Protein 3JUR (pdb70)

Nearest PDB structures (foldseek):
  3jur-assembly1_C  TM=1.002E+00  e=3.800E-78  Thermotoga maritima
  5olp-assembly2_B  TM=9.188E-01  e=2.746E-30  Bacteroides thetaiotaomicron VPI-5482
  7b8b-assembly2_B  TM=7.157E-01  e=5.891E-14  Arabidopsis thaliana
  4mxn-assembly2_B  TM=8.104E-01  e=5.221E-11  Parabacteroides merdae ATCC 43184
  4mxn-assembly3_C  TM=7.998E-01  e=1.432E-10  Parabacteroides merdae ATCC 43184

Organism: Thermotoga maritima (strain ATCC 43589 / DSM 3109 / JCM 10099 / NBRC 100826 / MSB8) (NCBI:txid243274)

InterPro domains:
  IPR000743 Glycoside hydrolase, family 28 [PF00295] (189-414)
  IPR011050 Pectin lyase fold/virulence factor [SSF51126] (21-408)
  IPR012334 Pectin lyase fold [G3DSA:2.160.20.10] (1-448)
  IPR051801 Glycosyl_Hydrolase_28_Enzymes [PTHR31339] (22-413)

Solvent-accessible surface area: 62334 Å² total; per-residue (Å²): 163,77,24,128,126,8,22,85,57,0,70,96,76,16,137,95,13,152,33,39,140,82,106,19,45,0,94,109,21,57,9,148,27,50,27,182,39,70,0,33,108,5,3,143,132,0,6,81,75,0,30,169,93,39,0,0,58,0,17,0,9,86,30,54,0,30,0,2,32,2,79,9,93,38,42,0,20,0,45,0,104,8,29,0,70,0,30,37,60,41,127,91,1,55,116,40,24,15,2,9,6,31,0,5,12,0,60,1,9,2,0,0,1,11,1,58,83,13,84,25,0,1,0,7,13,103,3,34,0,13,0,9,1,64,80,147,66,11,27,21,37,46,16,101,135,124,52,13,41,129,135,76,101,64,33,9,119,140,14,24,129,115,3,58,81,29,9,105,208,52,39,62,19,114,114,3,82,12,0,159,54,60,63,0,3,2,7,0,0,1,1,0,106,3,117,33,0,13,0,46,29,0,76,0,42,51,0,0,7,12,0,0,1,0,0,42,2,53,11,0,2,0,41,73,4,55,0,38,6,65,1,5,23,0,5,0,0,0,0,0,5,0,75,22,0,8,0,21,114,2,68,0,43,0,10,20,1,0,3,0,0,6,2,0,14,10,27,1,1,73,134,42,45,58,21,0,14,50,0,0,2,44,58,3,7,1,38,3,117,39,0,53,0,0,0,0,0,0,2,7,0,5,8,0,0,87,19,0,2,0,64,49,0,0,4,8,32,0,39,25,0,0,30,0,11,0,0,6,72,0,5,24,48,0,33,36,0,13,0,22,42,1,5,1,5,58,6,42,43,3,0,1,29,0,21,1,101,53,99,120,46,115,36,157,110,79,0,67,3,100,14,1,42,2,102,49,0,31,0,7,13,11,100,38,1,0,54,0,36,3,9,124,92,11,68,0,100,66,4,59,0,17,60,6,10,0,1,50,6,129,32,10,0,28,2,61,38,0,50,0,13,3,76,71,0,26,5,45,8,6,84,8,68,74,1,69,0,50,7,62,5,69,7,86,166,83,19,142,148,8,20,109,54,0,58,82,88,12,136,89,16,151,38,42,131,77,104,20,48,0,91,115,16,56,6,143,28,75,27,200,30,70,0,16,106,4,1,104,123,0,3,89,61,0,34,144,88,40,0,0,63,0,24,0,14,91,29,54,1,32,0,2,20,0,74,8,75,35,38,0,26,0,49,0,75,7,28,0,66,0,31,35,57,36,100,90,1,47,120,43,21,20,4,11,7,33,0,5,12,0,62,3,9,1,0,0,1,12,2,64,84,12,85,26,0,1,0,8,12,100,2,35,0,12,0,10,2,51,61,122,67,9,29,26,35,53,16,94,134,114,47,10,40,132,128,77,104,61,27,10,109,118,10,24,112,93,3,51,62,42,6,88,193,53,33,58,20,117,112,4,83,8,0,137,56,49,61,0,3,3,9,0,0,1,0,0,103,3,121,33,1,16,0,52,33,0,78,0,40,51,0,0,6,11,0,0,1,0,0,40,3,48,15,0,0,0,51,80,4,61,0,36,6,62,1,7,24,0,5,0,0,0,0,0,3,0,78,19,0,2,0,14,116,3,95,0,46,0,12,19,1,0,3,0,0,6,2,0,13,9,32,2,0,70,138,38,45,56,22,0,18,49,0,0,2,44,54,6,15,2,37,3,142,38,0,60,0,0,0,0,0,0,2,6,0,5,9,0,0,83,18,0,1,0,62,70,1,16,3,13,30,0,41,25,0,0,36,0,14,0,0,7,60,0,4,24,48,0,31,40,0,12,0,22,44,1,12,0,1,45,5,50,46,3,0,0,26,0,27,2,109,51,84,151,33,136,39,153,102,79,1,66,2,107,17,0,44,1,94,50,0,31,3,10,11,9,88,33,0,0,57,0,13,1,13,133,111,13,65,0,91,69,4,51,0,12,57,1,26,1,4,26,5,133,31,4,0,38,3,64,30,0,42,0,10,0,63,88,1,22,2,34,14,4,80,6,108,104,2,86,0,44,6,72,4,51,1,82,145,70,18,149,120,6,23,110,56,0,65,82,81,13,137,109,15,126,34,30,157,84,102,27,47,0,90,117,27,52,6,149,29,70,29,200,36,69,1,33,98,5,4,134,111,0,5,67,72,0,30,166,95,37,0,0,74,0,24,0,20,72,30,56,1,30,0,2,32,1,85,8,86,36,44,0,21,0,26,0,90,8,27,0,65,1,32,36,58,39,96,89,1,46,116,45,22,18,3,11,7,31,1,5,11,0,52,2,7,1,0,0,2,11,1,64,84,13,64,20,0,1,0,9,14,103,3,34,0,13,0,10,2,65,72,144,66,11,29,15,32,51,14,83,122,110,43,20,43,129,119,84,87,60,31,9,110,126,15,20,116,107,2,52,56,16,5,102,150,52,30,79,17,118,122,1,85,12,0,134,54,61,62,0,4,3,9,0,0,1,1,0,102,2,128,32,0,12,0,49,24,0,77,0,41,52,0,0,8,11,0,0,1,0,0,40,3,69,14,0,0,0,49,94,3,57,0,38,6,62,1,6,23,0,4,0,0,0,0,0,4,0,73,17,0,4,0,8,127,2,96,0,46,0,11,19,2,0,3,0,0,6,2,0,15,13,31,2,1,72,129,41,45,56,23,0,20,50,0,0,2,45,65,5,17,1,42,3,147,39,0,56,0,0,0,0,0,0,2,7,0,6,8,0,0,84,19,0,1,0,59,65,1,19,5,12,43,0,43,24,0,0,28,0,12,0,0,7,57,0,4,25,50,0,29,33,0,13,0,23,46,1,14,0,1,44,5,48,45,4,0,0,30,0,18,1,76,48,92,132,44,144,32,160,111,80,1,68,2,109,14,0,44,1,99,56,0,36,6,5,11,15,106,36,0,0,55,0,16,0,30,126,87,18,65,0,100,66,4,52,0,12,60,1,24,1,4,31,5,134,20,6,0,35,3,45,39,0,33,0,12,0,64,89,1,23,3,37,16,7,89,7,115,92,2,81,0,50,6,59,5,44,1,51,202,135,61,97,14,127,98,10,16,70,54,0,68,101,84,19,170,93,12,156,34,39,136,88,92,30,46,0,93,102,18,52,5,143,25,60,28,189,45,70,0,32,114,5,3,129,128,0,3,72,64,0,38,153,88,37,0,0,68,0,26,0,21,91,22,57,0,31,1,3,33,2,81,7,89,40,44,0,22,0,46,0,124,9,28,0,66,0,31,38,65,37,102,94,1,49,115,40,22,16,2,11,6,34,1,4,12,0,56,2,9,3,0,0,1,11,1,62,86,13,66,26,0,1,0,8,15,100,2,35,0,12,0,12,2,56,64,133,67,11,29,25,38,48,18,102,140,107,48,12,38,136,132,74,103,60,32,8,108,117,7,20,114,89,3,68,73,54,8,115,175,51,31,70,16,122,113,4,81,10,0,143,59,43,62,0,2,3,8,0,1,1,2,0,103,2,138,30,1,8,0,44,31,0,74,0,42,49,0,0,6,10,0,0,1,0,0,40,2,76,15,0,4,0,47,80,3,54,0,34,6,64,1,8,23,0,5,0,0,0,0,0,4,0,71,24,0,9,0,29,110,3,74,0,44,0,10,20,1,0,3,0,0,7,2,0,16,28,24,2,1,68,133,43,45,59,23,0,17,48,0,0,2,43,40,3,6,1,39,3,134,35,0,54,0,0,0,0,0,0,2,7,0,5,9,0,0,85,17,0,1,0,67,46,0,2,4,10,40,0,39,23,0,0,31,0,12,0,0,7,96,0,5,24,46,0,35,40,0,11,0,22,45,0,3,1,4,58,5,43,43,4,0,0,27,0,22,1,75,50,83,137,47,135,32,153,104,76,0,67,2,103,19,0,43,1,62,50,0,32,3,10,14,10,87,37,0,0,55,0,20,0,24,141,110,14,70,0,93,65,4,58,0,12,61,2,20,0,1,50,7,134,35,11,0,34,3,51,31,0,50,0,12,3,78,67,0,19,4,40,8,7,78,8,87,72,1,70,0,50,5,70,6,61,6,102

B-factor: mean 25.13, std 5.04, range [7.64, 72.35]

Secondary structure (DSSP, 8-state):
-HHHHHHHHHHHH--PPP--S-EEEGGGGT---EEEEE-HHHHHHHHHHHHHHT-EEEEE-SSEEEES-EE--TTEEEEESSEEEE---GGGG-S-EEEEETTEEEEES--SEEEES-EEEEEESS-EEE---BTTBBGGGG--GGGTPPTTS--SHHHHHHHHHHHHHT--GGG-B-STT--PPPPSEEEES-EEEEEES-EEES-SS-SEEEES-EEEEEES-EEEE-STT--SB--BS-EEEEEES-EEEESSEEEEEB---HHHHHHH---EEEEEEES-EEE-SS-SEEEEE-SS-TT-EEEEEEES-EEES-SEEEEEE--TTT-SEEEEEEEES-EEEEESSEEEEEES-GGG---S---EEEEEEEES-EEEE-SEEEEEE-BTTB-EEEEEEEEEEEES-SEEEEEEEEEEEEEEEEETTEEEEEEEEEEEEEE-/-HHHHHHHHHHHS--PPP--S-EEEGGGGT--SEEEEE-HHHHHHHHHHHHHTT-EEEEE-SSEEEES-EE--TTEEEEESSEEEE---GGGG-S-EEEEETTEEEEES--SEEEES-EEEEEESS-EEE---BTTBBGGGG--GGGT--TTS--SHHHHHHHHHHHHHT--GGG-B-STT---PPPSEEEES-EEEEEES-EEES-SS-SEEEES-EEEEEES-EEEE-STT--SB--BS-EEEEEES-EEEESSEEEEEB---HHHHHHH---EEEEEEES-EEE-SS-SEEEEE-SS-TT-EEEEEEES-EEES-SEEEEEE--TTT-SEEEEEEEES-EEES-SSEEEEEES-GGG---S---EEEEEEEES-EEE--SEEEEEE-BTTB-EEEEEEEEEEEES-SEEEEEEEEEEEEEEEEETTEEEEEEEEEEEEEE-/-HHHHHHHHHHHH--PPP--S-EEEGGGGT---EEEEE-HHHHHHHHHHHHHTT-EEEEE-SSEEEES-EE--TTEEEEESSEEEE---GGGG-S-EEEEETTEEEEES--SEEEES-EEEEEESS-EEE---BTTBBGGGG--GGGT--TTS--SHHHHHHHHHHHHTT--GGG-B-STT---PPPSEEEES-EEEEEES-EEES-SS-SEEEES-EEEEEES-EEEE-STT--SB--BS-EEEEEES-EEEESS-SEEEB---HHHHHHH---EEEEEEES-EEE-SS-S-SEEE-SS-TT-EEEEEEES-EEES-SEEEEEE--TTT-SEEEEEEEES-EEES-SSEEEEEES-GGG---S-PPEEEEEEEES-EEE--SEEEEEE-BTTB-EEEEEEEEEEEES-SEEEEEEEEEEEEEEEEETTEEEEEEEEEEEEEE-/---HHHHHHHHHHHT--PPP--S-EEEGGGGT--SEEEEE-HHHHHHHHHHHHHHT-EEEEE-SSEEEES-EE--TTEEEEESSEEEE---GGGG-S-EEEEETTEEEEES--SEEEES-EEEEEESS-EEE---BTTBBGGGG--GGGT--TT---THHHHHHHHHHHHHT--GGG-B-STT---PPPSEEEES-EEEEEES-EEES-SS-SEEEES-EEEEEES-EEEE-STT--SB--BS-EEEEEES-EEEESS-SEEEB-B-HHHHHHH---EEEEEEES-EEE-TT-S-SEEE-SSBTT-EEEEEEES-EEES-SEEEEEE--TTT-SEEEEEEEES-EEES-SSEEEEEES-GGG---S-PPEEEEEEEES-EEE--SEEEEEE-BTTB-EEEEEEEEEEEES-SEEEEEEEEEEEEEEEEETTEEEEEEEEEEEEEE-

Sequence (1778 aa):
ELAKKIEEEILNHVREPQIPDREVNLLDFGARGDGRTDCSESFKRAIEELSKQGGGRLIVPEGVFLTGPIHLKSNIELHVKGTIKFIPDPERYLPVVLTRFEGIELYNYSPLVYALDCENVAITGSGVLDGSADNEHWWPWKGKKDFGWKEGLPNQQEDVKKLKEMAERGTPVEERVFGKGHYLRPSFVQFYRCRNVLVEGVKIINSPMWCIHPVLSENVIIRNIEISSTGPNNDGIDPESCKYMLIEKCRFDTGDDSVVIKSGRDADGRRIGVPSEYILVRDNLVISQASHGGLVIGSEMSGGVRNVVARNNVYMNVERALRLKTNSRRGGYMENIFFIDNVAVNVSEEVIRINLRYDNEEGEYLPVVRSVFVKNLKATGGKYAVRIEGLENDYVKDILISDTIIEGAKISVLLEFGQLGMENVIMNGSRFEKLYYIEGKALLKELAKKIEEEILNHVREPQIPDREVNLLDFGARGDGRTDCSESFKRAIEELSKQGGGRLIVPEGVFLTGPIHLKSNIELHVKGTIKFIPDPERYLPVVLTRFEGIELYNYSPLVYALDCENVAITGSGVLDGSADNEHWWPWKGKKDFGWKEGLPNQQEDVKKLKEMAERGTPVEERVFGKGHYLRPSFVQFYRCRNVLVEGVKIINSPMWCIHPVLSENVIIRRNIEISSTGPNNDGIDPESCKYMLIEKCRFDTGDDSVVIKSGRDADGRRIGVPSEYILVRDNLVISQASHGGLVIGSEMSGGVRNVVARNNVYMNVERALRLKTNSRRGGYMENIFFIDNVAVNVSEEVIRINLRYDNEEGEYLPVVRSVFVKNLKATGGKYAVRIEGLENDYVKDILISDTIIEEGAKISVLLEFGQLGMENVIMNGSRFEKLYIEGKALLKELAKKIEEEILNHVREPQIPDREVNLLDFGARGDGRTDCSESFKRAIEELSKQGGGRLIVPEGVFLTGPIHLKSNIELHVKGTIKFIPDPERYLPVVLTRFEGIELYNYSPLVYALDCENVAITGSGVLDGSADNEHWWPWKGKKDFGWKEGLPNQQEDVKKLKEMAERGTPVEERVFGKGHYLRPSFVQFYRCRNVLVEGVKIINSPMWCIHPVLSENVIIRRNNIEISSTGPNNDGIDPESCKYMLIEKCRFDTGDDSVVIKSGRDADGRRIGVPSEYILVRDNLVISQASHGGLVIGSEMSGGVRNVVARNNVYMNVERALRLKTNSRRGGYMENIFFIDNVAVNVSEEVIRINLRYDNEEGEYLPVVRSVFVKNLKATGGKYAVRIEGLENDYVKDILISDTIIEGAKISVLLEFGQLGMENVIMNGSRFEKLYIEGKALLKMEELAKKIEEEILNHVREPQIPDREVNLLDFGARGDGRTDCSESFKRAIEELSKQGGGRLIVPEGVFLTGPIHLKSNIELHVKGTIKFIPDPERYLPVVLTRFEGIELYNYSPLVYALDCENVAITGSGVLDGSADNEHWWPWKGKKDFGWKEGLPNQQEDVKKLKEMAERGTPVEERVFGKGHYLRPSFVQFYRCRNVLVEGVKIINSPMWCIHPVLSENVIIRNIEISSTGPNNDGIDPESCKYMLIEKCRFDTGDDSVVIKSGRDADGRRIGVPSEYILVRDNLVISQASHGGLVIGSEMSGGVRNVVARNNVYMNVERALRLKTNSRRGGYMENIFFIDNVAVNVSEEVIRINLRYDNEEGEYLPVVRSVFVKNLKATGGKYAVRIEGLENDYVKDILISDTIIEGAKISVLLEFGQLGMENVIMNGSRFEKLYYIEGKALLK

Radius of gyration: 44.94 Å; Cα contacts (8 Å, |Δi|>4): 6103; chains: 4; bounding box: 118×100×112 Å

Foldseek 3Di:
DLLVVLLVVLVVFADAFDADPDEDELVVQVWDLAQPDESAVSLVVRQVVQVVVPGHEYEYAAHETEYAAHEHAARYEYAYAYEDAYDQDLVSQDDFDFADFQFFTATEGHANYEYAQYERYEYHYQYEYHDPAFLVGLQLQCVDVVGNPDPPDHHQVVLVVVRVVCLVVPPDRHVRHDRPPHRGFGEHHEYHLYENYEYANYEYENTSAAHAEYENYENYEYEHYEYDYQGPNHEAYEDELYESYEAAHYEYAYQEAHYEYAHGFFSNSLVVLRFYASYEAEHYEYAYLNYAEDYEYDQHGLSEYASYAHEHYEAENYQEHYYYEYEQRRAYEYAHAHAEHYEYENHEAEHHYAYHCVVVDHDHHAYYAEHHEAENYEYEEHCEDEEHEHDPVHERYHYEHENYEYAHHNWYYFYARYWYWYAQYYYNNDTDRIDTDGHGDTGD/DVLVVLLVVLVVFADAFDADADEDELVVQVWDLAQPDESAVSLVVRQVVQVVVPGHEYEYAAHETEYAAHEHAARYEYEYAYEDAYDQDLVSQDDWDWDAFQFATATEGHANYEYAQYENYEYHYQYEYHDQAFLVGLQLQCVDVVGNPDPPDHHQVVVVVVRVVCLVVVPDRHPHHARPPHRGDHEHHEYHLYENYEYENYEYENTSAEHAEYENYENYEYEHYEYDYQGPNHEAYEDELYDSYEYANYEDAYQEAHAEYAHGFFNNSQVVLRAAESYEAEHYEYAYLNYQEQYEYDQRGLSAYASYAYAHYEAENHQEHYEYHYEARRAYEYAHAHAEHYEHENHEAEHYYYDHCPPVDYDHRAYYAEHHEAYNYEYEEHCEDEEHAHDPVHAREHYEHEPYEYEHHNWYDWGARYWYWYDQYYYHPDTPNIDIDGHTDTGD/DQQVVLLVVLVVFFDAFDADPDEDELVVQVWDQALPDESAVSLVVRQVVQVVVPEHEYEDAAHETEYAAHEHAARYEDEYAHEDAYDQDLVSQDDWDFDAFQFFTATEGHARYEYEQYERYYYYYQYEYHDPAFLVGLQLQCVDVVTNPDPPDHHQVVVVVVRVVCLVVPPDRHVRHDRPPHRGWHEHHEYHLYENYEYENYEYENTSAAHAEYENYENYEYEHYEYDYQGPNHEAHEDELYESYEHEHYEYAYQEAHYEYAHGFFNNSVVVLRAYASYEAEHYEYAYLNYQEDYEYDQHGLSEYASYAHAHYEAHNYQEHYEYEYEARRAYEYAHAHHEHYEHENHEAEHYYYYHCPVVDHDHHAYAAEHHEAENYEYEDHCEDEEHEHDPVHAREHAEHEPYEYEHHNWYYWYARYWYWYDQYHYHPDTPNIDIDGHTDTGD/DDDVLVVLLVVLVVFADAFDADADEDELVVQVWDQAQPDESAVSLVVRQVVQVVVPGHEYDYAAHETEYAAHEHAARYEYEYAYEDAYDQDLVSQDDFDFDDAQFFTATEGHARYEYAQYENYEYHYQYEYHDPAFLVGLQLQCVDVVSNPDPPDHHQVVVVVVRVVCLVVVPDRHPRHDRPPHRGDHEHHEYHLYERYEYENYEYENTSAEHAEYENYENYEYEHYEYDYQGDNHEAHEDELYESYEYAHYEYAGNEAHHEYAHGFFSNSVVVLRAYESYEAEHYEYAYLNYQEQYEYDQHGLSAYASYAHAHYEAENHQEHYYYHYEARRAYEYAHAHAEQYEYENHEAEHYYADHCPVVDHDHHAYAAEHYEAENYEYEAHCEDEEHEHDPVHAREHYEYEPYEYAHHNWYYFDARYWYWYAQYHTNRDTDNIDTDGHGDTGD

Structure (mmCIF, N/CA/C/O backbone):
data_3JUR
#
_entry.id   3JUR
#
_cell.length_a   63.274
_cell.length_b   155.904
_cell.length_c   200.652
_cell.angle_alpha   90.00
_cell.angle_beta   90.00
_cell.angle_gamma   90.00
#
_symmetry.space_group_name_H-M   'P 21 21 21'
#
loop_
_entity.id
_entity.type
_entity.pdbx_description
1 polymer Exo-poly-alpha-D-galacturonosidase
2 water water
#
loop_
_atom_site.group_PDB
_atom_site.id
_atom_site.type_symbol
_atom_site.label_atom_id
_atom_site.label_alt_id
_atom_site.label_comp_id
_atom_site.label_asym_id
_atom_site.label_entity_id
_atom_site.label_seq_id
_atom_site.pdbx_PDB_ins_code
_atom_site.Cartn_x
_atom_site.Cartn_y
_atom_site.Cartn_z
_atom_site.occupancy
_atom_site.B_iso_or_equiv
_atom_site.auth_seq_id
_atom_site.auth_comp_id
_atom_site.auth_asym_id
_atom_site.auth_atom_id
_atom_site.pdbx_PDB_model_num
ATOM 1 N N . GLU A 1 5 ? 48.132 45.865 22.987 1.00 36.51 5 GLU A N 1
ATOM 2 C CA . GLU A 1 5 ? 47.769 46.651 24.203 1.00 36.54 5 GLU A CA 1
ATOM 3 C C . GLU A 1 5 ? 47.734 45.710 25.401 1.00 35.80 5 GLU A C 1
ATOM 4 O O . GLU A 1 5 ? 46.685 45.534 26.025 1.00 35.66 5 GLU A O 1
ATOM 10 N N . LEU A 1 6 ? 48.877 45.105 25.714 1.00 34.85 6 LEU A N 1
ATOM 11 C CA . LEU A 1 6 ? 48.927 44.056 26.733 1.00 34.11 6 LEU A CA 1
ATOM 12 C C . LEU A 1 6 ? 48.606 44.553 28.151 1.00 33.53 6 LEU A C 1
ATOM 13 O O . LEU A 1 6 ? 47.923 43.864 28.902 1.00 33.25 6 LEU A O 1
ATOM 18 N N . ALA A 1 7 ? 49.092 45.745 28.502 1.00 32.97 7 ALA A N 1
ATOM 19 C CA . ALA A 1 7 ? 48.772 46.372 29.794 1.00 32.45 7 ALA A CA 1
ATOM 20 C C . ALA A 1 7 ? 47.264 46.599 29.948 1.00 32.33 7 ALA A C 1
ATOM 21 O O . ALA A 1 7 ? 46.697 46.379 31.021 1.00 32.11 7 ALA A O 1
ATOM 23 N N . LYS A 1 8 ? 46.633 47.030 28.856 1.00 32.19 8 LYS A N 1
ATOM 24 C CA . LYS A 1 8 ? 45.197 47.284 28.800 1.00 32.07 8 LYS A CA 1
ATOM 25 C C . LYS A 1 8 ? 44.414 45.976 28.916 1.00 31.72 8 LYS A C 1
ATOM 26 O O . LYS A 1 8 ? 43.450 45.891 29.677 1.00 31.51 8 LYS A O 1
ATOM 32 N N . LYS A 1 9 ? 44.847 44.964 28.164 1.00 31.38 9 LYS A N 1
ATOM 33 C CA . LYS A 1 9 ? 44.267 43.622 28.212 1.00 31.15 9 LYS A CA 1
ATOM 34 C C . LYS A 1 9 ? 44.342 42.998 29.606 1.00 30.61 9 LYS A C 1
ATOM 35 O O . LYS A 1 9 ? 43.410 42.324 30.038 1.00 30.49 9 LYS A O 1
ATOM 41 N N . ILE A 1 10 ? 45.447 43.233 30.310 1.00 29.92 10 ILE A N 1
ATOM 42 C CA . ILE A 1 10 ? 45.619 42.691 31.653 1.00 29.23 10 ILE A CA 1
ATOM 43 C C . ILE A 1 10 ? 44.716 43.399 32.664 1.00 29.17 10 ILE A C 1
ATOM 44 O O . ILE A 1 10 ? 44.065 42.740 33.483 1.00 29.07 10 ILE A O 1
ATOM 49 N N . GLU A 1 11 ? 44.665 44.731 32.595 1.00 29.09 11 GLU A N 1
ATOM 50 C CA . GLU A 1 11 ? 43.789 45.516 33.472 1.00 29.14 11 GLU A CA 1
ATOM 51 C C . GLU A 1 11 ? 42.327 45.100 33.300 1.00 29.27 11 GLU A C 1
ATOM 52 O O . GLU A 1 11 ? 41.612 44.915 34.293 1.00 28.94 11 GLU A O 1
ATOM 58 N N . GLU A 1 12 ? 41.894 44.932 32.050 1.00 29.25 12 GLU A N 1
ATOM 59 C CA . GLU A 1 12 ? 40.528 44.505 31.768 1.00 29.54 12 GLU A CA 1
ATOM 60 C C . GLU A 1 12 ? 40.235 43.110 32.321 1.00 29.40 12 GLU A C 1
ATOM 61 O O . GLU A 1 12 ? 39.158 42.872 32.874 1.00 29.39 12 GLU A O 1
ATOM 67 N N . GLU A 1 13 ? 41.197 42.201 32.180 1.00 29.54 13 GLU A N 1
ATOM 68 C CA . GLU A 1 13 ? 41.071 40.839 32.707 1.00 29.84 13 GLU A CA 1
ATOM 69 C C . GLU A 1 13 ? 40.891 40.845 34.234 1.00 29.37 13 GLU A C 1
ATOM 70 O O . GLU A 1 13 ? 40.010 40.158 34.760 1.00 29.74 13 GLU A O 1
ATOM 76 N N . ILE A 1 14 ? 41.705 41.641 34.928 1.00 28.74 14 ILE A N 1
ATOM 77 C CA . ILE A 1 14 ? 41.613 41.787 36.382 1.00 28.13 14 ILE A CA 1
ATOM 78 C C . ILE A 1 14 ? 40.252 42.330 36.804 1.00 28.09 14 ILE A C 1
ATOM 79 O O . ILE A 1 14 ? 39.652 41.833 37.759 1.00 27.72 14 ILE A O 1
ATOM 84 N N . LEU A 1 15 ? 39.767 43.338 36.081 1.00 28.02 15 LEU A N 1
ATOM 85 C CA . LEU A 1 15 ? 38.499 43.980 36.411 1.00 28.34 15 LEU A CA 1
ATOM 86 C C . LEU A 1 15 ? 37.280 43.086 36.139 1.00 28.66 15 LEU A C 1
ATOM 87 O O . LEU A 1 15 ? 36.200 43.317 36.692 1.00 28.68 15 LEU A O 1
ATOM 92 N N . ASN A 1 16 ? 37.463 42.063 35.305 1.00 29.07 16 ASN A N 1
ATOM 93 C CA . ASN A 1 16 ? 36.416 41.063 35.051 1.00 29.55 16 ASN A CA 1
ATOM 94 C C . ASN A 1 16 ? 36.237 40.060 36.187 1.00 29.70 16 ASN A C 1
ATOM 95 O O . ASN A 1 16 ? 35.178 39.441 36.310 1.00 29.91 16 ASN A O 1
ATOM 100 N N . HIS A 1 17 ? 37.270 39.910 37.014 1.00 29.94 17 HIS A N 1
ATOM 101 C CA . HIS A 1 17 ? 37.290 38.897 38.072 1.00 30.40 17 HIS A CA 1
ATOM 102 C C . HIS A 1 17 ? 37.282 39.468 39.486 1.00 30.66 17 HIS A C 1
ATOM 103 O O . HIS A 1 17 ? 37.155 38.724 40.464 1.00 31.28 17 HIS A O 1
ATOM 110 N N . VAL A 1 18 ? 37.422 40.784 39.591 1.00 30.39 18 VAL A N 1
ATOM 111 C CA . VAL A 1 18 ? 37.422 41.458 40.875 1.00 30.16 18 VAL A CA 1
ATOM 112 C C . VAL A 1 18 ? 36.022 42.007 41.179 1.00 30.25 18 VAL A C 1
ATOM 113 O O . VAL A 1 18 ? 35.407 42.660 40.332 1.00 29.85 18 VAL A O 1
ATOM 117 N N . ARG A 1 19 ? 35.507 41.700 42.371 1.00 30.32 19 ARG A N 1
ATOM 118 C CA . ARG A 1 19 ? 34.244 42.291 42.842 1.00 30.79 19 ARG A CA 1
ATOM 119 C C . ARG A 1 19 ? 34.076 42.237 44.358 1.00 30.72 19 ARG A C 1
ATOM 120 O O . ARG A 1 19 ? 34.659 41.383 45.035 1.00 30.74 19 ARG A O 1
ATOM 128 N N . GLU A 1 20 ? 33.282 43.175 44.872 1.00 30.50 20 GLU A N 1
ATOM 129 C CA . GLU A 1 20 ? 33.003 43.303 46.303 1.00 30.54 20 GLU A CA 1
ATOM 130 C C . GLU A 1 20 ? 32.385 42.017 46.853 1.00 29.87 20 GLU A C 1
ATOM 131 O O . GLU A 1 20 ? 31.646 41.330 46.142 1.00 29.67 20 GLU A O 1
ATOM 137 N N . PRO A 1 21 ? 32.697 41.680 48.117 1.00 29.52 21 PRO A N 1
ATOM 138 C CA . PRO A 1 21 ? 32.065 40.511 48.710 1.00 29.44 21 PRO A CA 1
ATOM 139 C C . PRO A 1 21 ? 30.607 40.770 49.078 1.00 29.46 21 PRO A C 1
ATOM 140 O O . PRO A 1 21 ? 30.259 41.862 49.528 1.00 29.40 21 PRO A O 1
ATOM 144 N N . GLN A 1 22 ? 29.763 39.769 48.859 1.00 29.61 22 GLN A N 1
ATOM 145 C CA . GLN A 1 22 ? 28.411 39.774 49.388 1.00 29.80 22 GLN A CA 1
ATOM 146 C C . GLN A 1 22 ? 28.489 39.573 50.896 1.00 29.60 22 GLN A C 1
ATOM 147 O O . GLN A 1 22 ? 29.183 38.670 51.366 1.00 29.85 22 GLN A O 1
ATOM 153 N N . ILE A 1 23 ? 27.812 40.443 51.642 1.00 29.21 23 ILE A N 1
ATOM 154 C CA . ILE A 1 23 ? 27.702 40.329 53.099 1.00 28.78 23 ILE A CA 1
ATOM 155 C C . ILE A 1 23 ? 26.218 40.354 53.458 1.00 28.58 23 ILE A C 1
ATOM 156 O O . ILE A 1 23 ? 25.503 41.263 53.030 1.00 28.69 23 ILE A O 1
ATOM 161 N N . PRO A 1 24 ? 25.745 39.357 54.236 1.00 28.42 24 PRO A N 1
ATOM 162 C CA . PRO A 1 24 ? 24.341 39.334 54.671 1.00 28.37 24 PRO A CA 1
ATOM 163 C C . PRO A 1 24 ? 23.861 40.667 55.258 1.00 28.29 24 PRO A C 1
ATOM 164 O O . PRO A 1 24 ? 24.624 41.360 55.937 1.00 28.19 24 PRO A O 1
ATOM 168 N N . ASP A 1 25 ? 22.602 41.002 54.981 1.00 28.39 25 ASP A N 1
ATOM 169 C CA . ASP A 1 25 ? 21.974 42.255 55.408 1.00 28.38 25 ASP A CA 1
ATOM 170 C C . ASP A 1 25 ? 21.560 42.158 56.880 1.00 28.19 25 ASP A C 1
ATOM 171 O O . ASP A 1 25 ? 20.374 42.142 57.211 1.00 28.07 25 ASP A O 1
ATOM 176 N N . ARG A 1 26 ? 22.562 42.104 57.753 1.00 27.92 26 ARG A N 1
ATOM 177 C CA . ARG A 1 26 ? 22.380 41.833 59.174 1.00 27.71 26 ARG A CA 1
ATOM 178 C C . ARG A 1 26 ? 23.501 42.525 59.940 1.00 27.49 26 ARG A C 1
ATOM 179 O O . ARG A 1 26 ? 24.642 42.543 59.480 1.00 27.46 26 ARG A O 1
ATOM 187 N N . GLU A 1 27 ? 23.192 43.094 61.102 1.00 27.30 27 GLU A N 1
ATOM 188 C CA . GLU A 1 27 ? 24.234 43.752 61.896 1.00 27.23 27 GLU A CA 1
ATOM 189 C C . GLU A 1 27 ? 24.111 43.634 63.418 1.00 27.05 27 GLU A C 1
ATOM 190 O O . GLU A 1 27 ? 23.052 43.315 63.963 1.00 26.60 27 GLU A O 1
ATOM 196 N N . VAL A 1 28 ? 25.233 43.909 64.076 1.00 26.86 28 VAL A N 1
ATOM 197 C CA . VAL A 1 28 ? 25.399 43.761 65.509 1.00 26.52 28 VAL A CA 1
ATOM 198 C C . VAL A 1 28 ? 26.359 44.862 65.968 1.00 26.25 28 VAL A C 1
ATOM 199 O O . VAL A 1 28 ? 27.268 45.241 65.225 1.00 26.02 28 VAL A O 1
ATOM 203 N N . ASN A 1 29 ? 26.152 45.381 67.175 1.00 25.96 29 ASN A N 1
ATOM 204 C CA . ASN A 1 29 ? 27.056 46.379 67.745 1.00 25.83 29 ASN A CA 1
ATOM 205 C C . ASN A 1 29 ? 27.931 45.773 68.841 1.00 25.61 29 ASN A C 1
ATOM 206 O O . ASN A 1 29 ? 27.438 45.026 69.691 1.00 25.31 29 ASN A O 1
ATOM 211 N N . LEU A 1 30 ? 29.223 46.104 68.817 1.00 25.28 30 LEU A N 1
ATOM 212 C CA . LEU A 1 30 ? 30.188 45.604 69.809 1.00 25.30 30 LEU A CA 1
ATOM 213 C C . LEU A 1 30 ? 29.822 45.924 71.272 1.00 25.47 30 LEU A C 1
ATOM 214 O O . LEU A 1 30 ? 30.125 45.140 72.176 1.00 25.35 30 LEU A O 1
ATOM 219 N N . LEU A 1 31 ? 29.169 47.066 71.495 1.00 25.72 31 LEU A N 1
ATOM 220 C CA . LEU A 1 31 ? 28.696 47.443 72.831 1.00 26.18 31 LEU A CA 1
ATOM 221 C C . LEU A 1 31 ? 27.720 46.415 73.414 1.00 26.35 31 LEU A C 1
ATOM 222 O O . LEU A 1 31 ? 27.665 46.222 74.631 1.00 26.50 31 LEU A O 1
ATOM 227 N N . ASP A 1 32 ? 26.955 45.761 72.540 1.00 26.53 32 ASP A N 1
ATOM 228 C CA . ASP A 1 32 ? 25.972 44.748 72.949 1.00 26.71 32 ASP A CA 1
ATOM 229 C C . ASP A 1 32 ? 26.629 43.474 73.486 1.00 26.71 32 ASP A C 1
ATOM 230 O O . ASP A 1 32 ? 25.938 42.552 73.931 1.00 26.49 32 ASP A O 1
ATOM 235 N N . PHE A 1 33 ? 27.960 43.430 73.441 1.00 26.69 33 PHE A N 1
ATOM 236 C CA . PHE A 1 33 ? 28.717 42.261 73.881 1.00 26.84 33 PHE A CA 1
ATOM 237 C C . PHE A 1 33 ? 29.760 42.597 74.952 1.00 26.96 33 PHE A C 1
ATOM 238 O O . PHE A 1 33 ? 30.825 41.975 75.011 1.00 27.01 33 PHE A O 1
ATOM 246 N N . GLY A 1 34 ? 29.441 43.587 75.786 1.00 27.07 34 GLY A N 1
ATOM 247 C CA . GLY A 1 34 ? 30.251 43.939 76.956 1.00 27.18 34 GLY A CA 1
ATOM 248 C C . GLY A 1 34 ? 31.487 44.788 76.704 1.00 27.40 34 GLY A C 1
ATOM 249 O O . GLY A 1 34 ? 32.303 44.982 77.607 1.00 27.30 34 GLY A O 1
ATOM 250 N N . ALA A 1 35 ? 31.634 45.297 75.483 1.00 27.41 35 ALA A N 1
ATOM 251 C CA . ALA A 1 35 ? 32.775 46.136 75.137 1.00 27.58 35 ALA A CA 1
ATOM 252 C C . ALA A 1 35 ? 32.607 47.568 75.641 1.00 27.72 35 ALA A C 1
ATOM 253 O O . ALA A 1 35 ? 31.496 48.091 75.688 1.00 27.86 35 ALA A O 1
ATOM 255 N N . ARG A 1 36 ? 33.719 48.190 76.021 1.00 27.84 36 ARG A N 1
ATOM 256 C CA . ARG A 1 36 ? 33.736 49.606 76.377 1.00 28.01 36 ARG A CA 1
ATOM 257 C C . ARG A 1 36 ? 34.871 50.300 75.620 1.00 27.77 36 ARG A C 1
ATOM 258 O O . ARG A 1 36 ? 36.017 49.844 75.652 1.00 27.60 36 ARG A O 1
ATOM 266 N N . GLY A 1 37 ? 34.541 51.391 74.930 1.00 27.56 37 GLY A N 1
ATOM 267 C CA . GLY A 1 37 ? 35.527 52.167 74.175 1.00 27.46 37 GLY A CA 1
ATOM 268 C C . GLY A 1 37 ? 36.295 53.155 75.033 1.00 27.39 37 GLY A C 1
ATOM 269 O O . GLY A 1 37 ? 36.557 54.282 74.611 1.00 27.25 37 GLY A O 1
ATOM 270 N N . ASP A 1 38 ? 36.663 52.721 76.237 1.00 27.46 38 ASP A N 1
ATOM 271 C CA . ASP A 1 38 ? 37.354 53.572 77.203 1.00 27.57 38 ASP A CA 1
ATOM 272 C C . ASP A 1 38 ? 38.880 53.422 77.149 1.00 27.68 38 ASP A C 1
ATOM 273 O O . ASP A 1 38 ? 39.597 54.087 77.894 1.00 27.70 38 ASP A O 1
ATOM 278 N N . GLY A 1 39 ? 39.365 52.547 76.271 1.00 27.90 39 GLY A N 1
ATOM 279 C CA . GLY A 1 39 ? 40.805 52.311 76.115 1.00 28.08 39 GLY A CA 1
ATOM 280 C C . GLY A 1 39 ? 41.462 51.623 77.304 1.00 28.31 39 GLY A C 1
ATOM 281 O O . GLY A 1 39 ? 42.678 51.712 77.480 1.00 28.29 39 GLY A O 1
ATOM 282 N N . ARG A 1 40 ? 40.654 50.948 78.123 1.00 28.34 40 ARG A N 1
ATOM 283 C CA . ARG A 1 40 ? 41.147 50.158 79.255 1.00 28.58 40 ARG A CA 1
ATOM 284 C C . ARG A 1 40 ? 40.529 48.755 79.275 1.00 28.40 40 ARG A C 1
ATOM 285 O O . ARG A 1 40 ? 41.233 47.767 79.507 1.00 28.45 40 ARG A O 1
ATOM 293 N N . THR A 1 41 ? 39.218 48.681 79.033 1.00 28.07 41 THR A N 1
ATOM 294 C CA . THR A 1 41 ? 38.474 47.419 79.051 1.00 27.64 41 THR A CA 1
ATOM 295 C C . THR A 1 41 ? 38.973 46.449 77.980 1.00 27.26 41 THR A C 1
ATOM 296 O O . THR A 1 41 ? 39.098 46.819 76.813 1.00 27.32 41 THR A O 1
ATOM 300 N N . ASP A 1 42 ? 39.264 45.213 78.386 1.00 26.81 42 ASP A N 1
ATOM 301 C CA . ASP A 1 42 ? 39.628 44.155 77.440 1.00 26.44 42 ASP A CA 1
ATOM 302 C C . ASP A 1 42 ? 38.388 43.687 76.672 1.00 26.18 42 ASP A C 1
ATOM 303 O O . ASP A 1 42 ? 37.478 43.087 77.245 1.00 25.84 42 ASP A O 1
ATOM 308 N N . CYS A 1 43 ? 38.367 43.963 75.373 1.00 25.81 43 CYS A N 1
ATOM 309 C CA . CYS A 1 43 ? 37.224 43.618 74.530 1.00 25.68 43 CYS A CA 1
ATOM 310 C C . CYS A 1 43 ? 37.439 42.332 73.717 1.00 25.37 43 CYS A C 1
ATOM 311 O O . CYS A 1 43 ? 36.686 42.060 72.784 1.00 25.49 43 CYS A O 1
ATOM 314 N N . SER A 1 44 ? 38.453 41.542 74.077 1.00 25.14 44 SER A N 1
ATOM 315 C CA . SER A 1 44 ? 38.811 40.323 73.331 1.00 25.07 44 SER A CA 1
ATOM 316 C C . SER A 1 44 ? 37.630 39.374 73.136 1.00 25.08 44 SER A C 1
ATOM 317 O O . SER A 1 44 ? 37.391 38.892 72.026 1.00 24.89 44 SER A O 1
ATOM 320 N N . GLU A 1 45 ? 36.906 39.124 74.229 1.00 25.26 45 GLU A N 1
ATOM 321 C CA . GLU A 1 45 ? 35.722 38.262 74.245 1.00 25.44 45 GLU A CA 1
ATOM 322 C C . GLU A 1 45 ? 34.538 38.863 73.495 1.00 25.12 45 GLU A C 1
ATOM 323 O O . GLU A 1 45 ? 33.766 38.135 72.869 1.00 24.92 45 GLU A O 1
ATOM 329 N N . SER A 1 46 ? 34.399 40.186 73.575 1.00 24.88 46 SER A N 1
ATOM 330 C CA . SER A 1 46 ? 33.353 40.914 72.860 1.00 24.82 46 SER A CA 1
ATOM 331 C C . SER A 1 46 ? 33.402 40.640 71.353 1.00 24.85 46 SER A C 1
ATOM 332 O O . SER A 1 46 ? 32.380 40.309 70.753 1.00 24.95 46 SER A O 1
ATOM 335 N N . PHE A 1 47 ? 34.588 40.765 70.754 1.00 24.40 47 PHE A N 1
ATOM 336 C CA . PHE A 1 47 ? 34.771 40.444 69.334 1.00 24.62 47 PHE A CA 1
ATOM 337 C C . PHE A 1 47 ? 34.456 38.975 69.058 1.00 24.51 47 PHE A C 1
ATOM 338 O O . PHE A 1 47 ? 33.710 38.662 68.131 1.00 24.61 47 PHE A O 1
ATOM 346 N N . LYS A 1 48 ? 35.014 38.088 69.879 1.00 24.33 48 LYS A N 1
ATOM 347 C CA . LYS A 1 48 ? 34.801 36.647 69.737 1.00 24.55 48 LYS A CA 1
ATOM 348 C C . LYS A 1 48 ? 33.307 36.278 69.793 1.00 24.53 48 LYS A C 1
ATOM 349 O O . LYS A 1 48 ? 32.812 35.566 68.914 1.00 24.31 48 LYS A O 1
ATOM 355 N N . ARG A 1 49 ? 32.603 36.782 70.814 1.00 24.47 49 ARG A N 1
ATOM 356 C CA . ARG A 1 49 ? 31.160 36.564 70.980 1.00 24.80 49 ARG A CA 1
ATOM 357 C C . ARG A 1 49 ? 30.334 37.155 69.827 1.00 24.66 49 ARG A C 1
ATOM 358 O O . ARG A 1 49 ? 29.436 36.497 69.303 1.00 24.64 49 ARG A O 1
ATOM 366 N N . ALA A 1 50 ? 30.651 38.386 69.430 1.00 24.63 50 ALA A N 1
ATOM 367 C CA . ALA A 1 50 ? 29.904 39.084 68.376 1.00 24.81 50 ALA A CA 1
ATOM 368 C C . ALA A 1 50 ? 30.056 38.457 66.978 1.00 25.02 50 ALA A C 1
ATOM 369 O O . ALA A 1 50 ? 29.071 38.333 66.237 1.00 25.07 50 ALA A O 1
ATOM 371 N N . ILE A 1 51 ? 31.281 38.072 66.626 1.00 24.88 51 ILE A N 1
ATOM 372 C CA . ILE A 1 51 ? 31.539 37.369 65.370 1.00 25.33 51 ILE A CA 1
ATOM 373 C C . ILE A 1 51 ? 30.775 36.037 65.334 1.00 25.79 51 ILE A C 1
ATOM 374 O O . ILE A 1 51 ? 30.143 35.709 64.328 1.00 25.62 51 ILE A O 1
ATOM 379 N N . GLU A 1 52 ? 30.819 35.302 66.447 1.00 26.14 52 GLU A N 1
ATOM 380 C CA . GLU A 1 52 ? 30.144 34.002 66.573 1.00 26.91 52 GLU A CA 1
ATOM 381 C C . GLU A 1 52 ? 28.624 34.104 66.406 1.00 26.67 52 GLU A C 1
ATOM 382 O O . GLU A 1 52 ? 28.017 33.288 65.702 1.00 26.73 52 GLU A O 1
ATOM 388 N N . GLU A 1 53 ? 28.018 35.107 67.040 1.00 26.69 53 GLU A N 1
ATOM 389 C CA . GLU A 1 53 ? 26.579 35.348 66.900 1.00 26.72 53 GLU A CA 1
ATOM 390 C C . GLU A 1 53 ? 26.185 35.612 65.443 1.00 26.42 53 GLU A C 1
ATOM 391 O O . GLU A 1 53 ? 25.171 35.090 64.970 1.00 26.14 53 GLU A O 1
ATOM 397 N N . LEU A 1 54 ? 26.988 36.419 64.744 1.00 25.82 54 LEU A N 1
ATOM 398 C CA . LEU A 1 54 ? 26.754 36.707 63.329 1.00 25.58 54 LEU A CA 1
ATOM 399 C C . LEU A 1 54 ? 26.991 35.473 62.465 1.00 25.62 54 LEU A C 1
ATOM 400 O O . LEU A 1 54 ? 26.173 35.153 61.603 1.00 25.36 54 LEU A O 1
ATOM 405 N N . SER A 1 55 ? 28.110 34.791 62.711 1.00 25.78 55 SER A N 1
ATOM 406 C CA . SER A 1 55 ? 28.490 33.589 61.971 1.00 26.30 55 SER A CA 1
ATOM 407 C C . SER A 1 55 ? 27.391 32.527 61.987 1.00 26.40 55 SER A C 1
ATOM 408 O O . SER A 1 55 ? 27.026 32.002 60.936 1.00 26.45 55 SER A O 1
ATOM 411 N N . LYS A 1 56 ? 26.864 32.236 63.180 1.00 26.66 56 LYS A N 1
ATOM 412 C CA . LYS A 1 56 ? 25.804 31.235 63.378 1.00 26.96 56 LYS A CA 1
ATOM 413 C C . LYS A 1 56 ? 24.528 31.519 62.576 1.00 26.88 56 LYS A C 1
ATOM 414 O O . LYS A 1 56 ? 23.809 30.589 62.191 1.00 26.70 56 LYS A O 1
ATOM 420 N N . GLN A 1 57 ? 24.256 32.800 62.333 1.00 26.81 57 GLN A N 1
ATOM 421 C CA . GLN A 1 57 ? 23.083 33.223 61.565 1.00 26.76 57 GLN A CA 1
ATOM 422 C C . GLN A 1 57 ? 23.350 33.239 60.060 1.00 26.52 57 GLN A C 1
ATOM 423 O O . GLN A 1 57 ? 22.416 33.349 59.266 1.00 26.54 57 GLN A O 1
ATOM 429 N N . GLY A 1 58 ? 24.623 33.140 59.678 1.00 26.22 58 GLY A N 1
ATOM 430 C CA . GLY A 1 58 ? 25.018 33.140 58.272 1.00 25.86 58 GLY A CA 1
ATOM 431 C C . GLY A 1 58 ? 25.902 34.310 57.865 1.00 25.79 58 GLY A C 1
ATOM 432 O O . GLY A 1 58 ? 26.285 34.426 56.700 1.00 25.56 58 GLY A O 1
ATOM 433 N N . GLY A 1 59 ? 26.218 35.180 58.823 1.00 25.53 59 GLY A N 1
ATOM 434 C CA . GLY A 1 59 ? 27.094 36.322 58.581 1.00 25.48 59 GLY A CA 1
ATOM 435 C C . GLY A 1 59 ? 26.431 37.676 58.773 1.00 25.56 59 GLY A C 1
ATOM 436 O O . GLY A 1 59 ? 25.266 37.757 59.170 1.00 25.53 59 GLY A O 1
ATOM 437 N N . GLY A 1 60 ? 27.180 38.739 58.480 1.00 25.58 60 GLY A N 1
ATOM 438 C CA . GLY A 1 60 ? 26.697 40.109 58.643 1.00 25.61 60 GLY A CA 1
ATOM 439 C C . GLY A 1 60 ? 27.785 41.088 59.049 1.00 25.61 60 GLY A C 1
ATOM 440 O O . GLY A 1 60 ? 28.975 40.772 58.969 1.00 25.59 60 GLY A O 1
ATOM 441 N N . ARG A 1 61 ? 27.368 42.277 59.488 1.00 25.68 61 ARG A N 1
ATOM 442 C CA . ARG A 1 61 ? 28.288 43.355 59.867 1.00 25.99 61 ARG A CA 1
ATOM 443 C C . ARG A 1 61 ? 28.477 43.434 61.374 1.00 25.56 61 ARG A C 1
ATOM 444 O O . ARG A 1 61 ? 27.508 43.368 62.132 1.00 25.66 61 ARG A O 1
ATOM 452 N N . LEU A 1 62 ? 29.729 43.589 61.797 1.00 25.09 62 LEU A N 1
ATOM 453 C CA . LEU A 1 62 ? 30.045 43.923 63.179 1.00 24.71 62 LEU A CA 1
ATOM 454 C C . LEU A 1 62 ? 30.469 45.390 63.261 1.00 24.54 62 LEU A C 1
ATOM 455 O O . LEU A 1 62 ? 31.517 45.776 62.735 1.00 24.19 62 LEU A O 1
ATOM 460 N N . ILE A 1 63 ? 29.629 46.201 63.903 1.00 24.13 63 ILE A N 1
ATOM 461 C CA . ILE A 1 63 ? 29.897 47.623 64.069 1.00 23.90 63 ILE A CA 1
ATOM 462 C C . ILE A 1 63 ? 30.815 47.854 65.267 1.00 23.77 63 ILE A C 1
ATOM 463 O O . ILE A 1 63 ? 30.539 47.388 66.368 1.00 23.71 63 ILE A O 1
ATOM 468 N N . VAL A 1 64 ? 31.912 48.571 65.040 1.00 23.77 64 VAL A N 1
ATOM 469 C CA . VAL A 1 64 ? 32.751 49.054 66.131 1.00 23.65 64 VAL A CA 1
ATOM 470 C C . VAL A 1 64 ? 32.594 50.575 66.173 1.00 23.77 64 VAL A C 1
ATOM 471 O O . VAL A 1 64 ? 33.163 51.284 65.329 1.00 23.99 64 VAL A O 1
ATOM 475 N N . PRO A 1 65 ? 31.807 51.080 67.146 1.00 23.95 65 PRO A N 1
ATOM 476 C CA . PRO A 1 65 ? 31.474 52.503 67.212 1.00 23.99 65 PRO A CA 1
ATOM 477 C C . PRO A 1 65 ? 32.649 53.366 67.680 1.00 24.21 65 PRO A C 1
ATOM 478 O O . PRO A 1 65 ? 33.781 52.875 67.785 1.00 23.91 65 PRO A O 1
ATOM 482 N N . GLU A 1 66 ? 32.368 54.639 67.949 1.00 24.43 66 GLU A N 1
ATOM 483 C CA . GLU A 1 66 ? 33.375 55.602 68.398 1.00 24.96 66 GLU A CA 1
ATOM 484 C C . GLU A 1 66 ? 34.022 55.175 69.718 1.00 24.74 66 GLU A C 1
ATOM 485 O O . GLU A 1 66 ? 33.375 54.560 70.560 1.00 24.62 66 GLU A O 1
ATOM 491 N N . GLY A 1 67 ? 35.305 55.485 69.878 1.00 24.63 67 GLY A N 1
ATOM 492 C CA . GLY A 1 67 ? 36.039 55.108 71.086 1.00 24.22 67 GLY A CA 1
ATOM 493 C C . GLY A 1 67 ? 37.258 54.254 70.789 1.00 23.93 67 GLY A C 1
ATOM 494 O O . GLY A 1 67 ? 37.540 53.938 69.631 1.00 23.69 67 GLY A O 1
ATOM 495 N N . VAL A 1 68 ? 37.983 53.887 71.842 1.00 23.72 68 VAL A N 1
ATOM 496 C CA . VAL A 1 68 ? 39.173 53.047 71.714 1.00 23.55 68 VAL A CA 1
ATOM 497 C C . VAL A 1 68 ? 38.902 51.678 72.341 1.00 23.36 68 VAL A C 1
ATOM 498 O O . VAL A 1 68 ? 38.617 51.572 73.537 1.00 23.34 68 VAL A O 1
ATOM 502 N N . PHE A 1 69 ? 39.003 50.634 71.526 1.00 23.13 69 PHE A N 1
ATOM 503 C CA . PHE A 1 69 ? 38.662 49.286 71.962 1.00 23.02 69 PHE A CA 1
ATOM 504 C C . PHE A 1 69 ? 39.889 48.387 72.031 1.00 22.92 69 PHE A C 1
ATOM 505 O O . PHE A 1 69 ? 40.385 47.922 71.007 1.00 22.88 69 PHE A O 1
ATOM 513 N N . LEU A 1 70 ? 40.385 48.163 73.246 1.00 23.04 70 LEU A N 1
ATOM 514 C CA . LEU A 1 70 ? 41.526 47.268 73.463 1.00 23.16 70 LEU A CA 1
ATOM 515 C C . LEU A 1 70 ? 41.127 45.815 73.232 1.00 23.16 70 LEU A C 1
ATOM 516 O O . LEU A 1 70 ? 40.067 45.378 73.694 1.00 23.16 70 LEU A O 1
ATOM 521 N N . THR A 1 71 ? 41.982 45.070 72.534 1.00 23.04 71 THR A N 1
ATOM 522 C CA . THR A 1 71 ? 41.723 43.659 72.226 1.00 22.99 71 THR A CA 1
ATOM 523 C C . THR A 1 71 ? 43.003 42.882 71.894 1.00 23.14 71 THR A C 1
ATOM 524 O O . THR A 1 71 ? 44.006 43.463 71.467 1.00 23.12 71 THR A O 1
ATOM 528 N N . GLY A 1 72 ? 42.960 41.565 72.099 1.00 23.21 72 GLY A N 1
ATOM 529 C CA . GLY A 1 72 ? 43.949 40.658 71.506 1.00 23.19 72 GLY A CA 1
ATOM 530 C C . GLY A 1 72 ? 43.588 40.442 70.042 1.00 23.24 72 GLY A C 1
ATOM 531 O O . GLY A 1 72 ? 42.775 41.186 69.497 1.00 23.27 72 GLY A O 1
ATOM 532 N N . PRO A 1 73 ? 44.165 39.412 69.393 1.00 23.52 73 PRO A N 1
ATOM 533 C CA . PRO A 1 73 ? 43.910 39.236 67.958 1.00 23.74 73 PRO A CA 1
ATOM 534 C C . PRO A 1 73 ? 42.432 38.971 67.642 1.00 24.03 73 PRO A C 1
ATOM 535 O O . PRO A 1 73 ? 41.727 38.357 68.438 1.00 23.82 73 PRO A O 1
ATOM 539 N N . ILE A 1 74 ? 41.979 39.457 66.490 1.00 24.39 74 ILE A N 1
ATOM 540 C CA . ILE A 1 74 ? 40.620 39.217 66.027 1.00 24.46 74 ILE A CA 1
ATOM 541 C C . ILE A 1 74 ? 40.668 38.153 64.941 1.00 24.55 74 ILE A C 1
ATOM 542 O O . ILE A 1 74 ? 41.381 38.301 63.938 1.00 24.56 74 ILE A O 1
ATOM 547 N N . HIS A 1 75 ? 39.915 37.080 65.154 1.00 24.50 75 HIS A N 1
ATOM 548 C CA . HIS A 1 75 ? 39.842 35.985 64.196 1.00 24.60 75 HIS A CA 1
ATOM 549 C C . HIS A 1 75 ? 38.511 36.012 63.468 1.00 24.61 75 HIS A C 1
ATOM 550 O O . HIS A 1 75 ? 37.463 35.729 64.052 1.00 24.86 75 HIS A O 1
ATOM 557 N N . LEU A 1 76 ? 38.563 36.372 62.191 1.00 24.68 76 LEU A N 1
ATOM 558 C CA . LEU A 1 76 ? 37.359 36.517 61.374 1.00 24.50 76 LEU A CA 1
ATOM 559 C C . LEU A 1 76 ? 36.867 35.158 60.870 1.00 24.45 76 LEU A C 1
ATOM 560 O O . LEU A 1 76 ? 37.589 34.156 60.940 1.00 24.69 76 LEU A O 1
ATOM 565 N N . LYS A 1 77 ? 35.624 35.124 60.398 1.00 24.12 77 LYS A N 1
ATOM 566 C CA . LYS A 1 77 ? 35.033 33.926 59.808 1.00 23.71 77 LYS A CA 1
ATOM 567 C C . LYS A 1 77 ? 34.341 34.345 58.516 1.00 23.29 77 LYS A C 1
ATOM 568 O O . LYS A 1 77 ? 34.205 35.540 58.250 1.00 23.33 77 LYS A O 1
ATOM 574 N N . SER A 1 78 ? 33.916 33.381 57.705 1.00 22.97 78 SER A N 1
ATOM 575 C CA . SER A 1 78 ? 33.271 33.694 56.425 1.00 22.94 78 SER A CA 1
ATOM 576 C C . SER A 1 78 ? 32.022 34.570 56.584 1.00 22.95 78 SER A C 1
ATOM 577 O O . SER A 1 78 ? 31.279 34.428 57.559 1.00 23.26 78 SER A O 1
ATOM 580 N N . ASN A 1 79 ? 31.811 35.472 55.623 1.00 22.89 79 ASN A N 1
ATOM 581 C CA . ASN A 1 79 ? 30.610 36.328 55.543 1.00 22.71 79 ASN A CA 1
ATOM 582 C C . ASN A 1 79 ? 30.512 37.390 56.640 1.00 22.69 79 ASN A C 1
ATOM 583 O O . ASN A 1 79 ? 29.422 37.878 56.958 1.00 22.79 79 ASN A O 1
ATOM 588 N N . ILE A 1 80 ? 31.662 37.748 57.198 1.00 22.60 80 ILE A N 1
ATOM 589 C CA . ILE A 1 80 ? 31.750 38.740 58.261 1.00 22.85 80 ILE A CA 1
ATOM 590 C C . ILE A 1 80 ? 32.349 40.041 57.732 1.00 22.91 80 ILE A C 1
ATOM 591 O O . ILE A 1 80 ? 33.379 40.026 57.049 1.00 22.80 80 ILE A O 1
ATOM 596 N N . GLU A 1 81 ? 31.679 41.154 58.028 1.00 22.92 81 GLU A N 1
ATOM 597 C CA . GLU A 1 81 ? 32.239 42.482 57.807 1.00 22.72 81 GLU A CA 1
ATOM 598 C C . GLU A 1 81 ? 32.545 43.121 59.149 1.00 22.45 81 GLU A C 1
ATOM 599 O O . GLU A 1 81 ? 31.665 43.233 60.014 1.00 21.84 81 GLU A O 1
ATOM 605 N N . LEU A 1 82 ? 33.800 43.517 59.324 1.00 22.14 82 LEU A N 1
ATOM 606 C CA . LEU A 1 82 ? 34.204 44.303 60.473 1.00 22.32 82 LEU A CA 1
ATOM 607 C C . LEU A 1 82 ? 34.190 45.775 60.054 1.00 22.42 82 LEU A C 1
ATOM 608 O O . LEU A 1 82 ? 35.044 46.210 59.278 1.00 22.37 82 LEU A O 1
ATOM 613 N N . HIS A 1 83 ? 33.190 46.514 60.533 1.00 22.42 83 HIS A N 1
ATOM 614 C CA . HIS A 1 83 ? 33.022 47.935 60.211 1.00 22.75 83 HIS A CA 1
ATOM 615 C C . HIS A 1 83 ? 33.544 48.793 61.367 1.00 22.93 83 HIS A C 1
ATOM 616 O O . HIS A 1 83 ? 32.934 48.852 62.441 1.00 22.45 83 HIS A O 1
ATOM 623 N N . VAL A 1 84 ? 34.685 49.441 61.132 1.00 23.06 84 VAL A N 1
ATOM 624 C CA . VAL A 1 84 ? 35.425 50.154 62.175 1.00 23.50 84 VAL A CA 1
ATOM 625 C C . VAL A 1 84 ? 35.209 51.663 62.078 1.00 23.58 84 VAL A C 1
ATOM 626 O O . VAL A 1 84 ? 35.698 52.312 61.146 1.00 23.53 84 VAL A O 1
ATOM 630 N N . LYS A 1 85 ? 34.471 52.214 63.041 1.00 23.67 85 LYS A N 1
ATOM 631 C CA . LYS A 1 85 ? 34.284 53.664 63.134 1.00 23.75 85 LYS A CA 1
ATOM 632 C C . LYS A 1 85 ? 35.264 54.288 64.126 1.00 23.34 85 LYS A C 1
ATOM 633 O O . LYS A 1 85 ? 35.843 55.335 63.850 1.00 23.01 85 LYS A O 1
ATOM 639 N N . GLY A 1 86 ? 35.454 53.632 65.271 1.00 23.16 86 GLY A N 1
ATOM 640 C CA . GLY A 1 86 ? 36.402 54.092 66.285 1.00 22.93 86 GLY A CA 1
ATOM 641 C C . GLY A 1 86 ? 37.800 53.543 66.054 1.00 22.97 86 GLY A C 1
ATOM 642 O O . GLY A 1 86 ? 38.230 53.361 64.920 1.00 22.70 86 GLY A O 1
ATOM 643 N N . THR A 1 87 ? 38.515 53.281 67.140 1.00 22.94 87 THR A N 1
ATOM 644 C CA . THR A 1 87 ? 39.845 52.700 67.047 1.00 22.68 87 THR A CA 1
ATOM 645 C C . THR A 1 87 ? 39.849 51.323 67.693 1.00 22.55 87 THR A C 1
ATOM 646 O O . THR A 1 87 ? 39.345 51.151 68.807 1.00 22.16 87 THR A O 1
ATOM 650 N N . ILE A 1 88 ? 40.390 50.342 66.976 1.00 22.54 88 ILE A N 1
ATOM 651 C CA . ILE A 1 88 ? 40.717 49.051 67.577 1.00 22.25 88 ILE A CA 1
ATOM 652 C C . ILE A 1 88 ? 42.211 49.103 67.885 1.00 22.60 88 ILE A C 1
ATOM 653 O O . ILE A 1 88 ? 43.039 49.297 66.983 1.00 22.63 88 ILE A O 1
ATOM 658 N N . LYS A 1 89 ? 42.545 48.974 69.164 1.00 22.75 89 LYS A N 1
ATOM 659 C CA . LYS A 1 89 ? 43.930 49.074 69.614 1.00 22.89 89 LYS A CA 1
ATOM 660 C C . LYS A 1 89 ? 44.367 47.737 70.192 1.00 22.64 89 LYS A C 1
ATOM 661 O O . LYS A 1 89 ? 43.836 47.286 71.203 1.00 22.75 89 LYS A O 1
ATOM 667 N N . PHE A 1 90 ? 45.332 47.102 69.541 1.00 22.42 90 PHE A N 1
ATOM 668 C CA . PHE A 1 90 ? 45.731 45.752 69.910 1.00 22.42 90 PHE A CA 1
ATOM 669 C C . PHE A 1 90 ? 46.696 45.750 71.085 1.00 22.60 90 PHE A C 1
ATOM 670 O O . PHE A 1 90 ? 47.608 46.573 71.147 1.00 22.41 90 PHE A O 1
ATOM 678 N N . ILE A 1 91 ? 46.455 44.847 72.035 1.00 23.22 91 ILE A N 1
ATOM 679 C CA . ILE A 1 91 ? 47.285 44.738 73.243 1.00 23.73 91 ILE A CA 1
ATOM 680 C C . ILE A 1 91 ? 48.576 43.991 72.896 1.00 24.26 91 ILE A C 1
ATOM 681 O O . ILE A 1 91 ? 48.532 42.829 72.480 1.00 24.27 91 ILE A O 1
ATOM 686 N N . PRO A 1 92 ? 49.733 44.653 73.068 1.00 24.80 92 PRO A N 1
ATOM 687 C CA . PRO A 1 92 ? 50.992 44.081 72.579 1.00 25.30 92 PRO A CA 1
ATOM 688 C C . PRO A 1 92 ? 51.624 43.047 73.526 1.00 25.64 92 PRO A C 1
ATOM 689 O O . PRO A 1 92 ? 52.830 43.094 73.766 1.00 25.84 92 PRO A O 1
ATOM 693 N N . ASP A 1 93 ? 50.812 42.130 74.051 1.00 26.04 93 ASP A N 1
ATOM 694 C CA . ASP A 1 93 ? 51.304 40.995 74.844 1.00 26.39 93 ASP A CA 1
ATOM 695 C C . ASP A 1 93 ? 51.285 39.739 73.963 1.00 26.61 93 ASP A C 1
ATOM 696 O O . ASP A 1 93 ? 50.210 39.269 73.588 1.00 26.68 93 ASP A O 1
ATOM 701 N N . PRO A 1 94 ? 52.475 39.194 73.632 1.00 26.75 94 PRO A N 1
ATOM 702 C CA . PRO A 1 94 ? 52.609 38.054 72.714 1.00 26.73 94 PRO A CA 1
ATOM 703 C C . PRO A 1 94 ? 51.781 36.820 73.096 1.00 26.86 94 PRO A C 1
ATOM 704 O O . PRO A 1 94 ? 51.345 36.083 72.211 1.00 26.75 94 PRO A O 1
ATOM 708 N N . GLU A 1 95 ? 51.569 36.612 74.397 1.00 26.74 95 GLU A N 1
ATOM 709 C CA . GLU A 1 95 ? 50.789 35.484 74.918 1.00 27.00 95 GLU A CA 1
ATOM 710 C C . GLU A 1 95 ? 49.329 35.516 74.447 1.00 26.70 95 GLU A C 1
ATOM 711 O O . GLU A 1 95 ? 48.693 34.470 74.313 1.00 26.86 95 GLU A O 1
ATOM 717 N N . ARG A 1 96 ? 48.805 36.716 74.199 1.00 26.20 96 ARG A N 1
ATOM 718 C CA . ARG A 1 96 ? 47.435 36.878 73.702 1.00 25.67 96 ARG A CA 1
ATOM 719 C C . ARG A 1 96 ? 47.287 36.394 72.256 1.00 25.16 96 ARG A C 1
ATOM 720 O O . ARG A 1 96 ? 46.177 36.149 71.790 1.00 25.02 96 ARG A O 1
ATOM 728 N N . TYR A 1 97 ? 48.415 36.246 71.565 1.00 24.64 97 TYR A N 1
ATOM 729 C CA . TYR A 1 97 ? 48.439 35.833 70.163 1.00 24.28 97 TYR A CA 1
ATOM 730 C C . TYR A 1 97 ? 48.734 34.336 70.022 1.00 24.34 97 TYR A C 1
ATOM 731 O O . TYR A 1 97 ? 49.134 33.861 68.958 1.00 24.31 97 TYR A O 1
ATOM 740 N N . LEU A 1 98 ? 48.504 33.609 71.115 1.00 24.39 98 LEU A N 1
ATOM 741 C CA . LEU A 1 98 ? 48.599 32.150 71.155 1.00 24.57 98 LEU A CA 1
ATOM 742 C C . LEU A 1 98 ? 47.208 31.541 71.395 1.00 24.34 98 LEU A C 1
ATOM 743 O O . LEU A 1 98 ? 46.344 32.210 71.963 1.00 24.50 98 LEU A O 1
ATOM 748 N N . PRO A 1 99 ? 46.985 30.271 70.986 1.00 24.03 99 PRO A N 1
ATOM 749 C CA . PRO A 1 99 ? 47.920 29.322 70.357 1.00 23.70 99 PRO A CA 1
ATOM 750 C C . PRO A 1 99 ? 48.361 29.705 68.943 1.00 23.45 99 PRO A C 1
ATOM 751 O O . PRO A 1 99 ? 47.712 30.527 68.285 1.00 23.19 99 PRO A O 1
ATOM 755 N N . VAL A 1 100 ? 49.459 29.095 68.499 1.00 23.20 100 VAL A N 1
ATOM 756 C CA . VAL A 1 100 ? 50.027 29.328 67.169 1.00 23.09 100 VAL A CA 1
ATOM 757 C C . VAL A 1 100 ? 49.060 28.964 66.038 1.00 23.17 100 VAL A C 1
ATOM 758 O O . VAL A 1 100 ? 48.282 28.015 66.156 1.00 23.05 100 VAL A O 1
ATOM 762 N N . VAL A 1 101 ? 49.100 29.733 64.951 1.00 23.12 101 VAL A N 1
ATOM 763 C CA . VAL A 1 101 ? 48.251 29.474 63.789 1.00 23.15 101 VAL A CA 1
ATOM 764 C C . VAL A 1 101 ? 49.094 29.351 62.523 1.00 23.52 101 VAL A C 1
ATOM 765 O O . VAL A 1 101 ? 50.281 29.700 62.523 1.00 23.53 101 VAL A O 1
ATOM 769 N N . LEU A 1 102 ? 48.473 28.868 61.446 1.00 23.71 102 LEU A N 1
ATOM 770 C CA . LEU A 1 102 ? 49.114 28.824 60.131 1.00 23.81 102 LEU A CA 1
ATOM 771 C C . LEU A 1 102 ? 49.325 30.233 59.596 1.00 24.09 102 LEU A C 1
ATOM 772 O O . LEU A 1 102 ? 48.368 30.975 59.343 1.00 24.04 102 LEU A O 1
ATOM 777 N N . THR A 1 103 ? 50.591 30.598 59.437 1.00 24.19 103 THR A N 1
ATOM 778 C CA . THR A 1 103 ? 50.957 31.932 58.983 1.00 24.59 103 THR A CA 1
ATOM 779 C C . THR A 1 103 ? 52.269 31.849 58.185 1.00 24.82 103 THR A C 1
ATOM 780 O O . THR A 1 103 ? 52.735 30.744 57.865 1.00 24.83 103 THR A O 1
ATOM 784 N N . ARG A 1 104 ? 52.846 32.996 57.842 1.00 24.84 104 ARG A N 1
ATOM 785 C CA . ARG A 1 104 ? 54.117 33.012 57.120 1.00 25.15 104 ARG A CA 1
ATOM 786 C C . ARG A 1 104 ? 55.068 34.020 57.717 1.00 25.10 104 ARG A C 1
ATOM 787 O O . ARG A 1 104 ? 54.631 35.027 58.263 1.00 25.58 104 ARG A O 1
ATOM 795 N N . PHE A 1 105 ? 56.364 33.749 57.613 1.00 24.93 105 PHE A N 1
ATOM 796 C CA . PHE A 1 105 ? 57.368 34.747 57.949 1.00 24.87 105 PHE A CA 1
ATOM 797 C C . PHE A 1 105 ? 58.346 34.881 56.793 1.00 24.69 105 PHE A C 1
ATOM 798 O O . PHE A 1 105 ? 59.058 33.929 56.457 1.00 24.38 105 PHE A O 1
ATOM 806 N N . GLU A 1 106 ? 58.348 36.061 56.177 1.00 24.41 106 GLU A N 1
ATOM 807 C CA . GLU A 1 106 ? 59.242 36.378 55.052 1.00 24.30 106 GLU A CA 1
ATOM 808 C C . GLU A 1 106 ? 59.297 35.272 53.988 1.00 24.20 106 GLU A C 1
ATOM 809 O O . GLU A 1 106 ? 60.376 34.805 53.596 1.00 23.84 106 GLU A O 1
ATOM 815 N N . GLY A 1 107 ? 58.111 34.840 53.556 1.00 23.90 107 GLY A N 1
ATOM 816 C CA . GLY A 1 107 ? 57.984 33.877 52.469 1.00 23.73 107 GLY A CA 1
ATOM 817 C C . GLY A 1 107 ? 57.967 32.399 52.823 1.00 23.48 107 GLY A C 1
ATOM 818 O O . GLY A 1 107 ? 57.817 31.555 51.937 1.00 23.92 107 GLY A O 1
ATOM 819 N N . ILE A 1 108 ? 58.132 32.071 54.102 1.00 23.33 108 ILE A N 1
ATOM 820 C CA . ILE A 1 108 ? 58.147 30.668 54.536 1.00 22.93 108 ILE A CA 1
ATOM 821 C C . ILE A 1 108 ? 57.014 30.354 55.518 1.00 22.88 108 ILE A C 1
ATOM 822 O O . ILE A 1 108 ? 56.836 31.050 56.525 1.00 22.98 108 ILE A O 1
ATOM 827 N N . GLU A 1 109 ? 56.267 29.292 55.222 1.00 22.90 109 GLU A N 1
ATOM 828 C CA . GLU A 1 109 ? 55.132 28.856 56.045 1.00 22.53 109 GLU A CA 1
ATOM 829 C C . GLU A 1 109 ? 55.558 28.272 57.390 1.00 22.48 109 GLU A C 1
ATOM 830 O O . GLU A 1 109 ? 56.526 27.502 57.470 1.00 22.15 109 GLU A O 1
ATOM 836 N N . LEU A 1 110 ? 54.819 28.633 58.438 1.00 22.20 110 LEU A N 1
ATOM 837 C CA . LEU A 1 110 ? 55.105 28.160 59.792 1.00 22.05 110 LEU A CA 1
ATOM 838 C C . LEU A 1 110 ? 53.879 28.280 60.700 1.00 22.12 110 LEU A C 1
ATOM 839 O O . LEU A 1 110 ? 52.869 28.898 60.328 1.00 22.08 110 LEU A O 1
ATOM 844 N N . TYR A 1 111 ? 53.981 27.692 61.891 1.00 22.03 111 TYR A N 1
ATOM 845 C CA . TYR A 1 111 ? 53.017 27.935 62.954 1.00 22.34 111 TYR A CA 1
ATOM 846 C C . TYR A 1 111 ? 53.627 28.908 63.956 1.00 22.35 111 TYR A C 1
ATOM 847 O O . TYR A 1 111 ? 54.656 28.629 64.573 1.00 22.58 111 TYR A O 1
ATOM 856 N N . ASN A 1 112 ? 52.994 30.069 64.076 1.00 22.23 112 ASN A N 1
ATOM 857 C CA . ASN A 1 112 ? 53.533 31.179 64.848 1.00 22.32 112 ASN A CA 1
ATOM 858 C C . ASN A 1 112 ? 52.413 32.004 65.473 1.00 22.17 112 ASN A C 1
ATOM 859 O O . ASN A 1 112 ? 51.237 31.729 65.241 1.00 22.30 112 ASN A O 1
ATOM 864 N N . TYR A 1 113 ? 52.795 33.007 66.264 1.00 22.26 113 TYR A N 1
ATOM 865 C CA . TYR A 1 113 ? 51.875 34.013 66.802 1.00 22.23 113 TYR A CA 1
ATOM 866 C C . TYR A 1 113 ? 50.819 34.437 65.781 1.00 22.23 113 TYR A C 1
ATOM 867 O O . TYR A 1 113 ? 51.128 34.635 64.603 1.00 22.09 113 TYR A O 1
ATOM 876 N N . SER A 1 114 ? 49.580 34.578 66.246 1.00 22.24 114 SER A N 1
ATOM 877 C CA . SER A 1 114 ? 48.477 35.020 65.398 1.00 22.36 114 SER A CA 1
ATOM 878 C C . SER A 1 114 ? 48.670 36.460 64.893 1.00 22.65 114 SER A C 1
ATOM 879 O O . SER A 1 114 ? 49.118 37.328 65.648 1.00 22.64 114 SER A O 1
ATOM 882 N N . PRO A 1 115 ? 48.349 36.711 63.604 1.00 22.67 115 PRO A N 1
ATOM 883 C CA . PRO A 1 115 ? 48.197 38.082 63.116 1.00 22.75 115 PRO A CA 1
ATOM 884 C C . PRO A 1 115 ? 47.136 38.814 63.931 1.00 22.74 115 PRO A C 1
ATOM 885 O O . PRO A 1 115 ? 46.302 38.160 64.580 1.00 22.69 115 PRO A O 1
ATOM 889 N N . LEU A 1 116 ? 47.169 40.147 63.909 1.00 22.65 116 LEU A N 1
ATOM 890 C CA . LEU A 1 116 ? 46.270 40.939 64.751 1.00 22.64 116 LEU A CA 1
ATOM 891 C C . LEU A 1 116 ? 44.823 40.827 64.257 1.00 22.55 116 LEU A C 1
ATOM 892 O O . LEU A 1 116 ? 43.900 40.712 65.063 1.00 22.06 116 LEU A O 1
ATOM 897 N N . VAL A 1 117 ? 44.639 40.860 62.936 1.00 22.32 117 VAL A N 1
ATOM 898 C CA . VAL A 1 117 ? 43.365 40.480 62.312 1.00 22.19 117 VAL A CA 1
ATOM 899 C C . VAL A 1 117 ? 43.641 39.328 61.348 1.00 21.86 117 VAL A C 1
ATOM 900 O O . VAL A 1 117 ? 44.418 39.472 60.402 1.00 22.00 117 VAL A O 1
ATOM 904 N N . TYR A 1 118 ? 42.995 38.191 61.594 1.00 21.81 118 TYR A N 1
ATOM 905 C CA . TYR A 1 118 ? 43.344 36.925 60.930 1.00 21.72 118 TYR A CA 1
ATOM 906 C C . TYR A 1 118 ? 42.119 36.196 60.375 1.00 21.64 118 TYR A C 1
ATOM 907 O O . TYR A 1 118 ? 41.095 36.077 61.043 1.00 21.85 118 TYR A O 1
ATOM 916 N N . ALA A 1 119 ? 42.230 35.730 59.137 1.00 21.82 119 ALA A N 1
ATOM 917 C CA . ALA A 1 119 ? 41.207 34.877 58.539 1.00 21.90 119 ALA A CA 1
ATOM 918 C C . ALA A 1 119 ? 41.887 33.777 57.746 1.00 22.31 119 ALA A C 1
ATOM 919 O O . ALA A 1 119 ? 42.729 34.042 56.882 1.00 22.27 119 ALA A O 1
ATOM 921 N N . LEU A 1 120 ? 41.543 32.541 58.072 1.00 22.61 120 LEU A N 1
ATOM 922 C CA . LEU A 1 120 ? 42.076 31.383 57.374 1.00 23.11 120 LEU A CA 1
ATOM 923 C C . LEU A 1 120 ? 40.931 30.649 56.686 1.00 23.33 120 LEU A C 1
ATOM 924 O O . LEU A 1 120 ? 39.894 30.408 57.300 1.00 23.37 120 LEU A O 1
ATOM 929 N N . ASP A 1 121 ? 41.123 30.325 55.408 1.00 23.50 121 ASP A N 1
ATOM 930 C CA . ASP A 1 121 ? 40.149 29.559 54.617 1.00 23.90 121 ASP A CA 1
ATOM 931 C C . ASP A 1 121 ? 38.732 30.141 54.671 1.00 24.21 121 ASP A C 1
ATOM 932 O O . ASP A 1 121 ? 37.751 29.403 54.753 1.00 24.09 121 ASP A O 1
ATOM 937 N N . CYS A 1 122 ? 38.637 31.466 54.628 1.00 24.46 122 CYS A N 1
ATOM 938 C CA . CYS A 1 122 ? 37.351 32.146 54.693 1.00 25.03 122 CYS A CA 1
ATOM 939 C C . CYS A 1 122 ? 36.892 32.685 53.341 1.00 25.29 122 CYS A C 1
ATOM 940 O O . CYS A 1 122 ? 37.690 32.866 52.407 1.00 24.91 122 CYS A O 1
ATOM 943 N N . GLU A 1 123 ? 35.595 32.948 53.258 1.00 25.21 123 GLU A N 1
ATOM 944 C CA . GLU A 1 123 ? 34.982 33.457 52.049 1.00 25.54 123 GLU A CA 1
ATOM 945 C C . GLU A 1 123 ? 34.157 34.693 52.414 1.00 25.30 123 GLU A C 1
ATOM 946 O O . GLU A 1 123 ? 33.535 34.729 53.481 1.00 24.79 123 GLU A O 1
ATOM 952 N N . ASN A 1 124 ? 34.157 35.698 51.537 1.00 24.98 124 ASN A N 1
ATOM 953 C CA . ASN A 1 124 ? 33.317 36.897 51.708 1.00 25.14 124 ASN A CA 1
ATOM 954 C C . ASN A 1 124 ? 33.568 37.617 53.030 1.00 25.14 124 ASN A C 1
ATOM 955 O O . ASN A 1 124 ? 32.742 37.583 53.939 1.00 25.29 124 ASN A O 1
ATOM 960 N N . VAL A 1 125 ? 34.729 38.251 53.130 1.00 25.27 125 VAL A N 1
ATOM 961 C CA . VAL A 1 125 ? 35.157 38.904 54.359 1.00 25.16 125 VAL A CA 1
ATOM 962 C C . VAL A 1 125 ? 35.553 40.344 54.051 1.00 24.93 125 VAL A C 1
ATOM 963 O O . VAL A 1 125 ? 36.236 40.610 53.051 1.00 24.56 125 VAL A O 1
ATOM 967 N N . ALA A 1 126 ? 35.115 41.270 54.902 1.00 24.46 126 ALA A N 1
ATOM 968 C CA . ALA A 1 126 ? 35.415 42.687 54.709 1.00 24.12 126 ALA A CA 1
ATOM 969 C C . ALA A 1 126 ? 35.874 43.390 55.992 1.00 24.06 126 ALA A C 1
ATOM 970 O O . ALA A 1 126 ? 35.450 43.035 57.101 1.00 23.64 126 ALA A O 1
ATOM 972 N N . ILE A 1 127 ? 36.764 44.367 55.819 1.00 23.93 127 ILE A N 1
ATOM 973 C CA . ILE A 1 127 ? 37.103 45.348 56.850 1.00 23.93 127 ILE A CA 1
ATOM 974 C C . ILE A 1 127 ? 36.804 46.735 56.268 1.00 24.16 127 ILE A C 1
ATOM 975 O O . ILE A 1 127 ? 37.391 47.128 55.251 1.00 23.83 127 ILE A O 1
ATOM 980 N N . THR A 1 128 ? 35.886 47.462 56.906 1.00 24.21 128 THR A N 1
ATOM 981 C CA . THR A 1 128 ? 35.396 48.736 56.373 1.00 24.60 128 THR A CA 1
ATOM 982 C C . THR A 1 128 ? 35.337 49.819 57.450 1.00 24.93 128 THR A C 1
ATOM 983 O O . THR A 1 128 ? 35.651 49.566 58.618 1.00 24.99 128 THR A O 1
ATOM 987 N N . GLY A 1 129 ? 34.928 51.021 57.041 1.00 25.12 129 GLY A N 1
ATOM 988 C CA . GLY A 1 129 ? 34.726 52.146 57.954 1.00 25.41 129 GLY A CA 1
ATOM 989 C C . GLY A 1 129 ? 35.830 53.169 57.826 1.00 25.67 129 GLY A C 1
ATOM 990 O O . GLY A 1 129 ? 36.759 52.995 57.038 1.00 26.00 129 GLY A O 1
ATOM 991 N N . SER A 1 130 ? 35.745 54.238 58.604 1.00 25.79 130 SER A N 1
ATOM 992 C CA . SER A 1 130 ? 36.759 55.288 58.529 1.00 26.13 130 SER A CA 1
ATOM 993 C C . SER A 1 130 ? 37.569 55.390 59.818 1.00 25.87 130 SER A C 1
ATOM 994 O O . SER A 1 130 ? 38.179 56.425 60.101 1.00 26.14 130 SER A O 1
ATOM 997 N N . GLY A 1 131 ? 37.585 54.300 60.580 1.00 25.33 131 GLY A N 1
ATOM 998 C CA . GLY A 1 131 ? 38.304 54.246 61.844 1.00 24.97 131 GLY A CA 1
ATOM 999 C C . GLY A 1 131 ? 39.739 53.763 61.756 1.00 24.72 131 GLY A C 1
ATOM 1000 O O . GLY A 1 131 ? 40.322 53.680 60.671 1.00 24.95 131 GLY A O 1
ATOM 1001 N N . VAL A 1 132 ? 40.305 53.436 62.913 1.00 24.14 132 VAL A N 1
ATOM 1002 C CA . VAL A 1 132 ? 41.731 53.170 63.016 1.00 23.90 132 VAL A CA 1
ATOM 1003 C C . VAL A 1 132 ? 42.020 51.764 63.542 1.00 23.84 132 VAL A C 1
ATOM 1004 O O . VAL A 1 132 ? 41.350 51.284 64.459 1.00 23.77 132 VAL A O 1
ATOM 1008 N N . LEU A 1 133 ? 43.003 51.105 62.930 1.00 23.54 133 LEU A N 1
ATOM 1009 C CA . LEU A 1 133 ? 43.572 49.873 63.469 1.00 23.25 133 LEU A CA 1
ATOM 1010 C C . LEU A 1 133 ? 44.990 50.162 63.979 1.00 23.25 133 LEU A C 1
ATOM 1011 O O . LEU A 1 133 ? 45.889 50.501 63.203 1.00 23.28 133 LEU A O 1
ATOM 1016 N N . ASP A 1 134 ? 45.162 50.046 65.293 1.00 23.21 134 ASP A N 1
ATOM 1017 C CA . ASP A 1 134 ? 46.392 50.428 65.990 1.00 23.29 134 ASP A CA 1
ATOM 1018 C C . ASP A 1 134 ? 47.058 49.173 66.558 1.00 23.15 134 ASP A C 1
ATOM 1019 O O . ASP A 1 134 ? 46.540 48.548 67.476 1.00 23.17 134 ASP A O 1
ATOM 1024 N N . GLY A 1 135 ? 48.204 48.808 65.992 1.00 23.17 135 GLY A N 1
ATOM 1025 C CA . GLY A 1 135 ? 48.895 47.578 66.366 1.00 23.23 135 GLY A CA 1
ATOM 1026 C C . GLY A 1 135 ? 49.694 47.658 67.651 1.00 23.39 135 GLY A C 1
ATOM 1027 O O . GLY A 1 135 ? 50.126 46.627 68.176 1.00 23.38 135 GLY A O 1
ATOM 1028 N N . SER A 1 136 ? 49.899 48.882 68.142 1.00 23.39 136 SER A N 1
ATOM 1029 C CA . SER A 1 136 ? 50.656 49.164 69.375 1.00 23.67 136 SER A CA 1
ATOM 1030 C C . SER A 1 136 ? 52.124 48.723 69.372 1.00 23.99 136 SER A C 1
ATOM 1031 O O . SER A 1 136 ? 52.728 48.572 70.436 1.00 24.45 136 SER A O 1
ATOM 1034 N N . ALA A 1 137 ? 52.702 48.528 68.192 1.00 24.28 137 ALA A N 1
ATOM 1035 C CA . ALA A 1 137 ? 54.130 48.278 68.108 1.00 24.62 137 ALA A CA 1
ATOM 1036 C C . ALA A 1 137 ? 54.885 49.599 68.230 1.00 25.10 137 ALA A C 1
ATOM 1037 O O . ALA A 1 137 ? 54.464 50.607 67.667 1.00 24.93 137 ALA A O 1
ATOM 1039 N N . ASP A 1 138 ? 55.976 49.586 69.000 1.00 25.66 138 ASP A N 1
ATOM 1040 C CA . ASP A 1 138 ? 56.917 50.712 69.095 1.00 26.06 138 ASP A CA 1
ATOM 1041 C C . ASP A 1 138 ? 58.302 50.199 69.515 1.00 26.49 138 ASP A C 1
ATOM 1042 O O . ASP A 1 138 ? 58.546 48.988 69.489 1.00 26.53 138 ASP A O 1
ATOM 1047 N N . ASN A 1 139 ? 59.199 51.111 69.904 1.00 26.53 139 ASN A N 1
ATOM 1048 C CA . ASN A 1 139 ? 60.551 50.741 70.332 1.00 26.68 139 ASN A CA 1
ATOM 1049 C C . ASN A 1 139 ? 60.602 49.796 71.538 1.00 26.73 139 ASN A C 1
ATOM 1050 O O . ASN A 1 139 ? 61.670 49.286 71.883 1.00 26.69 139 ASN A O 1
ATOM 1055 N N . GLU A 1 140 ? 59.452 49.567 72.169 1.00 26.70 140 GLU A N 1
ATOM 1056 C CA . GLU A 1 140 ? 59.359 48.649 73.303 1.00 26.84 140 GLU A CA 1
ATOM 1057 C C . GLU A 1 140 ? 58.510 47.409 73.031 1.00 26.59 140 GLU A C 1
ATOM 1058 O O . GLU A 1 140 ? 58.581 46.437 73.789 1.00 26.75 140 GLU A O 1
ATOM 1064 N N . HIS A 1 141 ? 57.708 47.439 71.966 1.00 26.19 141 HIS A N 1
ATOM 1065 C CA . HIS A 1 141 ? 56.802 46.327 71.647 1.00 25.79 141 HIS A CA 1
ATOM 1066 C C . HIS A 1 141 ? 56.949 45.849 70.202 1.00 25.55 141 HIS A C 1
ATOM 1067 O O . HIS A 1 141 ? 56.828 46.641 69.258 1.00 25.52 141 HIS A O 1
ATOM 1074 N N . TRP A 1 142 ? 57.207 44.547 70.056 1.00 25.15 142 TRP A N 1
ATOM 1075 C CA . TRP A 1 142 ? 57.412 43.872 68.766 1.00 24.82 142 TRP A CA 1
ATOM 1076 C C . TRP A 1 142 ? 58.706 44.274 68.048 1.00 24.84 142 TRP A C 1
ATOM 1077 O O . TRP A 1 142 ? 59.536 43.419 67.742 1.00 24.86 142 TRP A O 1
ATOM 1088 N N . TRP A 1 143 ? 58.874 45.572 67.790 1.00 24.68 143 TRP A N 1
ATOM 1089 C CA . TRP A 1 143 ? 60.016 46.079 67.006 1.00 24.63 143 TRP A CA 1
ATOM 1090 C C . TRP A 1 143 ? 61.421 45.649 67.494 1.00 24.77 143 TRP A C 1
ATOM 1091 O O . TRP A 1 143 ? 62.292 45.387 66.656 1.00 24.55 143 TRP A O 1
ATOM 1102 N N . PRO A 1 144 ? 61.646 45.568 68.832 1.00 24.71 144 PRO A N 1
ATOM 1103 C CA . PRO A 1 144 ? 62.976 45.132 69.303 1.00 24.94 144 PRO A CA 1
ATOM 1104 C C . PRO A 1 144 ? 63.429 43.762 68.775 1.00 25.02 144 PRO A C 1
ATOM 1105 O O . PRO A 1 144 ? 64.633 43.506 68.696 1.00 25.06 144 PRO A O 1
ATOM 1109 N N . TRP A 1 145 ? 62.473 42.911 68.403 1.00 25.18 145 TRP A N 1
ATOM 1110 C CA . TRP A 1 145 ? 62.762 41.570 67.885 1.00 25.25 145 TRP A CA 1
ATOM 1111 C C . TRP A 1 145 ? 63.521 41.588 66.550 1.00 25.60 145 TRP A C 1
ATOM 1112 O O . TRP A 1 145 ? 64.102 40.578 66.153 1.00 25.67 145 TRP A O 1
ATOM 1123 N N . LYS A 1 146 ? 63.522 42.731 65.866 1.00 26.00 146 LYS A N 1
ATOM 1124 C CA . LYS A 1 146 ? 64.282 42.871 64.621 1.00 26.50 146 LYS A CA 1
ATOM 1125 C C . LYS A 1 146 ? 65.796 42.789 64.864 1.00 27.00 146 LYS A C 1
ATOM 1126 O O . LYS A 1 146 ? 66.522 42.187 64.073 1.00 27.15 146 LYS A O 1
ATOM 1132 N N . GLY A 1 147 ? 66.259 43.381 65.962 1.00 27.66 147 GLY A N 1
ATOM 1133 C CA . GLY A 1 147 ? 67.681 43.378 66.297 1.00 28.48 147 GLY A CA 1
ATOM 1134 C C . GLY A 1 147 ? 68.404 44.668 65.950 1.00 29.16 147 GLY A C 1
ATOM 1135 O O . GLY A 1 147 ? 69.629 44.741 66.045 1.00 29.25 147 GLY A O 1
ATOM 1136 N N . LYS A 1 148 ? 67.645 45.685 65.542 1.00 29.94 148 LYS A N 1
ATOM 1137 C CA . LYS A 1 148 ? 68.200 47.013 65.268 1.00 30.65 148 LYS A CA 1
ATOM 1138 C C . LYS A 1 148 ? 68.092 47.893 66.506 1.00 31.04 148 LYS A C 1
ATOM 1139 O O . LYS A 1 148 ? 67.023 47.985 67.115 1.00 31.06 148 LYS A O 1
ATOM 1145 N N . LYS A 1 149 ? 69.207 48.526 66.870 1.00 31.50 149 LYS A N 1
ATOM 1146 C CA . LYS A 1 149 ? 69.259 49.459 67.998 1.00 32.03 149 LYS A CA 1
ATOM 1147 C C . LYS A 1 149 ? 68.336 50.661 67.780 1.00 32.22 149 LYS A C 1
ATOM 1148 O O . LYS A 1 149 ? 67.739 51.176 68.728 1.00 32.23 149 LYS A O 1
ATOM 1154 N N . ASP A 1 150 ? 68.216 51.088 66.524 1.00 32.73 150 ASP A N 1
ATOM 1155 C CA . ASP A 1 150 ? 67.341 52.200 66.140 1.00 33.09 150 ASP A CA 1
ATOM 1156 C C . ASP A 1 150 ? 65.859 51.960 66.429 1.00 33.01 150 ASP A C 1
ATOM 1157 O O . ASP A 1 150 ? 65.083 52.912 66.512 1.00 33.19 150 ASP A O 1
ATOM 1162 N N . PHE A 1 151 ? 65.471 50.698 66.593 1.00 32.91 151 PHE A N 1
ATOM 1163 C CA . PHE A 1 151 ? 64.085 50.371 66.920 1.00 32.78 151 PHE A CA 1
ATOM 1164 C C . PHE A 1 151 ? 63.932 49.602 68.230 1.00 32.62 151 PHE A C 1
ATOM 1165 O O . PHE A 1 151 ? 62.991 48.815 68.397 1.00 32.64 151 PHE A O 1
ATOM 1173 N N . GLY A 1 152 ? 64.858 49.836 69.158 1.00 32.33 152 GLY A N 1
ATOM 1174 C CA . GLY A 1 152 ? 64.678 49.412 70.541 1.00 31.97 152 GLY A CA 1
ATOM 1175 C C . GLY A 1 152 ? 65.386 48.159 71.023 1.00 31.92 152 GLY A C 1
ATOM 1176 O O . GLY A 1 152 ? 65.258 47.797 72.195 1.00 31.82 152 GLY A O 1
ATOM 1177 N N . TRP A 1 153 ? 66.129 47.490 70.142 1.00 31.80 153 TRP A N 1
ATOM 1178 C CA . TRP A 1 153 ? 66.875 46.296 70.546 1.00 31.80 153 TRP A CA 1
ATOM 1179 C C . TRP A 1 153 ? 68.074 46.663 71.426 1.00 31.90 153 TRP A C 1
ATOM 1180 O O . TRP A 1 153 ? 68.857 47.552 71.086 1.00 31.72 153 TRP A O 1
ATOM 1191 N N . LYS A 1 154 ? 68.189 45.987 72.568 1.00 32.09 154 LYS A N 1
ATOM 1192 C CA . LYS A 1 154 ? 69.301 46.200 73.493 1.00 32.27 154 LYS A CA 1
ATOM 1193 C C . LYS A 1 154 ? 70.311 45.068 73.364 1.00 32.23 154 LYS A C 1
ATOM 1194 O O . LYS A 1 154 ? 69.929 43.908 73.193 1.00 32.18 154 LYS A O 1
ATOM 1200 N N . GLU A 1 155 ? 71.596 45.412 73.444 1.00 32.16 155 GLU A N 1
ATOM 1201 C CA . GLU A 1 155 ? 72.679 44.427 73.462 1.00 32.11 155 GLU A CA 1
ATOM 1202 C C . GLU A 1 155 ? 72.422 43.391 74.561 1.00 31.76 155 GLU A C 1
ATOM 1203 O O . GLU A 1 155 ? 72.146 43.753 75.706 1.00 31.69 155 GLU A O 1
ATOM 1209 N N . GLY A 1 156 ? 72.486 42.111 74.199 1.00 31.49 156 GLY A N 1
ATOM 1210 C CA . GLY A 1 156 ? 72.273 41.020 75.151 1.00 31.09 156 GLY A CA 1
ATOM 1211 C C . GLY A 1 156 ? 70.850 40.487 75.192 1.00 30.90 156 GLY A C 1
ATOM 1212 O O . GLY A 1 156 ? 70.597 39.418 75.753 1.00 30.77 156 GLY A O 1
ATOM 1213 N N . LEU A 1 157 ? 69.917 41.236 74.613 1.00 30.63 157 LEU A N 1
ATOM 1214 C CA . LEU A 1 157 ? 68.523 40.806 74.524 1.00 30.49 157 LEU A CA 1
ATOM 1215 C C . LEU A 1 157 ? 68.247 40.034 73.231 1.00 30.14 157 LEU A C 1
ATOM 1216 O O . LEU A 1 157 ? 68.969 40.198 72.246 1.00 30.20 157 LEU A O 1
ATOM 1221 N N . PRO A 1 158 ? 67.213 39.171 73.237 1.00 29.85 158 PRO A N 1
ATOM 1222 C CA . PRO A 1 158 ? 66.898 38.359 72.060 1.00 29.48 158 PRO A CA 1
ATOM 1223 C C . PRO A 1 158 ? 66.455 39.135 70.817 1.00 29.20 158 PRO A C 1
ATOM 1224 O O . PRO A 1 158 ? 65.948 40.261 70.913 1.00 29.14 158 PRO A O 1
ATOM 1228 N N . ASN A 1 159 ? 66.671 38.514 69.659 1.00 28.66 159 ASN A N 1
ATOM 1229 C CA . ASN A 1 159 ? 66.166 39.001 68.380 1.00 28.08 159 ASN A CA 1
ATOM 1230 C C . ASN A 1 159 ? 65.800 37.828 67.462 1.00 27.75 159 ASN A C 1
ATOM 1231 O O . ASN A 1 159 ? 66.026 36.669 67.815 1.00 27.57 159 ASN A O 1
ATOM 1236 N N . GLN A 1 160 ? 65.251 38.147 66.291 1.00 26.98 160 GLN A N 1
ATOM 1237 C CA . GLN A 1 160 ? 64.710 37.165 65.343 1.00 26.73 160 GLN A CA 1
ATOM 1238 C C . GLN A 1 160 ? 65.751 36.319 64.592 1.00 27.07 160 GLN A C 1
ATOM 1239 O O . GLN A 1 160 ? 65.387 35.326 63.954 1.00 26.72 160 GLN A O 1
ATOM 1245 N N . GLN A 1 161 ? 67.024 36.720 64.657 1.00 27.39 161 GLN A N 1
ATOM 1246 C CA . GLN A 1 161 ? 68.074 36.174 63.778 1.00 27.69 161 GLN A CA 1
ATOM 1247 C C . GLN A 1 161 ? 68.211 34.652 63.773 1.00 27.72 161 GLN A C 1
ATOM 1248 O O . GLN A 1 161 ? 68.282 34.040 62.704 1.00 27.76 161 GLN A O 1
ATOM 1254 N N . GLU A 1 162 ? 68.244 34.052 64.961 1.00 27.93 162 GLU A N 1
ATOM 1255 C CA . GLU A 1 162 ? 68.385 32.601 65.103 1.00 27.94 162 GLU A CA 1
ATOM 1256 C C . GLU A 1 162 ? 67.176 31.833 64.563 1.00 27.52 162 GLU A C 1
ATOM 1257 O O . GLU A 1 162 ? 67.337 30.853 63.831 1.00 27.32 162 GLU A O 1
ATOM 1263 N N . ASP A 1 163 ? 65.975 32.292 64.921 1.00 27.02 163 ASP A N 1
ATOM 1264 C CA . ASP A 1 163 ? 64.725 31.694 64.445 1.00 26.50 163 ASP A CA 1
ATOM 1265 C C . ASP A 1 163 ? 64.568 31.793 62.922 1.00 26.21 163 ASP A C 1
ATOM 1266 O O . ASP A 1 163 ? 64.010 30.893 62.295 1.00 26.02 163 ASP A O 1
ATOM 1271 N N . VAL A 1 164 ? 65.057 32.887 62.343 1.00 25.95 164 VAL A N 1
ATOM 1272 C CA . VAL A 1 164 ? 65.071 33.062 60.889 1.00 25.77 164 VAL A CA 1
ATOM 1273 C C . VAL A 1 164 ? 65.964 31.998 60.242 1.00 25.75 164 VAL A C 1
ATOM 1274 O O . VAL A 1 164 ? 65.520 31.286 59.340 1.00 25.46 164 VAL A O 1
ATOM 1278 N N . LYS A 1 165 ? 67.205 31.880 60.721 1.00 25.84 165 LYS A N 1
ATOM 1279 C CA . LYS A 1 165 ? 68.117 30.830 60.258 1.00 26.08 165 LYS A CA 1
ATOM 1280 C C . LYS A 1 165 ? 67.499 29.434 60.431 1.00 25.84 165 LYS A C 1
ATOM 1281 O O . LYS A 1 165 ? 67.568 28.604 59.523 1.00 25.66 165 LYS A O 1
ATOM 1287 N N . LYS A 1 166 ? 66.891 29.189 61.591 1.00 25.80 166 LYS A N 1
ATOM 1288 C CA . LYS A 1 166 ? 66.257 27.901 61.878 1.00 25.75 166 LYS A CA 1
ATOM 1289 C C . LYS A 1 166 ? 65.131 27.584 60.889 1.00 25.73 166 LYS A C 1
ATOM 1290 O O . LYS A 1 166 ? 65.079 26.480 60.344 1.00 25.65 166 LYS A O 1
ATOM 1296 N N . LEU A 1 167 ? 64.256 28.563 60.650 1.00 25.57 167 LEU A N 1
ATOM 1297 C CA . LEU A 1 167 ? 63.143 28.420 59.712 1.00 25.63 167 LEU A CA 1
ATOM 1298 C C . LEU A 1 167 ? 63.603 28.153 58.267 1.00 26.12 167 LEU A C 1
ATOM 1299 O O . LEU A 1 167 ? 62.979 27.350 57.566 1.00 25.95 167 LEU A O 1
ATOM 1304 N N . LYS A 1 168 ? 64.676 28.825 57.831 1.00 26.37 168 LYS A N 1
ATOM 1305 C CA . LYS A 1 168 ? 65.272 28.581 56.506 1.00 27.20 168 LYS A CA 1
ATOM 1306 C C . LYS A 1 168 ? 65.654 27.106 56.356 1.00 27.32 168 LYS A C 1
ATOM 1307 O O . LYS A 1 168 ? 65.322 26.476 55.352 1.00 27.39 168 LYS A O 1
ATOM 1313 N N . GLU A 1 169 ? 66.348 26.574 57.363 1.00 27.54 169 GLU A N 1
ATOM 1314 C CA . GLU A 1 169 ? 66.818 25.184 57.378 1.00 28.12 169 GLU A CA 1
ATOM 1315 C C . GLU A 1 169 ? 65.675 24.155 57.351 1.00 28.19 169 GLU A C 1
ATOM 1316 O O . GLU A 1 169 ? 65.769 23.135 56.665 1.00 28.11 169 GLU A O 1
ATOM 1322 N N . MET A 1 170 ? 64.610 24.428 58.103 1.00 28.39 170 MET A N 1
ATOM 1323 C CA . MET A 1 170 ? 63.420 23.574 58.119 1.00 28.98 170 MET A CA 1
ATOM 1324 C C . MET A 1 170 ? 62.767 23.498 56.743 1.00 29.23 170 MET A C 1
ATOM 1325 O O . MET A 1 170 ? 62.414 22.413 56.277 1.00 29.00 170 MET A O 1
ATOM 1330 N N . ALA A 1 171 ? 62.616 24.658 56.103 1.00 29.66 171 ALA A N 1
ATOM 1331 C CA . ALA A 1 171 ? 62.037 24.750 54.767 1.00 30.19 171 ALA A CA 1
ATOM 1332 C C . ALA A 1 171 ? 62.919 24.089 53.710 1.00 30.67 171 ALA A C 1
ATOM 1333 O O . ALA A 1 171 ? 62.411 23.513 52.745 1.00 30.87 171 ALA A O 1
ATOM 1335 N N . GLU A 1 172 ? 64.235 24.173 53.897 1.00 31.15 172 GLU A N 1
ATOM 1336 C CA . GLU A 1 172 ? 65.182 23.590 52.954 1.00 31.78 172 GLU A CA 1
ATOM 1337 C C . GLU A 1 172 ? 65.269 22.065 53.098 1.00 31.80 172 GLU A C 1
ATOM 1338 O O . GLU A 1 172 ? 65.288 21.354 52.096 1.00 31.87 172 GLU A O 1
ATOM 1344 N N . ARG A 1 173 ? 65.303 21.565 54.334 1.00 31.96 173 ARG A N 1
ATOM 1345 C CA . ARG A 1 173 ? 65.339 20.114 54.575 1.00 32.17 173 ARG A CA 1
ATOM 1346 C C . ARG A 1 173 ? 63.955 19.451 54.435 1.00 31.68 173 ARG A C 1
ATOM 1347 O O . ARG A 1 173 ? 63.834 18.229 54.525 1.00 31.75 173 ARG A O 1
ATOM 1355 N N . GLY A 1 174 ? 62.925 20.267 54.222 1.00 31.30 174 GLY A N 1
ATOM 1356 C CA . GLY A 1 174 ? 61.591 19.789 53.843 1.00 30.89 174 GLY A CA 1
ATOM 1357 C C . GLY A 1 174 ? 60.644 19.368 54.955 1.00 30.63 174 GLY A C 1
ATOM 1358 O O . GLY A 1 174 ? 59.643 18.688 54.691 1.00 30.72 174 GLY A O 1
ATOM 1359 N N . THR A 1 175 ? 60.942 19.764 56.193 1.00 30.17 175 THR A N 1
ATOM 1360 C CA . THR A 1 175 ? 60.125 19.351 57.339 1.00 29.73 175 THR A CA 1
ATOM 1361 C C . THR A 1 175 ? 58.713 19.935 57.208 1.00 29.37 175 THR A C 1
ATOM 1362 O O . THR A 1 175 ? 58.568 21.104 56.837 1.00 29.18 175 THR A O 1
ATOM 1366 N N . PRO A 1 176 ? 57.670 19.114 57.482 1.00 28.92 176 PRO A N 1
ATOM 1367 C CA . PRO A 1 176 ? 56.275 19.553 57.336 1.00 28.63 176 PRO A CA 1
ATOM 1368 C C . PRO A 1 176 ? 55.976 20.865 58.058 1.00 28.21 176 PRO A C 1
ATOM 1369 O O . PRO A 1 176 ? 56.580 21.156 59.092 1.00 28.05 176 PRO A O 1
ATOM 1373 N N . VAL A 1 177 ? 55.046 21.641 57.505 1.00 27.87 177 VAL A N 1
ATOM 1374 C CA . VAL A 1 177 ? 54.644 22.927 58.075 1.00 27.52 177 VAL A CA 1
ATOM 1375 C C . VAL A 1 177 ? 54.207 22.818 59.547 1.00 27.41 177 VAL A C 1
ATOM 1376 O O . VAL A 1 177 ? 54.558 23.675 60.362 1.00 27.27 177 VAL A O 1
ATOM 1380 N N . GLU A 1 178 ? 53.466 21.758 59.879 1.00 27.28 178 GLU A N 1
ATOM 1381 C CA . GLU A 1 178 ? 52.953 21.534 61.245 1.00 27.38 178 GLU A CA 1
ATOM 1382 C C . GLU A 1 178 ? 54.058 21.255 62.278 1.00 26.87 178 GLU A C 1
ATOM 1383 O O . GLU A 1 178 ? 53.845 21.421 63.480 1.00 26.82 178 GLU A O 1
ATOM 1389 N N . GLU A 1 179 ? 55.229 20.831 61.810 1.00 26.35 179 GLU A N 1
ATOM 1390 C CA . GLU A 1 179 ? 56.383 20.628 62.686 1.00 25.97 179 GLU A CA 1
ATOM 1391 C C . GLU A 1 179 ? 57.253 21.889 62.810 1.00 25.45 179 GLU A C 1
ATOM 1392 O O . GLU A 1 179 ? 58.262 21.887 63.520 1.00 25.51 179 GLU A O 1
ATOM 1398 N N . ARG A 1 180 ? 56.850 22.962 62.130 1.00 24.74 180 ARG A N 1
ATOM 1399 C CA . ARG A 1 180 ? 57.547 24.248 62.214 1.00 24.01 180 ARG A CA 1
ATOM 1400 C C . ARG A 1 180 ? 56.877 25.151 63.248 1.00 23.73 180 ARG A C 1
ATOM 1401 O O . ARG A 1 180 ? 56.245 26.150 62.900 1.00 23.57 180 ARG A O 1
ATOM 1409 N N . VAL A 1 181 ? 57.019 24.788 64.522 1.00 23.46 181 VAL A N 1
ATOM 1410 C CA . VAL A 1 181 ? 56.321 25.477 65.615 1.00 23.11 181 VAL A CA 1
ATOM 1411 C C . VAL A 1 181 ? 57.228 26.489 66.310 1.00 23.14 181 VAL A C 1
ATOM 1412 O O . VAL A 1 181 ? 58.261 26.132 66.872 1.00 23.08 181 VAL A O 1
ATOM 1416 N N . PHE A 1 182 ? 56.832 27.756 66.263 1.00 23.33 182 PHE A N 1
ATOM 1417 C CA . PHE A 1 182 ? 57.575 28.814 66.929 1.00 23.42 182 PHE A CA 1
ATOM 1418 C C . PHE A 1 182 ? 56.740 29.422 68.062 1.00 23.55 182 PHE A C 1
ATOM 1419 O O . PHE A 1 182 ? 56.491 28.757 69.061 1.00 23.44 182 PHE A O 1
ATOM 1427 N N . GLY A 1 183 ? 56.303 30.669 67.911 1.00 23.82 183 GLY A N 1
ATOM 1428 C CA . GLY A 1 183 ? 55.540 31.335 68.967 1.00 23.92 183 GLY A CA 1
ATOM 1429 C C . GLY A 1 183 ? 56.357 31.554 70.231 1.00 24.09 183 GLY A C 1
ATOM 1430 O O . GLY A 1 183 ? 57.430 32.163 70.188 1.00 23.88 183 GLY A O 1
ATOM 1431 N N . LYS A 1 184 ? 55.853 31.046 71.354 1.00 24.22 184 LYS A N 1
ATOM 1432 C CA . LYS A 1 184 ? 56.474 31.275 72.661 1.00 24.63 184 LYS A CA 1
ATOM 1433 C C . LYS A 1 184 ? 57.933 30.835 72.691 1.00 24.48 184 LYS A C 1
ATOM 1434 O O . LYS A 1 184 ? 58.275 29.765 72.186 1.00 24.57 184 LYS A O 1
ATOM 1440 N N . GLY A 1 185 ? 58.785 31.674 73.278 1.00 24.40 185 GLY A N 1
ATOM 1441 C CA . GLY A 1 185 ? 60.221 31.396 73.357 1.00 24.18 185 GLY A CA 1
ATOM 1442 C C . GLY A 1 185 ? 60.960 31.704 72.065 1.00 24.11 185 GLY A C 1
ATOM 1443 O O . GLY A 1 185 ? 62.178 31.536 71.982 1.00 24.02 185 GLY A O 1
ATOM 1444 N N . HIS A 1 186 ? 60.216 32.148 71.053 1.00 23.92 186 HIS A N 1
ATOM 1445 C CA . HIS A 1 186 ? 60.787 32.502 69.760 1.00 23.68 186 HIS A CA 1
ATOM 1446 C C . HIS A 1 186 ? 60.390 33.933 69.402 1.00 23.45 186 HIS A C 1
ATOM 1447 O O . HIS A 1 186 ? 59.472 34.494 70.003 1.00 23.49 186 HIS A O 1
ATOM 1454 N N . TYR A 1 187 ? 61.084 34.524 68.435 1.00 23.00 187 TYR A N 1
ATOM 1455 C CA . TYR A 1 187 ? 61.000 35.969 68.234 1.00 22.93 187 TYR A CA 1
ATOM 1456 C C . TYR A 1 187 ? 60.654 36.399 66.805 1.00 22.76 187 TYR A C 1
ATOM 1457 O O . TYR A 1 187 ? 61.260 37.327 66.251 1.00 22.78 187 TYR A O 1
ATOM 1466 N N . LEU A 1 188 ? 59.653 35.735 66.225 1.00 22.48 188 LEU A N 1
ATOM 1467 C CA . LEU A 1 188 ? 59.150 36.114 64.898 1.00 22.13 188 LEU A CA 1
ATOM 1468 C C . LEU A 1 188 ? 57.839 36.878 65.015 1.00 22.24 188 LEU A C 1
ATOM 1469 O O . LEU A 1 188 ? 56.835 36.341 65.491 1.00 22.15 188 LEU A O 1
ATOM 1474 N N . ARG A 1 189 ? 57.868 38.138 64.588 1.00 22.22 189 ARG A N 1
ATOM 1475 C CA . ARG A 1 189 ? 56.698 39.015 64.610 1.00 22.55 189 ARG A CA 1
ATOM 1476 C C . ARG A 1 189 ? 55.611 38.547 63.643 1.00 22.59 189 ARG A C 1
ATOM 1477 O O . ARG A 1 189 ? 55.921 38.044 62.567 1.00 22.50 189 ARG A O 1
ATOM 1485 N N . PRO A 1 190 ? 54.333 38.706 64.033 1.00 22.82 190 PRO A N 1
ATOM 1486 C CA . PRO A 1 190 ? 53.228 38.382 63.129 1.00 23.09 190 PRO A CA 1
ATOM 1487 C C . PRO A 1 190 ? 52.953 39.516 62.133 1.00 23.34 190 PRO A C 1
ATOM 1488 O O . PRO A 1 190 ? 53.416 40.633 62.338 1.00 23.55 190 PRO A O 1
ATOM 1492 N N . SER A 1 191 ? 52.196 39.223 61.078 1.00 23.37 191 SER A N 1
ATOM 1493 C CA . SER A 1 191 ? 51.636 40.258 60.220 1.00 23.57 191 SER A CA 1
ATOM 1494 C C . SER A 1 191 ? 50.490 40.966 60.959 1.00 23.75 191 SER A C 1
ATOM 1495 O O . SER A 1 191 ? 49.992 40.460 61.966 1.00 23.94 191 SER A O 1
ATOM 1498 N N . PHE A 1 192 ? 50.085 42.138 60.472 1.00 23.50 192 PHE A N 1
ATOM 1499 C CA . PHE A 1 192 ? 48.980 42.878 61.079 1.00 23.23 192 PHE A CA 1
ATOM 1500 C C . PHE A 1 192 ? 47.664 42.242 60.608 1.00 23.56 192 PHE A C 1
ATOM 1501 O O . PHE A 1 192 ? 47.021 41.496 61.349 1.00 23.45 192 PHE A O 1
ATOM 1509 N N . VAL A 1 193 ? 47.278 42.536 59.371 1.00 23.80 193 VAL A N 1
ATOM 1510 C CA . VAL A 1 193 ? 46.053 42.000 58.783 1.00 23.85 193 VAL A CA 1
ATOM 1511 C C . VAL A 1 193 ? 46.446 40.928 57.788 1.00 23.82 193 VAL A C 1
ATOM 1512 O O . VAL A 1 193 ? 47.149 41.210 56.813 1.00 24.07 193 VAL A O 1
ATOM 1516 N N . GLN A 1 194 ? 46.001 39.699 58.038 1.00 23.79 194 GLN A N 1
ATOM 1517 C CA . GLN A 1 194 ? 46.344 38.575 57.176 1.00 23.63 194 GLN A CA 1
ATOM 1518 C C . GLN A 1 194 ? 45.138 37.715 56.805 1.00 23.82 194 GLN A C 1
ATOM 1519 O O . GLN A 1 194 ? 44.449 37.171 57.673 1.00 23.80 194 GLN A O 1
ATOM 1525 N N . PHE A 1 195 ? 44.906 37.606 55.500 1.00 23.84 195 PHE A N 1
ATOM 1526 C CA . PHE A 1 195 ? 43.923 36.698 54.931 1.00 23.95 195 PHE A CA 1
ATOM 1527 C C . PHE A 1 195 ? 44.687 35.526 54.352 1.00 23.85 195 PHE A C 1
ATOM 1528 O O . PHE A 1 195 ? 45.476 35.681 53.417 1.00 24.01 195 PHE A O 1
ATOM 1536 N N . TYR A 1 196 ? 44.465 34.352 54.916 1.00 23.48 196 TYR A N 1
ATOM 1537 C CA . TYR A 1 196 ? 45.186 33.178 54.480 1.00 23.81 196 TYR A CA 1
ATOM 1538 C C . TYR A 1 196 ? 44.265 32.218 53.752 1.00 23.61 196 TYR A C 1
ATOM 1539 O O . TYR A 1 196 ? 43.303 31.724 54.331 1.00 24.05 196 TYR A O 1
ATOM 1548 N N . ARG A 1 197 ? 44.576 31.960 52.484 1.00 23.88 197 ARG A N 1
ATOM 1549 C CA . ARG A 1 197 ? 43.750 31.122 51.600 1.00 23.99 197 ARG A CA 1
ATOM 1550 C C . ARG A 1 197 ? 42.283 31.580 51.605 1.00 24.21 197 ARG A C 1
ATOM 1551 O O . ARG A 1 197 ? 41.359 30.774 51.765 1.00 24.19 197 ARG A O 1
ATOM 1559 N N . CYS A 1 198 ? 42.084 32.886 51.430 1.00 24.21 198 CYS A N 1
ATOM 1560 C CA . CYS A 1 198 ? 40.749 33.470 51.473 1.00 24.08 198 CYS A CA 1
ATOM 1561 C C . CYS A 1 198 ? 40.265 33.870 50.083 1.00 24.27 198 CYS A C 1
ATOM 1562 O O . CYS A 1 198 ? 41.047 33.930 49.131 1.00 23.81 198 CYS A O 1
ATOM 1565 N N . ARG A 1 199 ? 38.972 34.150 49.976 1.00 24.40 199 ARG A N 1
ATOM 1566 C CA . ARG A 1 199 ? 38.349 34.442 48.692 1.00 24.79 199 ARG A CA 1
ATOM 1567 C C . ARG A 1 199 ? 37.265 35.514 48.854 1.00 24.33 199 ARG A C 1
ATOM 1568 O O . ARG A 1 199 ? 36.439 35.433 49.769 1.00 23.69 199 ARG A O 1
ATOM 1576 N N . ASN A 1 200 ? 37.268 36.507 47.960 1.00 23.59 200 ASN A N 1
ATOM 1577 C CA . ASN A 1 200 ? 36.297 37.617 47.997 1.00 23.09 200 ASN A CA 1
ATOM 1578 C C . ASN A 1 200 ? 36.505 38.465 49.244 1.00 22.88 200 ASN A C 1
ATOM 1579 O O . ASN A 1 200 ? 35.714 38.418 50.199 1.00 22.28 200 ASN A O 1
ATOM 1584 N N . VAL A 1 201 ? 37.596 39.224 49.218 1.00 22.53 201 VAL A N 1
ATOM 1585 C CA . VAL A 1 201 ? 38.089 39.960 50.369 1.00 22.64 201 VAL A CA 1
ATOM 1586 C C . VAL A 1 201 ? 38.119 41.460 50.073 1.00 22.93 201 VAL A C 1
ATOM 1587 O O . VAL A 1 201 ? 38.615 41.887 49.021 1.00 22.53 201 VAL A O 1
ATOM 1591 N N . LEU A 1 202 ? 37.600 42.248 51.012 1.00 22.70 202 LEU A N 1
ATOM 1592 C CA . LEU A 1 202 ? 37.616 43.700 50.903 1.00 23.04 202 LEU A CA 1
ATOM 1593 C C . LEU A 1 202 ? 38.239 44.345 52.137 1.00 23.13 202 LEU A C 1
ATOM 1594 O O . LEU A 1 202 ? 37.850 44.034 53.269 1.00 23.06 202 LEU A O 1
ATOM 1599 N N . VAL A 1 203 ? 39.214 45.224 51.914 1.00 22.93 203 VAL A N 1
ATOM 1600 C CA . VAL A 1 203 ? 39.705 46.125 52.966 1.00 23.37 203 VAL A CA 1
ATOM 1601 C C . VAL A 1 203 ? 39.582 47.561 52.468 1.00 23.70 203 VAL A C 1
ATOM 1602 O O . VAL A 1 203 ? 40.195 47.931 51.464 1.00 23.85 203 VAL A O 1
ATOM 1606 N N . GLU A 1 204 ? 38.769 48.357 53.153 1.00 24.04 204 GLU A N 1
ATOM 1607 C CA . GLU A 1 204 ? 38.538 49.743 52.741 1.00 24.56 204 GLU A CA 1
ATOM 1608 C C . GLU A 1 204 ? 38.424 50.719 53.905 1.00 24.21 204 GLU A C 1
ATOM 1609 O O . GLU A 1 204 ? 38.065 50.333 55.021 1.00 24.31 204 GLU A O 1
ATOM 1615 N N . GLY A 1 205 ? 38.752 51.981 53.627 1.00 24.05 205 GLY A N 1
ATOM 1616 C CA . GLY A 1 205 ? 38.484 53.091 54.541 1.00 24.13 205 GLY A CA 1
ATOM 1617 C C . GLY A 1 205 ? 39.429 53.316 55.711 1.00 23.98 205 GLY A C 1
ATOM 1618 O O . GLY A 1 205 ? 39.726 54.466 56.049 1.00 23.97 205 GLY A O 1
ATOM 1619 N N . VAL A 1 206 ? 39.890 52.226 56.323 1.00 23.85 206 VAL A N 1
ATOM 1620 C CA . VAL A 1 206 ? 40.589 52.258 57.617 1.00 23.78 206 VAL A CA 1
ATOM 1621 C C . VAL A 1 206 ? 42.017 52.798 57.577 1.00 24.10 206 VAL A C 1
ATOM 1622 O O . VAL A 1 206 ? 42.704 52.702 56.561 1.00 24.52 206 VAL A O 1
ATOM 1626 N N . LYS A 1 207 ? 42.451 53.354 58.706 1.00 24.16 207 LYS A N 1
ATOM 1627 C CA . LYS A 1 207 ? 43.830 53.773 58.887 1.00 24.32 207 LYS A CA 1
ATOM 1628 C C . LYS A 1 207 ? 44.583 52.774 59.775 1.00 24.14 207 LYS A C 1
ATOM 1629 O O . LYS A 1 207 ? 44.099 52.371 60.841 1.00 24.15 207 LYS A O 1
ATOM 1635 N N . ILE A 1 208 ? 45.767 52.385 59.316 1.00 23.79 208 ILE A N 1
ATOM 1636 C CA . ILE A 1 208 ? 46.601 51.393 59.990 1.00 23.57 208 ILE A CA 1
ATOM 1637 C C . ILE A 1 208 ? 47.880 52.055 60.513 1.00 23.49 208 ILE A C 1
ATOM 1638 O O . ILE A 1 208 ? 48.630 52.663 59.744 1.00 23.47 208 ILE A O 1
ATOM 1643 N N . ILE A 1 209 ? 48.100 51.951 61.826 1.00 23.32 209 ILE A N 1
ATOM 1644 C CA . ILE A 1 209 ? 49.269 52.539 62.489 1.00 23.01 209 ILE A CA 1
ATOM 1645 C C . ILE A 1 209 ? 49.945 51.548 63.442 1.00 23.33 209 ILE A C 1
ATOM 1646 O O . ILE A 1 209 ? 49.342 50.544 63.838 1.00 23.41 209 ILE A O 1
ATOM 1651 N N . ASN A 1 210 ? 51.200 51.838 63.796 1.00 23.49 210 ASN A N 1
ATOM 1652 C CA . ASN A 1 210 ? 51.961 51.072 64.789 1.00 23.59 210 ASN A CA 1
ATOM 1653 C C . ASN A 1 210 ? 51.961 49.562 64.541 1.00 23.52 210 ASN A C 1
ATOM 1654 O O . ASN A 1 210 ? 51.642 48.774 65.435 1.00 23.99 210 ASN A O 1
ATOM 1659 N N . SER A 1 211 ? 52.324 49.169 63.328 1.00 23.52 211 SER A N 1
ATOM 1660 C CA . SER A 1 211 ? 52.287 47.769 62.920 1.00 23.35 211 SER A CA 1
ATOM 1661 C C . SER A 1 211 ? 53.504 46.991 63.417 1.00 23.46 211 SER A C 1
ATOM 1662 O O . SER A 1 211 ? 54.624 47.502 63.340 1.00 23.20 211 SER A O 1
ATOM 1665 N N . PRO A 1 212 ? 53.292 45.747 63.913 1.00 23.37 212 PRO A N 1
ATOM 1666 C CA . PRO A 1 212 ? 54.413 44.882 64.307 1.00 23.60 212 PRO A CA 1
ATOM 1667 C C . PRO A 1 212 ? 55.375 44.628 63.145 1.00 23.88 212 PRO A C 1
ATOM 1668 O O . PRO A 1 212 ? 56.595 44.676 63.335 1.00 24.28 212 PRO A O 1
ATOM 1672 N N . MET A 1 213 ? 54.818 44.373 61.960 1.00 23.73 213 MET A N 1
ATOM 1673 C CA . MET A 1 213 ? 55.590 44.080 60.762 1.00 24.02 213 MET A CA 1
ATOM 1674 C C . MET A 1 213 ? 54.763 44.426 59.511 1.00 24.09 213 MET A C 1
ATOM 1675 O O . MET A 1 213 ? 54.325 45.571 59.372 1.00 24.22 213 MET A O 1
ATOM 1680 N N . TRP A 1 214 ? 54.542 43.468 58.605 1.00 24.10 214 TRP A N 1
ATOM 1681 C CA . TRP A 1 214 ? 53.779 43.762 57.375 1.00 24.02 214 TRP A CA 1
ATOM 1682 C C . TRP A 1 214 ? 52.340 44.121 57.722 1.00 24.20 214 TRP A C 1
ATOM 1683 O O . TRP A 1 214 ? 51.722 43.464 58.560 1.00 24.22 214 TRP A O 1
ATOM 1694 N N . CYS A 1 215 ? 51.815 45.167 57.087 1.00 24.50 215 CYS A N 1
ATOM 1695 C CA . CYS A 1 215 ? 50.526 45.739 57.497 1.00 25.04 215 CYS A CA 1
ATOM 1696 C C . CYS A 1 215 ? 49.309 44.975 56.965 1.00 25.23 215 CYS A C 1
ATOM 1697 O O . CYS A 1 215 ? 48.480 44.495 57.752 1.00 25.36 215 CYS A O 1
ATOM 1700 N N . ILE A 1 216 ? 49.191 44.883 55.641 1.00 24.65 216 ILE A N 1
ATOM 1701 C CA . ILE A 1 216 ? 48.133 44.097 55.014 1.00 24.43 216 ILE A CA 1
ATOM 1702 C C . ILE A 1 216 ? 48.786 42.992 54.192 1.00 24.31 216 ILE A C 1
ATOM 1703 O O . ILE A 1 216 ? 49.564 43.260 53.274 1.00 24.33 216 ILE A O 1
ATOM 1708 N N . HIS A 1 217 ? 48.469 41.752 54.547 1.00 24.03 217 HIS A N 1
ATOM 1709 C CA . HIS A 1 217 ? 49.165 40.587 54.021 1.00 23.78 217 HIS A CA 1
ATOM 1710 C C . HIS A 1 217 ? 48.194 39.483 53.572 1.00 23.59 217 HIS A C 1
ATOM 1711 O O . HIS A 1 217 ? 47.993 38.491 54.287 1.00 23.79 217 HIS A O 1
ATOM 1718 N N . PRO A 1 218 ? 47.593 39.649 52.375 1.00 23.47 218 PRO A N 1
ATOM 1719 C CA . PRO A 1 218 ? 46.795 38.567 51.817 1.00 23.16 218 PRO A CA 1
ATOM 1720 C C . PRO A 1 218 ? 47.717 37.492 51.249 1.00 22.78 218 PRO A C 1
ATOM 1721 O O . PRO A 1 218 ? 48.698 37.808 50.565 1.00 22.47 218 PRO A O 1
ATOM 1725 N N . VAL A 1 219 ? 47.409 36.233 51.554 1.00 22.49 219 VAL A N 1
ATOM 1726 C CA . VAL A 1 219 ? 48.244 35.098 51.151 1.00 21.76 219 VAL A CA 1
ATOM 1727 C C . VAL A 1 219 ? 47.369 34.038 50.517 1.00 21.65 219 VAL A C 1
ATOM 1728 O O . VAL A 1 219 ? 46.343 33.652 51.095 1.00 21.38 219 VAL A O 1
ATOM 1732 N N . LEU A 1 220 ? 47.782 33.564 49.340 1.00 21.02 220 LEU A N 1
ATOM 1733 C CA . LEU A 1 220 ? 47.087 32.480 48.635 1.00 21.13 220 LEU A CA 1
ATOM 1734 C C . LEU A 1 220 ? 45.597 32.774 48.443 1.00 21.28 220 LEU A C 1
ATOM 1735 O O . LEU A 1 220 ? 44.751 31.878 48.517 1.00 20.96 220 LEU A O 1
ATOM 1740 N N . SER A 1 221 ? 45.296 34.043 48.177 1.00 21.60 221 SER A N 1
ATOM 1741 C CA . SER A 1 221 ? 43.927 34.526 48.125 1.00 21.67 221 SER A CA 1
ATOM 1742 C C . SER A 1 221 ? 43.544 35.020 46.738 1.00 22.12 221 SER A C 1
ATOM 1743 O O . SER A 1 221 ? 44.406 35.436 45.954 1.00 22.22 221 SER A O 1
ATOM 1746 N N . GLU A 1 222 ? 42.244 34.979 46.453 1.00 22.15 222 GLU A N 1
ATOM 1747 C CA . GLU A 1 222 ? 41.721 35.365 45.152 1.00 22.82 222 GLU A CA 1
ATOM 1748 C C . GLU A 1 222 ? 40.563 36.342 45.316 1.00 22.58 222 GLU A C 1
ATOM 1749 O O . GLU A 1 222 ? 39.763 36.224 46.260 1.00 22.22 222 GLU A O 1
ATOM 1755 N N . ASN A 1 223 ? 40.479 37.288 44.380 1.00 21.85 223 ASN A N 1
ATOM 1756 C CA . ASN A 1 223 ? 39.487 38.367 44.409 1.00 21.53 223 ASN A CA 1
ATOM 1757 C C . ASN A 1 223 ? 39.597 39.227 45.670 1.00 21.58 223 ASN A C 1
ATOM 1758 O O . ASN A 1 223 ? 38.755 39.162 46.573 1.00 21.28 223 ASN A O 1
ATOM 1763 N N . VAL A 1 224 ? 40.655 40.026 45.718 1.00 21.63 224 VAL A N 1
ATOM 1764 C CA . VAL A 1 224 ? 40.921 40.900 46.851 1.00 21.87 224 VAL A CA 1
ATOM 1765 C C . VAL A 1 224 ? 40.902 42.363 46.377 1.00 22.32 224 VAL A C 1
ATOM 1766 O O . VAL A 1 224 ? 41.554 42.714 45.390 1.00 22.16 224 VAL A O 1
ATOM 1770 N N . ILE A 1 225 ? 40.126 43.197 47.065 1.00 22.48 225 ILE A N 1
ATOM 1771 C CA . ILE A 1 225 ? 40.106 44.638 46.821 1.00 22.60 225 ILE A CA 1
ATOM 1772 C C . ILE A 1 225 ? 40.611 45.350 48.075 1.00 22.82 225 ILE A C 1
ATOM 1773 O O . ILE A 1 225 ? 40.078 45.141 49.169 1.00 22.18 225 ILE A O 1
ATOM 1778 N N . ILE A 1 226 ? 41.658 46.159 47.907 1.00 23.14 226 ILE A N 1
ATOM 1779 C CA . ILE A 1 226 ? 42.142 47.055 48.953 1.00 23.44 226 ILE A CA 1
ATOM 1780 C C . ILE A 1 226 ? 41.992 48.482 48.426 1.00 24.10 226 ILE A C 1
ATOM 1781 O O . ILE A 1 226 ? 42.647 48.849 47.443 1.00 23.77 226 ILE A O 1
ATOM 1786 N N . ARG A 1 227 ? 41.138 49.284 49.070 1.00 24.39 227 ARG A N 1
ATOM 1787 C CA . ARG A 1 227 ? 40.886 50.655 48.611 1.00 25.15 227 ARG A CA 1
ATOM 1788 C C . ARG A 1 227 ? 40.625 51.686 49.717 1.00 25.15 227 ARG A C 1
ATOM 1789 O O . ARG A 1 227 ? 40.060 51.367 50.761 1.00 25.04 227 ARG A O 1
ATOM 1797 N N . ASN A 1 228 ? 41.038 52.928 49.465 1.00 25.50 228 ASN A N 1
ATOM 1798 C CA . ASN A 1 228 ? 40.745 54.060 50.355 1.00 26.13 228 ASN A CA 1
ATOM 1799 C C . ASN A 1 228 ? 41.254 53.871 51.783 1.00 25.71 228 ASN A C 1
ATOM 1800 O O . ASN A 1 228 ? 40.646 54.346 52.735 1.00 25.38 228 ASN A O 1
ATOM 1805 N N . ILE A 1 229 ? 42.363 53.157 51.924 1.00 25.74 229 ILE A N 1
ATOM 1806 C CA . ILE A 1 229 ? 42.984 52.978 53.227 1.00 26.07 229 ILE A CA 1
ATOM 1807 C C . ILE A 1 229 ? 44.197 53.895 53.366 1.00 26.16 229 ILE A C 1
ATOM 1808 O O . ILE A 1 229 ? 44.728 54.396 52.376 1.00 26.11 229 ILE A O 1
ATOM 1813 N N . GLU A 1 230 ? 44.619 54.124 54.602 1.00 26.15 230 GLU A N 1
ATOM 1814 C CA . GLU A 1 230 ? 45.882 54.791 54.848 1.00 26.37 230 GLU A CA 1
ATOM 1815 C C . GLU A 1 230 ? 46.785 53.912 55.706 1.00 26.16 230 GLU A C 1
ATOM 1816 O O . GLU A 1 230 ? 46.372 53.405 56.756 1.00 26.21 230 GLU A O 1
ATOM 1822 N N . ILE A 1 231 ? 48.008 53.707 55.236 1.00 25.97 231 ILE A N 1
ATOM 1823 C CA . ILE A 1 231 ? 49.037 53.094 56.053 1.00 25.83 231 ILE A CA 1
ATOM 1824 C C . ILE A 1 231 ? 49.950 54.221 56.529 1.00 25.89 231 ILE A C 1
ATOM 1825 O O . ILE A 1 231 ? 50.404 55.053 55.735 1.00 25.63 231 ILE A O 1
ATOM 1830 N N . SER A 1 232 ? 50.202 54.246 57.831 1.00 25.65 232 SER A N 1
ATOM 1831 C CA . SER A 1 232 ? 51.114 55.198 58.428 1.00 25.81 232 SER A CA 1
ATOM 1832 C C . SER A 1 232 ? 51.848 54.491 59.563 1.00 25.80 232 SER A C 1
ATOM 1833 O O . SER A 1 232 ? 51.441 54.558 60.726 1.00 26.05 232 SER A O 1
ATOM 1836 N N . SER A 1 233 ? 52.909 53.778 59.197 1.00 25.82 233 SER A N 1
ATOM 1837 C CA . SER A 1 233 ? 53.705 52.987 60.128 1.00 25.83 233 SER A CA 1
ATOM 1838 C C . SER A 1 233 ? 55.107 52.864 59.552 1.00 25.84 233 SER A C 1
ATOM 1839 O O . SER A 1 233 ? 55.294 52.283 58.482 1.00 25.74 233 SER A O 1
ATOM 1842 N N . THR A 1 234 ? 56.086 53.421 60.261 1.00 25.87 234 THR A N 1
ATOM 1843 C CA . THR A 1 234 ? 57.444 53.551 59.734 1.00 25.90 234 THR A CA 1
ATOM 1844 C C . THR A 1 234 ? 58.492 52.704 60.481 1.00 26.02 234 THR A C 1
ATOM 1845 O O . THR A 1 234 ? 59.691 53.022 60.465 1.00 26.01 234 THR A O 1
ATOM 1849 N N . GLY A 1 235 ? 58.045 51.623 61.117 1.00 25.72 235 GLY A N 1
ATOM 1850 C CA . GLY A 1 235 ? 58.952 50.722 61.824 1.00 25.61 235 GLY A CA 1
ATOM 1851 C C . GLY A 1 235 ? 59.700 49.781 60.890 1.00 25.83 235 GLY A C 1
ATOM 1852 O O . GLY A 1 235 ? 59.547 49.870 59.666 1.00 25.66 235 GLY A O 1
ATOM 1853 N N . PRO A 1 236 ? 60.508 48.865 61.463 1.00 25.84 236 PRO A N 1
ATOM 1854 C CA . PRO A 1 236 ? 61.306 47.933 60.665 1.00 25.72 236 PRO A CA 1
ATOM 1855 C C . PRO A 1 236 ? 60.420 46.884 60.003 1.00 25.77 236 PRO A C 1
ATOM 1856 O O . PRO A 1 236 ? 59.561 46.292 60.669 1.00 25.16 236 PRO A O 1
ATOM 1860 N N . ASN A 1 237 ? 60.626 46.675 58.700 1.00 25.51 237 ASN A N 1
ATOM 1861 C CA . ASN A 1 237 ? 59.795 45.772 57.903 1.00 25.42 237 ASN A CA 1
ATOM 1862 C C . ASN A 1 237 ? 58.290 46.091 57.993 1.00 25.34 237 ASN A C 1
ATOM 1863 O O . ASN A 1 237 ? 57.453 45.182 57.952 1.00 24.84 237 ASN A O 1
ATOM 1868 N N . ASN A 1 238 ? 57.955 47.373 58.136 1.00 25.12 238 ASN A N 1
ATOM 1869 C CA . ASN A 1 238 ? 56.561 47.814 58.057 1.00 25.34 238 ASN A CA 1
ATOM 1870 C C . ASN A 1 238 ? 56.145 47.998 56.597 1.00 25.47 238 ASN A C 1
ATOM 1871 O O . ASN A 1 238 ? 55.896 49.125 56.152 1.00 25.90 238 ASN A O 1
ATOM 1876 N N . ASP A 1 239 ? 56.106 46.902 55.842 1.00 25.39 239 ASP A N 1
ATOM 1877 C CA . ASP A 1 239 ? 55.587 46.937 54.469 1.00 25.48 239 ASP A CA 1
ATOM 1878 C C . ASP A 1 239 ? 54.123 47.351 54.503 1.00 25.21 239 ASP A C 1
ATOM 1879 O O . ASP A 1 239 ? 53.422 47.068 55.475 1.00 24.80 239 ASP A O 1
ATOM 1884 N N . GLY A 1 240 ? 53.655 48.000 53.443 1.00 24.98 240 GLY A N 1
ATOM 1885 C CA . GLY A 1 240 ? 52.251 48.417 53.377 1.00 24.82 240 GLY A CA 1
ATOM 1886 C C . GLY A 1 240 ? 51.332 47.261 53.024 1.00 25.01 240 GLY A C 1
ATOM 1887 O O . GLY A 1 240 ? 50.607 46.739 53.885 1.00 25.02 240 GLY A O 1
ATOM 1888 N N . ILE A 1 241 ? 51.361 46.861 51.755 1.00 24.77 241 ILE A N 1
ATOM 1889 C CA . ILE A 1 241 ? 50.562 45.738 51.277 1.00 24.80 241 ILE A CA 1
ATOM 1890 C C . ILE A 1 241 ? 51.462 44.688 50.616 1.00 25.19 241 ILE A C 1
ATOM 1891 O O . ILE A 1 241 ? 52.278 45.006 49.737 1.00 25.04 241 ILE A O 1
ATOM 1896 N N . ASP A 1 242 ? 51.315 43.443 51.063 1.00 25.19 242 ASP A N 1
ATOM 1897 C CA . ASP A 1 242 ? 52.115 42.323 50.576 1.00 25.52 242 ASP A CA 1
ATOM 1898 C C . ASP A 1 242 ? 51.235 41.234 49.954 1.00 25.34 242 ASP A C 1
ATOM 1899 O O . ASP A 1 242 ? 50.853 40.294 50.644 1.00 25.53 242 ASP A O 1
ATOM 1904 N N . PRO A 1 243 ? 50.889 41.362 48.657 1.00 25.46 243 PRO A N 1
ATOM 1905 C CA . PRO A 1 243 ? 50.179 40.259 47.996 1.00 25.31 243 PRO A CA 1
ATOM 1906 C C . PRO A 1 243 ? 51.117 39.073 47.757 1.00 25.02 243 PRO A C 1
ATOM 1907 O O . PRO A 1 243 ? 52.061 39.163 46.954 1.00 25.47 243 PRO A O 1
ATOM 1911 N N . GLU A 1 244 ? 50.867 37.972 48.455 1.00 24.32 244 GLU A N 1
ATOM 1912 C CA . GLU A 1 244 ? 51.755 36.817 48.376 1.00 23.79 244 GLU A CA 1
ATOM 1913 C C . GLU A 1 244 ? 51.024 35.601 47.826 1.00 23.58 244 GLU A C 1
ATOM 1914 O O . GLU A 1 244 ? 50.103 35.080 48.464 1.00 22.97 244 GLU A O 1
ATOM 1920 N N . SER A 1 245 ? 51.443 35.166 46.636 1.00 23.20 245 SER A N 1
ATOM 1921 C CA . SER A 1 245 ? 50.744 34.130 45.873 1.00 23.39 245 SER A CA 1
ATOM 1922 C C . SER A 1 245 ? 49.242 34.415 45.736 1.00 23.47 245 SER A C 1
ATOM 1923 O O . SER A 1 245 ? 48.420 33.530 45.936 1.00 23.19 245 SER A O 1
ATOM 1926 N N . CYS A 1 246 ? 48.902 35.652 45.386 1.00 23.79 246 CYS A N 1
ATOM 1927 C CA . CYS A 1 246 ? 47.517 36.055 45.189 1.00 23.76 246 CYS A CA 1
ATOM 1928 C C . CYS A 1 246 ? 47.182 36.198 43.710 1.00 23.86 246 CYS A C 1
ATOM 1929 O O . CYS A 1 246 ? 48.060 36.414 42.874 1.00 23.47 246 CYS A O 1
ATOM 1932 N N . LYS A 1 247 ? 45.901 36.075 43.396 1.00 23.85 247 LYS A N 1
ATOM 1933 C CA . LYS A 1 247 ? 45.433 36.194 42.026 1.00 24.42 247 LYS A CA 1
ATOM 1934 C C . LYS A 1 247 ? 44.159 37.030 42.007 1.00 24.25 247 LYS A C 1
ATOM 1935 O O . LYS A 1 247 ? 43.258 36.819 42.833 1.00 24.01 247 LYS A O 1
ATOM 1941 N N . TYR A 1 248 ? 44.085 37.952 41.050 1.00 23.80 248 TYR A N 1
ATOM 1942 C CA . TYR A 1 248 ? 42.956 38.879 40.898 1.00 23.98 248 TYR A CA 1
ATOM 1943 C C . TYR A 1 248 ? 42.835 39.786 42.122 1.00 23.70 248 TYR A C 1
ATOM 1944 O O . TYR A 1 248 ? 42.087 39.499 43.059 1.00 24.04 248 TYR A O 1
ATOM 1953 N N . MET A 1 249 ? 43.611 40.862 42.114 1.00 23.32 249 MET A N 1
ATOM 1954 C CA . MET A 1 249 ? 43.639 41.804 43.218 1.00 23.42 249 MET A CA 1
ATOM 1955 C C . MET A 1 249 ? 43.676 43.236 42.701 1.00 23.10 249 MET A C 1
ATOM 1956 O O . MET A 1 249 ? 44.323 43.533 41.703 1.00 23.00 249 MET A O 1
ATOM 1961 N N . LEU A 1 250 ? 42.966 44.115 43.394 1.00 22.94 250 LEU A N 1
ATOM 1962 C CA . LEU A 1 250 ? 42.956 45.521 43.062 1.00 22.90 250 LEU A CA 1
ATOM 1963 C C . LEU A 1 250 ? 43.356 46.334 44.288 1.00 22.90 250 LEU A C 1
ATOM 1964 O O . LEU A 1 250 ? 42.759 46.190 45.369 1.00 22.45 250 LEU A O 1
ATOM 1969 N N . ILE A 1 251 ? 44.375 47.171 44.099 1.00 22.34 251 ILE A N 1
ATOM 1970 C CA . ILE A 1 251 ? 44.821 48.131 45.103 1.00 22.81 251 ILE A CA 1
ATOM 1971 C C . ILE A 1 251 ? 44.693 49.539 44.511 1.00 23.19 251 ILE A C 1
ATOM 1972 O O . ILE A 1 251 ? 45.453 49.919 43.618 1.00 23.31 251 ILE A O 1
ATOM 1977 N N . GLU A 1 252 ? 43.719 50.299 45.003 1.00 23.27 252 GLU A N 1
ATOM 1978 C CA . GLU A 1 252 ? 43.437 51.626 44.464 1.00 23.83 252 GLU A CA 1
ATOM 1979 C C . GLU A 1 252 ? 43.104 52.668 45.534 1.00 23.91 252 GLU A C 1
ATOM 1980 O O . GLU A 1 252 ? 42.580 52.332 46.600 1.00 24.02 252 GLU A O 1
ATOM 1986 N N . LYS A 1 253 ? 43.413 53.930 45.233 1.00 24.23 253 LYS A N 1
ATOM 1987 C CA . LYS A 1 253 ? 43.028 55.094 46.064 1.00 24.76 253 LYS A CA 1
ATOM 1988 C C . LYS A 1 253 ? 43.581 55.060 47.494 1.00 24.56 253 LYS A C 1
ATOM 1989 O O . LYS A 1 253 ? 43.037 55.700 48.397 1.00 24.32 253 LYS A O 1
ATOM 1995 N N . CYS A 1 254 ? 44.673 54.328 47.689 1.00 24.84 254 CYS A N 1
ATOM 1996 C CA . CYS A 1 254 ? 45.280 54.195 49.009 1.00 25.44 254 CYS A CA 1
ATOM 1997 C C . CYS A 1 254 ? 46.378 55.224 49.246 1.00 25.75 254 CYS A C 1
ATOM 1998 O O . CYS A 1 254 ? 46.963 55.761 48.294 1.00 25.65 254 CYS A O 1
ATOM 2001 N N . ARG A 1 255 ? 46.643 55.502 50.519 1.00 25.95 255 ARG A N 1
ATOM 2002 C CA . ARG A 1 255 ? 47.711 56.421 50.906 1.00 26.39 255 ARG A CA 1
ATOM 2003 C C . ARG A 1 255 ? 48.735 55.662 51.739 1.00 26.06 255 ARG A C 1
ATOM 2004 O O . ARG A 1 255 ? 48.365 54.908 52.635 1.00 26.11 255 ARG A O 1
ATOM 2012 N N . PHE A 1 256 ? 50.020 55.852 51.445 1.00 25.72 256 PHE A N 1
ATOM 2013 C CA . PHE A 1 256 ? 51.066 55.110 52.148 1.00 25.41 256 PHE A CA 1
ATOM 2014 C C . PHE A 1 256 ? 52.136 55.992 52.788 1.00 25.30 256 PHE A C 1
ATOM 2015 O O . PHE A 1 256 ? 52.581 56.981 52.200 1.00 25.22 256 PHE A O 1
ATOM 2023 N N . ASP A 1 257 ? 52.525 55.614 54.002 1.00 25.07 257 ASP A N 1
ATOM 2024 C CA . ASP A 1 257 ? 53.803 56.000 54.602 1.00 25.18 257 ASP A CA 1
ATOM 2025 C C . ASP A 1 257 ? 54.282 54.766 55.347 1.00 25.16 257 ASP A C 1
ATOM 2026 O O . ASP A 1 257 ? 53.689 54.364 56.363 1.00 24.90 257 ASP A O 1
ATOM 2031 N N . THR A 1 258 ? 55.326 54.138 54.806 1.00 24.91 258 THR A N 1
ATOM 2032 C CA . THR A 1 258 ? 55.767 52.829 55.258 1.00 24.64 258 THR A CA 1
ATOM 2033 C C . THR A 1 258 ? 57.249 52.838 55.622 1.00 24.79 258 THR A C 1
ATOM 2034 O O . THR A 1 258 ? 58.015 53.657 55.121 1.00 24.47 258 THR A O 1
ATOM 2038 N N . GLY A 1 259 ? 57.641 51.924 56.504 1.00 25.03 259 GLY A N 1
ATOM 2039 C CA . GLY A 1 259 ? 59.032 51.800 56.924 1.00 25.33 259 GLY A CA 1
ATOM 2040 C C . GLY A 1 259 ? 59.863 50.904 56.024 1.00 25.77 259 GLY A C 1
ATOM 2041 O O . GLY A 1 259 ? 61.094 50.864 56.140 1.00 25.78 259 GLY A O 1
ATOM 2042 N N . ASP A 1 260 ? 59.188 50.181 55.134 1.00 25.91 260 ASP A N 1
ATOM 2043 C CA . ASP A 1 260 ? 59.859 49.357 54.142 1.00 26.35 260 ASP A CA 1
ATOM 2044 C C . ASP A 1 260 ? 59.126 49.522 52.813 1.00 26.27 260 ASP A C 1
ATOM 2045 O O . ASP A 1 260 ? 58.621 50.610 52.530 1.00 26.81 260 ASP A O 1
ATOM 2050 N N . ASP A 1 261 ? 59.057 48.467 52.006 1.00 26.11 261 ASP A N 1
ATOM 2051 C CA . ASP A 1 261 ? 58.367 48.524 50.713 1.00 25.82 261 ASP A CA 1
ATOM 2052 C C . ASP A 1 261 ? 56.889 48.861 50.894 1.00 25.60 261 ASP A C 1
ATOM 2053 O O . ASP A 1 261 ? 56.224 48.285 51.755 1.00 25.52 261 ASP A O 1
ATOM 2058 N N . SER A 1 262 ? 56.378 49.791 50.086 1.00 25.35 262 SER A N 1
ATOM 2059 C CA . SER A 1 262 ? 54.980 50.252 50.212 1.00 25.58 262 SER A CA 1
ATOM 2060 C C . SER A 1 262 ? 53.968 49.221 49.705 1.00 25.37 262 SER A C 1
ATOM 2061 O O . SER A 1 262 ? 53.104 48.761 50.463 1.00 25.30 262 SER A O 1
ATOM 2064 N N . VAL A 1 263 ? 54.064 48.886 48.420 1.00 25.27 263 VAL A N 1
ATOM 2065 C CA . VAL A 1 263 ? 53.321 47.773 47.827 1.00 25.01 263 VAL A CA 1
ATOM 2066 C C . VAL A 1 263 ? 54.369 46.790 47.277 1.00 25.52 263 VAL A C 1
ATOM 2067 O O . VAL A 1 263 ? 55.198 47.167 46.434 1.00 25.55 263 VAL A O 1
ATOM 2071 N N . VAL A 1 264 ? 54.336 45.552 47.769 1.00 25.42 264 VAL A N 1
ATOM 2072 C CA . VAL A 1 264 ? 55.328 44.527 47.431 1.00 25.74 264 VAL A CA 1
ATOM 2073 C C . VAL A 1 264 ? 54.639 43.242 47.014 1.00 25.68 264 VAL A C 1
ATOM 2074 O O . VAL A 1 264 ? 53.897 42.652 47.807 1.00 25.66 264 VAL A O 1
ATOM 2078 N N . ILE A 1 265 ? 54.938 42.768 45.810 1.00 25.31 265 ILE A N 1
ATOM 2079 C CA . ILE A 1 265 ? 54.320 41.547 45.310 1.00 25.02 265 ILE A CA 1
ATOM 2080 C C . ILE A 1 265 ? 55.264 40.352 45.441 1.00 24.91 265 ILE A C 1
ATOM 2081 O O . ILE A 1 265 ? 56.398 40.376 44.945 1.00 25.00 265 ILE A O 1
ATOM 2086 N N . LYS A 1 266 ? 54.785 39.332 46.159 1.00 24.40 266 LYS A N 1
ATOM 2087 C CA . LYS A 1 266 ? 55.589 38.181 46.562 1.00 24.19 266 LYS A CA 1
ATOM 2088 C C . LYS A 1 266 ? 54.884 36.854 46.252 1.00 23.93 266 LYS A C 1
ATOM 2089 O O . LYS A 1 266 ? 53.725 36.845 45.843 1.00 24.02 266 LYS A O 1
ATOM 2095 N N . SER A 1 267 ? 55.597 35.743 46.448 1.00 23.90 267 SER A N 1
ATOM 2096 C CA . SER A 1 267 ? 55.064 34.399 46.222 1.00 23.69 267 SER A CA 1
ATOM 2097 C C . SER A 1 267 ? 55.927 33.302 46.862 1.00 24.10 267 SER A C 1
ATOM 2098 O O . SER A 1 267 ? 56.196 32.272 46.241 1.00 23.78 267 SER A O 1
ATOM 2101 N N . GLY A 1 268 ? 56.349 33.524 48.107 1.00 24.37 268 GLY A N 1
ATOM 2102 C CA . GLY A 1 268 ? 57.163 32.548 48.842 1.00 24.31 268 GLY A CA 1
ATOM 2103 C C . GLY A 1 268 ? 58.661 32.637 48.583 1.00 24.52 268 GLY A C 1
ATOM 2104 O O . GLY A 1 268 ? 59.097 33.164 47.560 1.00 24.23 268 GLY A O 1
ATOM 2105 N N . ARG A 1 269 ? 59.442 32.099 49.518 1.00 24.72 269 ARG A N 1
ATOM 2106 C CA . ARG A 1 269 ? 60.909 32.177 49.494 1.00 24.73 269 ARG A CA 1
ATOM 2107 C C . ARG A 1 269 ? 61.536 30.797 49.309 1.00 24.68 269 ARG A C 1
ATOM 2108 O O . ARG A 1 269 ? 61.161 29.848 49.999 1.00 24.46 269 ARG A O 1
ATOM 2116 N N . ASP A 1 270 ? 62.486 30.710 48.372 1.00 24.73 270 ASP A N 1
ATOM 2117 C CA . ASP A 1 270 ? 63.322 29.518 48.141 1.00 24.96 270 ASP A CA 1
ATOM 2118 C C . ASP A 1 270 ? 62.546 28.191 48.021 1.00 24.81 270 ASP A C 1
ATOM 2119 O O . ASP A 1 270 ? 61.542 28.131 47.307 1.00 24.76 270 ASP A O 1
ATOM 2124 N N . ALA A 1 271 ? 63.015 27.143 48.702 1.00 24.74 271 ALA A N 1
ATOM 2125 C CA . ALA A 1 271 ? 62.393 25.811 48.629 1.00 24.62 271 ALA A CA 1
ATOM 2126 C C . ALA A 1 271 ? 60.905 25.798 48.988 1.00 24.50 271 ALA A C 1
ATOM 2127 O O . ALA A 1 271 ? 60.127 25.100 48.349 1.00 24.42 271 ALA A O 1
ATOM 2129 N N . ASP A 1 272 ? 60.518 26.563 50.007 1.00 24.57 272 ASP A N 1
ATOM 2130 C CA . ASP A 1 272 ? 59.119 26.604 50.445 1.00 24.73 272 ASP A CA 1
ATOM 2131 C C . ASP A 1 272 ? 58.228 27.211 49.366 1.00 24.75 272 ASP A C 1
ATOM 2132 O O . ASP A 1 272 ? 57.159 26.674 49.071 1.00 24.40 272 ASP A O 1
ATOM 2137 N N . GLY A 1 273 ? 58.687 28.320 48.781 1.00 24.62 273 GLY A N 1
ATOM 2138 C CA . GLY A 1 273 ? 58.005 28.966 47.656 1.00 24.94 273 GLY A CA 1
ATOM 2139 C C . GLY A 1 273 ? 57.890 28.094 46.411 1.00 25.15 273 GLY A C 1
ATOM 2140 O O . GLY A 1 273 ? 56.829 28.056 45.779 1.00 25.14 273 GLY A O 1
ATOM 2141 N N . ARG A 1 274 ? 58.978 27.398 46.062 1.00 25.10 274 ARG A N 1
ATOM 2142 C CA . ARG A 1 274 ? 58.981 26.440 44.944 1.00 24.95 274 ARG A CA 1
ATOM 2143 C C . ARG A 1 274 ? 58.089 25.233 45.221 1.00 24.90 274 ARG A C 1
ATOM 2144 O O . ARG A 1 274 ? 57.407 24.739 44.319 1.00 24.62 274 ARG A O 1
ATOM 2152 N N . ARG A 1 275 ? 58.084 24.770 46.470 1.00 25.03 275 ARG A N 1
ATOM 2153 C CA . ARG A 1 275 ? 57.227 23.660 46.872 1.00 25.09 275 ARG A CA 1
ATOM 2154 C C . ARG A 1 275 ? 55.762 24.003 46.573 1.00 24.93 275 ARG A C 1
ATOM 2155 O O . ARG A 1 275 ? 55.062 23.231 45.918 1.00 24.74 275 ARG A O 1
ATOM 2163 N N . ILE A 1 276 ? 55.321 25.172 47.030 1.00 24.43 276 ILE A N 1
ATOM 2164 C CA . ILE A 1 276 ? 53.941 25.606 46.831 1.00 24.57 276 ILE A CA 1
ATOM 2165 C C . ILE A 1 276 ? 53.697 25.985 45.364 1.00 24.32 276 ILE A C 1
ATOM 2166 O O . ILE A 1 276 ? 52.646 25.665 44.801 1.00 24.58 276 ILE A O 1
ATOM 2171 N N . GLY A 1 277 ? 54.675 26.654 44.755 1.00 23.91 277 GLY A N 1
ATOM 2172 C CA . GLY A 1 277 ? 54.632 26.982 43.334 1.00 23.55 277 GLY A CA 1
ATOM 2173 C C . GLY A 1 277 ? 53.372 27.678 42.844 1.00 23.25 277 GLY A C 1
ATOM 2174 O O . GLY A 1 277 ? 52.832 27.317 41.803 1.00 23.79 277 GLY A O 1
ATOM 2175 N N . VAL A 1 278 ? 52.897 28.669 43.589 1.00 22.64 278 VAL A N 1
ATOM 2176 C CA . VAL A 1 278 ? 51.754 29.475 43.159 1.00 22.05 278 VAL A CA 1
ATOM 2177 C C . VAL A 1 278 ? 52.235 30.912 42.960 1.00 22.04 278 VAL A C 1
ATOM 2178 O O . VAL A 1 278 ? 52.776 31.515 43.889 1.00 21.74 278 VAL A O 1
ATOM 2182 N N . PRO A 1 279 ? 52.060 31.460 41.745 1.00 22.08 279 PRO A N 1
ATOM 2183 C CA . PRO A 1 279 ? 52.513 32.829 41.535 1.00 22.53 279 PRO A CA 1
ATOM 2184 C C . PRO A 1 279 ? 51.516 33.850 42.068 1.00 22.70 279 PRO A C 1
ATOM 2185 O O . PRO A 1 279 ? 50.336 33.532 42.237 1.00 22.96 279 PRO A O 1
ATOM 2189 N N . SER A 1 280 ? 51.999 35.057 42.351 1.00 23.24 280 SER A N 1
ATOM 2190 C CA . SER A 1 280 ? 51.132 36.233 42.371 1.00 23.50 280 SER A CA 1
ATOM 2191 C C . SER A 1 280 ? 50.976 36.698 40.929 1.00 23.89 280 SER A C 1
ATOM 2192 O O . SER A 1 280 ? 51.971 36.849 40.197 1.00 23.79 280 SER A O 1
ATOM 2195 N N . GLU A 1 281 ? 49.729 36.880 40.506 1.00 23.81 281 GLU A N 1
ATOM 2196 C CA . GLU A 1 281 ? 49.437 37.280 39.127 1.00 24.20 281 GLU A CA 1
ATOM 2197 C C . GLU A 1 281 ? 48.105 38.013 39.014 1.00 23.90 281 GLU A C 1
ATOM 2198 O O . GLU A 1 281 ? 47.208 37.813 39.836 1.00 23.40 281 GLU A O 1
ATOM 2204 N N . TYR A 1 282 ? 47.986 38.842 37.977 1.00 23.64 282 TYR A N 1
ATOM 2205 C CA . TYR A 1 282 ? 46.796 39.661 37.744 1.00 23.53 282 TYR A CA 1
ATOM 2206 C C . TYR A 1 282 ? 46.512 40.560 38.952 1.00 23.29 282 TYR A C 1
ATOM 2207 O O . TYR A 1 282 ? 45.471 40.452 39.618 1.00 23.18 282 TYR A O 1
ATOM 2216 N N . ILE A 1 283 ? 47.481 41.424 39.235 1.00 22.87 283 ILE A N 1
ATOM 2217 C CA . ILE A 1 283 ? 47.400 42.396 40.312 1.00 22.71 283 ILE A CA 1
ATOM 2218 C C . ILE A 1 283 ? 47.375 43.794 39.681 1.00 22.51 283 ILE A C 1
ATOM 2219 O O . ILE A 1 283 ? 48.271 44.148 38.891 1.00 22.61 283 ILE A O 1
ATOM 2224 N N . LEU A 1 284 ? 46.345 44.571 40.011 1.00 21.58 284 LEU A N 1
ATOM 2225 C CA . LEU A 1 284 ? 46.193 45.935 39.491 1.00 21.12 284 LEU A CA 1
ATOM 2226 C C . LEU A 1 284 ? 46.374 46.966 40.611 1.00 21.14 284 LEU A C 1
ATOM 2227 O O . LEU A 1 284 ? 45.705 46.902 41.652 1.00 20.97 284 LEU A O 1
ATOM 2232 N N . VAL A 1 285 ? 47.301 47.896 40.398 1.00 20.55 285 VAL A N 1
ATOM 2233 C CA . VAL A 1 285 ? 47.682 48.869 41.411 1.00 20.15 285 VAL A CA 1
ATOM 2234 C C . VAL A 1 285 ? 47.553 50.236 40.761 1.00 20.55 285 VAL A C 1
ATOM 2235 O O . VAL A 1 285 ? 48.352 50.589 39.884 1.00 20.04 285 VAL A O 1
ATOM 2239 N N . ARG A 1 286 ? 46.538 50.998 41.170 1.00 20.50 286 ARG A N 1
ATOM 2240 C CA . ARG A 1 286 ? 46.208 52.242 40.453 1.00 21.09 286 ARG A CA 1
ATOM 2241 C C . ARG A 1 286 ? 45.698 53.357 41.342 1.00 21.46 286 ARG A C 1
ATOM 2242 O O . ARG A 1 286 ? 45.038 53.104 42.356 1.00 21.43 286 ARG A O 1
ATOM 2250 N N . ASP A 1 287 ? 46.023 54.591 40.953 1.00 22.18 287 ASP A N 1
ATOM 2251 C CA . ASP A 1 287 ? 45.512 55.807 41.609 1.00 23.01 287 ASP A CA 1
ATOM 2252 C C . ASP A 1 287 ? 45.877 55.882 43.090 1.00 22.86 287 ASP A C 1
ATOM 2253 O O . ASP A 1 287 ? 45.089 56.367 43.901 1.00 23.27 287 ASP A O 1
ATOM 2258 N N . ASN A 1 288 ? 47.065 55.392 43.433 1.00 22.98 288 ASN A N 1
ATOM 2259 C CA . ASN A 1 288 ? 47.557 55.439 44.803 1.00 23.31 288 ASN A CA 1
ATOM 2260 C C . ASN A 1 288 ? 48.542 56.578 45.028 1.00 23.34 288 ASN A C 1
ATOM 2261 O O . ASN A 1 288 ? 49.175 57.058 44.079 1.00 23.47 288 ASN A O 1
ATOM 2266 N N . LEU A 1 289 ? 48.674 56.984 46.289 1.00 22.91 289 LEU A N 1
ATOM 2267 C CA . LEU A 1 289 ? 49.603 58.029 46.700 1.00 22.72 289 LEU A CA 1
ATOM 2268 C C . LEU A 1 289 ? 50.563 57.532 47.783 1.00 23.04 289 LEU A C 1
ATOM 2269 O O . LEU A 1 289 ? 50.143 57.053 48.829 1.00 22.90 289 LEU A O 1
ATOM 2274 N N . VAL A 1 290 ? 51.856 57.655 47.521 1.00 23.34 290 VAL A N 1
ATOM 2275 C CA . VAL A 1 290 ? 52.871 57.377 48.523 1.00 23.35 290 VAL A CA 1
ATOM 2276 C C . VAL A 1 290 ? 53.608 58.689 48.781 1.00 23.63 290 VAL A C 1
ATOM 2277 O O . VAL A 1 290 ? 54.210 59.246 47.868 1.00 23.77 290 VAL A O 1
ATOM 2281 N N . ILE A 1 291 ? 53.520 59.194 50.007 1.00 23.66 291 ILE A N 1
ATOM 2282 C CA . ILE A 1 291 ? 54.360 60.309 50.452 1.00 24.03 291 ILE A CA 1
ATOM 2283 C C . ILE A 1 291 ? 55.118 59.755 51.642 1.00 24.27 291 ILE A C 1
ATOM 2284 O O . ILE A 1 291 ? 54.566 59.661 52.743 1.00 24.15 291 ILE A O 1
ATOM 2289 N N . SER A 1 292 ? 56.367 59.359 51.413 1.00 24.35 292 SER A N 1
ATOM 2290 C CA . SER A 1 292 ? 57.080 58.549 52.391 1.00 24.76 292 SER A CA 1
ATOM 2291 C C . SER A 1 292 ? 58.581 58.536 52.176 1.00 24.92 292 SER A C 1
ATOM 2292 O O . SER A 1 292 ? 59.082 57.806 51.310 1.00 24.68 292 SER A O 1
ATOM 2295 N N . GLN A 1 293 ? 59.284 59.329 52.982 1.00 24.64 293 GLN A N 1
ATOM 2296 C CA . GLN A 1 293 ? 60.738 59.345 53.001 1.00 25.06 293 GLN A CA 1
ATOM 2297 C C . GLN A 1 293 ? 61.329 57.990 53.401 1.00 24.49 293 GLN A C 1
ATOM 2298 O O . GLN A 1 293 ? 62.343 57.556 52.841 1.00 24.50 293 GLN A O 1
ATOM 2304 N N . ALA A 1 294 ? 60.678 57.323 54.351 1.00 24.02 294 ALA A N 1
ATOM 2305 C CA . ALA A 1 294 ? 61.140 56.039 54.873 1.00 23.72 294 ALA A CA 1
ATOM 2306 C C . ALA A 1 294 ? 60.886 54.862 53.929 1.00 23.76 294 ALA A C 1
ATOM 2307 O O . ALA A 1 294 ? 61.525 53.817 54.067 1.00 23.81 294 ALA A O 1
ATOM 2309 N N . SER A 1 295 ? 59.956 55.021 52.985 1.00 23.53 295 SER A N 1
ATOM 2310 C CA . SER A 1 295 ? 59.598 53.930 52.068 1.00 23.65 295 SER A CA 1
ATOM 2311 C C . SER A 1 295 ? 60.800 53.461 51.253 1.00 23.65 295 SER A C 1
ATOM 2312 O O . SER A 1 295 ? 61.549 54.284 50.728 1.00 23.46 295 SER A O 1
ATOM 2315 N N . HIS A 1 296 ? 60.978 52.141 51.161 1.00 23.61 296 HIS A N 1
ATOM 2316 C CA . HIS A 1 296 ? 62.076 51.541 50.390 1.00 23.52 296 HIS A CA 1
ATOM 2317 C C . HIS A 1 296 ? 61.749 51.373 48.904 1.00 23.19 296 HIS A C 1
ATOM 2318 O O . HIS A 1 296 ? 62.632 51.077 48.083 1.00 23.13 296 HIS A O 1
ATOM 2325 N N . GLY A 1 297 ? 60.484 51.574 48.561 1.00 23.16 297 GLY A N 1
ATOM 2326 C CA . GLY A 1 297 ? 60.029 51.383 47.188 1.00 23.07 297 GLY A CA 1
ATOM 2327 C C . GLY A 1 297 ? 58.534 51.546 47.030 1.00 23.04 297 GLY A C 1
ATOM 2328 O O . GLY A 1 297 ? 57.759 51.070 47.857 1.00 23.40 297 GLY A O 1
ATOM 2329 N N . GLY A 1 298 ? 58.137 52.209 45.952 1.00 23.07 298 GLY A N 1
ATOM 2330 C CA . GLY A 1 298 ? 56.732 52.455 45.648 1.00 23.49 298 GLY A CA 1
ATOM 2331 C C . GLY A 1 298 ? 55.974 51.213 45.208 1.00 23.76 298 GLY A C 1
ATOM 2332 O O . GLY A 1 298 ? 54.997 50.811 45.854 1.00 23.47 298 GLY A O 1
ATOM 2333 N N . LEU A 1 299 ? 56.399 50.643 44.084 1.00 23.75 299 LEU A N 1
ATOM 2334 C CA . LEU A 1 299 ? 55.943 49.338 43.659 1.00 24.46 299 LEU A CA 1
ATOM 2335 C C . LEU A 1 299 ? 57.142 48.412 43.605 1.00 24.83 299 LEU A C 1
ATOM 2336 O O . LEU A 1 299 ? 58.097 48.655 42.856 1.00 24.92 299 LEU A O 1
ATOM 2341 N N . VAL A 1 300 ? 57.088 47.345 44.395 1.00 25.03 300 VAL A N 1
ATOM 2342 C CA . VAL A 1 300 ? 58.216 46.433 44.522 1.00 24.88 300 VAL A CA 1
ATOM 2343 C C . VAL A 1 300 ? 57.806 45.002 44.188 1.00 24.62 300 VAL A C 1
ATOM 2344 O O . VAL A 1 300 ? 56.682 44.590 44.486 1.00 24.59 300 VAL A O 1
ATOM 2348 N N . ILE A 1 301 ? 58.713 44.257 43.557 1.00 23.93 301 ILE A N 1
ATOM 2349 C CA . ILE A 1 301 ? 58.515 42.825 43.349 1.00 24.23 301 ILE A CA 1
ATOM 2350 C C . ILE A 1 301 ? 59.669 42.073 44.012 1.00 24.15 301 ILE A C 1
ATOM 2351 O O . ILE A 1 301 ? 60.835 42.388 43.769 1.00 23.75 301 ILE A O 1
ATOM 2356 N N . GLY A 1 302 ? 59.333 41.096 44.857 1.00 23.98 302 GLY A N 1
ATOM 2357 C CA . GLY A 1 302 ? 60.334 40.275 45.543 1.00 23.53 302 GLY A CA 1
ATOM 2358 C C . GLY A 1 302 ? 60.602 40.764 46.958 1.00 23.50 302 GLY A C 1
ATOM 2359 O O . GLY A 1 302 ? 59.861 41.604 47.466 1.00 23.41 302 GLY A O 1
ATOM 2360 N N . SER A 1 303 ? 61.654 40.256 47.607 1.00 23.20 303 SER A N 1
ATOM 2361 C CA . SER A 1 303 ? 62.564 39.251 47.037 1.00 22.89 303 SER A CA 1
ATOM 2362 C C . SER A 1 303 ? 62.004 37.831 47.061 1.00 22.75 303 SER A C 1
ATOM 2363 O O . SER A 1 303 ? 62.487 36.961 46.335 1.00 22.98 303 SER A O 1
ATOM 2366 N N . GLU A 1 304 ? 61.006 37.599 47.912 1.00 22.73 304 GLU A N 1
ATOM 2367 C CA . GLU A 1 304 ? 60.336 36.308 47.991 1.00 22.62 304 GLU A CA 1
ATOM 2368 C C . GLU A 1 304 ? 59.417 36.165 46.783 1.00 22.42 304 GLU A C 1
ATOM 2369 O O . GLU A 1 304 ? 58.231 36.454 46.859 1.00 22.25 304 GLU A O 1
ATOM 2375 N N . MET A 1 305 ? 59.970 35.710 45.666 1.00 22.26 305 MET A N 1
ATOM 2376 C CA . MET A 1 305 ? 59.193 35.576 44.437 1.00 22.08 305 MET A CA 1
ATOM 2377 C C . MET A 1 305 ? 59.352 34.183 43.812 1.00 22.12 305 MET A C 1
ATOM 2378 O O . MET A 1 305 ? 59.123 33.991 42.615 1.00 21.67 305 MET A O 1
ATOM 2383 N N . SER A 1 306 ? 59.706 33.210 44.654 1.00 22.36 306 SER A N 1
ATOM 2384 C CA . SER A 1 306 ? 60.067 31.863 44.205 1.00 22.45 306 SER A CA 1
ATOM 2385 C C . SER A 1 306 ? 58.929 31.096 43.527 1.00 22.51 306 SER A C 1
ATOM 2386 O O . SER A 1 306 ? 59.178 30.158 42.769 1.00 22.56 306 SER A O 1
ATOM 2389 N N . GLY A 1 307 ? 57.690 31.500 43.789 1.00 22.11 307 GLY A N 1
ATOM 2390 C CA . GLY A 1 307 ? 56.536 30.909 43.107 1.00 22.46 307 GLY A CA 1
ATOM 2391 C C . GLY A 1 307 ? 56.210 31.617 41.801 1.00 22.63 307 GLY A C 1
ATOM 2392 O O . GLY A 1 307 ? 55.331 31.181 41.050 1.00 22.82 307 GLY A O 1
ATOM 2393 N N . GLY A 1 308 ? 56.926 32.708 41.532 1.00 22.33 308 GLY A N 1
ATOM 2394 C CA . GLY A 1 308 ? 56.712 33.512 40.333 1.00 22.28 308 GLY A CA 1
ATOM 2395 C C . GLY A 1 308 ? 55.831 34.720 40.580 1.00 22.27 308 GLY A C 1
ATOM 2396 O O . GLY A 1 308 ? 54.974 34.711 41.464 1.00 22.25 308 GLY A O 1
ATOM 2397 N N . VAL A 1 309 ? 56.067 35.776 39.809 1.00 22.66 309 VAL A N 1
ATOM 2398 C CA . VAL A 1 309 ? 55.183 36.939 39.764 1.00 22.42 309 VAL A CA 1
ATOM 2399 C C . VAL A 1 309 ? 55.036 37.376 38.312 1.00 22.97 309 VAL A C 1
ATOM 2400 O O . VAL A 1 309 ? 56.037 37.600 37.619 1.00 23.34 309 VAL A O 1
ATOM 2404 N N . ARG A 1 310 ? 53.798 37.508 37.847 1.00 23.01 310 ARG A N 1
ATOM 2405 C CA . ARG A 1 310 ? 53.555 37.904 36.448 1.00 23.36 310 ARG A CA 1
ATOM 2406 C C . ARG A 1 310 ? 52.240 38.663 36.284 1.00 23.06 310 ARG A C 1
ATOM 2407 O O . ARG A 1 310 ? 51.350 38.568 37.138 1.00 23.43 310 ARG A O 1
ATOM 2415 N N . ASN A 1 311 ? 52.128 39.408 35.187 1.00 22.41 311 ASN A N 1
ATOM 2416 C CA . ASN A 1 311 ? 50.905 40.146 34.847 1.00 22.56 311 ASN A CA 1
ATOM 2417 C C . ASN A 1 311 ? 50.447 41.130 35.925 1.00 22.63 311 ASN A C 1
ATOM 2418 O O . ASN A 1 311 ? 49.318 41.074 36.417 1.00 22.58 311 ASN A O 1
ATOM 2423 N N . VAL A 1 312 ? 51.359 42.031 36.275 1.00 22.67 312 VAL A N 1
ATOM 2424 C CA . VAL A 1 312 ? 51.127 43.072 37.257 1.00 22.51 312 VAL A CA 1
ATOM 2425 C C . VAL A 1 312 ? 51.098 44.424 36.541 1.00 22.67 312 VAL A C 1
ATOM 2426 O O . VAL A 1 312 ? 52.042 44.772 35.828 1.00 22.90 312 VAL A O 1
ATOM 2430 N N . VAL A 1 313 ? 50.023 45.183 36.736 1.00 22.84 313 VAL A N 1
ATOM 2431 C CA . VAL A 1 313 ? 49.917 46.524 36.161 1.00 23.04 313 VAL A CA 1
ATOM 2432 C C . VAL A 1 313 ? 49.841 47.558 37.276 1.00 23.18 313 VAL A C 1
ATOM 2433 O O . VAL A 1 313 ? 48.907 47.547 38.093 1.00 23.16 313 VAL A O 1
ATOM 2437 N N . ALA A 1 314 ? 50.834 48.440 37.310 1.00 23.00 314 ALA A N 1
ATOM 2438 C CA . ALA A 1 314 ? 50.816 49.581 38.215 1.00 23.34 314 ALA A CA 1
ATOM 2439 C C . ALA A 1 314 ? 50.672 50.858 37.387 1.00 23.50 314 ALA A C 1
ATOM 2440 O O . ALA A 1 314 ? 51.574 51.226 36.632 1.00 23.58 314 ALA A O 1
ATOM 2442 N N . ARG A 1 315 ? 49.521 51.514 37.528 1.00 23.50 315 ARG A N 1
ATOM 2443 C CA . ARG A 1 315 ? 49.133 52.620 36.659 1.00 23.61 315 ARG A CA 1
ATOM 2444 C C . ARG A 1 315 ? 48.644 53.833 37.444 1.00 23.66 315 ARG A C 1
ATOM 2445 O O . ARG A 1 315 ? 47.880 53.706 38.412 1.00 22.86 315 ARG A O 1
ATOM 2453 N N . ASN A 1 316 ? 49.091 55.007 37.005 1.00 23.45 316 ASN A N 1
ATOM 2454 C CA . ASN A 1 316 ? 48.608 56.290 37.507 1.00 23.93 316 ASN A CA 1
ATOM 2455 C C . ASN A 1 316 ? 48.776 56.473 39.018 1.00 23.37 316 ASN A C 1
ATOM 2456 O O . ASN A 1 316 ? 47.895 56.979 39.701 1.00 23.03 316 ASN A O 1
ATOM 2461 N N . ASN A 1 317 ? 49.921 56.030 39.526 1.00 22.99 317 ASN A N 1
ATOM 2462 C CA . ASN A 1 317 ? 50.268 56.212 40.925 1.00 22.62 317 ASN A CA 1
ATOM 2463 C C . ASN A 1 317 ? 51.208 57.405 41.098 1.00 22.27 317 ASN A C 1
ATOM 2464 O O . ASN A 1 317 ? 51.901 57.809 40.156 1.00 22.02 317 ASN A O 1
ATOM 2469 N N . VAL A 1 318 ? 51.225 57.960 42.303 1.00 21.76 318 VAL A N 1
ATOM 2470 C CA . VAL A 1 318 ? 52.120 59.062 42.634 1.00 21.42 318 VAL A CA 1
ATOM 2471 C C . VAL A 1 318 ? 53.004 58.669 43.817 1.00 21.92 318 VAL A C 1
ATOM 2472 O O . VAL A 1 318 ? 52.506 58.279 44.879 1.00 22.12 318 VAL A O 1
ATOM 2476 N N . TYR A 1 319 ? 54.313 58.786 43.623 1.00 22.02 319 TYR A N 1
ATOM 2477 C CA . TYR A 1 319 ? 55.302 58.430 44.634 1.00 22.40 319 TYR A CA 1
ATOM 2478 C C . TYR A 1 319 ? 56.124 59.657 44.974 1.00 22.73 319 TYR A C 1
ATOM 2479 O O . TYR A 1 319 ? 56.738 60.254 44.090 1.00 22.91 319 TYR A O 1
ATOM 2488 N N . MET A 1 320 ? 56.125 60.032 46.250 1.00 22.69 320 MET A N 1
ATOM 2489 C CA . MET A 1 320 ? 56.847 61.214 46.706 1.00 23.49 320 MET A CA 1
ATOM 2490 C C . MET A 1 320 ? 57.811 60.891 47.835 1.00 23.23 320 MET A C 1
ATOM 2491 O O . MET A 1 320 ? 57.418 60.288 48.838 1.00 23.87 320 MET A O 1
ATOM 2496 N N . ASN A 1 321 ? 59.064 61.310 47.663 1.00 22.75 321 ASN A N 1
ATOM 2497 C CA . ASN A 1 321 ? 60.112 61.217 48.697 1.00 22.40 321 ASN A CA 1
ATOM 2498 C C . ASN A 1 321 ? 60.685 59.799 48.891 1.00 22.12 321 ASN A C 1
ATOM 2499 O O . ASN A 1 321 ? 61.626 59.612 49.665 1.00 22.19 321 ASN A O 1
ATOM 2504 N N . VAL A 1 322 ? 60.135 58.820 48.175 1.00 21.48 322 VAL A N 1
ATOM 2505 C CA . VAL A 1 322 ? 60.526 57.410 48.330 1.00 21.63 322 VAL A CA 1
ATOM 2506 C C . VAL A 1 322 ? 61.978 57.127 47.932 1.00 21.73 322 VAL A C 1
ATOM 2507 O O . VAL A 1 322 ? 62.588 57.899 47.188 1.00 21.21 322 VAL A O 1
ATOM 2511 N N . GLU A 1 323 ? 62.512 56.012 48.431 1.00 21.95 323 GLU A N 1
ATOM 2512 C CA . GLU A 1 323 ? 63.866 55.561 48.067 1.00 22.19 323 GLU A CA 1
ATOM 2513 C C . GLU A 1 323 ? 63.935 55.147 46.614 1.00 22.21 323 GLU A C 1
ATOM 2514 O O . GLU A 1 323 ? 64.914 55.442 45.928 1.00 21.89 323 GLU A O 1
ATOM 2520 N N . ARG A 1 324 ? 62.888 54.458 46.160 1.00 22.27 324 ARG A N 1
ATOM 2521 C CA . ARG A 1 324 ? 62.823 53.900 44.810 1.00 22.09 324 ARG A CA 1
ATOM 2522 C C . ARG A 1 324 ? 61.372 53.934 44.325 1.00 22.39 324 ARG A C 1
ATOM 2523 O O . ARG A 1 324 ? 60.452 53.765 45.130 1.00 22.63 324 ARG A O 1
ATOM 2531 N N . ALA A 1 325 ? 61.154 54.158 43.027 1.00 22.24 325 ALA A N 1
ATOM 2532 C CA . ALA A 1 325 ? 59.785 54.115 42.486 1.00 22.22 325 ALA A CA 1
ATOM 2533 C C . ALA A 1 325 ? 59.391 52.691 42.093 1.00 22.40 325 ALA A C 1
ATOM 2534 O O . ALA A 1 325 ? 58.357 52.176 42.528 1.00 23.04 325 ALA A O 1
ATOM 2536 N N . LEU A 1 326 ? 60.225 52.056 41.282 1.00 22.42 326 LEU A N 1
ATOM 2537 C CA . LEU A 1 326 ? 60.004 50.683 40.863 1.00 22.51 326 LEU A CA 1
ATOM 2538 C C . LEU A 1 326 ? 61.214 49.840 41.254 1.00 22.79 326 LEU A C 1
ATOM 2539 O O . LEU A 1 326 ? 62.362 50.193 40.948 1.00 22.89 326 LEU A O 1
ATOM 2544 N N . ARG A 1 327 ? 60.961 48.720 41.919 1.00 22.87 327 ARG A N 1
ATOM 2545 C CA . ARG A 1 327 ? 62.050 47.891 42.409 1.00 23.51 327 ARG A CA 1
ATOM 2546 C C . ARG A 1 327 ? 61.768 46.390 42.227 1.00 23.52 327 ARG A C 1
ATOM 2547 O O . ARG A 1 327 ? 60.739 45.884 42.683 1.00 23.38 327 ARG A O 1
ATOM 2555 N N . LEU A 1 328 ? 62.669 45.694 41.539 1.00 22.80 328 LEU A N 1
ATOM 2556 C CA . LEU A 1 328 ? 62.586 44.236 41.431 1.00 23.04 328 LEU A CA 1
ATOM 2557 C C . LEU A 1 328 ? 63.821 43.635 42.081 1.00 22.77 328 LEU A C 1
ATOM 2558 O O . LEU A 1 328 ? 64.937 44.067 41.818 1.00 22.70 328 LEU A O 1
ATOM 2563 N N . LYS A 1 329 ? 63.619 42.657 42.953 1.00 22.83 329 LYS A N 1
ATOM 2564 C CA . LYS A 1 329 ? 64.736 42.085 43.700 1.00 23.12 329 LYS A CA 1
ATOM 2565 C C . LYS A 1 329 ? 64.612 40.580 43.844 1.00 23.11 329 LYS A C 1
ATOM 2566 O O . LYS A 1 329 ? 63.514 40.050 44.062 1.00 23.04 329 LYS A O 1
ATOM 2572 N N . THR A 1 330 ? 65.755 39.908 43.706 1.00 22.82 330 THR A N 1
ATOM 2573 C CA . THR A 1 330 ? 65.840 38.455 43.727 1.00 22.45 330 THR A CA 1
ATOM 2574 C C . THR A 1 330 ? 67.311 38.033 43.790 1.00 22.85 330 THR A C 1
ATOM 2575 O O . THR A 1 330 ? 68.217 38.888 43.772 1.00 22.58 330 THR A O 1
ATOM 2579 N N . ASN A 1 331 ? 67.547 36.723 43.880 1.00 22.78 331 ASN A N 1
ATOM 2580 C CA . ASN A 1 331 ? 68.897 36.165 43.823 1.00 22.88 331 ASN A CA 1
ATOM 2581 C C . ASN A 1 331 ? 68.881 34.705 43.348 1.00 23.06 331 ASN A C 1
ATOM 2582 O O . ASN A 1 331 ? 67.808 34.136 43.126 1.00 23.00 331 ASN A O 1
ATOM 2587 N N . SER A 1 332 ? 70.061 34.102 43.201 1.00 23.31 332 SER A N 1
ATOM 2588 C CA . SER A 1 332 ? 70.170 32.743 42.655 1.00 23.28 332 SER A CA 1
ATOM 2589 C C . SER A 1 332 ? 69.812 31.625 43.654 1.00 23.48 332 SER A C 1
ATOM 2590 O O . SER A 1 332 ? 70.002 30.444 43.359 1.00 23.32 332 SER A O 1
ATOM 2593 N N . ARG A 1 333 ? 69.298 32.002 44.825 1.00 23.52 333 ARG A N 1
ATOM 2594 C CA . ARG A 1 333 ? 68.682 31.048 45.757 1.00 23.92 333 ARG A CA 1
ATOM 2595 C C . ARG A 1 333 ? 67.200 30.846 45.432 1.00 23.32 333 ARG A C 1
ATOM 2596 O O . ARG A 1 333 ? 66.636 29.773 45.677 1.00 23.47 333 ARG A O 1
ATOM 2604 N N . ARG A 1 334 ? 66.589 31.887 44.872 1.00 22.61 334 ARG A N 1
ATOM 2605 C CA . ARG A 1 334 ? 65.136 31.985 44.726 1.00 22.17 334 ARG A CA 1
ATOM 2606 C C . ARG A 1 334 ? 64.506 31.110 43.645 1.00 22.26 334 ARG A C 1
ATOM 2607 O O . ARG A 1 334 ? 63.427 30.545 43.856 1.00 22.28 334 ARG A O 1
ATOM 2615 N N . GLY A 1 335 ? 65.152 31.021 42.483 1.00 21.85 335 GLY A N 1
ATOM 2616 C CA . GLY A 1 335 ? 64.505 30.424 41.315 1.00 21.70 335 GLY A CA 1
ATOM 2617 C C . GLY A 1 335 ? 63.317 31.281 40.911 1.00 21.93 335 GLY A C 1
ATOM 2618 O O . GLY A 1 335 ? 63.334 32.507 41.092 1.00 21.67 335 GLY A O 1
ATOM 2619 N N . GLY A 1 336 ? 62.286 30.642 40.370 1.00 21.81 336 GLY A N 1
ATOM 2620 C CA . GLY A 1 336 ? 61.065 31.345 40.005 1.00 22.10 336 GLY A CA 1
ATOM 2621 C C . GLY A 1 336 ? 61.281 32.384 38.925 1.00 22.44 336 GLY A C 1
ATOM 2622 O O . GLY A 1 336 ? 62.228 32.285 38.138 1.00 22.83 336 GLY A O 1
ATOM 2623 N N . TYR A 1 337 ? 60.408 33.387 38.898 1.00 22.51 337 TYR A N 1
ATOM 2624 C CA . TYR A 1 337 ? 60.403 34.379 37.829 1.00 22.40 337 TYR A CA 1
ATOM 2625 C C . TYR A 1 337 ? 59.683 35.674 38.192 1.00 22.58 337 TYR A C 1
ATOM 2626 O O . TYR A 1 337 ? 58.835 35.709 39.093 1.00 21.96 337 TYR A O 1
ATOM 2635 N N . MET A 1 338 ? 60.042 36.733 37.471 1.00 22.59 338 MET A N 1
ATOM 2636 C CA . MET A 1 338 ? 59.331 38.004 37.498 1.00 23.30 338 MET A CA 1
ATOM 2637 C C . MET A 1 338 ? 59.252 38.464 36.050 1.00 23.89 338 MET A C 1
ATOM 2638 O O . MET A 1 338 ? 60.288 38.704 35.409 1.00 24.27 338 MET A O 1
ATOM 2643 N N . GLU A 1 339 ? 58.035 38.558 35.527 1.00 23.99 339 GLU A N 1
ATOM 2644 C CA . GLU A 1 339 ? 57.837 38.921 34.129 1.00 24.74 339 GLU A CA 1
ATOM 2645 C C . GLU A 1 339 ? 56.481 39.578 33.889 1.00 24.59 339 GLU A C 1
ATOM 2646 O O . GLU A 1 339 ? 55.550 39.390 34.670 1.00 24.47 339 GLU A O 1
ATOM 2652 N N . ASN A 1 340 ? 56.372 40.315 32.784 1.00 24.51 340 ASN A N 1
ATOM 2653 C CA . ASN A 1 340 ? 55.146 41.039 32.436 1.00 24.93 340 ASN A CA 1
ATOM 2654 C C . ASN A 1 340 ? 54.690 41.953 33.556 1.00 24.68 340 ASN A C 1
ATOM 2655 O O . ASN A 1 340 ? 53.553 41.869 34.042 1.00 24.42 340 ASN A O 1
ATOM 2660 N N . ILE A 1 341 ? 55.626 42.794 33.975 1.00 24.30 341 ILE A N 1
ATOM 2661 C CA . ILE A 1 341 ? 55.404 43.804 34.968 1.00 24.16 341 ILE A CA 1
ATOM 2662 C C . ILE A 1 341 ? 55.308 45.132 34.224 1.00 24.28 341 ILE A C 1
ATOM 2663 O O . ILE A 1 341 ? 56.214 45.496 33.456 1.00 24.22 341 ILE A O 1
ATOM 2668 N N . PHE A 1 342 ? 54.203 45.839 34.440 1.00 24.24 342 PHE A N 1
ATOM 2669 C CA . PHE A 1 342 ? 53.911 47.078 33.724 1.00 24.09 342 PHE A CA 1
ATOM 2670 C C . PHE A 1 342 ? 53.830 48.248 34.702 1.00 24.37 342 PHE A C 1
ATOM 2671 O O . PHE A 1 342 ? 53.056 48.207 35.666 1.00 24.36 342 PHE A O 1
ATOM 2679 N N . PHE A 1 343 ? 54.633 49.282 34.448 1.00 23.88 343 PHE A N 1
ATOM 2680 C CA . PHE A 1 343 ? 54.700 50.462 35.302 1.00 23.54 343 PHE A CA 1
ATOM 2681 C C . PHE A 1 343 ? 54.408 51.685 34.426 1.00 23.70 343 PHE A C 1
ATOM 2682 O O . PHE A 1 343 ? 55.319 52.246 33.808 1.00 23.43 343 PHE A O 1
ATOM 2690 N N . ILE A 1 344 ? 53.128 52.067 34.368 1.00 23.61 344 ILE A N 1
ATOM 2691 C CA . ILE A 1 344 ? 52.588 53.009 33.375 1.00 23.92 344 ILE A CA 1
ATOM 2692 C C . ILE A 1 344 ? 51.944 54.254 34.003 1.00 23.64 344 ILE A C 1
ATOM 2693 O O . ILE A 1 344 ? 51.214 54.139 34.984 1.00 22.93 344 ILE A O 1
ATOM 2698 N N . ASP A 1 345 ? 52.208 55.424 33.406 1.00 23.55 345 ASP A N 1
ATOM 2699 C CA . ASP A 1 345 ? 51.604 56.711 33.790 1.00 23.74 345 ASP A CA 1
ATOM 2700 C C . ASP A 1 345 ? 51.814 57.061 35.259 1.00 23.06 345 ASP A C 1
ATOM 2701 O O . ASP A 1 345 ? 50.931 57.619 35.901 1.00 22.89 345 ASP A O 1
ATOM 2706 N N . ASN A 1 346 ? 52.987 56.721 35.781 1.00 22.49 346 ASN A N 1
ATOM 2707 C CA . ASN A 1 346 ? 53.319 57.025 37.158 1.00 22.02 346 ASN A CA 1
ATOM 2708 C C . ASN A 1 346 ? 54.171 58.287 37.268 1.00 21.66 346 ASN A C 1
ATOM 2709 O O . ASN A 1 346 ? 54.804 58.711 36.302 1.00 21.62 346 ASN A O 1
ATOM 2714 N N . VAL A 1 347 ? 54.140 58.898 38.446 1.00 21.27 347 VAL A N 1
ATOM 2715 C CA . VAL A 1 347 ? 54.919 60.080 38.738 1.00 20.93 347 VAL A CA 1
ATOM 2716 C C . VAL A 1 347 ? 55.680 59.811 40.029 1.00 21.34 347 VAL A C 1
ATOM 2717 O O . VAL A 1 347 ? 55.099 59.352 41.024 1.00 20.97 347 VAL A O 1
ATOM 2721 N N . ALA A 1 348 ? 56.975 60.104 40.009 1.00 21.03 348 ALA A N 1
ATOM 2722 C CA . ALA A 1 348 ? 57.803 59.945 41.186 1.00 21.53 348 ALA A CA 1
ATOM 2723 C C . ALA A 1 348 ? 58.563 61.232 41.422 1.00 21.66 348 ALA A C 1
ATOM 2724 O O . ALA A 1 348 ? 59.318 61.686 40.556 1.00 22.21 348 ALA A O 1
ATOM 2726 N N . VAL A 1 349 ? 58.373 61.839 42.586 1.00 21.28 349 VAL A N 1
ATOM 2727 C CA . VAL A 1 349 ? 59.069 63.094 42.849 1.00 21.62 349 VAL A CA 1
ATOM 2728 C C . VAL A 1 349 ? 59.939 63.032 44.106 1.00 21.61 349 VAL A C 1
ATOM 2729 O O . VAL A 1 349 ? 59.525 62.502 45.138 1.00 21.85 349 VAL A O 1
ATOM 2733 N N . ASN A 1 350 ? 61.157 63.555 43.978 1.00 21.50 350 ASN A N 1
ATOM 2734 C CA . ASN A 1 350 ? 62.163 63.550 45.043 1.00 21.46 350 ASN A CA 1
ATOM 2735 C C . ASN A 1 350 ? 62.581 62.141 45.454 1.00 21.06 350 ASN A C 1
ATOM 2736 O O . ASN A 1 350 ? 62.678 61.834 46.641 1.00 21.15 350 ASN A O 1
ATOM 2741 N N . VAL A 1 351 ? 62.819 61.289 44.459 1.00 20.93 351 VAL A N 1
ATOM 2742 C CA . VAL A 1 351 ? 63.355 59.947 44.686 1.00 20.77 351 VAL A CA 1
ATOM 2743 C C . VAL A 1 351 ? 64.754 60.055 45.307 1.00 20.73 351 VAL A C 1
ATOM 2744 O O . VAL A 1 351 ? 65.588 60.852 44.839 1.00 19.91 351 VAL A O 1
ATOM 2748 N N . SER A 1 352 ? 65.013 59.272 46.359 1.00 20.62 352 SER A N 1
ATOM 2749 C CA . SER A 1 352 ? 66.297 59.401 47.068 1.00 21.20 352 SER A CA 1
ATOM 2750 C C . SER A 1 352 ? 67.398 58.433 46.599 1.00 21.21 352 SER A C 1
ATOM 2751 O O . SER A 1 352 ? 68.572 58.791 46.634 1.00 20.98 352 SER A O 1
ATOM 2754 N N . GLU A 1 353 ? 67.036 57.225 46.165 1.00 21.06 353 GLU A N 1
ATOM 2755 C CA . GLU A 1 353 ? 68.063 56.233 45.764 1.00 21.50 353 GLU A CA 1
ATOM 2756 C C . GLU A 1 353 ? 68.047 55.959 44.257 1.00 21.53 353 GLU A C 1
ATOM 2757 O O . GLU A 1 353 ? 68.823 56.552 43.509 1.00 21.95 353 GLU A O 1
ATOM 2763 N N . GLU A 1 354 ? 67.172 55.064 43.815 1.00 21.79 354 GLU A N 1
ATOM 2764 C CA . GLU A 1 354 ? 67.083 54.713 42.399 1.00 21.82 354 GLU A CA 1
ATOM 2765 C C . GLU A 1 354 ? 65.632 54.812 41.967 1.00 21.86 354 GLU A C 1
ATOM 2766 O O . GLU A 1 354 ? 64.763 54.249 42.620 1.00 21.73 354 GLU A O 1
ATOM 2772 N N . VAL A 1 355 ? 65.367 55.500 40.862 1.00 21.32 355 VAL A N 1
ATOM 2773 C CA . VAL A 1 355 ? 64.005 55.593 40.357 1.00 21.41 355 VAL A CA 1
ATOM 2774 C C . VAL A 1 355 ? 63.502 54.203 39.944 1.00 21.87 355 VAL A C 1
ATOM 2775 O O . VAL A 1 355 ? 62.410 53.780 40.337 1.00 21.62 355 VAL A O 1
ATOM 2779 N N . ILE A 1 356 ? 64.333 53.491 39.183 1.00 22.57 356 ILE A N 1
ATOM 2780 C CA . ILE A 1 356 ? 64.038 52.152 38.696 1.00 22.87 356 ILE A CA 1
ATOM 2781 C C . ILE A 1 356 ? 65.204 51.246 39.086 1.00 23.05 356 ILE A C 1
ATOM 2782 O O . ILE A 1 356 ? 66.350 51.503 38.706 1.00 22.94 356 ILE A O 1
ATOM 2787 N N . ARG A 1 357 ? 64.912 50.195 39.850 1.00 23.31 357 ARG A N 1
ATOM 2788 C CA . ARG A 1 357 ? 65.950 49.294 40.355 1.00 23.47 357 ARG A CA 1
ATOM 2789 C C . ARG A 1 357 ? 65.608 47.847 40.040 1.00 23.54 357 ARG A C 1
ATOM 2790 O O . ARG A 1 357 ? 64.511 47.383 40.355 1.00 23.68 357 ARG A O 1
ATOM 2798 N N . ILE A 1 358 ? 66.543 47.147 39.403 1.00 23.44 358 ILE A N 1
ATOM 2799 C CA . ILE A 1 358 ? 66.429 45.708 39.197 1.00 23.66 358 ILE A CA 1
ATOM 2800 C C . ILE A 1 358 ? 67.733 45.053 39.640 1.00 24.06 358 ILE A C 1
ATOM 2801 O O . ILE A 1 358 ? 68.817 45.368 39.126 1.00 23.84 358 ILE A O 1
ATOM 2806 N N . ASN A 1 359 ? 67.624 44.165 40.620 1.00 24.26 359 ASN A N 1
ATOM 2807 C CA . ASN A 1 359 ? 68.794 43.560 41.246 1.00 24.55 359 ASN A CA 1
ATOM 2808 C C . ASN A 1 359 ? 68.616 42.050 41.435 1.00 24.70 359 ASN A C 1
ATOM 2809 O O . ASN A 1 359 ? 67.636 41.601 42.036 1.00 24.51 359 ASN A O 1
ATOM 2814 N N . LEU A 1 360 ? 69.557 41.274 40.895 1.00 24.66 360 LEU A N 1
ATOM 2815 C CA . LEU A 1 360 ? 69.549 39.821 41.024 1.00 24.46 360 LEU A CA 1
ATOM 2816 C C . LEU A 1 360 ? 70.627 39.334 42.007 1.00 25.01 360 LEU A C 1
ATOM 2817 O O . LEU A 1 360 ? 71.006 38.155 42.003 1.00 24.91 360 LEU A O 1
ATOM 2822 N N . ARG A 1 361 ? 71.107 40.249 42.851 1.00 25.66 361 ARG A N 1
ATOM 2823 C CA . ARG A 1 361 ? 72.046 39.917 43.929 1.00 26.63 361 ARG A CA 1
ATOM 2824 C C . ARG A 1 361 ? 71.530 40.302 45.322 1.00 27.39 361 ARG A C 1
ATOM 2825 O O . ARG A 1 361 ? 72.313 40.701 46.190 1.00 27.29 361 ARG A O 1
ATOM 2833 N N . TYR A 1 362 ? 70.223 40.174 45.542 1.00 28.21 362 TYR A N 1
ATOM 2834 C CA . TYR A 1 362 ? 69.631 40.523 46.835 1.00 29.05 362 TYR A CA 1
ATOM 2835 C C . TYR A 1 362 ? 70.326 39.795 47.992 1.00 29.47 362 TYR A C 1
ATOM 2836 O O . TYR A 1 362 ? 70.544 38.588 47.919 1.00 29.40 362 TYR A O 1
ATOM 2845 N N . ASP A 1 363 ? 70.689 40.548 49.035 1.00 30.50 363 ASP A N 1
ATOM 2846 C CA . ASP A 1 363 ? 71.409 40.037 50.229 1.00 31.36 363 ASP A CA 1
ATOM 2847 C C . ASP A 1 363 ? 72.770 39.400 49.949 1.00 31.61 363 ASP A C 1
ATOM 2848 O O . ASP A 1 363 ? 73.392 38.827 50.857 1.00 31.73 363 ASP A O 1
ATOM 2853 N N . ASN A 1 364 ? 73.227 39.507 48.701 1.00 32.07 364 ASN A N 1
ATOM 2854 C CA . ASN A 1 364 ? 74.477 38.890 48.240 1.00 32.41 364 ASN A CA 1
ATOM 2855 C C . ASN A 1 364 ? 74.591 37.396 48.523 1.00 32.44 364 ASN A C 1
ATOM 2856 O O . ASN A 1 364 ? 75.691 36.866 48.701 1.00 32.77 364 ASN A O 1
ATOM 2861 N N . GLU A 1 365 ? 73.447 36.721 48.551 1.00 32.16 365 GLU A N 1
ATOM 2862 C CA . GLU A 1 365 ? 73.421 35.283 48.771 1.00 32.12 365 GLU A CA 1
ATOM 2863 C C . GLU A 1 365 ? 73.130 34.549 47.468 1.00 31.68 365 GLU A C 1
ATOM 2864 O O . GLU A 1 365 ? 72.317 34.995 46.660 1.00 31.82 365 GLU A O 1
ATOM 2870 N N . GLU A 1 366 ? 73.816 33.429 47.272 1.00 31.25 366 GLU A N 1
ATOM 2871 C CA . GLU A 1 366 ? 73.783 32.714 46.003 1.00 30.88 366 GLU A CA 1
ATOM 2872 C C . GLU A 1 366 ? 73.369 31.256 46.168 1.00 30.32 366 GLU A C 1
ATOM 2873 O O . GLU A 1 366 ? 73.329 30.733 47.280 1.00 30.34 366 GLU A O 1
ATOM 2879 N N . GLY A 1 367 ? 73.057 30.614 45.046 1.00 29.70 367 GLY A N 1
ATOM 2880 C CA . GLY A 1 367 ? 72.607 29.234 45.037 1.00 28.88 367 GLY A CA 1
ATOM 2881 C C . GLY A 1 367 ? 72.432 28.718 43.627 1.00 28.27 367 GLY A C 1
ATOM 2882 O O . GLY A 1 367 ? 72.970 29.285 42.675 1.00 28.05 367 GLY A O 1
ATOM 2883 N N . GLU A 1 368 ? 71.636 27.663 43.498 1.00 27.92 368 GLU A N 1
ATOM 2884 C CA . GLU A 1 368 ? 71.525 26.910 42.254 1.00 27.80 368 GLU A CA 1
ATOM 2885 C C . GLU A 1 368 ? 70.195 27.101 41.511 1.00 26.90 368 GLU A C 1
ATOM 2886 O O . GLU A 1 368 ? 69.822 26.284 40.670 1.00 26.99 368 GLU A O 1
ATOM 2892 N N . TYR A 1 369 ? 69.483 28.177 41.819 1.00 26.00 369 TYR A N 1
ATOM 2893 C CA . TYR A 1 369 ? 68.184 28.420 41.204 1.00 25.35 369 TYR A CA 1
ATOM 2894 C C . TYR A 1 369 ? 68.134 29.816 40.584 1.00 24.69 369 TYR A C 1
ATOM 2895 O O . TYR A 1 369 ? 67.671 30.771 41.206 1.00 24.31 369 TYR A O 1
ATOM 2904 N N . LEU A 1 370 ? 68.644 29.913 39.358 1.00 24.01 370 LEU A N 1
ATOM 2905 C CA . LEU A 1 370 ? 68.711 31.173 38.611 1.00 23.39 370 LEU A CA 1
ATOM 2906 C C . LEU A 1 370 ? 67.312 31.706 38.293 1.00 23.13 370 LEU A C 1
ATOM 2907 O O . LEU A 1 370 ? 66.503 30.998 37.701 1.00 23.22 370 LEU A O 1
ATOM 2912 N N . PRO A 1 371 ? 67.017 32.946 38.717 1.00 22.79 371 PRO A N 1
ATOM 2913 C CA . PRO A 1 371 ? 65.683 33.511 38.523 1.00 22.64 371 PRO A CA 1
ATOM 2914 C C . PRO A 1 371 ? 65.474 34.063 37.116 1.00 22.41 371 PRO A C 1
ATOM 2915 O O . PRO A 1 371 ? 66.360 34.718 36.569 1.00 22.40 371 PRO A O 1
ATOM 2919 N N . VAL A 1 372 ? 64.305 33.813 36.542 1.00 22.39 372 VAL A N 1
ATOM 2920 C CA . VAL A 1 372 ? 63.970 34.409 35.251 1.00 22.16 372 VAL A CA 1
ATOM 2921 C C . VAL A 1 372 ? 63.423 35.826 35.483 1.00 22.27 372 VAL A C 1
ATOM 2922 O O . VAL A 1 372 ? 62.383 36.005 36.127 1.00 21.76 372 VAL A O 1
ATOM 2926 N N . VAL A 1 373 ? 64.147 36.834 34.993 1.00 22.18 373 VAL A N 1
ATOM 2927 C CA . VAL A 1 373 ? 63.697 38.226 35.123 1.00 22.34 373 VAL A CA 1
ATOM 2928 C C . VAL A 1 373 ? 63.697 38.899 33.759 1.00 23.06 373 VAL A C 1
ATOM 2929 O O . VAL A 1 373 ? 64.762 39.168 33.180 1.00 22.73 373 VAL A O 1
ATOM 2933 N N . ARG A 1 374 ? 62.493 39.163 33.252 1.00 23.40 374 ARG A N 1
ATOM 2934 C CA . ARG A 1 374 ? 62.317 39.656 31.886 1.00 23.95 374 ARG A CA 1
ATOM 2935 C C . ARG A 1 374 ? 61.011 40.431 31.721 1.00 23.73 374 ARG A C 1
ATOM 2936 O O . ARG A 1 374 ? 60.120 40.362 32.578 1.00 23.66 374 ARG A O 1
ATOM 2944 N N . SER A 1 375 ? 60.913 41.162 30.609 1.00 23.48 375 SER A N 1
ATOM 2945 C CA . SER A 1 375 ? 59.661 41.764 30.156 1.00 23.47 375 SER A CA 1
ATOM 2946 C C . SER A 1 375 ? 59.080 42.700 31.211 1.00 23.39 375 SER A C 1
ATOM 2947 O O . SER A 1 375 ? 58.006 42.454 31.766 1.00 23.54 375 SER A O 1
ATOM 2950 N N . VAL A 1 376 ? 59.831 43.759 31.502 1.00 23.12 376 VAL A N 1
ATOM 2951 C CA . VAL A 1 376 ? 59.419 44.784 32.440 1.00 22.83 376 VAL A CA 1
ATOM 2952 C C . VAL A 1 376 ? 59.289 46.070 31.631 1.00 22.69 376 VAL A C 1
ATOM 2953 O O . VAL A 1 376 ? 60.219 46.466 30.919 1.00 22.28 376 VAL A O 1
ATOM 2957 N N . PHE A 1 377 ? 58.123 46.701 31.732 1.00 22.21 377 PHE A N 1
ATOM 2958 C CA . PHE A 1 377 ? 57.760 47.804 30.854 1.00 22.08 377 PHE A CA 1
ATOM 2959 C C . PHE A 1 377 ? 57.432 49.075 31.637 1.00 22.00 377 PHE A C 1
ATOM 2960 O O . PHE A 1 377 ? 56.537 49.083 32.486 1.00 21.11 377 PHE A O 1
ATOM 2968 N N . VAL A 1 378 ? 58.180 50.140 31.351 1.00 21.81 378 VAL A N 1
ATOM 2969 C CA . VAL A 1 378 ? 57.935 51.441 31.955 1.00 22.10 378 VAL A CA 1
ATOM 2970 C C . VAL A 1 378 ? 57.549 52.390 30.823 1.00 22.23 378 VAL A C 1
ATOM 2971 O O . VAL A 1 378 ? 58.287 52.536 29.849 1.00 22.19 378 VAL A O 1
ATOM 2975 N N . LYS A 1 379 ? 56.376 52.996 30.938 1.00 22.12 379 LYS A N 1
ATOM 2976 C CA . LYS A 1 379 ? 55.899 53.942 29.938 1.00 22.25 379 LYS A CA 1
ATOM 2977 C C . LYS A 1 379 ? 55.310 55.174 30.602 1.00 22.16 379 LYS A C 1
ATOM 2978 O O . LYS A 1 379 ? 54.577 55.062 31.590 1.00 22.28 379 LYS A O 1
ATOM 2984 N N . ASN A 1 380 ? 55.640 56.344 30.058 1.00 22.16 380 ASN A N 1
ATOM 2985 C CA . ASN A 1 380 ? 55.081 57.619 30.526 1.00 22.39 380 ASN A CA 1
ATOM 2986 C C . ASN A 1 380 ? 55.320 57.845 32.028 1.00 21.78 380 ASN A C 1
ATOM 2987 O O . ASN A 1 380 ? 54.417 58.219 32.767 1.00 21.65 380 ASN A O 1
ATOM 2992 N N . LEU A 1 381 ? 56.549 57.580 32.460 1.00 21.27 381 LEU A N 1
ATOM 2993 C CA . LEU A 1 381 ? 56.992 57.899 33.811 1.00 20.91 381 LEU A CA 1
ATOM 2994 C C . LEU A 1 381 ? 57.597 59.307 33.816 1.00 21.00 381 LEU A C 1
ATOM 2995 O O . LEU A 1 381 ? 58.341 59.674 32.899 1.00 20.52 381 LEU A O 1
ATOM 3000 N N . LYS A 1 382 ? 57.251 60.091 34.834 1.00 21.31 382 LYS A N 1
ATOM 3001 C CA . LYS A 1 382 ? 57.882 61.391 35.070 1.00 21.90 382 LYS A CA 1
ATOM 3002 C C . LYS A 1 382 ? 58.484 61.330 36.455 1.00 21.62 382 LYS A C 1
ATOM 3003 O O . LYS A 1 382 ? 57.760 61.119 37.432 1.00 21.88 382 LYS A O 1
ATOM 3009 N N . ALA A 1 383 ? 59.797 61.505 36.549 1.00 21.02 383 ALA A N 1
ATOM 3010 C CA . ALA A 1 383 ? 60.476 61.359 37.831 1.00 20.97 383 ALA A CA 1
ATOM 3011 C C . ALA A 1 383 ? 61.526 62.415 38.069 1.00 21.10 383 ALA A C 1
ATOM 3012 O O . ALA A 1 383 ? 62.136 62.947 37.137 1.00 21.12 383 ALA A O 1
ATOM 3014 N N . THR A 1 384 ? 61.735 62.681 39.348 1.00 20.87 384 THR A N 1
ATOM 3015 C CA . THR A 1 384 ? 62.628 63.694 39.821 1.00 21.34 384 THR A CA 1
ATOM 3016 C C . THR A 1 384 ? 63.481 63.080 40.950 1.00 21.45 384 THR A C 1
ATOM 3017 O O . THR A 1 384 ? 62.953 62.369 41.816 1.00 21.33 384 THR A O 1
ATOM 3021 N N . GLY A 1 385 ? 64.794 63.312 40.897 1.00 20.95 385 GLY A N 1
ATOM 3022 C CA . GLY A 1 385 ? 65.713 62.902 41.962 1.00 21.26 385 GLY A CA 1
ATOM 3023 C C . GLY A 1 385 ? 66.326 61.520 41.780 1.00 21.53 385 GLY A C 1
ATOM 3024 O O . GLY A 1 385 ? 65.956 60.778 40.875 1.00 21.24 385 GLY A O 1
ATOM 3025 N N . GLY A 1 386 ? 67.278 61.186 42.647 1.00 21.71 386 GLY A N 1
ATOM 3026 C CA . GLY A 1 386 ? 67.875 59.863 42.655 1.00 21.41 386 GLY A CA 1
ATOM 3027 C C . GLY A 1 386 ? 69.384 59.889 42.561 1.00 21.56 386 GLY A C 1
ATOM 3028 O O . GLY A 1 386 ? 69.971 60.789 41.965 1.00 22.07 386 GLY A O 1
ATOM 3029 N N . LYS A 1 387 ? 70.012 58.893 43.170 1.00 21.30 387 LYS A N 1
ATOM 3030 C CA . LYS A 1 387 ? 71.412 58.624 42.938 1.00 21.35 387 LYS A CA 1
ATOM 3031 C C . LYS A 1 387 ? 71.555 57.922 41.590 1.00 21.47 387 LYS A C 1
ATOM 3032 O O . LYS A 1 387 ? 72.538 58.138 40.882 1.00 21.28 387 LYS A O 1
ATOM 3038 N N . TYR A 1 388 ? 70.565 57.095 41.247 1.00 21.25 388 TYR A N 1
ATOM 3039 C CA . TYR A 1 388 ? 70.471 56.479 39.924 1.00 21.55 388 TYR A CA 1
ATOM 3040 C C . TYR A 1 388 ? 69.092 56.722 39.329 1.00 21.41 388 TYR A C 1
ATOM 3041 O O . TYR A 1 388 ? 68.083 56.641 40.028 1.00 21.47 388 TYR A O 1
ATOM 3050 N N . ALA A 1 389 ? 69.046 57.014 38.035 1.00 20.88 389 ALA A N 1
ATOM 3051 C CA . ALA A 1 389 ? 67.780 56.996 37.307 1.00 20.75 389 ALA A CA 1
ATOM 3052 C C . ALA A 1 389 ? 67.379 55.544 37.045 1.00 20.70 389 ALA A C 1
ATOM 3053 O O . ALA A 1 389 ? 66.280 55.111 37.387 1.00 21.01 389 ALA A O 1
ATOM 3055 N N . VAL A 1 390 ? 68.295 54.790 36.442 1.00 20.84 390 VAL A N 1
ATOM 3056 C CA . VAL A 1 390 ? 68.058 53.392 36.106 1.00 20.60 390 VAL A CA 1
ATOM 3057 C C . VAL A 1 390 ? 69.258 52.558 36.555 1.00 20.35 390 VAL A C 1
ATOM 3058 O O . VAL A 1 390 ? 70.396 52.817 36.149 1.00 19.56 390 VAL A O 1
ATOM 3062 N N . ARG A 1 391 ? 68.990 51.561 37.394 1.00 20.33 391 ARG A N 1
ATOM 3063 C CA . ARG A 1 391 ? 70.038 50.679 37.904 1.00 20.41 391 ARG A CA 1
ATOM 3064 C C . ARG A 1 391 ? 69.576 49.235 37.783 1.00 20.63 391 ARG A C 1
ATOM 3065 O O . ARG A 1 391 ? 68.660 48.800 38.490 1.00 19.81 391 ARG A O 1
ATOM 3073 N N . ILE A 1 392 ? 70.218 48.516 36.859 1.00 21.10 392 ILE A N 1
ATOM 3074 C CA . ILE A 1 392 ? 69.828 47.159 36.481 1.00 21.81 392 ILE A CA 1
ATOM 3075 C C . ILE A 1 392 ? 71.038 46.223 36.538 1.00 22.14 392 ILE A C 1
ATOM 3076 O O . ILE A 1 392 ? 72.020 46.417 35.821 1.00 21.99 392 ILE A O 1
ATOM 3081 N N . GLU A 1 393 ? 70.956 45.216 37.405 1.00 22.40 393 GLU A N 1
ATOM 3082 C CA . GLU A 1 393 ? 72.065 44.293 37.642 1.00 22.78 393 GLU A CA 1
ATOM 3083 C C . GLU A 1 393 ? 71.632 42.836 37.644 1.00 22.33 393 GLU A C 1
ATOM 3084 O O . GLU A 1 393 ? 70.979 42.360 38.580 1.00 22.02 393 GLU A O 1
ATOM 3090 N N . GLY A 1 394 ? 71.989 42.150 36.565 1.00 21.88 394 GLY A N 1
ATOM 3091 C CA . GLY A 1 394 ? 71.780 40.719 36.440 1.00 21.38 394 GLY A CA 1
ATOM 3092 C C . GLY A 1 394 ? 73.017 39.954 36.872 1.00 21.39 394 GLY A C 1
ATOM 3093 O O . GLY A 1 394 ? 73.814 40.438 37.682 1.00 21.12 394 GLY A O 1
ATOM 3094 N N . LEU A 1 395 ? 73.155 38.746 36.336 1.00 21.28 395 LEU A N 1
ATOM 3095 C CA . LEU A 1 395 ? 74.265 37.865 36.643 1.00 21.34 395 LEU A CA 1
ATOM 3096 C C . LEU A 1 395 ? 74.882 37.402 35.327 1.00 21.52 395 LEU A C 1
ATOM 3097 O O . LEU A 1 395 ? 74.211 37.398 34.298 1.00 21.30 395 LEU A O 1
ATOM 3102 N N . GLU A 1 396 ? 76.157 37.019 35.370 1.00 22.17 396 GLU A N 1
ATOM 3103 C CA . GLU A 1 396 ? 76.902 36.586 34.187 1.00 23.04 396 GLU A CA 1
ATOM 3104 C C . GLU A 1 396 ? 76.170 35.488 33.406 1.00 22.92 396 GLU A C 1
ATOM 3105 O O . GLU A 1 396 ? 76.135 35.509 32.174 1.00 22.71 396 GLU A O 1
ATOM 3111 N N . ASN A 1 397 ? 75.595 34.531 34.129 1.00 22.50 397 ASN A N 1
ATOM 3112 C CA . ASN A 1 397 ? 74.862 33.431 33.506 1.00 22.43 397 ASN A CA 1
ATOM 3113 C C . ASN A 1 397 ? 73.342 33.641 33.541 1.00 22.21 397 ASN A C 1
ATOM 3114 O O . ASN A 1 397 ? 72.581 32.710 33.295 1.00 22.34 397 ASN A O 1
ATOM 3119 N N . ASP A 1 398 ? 72.907 34.864 33.837 1.00 21.98 398 ASP A N 1
ATOM 3120 C CA . ASP A 1 398 ? 71.481 35.164 33.955 1.00 21.90 398 ASP A CA 1
ATOM 3121 C C . ASP A 1 398 ? 71.180 36.653 33.749 1.00 21.75 398 ASP A C 1
ATOM 3122 O O . ASP A 1 398 ? 70.978 37.412 34.709 1.00 21.33 398 ASP A O 1
ATOM 3127 N N . TYR A 1 399 ? 71.143 37.055 32.484 1.00 21.50 399 TYR A N 1
ATOM 3128 C CA . TYR A 1 399 ? 70.838 38.435 32.107 1.00 21.66 399 TYR A CA 1
ATOM 3129 C C . TYR A 1 399 ? 69.403 38.849 32.448 1.00 21.73 399 TYR A C 1
ATOM 3130 O O . TYR A 1 399 ? 68.469 38.052 32.326 1.00 21.30 399 TYR A O 1
ATOM 3139 N N . VAL A 1 400 ? 69.244 40.107 32.863 1.00 21.66 400 VAL A N 1
ATOM 3140 C CA . VAL A 1 400 ? 67.946 40.759 32.901 1.00 21.80 400 VAL A CA 1
ATOM 3141 C C . VAL A 1 400 ? 67.558 40.994 31.434 1.00 22.30 400 VAL A C 1
ATOM 3142 O O . VAL A 1 400 ? 68.330 41.579 30.653 1.00 22.39 400 VAL A O 1
ATOM 3146 N N . LYS A 1 401 ? 66.390 40.497 31.042 1.00 22.02 401 LYS A N 1
ATOM 3147 C CA . LYS A 1 401 ? 66.003 40.509 29.629 1.00 22.46 401 LYS A CA 1
ATOM 3148 C C . LYS A 1 401 ? 64.787 41.395 29.358 1.00 22.42 401 LYS A C 1
ATOM 3149 O O . LYS A 1 401 ? 63.931 41.573 30.230 1.00 21.96 401 LYS A O 1
ATOM 3155 N N . ASP A 1 402 ? 64.736 41.970 28.157 1.00 22.93 402 ASP A N 1
ATOM 3156 C CA . ASP A 1 402 ? 63.515 42.609 27.633 1.00 23.62 402 ASP A CA 1
ATOM 3157 C C . ASP A 1 402 ? 62.945 43.698 28.560 1.00 23.24 402 ASP A C 1
ATOM 3158 O O . ASP A 1 402 ? 61.772 43.665 28.933 1.00 23.49 402 ASP A O 1
ATOM 3163 N N . ILE A 1 403 ? 63.797 44.644 28.948 1.00 22.65 403 ILE A N 1
ATOM 3164 C CA . ILE A 1 403 ? 63.390 45.801 29.744 1.00 21.89 403 ILE A CA 1
ATOM 3165 C C . ILE A 1 403 ? 63.199 46.950 28.772 1.00 21.84 403 ILE A C 1
ATOM 3166 O O . ILE A 1 403 ? 64.108 47.271 28.004 1.00 21.38 403 ILE A O 1
ATOM 3171 N N . LEU A 1 404 ? 62.016 47.555 28.787 1.00 21.19 404 LEU A N 1
ATOM 3172 C CA . LEU A 1 404 ? 61.741 48.662 27.883 1.00 21.10 404 LEU A CA 1
ATOM 3173 C C . LEU A 1 404 ? 61.198 49.841 28.665 1.00 21.14 404 LEU A C 1
ATOM 3174 O O . LEU A 1 404 ? 60.244 49.709 29.438 1.00 20.51 404 LEU A O 1
ATOM 3179 N N . ILE A 1 405 ? 61.839 50.988 28.467 1.00 20.58 405 ILE A N 1
ATOM 3180 C CA . ILE A 1 405 ? 61.416 52.237 29.080 1.00 20.52 405 ILE A CA 1
ATOM 3181 C C . ILE A 1 405 ? 61.115 53.207 27.950 1.00 20.83 405 ILE A C 1
ATOM 3182 O O . ILE A 1 405 ? 61.985 53.481 27.118 1.00 20.39 405 ILE A O 1
ATOM 3187 N N . SER A 1 406 ? 59.892 53.730 27.908 1.00 20.67 406 SER A N 1
ATOM 3188 C CA . SER A 1 406 ? 59.513 54.619 26.816 1.00 21.00 406 SER A CA 1
ATOM 3189 C C . SER A 1 406 ? 58.689 55.820 27.277 1.00 20.86 406 SER A C 1
ATOM 3190 O O . SER A 1 406 ? 58.045 55.776 28.327 1.00 20.75 406 SER A O 1
ATOM 3193 N N . ASP A 1 407 ? 58.725 56.885 26.479 1.00 20.82 407 ASP A N 1
ATOM 3194 C CA . ASP A 1 407 ? 57.942 58.101 26.718 1.00 21.14 407 ASP A CA 1
ATOM 3195 C C . ASP A 1 407 ? 58.113 58.596 28.152 1.00 20.83 407 ASP A C 1
ATOM 3196 O O . ASP A 1 407 ? 57.147 58.959 28.818 1.00 20.96 407 ASP A O 1
ATOM 3201 N N . THR A 1 408 ? 59.359 58.609 28.608 1.00 20.96 408 THR A N 1
ATOM 3202 C CA . THR A 1 408 ? 59.683 58.782 30.019 1.00 20.61 408 THR A CA 1
ATOM 3203 C C . THR A 1 408 ? 60.706 59.920 30.186 1.00 20.90 408 THR A C 1
ATOM 3204 O O . THR A 1 408 ? 61.615 60.102 29.351 1.00 20.79 408 THR A O 1
ATOM 3208 N N . ILE A 1 409 ? 60.536 60.704 31.245 1.00 20.69 409 ILE A N 1
ATOM 3209 C CA . ILE A 1 409 ? 61.482 61.766 31.567 1.00 21.13 409 ILE A CA 1
ATOM 3210 C C . ILE A 1 409 ? 61.930 61.634 33.020 1.00 21.03 409 ILE A C 1
ATOM 3211 O O . ILE A 1 409 ? 61.104 61.495 33.935 1.00 19.96 409 ILE A O 1
ATOM 3216 N N . ILE A 1 410 ? 63.248 61.635 33.210 1.00 21.04 410 ILE A N 1
ATOM 3217 C CA . ILE A 1 410 ? 63.834 61.564 34.544 1.00 21.34 410 ILE A CA 1
ATOM 3218 C C . ILE A 1 410 ? 64.873 62.672 34.667 1.00 21.96 410 ILE A C 1
ATOM 3219 O O . ILE A 1 410 ? 65.821 62.736 33.880 1.00 22.25 410 ILE A O 1
ATOM 3224 N N . GLU A 1 411 ? 64.682 63.545 35.652 1.00 22.09 411 GLU A N 1
ATOM 3225 C CA . GLU A 1 411 ? 65.547 64.698 35.845 1.00 22.80 411 GLU A CA 1
ATOM 3226 C C . GLU A 1 411 ? 66.131 64.723 37.253 1.00 22.92 411 GLU A C 1
ATOM 3227 O O . GLU A 1 411 ? 65.501 64.262 38.206 1.00 22.82 411 GLU A O 1
ATOM 3233 N N . GLY A 1 412 ? 67.331 65.282 37.378 1.00 23.41 412 GLY A N 1
ATOM 3234 C CA . GLY A 1 412 ? 67.972 65.462 38.679 1.00 23.92 412 GLY A CA 1
ATOM 3235 C C . GLY A 1 412 ? 68.481 64.187 39.327 1.00 24.18 412 GLY A C 1
ATOM 3236 O O . GLY A 1 412 ? 68.635 64.136 40.544 1.00 24.66 412 GLY A O 1
ATOM 3237 N N . ALA A 1 413 ? 68.736 63.153 38.529 1.00 24.39 413 ALA A N 1
ATOM 3238 C CA . ALA A 1 413 ? 69.391 61.943 39.032 1.00 24.90 413 ALA A CA 1
ATOM 3239 C C . ALA A 1 413 ? 70.883 62.076 38.784 1.00 25.50 413 ALA A C 1
ATOM 3240 O O . ALA A 1 413 ? 71.275 62.611 37.764 1.00 26.12 413 ALA A O 1
ATOM 3242 N N . LYS A 1 414 ? 71.717 61.597 39.705 1.00 25.91 414 LYS A N 1
ATOM 3243 C CA . LYS A 1 414 ? 73.167 61.741 39.549 1.00 25.90 414 LYS A CA 1
ATOM 3244 C C . LYS A 1 414 ? 73.689 60.861 38.402 1.00 25.40 414 LYS A C 1
ATOM 3245 O O . LYS A 1 414 ? 74.332 61.356 37.472 1.00 25.50 414 LYS A O 1
ATOM 3251 N N . ILE A 1 415 ? 73.395 59.567 38.466 1.00 24.23 415 ILE A N 1
ATOM 3252 C CA . ILE A 1 415 ? 73.767 58.639 37.416 1.00 23.64 415 ILE A CA 1
ATOM 3253 C C . ILE A 1 415 ? 72.509 58.304 36.609 1.00 23.08 415 ILE A C 1
ATOM 3254 O O . ILE A 1 415 ? 71.442 58.085 37.180 1.00 22.50 415 ILE A O 1
ATOM 3259 N N . SER A 1 416 ? 72.637 58.304 35.285 1.00 21.86 416 SER A N 1
ATOM 3260 C CA . SER A 1 416 ? 71.505 57.997 34.408 1.00 21.44 416 SER A CA 1
ATOM 3261 C C . SER A 1 416 ? 71.271 56.498 34.291 1.00 20.61 416 SER A C 1
ATOM 3262 O O . SER A 1 416 ? 70.192 56.017 34.590 1.00 20.67 416 SER A O 1
ATOM 3265 N N . VAL A 1 417 ? 72.286 55.770 33.843 1.00 20.27 417 VAL A N 1
ATOM 3266 C CA . VAL A 1 417 ? 72.173 54.330 33.676 1.00 20.24 417 VAL A CA 1
ATOM 3267 C C . VAL A 1 417 ? 73.371 53.604 34.297 1.00 20.35 417 VAL A C 1
ATOM 3268 O O . VAL A 1 417 ? 74.529 53.908 33.982 1.00 19.69 417 VAL A O 1
ATOM 3272 N N . LEU A 1 418 ? 73.080 52.665 35.196 1.00 20.60 418 LEU A N 1
ATOM 3273 C CA . LEU A 1 418 ? 74.035 51.620 35.570 1.00 20.85 418 LEU A CA 1
ATOM 3274 C C . LEU A 1 418 ? 73.436 50.298 35.109 1.00 20.87 418 LEU A C 1
ATOM 3275 O O . LEU A 1 418 ? 72.347 49.906 35.547 1.00 21.05 418 LEU A O 1
ATOM 3280 N N . LEU A 1 419 ? 74.140 49.626 34.200 1.00 20.61 419 LEU A N 1
ATOM 3281 C CA . LEU A 1 419 ? 73.691 48.346 33.669 1.00 20.21 419 LEU A CA 1
ATOM 3282 C C . LEU A 1 419 ? 74.816 47.309 33.761 1.00 20.32 419 LEU A C 1
ATOM 3283 O O . LEU A 1 419 ? 75.960 47.585 33.384 1.00 19.55 419 LEU A O 1
ATOM 3288 N N . GLU A 1 420 ? 74.479 46.129 34.276 1.00 20.27 420 GLU A N 1
ATOM 3289 C CA . GLU A 1 420 ? 75.414 45.005 34.359 1.00 21.12 420 GLU A CA 1
ATOM 3290 C C . GLU A 1 420 ? 74.662 43.720 34.053 1.00 20.50 420 GLU A C 1
ATOM 3291 O O . GLU A 1 420 ? 73.721 43.379 34.767 1.00 20.86 420 GLU A O 1
ATOM 3297 N N . PHE A 1 421 ? 75.070 43.021 32.995 1.00 20.43 421 PHE A N 1
ATOM 3298 C CA . PHE A 1 421 ? 74.454 41.748 32.584 1.00 20.16 421 PHE A CA 1
ATOM 3299 C C . PHE A 1 421 ? 72.959 41.930 32.341 1.00 20.58 421 PHE A C 1
ATOM 3300 O O . PHE A 1 421 ? 72.122 41.323 33.014 1.00 20.55 421 PHE A O 1
ATOM 3308 N N . GLY A 1 422 ? 72.634 42.803 31.395 1.00 20.48 422 GLY A N 1
ATOM 3309 C CA . GLY A 1 422 ? 71.248 43.114 31.095 1.00 20.93 422 GLY A CA 1
ATOM 3310 C C . GLY A 1 422 ? 71.018 43.638 29.691 1.00 21.21 422 GLY A C 1
ATOM 3311 O O . GLY A 1 422 ? 71.955 44.045 29.001 1.00 20.78 422 GLY A O 1
ATOM 3312 N N . GLN A 1 423 ? 69.750 43.624 29.296 1.00 21.59 423 GLN A N 1
ATOM 3313 C CA . GLN A 1 423 ? 69.295 44.056 27.993 1.00 21.98 423 GLN A CA 1
ATOM 3314 C C . GLN A 1 423 ? 68.283 45.170 28.208 1.00 21.79 423 GLN A C 1
ATOM 3315 O O . GLN A 1 423 ? 67.173 44.930 28.686 1.00 22.11 423 GLN A O 1
ATOM 3321 N N . LEU A 1 424 ? 68.676 46.392 27.869 1.00 21.57 424 LEU A N 1
ATOM 3322 C CA . LEU A 1 424 ? 67.855 47.565 28.147 1.00 21.47 424 LEU A CA 1
ATOM 3323 C C . LEU A 1 424 ? 67.509 48.267 26.848 1.00 21.24 424 LEU A C 1
ATOM 3324 O O . LEU A 1 424 ? 68.398 48.581 26.054 1.00 20.83 424 LEU A O 1
ATOM 3329 N N . GLY A 1 425 ? 66.220 48.504 26.638 1.00 20.70 425 GLY A N 1
ATOM 3330 C CA . GLY A 1 425 ? 65.764 49.329 25.526 1.00 21.10 425 GLY A CA 1
ATOM 3331 C C . GLY A 1 425 ? 65.085 50.596 26.023 1.00 21.39 425 GLY A C 1
ATOM 3332 O O . GLY A 1 425 ? 64.323 50.574 27.010 1.00 21.14 425 GLY A O 1
ATOM 3333 N N . MET A 1 426 ? 65.368 51.713 25.364 1.00 21.25 426 MET A N 1
ATOM 3334 C CA . MET A 1 426 ? 64.665 52.953 25.676 1.00 21.94 426 MET A CA 1
ATOM 3335 C C . MET A 1 426 ? 64.198 53.629 24.396 1.00 22.05 426 MET A C 1
ATOM 3336 O O . MET A 1 426 ? 64.929 53.669 23.400 1.00 22.00 426 MET A O 1
ATOM 3341 N N . GLU A 1 427 ? 62.971 54.136 24.416 1.00 21.91 427 GLU A N 1
ATOM 3342 C CA . GLU A 1 427 ? 62.415 54.830 23.261 1.00 22.73 427 GLU A CA 1
ATOM 3343 C C . GLU A 1 427 ? 61.760 56.128 23.694 1.00 22.16 427 GLU A C 1
ATOM 3344 O O . GLU A 1 427 ? 60.949 56.130 24.614 1.00 21.73 427 GLU A O 1
ATOM 3350 N N . ASN A 1 428 ? 62.141 57.223 23.038 1.00 22.02 428 ASN A N 1
ATOM 3351 C CA . ASN A 1 428 ? 61.614 58.558 23.335 1.00 22.73 428 ASN A CA 1
ATOM 3352 C C . ASN A 1 428 ? 61.771 58.918 24.817 1.00 22.72 428 ASN A C 1
ATOM 3353 O O . ASN A 1 428 ? 60.789 59.089 25.537 1.00 22.78 428 ASN A O 1
ATOM 3358 N N . VAL A 1 429 ? 63.016 59.003 25.274 1.00 22.74 429 VAL A N 1
ATOM 3359 C CA . VAL A 1 429 ? 63.276 59.265 26.692 1.00 22.60 429 VAL A CA 1
ATOM 3360 C C . VAL A 1 429 ? 64.162 60.487 26.883 1.00 22.83 429 VAL A C 1
ATOM 3361 O O . VAL A 1 429 ? 64.953 60.848 26.001 1.00 23.41 429 VAL A O 1
ATOM 3365 N N . ILE A 1 430 ? 64.009 61.134 28.030 1.00 22.47 430 ILE A N 1
ATOM 3366 C CA . ILE A 1 430 ? 64.867 62.242 28.412 1.00 22.51 430 ILE A CA 1
ATOM 3367 C C . ILE A 1 430 ? 65.464 61.930 29.787 1.00 22.98 430 ILE A C 1
ATOM 3368 O O . ILE A 1 430 ? 64.740 61.642 30.737 1.00 22.58 430 ILE A O 1
ATOM 3373 N N . MET A 1 431 ? 66.790 61.952 29.867 1.00 23.43 431 MET A N 1
ATOM 3374 C CA . MET A 1 431 ? 67.490 61.728 31.126 1.00 24.45 431 MET A CA 1
ATOM 3375 C C . MET A 1 431 ? 68.464 62.852 31.411 1.00 24.21 431 MET A C 1
ATOM 3376 O O . MET A 1 431 ? 69.433 63.046 30.667 1.00 24.15 431 MET A O 1
ATOM 3381 N N . ASN A 1 432 ? 68.192 63.593 32.485 1.00 24.18 432 ASN A N 1
ATOM 3382 C CA . ASN A 1 432 ? 68.977 64.766 32.872 1.00 24.82 432 ASN A CA 1
ATOM 3383 C C . ASN A 1 432 ? 69.264 65.698 31.701 1.00 24.76 432 ASN A C 1
ATOM 3384 O O . ASN A 1 432 ? 70.410 66.089 31.488 1.00 25.18 432 ASN A O 1
ATOM 3389 N N . GLY A 1 433 ? 68.233 66.018 30.923 1.00 24.65 433 GLY A N 1
ATOM 3390 C CA . GLY A 1 433 ? 68.390 66.899 29.769 1.00 25.20 433 GLY A CA 1
ATOM 3391 C C . GLY A 1 433 ? 69.088 66.328 28.542 1.00 25.27 433 GLY A C 1
ATOM 3392 O O . GLY A 1 433 ? 69.411 67.073 27.618 1.00 25.75 433 GLY A O 1
ATOM 3393 N N . SER A 1 434 ? 69.341 65.020 28.531 1.00 25.15 434 SER A N 1
ATOM 3394 C CA . SER A 1 434 ? 69.782 64.329 27.320 1.00 25.28 434 SER A CA 1
ATOM 3395 C C . SER A 1 434 ? 68.612 63.578 26.723 1.00 25.22 434 SER A C 1
ATOM 3396 O O . SER A 1 434 ? 67.924 62.825 27.427 1.00 25.15 434 SER A O 1
ATOM 3399 N N . ARG A 1 435 ? 68.395 63.786 25.429 1.00 25.01 435 ARG A N 1
ATOM 3400 C CA . ARG A 1 435 ? 67.273 63.183 24.726 1.00 25.24 435 ARG A CA 1
ATOM 3401 C C . ARG A 1 435 ? 67.754 61.996 23.912 1.00 24.66 435 ARG A C 1
ATOM 3402 O O . ARG A 1 435 ? 68.762 62.089 23.208 1.00 24.35 435 ARG A O 1
ATOM 3410 N N . PHE A 1 436 ? 67.039 60.881 24.027 1.00 24.16 436 PHE A N 1
ATOM 3411 C CA . PHE A 1 436 ? 67.309 59.702 23.219 1.00 23.90 436 PHE A CA 1
ATOM 3412 C C . PHE A 1 436 ? 66.033 59.279 22.518 1.00 23.83 436 PHE A C 1
ATOM 3413 O O . PHE A 1 436 ? 65.038 58.959 23.179 1.00 23.04 436 PHE A O 1
ATOM 3421 N N . GLU A 1 437 ? 66.051 59.300 21.188 1.00 23.20 437 GLU A N 1
ATOM 3422 C CA . GLU A 1 437 ? 64.985 58.659 20.421 1.00 23.73 437 GLU A CA 1
ATOM 3423 C C . GLU A 1 437 ? 65.038 57.144 20.642 1.00 23.45 437 GLU A C 1
ATOM 3424 O O . GLU A 1 437 ? 64.012 56.508 20.845 1.00 23.58 437 GLU A O 1
ATOM 3430 N N . LYS A 1 438 ? 66.247 56.585 20.599 1.00 23.38 438 LYS A N 1
ATOM 3431 C CA . LYS A 1 438 ? 66.488 55.169 20.866 1.00 23.32 438 LYS A CA 1
ATOM 3432 C C . LYS A 1 438 ? 67.759 55.064 21.675 1.00 22.96 438 LYS A C 1
ATOM 3433 O O . LYS A 1 438 ? 68.754 55.721 21.358 1.00 22.31 438 LYS A O 1
ATOM 3439 N N . LEU A 1 439 ? 67.707 54.262 22.731 1.00 22.40 439 LEU A N 1
ATOM 3440 C CA . LEU A 1 439 ? 68.893 53.843 23.461 1.00 22.76 439 LEU A CA 1
ATOM 3441 C C . LEU A 1 439 ? 68.725 52.362 23.771 1.00 22.55 439 LEU A C 1
ATOM 3442 O O . LEU A 1 439 ? 67.898 51.984 24.611 1.00 23.34 439 LEU A O 1
ATOM 3447 N N . TYR A 1 440 ? 69.465 51.531 23.048 1.00 21.91 440 TYR A N 1
ATOM 3448 C CA A TYR A 1 440 ? 69.470 50.089 23.289 0.50 21.58 440 TYR A CA 1
ATOM 3449 C CA B TYR A 1 440 ? 69.468 50.099 23.286 0.50 21.64 440 TYR A CA 1
ATOM 3450 C C . TYR A 1 440 ? 70.860 49.646 23.714 1.00 21.44 440 TYR A C 1
ATOM 3451 O O . TYR A 1 440 ? 71.851 49.962 23.052 1.00 20.61 440 TYR A O 1
ATOM 3468 N N . ILE A 1 441 ? 70.930 48.928 24.833 1.00 21.22 441 ILE A N 1
ATOM 3469 C CA . ILE A 1 441 ? 72.199 48.393 25.307 1.00 21.31 441 ILE A CA 1
ATOM 3470 C C . ILE A 1 441 ? 72.055 46.952 25.782 1.00 21.46 441 ILE A C 1
ATOM 3471 O O . ILE A 1 441 ? 71.125 46.619 26.523 1.00 21.96 441 ILE A O 1
ATOM 3476 N N . GLU A 1 442 ? 72.988 46.104 25.362 1.00 21.38 442 GLU A N 1
ATOM 3477 C CA . GLU A 1 442 ? 73.093 44.759 25.912 1.00 21.59 442 GLU A CA 1
ATOM 3478 C C . GLU A 1 442 ? 74.510 44.520 26.420 1.00 21.07 442 GLU A C 1
ATOM 3479 O O . GLU A 1 442 ? 75.472 44.613 25.659 1.00 20.13 442 GLU A O 1
ATOM 3485 N N . GLY A 1 443 ? 74.627 44.204 27.706 1.00 20.49 443 GLY A N 1
ATOM 3486 C CA . GLY A 1 443 ? 75.926 43.878 28.298 1.00 20.59 443 GLY A CA 1
ATOM 3487 C C . GLY A 1 443 ? 76.137 44.667 29.568 1.00 20.78 443 GLY A C 1
ATOM 3488 O O . GLY A 1 443 ? 75.385 44.494 30.535 1.00 20.41 443 GLY A O 1
ATOM 3489 N N . LYS A 1 444 ? 77.149 45.542 29.552 1.00 21.07 444 LYS A N 1
ATOM 3490 C CA . LYS A 1 444 ? 77.460 46.433 30.676 1.00 21.47 444 LYS A CA 1
ATOM 3491 C C . LYS A 1 444 ? 77.487 47.897 30.222 1.00 21.65 444 LYS A C 1
ATOM 3492 O O . LYS A 1 444 ? 77.942 48.204 29.105 1.00 21.82 444 LYS A O 1
ATOM 3498 N N . ALA A 1 445 ? 77.040 48.795 31.096 1.00 21.17 445 ALA A N 1
ATOM 3499 C CA . ALA A 1 445 ? 77.087 50.237 30.831 1.00 21.43 445 ALA A CA 1
ATOM 3500 C C . ALA A 1 445 ? 77.058 51.089 32.103 1.00 21.45 445 ALA A C 1
ATOM 3501 O O . ALA A 1 445 ? 76.436 50.724 33.112 1.00 20.82 445 ALA A O 1
ATOM 3503 N N . LEU A 1 446 ? 77.739 52.224 32.030 1.00 21.44 446 LEU A N 1
ATOM 3504 C CA . LEU A 1 446 ? 77.638 53.265 33.031 1.00 22.12 446 LEU A CA 1
ATOM 3505 C C . LEU A 1 446 ? 77.526 54.606 32.310 1.00 22.72 446 LEU A C 1
ATOM 3506 O O . LEU A 1 446 ? 78.456 54.998 31.594 1.00 23.36 446 LEU A O 1
ATOM 3511 N N . LEU A 1 447 ? 76.380 55.275 32.468 1.00 23.13 447 LEU A N 1
ATOM 3512 C CA . LEU A 1 447 ? 76.119 56.576 31.829 1.00 23.98 447 LEU A CA 1
ATOM 3513 C C . LEU A 1 447 ? 75.812 57.678 32.840 1.00 24.42 447 LEU A C 1
ATOM 3514 O O . LEU A 1 447 ? 74.867 57.569 33.642 1.00 23.87 447 LEU A O 1
ATOM 3519 N N . LYS A 1 448 ? 76.611 58.739 32.765 1.00 24.90 448 LYS A N 1
ATOM 3520 C CA . LYS A 1 448 ? 76.454 59.935 33.584 1.00 25.81 448 LYS A CA 1
ATOM 3521 C C . LYS A 1 448 ? 76.351 61.152 32.655 1.00 26.01 448 LYS A C 1
ATOM 3522 O O . LYS A 1 448 ? 77.090 61.274 31.668 1.00 26.00 448 LYS A O 1
ATOM 3529 N N . GLU B 1 5 ? 100.235 62.659 29.097 1.00 36.99 5 GLU B N 1
ATOM 3530 C CA . GLU B 1 5 ? 99.999 63.253 27.746 1.00 36.55 5 GLU B CA 1
ATOM 3531 C C . GLU B 1 5 ? 100.753 62.452 26.680 1.00 35.70 5 GLU B C 1
ATOM 3532 O O . GLU B 1 5 ? 101.773 62.901 26.135 1.00 35.79 5 GLU B O 1
ATOM 3538 N N . LEU B 1 6 ? 100.232 61.259 26.393 1.00 34.34 6 LEU B N 1
ATOM 3539 C CA . LEU B 1 6 ? 100.915 60.276 25.559 1.00 32.97 6 LEU B CA 1
ATOM 3540 C C . LEU B 1 6 ? 101.035 60.714 24.103 1.00 32.09 6 LEU B C 1
ATOM 3541 O O . LEU B 1 6 ? 102.067 60.484 23.472 1.00 31.34 6 LEU B O 1
ATOM 3546 N N . ALA B 1 7 ? 99.980 61.343 23.588 1.00 31.07 7 ALA B N 1
ATOM 3547 C CA . ALA B 1 7 ? 99.980 61.880 22.231 1.00 30.45 7 ALA B CA 1
ATOM 3548 C C . ALA B 1 7 ? 101.137 62.879 22.007 1.00 29.98 7 ALA B C 1
ATOM 3549 O O . ALA B 1 7 ? 101.868 62.765 21.023 1.00 29.52 7 ALA B O 1
ATOM 3551 N N . LYS B 1 8 ? 101.309 63.823 22.931 1.00 29.51 8 LYS B N 1
ATOM 3552 C CA . LYS B 1 8 ? 102.423 64.784 22.881 1.00 29.57 8 LYS B CA 1
ATOM 3553 C C . LYS B 1 8 ? 103.781 64.088 22.931 1.00 28.83 8 LYS B C 1
ATOM 3554 O O . LYS B 1 8 ? 104.709 64.465 22.222 1.00 28.33 8 LYS B O 1
ATOM 3560 N N . LYS B 1 9 ? 103.877 63.077 23.786 1.00 28.44 9 LYS B N 1
ATOM 3561 C CA . LYS B 1 9 ? 105.097 62.311 23.982 1.00 28.49 9 LYS B CA 1
ATOM 3562 C C . LYS B 1 9 ? 105.497 61.596 22.690 1.00 28.10 9 LYS B C 1
ATOM 3563 O O . LYS B 1 9 ? 106.663 61.629 22.280 1.00 28.16 9 LYS B O 1
ATOM 3569 N N . ILE B 1 10 ? 104.522 60.956 22.046 1.00 27.26 10 ILE B N 1
ATOM 3570 C CA . ILE B 1 10 ? 104.756 60.323 20.756 1.00 26.83 10 ILE B CA 1
ATOM 3571 C C . ILE B 1 10 ? 105.185 61.345 19.687 1.00 26.66 10 ILE B C 1
ATOM 3572 O O . ILE B 1 10 ? 106.153 61.108 18.965 1.00 26.32 10 ILE B O 1
ATOM 3577 N N . GLU B 1 11 ? 104.472 62.470 19.598 1.00 26.65 11 GLU B N 1
ATOM 3578 C CA . GLU B 1 11 ? 104.803 63.514 18.626 1.00 27.61 11 GLU B CA 1
ATOM 3579 C C . GLU B 1 11 ? 106.235 64.032 18.831 1.00 27.88 11 GLU B C 1
ATOM 3580 O O . GLU B 1 11 ? 106.993 64.184 17.864 1.00 27.87 11 GLU B O 1
ATOM 3586 N N . GLU B 1 12 ? 106.604 64.266 20.088 1.00 27.97 12 GLU B N 1
ATOM 3587 C CA . GLU B 1 12 ? 107.950 64.713 20.429 1.00 29.03 12 GLU B CA 1
ATOM 3588 C C . GLU B 1 12 ? 109.004 63.728 19.915 1.00 28.71 12 GLU B C 1
ATOM 3589 O O . GLU B 1 12 ? 109.975 64.128 19.261 1.00 28.03 12 GLU B O 1
ATOM 3595 N N . GLU B 1 13 ? 108.784 62.448 20.207 1.00 28.66 13 GLU B N 1
ATOM 3596 C CA . GLU B 1 13 ? 109.652 61.355 19.761 1.00 28.89 13 GLU B CA 1
ATOM 3597 C C . GLU B 1 13 ? 109.823 61.306 18.227 1.00 28.31 13 GLU B C 1
ATOM 3598 O O . GLU B 1 13 ? 110.945 61.185 17.741 1.00 28.52 13 GLU B O 1
ATOM 3604 N N . ILE B 1 14 ? 108.720 61.413 17.479 1.00 27.81 14 ILE B N 1
ATOM 3605 C CA . ILE B 1 14 ? 108.766 61.453 16.004 1.00 26.97 14 ILE B CA 1
ATOM 3606 C C . ILE B 1 14 ? 109.587 62.637 15.489 1.00 27.19 14 ILE B C 1
ATOM 3607 O O . ILE B 1 14 ? 110.423 62.479 14.592 1.00 26.83 14 ILE B O 1
ATOM 3612 N N . LEU B 1 15 ? 109.343 63.815 16.059 1.00 27.54 15 LEU B N 1
ATOM 3613 C CA . LEU B 1 15 ? 110.067 65.026 15.672 1.00 28.36 15 LEU B CA 1
ATOM 3614 C C . LEU B 1 15 ? 111.566 64.955 15.989 1.00 28.99 15 LEU B C 1
ATOM 3615 O O . LEU B 1 15 ? 112.362 65.640 15.350 1.00 29.62 15 LEU B O 1
ATOM 3620 N N . ASN B 1 16 ? 111.944 64.117 16.954 1.00 29.43 16 ASN B N 1
ATOM 3621 C CA . ASN B 1 16 ? 113.349 63.907 17.305 1.00 30.07 16 ASN B CA 1
ATOM 3622 C C . ASN B 1 16 ? 114.136 63.107 16.260 1.00 30.40 16 ASN B C 1
ATOM 3623 O O . ASN B 1 16 ? 115.364 63.191 16.202 1.00 30.58 16 ASN B O 1
ATOM 3628 N N . HIS B 1 17 ? 113.422 62.330 15.449 1.00 30.72 17 HIS B N 1
ATOM 3629 C CA . HIS B 1 17 ? 114.040 61.386 14.517 1.00 31.27 17 HIS B CA 1
ATOM 3630 C C . HIS B 1 17 ? 113.678 61.646 13.062 1.00 31.29 17 HIS B C 1
ATOM 3631 O O . HIS B 1 17 ? 113.969 60.822 12.189 1.00 32.46 17 HIS B O 1
ATOM 3638 N N . VAL B 1 18 ? 113.019 62.769 12.804 1.00 30.81 18 VAL B N 1
ATOM 3639 C CA . VAL B 1 18 ? 112.678 63.173 11.442 1.00 30.33 18 VAL B CA 1
ATOM 3640 C C . VAL B 1 18 ? 113.542 64.380 11.048 1.00 30.21 18 VAL B C 1
ATOM 3641 O O . VAL B 1 18 ? 113.499 65.421 11.709 1.00 29.74 18 VAL B O 1
ATOM 3645 N N . ARG B 1 19 ? 114.357 64.196 10.005 1.00 30.07 19 ARG B N 1
ATOM 3646 C CA . ARG B 1 19 ? 115.235 65.239 9.459 1.00 30.31 19 ARG B CA 1
ATOM 3647 C C . ARG B 1 19 ? 115.237 65.188 7.931 1.00 29.74 19 ARG B C 1
ATOM 3648 O O . ARG B 1 19 ? 115.210 64.110 7.342 1.00 29.43 19 ARG B O 1
ATOM 3656 N N . GLU B 1 20 ? 115.299 66.360 7.303 1.00 29.47 20 GLU B N 1
ATOM 3657 C CA . GLU B 1 20 ? 115.453 66.478 5.849 1.00 29.27 20 GLU B CA 1
ATOM 3658 C C . GLU B 1 20 ? 116.757 65.812 5.390 1.00 28.30 20 GLU B C 1
ATOM 3659 O O . GLU B 1 20 ? 117.754 65.823 6.121 1.00 28.30 20 GLU B O 1
ATOM 3665 N N . PRO B 1 21 ? 116.753 65.216 4.188 1.00 27.49 21 PRO B N 1
ATOM 3666 C CA . PRO B 1 21 ? 117.969 64.581 3.684 1.00 26.87 21 PRO B CA 1
ATOM 3667 C C . PRO B 1 21 ? 119.047 65.594 3.281 1.00 26.37 21 PRO B C 1
ATOM 3668 O O . PRO B 1 21 ? 118.728 66.648 2.727 1.00 25.93 21 PRO B O 1
ATOM 3672 N N . GLN B 1 22 ? 120.304 65.259 3.567 1.00 25.80 22 GLN B N 1
ATOM 3673 C CA . GLN B 1 22 ? 121.458 65.971 3.007 1.00 26.10 22 GLN B CA 1
ATOM 3674 C C . GLN B 1 22 ? 121.599 65.606 1.531 1.00 25.18 22 GLN B C 1
ATOM 3675 O O . GLN B 1 22 ? 121.688 64.427 1.180 1.00 25.52 22 GLN B O 1
ATOM 3681 N N . ILE B 1 23 ? 121.594 66.614 0.673 1.00 24.06 23 ILE B N 1
ATOM 3682 C CA . ILE B 1 23 ? 121.770 66.417 -0.761 1.00 23.27 23 ILE B CA 1
ATOM 3683 C C . ILE B 1 23 ? 123.003 67.229 -1.172 1.00 22.89 23 ILE B C 1
ATOM 3684 O O . ILE B 1 23 ? 123.087 68.414 -0.848 1.00 22.78 23 ILE B O 1
ATOM 3689 N N . PRO B 1 24 ? 123.974 66.596 -1.866 1.00 22.67 24 PRO B N 1
ATOM 3690 C CA . PRO B 1 24 ? 125.189 67.333 -2.242 1.00 22.36 24 PRO B CA 1
ATOM 3691 C C . PRO B 1 24 ? 124.879 68.614 -3.017 1.00 22.28 24 PRO B C 1
ATOM 3692 O O . PRO B 1 24 ? 123.889 68.670 -3.772 1.00 21.61 24 PRO B O 1
ATOM 3696 N N . ASP B 1 25 ? 125.718 69.630 -2.819 1.00 22.22 25 ASP B N 1
ATOM 3697 C CA . ASP B 1 25 ? 125.562 70.911 -3.501 1.00 22.49 25 ASP B CA 1
ATOM 3698 C C . ASP B 1 25 ? 126.118 70.839 -4.921 1.00 22.91 25 ASP B C 1
ATOM 3699 O O . ASP B 1 25 ? 127.272 71.190 -5.182 1.00 22.78 25 ASP B O 1
ATOM 3704 N N . ARG B 1 26 ? 125.259 70.394 -5.827 1.00 23.29 26 ARG B N 1
ATOM 3705 C CA . ARG B 1 26 ? 125.608 70.125 -7.204 1.00 24.12 26 ARG B CA 1
ATOM 3706 C C . ARG B 1 26 ? 124.288 70.076 -7.954 1.00 24.11 26 ARG B C 1
ATOM 3707 O O . ARG B 1 26 ? 123.305 69.538 -7.452 1.00 23.25 26 ARG B O 1
ATOM 3715 N N . GLU B 1 27 ? 124.250 70.666 -9.140 1.00 24.14 27 GLU B N 1
ATOM 3716 C CA . GLU B 1 27 ? 123.021 70.627 -9.916 1.00 24.73 27 GLU B CA 1
ATOM 3717 C C . GLU B 1 27 ? 123.247 70.371 -11.394 1.00 24.79 27 GLU B C 1
ATOM 3718 O O . GLU B 1 27 ? 124.302 70.674 -11.946 1.00 24.30 27 GLU B O 1
ATOM 3724 N N . VAL B 1 28 ? 122.211 69.830 -12.017 1.00 24.76 28 VAL B N 1
ATOM 3725 C CA . VAL B 1 28 ? 122.212 69.524 -13.426 1.00 24.72 28 VAL B CA 1
ATOM 3726 C C . VAL B 1 28 ? 120.824 69.889 -13.959 1.00 24.41 28 VAL B C 1
ATOM 3727 O O . VAL B 1 28 ? 119.840 69.871 -13.208 1.00 24.53 28 VAL B O 1
ATOM 3731 N N . ASN B 1 29 ? 120.754 70.281 -15.227 1.00 23.90 29 ASN B N 1
ATOM 3732 C CA . ASN B 1 29 ? 119.481 70.630 -15.862 1.00 23.72 29 ASN B CA 1
ATOM 3733 C C . ASN B 1 29 ? 119.090 69.595 -16.912 1.00 23.34 29 ASN B C 1
ATOM 3734 O O . ASN B 1 29 ? 119.900 69.227 -17.749 1.00 23.30 29 ASN B O 1
ATOM 3739 N N . LEU B 1 30 ? 117.840 69.143 -16.866 1.00 23.25 30 LEU B N 1
ATOM 3740 C CA . LEU B 1 30 ? 117.369 68.070 -17.746 1.00 22.86 30 LEU B CA 1
ATOM 3741 C C . LEU B 1 30 ? 117.499 68.410 -19.240 1.00 22.60 30 LEU B C 1
ATOM 3742 O O . LEU B 1 30 ? 117.754 67.525 -20.056 1.00 22.17 30 LEU B O 1
ATOM 3747 N N . LEU B 1 31 ? 117.326 69.689 -19.584 1.00 22.78 31 LEU B N 1
ATOM 3748 C CA . LEU B 1 31 ? 117.445 70.153 -20.975 1.00 22.99 31 LEU B CA 1
ATOM 3749 C C . LEU B 1 31 ? 118.817 69.861 -21.582 1.00 23.29 31 LEU B C 1
ATOM 3750 O O . LEU B 1 31 ? 118.951 69.787 -22.803 1.00 23.42 31 LEU B O 1
ATOM 3755 N N . ASP B 1 32 ? 119.831 69.684 -20.733 1.00 23.44 32 ASP B N 1
ATOM 3756 C CA . ASP B 1 32 ? 121.195 69.432 -21.209 1.00 23.66 32 ASP B CA 1
ATOM 3757 C C . ASP B 1 32 ? 121.466 67.947 -21.439 1.00 23.46 32 ASP B C 1
ATOM 3758 O O . ASP B 1 32 ? 122.611 67.541 -21.650 1.00 23.35 32 ASP B O 1
ATOM 3763 N N . PHE B 1 33 ? 120.403 67.145 -21.397 1.00 23.57 33 PHE B N 1
ATOM 3764 C CA . PHE B 1 33 ? 120.492 65.700 -21.633 1.00 23.40 33 PHE B CA 1
ATOM 3765 C C . PHE B 1 33 ? 119.498 65.241 -22.717 1.00 23.13 33 PHE B C 1
ATOM 3766 O O . PHE B 1 33 ? 119.095 64.077 -22.756 1.00 23.05 33 PHE B O 1
ATOM 3774 N N . GLY B 1 34 ? 119.115 66.165 -23.598 1.00 22.92 34 GLY B N 1
ATOM 3775 C CA . GLY B 1 34 ? 118.270 65.839 -24.753 1.00 22.55 34 GLY B CA 1
ATOM 3776 C C . GLY B 1 34 ? 116.764 65.938 -24.550 1.00 22.36 34 GLY B C 1
ATOM 3777 O O . GLY B 1 34 ? 115.996 65.571 -25.443 1.00 22.45 34 GLY B O 1
ATOM 3778 N N . ALA B 1 35 ? 116.337 66.435 -23.388 1.00 22.07 35 ALA B N 1
ATOM 3779 C CA . ALA B 1 35 ? 114.913 66.586 -23.080 1.00 21.82 35 ALA B CA 1
ATOM 3780 C C . ALA B 1 35 ? 114.302 67.828 -23.726 1.00 21.83 35 ALA B C 1
ATOM 3781 O O . ALA B 1 35 ? 114.982 68.840 -23.926 1.00 21.78 35 ALA B O 1
ATOM 3783 N N . ARG B 1 36 ? 113.019 67.742 -24.063 1.00 21.67 36 ARG B N 1
ATOM 3784 C CA . ARG B 1 36 ? 112.263 68.922 -24.465 1.00 21.61 36 ARG B CA 1
ATOM 3785 C C . ARG B 1 36 ? 110.983 68.977 -23.673 1.00 21.47 36 ARG B C 1
ATOM 3786 O O . ARG B 1 36 ? 110.345 67.944 -23.441 1.00 21.55 36 ARG B O 1
ATOM 3794 N N . GLY B 1 37 ? 110.606 70.184 -23.265 1.00 21.19 37 GLY B N 1
ATOM 3795 C CA . GLY B 1 37 ? 109.349 70.401 -22.568 1.00 21.55 37 GLY B CA 1
ATOM 3796 C C . GLY B 1 37 ? 108.171 70.666 -23.490 1.00 21.72 37 GLY B C 1
ATOM 3797 O O . GLY B 1 37 ? 107.240 71.382 -23.112 1.00 21.74 37 GLY B O 1
ATOM 3798 N N . ASP B 1 38 ? 108.192 70.070 -24.681 1.00 21.73 38 ASP B N 1
ATOM 3799 C CA . ASP B 1 38 ? 107.146 70.300 -25.691 1.00 22.22 38 ASP B CA 1
ATOM 3800 C C . ASP B 1 38 ? 105.972 69.315 -25.600 1.00 22.68 38 ASP B C 1
ATOM 3801 O O . ASP B 1 38 ? 105.056 69.354 -26.431 1.00 23.00 38 ASP B O 1
ATOM 3806 N N . GLY B 1 39 ? 106.007 68.435 -24.598 1.00 23.26 39 GLY B N 1
ATOM 3807 C CA . GLY B 1 39 ? 104.968 67.423 -24.398 1.00 23.75 39 GLY B CA 1
ATOM 3808 C C . GLY B 1 39 ? 104.882 66.406 -25.527 1.00 24.26 39 GLY B C 1
ATOM 3809 O O . GLY B 1 39 ? 103.844 65.771 -25.716 1.00 24.60 39 GLY B O 1
ATOM 3810 N N . ARG B 1 40 ? 105.975 66.261 -26.273 1.00 24.04 40 ARG B N 1
ATOM 3811 C CA . ARG B 1 40 ? 106.046 65.358 -27.427 1.00 24.41 40 ARG B CA 1
ATOM 3812 C C . ARG B 1 40 ? 107.289 64.472 -27.374 1.00 23.65 40 ARG B C 1
ATOM 3813 O O . ARG B 1 40 ? 107.212 63.277 -27.627 1.00 23.72 40 ARG B O 1
ATOM 3821 N N . THR B 1 41 ? 108.433 65.083 -27.077 1.00 23.25 41 THR B N 1
ATOM 3822 C CA . THR B 1 41 ? 109.719 64.385 -27.043 1.00 22.68 41 THR B CA 1
ATOM 3823 C C . THR B 1 41 ? 109.765 63.390 -25.891 1.00 22.32 41 THR B C 1
ATOM 3824 O O . THR B 1 41 ? 109.387 63.714 -24.758 1.00 21.49 41 THR B O 1
ATOM 3828 N N . ASP B 1 42 ? 110.221 62.173 -26.188 1.00 22.09 42 ASP B N 1
ATOM 3829 C CA . ASP B 1 42 ? 110.393 61.156 -25.152 1.00 22.29 42 ASP B CA 1
ATOM 3830 C C . ASP B 1 42 ? 111.657 61.488 -24.358 1.00 22.01 42 ASP B C 1
ATOM 3831 O O . ASP B 1 42 ? 112.766 61.488 -24.905 1.00 21.84 42 ASP B O 1
ATOM 3836 N N . CYS B 1 43 ? 111.474 61.763 -23.071 1.00 21.91 43 CYS B N 1
ATOM 3837 C CA . CYS B 1 43 ? 112.563 62.176 -22.186 1.00 22.00 43 CYS B CA 1
ATOM 3838 C C . CYS B 1 43 ? 113.104 61.046 -21.278 1.00 22.16 43 CYS B C 1
ATOM 3839 O O . CYS B 1 43 ? 113.946 61.305 -20.406 1.00 21.74 43 CYS B O 1
ATOM 3842 N N . SER B 1 44 ? 112.640 59.806 -21.482 1.00 22.21 44 SER B N 1
ATOM 3843 C CA . SER B 1 44 ? 113.044 58.666 -20.619 1.00 22.55 44 SER B CA 1
ATOM 3844 C C . SER B 1 44 ? 114.555 58.573 -20.439 1.00 23.01 44 SER B C 1
ATOM 3845 O O . SER B 1 44 ? 115.053 58.446 -19.308 1.00 23.06 44 SER B O 1
ATOM 3848 N N . GLU B 1 45 ? 115.272 58.608 -21.564 1.00 23.27 45 GLU B N 1
ATOM 3849 C CA . GLU B 1 45 ? 116.733 58.508 -21.567 1.00 24.13 45 GLU B CA 1
ATOM 3850 C C . GLU B 1 45 ? 117.398 59.724 -20.934 1.00 23.68 45 GLU B C 1
ATOM 3851 O O . GLU B 1 45 ? 118.435 59.587 -20.289 1.00 23.38 45 GLU B O 1
ATOM 3857 N N . SER B 1 46 ? 116.795 60.898 -21.119 1.00 23.50 46 SER B N 1
ATOM 3858 C CA . SER B 1 46 ? 117.268 62.130 -20.485 1.00 23.90 46 SER B CA 1
ATOM 3859 C C . SER B 1 46 ? 117.348 61.996 -18.967 1.00 23.60 46 SER B C 1
ATOM 3860 O O . SER B 1 46 ? 118.367 62.341 -18.369 1.00 23.39 46 SER B O 1
ATOM 3863 N N . PHE B 1 47 ? 116.266 61.505 -18.353 1.00 23.57 47 PHE B N 1
ATOM 3864 C CA . PHE B 1 47 ? 116.229 61.293 -16.905 1.00 23.33 47 PHE B CA 1
ATOM 3865 C C . PHE B 1 47 ? 117.317 60.333 -16.463 1.00 23.79 47 PHE B C 1
ATOM 3866 O O . PHE B 1 47 ? 118.045 60.618 -15.509 1.00 23.63 47 PHE B O 1
ATOM 3874 N N . LYS B 1 48 ? 117.426 59.212 -17.179 1.00 24.03 48 LYS B N 1
ATOM 3875 C CA . LYS B 1 48 ? 118.441 58.192 -16.931 1.00 24.80 48 LYS B CA 1
ATOM 3876 C C . LYS B 1 48 ? 119.859 58.775 -16.926 1.00 24.70 48 LYS B C 1
ATOM 3877 O O . LYS B 1 48 ? 120.630 58.523 -16.001 1.00 24.82 48 LYS B O 1
ATOM 3883 N N . ARG B 1 49 ? 120.199 59.536 -17.966 1.00 24.51 49 ARG B N 1
ATOM 3884 C CA . ARG B 1 49 ? 121.545 60.106 -18.099 1.00 24.94 49 ARG B CA 1
ATOM 3885 C C . ARG B 1 49 ? 121.851 61.190 -17.062 1.00 24.38 49 ARG B C 1
ATOM 3886 O O . ARG B 1 49 ? 122.953 61.225 -16.509 1.00 24.48 49 ARG B O 1
ATOM 3894 N N . ALA B 1 50 ? 120.883 62.069 -16.811 1.00 23.71 50 ALA B N 1
ATOM 3895 C CA . ALA B 1 50 ? 121.031 63.131 -15.813 1.00 23.77 50 ALA B CA 1
ATOM 3896 C C . ALA B 1 50 ? 121.301 62.555 -14.418 1.00 23.62 50 ALA B C 1
ATOM 3897 O O . ALA B 1 50 ? 122.205 63.007 -13.712 1.00 22.78 50 ALA B O 1
ATOM 3899 N N . ILE B 1 51 ? 120.509 61.554 -14.046 1.00 23.68 51 ILE B N 1
ATOM 3900 C CA . ILE B 1 51 ? 120.639 60.864 -12.767 1.00 24.30 51 ILE B CA 1
ATOM 3901 C C . ILE B 1 51 ? 121.975 60.117 -12.660 1.00 24.97 51 ILE B C 1
ATOM 3902 O O . ILE B 1 51 ? 122.624 60.150 -11.614 1.00 24.41 51 ILE B O 1
ATOM 3907 N N . GLU B 1 52 ? 122.394 59.471 -13.749 1.00 26.03 52 GLU B N 1
ATOM 3908 C CA . GLU B 1 52 ? 123.718 58.837 -13.798 1.00 27.18 52 GLU B CA 1
ATOM 3909 C C . GLU B 1 52 ? 124.861 59.840 -13.632 1.00 26.99 52 GLU B C 1
ATOM 3910 O O . GLU B 1 52 ? 125.794 59.585 -12.869 1.00 26.88 52 GLU B O 1
ATOM 3916 N N . GLU B 1 53 ? 124.785 60.971 -14.335 1.00 27.03 53 GLU B N 1
ATOM 3917 C CA . GLU B 1 53 ? 125.827 61.997 -14.247 1.00 27.29 53 GLU B CA 1
ATOM 3918 C C . GLU B 1 53 ? 125.945 62.536 -12.819 1.00 26.81 53 GLU B C 1
ATOM 3919 O O . GLU B 1 53 ? 127.050 62.658 -12.293 1.00 26.63 53 GLU B O 1
ATOM 3925 N N . LEU B 1 54 ? 124.803 62.851 -12.202 1.00 26.14 54 LEU B N 1
ATOM 3926 C CA . LEU B 1 54 ? 124.773 63.275 -10.809 1.00 25.59 54 LEU B CA 1
ATOM 3927 C C . LEU B 1 54 ? 125.312 62.185 -9.874 1.00 25.63 54 LEU B C 1
ATOM 3928 O O . LEU B 1 54 ? 126.157 62.462 -9.015 1.00 24.94 54 LEU B O 1
ATOM 3933 N N . SER B 1 55 ? 124.824 60.954 -10.056 1.00 25.64 55 SER B N 1
ATOM 3934 C CA . SER B 1 55 ? 125.177 59.824 -9.187 1.00 26.22 55 SER B CA 1
ATOM 3935 C C . SER B 1 55 ? 126.675 59.492 -9.237 1.00 26.37 55 SER B C 1
ATOM 3936 O O . SER B 1 55 ? 127.297 59.234 -8.200 1.00 26.43 55 SER B O 1
ATOM 3939 N N . LYS B 1 56 ? 127.234 59.531 -10.445 1.00 26.28 56 LYS B N 1
ATOM 3940 C CA . LYS B 1 56 ? 128.670 59.378 -10.715 1.00 26.82 56 LYS B CA 1
ATOM 3941 C C . LYS B 1 56 ? 129.543 60.273 -9.817 1.00 26.47 56 LYS B C 1
ATOM 3942 O O . LYS B 1 56 ? 130.618 59.869 -9.374 1.00 26.39 56 LYS B O 1
ATOM 3948 N N . GLN B 1 57 ? 129.062 61.485 -9.549 1.00 26.19 57 GLN B N 1
ATOM 3949 C CA . GLN B 1 57 ? 129.803 62.470 -8.768 1.00 25.81 57 GLN B CA 1
ATOM 3950 C C . GLN B 1 57 ? 129.486 62.394 -7.278 1.00 25.10 57 GLN B C 1
ATOM 3951 O O . GLN B 1 57 ? 130.099 63.093 -6.480 1.00 24.89 57 GLN B O 1
ATOM 3957 N N . GLY B 1 58 ? 128.533 61.542 -6.910 1.00 24.45 58 GLY B N 1
ATOM 3958 C CA . GLY B 1 58 ? 128.127 61.391 -5.512 1.00 23.70 58 GLY B CA 1
ATOM 3959 C C . GLY B 1 58 ? 126.759 61.965 -5.202 1.00 23.21 58 GLY B C 1
ATOM 3960 O O . GLY B 1 58 ? 126.318 61.942 -4.050 1.00 23.50 58 GLY B O 1
ATOM 3961 N N . GLY B 1 59 ? 126.085 62.488 -6.223 1.00 22.61 59 GLY B N 1
ATOM 3962 C CA . GLY B 1 59 ? 124.716 62.982 -6.068 1.00 22.02 59 GLY B CA 1
ATOM 3963 C C . GLY B 1 59 ? 124.527 64.456 -6.357 1.00 21.54 59 GLY B C 1
ATOM 3964 O O . GLY B 1 59 ? 125.475 65.148 -6.716 1.00 21.38 59 GLY B O 1
ATOM 3965 N N . GLY B 1 60 ? 123.293 64.935 -6.193 1.00 21.28 60 GLY B N 1
ATOM 3966 C CA . GLY B 1 60 ? 122.971 66.342 -6.424 1.00 20.90 60 GLY B CA 1
ATOM 3967 C C . GLY B 1 60 ? 121.528 66.561 -6.844 1.00 21.07 60 GLY B C 1
ATOM 3968 O O . GLY B 1 60 ? 120.670 65.689 -6.652 1.00 21.21 60 GLY B O 1
ATOM 3969 N N . ARG B 1 61 ? 121.275 67.729 -7.424 1.00 20.74 61 ARG B N 1
ATOM 3970 C CA . ARG B 1 61 ? 119.936 68.173 -7.779 1.00 20.83 61 ARG B CA 1
ATOM 3971 C C . ARG B 1 61 ? 119.706 68.107 -9.285 1.00 20.89 61 ARG B C 1
ATOM 3972 O O . ARG B 1 61 ? 120.505 68.631 -10.074 1.00 20.72 61 ARG B O 1
ATOM 3980 N N . LEU B 1 62 ? 118.613 67.466 -9.683 1.00 20.77 62 LEU B N 1
ATOM 3981 C CA . LEU B 1 62 ? 118.206 67.451 -11.088 1.00 21.11 62 LEU B CA 1
ATOM 3982 C C . LEU B 1 62 ? 117.054 68.423 -11.306 1.00 21.24 62 LEU B C 1
ATOM 3983 O O . LEU B 1 62 ? 115.952 68.220 -10.784 1.00 21.11 62 LEU B O 1
ATOM 3988 N N . ILE B 1 63 ? 117.316 69.475 -12.079 1.00 21.28 63 ILE B N 1
ATOM 3989 C CA . ILE B 1 63 ? 116.314 70.501 -12.341 1.00 22.07 63 ILE B CA 1
ATOM 3990 C C . ILE B 1 63 ? 115.452 70.122 -13.535 1.00 22.17 63 ILE B C 1
ATOM 3991 O O . ILE B 1 63 ? 115.957 69.891 -14.637 1.00 21.98 63 ILE B O 1
ATOM 3996 N N . VAL B 1 64 ? 114.147 70.075 -13.310 1.00 22.11 64 VAL B N 1
ATOM 3997 C CA . VAL B 1 64 ? 113.197 69.913 -14.396 1.00 22.66 64 VAL B CA 1
ATOM 3998 C C . VAL B 1 64 ? 112.498 71.260 -14.570 1.00 22.92 64 VAL B C 1
ATOM 3999 O O . VAL B 1 64 ? 111.632 71.605 -13.772 1.00 22.97 64 VAL B O 1
ATOM 4003 N N . PRO B 1 65 ? 112.901 72.041 -15.595 1.00 23.23 65 PRO B N 1
ATOM 4004 C CA . PRO B 1 65 ? 112.392 73.412 -15.732 1.00 23.53 65 PRO B CA 1
ATOM 4005 C C . PRO B 1 65 ? 110.947 73.443 -16.220 1.00 23.92 65 PRO B C 1
ATOM 4006 O O . PRO B 1 65 ? 110.323 72.392 -16.388 1.00 23.51 65 PRO B O 1
ATOM 4010 N N . GLU B 1 66 ? 110.409 74.642 -16.421 1.00 24.92 66 GLU B N 1
ATOM 4011 C CA . GLU B 1 66 ? 109.033 74.789 -16.906 1.00 25.92 66 GLU B CA 1
ATOM 4012 C C . GLU B 1 66 ? 108.844 74.068 -18.244 1.00 25.31 66 GLU B C 1
ATOM 4013 O O . GLU B 1 66 ? 109.762 73.992 -19.060 1.00 24.69 66 GLU B O 1
ATOM 4019 N N . GLY B 1 67 ? 107.653 73.521 -18.441 1.00 24.86 67 GLY B N 1
ATOM 4020 C CA . GLY B 1 67 ? 107.351 72.751 -19.642 1.00 24.46 67 GLY B CA 1
ATOM 4021 C C . GLY B 1 67 ? 106.698 71.428 -19.280 1.00 23.85 67 GLY B C 1
ATOM 4022 O O . GLY B 1 67 ? 106.430 71.162 -18.111 1.00 23.58 67 GLY B O 1
ATOM 4023 N N . VAL B 1 68 ? 106.444 70.610 -20.297 1.00 23.41 68 VAL B N 1
ATOM 4024 C CA . VAL B 1 68 ? 105.823 69.296 -20.129 1.00 22.89 68 VAL B CA 1
ATOM 4025 C C . VAL B 1 68 ? 106.774 68.238 -20.688 1.00 22.45 68 VAL B C 1
ATOM 4026 O O . VAL B 1 68 ? 107.084 68.229 -21.884 1.00 21.98 68 VAL B O 1
ATOM 4030 N N . PHE B 1 69 ? 107.247 67.359 -19.807 1.00 22.08 69 PHE B N 1
ATOM 4031 C CA . PHE B 1 69 ? 108.259 66.376 -20.170 1.00 21.81 69 PHE B CA 1
ATOM 4032 C C . PHE B 1 69 ? 107.694 64.959 -20.137 1.00 21.91 69 PHE B C 1
ATOM 4033 O O . PHE B 1 69 ? 107.409 64.421 -19.058 1.00 21.60 69 PHE B O 1
ATOM 4041 N N . LEU B 1 70 ? 107.517 64.371 -21.325 1.00 21.50 70 LEU B N 1
ATOM 4042 C CA . LEU B 1 70 ? 107.023 63.000 -21.453 1.00 21.18 70 LEU B CA 1
ATOM 4043 C C . LEU B 1 70 ? 108.106 62.001 -21.101 1.00 21.00 70 LEU B C 1
ATOM 4044 O O . LEU B 1 70 ? 109.242 62.125 -21.564 1.00 20.80 70 LEU B O 1
ATOM 4049 N N . THR B 1 71 ? 107.748 60.988 -20.314 1.00 20.67 71 THR B N 1
ATOM 4050 C CA . THR B 1 71 ? 108.718 59.967 -19.916 1.00 20.85 71 THR B CA 1
ATOM 4051 C C . THR B 1 71 ? 108.064 58.663 -19.460 1.00 21.09 71 THR B C 1
ATOM 4052 O O . THR B 1 71 ? 106.911 58.646 -18.993 1.00 20.54 71 THR B O 1
ATOM 4056 N N . GLY B 1 72 ? 108.823 57.575 -19.588 1.00 21.12 72 GLY B N 1
ATOM 4057 C CA . GLY B 1 72 ? 108.516 56.341 -18.880 1.00 21.53 72 GLY B CA 1
ATOM 4058 C C . GLY B 1 72 ? 108.926 56.531 -17.427 1.00 21.84 72 GLY B C 1
ATOM 4059 O O . GLY B 1 72 ? 109.158 57.663 -16.992 1.00 21.71 72 GLY B O 1
ATOM 4060 N N . PRO B 1 73 ? 109.051 55.426 -16.671 1.00 21.87 73 PRO B N 1
ATOM 4061 C CA . PRO B 1 73 ? 109.341 55.536 -15.248 1.00 21.66 73 PRO B CA 1
ATOM 4062 C C . PRO B 1 73 ? 110.707 56.162 -14.970 1.00 21.21 73 PRO B C 1
ATOM 4063 O O . PRO B 1 73 ? 111.627 56.054 -15.789 1.00 21.09 73 PRO B O 1
ATOM 4067 N N . ILE B 1 74 ? 110.806 56.828 -13.827 1.00 20.66 74 ILE B N 1
ATOM 4068 C CA . ILE B 1 74 ? 112.048 57.440 -13.363 1.00 20.64 74 ILE B CA 1
ATOM 4069 C C . ILE B 1 74 ? 112.588 56.603 -12.218 1.00 20.65 74 ILE B C 1
ATOM 4070 O O . ILE B 1 74 ? 111.885 56.337 -11.239 1.00 20.93 74 ILE B O 1
ATOM 4075 N N . HIS B 1 75 ? 113.832 56.165 -12.358 1.00 21.18 75 HIS B N 1
ATOM 4076 C CA . HIS B 1 75 ? 114.504 55.398 -11.315 1.00 21.65 75 HIS B CA 1
ATOM 4077 C C . HIS B 1 75 ? 115.549 56.255 -10.599 1.00 21.76 75 HIS B C 1
ATOM 4078 O O . HIS B 1 75 ? 116.597 56.588 -11.154 1.00 21.50 75 HIS B O 1
ATOM 4085 N N . LEU B 1 76 ? 115.224 56.622 -9.367 1.00 22.21 76 LEU B N 1
ATOM 4086 C CA . LEU B 1 76 ? 116.076 57.472 -8.544 1.00 22.30 76 LEU B CA 1
ATOM 4087 C C . LEU B 1 76 ? 117.209 56.678 -7.906 1.00 22.27 76 LEU B C 1
ATOM 4088 O O . LEU B 1 76 ? 117.196 55.447 -7.902 1.00 22.31 76 LEU B O 1
ATOM 4093 N N . LYS B 1 77 ? 118.199 57.396 -7.386 1.00 22.19 77 LYS B N 1
ATOM 4094 C CA . LYS B 1 77 ? 119.345 56.787 -6.727 1.00 22.24 77 LYS B CA 1
ATOM 4095 C C . LYS B 1 77 ? 119.655 57.563 -5.453 1.00 21.71 77 LYS B C 1
ATOM 4096 O O . LYS B 1 77 ? 119.101 58.644 -5.229 1.00 21.91 77 LYS B O 1
ATOM 4102 N N . SER B 1 78 ? 120.515 57.013 -4.604 1.00 20.70 78 SER B N 1
ATOM 4103 C CA . SER B 1 78 ? 120.883 57.697 -3.374 1.00 19.89 78 SER B CA 1
ATOM 4104 C C . SER B 1 78 ? 121.450 59.093 -3.658 1.00 19.98 78 SER B C 1
ATOM 4105 O O . SER B 1 78 ? 122.151 59.290 -4.654 1.00 19.33 78 SER B O 1
ATOM 4108 N N . ASN B 1 79 ? 121.125 60.057 -2.792 1.00 19.73 79 ASN B N 1
ATOM 4109 C CA . ASN B 1 79 ? 121.728 61.398 -2.846 1.00 19.99 79 ASN B CA 1
ATOM 4110 C C . ASN B 1 79 ? 121.267 62.260 -4.026 1.00 20.07 79 ASN B C 1
ATOM 4111 O O . ASN B 1 79 ? 121.950 63.204 -4.427 1.00 19.85 79 ASN B O 1
ATOM 4116 N N . ILE B 1 80 ? 120.095 61.921 -4.560 1.00 20.63 80 ILE B N 1
ATOM 4117 C CA . ILE B 1 80 ? 119.472 62.638 -5.668 1.00 20.80 80 ILE B CA 1
ATOM 4118 C C . ILE B 1 80 ? 118.252 63.400 -5.162 1.00 20.93 80 ILE B C 1
ATOM 4119 O O . ILE B 1 80 ? 117.392 62.839 -4.477 1.00 21.02 80 ILE B O 1
ATOM 4124 N N . GLU B 1 81 ? 118.201 64.682 -5.502 1.00 21.35 81 GLU B N 1
ATOM 4125 C CA . GLU B 1 81 ? 116.988 65.470 -5.414 1.00 21.43 81 GLU B CA 1
ATOM 4126 C C . GLU B 1 81 ? 116.435 65.722 -6.819 1.00 21.71 81 GLU B C 1
ATOM 4127 O O . GLU B 1 81 ? 117.113 66.321 -7.678 1.00 21.59 81 GLU B O 1
ATOM 4133 N N . LEU B 1 82 ? 115.217 65.245 -7.053 1.00 21.58 82 LEU B N 1
ATOM 4134 C CA . LEU B 1 82 ? 114.459 65.601 -8.253 1.00 22.04 82 LEU B CA 1
ATOM 4135 C C . LEU B 1 82 ? 113.683 66.907 -8.004 1.00 21.90 82 LEU B C 1
ATOM 4136 O O . LEU B 1 82 ? 112.690 66.914 -7.261 1.00 21.49 82 LEU B O 1
ATOM 4141 N N . HIS B 1 83 ? 114.145 68.007 -8.600 1.00 21.77 83 HIS B N 1
ATOM 4142 C CA . HIS B 1 83 ? 113.496 69.313 -8.413 1.00 21.94 83 HIS B CA 1
ATOM 4143 C C . HIS B 1 83 ? 112.598 69.669 -9.600 1.00 22.20 83 HIS B C 1
ATOM 4144 O O . HIS B 1 83 ? 113.076 70.020 -10.687 1.00 21.83 83 HIS B O 1
ATOM 4151 N N . VAL B 1 84 ? 111.292 69.601 -9.370 1.00 22.23 84 VAL B N 1
ATOM 4152 C CA . VAL B 1 84 ? 110.311 69.685 -10.442 1.00 22.44 84 VAL B CA 1
ATOM 4153 C C . VAL B 1 84 ? 109.610 71.047 -10.491 1.00 22.83 84 VAL B C 1
ATOM 4154 O O . VAL B 1 84 ? 108.806 71.381 -9.609 1.00 22.57 84 VAL B O 1
ATOM 4158 N N . LYS B 1 85 ? 109.921 71.819 -11.533 1.00 22.75 85 LYS B N 1
ATOM 4159 C CA . LYS B 1 85 ? 109.274 73.101 -11.770 1.00 23.45 85 LYS B CA 1
ATOM 4160 C C . LYS B 1 85 ? 108.146 72.968 -12.794 1.00 23.38 85 LYS B C 1
ATOM 4161 O O . LYS B 1 85 ? 107.080 73.557 -12.629 1.00 23.16 85 LYS B O 1
ATOM 4167 N N . GLY B 1 86 ? 108.388 72.193 -13.851 1.00 23.47 86 GLY B N 1
ATOM 4168 C CA . GLY B 1 86 ? 107.372 71.961 -14.874 1.00 23.41 86 GLY B CA 1
ATOM 4169 C C . GLY B 1 86 ? 106.492 70.767 -14.563 1.00 23.52 86 GLY B C 1
ATOM 4170 O O . GLY B 1 86 ? 106.324 70.383 -13.398 1.00 23.48 86 GLY B O 1
ATOM 4171 N N . THR B 1 87 ? 105.926 70.179 -15.615 1.00 23.21 87 THR B N 1
ATOM 4172 C CA . THR B 1 87 ? 105.132 68.963 -15.489 1.00 22.91 87 THR B CA 1
ATOM 4173 C C . THR B 1 87 ? 105.947 67.781 -16.013 1.00 22.92 87 THR B C 1
ATOM 4174 O O . THR B 1 87 ? 106.483 67.830 -17.125 1.00 22.89 87 THR B O 1
ATOM 4178 N N . ILE B 1 88 ? 106.073 66.741 -15.190 1.00 22.58 88 ILE B N 1
ATOM 4179 C CA . ILE B 1 88 ? 106.561 65.457 -15.666 1.00 22.39 88 ILE B CA 1
ATOM 4180 C C . ILE B 1 88 ? 105.318 64.614 -15.949 1.00 22.51 88 ILE B C 1
ATOM 4181 O O . ILE B 1 88 ? 104.526 64.328 -15.038 1.00 22.14 88 ILE B O 1
ATOM 4186 N N . LYS B 1 89 ? 105.128 64.271 -17.219 1.00 22.33 89 LYS B N 1
ATOM 4187 C CA . LYS B 1 89 ? 103.964 63.507 -17.656 1.00 22.53 89 LYS B CA 1
ATOM 4188 C C . LYS B 1 89 ? 104.393 62.106 -18.097 1.00 22.65 89 LYS B C 1
ATOM 4189 O O . LYS B 1 89 ? 105.166 61.944 -19.048 1.00 21.89 89 LYS B O 1
ATOM 4195 N N . PHE B 1 90 ? 103.891 61.100 -17.392 1.00 22.76 90 PHE B N 1
ATOM 4196 C CA . PHE B 1 90 ? 104.284 59.717 -17.656 1.00 23.36 90 PHE B CA 1
ATOM 4197 C C . PHE B 1 90 ? 103.488 59.124 -18.816 1.00 23.38 90 PHE B C 1
ATOM 4198 O O . PHE B 1 90 ? 102.282 59.326 -18.912 1.00 23.64 90 PHE B O 1
ATOM 4206 N N . ILE B 1 91 ? 104.193 58.439 -19.711 1.00 23.66 91 ILE B N 1
ATOM 4207 C CA . ILE B 1 91 ? 103.583 57.809 -20.876 1.00 24.17 91 ILE B CA 1
ATOM 4208 C C . ILE B 1 91 ? 102.892 56.529 -20.410 1.00 24.68 91 ILE B C 1
ATOM 4209 O O . ILE B 1 91 ? 103.551 55.650 -19.863 1.00 25.13 91 ILE B O 1
ATOM 4214 N N . PRO B 1 92 ? 101.559 56.433 -20.604 1.00 24.92 92 PRO B N 1
ATOM 4215 C CA . PRO B 1 92 ? 100.788 55.312 -20.050 1.00 25.31 92 PRO B CA 1
ATOM 4216 C C . PRO B 1 92 ? 100.831 54.041 -20.898 1.00 25.67 92 PRO B C 1
ATOM 4217 O O . PRO B 1 92 ? 99.794 53.438 -21.168 1.00 25.85 92 PRO B O 1
ATOM 4221 N N . ASP B 1 93 ? 102.030 53.647 -21.316 1.00 26.10 93 ASP B N 1
ATOM 4222 C CA . ASP B 1 93 ? 102.241 52.408 -22.057 1.00 26.19 93 ASP B CA 1
ATOM 4223 C C . ASP B 1 93 ? 102.930 51.433 -21.105 1.00 25.47 93 ASP B C 1
ATOM 4224 O O . ASP B 1 93 ? 104.076 51.659 -20.721 1.00 24.95 93 ASP B O 1
ATOM 4229 N N . PRO B 1 94 ? 102.227 50.353 -20.715 1.00 25.10 94 PRO B N 1
ATOM 4230 C CA . PRO B 1 94 ? 102.763 49.413 -19.727 1.00 24.95 94 PRO B CA 1
ATOM 4231 C C . PRO B 1 94 ? 104.129 48.811 -20.080 1.00 24.96 94 PRO B C 1
ATOM 4232 O O . PRO B 1 94 ? 104.903 48.514 -19.170 1.00 24.67 94 PRO B O 1
ATOM 4236 N N . GLU B 1 95 ? 104.430 48.661 -21.374 1.00 24.66 95 GLU B N 1
ATOM 4237 C CA . GLU B 1 95 ? 105.730 48.121 -21.815 1.00 25.10 95 GLU B CA 1
ATOM 4238 C C . GLU B 1 95 ? 106.928 48.951 -21.332 1.00 24.43 95 GLU B C 1
ATOM 4239 O O . GLU B 1 95 ? 108.020 48.416 -21.136 1.00 24.07 95 GLU B O 1
ATOM 4245 N N . ARG B 1 96 ? 106.716 50.252 -21.146 1.00 23.31 96 ARG B N 1
ATOM 4246 C CA . ARG B 1 96 ? 107.776 51.145 -20.690 1.00 23.23 96 ARG B CA 1
ATOM 4247 C C . ARG B 1 96 ? 108.158 50.921 -19.229 1.00 22.67 96 ARG B C 1
ATOM 4248 O O . ARG B 1 96 ? 109.211 51.384 -18.792 1.00 22.39 96 ARG B O 1
ATOM 4256 N N . TYR B 1 97 ? 107.299 50.215 -18.491 1.00 21.94 97 TYR B N 1
ATOM 4257 C CA . TYR B 1 97 ? 107.464 50.019 -17.051 1.00 21.76 97 TYR B CA 1
ATOM 4258 C C . TYR B 1 97 ? 108.052 48.633 -16.749 1.00 21.50 97 TYR B C 1
ATOM 4259 O O . TYR B 1 97 ? 107.934 48.116 -15.643 1.00 20.77 97 TYR B O 1
ATOM 4268 N N . LEU B 1 98 ? 108.694 48.058 -17.764 1.00 21.65 98 LEU B N 1
ATOM 4269 C CA . LEU B 1 98 ? 109.400 46.791 -17.658 1.00 21.85 98 LEU B CA 1
ATOM 4270 C C . LEU B 1 98 ? 110.888 47.034 -17.943 1.00 22.26 98 LEU B C 1
ATOM 4271 O O . LEU B 1 98 ? 111.231 48.016 -18.607 1.00 22.76 98 LEU B O 1
ATOM 4276 N N . PRO B 1 99 ? 111.789 46.152 -17.456 1.00 22.07 99 PRO B N 1
ATOM 4277 C CA . PRO B 1 99 ? 111.613 44.898 -16.705 1.00 21.62 99 PRO B CA 1
ATOM 4278 C C . PRO B 1 99 ? 110.912 45.077 -15.362 1.00 21.52 99 PRO B C 1
ATOM 4279 O O . PRO B 1 99 ? 110.886 46.189 -14.814 1.00 21.80 99 PRO B O 1
ATOM 4283 N N . VAL B 1 100 ? 110.346 43.990 -14.842 1.00 20.89 100 VAL B N 1
ATOM 4284 C CA . VAL B 1 100 ? 109.694 44.014 -13.526 1.00 21.04 100 VAL B CA 1
ATOM 4285 C C . VAL B 1 100 ? 110.701 44.415 -12.452 1.00 20.95 100 VAL B C 1
ATOM 4286 O O . VAL B 1 100 ? 111.909 44.223 -12.619 1.00 21.97 100 VAL B O 1
ATOM 4290 N N . VAL B 1 101 ? 110.197 44.997 -11.373 1.00 21.05 101 VAL B N 1
ATOM 4291 C CA . VAL B 1 101 ? 111.001 45.370 -10.208 1.00 20.73 101 VAL B CA 1
ATOM 4292 C C . VAL B 1 101 ? 110.298 44.861 -8.960 1.00 20.96 101 VAL B C 1
ATOM 4293 O O . VAL B 1 101 ? 109.097 44.548 -8.995 1.00 20.27 101 VAL B O 1
ATOM 4297 N N . LEU B 1 102 ? 111.055 44.780 -7.868 1.00 20.87 102 LEU B N 1
ATOM 4298 C CA . LEU B 1 102 ? 110.512 44.435 -6.575 1.00 20.99 102 LEU B CA 1
ATOM 4299 C C . LEU B 1 102 ? 109.572 45.535 -6.131 1.00 21.29 102 LEU B C 1
ATOM 4300 O O . LEU B 1 102 ? 109.935 46.715 -6.073 1.00 20.96 102 LEU B O 1
ATOM 4305 N N . THR B 1 103 ? 108.352 45.142 -5.797 1.00 21.12 103 THR B N 1
ATOM 4306 C CA . THR B 1 103 ? 107.378 46.121 -5.412 1.00 21.13 103 THR B CA 1
ATOM 4307 C C . THR B 1 103 ? 106.303 45.430 -4.589 1.00 21.68 103 THR B C 1
ATOM 4308 O O . THR B 1 103 ? 106.551 44.363 -4.042 1.00 21.63 103 THR B O 1
ATOM 4312 N N . ARG B 1 104 ? 105.128 46.038 -4.474 1.00 22.34 104 ARG B N 1
ATOM 4313 C CA . ARG B 1 104 ? 104.073 45.483 -3.642 1.00 22.93 104 ARG B CA 1
ATOM 4314 C C . ARG B 1 104 ? 102.737 45.794 -4.305 1.00 22.90 104 ARG B C 1
ATOM 4315 O O . ARG B 1 104 ? 102.592 46.847 -4.928 1.00 23.62 104 ARG B O 1
ATOM 4323 N N . PHE B 1 105 ? 101.772 44.879 -4.210 1.00 22.45 105 PHE B N 1
ATOM 4324 C CA . PHE B 1 105 ? 100.401 45.178 -4.631 1.00 21.51 105 PHE B CA 1
ATOM 4325 C C . PHE B 1 105 ? 99.427 44.869 -3.496 1.00 21.39 105 PHE B C 1
ATOM 4326 O O . PHE B 1 105 ? 99.301 43.714 -3.068 1.00 20.73 105 PHE B O 1
ATOM 4334 N N . GLU B 1 106 ? 98.744 45.913 -3.020 1.00 21.34 106 GLU B N 1
ATOM 4335 C CA . GLU B 1 106 ? 97.824 45.815 -1.874 1.00 21.27 106 GLU B CA 1
ATOM 4336 C C . GLU B 1 106 ? 98.369 44.901 -0.760 1.00 20.83 106 GLU B C 1
ATOM 4337 O O . GLU B 1 106 ? 97.717 43.929 -0.363 1.00 20.72 106 GLU B O 1
ATOM 4343 N N . GLY B 1 107 ? 99.582 45.199 -0.287 1.00 20.18 107 GLY B N 1
ATOM 4344 C CA . GLY B 1 107 ? 100.145 44.513 0.889 1.00 19.34 107 GLY B CA 1
ATOM 4345 C C . GLY B 1 107 ? 100.974 43.257 0.662 1.00 18.81 107 GLY B C 1
ATOM 4346 O O . GLY B 1 107 ? 101.491 42.671 1.615 1.00 18.32 107 GLY B O 1
ATOM 4347 N N . ILE B 1 108 ? 101.099 42.823 -0.590 1.00 18.42 108 ILE B N 1
ATOM 4348 C CA . ILE B 1 108 ? 101.856 41.598 -0.895 1.00 18.31 108 ILE B CA 1
ATOM 4349 C C . ILE B 1 108 ? 102.990 41.897 -1.866 1.00 18.67 108 ILE B C 1
ATOM 4350 O O . ILE B 1 108 ? 102.775 42.525 -2.910 1.00 18.52 108 ILE B O 1
ATOM 4355 N N . GLU B 1 109 ? 104.189 41.439 -1.512 1.00 18.94 109 GLU B N 1
ATOM 4356 C CA . GLU B 1 109 ? 105.384 41.630 -2.321 1.00 19.10 109 GLU B CA 1
ATOM 4357 C C . GLU B 1 109 ? 105.361 40.793 -3.607 1.00 19.01 109 GLU B C 1
ATOM 4358 O O . GLU B 1 109 ? 104.865 39.662 -3.630 1.00 18.85 109 GLU B O 1
ATOM 4364 N N . LEU B 1 110 ? 105.902 41.363 -4.675 1.00 18.84 110 LEU B N 1
ATOM 4365 C CA . LEU B 1 110 ? 105.913 40.695 -5.977 1.00 18.67 110 LEU B CA 1
ATOM 4366 C C . LEU B 1 110 ? 106.873 41.420 -6.880 1.00 18.39 110 LEU B C 1
ATOM 4367 O O . LEU B 1 110 ? 107.340 42.494 -6.542 1.00 18.20 110 LEU B O 1
ATOM 4372 N N . TYR B 1 111 ? 107.181 40.809 -8.021 1.00 18.54 111 TYR B N 1
ATOM 4373 C CA . TYR B 1 111 ? 107.827 41.513 -9.109 1.00 18.19 111 TYR B CA 1
ATOM 4374 C C . TYR B 1 111 ? 106.748 41.940 -10.092 1.00 18.02 111 TYR B C 1
ATOM 4375 O O . TYR B 1 111 ? 105.928 41.127 -10.498 1.00 17.95 111 TYR B O 1
ATOM 4384 N N . ASN B 1 112 ? 106.731 43.224 -10.442 1.00 18.06 112 ASN B N 1
ATOM 4385 C CA . ASN B 1 112 ? 105.664 43.779 -11.279 1.00 18.19 112 ASN B CA 1
ATOM 4386 C C . ASN B 1 112 ? 106.149 45.037 -11.981 1.00 18.38 112 ASN B C 1
ATOM 4387 O O . ASN B 1 112 ? 107.274 45.495 -11.737 1.00 18.01 112 ASN B O 1
ATOM 4392 N N . TYR B 1 113 ? 105.289 45.590 -12.841 1.00 18.18 113 TYR B N 1
ATOM 4393 C CA . TYR B 1 113 ? 105.486 46.915 -13.433 1.00 18.23 113 TYR B CA 1
ATOM 4394 C C . TYR B 1 113 ? 106.135 47.905 -12.466 1.00 18.54 113 TYR B C 1
ATOM 4395 O O . TYR B 1 113 ? 105.744 47.994 -11.297 1.00 17.96 113 TYR B O 1
ATOM 4404 N N . SER B 1 114 ? 107.136 48.639 -12.961 1.00 18.29 114 SER B N 1
ATOM 4405 C CA . SER B 1 114 ? 107.771 49.702 -12.184 1.00 18.57 114 SER B CA 1
ATOM 4406 C C . SER B 1 114 ? 106.777 50.797 -11.769 1.00 18.98 114 SER B C 1
ATOM 4407 O O . SER B 1 114 ? 105.944 51.223 -12.578 1.00 18.53 114 SER B O 1
ATOM 4410 N N . PRO B 1 115 ? 106.859 51.255 -10.502 1.00 19.21 115 PRO B N 1
ATOM 4411 C CA . PRO B 1 115 ? 106.237 52.530 -10.141 1.00 19.31 115 PRO B CA 1
ATOM 4412 C C . PRO B 1 115 ? 106.760 53.646 -11.056 1.00 19.72 115 PRO B C 1
ATOM 4413 O O . PRO B 1 115 ? 107.842 53.490 -11.658 1.00 18.98 115 PRO B O 1
ATOM 4417 N N . LEU B 1 116 ? 105.997 54.738 -11.182 1.00 20.11 116 LEU B N 1
ATOM 4418 C CA . LEU B 1 116 ? 106.349 55.813 -12.127 1.00 20.47 116 LEU B CA 1
ATOM 4419 C C . LEU B 1 116 ? 107.612 56.532 -11.660 1.00 20.40 116 LEU B C 1
ATOM 4420 O O . LEU B 1 116 ? 108.447 56.929 -12.475 1.00 20.77 116 LEU B O 1
ATOM 4425 N N . VAL B 1 117 ? 107.742 56.674 -10.344 1.00 20.34 117 VAL B N 1
ATOM 4426 C CA . VAL B 1 117 ? 108.979 57.147 -9.695 1.00 20.43 117 VAL B CA 1
ATOM 4427 C C . VAL B 1 117 ? 109.324 56.143 -8.609 1.00 20.58 117 VAL B C 1
ATOM 4428 O O . VAL B 1 117 ? 108.559 55.965 -7.652 1.00 20.96 117 VAL B O 1
ATOM 4432 N N . TYR B 1 118 ? 110.475 55.489 -8.765 1.00 20.88 118 TYR B N 1
ATOM 4433 C CA . TYR B 1 118 ? 110.838 54.324 -7.960 1.00 20.88 118 TYR B CA 1
ATOM 4434 C C . TYR B 1 118 ? 112.227 54.462 -7.368 1.00 21.09 118 TYR B C 1
ATOM 4435 O O . TYR B 1 118 ? 113.170 54.864 -8.050 1.00 21.62 118 TYR B O 1
ATOM 4444 N N . ALA B 1 119 ? 112.356 54.103 -6.098 1.00 21.13 119 ALA B N 1
ATOM 4445 C CA . ALA B 1 119 ? 113.666 54.049 -5.462 1.00 22.20 119 ALA B CA 1
ATOM 4446 C C . ALA B 1 119 ? 113.727 52.836 -4.550 1.00 22.41 119 ALA B C 1
ATOM 4447 O O . ALA B 1 119 ? 112.863 52.657 -3.690 1.00 22.77 119 ALA B O 1
ATOM 4449 N N . LEU B 1 120 ? 114.737 52.000 -4.759 1.00 22.71 120 LEU B N 1
ATOM 4450 C CA . LEU B 1 120 ? 114.936 50.799 -3.960 1.00 22.95 120 LEU B CA 1
ATOM 4451 C C . LEU B 1 120 ? 116.265 50.897 -3.234 1.00 23.19 120 LEU B C 1
ATOM 4452 O O . LEU B 1 120 ? 117.289 51.202 -3.852 1.00 23.52 120 LEU B O 1
ATOM 4457 N N . ASP B 1 121 ? 116.247 50.628 -1.931 1.00 23.18 121 ASP B N 1
ATOM 4458 C CA . ASP B 1 121 ? 117.472 50.597 -1.114 1.00 23.58 121 ASP B CA 1
ATOM 4459 C C . ASP B 1 121 ? 118.320 51.868 -1.237 1.00 23.53 121 ASP B C 1
ATOM 4460 O O . ASP B 1 121 ? 119.547 51.809 -1.245 1.00 23.73 121 ASP B O 1
ATOM 4465 N N . CYS B 1 122 ? 117.657 53.015 -1.331 1.00 23.68 122 CYS B N 1
ATOM 4466 C CA . CYS B 1 122 ? 118.348 54.294 -1.461 1.00 24.27 122 CYS B CA 1
ATOM 4467 C C . CYS B 1 122 ? 118.350 55.084 -0.155 1.00 23.84 122 CYS B C 1
ATOM 4468 O O . CYS B 1 122 ? 117.488 54.900 0.703 1.00 23.70 122 CYS B O 1
ATOM 4471 N N . GLU B 1 123 ? 119.330 55.959 0.003 1.00 23.59 123 GLU B N 1
ATOM 4472 C CA . GLU B 1 123 ? 119.303 56.901 1.116 1.00 23.87 123 GLU B CA 1
ATOM 4473 C C . GLU B 1 123 ? 119.452 58.334 0.603 1.00 23.36 123 GLU B C 1
ATOM 4474 O O . GLU B 1 123 ? 120.135 58.567 -0.398 1.00 23.04 123 GLU B O 1
ATOM 4480 N N . ASN B 1 124 ? 118.808 59.277 1.292 1.00 22.91 124 ASN B N 1
ATOM 4481 C CA . ASN B 1 124 ? 118.921 60.710 0.992 1.00 23.07 124 ASN B CA 1
ATOM 4482 C C . ASN B 1 124 ? 118.352 61.028 -0.370 1.00 23.37 124 ASN B C 1
ATOM 4483 O O . ASN B 1 124 ? 119.083 61.321 -1.313 1.00 23.46 124 ASN B O 1
ATOM 4488 N N . VAL B 1 125 ? 117.035 60.935 -0.468 1.00 23.57 125 VAL B N 1
ATOM 4489 C CA . VAL B 1 125 ? 116.348 61.113 -1.733 1.00 24.24 125 VAL B CA 1
ATOM 4490 C C . VAL B 1 125 ? 115.245 62.147 -1.548 1.00 23.93 125 VAL B C 1
ATOM 4491 O O . VAL B 1 125 ? 114.526 62.119 -0.551 1.00 24.04 125 VAL B O 1
ATOM 4495 N N . ALA B 1 126 ? 115.134 63.071 -2.496 1.00 23.76 126 ALA B N 1
ATOM 4496 C CA . ALA B 1 126 ? 114.115 64.111 -2.420 1.00 23.72 126 ALA B CA 1
ATOM 4497 C C . ALA B 1 126 ? 113.383 64.331 -3.746 1.00 23.92 126 ALA B C 1
ATOM 4498 O O . ALA B 1 126 ? 113.980 64.236 -4.832 1.00 23.70 126 ALA B O 1
ATOM 4500 N N . ILE B 1 127 ? 112.087 64.610 -3.638 1.00 23.42 127 ILE B N 1
ATOM 4501 C CA . ILE B 1 127 ? 111.306 65.169 -4.736 1.00 23.59 127 ILE B CA 1
ATOM 4502 C C . ILE B 1 127 ? 110.792 66.532 -4.264 1.00 23.83 127 ILE B C 1
ATOM 4503 O O . ILE B 1 127 ? 110.071 66.610 -3.270 1.00 23.72 127 ILE B O 1
ATOM 4508 N N . THR B 1 128 ? 111.199 67.598 -4.946 1.00 23.84 128 THR B N 1
ATOM 4509 C CA . THR B 1 128 ? 110.843 68.955 -4.535 1.00 24.39 128 THR B CA 1
ATOM 4510 C C . THR B 1 128 ? 110.348 69.785 -5.713 1.00 24.45 128 THR B C 1
ATOM 4511 O O . THR B 1 128 ? 110.379 69.334 -6.853 1.00 24.24 128 THR B O 1
ATOM 4515 N N . GLY B 1 129 ? 109.896 71.004 -5.420 1.00 24.75 129 GLY B N 1
ATOM 4516 C CA . GLY B 1 129 ? 109.513 71.972 -6.445 1.00 24.65 129 GLY B CA 1
ATOM 4517 C C . GLY B 1 129 ? 108.031 72.254 -6.420 1.00 24.82 129 GLY B C 1
ATOM 4518 O O . GLY B 1 129 ? 107.282 71.625 -5.673 1.00 25.30 129 GLY B O 1
ATOM 4519 N N . SER B 1 130 ? 107.599 73.194 -7.243 1.00 24.45 130 SER B N 1
ATOM 4520 C CA . SER B 1 130 ? 106.196 73.562 -7.291 1.00 24.69 130 SER B CA 1
ATOM 4521 C C . SER B 1 130 ? 105.499 72.982 -8.527 1.00 24.35 130 SER B C 1
ATOM 4522 O O . SER B 1 130 ? 104.391 73.400 -8.872 1.00 24.63 130 SER B O 1
ATOM 4525 N N . GLY B 1 131 ? 106.144 72.020 -9.184 1.00 23.73 131 GLY B N 1
ATOM 4526 C CA . GLY B 1 131 ? 105.630 71.457 -10.429 1.00 23.03 131 GLY B CA 1
ATOM 4527 C C . GLY B 1 131 ? 104.584 70.371 -10.259 1.00 22.66 131 GLY B C 1
ATOM 4528 O O . GLY B 1 131 ? 104.015 70.209 -9.182 1.00 22.27 131 GLY B O 1
ATOM 4529 N N . VAL B 1 132 ? 104.350 69.619 -11.339 1.00 22.47 132 VAL B N 1
ATOM 4530 C CA . VAL B 1 132 ? 103.289 68.610 -11.403 1.00 21.75 132 VAL B CA 1
ATOM 4531 C C . VAL B 1 132 ? 103.821 67.232 -11.820 1.00 21.55 132 VAL B C 1
ATOM 4532 O O . VAL B 1 132 ? 104.644 67.114 -12.738 1.00 21.25 132 VAL B O 1
ATOM 4536 N N . LEU B 1 133 ? 103.372 66.196 -11.118 1.00 20.89 133 LEU B N 1
ATOM 4537 C CA . LEU B 1 133 ? 103.570 64.816 -11.568 1.00 20.62 133 LEU B CA 1
ATOM 4538 C C . LEU B 1 133 ? 102.244 64.286 -12.119 1.00 20.28 133 LEU B C 1
ATOM 4539 O O . LEU B 1 133 ? 101.240 64.207 -11.402 1.00 19.51 133 LEU B O 1
ATOM 4544 N N . ASP B 1 134 ? 102.242 63.954 -13.404 1.00 19.90 134 ASP B N 1
ATOM 4545 C CA . ASP B 1 134 ? 101.010 63.577 -14.093 1.00 20.17 134 ASP B CA 1
ATOM 4546 C C . ASP B 1 134 ? 101.139 62.138 -14.572 1.00 20.32 134 ASP B C 1
ATOM 4547 O O . ASP B 1 134 ? 101.886 61.849 -15.517 1.00 20.00 134 ASP B O 1
ATOM 4552 N N . GLY B 1 135 ? 100.411 61.241 -13.909 1.00 20.28 135 GLY B N 1
ATOM 4553 C CA . GLY B 1 135 ? 100.520 59.810 -14.182 1.00 21.20 135 GLY B CA 1
ATOM 4554 C C . GLY B 1 135 ? 99.834 59.331 -15.450 1.00 21.71 135 GLY B C 1
ATOM 4555 O O . GLY B 1 135 ? 100.020 58.184 -15.856 1.00 21.77 135 GLY B O 1
ATOM 4556 N N . SER B 1 136 ? 99.047 60.218 -16.064 1.00 22.03 136 SER B N 1
ATOM 4557 C CA . SER B 1 136 ? 98.276 59.960 -17.295 1.00 22.58 136 SER B CA 1
ATOM 4558 C C . SER B 1 136 ? 97.243 58.834 -17.220 1.00 22.95 136 SER B C 1
ATOM 4559 O O . SER B 1 136 ? 96.812 58.315 -18.246 1.00 23.33 136 SER B O 1
ATOM 4562 N N . ALA B 1 137 ? 96.832 58.467 -16.013 1.00 23.36 137 ALA B N 1
ATOM 4563 C CA . ALA B 1 137 ? 95.784 57.472 -15.854 1.00 23.30 137 ALA B CA 1
ATOM 4564 C C . ALA B 1 137 ? 94.434 58.123 -16.103 1.00 23.77 137 ALA B C 1
ATOM 4565 O O . ALA B 1 137 ? 94.207 59.269 -15.688 1.00 23.08 137 ALA B O 1
ATOM 4567 N N . ASP B 1 138 ? 93.564 57.393 -16.804 1.00 24.17 138 ASP B N 1
ATOM 4568 C CA . ASP B 1 138 ? 92.180 57.806 -17.076 1.00 25.36 138 ASP B CA 1
ATOM 4569 C C . ASP B 1 138 ? 91.324 56.570 -17.418 1.00 25.62 138 ASP B C 1
ATOM 4570 O O . ASP B 1 138 ? 91.744 55.439 -17.166 1.00 25.82 138 ASP B O 1
ATOM 4575 N N . ASN B 1 139 ? 90.151 56.784 -18.010 1.00 25.90 139 ASN B N 1
ATOM 4576 C CA . ASN B 1 139 ? 89.227 55.684 -18.324 1.00 26.33 139 ASN B CA 1
ATOM 4577 C C . ASN B 1 139 ? 89.676 54.728 -19.430 1.00 26.11 139 ASN B C 1
ATOM 4578 O O . ASN B 1 139 ? 89.046 53.689 -19.653 1.00 25.96 139 ASN B O 1
ATOM 4583 N N . GLU B 1 140 ? 90.754 55.086 -20.120 1.00 26.18 140 GLU B N 1
ATOM 4584 C CA . GLU B 1 140 ? 91.350 54.230 -21.144 1.00 26.65 140 GLU B CA 1
ATOM 4585 C C . GLU B 1 140 ? 92.807 53.849 -20.847 1.00 25.97 140 GLU B C 1
ATOM 4586 O O . GLU B 1 140 ? 93.442 53.160 -21.644 1.00 26.32 140 GLU B O 1
ATOM 4592 N N . HIS B 1 141 ? 93.327 54.291 -19.702 1.00 25.05 141 HIS B N 1
ATOM 4593 C CA . HIS B 1 141 ? 94.709 54.005 -19.308 1.00 24.55 141 HIS B CA 1
ATOM 4594 C C . HIS B 1 141 ? 94.833 53.680 -17.828 1.00 23.84 141 HIS B C 1
ATOM 4595 O O . HIS B 1 141 ? 94.492 54.498 -16.979 1.00 23.97 141 HIS B O 1
ATOM 4602 N N . TRP B 1 142 ? 95.330 52.474 -17.546 1.00 23.37 142 TRP B N 1
ATOM 4603 C CA . TRP B 1 142 ? 95.515 51.923 -16.191 1.00 22.64 142 TRP B CA 1
ATOM 4604 C C . TRP B 1 142 ? 94.201 51.586 -15.481 1.00 22.78 142 TRP B C 1
ATOM 4605 O O . TRP B 1 142 ? 93.976 50.429 -15.095 1.00 22.86 142 TRP B O 1
ATOM 4616 N N . TRP B 1 143 ? 93.327 52.582 -15.329 1.00 22.28 143 TRP B N 1
ATOM 4617 C CA . TRP B 1 143 ? 92.081 52.423 -14.562 1.00 22.31 143 TRP B CA 1
ATOM 4618 C C . TRP B 1 143 ? 91.118 51.294 -14.987 1.00 22.17 143 TRP B C 1
ATOM 4619 O O . TRP B 1 143 ? 90.429 50.735 -14.121 1.00 21.97 143 TRP B O 1
ATOM 4630 N N . PRO B 1 144 ? 91.051 50.958 -16.300 1.00 22.07 144 PRO B N 1
ATOM 4631 C CA . PRO B 1 144 ? 90.193 49.827 -16.680 1.00 22.49 144 PRO B CA 1
ATOM 4632 C C . PRO B 1 144 ? 90.555 48.506 -15.993 1.00 22.78 144 PRO B C 1
ATOM 4633 O O . PRO B 1 144 ? 89.689 47.636 -15.855 1.00 22.96 144 PRO B O 1
ATOM 4637 N N . TRP B 1 145 ? 91.813 48.364 -15.567 1.00 22.74 145 TRP B N 1
ATOM 4638 C CA . TRP B 1 145 ? 92.309 47.112 -14.981 1.00 23.12 145 TRP B CA 1
ATOM 4639 C C . TRP B 1 145 ? 91.638 46.759 -13.655 1.00 23.29 145 TRP B C 1
ATOM 4640 O O . TRP B 1 145 ? 91.618 45.590 -13.258 1.00 22.76 145 TRP B O 1
ATOM 4651 N N . LYS B 1 146 ? 91.090 47.765 -12.974 1.00 23.55 146 LYS B N 1
ATOM 4652 C CA . LYS B 1 146 ? 90.336 47.523 -11.755 1.00 23.79 146 LYS B CA 1
ATOM 4653 C C . LYS B 1 146 ? 89.139 46.576 -12.007 1.00 24.80 146 LYS B C 1
ATOM 4654 O O . LYS B 1 146 ? 88.865 45.687 -11.201 1.00 25.01 146 LYS B O 1
ATOM 4660 N N . GLY B 1 147 ? 88.461 46.745 -13.138 1.00 25.37 147 GLY B N 1
ATOM 4661 C CA . GLY B 1 147 ? 87.284 45.942 -13.453 1.00 26.52 147 GLY B CA 1
ATOM 4662 C C . GLY B 1 147 ? 85.957 46.637 -13.181 1.00 27.28 147 GLY B C 1
ATOM 4663 O O . GLY B 1 147 ? 84.912 45.988 -13.150 1.00 27.07 147 GLY B O 1
ATOM 4664 N N . LYS B 1 148 ? 85.996 47.954 -12.982 1.00 28.24 148 LYS B N 1
ATOM 4665 C CA . LYS B 1 148 ? 84.783 48.746 -12.744 1.00 29.06 148 LYS B CA 1
ATOM 4666 C C . LYS B 1 148 ? 84.369 49.519 -14.001 1.00 29.35 148 LYS B C 1
ATOM 4667 O O . LYS B 1 148 ? 85.192 50.209 -14.618 1.00 29.12 148 LYS B O 1
ATOM 4673 N N . LYS B 1 149 ? 83.098 49.386 -14.384 1.00 29.89 149 LYS B N 1
ATOM 4674 C CA . LYS B 1 149 ? 82.570 50.036 -15.594 1.00 30.47 149 LYS B CA 1
ATOM 4675 C C . LYS B 1 149 ? 82.668 51.563 -15.517 1.00 30.66 149 LYS B C 1
ATOM 4676 O O . LYS B 1 149 ? 82.923 52.227 -16.526 1.00 30.49 149 LYS B O 1
ATOM 4682 N N . ASP B 1 150 ? 82.469 52.089 -14.306 1.00 30.90 150 ASP B N 1
ATOM 4683 C CA . ASP B 1 150 ? 82.621 53.509 -13.971 1.00 31.31 150 ASP B CA 1
ATOM 4684 C C . ASP B 1 150 ? 83.956 54.089 -14.415 1.00 30.74 150 ASP B C 1
ATOM 4685 O O . ASP B 1 150 ? 84.042 55.268 -14.748 1.00 31.03 150 ASP B O 1
ATOM 4690 N N . PHE B 1 151 ? 84.999 53.265 -14.389 1.00 30.14 151 PHE B N 1
ATOM 4691 C CA . PHE B 1 151 ? 86.343 53.727 -14.721 1.00 29.52 151 PHE B CA 1
ATOM 4692 C C . PHE B 1 151 ? 86.903 53.078 -15.985 1.00 29.15 151 PHE B C 1
ATOM 4693 O O . PHE B 1 151 ? 88.111 52.942 -16.144 1.00 28.72 151 PHE B O 1
ATOM 4701 N N . GLY B 1 152 ? 86.004 52.681 -16.881 1.00 28.75 152 GLY B N 1
ATOM 4702 C CA . GLY B 1 152 ? 86.392 52.309 -18.236 1.00 28.48 152 GLY B CA 1
ATOM 4703 C C . GLY B 1 152 ? 86.578 50.845 -18.573 1.00 28.24 152 GLY B C 1
ATOM 4704 O O . GLY B 1 152 ? 86.950 50.525 -19.702 1.00 28.06 152 GLY B O 1
ATOM 4705 N N . TRP B 1 153 ? 86.327 49.950 -17.621 1.00 28.39 153 TRP B N 1
ATOM 4706 C CA . TRP B 1 153 ? 86.379 48.515 -17.913 1.00 28.80 153 TRP B CA 1
ATOM 4707 C C . TRP B 1 153 ? 85.194 48.109 -18.790 1.00 29.02 153 TRP B C 1
ATOM 4708 O O . TRP B 1 153 ? 84.061 48.526 -18.539 1.00 28.54 153 TRP B O 1
ATOM 4719 N N . LYS B 1 154 ? 85.484 47.307 -19.815 1.00 29.89 154 LYS B N 1
ATOM 4720 C CA . LYS B 1 154 ? 84.495 46.799 -20.768 1.00 30.96 154 LYS B CA 1
ATOM 4721 C C . LYS B 1 154 ? 84.309 45.297 -20.606 1.00 31.35 154 LYS B C 1
ATOM 4722 O O . LYS B 1 154 ? 85.254 44.583 -20.254 1.00 31.54 154 LYS B O 1
ATOM 4728 N N . GLU B 1 155 ? 83.096 44.822 -20.882 1.00 31.75 155 GLU B N 1
ATOM 4729 C CA . GLU B 1 155 ? 82.772 43.396 -20.817 1.00 32.19 155 GLU B CA 1
ATOM 4730 C C . GLU B 1 155 ? 83.693 42.565 -21.707 1.00 31.99 155 GLU B C 1
ATOM 47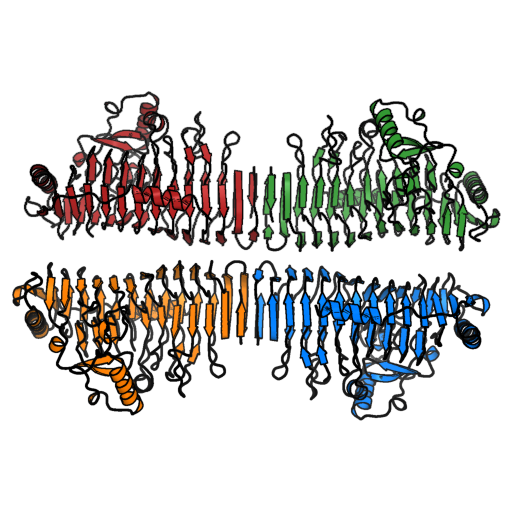31 O O . GLU B 1 155 ? 83.966 42.935 -22.854 1.00 32.06 155 GLU B O 1
ATOM 4737 N N . GLY B 1 156 ? 84.184 41.452 -21.161 1.00 31.85 156 GLY B N 1
ATOM 4738 C CA . GLY B 1 156 ? 85.051 40.532 -21.900 1.00 31.38 156 GLY B CA 1
ATOM 4739 C C . GLY B 1 156 ? 86.514 40.940 -21.936 1.00 31.29 156 GLY B C 1
ATOM 4740 O O . GLY B 1 156 ? 87.362 40.198 -22.446 1.00 31.61 156 GLY B O 1
ATOM 4741 N N . LEU B 1 157 ? 86.817 42.122 -21.407 1.00 30.46 157 LEU B N 1
ATOM 4742 C CA . LEU B 1 157 ? 88.195 42.593 -21.352 1.00 29.88 157 LEU B CA 1
ATOM 4743 C C . LEU B 1 157 ? 88.820 42.234 -19.997 1.00 29.17 157 LEU B C 1
ATOM 4744 O O . LEU B 1 157 ? 88.110 42.103 -18.990 1.00 28.86 157 LEU B O 1
ATOM 4749 N N . PRO B 1 158 ? 90.144 42.032 -19.976 1.00 28.54 158 PRO B N 1
ATOM 4750 C CA . PRO B 1 158 ? 90.798 41.566 -18.757 1.00 28.09 158 PRO B CA 1
ATOM 4751 C C . PRO B 1 158 ? 90.805 42.601 -17.638 1.00 27.31 158 PRO B C 1
ATOM 4752 O O . PRO B 1 158 ? 90.669 43.797 -17.892 1.00 27.18 158 PRO B O 1
ATOM 4756 N N . ASN B 1 159 ? 90.939 42.121 -16.408 1.00 26.46 159 ASN B N 1
ATOM 4757 C CA . ASN B 1 159 ? 91.148 42.978 -15.252 1.00 25.82 159 ASN B CA 1
ATOM 4758 C C . ASN B 1 159 ? 92.018 42.280 -14.211 1.00 25.14 159 ASN B C 1
ATOM 4759 O O . ASN B 1 159 ? 92.461 41.150 -14.427 1.00 24.77 159 ASN B O 1
ATOM 4764 N N . GLN B 1 160 ? 92.231 42.956 -13.084 1.00 24.65 160 GLN B N 1
ATOM 4765 C CA . GLN B 1 160 ? 93.133 42.513 -12.024 1.00 24.36 160 GLN B CA 1
ATOM 4766 C C . GLN B 1 160 ? 92.659 41.297 -11.207 1.00 24.41 160 GLN B C 1
ATOM 4767 O O . GLN B 1 160 ? 93.462 40.691 -10.488 1.00 24.12 160 GLN B O 1
ATOM 4773 N N . GLN B 1 161 ? 91.371 40.959 -11.293 1.00 24.26 161 GLN B N 1
ATOM 4774 C CA . GLN B 1 161 ? 90.762 39.976 -10.374 1.00 24.71 161 GLN B CA 1
ATOM 4775 C C . GLN B 1 161 ? 91.507 38.642 -10.272 1.00 24.33 161 GLN B C 1
ATOM 4776 O O . GLN B 1 161 ? 91.834 38.207 -9.166 1.00 24.14 161 GLN B O 1
ATOM 4782 N N . GLU B 1 162 ? 91.776 38.006 -11.413 1.00 23.97 162 GLU B N 1
ATOM 4783 C CA . GLU B 1 162 ? 92.473 36.713 -11.421 1.00 24.35 162 GLU B CA 1
ATOM 4784 C C . GLU B 1 162 ? 93.896 36.780 -10.880 1.00 23.68 162 GLU B C 1
ATOM 4785 O O . GLU B 1 162 ? 94.316 35.899 -10.130 1.00 23.20 162 GLU B O 1
ATOM 4791 N N . ASP B 1 163 ? 94.617 37.840 -11.237 1.00 23.40 163 ASP B N 1
ATOM 4792 C CA . ASP B 1 163 ? 95.976 38.055 -10.744 1.00 23.32 163 ASP B CA 1
ATOM 4793 C C . ASP B 1 163 ? 96.031 38.315 -9.238 1.00 23.04 163 ASP B C 1
ATOM 4794 O O . ASP B 1 163 ? 96.947 37.840 -8.560 1.00 23.17 163 ASP B O 1
ATOM 4799 N N . VAL B 1 164 ? 95.051 39.060 -8.721 1.00 23.04 164 VAL B N 1
ATOM 4800 C CA . VAL B 1 164 ? 94.928 39.309 -7.280 1.00 22.77 164 VAL B CA 1
ATOM 4801 C C . VAL B 1 164 ? 94.747 37.991 -6.528 1.00 22.94 164 VAL B C 1
ATOM 4802 O O . VAL B 1 164 ? 95.448 37.729 -5.552 1.00 22.84 164 VAL B O 1
ATOM 4806 N N . LYS B 1 165 ? 93.817 37.167 -7.010 1.00 22.89 165 LYS B N 1
ATOM 4807 C CA . LYS B 1 165 ? 93.547 35.833 -6.471 1.00 23.38 165 LYS B CA 1
ATOM 4808 C C . LYS B 1 165 ? 94.813 34.975 -6.442 1.00 23.51 165 LYS B C 1
ATOM 4809 O O . LYS B 1 165 ? 95.132 34.345 -5.429 1.00 23.30 165 LYS B O 1
ATOM 4815 N N . LYS B 1 166 ? 95.528 34.970 -7.566 1.00 23.65 166 LYS B N 1
ATOM 4816 C CA . LYS B 1 166 ? 96.735 34.168 -7.732 1.00 24.37 166 LYS B CA 1
ATOM 4817 C C . LYS B 1 166 ? 97.859 34.679 -6.814 1.00 24.08 166 LYS B C 1
ATOM 4818 O O . LYS B 1 166 ? 98.569 33.877 -6.188 1.00 24.07 166 LYS B O 1
ATOM 4824 N N . LEU B 1 167 ? 98.000 36.001 -6.724 1.00 23.81 167 LEU B N 1
ATOM 4825 C CA . LEU B 1 167 ? 98.960 36.626 -5.804 1.00 23.94 167 LEU B CA 1
ATOM 4826 C C . LEU B 1 167 ? 98.690 36.234 -4.339 1.00 24.12 167 LEU B C 1
ATOM 4827 O O . LEU B 1 167 ? 99.609 35.874 -3.610 1.00 24.26 167 LEU B O 1
ATOM 4832 N N . LYS B 1 168 ? 97.432 36.306 -3.921 1.00 24.62 168 LYS B N 1
ATOM 4833 C CA . LYS B 1 168 ? 97.035 35.887 -2.571 1.00 25.05 168 LYS B CA 1
ATOM 4834 C C . LYS B 1 168 ? 97.406 34.433 -2.274 1.00 24.99 168 LYS B C 1
ATOM 4835 O O . LYS B 1 168 ? 97.983 34.146 -1.225 1.00 24.16 168 LYS B O 1
ATOM 4841 N N . GLU B 1 169 ? 97.077 33.534 -3.208 1.00 25.28 169 GLU B N 1
ATOM 4842 C CA . GLU B 1 169 ? 97.372 32.102 -3.087 1.00 26.27 169 GLU B CA 1
ATOM 4843 C C . GLU B 1 169 ? 98.867 31.833 -2.981 1.00 26.30 169 GLU B C 1
ATOM 4844 O O . GLU B 1 169 ? 99.285 31.008 -2.170 1.00 26.05 169 GLU B O 1
ATOM 4850 N N . MET B 1 170 ? 99.656 32.531 -3.802 1.00 26.75 170 MET B N 1
ATOM 4851 C CA . MET B 1 170 ? 101.125 32.478 -3.744 1.00 27.34 170 MET B CA 1
ATOM 4852 C C . MET B 1 170 ? 101.648 32.835 -2.352 1.00 27.15 170 MET B C 1
ATOM 4853 O O . MET B 1 170 ? 102.475 32.119 -1.789 1.00 27.12 170 MET B O 1
ATOM 4858 N N . ALA B 1 171 ? 101.158 33.944 -1.812 1.00 27.33 171 ALA B N 1
ATOM 4859 C CA . ALA B 1 171 ? 101.537 34.377 -0.472 1.00 27.95 171 ALA B CA 1
ATOM 4860 C C . ALA B 1 171 ? 101.087 33.408 0.630 1.00 28.56 171 ALA B C 1
ATOM 4861 O O . ALA B 1 171 ? 101.869 33.123 1.537 1.00 28.55 171 ALA B O 1
ATOM 4863 N N . GLU B 1 172 ? 99.851 32.899 0.543 1.00 29.03 172 GLU B N 1
ATOM 4864 C CA . GLU B 1 172 ? 99.343 31.894 1.493 1.00 30.15 172 GLU B CA 1
ATOM 4865 C C . GLU B 1 172 ? 100.272 30.688 1.546 1.00 30.07 172 GLU B C 1
ATOM 4866 O O . GLU B 1 172 ? 100.621 30.217 2.624 1.00 30.19 172 GLU B O 1
ATOM 4872 N N . ARG B 1 173 ? 100.662 30.205 0.366 1.00 30.34 173 ARG B N 1
ATOM 4873 C CA . ARG B 1 173 ? 101.524 29.037 0.207 1.00 30.57 173 ARG B CA 1
ATOM 4874 C C . ARG B 1 173 ? 102.974 29.250 0.653 1.00 29.98 173 ARG B C 1
ATOM 4875 O O . ARG B 1 173 ? 103.725 28.290 0.787 1.00 30.03 173 ARG B O 1
ATOM 4883 N N . GLY B 1 174 ? 103.370 30.501 0.864 1.00 29.42 174 GLY B N 1
ATOM 4884 C CA . GLY B 1 174 ? 104.767 30.814 1.165 1.00 28.62 174 GLY B CA 1
ATOM 4885 C C . GLY B 1 174 ? 105.676 30.746 -0.051 1.00 27.93 174 GLY B C 1
ATOM 4886 O O . GLY B 1 174 ? 106.876 30.521 0.087 1.00 27.93 174 GLY B O 1
ATOM 4887 N N . THR B 1 175 ? 105.100 30.924 -1.242 1.00 27.41 175 THR B N 1
ATOM 4888 C CA . THR B 1 175 ? 105.873 31.068 -2.481 1.00 26.80 175 THR B CA 1
ATOM 4889 C C . THR B 1 175 ? 106.858 32.236 -2.340 1.00 25.68 175 THR B C 1
ATOM 4890 O O . THR B 1 175 ? 106.441 33.362 -2.087 1.00 25.86 175 THR B O 1
ATOM 4894 N N . PRO B 1 176 ? 108.168 31.964 -2.492 1.00 24.92 176 PRO B N 1
ATOM 4895 C CA . PRO B 1 176 ? 109.177 33.022 -2.411 1.00 24.06 176 PRO B CA 1
ATOM 4896 C C . PRO B 1 176 ? 108.816 34.224 -3.288 1.00 23.51 176 PRO B C 1
ATOM 4897 O O . PRO B 1 176 ? 108.294 34.051 -4.396 1.00 23.31 176 PRO B O 1
ATOM 4901 N N . VAL B 1 177 ? 109.081 35.429 -2.788 1.00 22.67 177 VAL B N 1
ATOM 4902 C CA . VAL B 1 177 ? 108.789 36.657 -3.524 1.00 22.25 177 VAL B CA 1
ATOM 4903 C C . VAL B 1 177 ? 109.420 36.629 -4.920 1.00 21.92 177 VAL B C 1
ATOM 4904 O O . VAL B 1 177 ? 108.806 37.072 -5.890 1.00 21.34 177 VAL B O 1
ATOM 4908 N N . GLU B 1 178 ? 110.631 36.083 -5.015 1.00 21.70 178 GLU B N 1
ATOM 4909 C CA . GLU B 1 178 ? 111.378 36.093 -6.278 1.00 22.00 178 GLU B CA 1
ATOM 4910 C C . GLU B 1 178 ? 110.783 35.149 -7.326 1.00 21.72 178 GLU B C 1
ATOM 4911 O O . GLU B 1 178 ? 111.160 35.192 -8.494 1.00 21.71 178 GLU B O 1
ATOM 4917 N N . GLU B 1 179 ? 109.850 34.306 -6.894 1.00 21.42 179 GLU B N 1
ATOM 4918 C CA . GLU B 1 179 ? 109.085 33.465 -7.807 1.00 21.31 179 GLU B CA 1
ATOM 4919 C C . GLU B 1 179 ? 107.689 34.046 -8.150 1.00 21.00 179 GLU B C 1
ATOM 4920 O O . GLU B 1 179 ? 106.895 33.387 -8.817 1.00 21.79 179 GLU B O 1
ATOM 4926 N N . ARG B 1 180 ? 107.406 35.269 -7.702 1.00 20.20 180 ARG B N 1
ATOM 4927 C CA . ARG B 1 180 ? 106.117 35.941 -7.969 1.00 19.52 180 ARG B CA 1
ATOM 4928 C C . ARG B 1 180 ? 106.253 37.019 -9.048 1.00 18.88 180 ARG B C 1
ATOM 4929 O O . ARG B 1 180 ? 106.209 38.214 -8.760 1.00 19.08 180 ARG B O 1
ATOM 4937 N N . VAL B 1 181 ? 106.390 36.594 -10.296 1.00 18.32 181 VAL B N 1
ATOM 4938 C CA . VAL B 1 181 ? 106.675 37.519 -11.385 1.00 18.22 181 VAL B CA 1
ATOM 4939 C C . VAL B 1 181 ? 105.404 37.790 -12.181 1.00 18.31 181 VAL B C 1
ATOM 4940 O O . VAL B 1 181 ? 104.808 36.872 -12.748 1.00 18.25 181 VAL B O 1
ATOM 4944 N N . PHE B 1 182 ? 104.978 39.048 -12.199 1.00 18.31 182 PHE B N 1
ATOM 4945 C CA . PHE B 1 182 ? 103.786 39.426 -12.946 1.00 18.73 182 PHE B CA 1
ATOM 4946 C C . PHE B 1 182 ? 104.190 40.258 -14.159 1.00 18.84 182 PHE B C 1
ATOM 4947 O O . PHE B 1 182 ? 104.815 39.724 -15.080 1.00 18.27 182 PHE B O 1
ATOM 4955 N N . GLY B 1 183 ? 103.884 41.550 -14.159 1.00 18.66 183 GLY B N 1
ATOM 4956 C CA . GLY B 1 183 ? 104.270 42.403 -15.282 1.00 19.07 183 GLY B CA 1
ATOM 4957 C C . GLY B 1 183 ? 103.426 42.080 -16.510 1.00 19.23 183 GLY B C 1
ATOM 4958 O O . GLY B 1 183 ? 102.202 41.980 -16.421 1.00 18.91 183 GLY B O 1
ATOM 4959 N N . LYS B 1 184 ? 104.102 41.890 -17.639 1.00 19.50 184 LYS B N 1
ATOM 4960 C CA . LYS B 1 184 ? 103.481 41.656 -18.933 1.00 20.10 184 LYS B CA 1
ATOM 4961 C C . LYS B 1 184 ? 102.537 40.448 -18.937 1.00 20.09 184 LYS B C 1
ATOM 4962 O O . LYS B 1 184 ? 102.897 39.360 -18.472 1.00 19.82 184 LYS B O 1
ATOM 4968 N N . GLY B 1 185 ? 101.338 40.645 -19.484 1.00 19.89 185 GLY B N 1
ATOM 4969 C CA . GLY B 1 185 ? 100.326 39.596 -19.514 1.00 19.50 185 GLY B CA 1
ATOM 4970 C C . GLY B 1 185 ? 99.518 39.547 -18.226 1.00 19.57 185 GLY B C 1
ATOM 4971 O O . GLY B 1 185 ? 98.648 38.685 -18.062 1.00 19.43 185 GLY B O 1
ATOM 4972 N N . HIS B 1 186 ? 99.797 40.480 -17.318 1.00 19.11 186 HIS B N 1
ATOM 4973 C CA . HIS B 1 186 ? 99.092 40.552 -16.038 1.00 19.57 186 HIS B CA 1
ATOM 4974 C C . HIS B 1 186 ? 98.582 41.969 -15.759 1.00 19.68 186 HIS B C 1
ATOM 4975 O O . HIS B 1 186 ? 99.105 42.945 -16.302 1.00 19.89 186 HIS B O 1
ATOM 4982 N N . TYR B 1 187 ? 97.568 42.088 -14.907 1.00 20.02 187 TYR B N 1
ATOM 4983 C CA . TYR B 1 187 ? 96.803 43.342 -14.826 1.00 20.25 187 TYR B CA 1
ATOM 4984 C C . TYR B 1 187 ? 96.864 44.047 -13.472 1.00 20.49 187 TYR B C 1
ATOM 4985 O O . TYR B 1 187 ? 95.887 44.641 -13.010 1.00 20.93 187 TYR B O 1
ATOM 4994 N N . LEU B 1 188 ? 98.046 44.017 -12.862 1.00 20.82 188 LEU B N 1
ATOM 4995 C CA . LEU B 1 188 ? 98.282 44.718 -11.599 1.00 20.89 188 LEU B CA 1
ATOM 4996 C C . LEU B 1 188 ? 98.950 46.075 -11.824 1.00 21.06 188 LEU B C 1
ATOM 4997 O O . LEU B 1 188 ? 100.078 46.153 -12.305 1.00 20.88 188 LEU B O 1
ATOM 5002 N N . ARG B 1 189 ? 98.224 47.142 -11.492 1.00 21.19 189 ARG B N 1
ATOM 5003 C CA . ARG B 1 189 ? 98.707 48.509 -11.665 1.00 21.35 189 ARG B CA 1
ATOM 5004 C C . ARG B 1 189 ? 99.851 48.786 -10.699 1.00 21.38 189 ARG B C 1
ATOM 5005 O O . ARG B 1 189 ? 99.879 48.208 -9.616 1.00 21.40 189 ARG B O 1
ATOM 5013 N N . PRO B 1 190 ? 100.796 49.668 -11.087 1.00 21.29 190 PRO B N 1
ATOM 5014 C CA . PRO B 1 190 ? 101.872 50.071 -10.184 1.00 21.06 190 PRO B CA 1
ATOM 5015 C C . PRO B 1 190 ? 101.456 51.236 -9.293 1.00 21.17 190 PRO B C 1
ATOM 5016 O O . PRO B 1 190 ? 100.473 51.921 -9.590 1.00 21.01 190 PRO B O 1
ATOM 5020 N N . SER B 1 191 ? 102.212 51.459 -8.220 1.00 20.86 191 SER B N 1
ATOM 5021 C CA . SER B 1 191 ? 102.115 52.704 -7.467 1.00 21.05 191 SER B CA 1
ATOM 5022 C C . SER B 1 191 ? 102.727 53.852 -8.276 1.00 20.79 191 SER B C 1
ATOM 5023 O O . SER B 1 191 ? 103.448 53.621 -9.250 1.00 20.16 191 SER B O 1
ATOM 5026 N N . PHE B 1 192 ? 102.422 55.084 -7.872 1.00 20.22 192 PHE B N 1
ATOM 5027 C CA . PHE B 1 192 ? 102.922 56.255 -8.555 1.00 19.90 192 PHE B CA 1
ATOM 5028 C C . PHE B 1 192 ? 104.349 56.518 -8.036 1.00 19.86 192 PHE B C 1
ATOM 5029 O O . PHE B 1 192 ? 105.341 56.165 -8.690 1.00 20.01 192 PHE B O 1
ATOM 5037 N N . VAL B 1 193 ? 104.448 57.115 -6.858 1.00 19.56 193 VAL B N 1
ATOM 5038 C CA . VAL B 1 193 ? 105.735 57.367 -6.221 1.00 19.86 193 VAL B CA 1
ATOM 5039 C C . VAL B 1 193 ? 105.990 56.301 -5.158 1.00 20.37 193 VAL B C 1
ATOM 5040 O O . VAL B 1 193 ? 105.238 56.175 -4.190 1.00 20.19 193 VAL B O 1
ATOM 5044 N N . GLN B 1 194 ? 107.051 55.524 -5.338 1.00 21.07 194 GLN B N 1
ATOM 5045 C CA . GLN B 1 194 ? 107.368 54.488 -4.368 1.00 21.67 194 GLN B CA 1
ATOM 5046 C C . GLN B 1 194 ? 108.828 54.517 -3.934 1.00 21.67 194 GLN B C 1
ATOM 5047 O O . GLN B 1 194 ? 109.750 54.447 -4.757 1.00 21.49 194 GLN B O 1
ATOM 5053 N N . PHE B 1 195 ? 109.022 54.643 -2.629 1.00 21.98 195 PHE B N 1
ATOM 5054 C CA . PHE B 1 195 ? 110.320 54.454 -2.009 1.00 22.58 195 PHE B CA 1
ATOM 5055 C C . PHE B 1 195 ? 110.322 53.107 -1.296 1.00 22.73 195 PHE B C 1
ATOM 5056 O O . PHE B 1 195 ? 109.547 52.891 -0.360 1.00 23.00 195 PHE B O 1
ATOM 5064 N N . TYR B 1 196 ? 111.183 52.199 -1.748 1.00 22.91 196 TYR B N 1
ATOM 5065 C CA . TYR B 1 196 ? 111.200 50.822 -1.236 1.00 22.79 196 TYR B CA 1
ATOM 5066 C C . TYR B 1 196 ? 112.460 50.532 -0.413 1.00 23.06 196 TYR B C 1
ATOM 5067 O O . TYR B 1 196 ? 113.573 50.484 -0.954 1.00 23.28 196 TYR B O 1
ATOM 5076 N N . ARG B 1 197 ? 112.280 50.333 0.892 1.00 22.53 197 ARG B N 1
ATOM 5077 C CA . ARG B 1 197 ? 113.403 50.148 1.819 1.00 22.83 197 ARG B CA 1
ATOM 5078 C C . ARG B 1 197 ? 114.401 51.325 1.756 1.00 23.06 197 ARG B C 1
ATOM 5079 O O . ARG B 1 197 ? 115.614 51.130 1.686 1.00 22.92 197 ARG B O 1
ATOM 5087 N N . CYS B 1 198 ? 113.865 52.545 1.777 1.00 23.39 198 CYS B N 1
ATOM 5088 C CA . CYS B 1 198 ? 114.679 53.762 1.711 1.00 23.51 198 CYS B CA 1
ATOM 5089 C C . CYS B 1 198 ? 114.800 54.437 3.072 1.00 23.66 198 CYS B C 1
ATOM 5090 O O . CYS B 1 198 ? 114.018 54.167 3.979 1.00 23.75 198 CYS B O 1
ATOM 5093 N N . ARG B 1 199 ? 115.786 55.317 3.200 1.00 23.54 199 ARG B N 1
ATOM 5094 C CA . ARG B 1 199 ? 116.022 56.063 4.428 1.00 24.16 199 ARG B CA 1
ATOM 5095 C C . ARG B 1 199 ? 116.325 57.532 4.100 1.00 23.57 199 ARG B C 1
ATOM 5096 O O . ARG B 1 199 ? 117.102 57.815 3.183 1.00 22.97 199 ARG B O 1
ATOM 5104 N N . ASN B 1 200 ? 115.726 58.453 4.858 1.00 22.66 200 ASN B N 1
ATOM 5105 C CA . ASN B 1 200 ? 115.912 59.899 4.663 1.00 22.36 200 ASN B CA 1
ATOM 5106 C C . ASN B 1 200 ? 115.302 60.365 3.338 1.00 22.48 200 ASN B C 1
ATOM 5107 O O . ASN B 1 200 ? 116.010 60.650 2.361 1.00 22.52 200 ASN B O 1
ATOM 5112 N N . VAL B 1 201 ? 113.975 60.424 3.324 1.00 22.00 201 VAL B N 1
ATOM 5113 C CA . VAL B 1 201 ? 113.206 60.731 2.126 1.00 22.01 201 VAL B CA 1
ATOM 5114 C C . VAL B 1 201 ? 112.367 61.996 2.333 1.00 21.87 201 VAL B C 1
ATOM 5115 O O . VAL B 1 201 ? 111.720 62.155 3.373 1.00 22.07 201 VAL B O 1
ATOM 5119 N N . LEU B 1 202 ? 112.405 62.892 1.345 1.00 21.30 202 LEU B N 1
ATOM 5120 C CA . LEU B 1 202 ? 111.571 64.087 1.325 1.00 21.02 202 LEU B CA 1
ATOM 5121 C C . LEU B 1 202 ? 110.738 64.162 0.041 1.00 21.19 202 LEU B C 1
ATOM 5122 O O . LEU B 1 202 ? 111.270 64.016 -1.066 1.00 21.03 202 LEU B O 1
ATOM 5127 N N . VAL B 1 203 ? 109.431 64.361 0.190 1.00 21.01 203 VAL B N 1
ATOM 5128 C CA . VAL B 1 203 ? 108.585 64.761 -0.937 1.00 21.01 203 VAL B CA 1
ATOM 5129 C C . VAL B 1 203 ? 107.897 66.072 -0.564 1.00 21.85 203 VAL B C 1
ATOM 5130 O O . VAL B 1 203 ? 107.171 66.147 0.439 1.00 21.88 203 VAL B O 1
ATOM 5134 N N . GLU B 1 204 ? 108.139 67.118 -1.346 1.00 22.26 204 GLU B N 1
ATOM 5135 C CA . GLU B 1 204 ? 107.513 68.406 -1.047 1.00 22.67 204 GLU B CA 1
ATOM 5136 C C . GLU B 1 204 ? 107.111 69.179 -2.295 1.00 22.44 204 GLU B C 1
ATOM 5137 O O . GLU B 1 204 ? 107.670 68.957 -3.375 1.00 22.16 204 GLU B O 1
ATOM 5143 N N . GLY B 1 205 ? 106.116 70.055 -2.126 1.00 22.31 205 GLY B N 1
ATOM 5144 C CA . GLY B 1 205 ? 105.775 71.101 -3.094 1.00 22.37 205 GLY B CA 1
ATOM 5145 C C . GLY B 1 205 ? 104.913 70.670 -4.275 1.00 22.53 205 GLY B C 1
ATOM 5146 O O . GLY B 1 205 ? 104.085 71.445 -4.758 1.00 23.06 205 GLY B O 1
ATOM 5147 N N . VAL B 1 206 ? 105.109 69.447 -4.751 1.00 22.05 206 VAL B N 1
ATOM 5148 C CA . VAL B 1 206 ? 104.532 69.027 -6.034 1.00 22.28 206 VAL B CA 1
ATOM 5149 C C . VAL B 1 206 ? 103.047 68.693 -5.991 1.00 22.32 206 VAL B C 1
ATOM 5150 O O . VAL B 1 206 ? 102.507 68.345 -4.941 1.00 22.31 206 VAL B O 1
ATOM 5154 N N . LYS B 1 207 ? 102.404 68.796 -7.155 1.00 22.34 207 LYS B N 1
ATOM 5155 C CA . LYS B 1 207 ? 101.025 68.347 -7.333 1.00 22.29 207 LYS B CA 1
ATOM 5156 C C . LYS B 1 207 ? 101.015 66.999 -8.062 1.00 22.05 207 LYS B C 1
ATOM 5157 O O . LYS B 1 207 ? 101.745 66.801 -9.039 1.00 22.09 207 LYS B O 1
ATOM 5163 N N . ILE B 1 208 ? 100.203 66.071 -7.569 1.00 21.63 208 ILE B N 1
ATOM 5164 C CA . ILE B 1 208 ? 100.075 64.762 -8.181 1.00 21.46 208 ILE B CA 1
ATOM 5165 C C . ILE B 1 208 ? 98.666 64.562 -8.745 1.00 20.96 208 ILE B C 1
ATOM 5166 O O . ILE B 1 208 ? 97.677 64.670 -8.018 1.00 20.94 208 ILE B O 1
ATOM 5171 N N . ILE B 1 209 ? 98.592 64.269 -10.041 1.00 20.51 209 ILE B N 1
ATOM 5172 C CA . ILE B 1 209 ? 97.312 64.087 -10.745 1.00 20.43 209 ILE B CA 1
ATOM 5173 C C . ILE B 1 209 ? 97.301 62.813 -11.602 1.00 20.40 209 ILE B C 1
ATOM 5174 O O . ILE B 1 209 ? 98.359 62.299 -11.971 1.00 20.13 209 ILE B O 1
ATOM 5179 N N . ASN B 1 210 ? 96.108 62.313 -11.925 1.00 20.51 210 ASN B N 1
ATOM 5180 C CA . ASN B 1 210 ? 95.967 61.200 -12.886 1.00 20.61 210 ASN B CA 1
ATOM 5181 C C . ASN B 1 210 ? 96.809 59.964 -12.503 1.00 20.50 210 ASN B C 1
ATOM 5182 O O . ASN B 1 210 ? 97.575 59.434 -13.327 1.00 20.59 210 ASN B O 1
ATOM 5187 N N . SER B 1 211 ? 96.677 59.540 -11.248 1.00 20.42 211 SER B N 1
ATOM 5188 C CA . SER B 1 211 ? 97.450 58.420 -10.702 1.00 20.88 211 SER B CA 1
ATOM 5189 C C . SER B 1 211 ? 96.840 57.079 -11.109 1.00 21.36 211 SER B C 1
ATOM 5190 O O . SER B 1 211 ? 95.613 56.929 -11.062 1.00 21.43 211 SER B O 1
ATOM 5193 N N . PRO B 1 212 ? 97.690 56.110 -11.509 1.00 21.74 212 PRO B N 1
ATOM 5194 C CA . PRO B 1 212 ? 97.218 54.770 -11.865 1.00 22.03 212 PRO B CA 1
ATOM 5195 C C . PRO B 1 212 ? 96.547 54.073 -10.690 1.00 22.30 212 PRO B C 1
ATOM 5196 O O . PRO B 1 212 ? 95.562 53.371 -10.885 1.00 22.44 212 PRO B O 1
ATOM 5200 N N . MET B 1 213 ? 97.078 54.291 -9.487 1.00 23.02 213 MET B N 1
ATOM 5201 C CA . MET B 1 213 ? 96.595 53.652 -8.257 1.00 23.44 213 MET B CA 1
ATOM 5202 C C . MET B 1 213 ? 97.051 54.465 -7.019 1.00 23.53 213 MET B C 1
ATOM 5203 O O . MET B 1 213 ? 96.707 55.649 -6.907 1.00 23.19 213 MET B O 1
ATOM 5208 N N . TRP B 1 214 ? 97.828 53.868 -6.108 1.00 23.12 214 TRP B N 1
ATOM 5209 C CA . TRP B 1 214 ? 98.263 54.603 -4.905 1.00 23.51 214 TRP B CA 1
ATOM 5210 C C . TRP B 1 214 ? 99.240 55.704 -5.291 1.00 23.89 214 TRP B C 1
ATOM 5211 O O . TRP B 1 214 ? 100.135 55.470 -6.099 1.00 23.71 214 TRP B O 1
ATOM 5222 N N . CYS B 1 215 ? 99.071 56.894 -4.717 1.00 23.92 215 CYS B N 1
ATOM 5223 C CA . CYS B 1 215 ? 99.872 58.044 -5.137 1.00 24.23 215 CYS B CA 1
ATOM 5224 C C . CYS B 1 215 ? 101.277 58.077 -4.531 1.00 23.96 215 CYS B C 1
ATOM 5225 O O . CYS B 1 215 ? 102.264 58.055 -5.273 1.00 24.15 215 CYS B O 1
ATOM 5228 N N . ILE B 1 216 ? 101.381 58.146 -3.204 1.00 23.48 216 ILE B N 1
ATOM 5229 C CA . ILE B 1 216 ? 102.704 58.159 -2.542 1.00 23.40 216 ILE B CA 1
ATOM 5230 C C . ILE B 1 216 ? 102.811 56.979 -1.597 1.00 23.23 216 ILE B C 1
ATOM 5231 O O . ILE B 1 216 ? 102.040 56.862 -0.639 1.00 23.05 216 ILE B O 1
ATOM 5236 N N . HIS B 1 217 ? 103.778 56.108 -1.866 1.00 22.76 217 HIS B N 1
ATOM 5237 C CA . HIS B 1 217 ? 103.793 54.794 -1.257 1.00 22.37 217 HIS B CA 1
ATOM 5238 C C . HIS B 1 217 ? 105.191 54.462 -0.741 1.00 22.59 217 HIS B C 1
ATOM 5239 O O . HIS B 1 217 ? 105.943 53.742 -1.407 1.00 22.81 217 HIS B O 1
ATOM 5246 N N . PRO B 1 218 ? 105.570 55.035 0.423 1.00 22.38 218 PRO B N 1
ATOM 5247 C CA . PRO B 1 218 ? 106.828 54.607 1.032 1.00 22.16 218 PRO B CA 1
ATOM 5248 C C . PRO B 1 218 ? 106.655 53.253 1.708 1.00 21.74 218 PRO B C 1
ATOM 5249 O O . PRO B 1 218 ? 105.664 53.030 2.406 1.00 22.12 218 PRO B O 1
ATOM 5253 N N . VAL B 1 219 ? 107.595 52.345 1.476 1.00 21.86 219 VAL B N 1
ATOM 5254 C CA . VAL B 1 219 ? 107.510 50.982 2.014 1.00 21.57 219 VAL B CA 1
ATOM 5255 C C . VAL B 1 219 ? 108.788 50.625 2.761 1.00 21.69 219 VAL B C 1
ATOM 5256 O O . VAL B 1 219 ? 109.881 50.786 2.220 1.00 21.49 219 VAL B O 1
ATOM 5260 N N . LEU B 1 220 ? 108.647 50.117 3.988 1.00 21.29 220 LEU B N 1
ATOM 5261 C CA . LEU B 1 220 ? 109.797 49.658 4.790 1.00 21.58 220 LEU B CA 1
ATOM 5262 C C . LEU B 1 220 ? 110.886 50.738 4.879 1.00 21.58 220 LEU B C 1
ATOM 5263 O O . LEU B 1 220 ? 112.086 50.461 4.817 1.00 21.69 220 LEU B O 1
ATOM 5268 N N . SER B 1 221 ? 110.436 51.975 5.020 1.00 21.78 221 SER B N 1
ATOM 5269 C CA . SER B 1 221 ? 111.312 53.129 4.953 1.00 22.52 221 SER B CA 1
ATOM 5270 C C . SER B 1 221 ? 111.331 53.857 6.274 1.00 22.51 221 SER B C 1
ATOM 5271 O O . SER B 1 221 ? 110.445 53.688 7.118 1.00 22.79 221 SER B O 1
ATOM 5274 N N . GLU B 1 222 ? 112.348 54.681 6.449 1.00 22.78 222 GLU B N 1
ATOM 5275 C CA . GLU B 1 222 ? 112.552 55.348 7.718 1.00 22.79 222 GLU B CA 1
ATOM 5276 C C . GLU B 1 222 ? 112.994 56.779 7.493 1.00 22.18 222 GLU B C 1
ATOM 5277 O O . GLU B 1 222 ? 113.789 57.054 6.587 1.00 21.23 222 GLU B O 1
ATOM 5283 N N . ASN B 1 223 ? 112.480 57.680 8.335 1.00 21.74 223 ASN B N 1
ATOM 5284 C CA . ASN B 1 223 ? 112.767 59.120 8.244 1.00 21.54 223 ASN B CA 1
ATOM 5285 C C . ASN B 1 223 ? 112.270 59.681 6.911 1.00 21.27 223 ASN B C 1
ATOM 5286 O O . ASN B 1 223 ? 113.055 60.000 6.014 1.00 21.62 223 ASN B O 1
ATOM 5291 N N . VAL B 1 224 ? 110.951 59.787 6.810 1.00 20.72 224 VAL B N 1
ATOM 5292 C CA . VAL B 1 224 ? 110.268 60.233 5.600 1.00 20.62 224 VAL B CA 1
ATOM 5293 C C . VAL B 1 224 ? 109.460 61.485 5.937 1.00 21.03 224 VAL B C 1
ATOM 5294 O O . VAL B 1 224 ? 108.702 61.508 6.916 1.00 21.00 224 VAL B O 1
ATOM 5298 N N . ILE B 1 225 ? 109.642 62.537 5.144 1.00 21.20 225 ILE B N 1
ATOM 5299 C CA . ILE B 1 225 ? 108.836 63.750 5.286 1.00 21.03 225 ILE B CA 1
ATOM 5300 C C . ILE B 1 225 ? 108.046 63.991 4.003 1.00 21.38 225 ILE B C 1
ATOM 5301 O O . ILE B 1 225 ? 108.629 64.139 2.929 1.00 21.79 225 ILE B O 1
ATOM 5306 N N . ILE B 1 226 ? 106.723 64.010 4.111 1.00 21.69 226 ILE B N 1
ATOM 5307 C CA . ILE B 1 226 ? 105.877 64.447 3.004 1.00 22.32 226 ILE B CA 1
ATOM 5308 C C . ILE B 1 226 ? 105.276 65.769 3.454 1.00 22.70 226 ILE B C 1
ATOM 5309 O O . ILE B 1 226 ? 104.568 65.819 4.459 1.00 22.88 226 ILE B O 1
ATOM 5314 N N . ARG B 1 227 ? 105.553 66.832 2.708 1.00 22.75 227 ARG B N 1
ATOM 5315 C CA A ARG B 1 227 ? 105.234 68.186 3.144 0.50 22.98 227 ARG B CA 1
ATOM 5316 C CA B ARG B 1 227 ? 105.145 68.163 3.138 0.50 22.86 227 ARG B CA 1
ATOM 5317 C C . ARG B 1 227 ? 104.772 69.085 1.989 1.00 23.03 227 ARG B C 1
ATOM 5318 O O . ARG B 1 227 ? 105.417 69.118 0.950 1.00 22.74 227 ARG B O 1
ATOM 5333 N N . ASN B 1 228 ? 103.686 69.827 2.189 1.00 23.54 228 ASN B N 1
ATOM 5334 C CA . ASN B 1 228 ? 103.267 70.849 1.233 1.00 24.59 228 ASN B CA 1
ATOM 5335 C C . ASN B 1 228 ? 103.001 70.316 -0.179 1.00 24.28 228 ASN B C 1
ATOM 5336 O O . ASN B 1 228 ? 103.290 71.002 -1.153 1.00 24.32 228 ASN B O 1
ATOM 5341 N N . ILE B 1 229 ? 102.473 69.100 -0.298 1.00 24.29 229 ILE B N 1
ATOM 5342 C CA . ILE B 1 229 ? 102.109 68.587 -1.618 1.00 24.60 229 ILE B CA 1
ATOM 5343 C C . ILE B 1 229 ? 100.602 68.678 -1.809 1.00 24.76 229 ILE B C 1
ATOM 5344 O O . ILE B 1 229 ? 99.850 68.881 -0.848 1.00 24.99 229 ILE B O 1
ATOM 5349 N N . GLU B 1 230 ? 100.161 68.549 -3.053 1.00 24.91 230 GLU B N 1
ATOM 5350 C CA . GLU B 1 230 ? 98.739 68.411 -3.324 1.00 25.07 230 GLU B CA 1
ATOM 5351 C C . GLU B 1 230 ? 98.481 67.117 -4.086 1.00 25.00 230 GLU B C 1
ATOM 5352 O O . GLU B 1 230 ? 99.125 66.854 -5.107 1.00 25.12 230 GLU B O 1
ATOM 5358 N N . ILE B 1 231 ? 97.552 66.311 -3.578 1.00 24.94 231 ILE B N 1
ATOM 5359 C CA . ILE B 1 231 ? 97.047 65.144 -4.298 1.00 24.69 231 ILE B CA 1
ATOM 5360 C C . ILE B 1 231 ? 95.694 65.496 -4.887 1.00 24.76 231 ILE B C 1
ATOM 5361 O O . ILE B 1 231 ? 94.802 65.963 -4.170 1.00 25.02 231 ILE B O 1
ATOM 5366 N N . SER B 1 232 ? 95.543 65.295 -6.194 1.00 24.26 232 SER B N 1
ATOM 5367 C CA . SER B 1 232 ? 94.260 65.533 -6.852 1.00 23.95 232 SER B CA 1
ATOM 5368 C C . SER B 1 232 ? 94.012 64.458 -7.908 1.00 23.59 232 SER B C 1
ATOM 5369 O O . SER B 1 232 ? 94.316 64.634 -9.090 1.00 23.32 232 SER B O 1
ATOM 5372 N N . SER B 1 233 ? 93.483 63.327 -7.452 1.00 23.29 233 SER B N 1
ATOM 5373 C CA . SER B 1 233 ? 93.271 62.167 -8.310 1.00 23.19 233 SER B CA 1
ATOM 5374 C C . SER B 1 233 ? 92.197 61.314 -7.677 1.00 22.91 233 SER B C 1
ATOM 5375 O O . SER B 1 233 ? 92.373 60.821 -6.566 1.00 22.08 233 SER B O 1
ATOM 5378 N N . THR B 1 234 ? 91.082 61.157 -8.390 1.00 23.35 234 THR B N 1
ATOM 5379 C CA . THR B 1 234 ? 89.880 60.522 -7.846 1.00 23.67 234 THR B CA 1
ATOM 5380 C C . THR B 1 234 ? 89.464 59.228 -8.565 1.00 23.74 234 THR B C 1
ATOM 5381 O O . THR B 1 234 ? 88.287 58.883 -8.589 1.00 24.09 234 THR B O 1
ATOM 5385 N N . GLY B 1 235 ? 90.433 58.504 -9.125 1.00 23.67 235 GLY B N 1
ATOM 5386 C CA . GLY B 1 235 ? 90.156 57.232 -9.793 1.00 23.59 235 GLY B CA 1
ATOM 5387 C C . GLY B 1 235 ? 90.132 56.063 -8.820 1.00 23.37 235 GLY B C 1
ATOM 5388 O O . GLY B 1 235 ? 90.220 56.266 -7.608 1.00 23.55 235 GLY B O 1
ATOM 5389 N N . PRO B 1 236 ? 90.041 54.826 -9.340 1.00 23.21 236 PRO B N 1
ATOM 5390 C CA . PRO B 1 236 ? 89.872 53.667 -8.454 1.00 22.89 236 PRO B CA 1
ATOM 5391 C C . PRO B 1 236 ? 91.144 53.352 -7.684 1.00 22.45 236 PRO B C 1
ATOM 5392 O O . PRO B 1 236 ? 92.215 53.227 -8.280 1.00 22.56 236 PRO B O 1
ATOM 5396 N N . ASN B 1 237 ? 91.013 53.219 -6.368 1.00 22.24 237 ASN B N 1
ATOM 5397 C CA . ASN B 1 237 ? 92.148 53.000 -5.466 1.00 22.26 237 ASN B CA 1
ATOM 5398 C C . ASN B 1 237 ? 93.201 54.107 -5.563 1.00 22.56 237 ASN B C 1
ATOM 5399 O O . ASN B 1 237 ? 94.393 53.856 -5.342 1.00 23.07 237 ASN B O 1
ATOM 5404 N N . ASN B 1 238 ? 92.771 55.326 -5.895 1.00 22.17 238 ASN B N 1
ATOM 5405 C CA . ASN B 1 238 ? 93.664 56.473 -5.829 1.00 22.49 238 ASN B CA 1
ATOM 5406 C C . ASN B 1 238 ? 93.842 56.927 -4.384 1.00 23.14 238 ASN B C 1
ATOM 5407 O O . ASN B 1 238 ? 93.385 58.009 -3.998 1.00 23.06 238 ASN B O 1
ATOM 5412 N N . ASP B 1 239 ? 94.484 56.075 -3.586 1.00 23.32 239 ASP B N 1
ATOM 5413 C CA . ASP B 1 239 ? 94.932 56.438 -2.244 1.00 23.66 239 ASP B CA 1
ATOM 5414 C C . ASP B 1 239 ? 95.925 57.609 -2.329 1.00 23.57 239 ASP B C 1
ATOM 5415 O O . ASP B 1 239 ? 96.695 57.705 -3.290 1.00 23.35 239 ASP B O 1
ATOM 5420 N N . GLY B 1 240 ? 95.920 58.469 -1.316 1.00 23.05 240 GLY B N 1
ATOM 5421 C CA . GLY B 1 240 ? 96.815 59.614 -1.263 1.00 23.33 240 GLY B CA 1
ATOM 5422 C C . GLY B 1 240 ? 98.218 59.234 -0.840 1.00 23.56 240 GLY B C 1
ATOM 5423 O O . GLY B 1 240 ? 99.140 59.219 -1.664 1.00 23.58 240 GLY B O 1
ATOM 5424 N N . ILE B 1 241 ? 98.374 58.930 0.444 1.00 23.62 241 ILE B N 1
ATOM 5425 C CA . ILE B 1 241 ? 99.649 58.502 1.015 1.00 23.50 241 ILE B CA 1
ATOM 5426 C C . ILE B 1 241 ? 99.439 57.213 1.804 1.00 23.94 241 ILE B C 1
ATOM 5427 O O . ILE B 1 241 ? 98.532 57.137 2.666 1.00 23.37 241 ILE B O 1
ATOM 5432 N N . ASP B 1 242 ? 100.274 56.211 1.494 1.00 23.61 242 ASP B N 1
ATOM 5433 C CA . ASP B 1 242 ? 100.208 54.887 2.102 1.00 23.72 242 ASP B CA 1
ATOM 5434 C C . ASP B 1 242 ? 101.516 54.503 2.808 1.00 23.54 242 ASP B C 1
ATOM 5435 O O . ASP B 1 242 ? 102.290 53.700 2.272 1.00 23.69 242 ASP B O 1
ATOM 5440 N N . PRO B 1 243 ? 101.766 55.055 4.010 1.00 23.70 243 PRO B N 1
ATOM 5441 C CA . PRO B 1 243 ? 102.936 54.583 4.754 1.00 23.32 243 PRO B CA 1
ATOM 5442 C C . PRO B 1 243 ? 102.789 53.098 5.067 1.00 23.23 243 PRO B C 1
ATOM 5443 O O . PRO B 1 243 ? 101.897 52.703 5.826 1.00 23.56 243 PRO B O 1
ATOM 5447 N N . GLU B 1 244 ? 103.641 52.275 4.465 1.00 23.00 244 GLU B N 1
ATOM 5448 C CA . GLU B 1 244 ? 103.550 50.839 4.659 1.00 22.70 244 GLU B CA 1
ATOM 5449 C C . GLU B 1 244 ? 104.804 50.272 5.302 1.00 22.83 244 GLU B C 1
ATOM 5450 O O . GLU B 1 244 ? 105.873 50.245 4.686 1.00 22.58 244 GLU B O 1
ATOM 5456 N N . SER B 1 245 ? 104.650 49.800 6.534 1.00 22.34 245 SER B N 1
ATOM 5457 C CA . SER B 1 245 ? 105.764 49.322 7.345 1.00 23.41 245 SER B CA 1
ATOM 5458 C C . SER B 1 245 ? 106.864 50.382 7.479 1.00 23.54 245 SER B C 1
ATOM 5459 O O . SER B 1 245 ? 108.054 50.061 7.441 1.00 24.65 245 SER B O 1
ATOM 5462 N N . CYS B 1 246 ? 106.457 51.641 7.632 1.00 23.54 246 CYS B N 1
ATOM 5463 C CA . CYS B 1 246 ? 107.404 52.743 7.856 1.00 23.73 246 CYS B CA 1
ATOM 5464 C C . CYS B 1 246 ? 107.532 53.144 9.326 1.00 23.54 246 CYS B C 1
ATOM 5465 O O . CYS B 1 246 ? 106.594 52.982 10.129 1.00 22.68 246 CYS B O 1
ATOM 5468 N N . LYS B 1 247 ? 108.706 53.680 9.653 1.00 23.64 247 LYS B N 1
ATOM 5469 C CA . LYS B 1 247 ? 109.040 54.156 10.988 1.00 24.02 247 LYS B CA 1
ATOM 5470 C C . LYS B 1 247 ? 109.556 55.604 10.879 1.00 24.00 247 LYS B C 1
ATOM 5471 O O . LYS B 1 247 ? 110.428 55.897 10.051 1.00 23.58 247 LYS B O 1
ATOM 5477 N N . TYR B 1 248 ? 109.029 56.493 11.720 1.00 23.94 248 TYR B N 1
ATOM 5478 C CA . TYR B 1 248 ? 109.434 57.910 11.745 1.00 23.90 248 TYR B CA 1
ATOM 5479 C C . TYR B 1 248 ? 109.094 58.640 10.450 1.00 23.71 248 TYR B C 1
ATOM 5480 O O . TYR B 1 248 ? 109.914 58.787 9.536 1.00 23.27 248 TYR B O 1
ATOM 5489 N N . MET B 1 249 ? 107.857 59.095 10.385 1.00 23.52 249 MET B N 1
ATOM 5490 C CA . MET B 1 249 ? 107.360 59.758 9.199 1.00 23.69 249 MET B CA 1
ATOM 5491 C C . MET B 1 249 ? 106.526 60.964 9.609 1.00 23.44 249 MET B C 1
ATOM 5492 O O . MET B 1 249 ? 105.785 60.901 10.585 1.00 23.19 249 MET B O 1
ATOM 5497 N N . LEU B 1 250 ? 106.680 62.051 8.852 1.00 23.17 250 LEU B N 1
ATOM 5498 C CA . LEU B 1 250 ? 105.907 63.272 9.019 1.00 22.60 250 LEU B CA 1
ATOM 5499 C C . LEU B 1 250 ? 105.149 63.606 7.723 1.00 22.84 250 LEU B C 1
ATOM 5500 O O . LEU B 1 250 ? 105.753 63.713 6.650 1.00 22.95 250 LEU B O 1
ATOM 5505 N N . ILE B 1 251 ? 103.830 63.744 7.839 1.00 22.53 251 ILE B N 1
ATOM 5506 C CA . ILE B 1 251 ? 102.970 64.234 6.765 1.00 22.96 251 ILE B CA 1
ATOM 5507 C C . ILE B 1 251 ? 102.299 65.512 7.265 1.00 23.21 251 ILE B C 1
ATOM 5508 O O . ILE B 1 251 ? 101.548 65.482 8.247 1.00 23.46 251 ILE B O 1
ATOM 5513 N N . GLU B 1 252 ? 102.580 66.633 6.610 1.00 23.36 252 GLU B N 1
ATOM 5514 C CA . GLU B 1 252 ? 102.064 67.922 7.077 1.00 23.38 252 GLU B CA 1
ATOM 5515 C C . GLU B 1 252 ? 101.855 68.929 5.949 1.00 23.60 252 GLU B C 1
ATOM 5516 O O . GLU B 1 252 ? 102.588 68.928 4.953 1.00 23.19 252 GLU B O 1
ATOM 5522 N N . LYS B 1 253 ? 100.851 69.789 6.121 1.00 23.57 253 LYS B N 1
ATOM 5523 C CA . LYS B 1 253 ? 100.607 70.917 5.209 1.00 24.24 253 LYS B CA 1
ATOM 5524 C C . LYS B 1 253 ? 100.282 70.479 3.790 1.00 23.88 253 LYS B C 1
ATOM 5525 O O . LYS B 1 253 ? 100.598 71.172 2.820 1.00 24.13 253 LYS B O 1
ATOM 5531 N N . CYS B 1 254 ? 99.642 69.324 3.686 1.00 23.69 254 CYS B N 1
ATOM 5532 C CA . CYS B 1 254 ? 99.283 68.743 2.409 1.00 24.02 254 CYS B CA 1
ATOM 5533 C C . CYS B 1 254 ? 97.797 68.951 2.121 1.00 24.13 254 CYS B C 1
ATOM 5534 O O . CYS B 1 254 ? 96.999 69.133 3.043 1.00 24.09 254 CYS B O 1
ATOM 55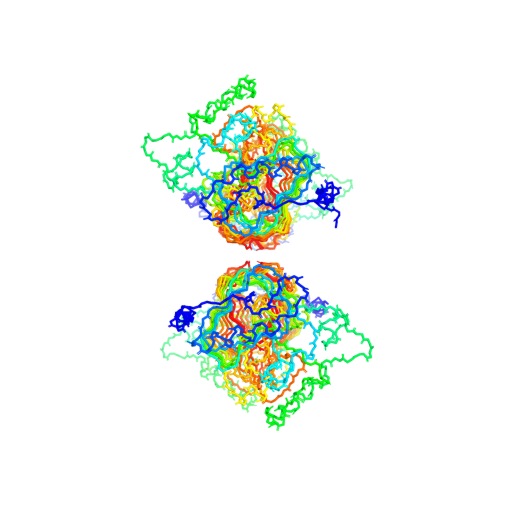37 N N . ARG B 1 255 ? 97.449 68.930 0.836 1.00 24.39 255 ARG B N 1
ATOM 5538 C CA . ARG B 1 255 ? 96.070 69.055 0.379 1.00 25.08 255 ARG B CA 1
ATOM 5539 C C . ARG B 1 255 ? 95.657 67.797 -0.387 1.00 24.60 255 ARG B C 1
ATOM 5540 O O . ARG B 1 255 ? 96.381 67.334 -1.268 1.00 25.00 255 ARG B O 1
ATOM 5548 N N . PHE B 1 256 ? 94.497 67.249 -0.047 1.00 23.98 256 PHE B N 1
ATOM 5549 C CA . PHE B 1 256 ? 94.067 65.961 -0.570 1.00 24.07 256 PHE B CA 1
ATOM 5550 C C . PHE B 1 256 ? 92.705 66.023 -1.239 1.00 24.09 256 PHE B C 1
ATOM 5551 O O . PHE B 1 256 ? 91.737 66.520 -0.660 1.00 24.37 256 PHE B O 1
ATOM 5559 N N . ASP B 1 257 ? 92.641 65.514 -2.462 1.00 24.34 257 ASP B N 1
ATOM 5560 C CA . ASP B 1 257 ? 91.387 65.086 -3.061 1.00 24.55 257 ASP B CA 1
ATOM 5561 C C . ASP B 1 257 ? 91.672 63.703 -3.644 1.00 24.88 257 ASP B C 1
ATOM 5562 O O . ASP B 1 257 ? 92.427 63.575 -4.607 1.00 24.34 257 ASP B O 1
ATOM 5567 N N . THR B 1 258 ? 91.096 62.667 -3.030 1.00 25.09 258 THR B N 1
ATOM 5568 C CA . THR B 1 258 ? 91.470 61.284 -3.355 1.00 25.65 258 THR B CA 1
ATOM 5569 C C . THR B 1 258 ? 90.264 60.425 -3.713 1.00 25.73 258 THR B C 1
ATOM 5570 O O . THR B 1 258 ? 89.175 60.651 -3.203 1.00 26.29 258 THR B O 1
ATOM 5574 N N . GLY B 1 259 ? 90.478 59.433 -4.577 1.00 25.97 259 GLY B N 1
ATOM 5575 C CA . GLY B 1 259 ? 89.422 58.501 -4.988 1.00 26.26 259 GLY B CA 1
ATOM 5576 C C . GLY B 1 259 ? 89.223 57.322 -4.052 1.00 26.53 259 GLY B C 1
ATOM 5577 O O . GLY B 1 259 ? 88.292 56.530 -4.233 1.00 27.02 259 GLY B O 1
ATOM 5578 N N . ASP B 1 260 ? 90.099 57.201 -3.056 1.00 26.41 260 ASP B N 1
ATOM 5579 C CA . ASP B 1 260 ? 89.968 56.200 -2.006 1.00 26.29 260 ASP B CA 1
ATOM 5580 C C . ASP B 1 260 ? 90.413 56.832 -0.676 1.00 25.99 260 ASP B C 1
ATOM 5581 O O . ASP B 1 260 ? 90.192 58.034 -0.472 1.00 25.81 260 ASP B O 1
ATOM 5586 N N . ASP B 1 261 ? 91.016 56.050 0.224 1.00 25.08 261 ASP B N 1
ATOM 5587 C CA . ASP B 1 261 ? 91.549 56.588 1.481 1.00 25.26 261 ASP B CA 1
ATOM 5588 C C . ASP B 1 261 ? 92.592 57.685 1.223 1.00 24.91 261 ASP B C 1
ATOM 5589 O O . ASP B 1 261 ? 93.423 57.562 0.316 1.00 24.64 261 ASP B O 1
ATOM 5594 N N . SER B 1 262 ? 92.536 58.750 2.022 1.00 24.19 262 SER B N 1
ATOM 5595 C CA . SER B 1 262 ? 93.425 59.896 1.866 1.00 23.56 262 SER B CA 1
ATOM 5596 C C . SER B 1 262 ? 94.815 59.625 2.434 1.00 23.50 262 SER B C 1
ATOM 5597 O O . SER B 1 262 ? 95.797 59.520 1.685 1.00 22.80 262 SER B O 1
ATOM 5600 N N . VAL B 1 263 ? 94.899 59.507 3.756 1.00 22.94 263 VAL B N 1
ATOM 5601 C CA . VAL B 1 263 ? 96.114 59.040 4.403 1.00 22.89 263 VAL B CA 1
ATOM 5602 C C . VAL B 1 263 ? 95.798 57.701 5.039 1.00 23.07 263 VAL B C 1
ATOM 5603 O O . VAL B 1 263 ? 94.887 57.597 5.865 1.00 23.13 263 VAL B O 1
ATOM 5607 N N . VAL B 1 264 ? 96.543 56.672 4.656 1.00 23.35 264 VAL B N 1
ATOM 5608 C CA . VAL B 1 264 ? 96.235 55.330 5.119 1.00 23.71 264 VAL B CA 1
ATOM 5609 C C . VAL B 1 264 ? 97.478 54.530 5.475 1.00 23.94 264 VAL B C 1
ATOM 5610 O O . VAL B 1 264 ? 98.360 54.303 4.637 1.00 24.76 264 VAL B O 1
ATOM 5614 N N . ILE B 1 265 ? 97.506 54.084 6.727 1.00 23.52 265 ILE B N 1
ATOM 5615 C CA . ILE B 1 265 ? 98.654 53.408 7.319 1.00 23.24 265 ILE B CA 1
ATOM 5616 C C . ILE B 1 265 ? 98.524 51.881 7.264 1.00 23.14 265 ILE B C 1
ATOM 5617 O O . ILE B 1 265 ? 97.520 51.302 7.718 1.00 23.06 265 ILE B O 1
ATOM 5622 N N . LYS B 1 266 ? 99.556 51.256 6.692 1.00 22.19 266 LYS B N 1
ATOM 5623 C CA . LYS B 1 266 ? 99.583 49.842 6.356 1.00 21.78 266 LYS B CA 1
ATOM 5624 C C . LYS B 1 266 ? 100.875 49.165 6.808 1.00 21.29 266 LYS B C 1
ATOM 5625 O O . LYS B 1 266 ? 101.803 49.829 7.265 1.00 21.31 266 LYS B O 1
ATOM 5631 N N . SER B 1 267 ? 100.923 47.841 6.688 1.00 20.73 267 SER B N 1
ATOM 5632 C CA . SER B 1 267 ? 102.109 47.068 7.055 1.00 20.58 267 SER B CA 1
ATOM 5633 C C . SER B 1 267 ? 102.057 45.627 6.524 1.00 20.31 267 SER B C 1
ATOM 5634 O O . SER B 1 267 ? 102.424 44.690 7.220 1.00 20.22 267 SER B O 1
ATOM 5637 N N . GLY B 1 268 ? 101.614 45.464 5.282 1.00 20.47 268 GLY B N 1
ATOM 5638 C CA . GLY B 1 268 ? 101.550 44.140 4.663 1.00 20.36 268 GLY B CA 1
ATOM 5639 C C . GLY B 1 268 ? 100.233 43.433 4.936 1.00 20.67 268 GLY B C 1
ATOM 5640 O O . GLY B 1 268 ? 99.503 43.786 5.858 1.00 20.34 268 GLY B O 1
ATOM 5641 N N . ARG B 1 269 ? 99.936 42.434 4.113 1.00 20.93 269 ARG B N 1
ATOM 5642 C CA . ARG B 1 269 ? 98.666 41.733 4.143 1.00 21.14 269 ARG B CA 1
ATOM 5643 C C . ARG B 1 269 ? 98.865 40.265 4.462 1.00 21.09 269 ARG B C 1
ATOM 5644 O O . ARG B 1 269 ? 99.680 39.590 3.830 1.00 21.34 269 ARG B O 1
ATOM 5652 N N . ASP B 1 270 ? 98.106 39.778 5.437 1.00 21.62 270 ASP B N 1
ATOM 5653 C CA . ASP B 1 270 ? 97.957 38.335 5.704 1.00 22.43 270 ASP B CA 1
ATOM 5654 C C . ASP B 1 270 ? 99.311 37.657 5.967 1.00 22.32 270 ASP B C 1
ATOM 5655 O O . ASP B 1 270 ? 100.114 38.202 6.723 1.00 22.83 270 ASP B O 1
ATOM 5660 N N . ALA B 1 271 ? 99.565 36.501 5.350 1.00 22.20 271 ALA B N 1
ATOM 5661 C CA . ALA B 1 271 ? 100.810 35.742 5.586 1.00 22.46 271 ALA B CA 1
ATOM 5662 C C . ALA B 1 271 ? 102.089 36.479 5.177 1.00 22.51 271 ALA B C 1
ATOM 5663 O O . ALA B 1 271 ? 103.103 36.392 5.875 1.00 22.21 271 ALA B O 1
ATOM 5665 N N . ASP B 1 272 ? 102.038 37.194 4.051 1.00 23.01 272 ASP B N 1
ATOM 5666 C CA . ASP B 1 272 ? 103.166 38.025 3.600 1.00 23.18 272 ASP B CA 1
ATOM 5667 C C . ASP B 1 272 ? 103.495 39.086 4.655 1.00 23.17 272 ASP B C 1
ATOM 5668 O O . ASP B 1 272 ? 104.652 39.243 5.036 1.00 23.55 272 ASP B O 1
ATOM 5673 N N . GLY B 1 273 ? 102.464 39.790 5.127 1.00 23.35 273 GLY B N 1
ATOM 5674 C CA . GLY B 1 273 ? 102.601 40.807 6.170 1.00 23.40 273 GLY B CA 1
ATOM 5675 C C . GLY B 1 273 ? 103.152 40.275 7.473 1.00 23.69 273 GLY B C 1
ATOM 5676 O O . GLY B 1 273 ? 103.977 40.935 8.116 1.00 23.75 273 GLY B O 1
ATOM 5677 N N . ARG B 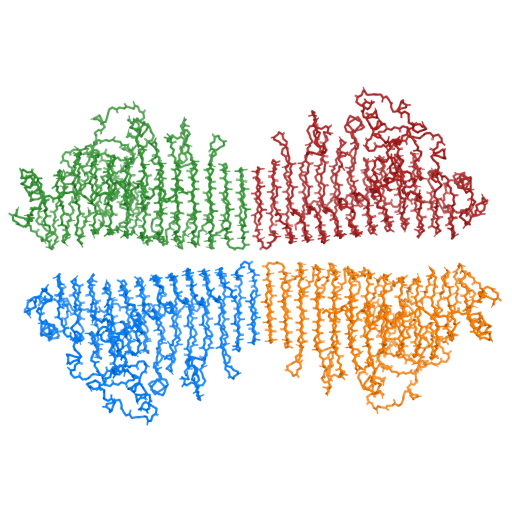1 274 ? 102.696 39.086 7.865 1.00 23.78 274 ARG B N 1
ATOM 5678 C CA . ARG B 1 274 ? 103.196 38.434 9.077 1.00 24.20 274 ARG B CA 1
ATOM 5679 C C . ARG B 1 274 ? 104.631 37.930 8.900 1.00 24.25 274 ARG B C 1
ATOM 5680 O O . ARG B 1 274 ? 105.430 38.002 9.837 1.00 24.16 274 ARG B O 1
ATOM 5688 N N . ARG B 1 275 ? 104.952 37.417 7.710 1.00 24.59 275 ARG B N 1
ATOM 5689 C CA . ARG B 1 275 ? 106.320 36.973 7.388 1.00 24.92 275 ARG B CA 1
ATOM 5690 C C . ARG B 1 275 ? 107.332 38.109 7.584 1.00 25.01 275 ARG B C 1
ATOM 5691 O O . ARG B 1 275 ? 108.326 37.958 8.291 1.00 25.05 275 ARG B O 1
ATOM 5699 N N . ILE B 1 276 ? 107.058 39.249 6.964 1.00 25.25 276 ILE B N 1
ATOM 5700 C CA . ILE B 1 276 ? 107.908 40.429 7.111 1.00 25.28 276 ILE B CA 1
ATOM 5701 C C . ILE B 1 276 ? 107.870 40.960 8.554 1.00 25.15 276 ILE B C 1
ATOM 5702 O O . ILE B 1 276 ? 108.912 41.288 9.123 1.00 25.34 276 ILE B O 1
ATOM 5707 N N . GLY B 1 277 ? 106.680 41.006 9.148 1.00 24.64 277 GLY B N 1
ATOM 5708 C CA . GLY B 1 277 ? 106.526 41.395 10.554 1.00 24.34 277 GLY B CA 1
ATOM 5709 C C . GLY B 1 277 ? 107.143 42.734 10.953 1.00 24.14 277 GLY B C 1
ATOM 5710 O O . GLY B 1 277 ? 107.784 42.832 11.991 1.00 24.31 277 GLY B O 1
ATOM 5711 N N . VAL B 1 278 ? 106.955 43.761 10.129 1.00 23.55 278 VAL B N 1
ATOM 5712 C CA . VAL B 1 278 ? 107.457 45.097 10.438 1.00 23.10 278 VAL B CA 1
ATOM 5713 C C . VAL B 1 278 ? 106.260 46.040 10.533 1.00 22.94 278 VAL B C 1
ATOM 5714 O O . VAL B 1 278 ? 105.538 46.215 9.548 1.00 22.91 278 VAL B O 1
ATOM 5718 N N . PRO B 1 279 ? 106.031 46.638 11.719 1.00 22.69 279 PRO B N 1
ATOM 5719 C CA . PRO B 1 279 ? 104.882 47.532 11.818 1.00 22.75 279 PRO B CA 1
ATOM 5720 C C . PRO B 1 279 ? 105.142 48.876 11.162 1.00 23.03 279 PRO B C 1
ATOM 5721 O O . PRO B 1 279 ? 106.290 49.217 10.870 1.00 23.14 279 PRO B O 1
ATOM 5725 N N . SER B 1 280 ? 104.062 49.601 10.889 1.00 23.05 280 SER B N 1
ATOM 5726 C CA . SER B 1 280 ? 104.135 51.028 10.683 1.00 22.75 280 SER B CA 1
ATOM 5727 C C . SER B 1 280 ? 103.995 51.620 12.062 1.00 22.89 280 SER B C 1
ATOM 5728 O O . SER B 1 280 ? 103.116 51.211 12.835 1.00 22.38 280 SER B O 1
ATOM 5731 N N . GLU B 1 281 ? 104.878 52.555 12.391 1.00 22.84 281 GLU B N 1
ATOM 5732 C CA . GLU B 1 281 ? 104.914 53.120 13.736 1.00 23.23 281 GLU B CA 1
ATOM 5733 C C . GLU B 1 281 ? 105.599 54.481 13.743 1.00 22.94 281 GLU B C 1
ATOM 5734 O O . GLU B 1 281 ? 106.482 54.746 12.924 1.00 22.13 281 GLU B O 1
ATOM 5740 N N . TYR B 1 282 ? 105.185 55.325 14.689 1.00 22.84 282 TYR B N 1
ATOM 5741 C CA . TYR B 1 282 ? 105.715 56.676 14.847 1.00 23.19 282 TYR B CA 1
ATOM 5742 C C . TYR B 1 282 ? 105.503 57.493 13.589 1.00 23.03 282 TYR B C 1
ATOM 5743 O O . TYR B 1 282 ? 106.456 57.914 12.913 1.00 22.86 282 TYR B O 1
ATOM 5752 N N . ILE B 1 283 ? 104.226 57.691 13.285 1.00 22.61 283 ILE B N 1
ATOM 5753 C CA . ILE B 1 283 ? 103.801 58.479 12.150 1.00 22.60 283 ILE B CA 1
ATOM 5754 C C . ILE B 1 283 ? 103.030 59.686 12.675 1.00 21.78 283 ILE B C 1
ATOM 5755 O O . ILE B 1 283 ? 102.104 59.540 13.483 1.00 21.05 283 ILE B O 1
ATOM 5760 N N . LEU B 1 284 ? 103.413 60.866 12.195 1.00 21.32 284 LEU B N 1
ATOM 5761 C CA . LEU B 1 284 ? 102.784 62.115 12.600 1.00 21.45 284 LEU B CA 1
ATOM 5762 C C . LEU B 1 284 ? 102.099 62.752 11.391 1.00 21.84 284 LEU B C 1
ATOM 5763 O O . LEU B 1 284 ? 102.739 63.040 10.374 1.00 21.96 284 LEU B O 1
ATOM 5768 N N . VAL B 1 285 ? 100.788 62.937 11.510 1.00 21.96 285 VAL B N 1
ATOM 5769 C CA . VAL B 1 285 ? 99.961 63.490 10.441 1.00 21.91 285 VAL B CA 1
ATOM 5770 C C . VAL B 1 285 ? 99.348 64.786 10.989 1.00 21.82 285 VAL B C 1
ATOM 5771 O O . VAL B 1 285 ? 98.513 64.744 11.887 1.00 22.56 285 VAL B O 1
ATOM 5775 N N . ARG B 1 286 ? 99.787 65.937 10.483 1.00 21.49 286 ARG B N 1
ATOM 5776 C CA . ARG B 1 286 ? 99.375 67.216 11.084 1.00 21.42 286 ARG B CA 1
ATOM 5777 C C . ARG B 1 286 ? 99.216 68.350 10.085 1.00 21.56 286 ARG B C 1
ATOM 5778 O O . ARG B 1 286 ? 99.963 68.447 9.099 1.00 21.36 286 ARG B O 1
ATOM 5786 N N . ASP B 1 287 ? 98.237 69.208 10.357 1.00 21.58 287 ASP B N 1
ATOM 5787 C CA . ASP B 1 287 ? 98.067 70.473 9.629 1.00 22.01 287 ASP B CA 1
ATOM 5788 C C . ASP B 1 287 ? 97.724 70.227 8.162 1.00 21.62 287 ASP B C 1
ATOM 5789 O O . ASP B 1 287 ? 98.094 71.013 7.287 1.00 21.60 287 ASP B O 1
ATOM 5794 N N . ASN B 1 288 ? 97.009 69.132 7.906 1.00 21.52 288 ASN B N 1
ATOM 5795 C CA . ASN B 1 288 ? 96.590 68.781 6.555 1.00 21.71 288 ASN B CA 1
ATOM 5796 C C . ASN B 1 288 ? 95.156 69.210 6.250 1.00 21.79 288 ASN B C 1
ATOM 5797 O O . ASN B 1 288 ? 94.338 69.400 7.160 1.00 21.44 288 ASN B O 1
ATOM 5802 N N . LEU B 1 289 ? 94.862 69.349 4.960 1.00 21.48 289 LEU B N 1
ATOM 5803 C CA . LEU B 1 289 ? 93.534 69.729 4.501 1.00 21.65 289 LEU B CA 1
ATOM 5804 C C . LEU B 1 289 ? 93.026 68.710 3.481 1.00 21.48 289 LEU B C 1
ATOM 5805 O O . LEU B 1 289 ? 93.629 68.521 2.430 1.00 21.60 289 LEU B O 1
ATOM 5810 N N . VAL B 1 290 ? 91.938 68.027 3.817 1.00 21.91 290 VAL B N 1
ATOM 5811 C CA . VAL B 1 290 ? 91.274 67.116 2.879 1.00 22.35 290 VAL B CA 1
ATOM 5812 C C . VAL B 1 290 ? 89.939 67.736 2.474 1.00 22.99 290 VAL B C 1
ATOM 5813 O O . VAL B 1 290 ? 89.023 67.826 3.289 1.00 23.67 290 VAL B O 1
ATOM 5817 N N . ILE B 1 291 ? 89.848 68.196 1.229 1.00 23.43 291 ILE B N 1
ATOM 5818 C CA . ILE B 1 291 ? 88.564 68.619 0.661 1.00 24.17 291 ILE B CA 1
ATOM 5819 C C . ILE B 1 291 ? 88.237 67.639 -0.467 1.00 24.46 291 ILE B C 1
ATOM 5820 O O . ILE B 1 291 ? 88.814 67.700 -1.563 1.00 23.79 291 ILE B O 1
ATOM 5825 N N . SER B 1 292 ? 87.337 66.706 -0.171 1.00 24.39 292 SER B N 1
ATOM 5826 C CA . SER B 1 292 ? 87.186 65.525 -1.014 1.00 25.03 292 SER B CA 1
ATOM 5827 C C . SER B 1 292 ? 85.917 64.730 -0.739 1.00 25.35 292 SER B C 1
ATOM 5828 O O . SER B 1 292 ? 85.867 63.939 0.202 1.00 25.49 292 SER B O 1
ATOM 5831 N N . GLN B 1 293 ? 84.916 64.921 -1.594 1.00 25.61 293 GLN B N 1
ATOM 5832 C CA . GLN B 1 293 ? 83.680 64.141 -1.563 1.00 25.92 293 GLN B CA 1
ATOM 5833 C C . GLN B 1 293 ? 83.941 62.661 -1.904 1.00 25.37 293 GLN B C 1
ATOM 5834 O O . GLN B 1 293 ? 83.264 61.759 -1.395 1.00 24.90 293 GLN B O 1
ATOM 5840 N N . ALA B 1 294 ? 84.926 62.428 -2.770 1.00 24.61 294 ALA B N 1
ATOM 5841 C CA . ALA B 1 294 ? 85.305 61.082 -3.180 1.00 24.70 294 ALA B CA 1
ATOM 5842 C C . ALA B 1 294 ? 86.046 60.284 -2.099 1.00 24.57 294 ALA B C 1
ATOM 5843 O O . ALA B 1 294 ? 85.995 59.057 -2.108 1.00 25.07 294 ALA B O 1
ATOM 5845 N N . SER B 1 295 ? 86.729 60.972 -1.181 1.00 24.34 295 SER B N 1
ATOM 5846 C CA . SER B 1 295 ? 87.581 60.312 -0.176 1.00 24.25 295 SER B CA 1
ATOM 5847 C C . SER B 1 295 ? 86.834 59.322 0.698 1.00 24.25 295 SER B C 1
ATOM 5848 O O . SER B 1 295 ? 85.823 59.670 1.295 1.00 23.88 295 SER B O 1
ATOM 5851 N N . HIS B 1 296 ? 87.363 58.101 0.780 1.00 24.36 296 HIS B N 1
ATOM 5852 C CA . HIS B 1 296 ? 86.800 57.025 1.607 1.00 24.50 296 HIS B CA 1
ATOM 5853 C C . HIS B 1 296 ? 87.149 57.187 3.079 1.00 24.46 296 HIS B C 1
ATOM 5854 O O . HIS B 1 296 ? 86.574 56.515 3.939 1.00 24.79 296 HIS B O 1
ATOM 5861 N N . GLY B 1 297 ? 88.107 58.061 3.373 1.00 24.31 297 GLY B N 1
ATOM 5862 C CA . GLY B 1 297 ? 88.539 58.259 4.745 1.00 24.09 297 GLY B CA 1
ATOM 5863 C C . GLY B 1 297 ? 89.683 59.238 4.874 1.00 24.35 297 GLY B C 1
ATOM 5864 O O . GLY B 1 297 ? 90.655 59.191 4.103 1.00 24.54 297 GLY B O 1
ATOM 5865 N N . GLY B 1 298 ? 89.562 60.117 5.866 1.00 24.05 298 GLY B N 1
ATOM 5866 C CA . GLY B 1 298 ? 90.579 61.105 6.183 1.00 24.08 298 GLY B CA 1
ATOM 5867 C C . GLY B 1 298 ? 91.877 60.503 6.688 1.00 24.25 298 GLY B C 1
ATOM 5868 O O . GLY B 1 298 ? 92.935 60.670 6.056 1.00 24.43 298 GLY B O 1
ATOM 5869 N N . LEU B 1 299 ? 91.810 59.846 7.839 1.00 23.96 299 LEU B N 1
ATOM 5870 C CA . LEU B 1 299 ? 92.906 58.992 8.311 1.00 24.14 299 LEU B CA 1
ATOM 5871 C C . LEU B 1 299 ? 92.384 57.569 8.419 1.00 23.86 299 LEU B C 1
ATOM 5872 O O . LEU B 1 299 ? 91.368 57.320 9.073 1.00 23.39 299 LEU B O 1
ATOM 5877 N N . VAL B 1 300 ? 93.080 56.643 7.771 1.00 23.50 300 VAL B N 1
ATOM 5878 C CA . VAL B 1 300 ? 92.660 55.248 7.750 1.00 23.31 300 VAL B CA 1
ATOM 5879 C C . VAL B 1 300 ? 93.813 54.377 8.242 1.00 23.44 300 VAL B C 1
ATOM 5880 O O . VAL B 1 300 ? 94.974 54.718 8.038 1.00 23.73 300 VAL B O 1
ATOM 5884 N N . ILE B 1 301 ? 93.484 53.307 8.961 1.00 23.38 301 ILE B N 1
ATOM 5885 C CA . ILE B 1 301 ? 94.450 52.264 9.317 1.00 22.73 301 ILE B CA 1
ATOM 5886 C C . ILE B 1 301 ? 93.941 50.951 8.722 1.00 23.18 301 ILE B C 1
ATOM 5887 O O . ILE B 1 301 ? 92.770 50.592 8.902 1.00 22.97 301 ILE B O 1
ATOM 5892 N N . GLY B 1 302 ? 94.806 50.253 7.990 1.00 23.12 302 GLY B N 1
ATOM 5893 C CA . GLY B 1 302 ? 94.429 48.988 7.365 1.00 23.33 302 GLY B CA 1
ATOM 5894 C C . GLY B 1 302 ? 93.948 49.139 5.932 1.00 23.09 302 GLY B C 1
ATOM 5895 O O . GLY B 1 302 ? 94.078 50.207 5.349 1.00 23.69 302 GLY B O 1
ATOM 5896 N N . SER B 1 303 ? 93.414 48.074 5.343 1.00 22.74 303 SER B N 1
ATOM 5897 C CA . SER B 1 303 ? 93.222 46.771 6.000 1.00 22.35 303 SER B CA 1
ATOM 5898 C C . SER B 1 303 ? 94.471 45.890 6.045 1.00 22.34 303 SER B C 1
ATOM 5899 O O . SER B 1 303 ? 94.501 44.877 6.758 1.00 22.50 303 SER B O 1
ATOM 5902 N N . GLU B 1 304 ? 95.476 46.247 5.250 1.00 21.84 304 GLU B N 1
ATOM 5903 C CA . GLU B 1 304 ? 96.755 45.545 5.261 1.00 22.00 304 GLU B CA 1
ATOM 5904 C C . GLU B 1 304 ? 97.572 46.030 6.466 1.00 21.60 304 GLU B C 1
ATOM 5905 O O . GLU B 1 304 ? 98.424 46.900 6.347 1.00 21.81 304 GLU B O 1
ATOM 5911 N N . MET B 1 305 ? 97.292 45.484 7.639 1.00 21.44 305 MET B N 1
ATOM 5912 C CA . MET B 1 305 ? 97.978 45.920 8.854 1.00 21.35 305 MET B CA 1
ATOM 5913 C C . MET B 1 305 ? 98.571 44.718 9.565 1.00 21.49 305 MET B C 1
ATOM 5914 O O . MET B 1 305 ? 98.735 44.701 10.793 1.00 21.57 305 MET B O 1
ATOM 5919 N N . SER B 1 306 ? 98.908 43.703 8.777 1.00 21.46 306 SER B N 1
ATOM 5920 C CA . SER B 1 306 ? 99.300 42.416 9.332 1.00 21.30 306 SER B CA 1
ATOM 5921 C C . SER B 1 306 ? 100.675 42.446 10.010 1.00 21.28 306 SER B C 1
ATOM 5922 O O . SER B 1 306 ? 100.988 41.574 10.814 1.00 21.12 306 SER B O 1
ATOM 5925 N N . GLY B 1 307 ? 101.484 43.455 9.692 1.00 21.30 307 GLY B N 1
ATOM 5926 C CA . GLY B 1 307 ? 102.739 43.684 10.409 1.00 21.32 307 GLY B CA 1
ATOM 5927 C C . GLY B 1 307 ? 102.541 44.480 11.698 1.00 21.88 307 GLY B C 1
ATOM 5928 O O . GLY B 1 307 ? 103.483 44.665 12.467 1.00 21.35 307 GLY B O 1
ATOM 5929 N N . GLY B 1 308 ? 101.311 44.941 11.940 1.00 21.95 308 GLY B N 1
ATOM 5930 C CA . GLY B 1 308 ? 101.039 45.861 13.040 1.00 22.19 308 GLY B CA 1
ATOM 5931 C C . GLY B 1 308 ? 101.092 47.333 12.657 1.00 22.31 308 GLY B C 1
ATOM 5932 O O . GLY B 1 308 ? 101.825 47.737 11.742 1.00 22.47 308 GLY B O 1
ATOM 5933 N N . VAL B 1 309 ? 100.266 48.130 13.332 1.00 22.34 309 VAL B N 1
ATOM 5934 C CA . VAL B 1 309 ? 100.309 49.584 13.234 1.00 22.28 309 VAL B CA 1
ATOM 5935 C C . VAL B 1 309 ? 100.164 50.137 14.649 1.00 22.69 309 VAL B C 1
ATOM 5936 O O . VAL B 1 309 ? 99.208 49.783 15.359 1.00 22.86 309 VAL B O 1
ATOM 5940 N N . ARG B 1 310 ? 101.105 50.982 15.073 1.00 22.49 310 ARG B N 1
ATOM 5941 C CA . ARG B 1 310 ? 101.075 51.547 16.430 1.00 23.40 310 ARG B CA 1
ATOM 5942 C C . ARG B 1 310 ? 101.690 52.945 16.487 1.00 23.09 310 ARG B C 1
ATOM 5943 O O . ARG B 1 310 ? 102.496 53.308 15.628 1.00 23.24 310 ARG B O 1
ATOM 5951 N N . ASN B 1 311 ? 101.301 53.724 17.498 1.00 22.59 311 ASN B N 1
ATOM 5952 C CA . ASN B 1 311 ? 101.909 55.039 17.776 1.00 22.16 311 ASN B CA 1
ATOM 5953 C C . ASN B 1 311 ? 101.775 56.013 16.620 1.00 22.10 311 ASN B C 1
ATOM 5954 O O . ASN B 1 311 ? 102.763 56.454 16.028 1.00 21.82 311 ASN B O 1
ATOM 5959 N N . VAL B 1 312 ? 100.528 56.328 16.302 1.00 21.91 312 VAL B N 1
ATOM 5960 C CA . VAL B 1 312 ? 100.202 57.182 15.171 1.00 22.38 312 VAL B CA 1
ATOM 5961 C C . VAL B 1 312 ? 99.435 58.355 15.766 1.00 22.70 312 VAL B C 1
ATOM 5962 O O . VAL B 1 312 ? 98.505 58.161 16.551 1.00 23.11 312 VAL B O 1
ATOM 5966 N N . VAL B 1 313 ? 99.849 59.566 15.419 1.00 22.77 313 VAL B N 1
ATOM 5967 C CA . VAL B 1 313 ? 99.198 60.758 15.911 1.00 22.83 313 VAL B CA 1
ATOM 5968 C C . VAL B 1 313 ? 98.725 61.582 14.715 1.00 23.28 313 VAL B C 1
ATOM 5969 O O . VAL B 1 313 ? 99.526 62.011 13.876 1.00 23.32 313 VAL B O 1
ATOM 5973 N N . ALA B 1 314 ? 97.415 61.780 14.623 1.00 23.16 314 ALA B N 1
ATOM 5974 C CA . ALA B 1 314 ? 96.881 62.722 13.657 1.00 22.94 314 ALA B CA 1
ATOM 5975 C C . ALA B 1 314 ? 96.279 63.912 14.406 1.00 22.96 314 ALA B C 1
ATOM 5976 O O . ALA B 1 314 ? 95.308 63.765 15.164 1.00 22.84 314 ALA B O 1
ATOM 5978 N N . ARG B 1 315 ? 96.891 65.080 14.210 1.00 22.74 315 ARG B N 1
ATOM 5979 C CA . ARG B 1 315 ? 96.556 66.284 14.970 1.00 23.02 315 ARG B CA 1
ATOM 5980 C C . ARG B 1 315 ? 96.333 67.494 14.063 1.00 23.11 315 ARG B C 1
ATOM 5981 O O . ARG B 1 315 ? 97.074 67.704 13.099 1.00 22.50 315 ARG B O 1
ATOM 5989 N N . ASN B 1 316 ? 95.311 68.288 14.387 1.00 23.14 316 ASN B N 1
ATOM 5990 C CA . ASN B 1 316 ? 95.063 69.565 13.704 1.00 23.41 316 ASN B CA 1
ATOM 5991 C C . ASN B 1 316 ? 94.896 69.470 12.185 1.00 22.36 316 ASN B C 1
ATOM 5992 O O . ASN B 1 316 ? 95.406 70.300 11.440 1.00 21.42 316 ASN B O 1
ATOM 5997 N N . ASN B 1 317 ? 94.196 68.430 11.748 1.00 21.91 317 ASN B N 1
ATOM 5998 C CA . ASN B 1 317 ? 93.836 68.271 10.350 1.00 21.97 317 ASN B CA 1
ATOM 5999 C C . ASN B 1 317 ? 92.391 68.700 10.150 1.00 21.99 317 ASN B C 1
ATOM 6000 O O . ASN B 1 317 ? 91.584 68.645 11.087 1.00 21.94 317 ASN B O 1
ATOM 6005 N N . VAL B 1 318 ? 92.080 69.151 8.942 1.00 22.04 318 VAL B N 1
ATOM 6006 C CA . VAL B 1 318 ? 90.711 69.503 8.555 1.00 22.27 318 VAL B CA 1
ATOM 6007 C C . VAL B 1 318 ? 90.253 68.585 7.416 1.00 22.63 318 VAL B C 1
ATOM 6008 O O . VAL B 1 318 ? 90.958 68.427 6.405 1.00 22.22 318 VAL B O 1
ATOM 6012 N N . TYR B 1 319 ? 89.078 67.983 7.600 1.00 22.40 319 TYR B N 1
ATOM 6013 C CA . TYR B 1 319 ? 88.470 67.096 6.620 1.00 22.79 319 TYR B CA 1
ATOM 6014 C C . TYR B 1 319 ? 87.099 67.629 6.211 1.00 23.46 319 TYR B C 1
ATOM 6015 O O . TYR B 1 319 ? 86.260 67.921 7.072 1.00 23.56 319 TYR B O 1
ATOM 6024 N N . MET B 1 320 ? 86.878 67.771 4.904 1.00 23.51 320 MET B N 1
ATOM 6025 C CA . MET B 1 320 ? 85.623 68.310 4.388 1.00 23.83 320 MET B CA 1
ATOM 6026 C C . MET B 1 320 ? 85.017 67.405 3.333 1.00 23.63 320 MET B C 1
ATOM 6027 O O . MET B 1 320 ? 85.679 67.046 2.356 1.00 23.55 320 MET B O 1
ATOM 6032 N N . ASN B 1 321 ? 83.749 67.054 3.527 1.00 23.55 321 ASN B N 1
ATOM 6033 C CA . ASN B 1 321 ? 82.963 66.321 2.515 1.00 23.22 321 ASN B CA 1
ATOM 6034 C C . ASN B 1 321 ? 83.304 64.843 2.379 1.00 22.88 321 ASN B C 1
ATOM 6035 O O . ASN B 1 321 ? 82.665 64.134 1.595 1.00 23.15 321 ASN B O 1
ATOM 6040 N N . VAL B 1 322 ? 84.290 64.393 3.157 1.00 22.27 322 VAL B N 1
ATOM 6041 C CA . VAL B 1 322 ? 84.804 63.018 3.135 1.00 22.69 322 VAL B CA 1
ATOM 6042 C C . VAL B 1 322 ? 83.742 62.010 3.582 1.00 22.81 322 VAL B C 1
ATOM 6043 O O . VAL B 1 322 ? 82.800 62.380 4.290 1.00 23.15 322 VAL B O 1
ATOM 6047 N N . GLU B 1 323 ? 83.898 60.746 3.187 1.00 22.51 323 GLU B N 1
ATOM 6048 C CA . GLU B 1 323 ? 82.993 59.685 3.654 1.00 23.03 323 GLU B CA 1
ATOM 6049 C C . GLU B 1 323 ? 83.162 59.412 5.154 1.00 22.86 323 GLU B C 1
ATOM 6050 O O . GLU B 1 323 ? 82.172 59.243 5.872 1.00 23.09 323 GLU B O 1
ATOM 6056 N N . ARG B 1 324 ? 84.415 59.389 5.613 1.00 22.52 324 ARG B N 1
ATOM 6057 C CA . ARG B 1 324 ? 84.756 59.112 7.019 1.00 22.35 324 ARG B CA 1
ATOM 6058 C C . ARG B 1 324 ? 85.904 59.996 7.474 1.00 22.51 324 ARG B C 1
ATOM 6059 O O . ARG B 1 324 ? 86.773 60.327 6.674 1.00 22.69 324 ARG B O 1
ATOM 6067 N N . ALA B 1 325 ? 85.921 60.379 8.750 1.00 22.40 325 ALA B N 1
ATOM 6068 C CA . ALA B 1 325 ? 87.080 61.096 9.297 1.00 22.90 325 ALA B CA 1
ATOM 6069 C C . ALA B 1 325 ? 88.178 60.098 9.702 1.00 23.29 325 ALA B C 1
ATOM 6070 O O . ALA B 1 325 ? 89.323 60.180 9.232 1.00 23.55 325 ALA B O 1
ATOM 6072 N N . LEU B 1 326 ? 87.813 59.132 10.540 1.00 23.34 326 LEU B N 1
ATOM 6073 C CA . LEU B 1 326 ? 88.755 58.117 11.000 1.00 23.37 326 LEU B CA 1
ATOM 6074 C C . LEU B 1 326 ? 88.173 56.727 10.771 1.00 23.49 326 LEU B C 1
ATOM 6075 O O . LEU B 1 326 ? 87.028 56.453 11.156 1.00 22.77 326 LEU B O 1
ATOM 6080 N N . ARG B 1 327 ? 88.968 55.859 10.155 1.00 23.24 327 ARG B N 1
ATOM 6081 C CA . ARG B 1 327 ? 88.527 54.503 9.866 1.00 24.26 327 ARG B CA 1
ATOM 6082 C C . ARG B 1 327 ? 89.603 53.453 10.131 1.00 23.97 327 ARG B C 1
ATOM 6083 O O . ARG B 1 327 ? 90.760 53.616 9.723 1.00 24.43 327 ARG B O 1
ATOM 6091 N N . LEU B 1 328 ? 89.210 52.379 10.815 1.00 23.82 328 LEU B N 1
ATOM 6092 C CA . LEU B 1 328 ? 90.076 51.226 11.037 1.00 23.43 328 LEU B CA 1
ATOM 6093 C C . LEU B 1 328 ? 89.454 49.995 10.395 1.00 23.28 328 LEU B C 1
ATOM 6094 O O . LEU B 1 328 ? 88.274 49.684 10.644 1.00 22.50 328 LEU B O 1
ATOM 6099 N N . LYS B 1 329 ? 90.263 49.310 9.577 1.00 22.78 329 LYS B N 1
ATOM 6100 C CA . LYS B 1 329 ? 89.842 48.197 8.721 1.00 23.14 329 LYS B CA 1
ATOM 6101 C C . LYS B 1 329 ? 90.692 46.968 8.999 1.00 22.37 329 LYS B C 1
ATOM 6102 O O . LYS B 1 329 ? 91.915 47.050 8.924 1.00 22.40 329 LYS B O 1
ATOM 6108 N N . THR B 1 330 ? 90.055 45.833 9.278 1.00 21.19 330 THR B N 1
ATOM 6109 C CA . THR B 1 330 ? 90.769 44.568 9.409 1.00 20.48 330 THR B CA 1
ATOM 6110 C C . THR B 1 330 ? 89.802 43.383 9.332 1.00 20.11 330 THR B C 1
ATOM 6111 O O . THR B 1 330 ? 88.590 43.579 9.203 1.00 20.01 330 THR B O 1
ATOM 6115 N N . ASN B 1 331 ? 90.346 42.168 9.394 1.00 19.31 331 ASN B N 1
ATOM 6116 C CA . ASN B 1 331 ? 89.563 40.943 9.528 1.00 19.41 331 ASN B CA 1
ATOM 6117 C C . ASN B 1 331 ? 90.426 39.832 10.155 1.00 19.66 331 ASN B C 1
ATOM 6118 O O . ASN B 1 331 ? 91.612 40.065 10.488 1.00 19.31 331 ASN B O 1
ATOM 6123 N N . SER B 1 332 ? 89.837 38.644 10.328 1.00 19.04 332 SER B N 1
ATOM 6124 C CA . SER B 1 332 ? 90.516 37.522 10.973 1.00 19.60 332 SER B CA 1
ATOM 6125 C C . SER B 1 332 ? 91.450 36.732 10.045 1.00 19.65 332 SER B C 1
ATOM 6126 O O . SER B 1 332 ? 92.028 35.721 10.455 1.00 19.09 332 SER B O 1
ATOM 6129 N N . ARG B 1 333 ? 91.596 37.198 8.808 1.00 20.06 333 ARG B N 1
ATOM 6130 C CA . ARG B 1 333 ? 92.658 36.708 7.925 1.00 21.52 333 ARG B CA 1
ATOM 6131 C C . ARG B 1 333 ? 93.965 37.445 8.188 1.00 21.04 333 ARG B C 1
ATOM 6132 O O . ARG B 1 333 ? 95.039 36.890 7.960 1.00 20.92 333 ARG B O 1
ATOM 6140 N N . ARG B 1 334 ? 93.857 38.680 8.692 1.00 20.54 334 ARG B N 1
ATOM 6141 C CA . ARG B 1 334 ? 95.008 39.592 8.822 1.00 20.37 334 ARG B CA 1
ATOM 6142 C C . ARG B 1 334 ? 95.971 39.302 9.967 1.00 20.12 334 ARG B C 1
ATOM 6143 O O . ARG B 1 334 ? 97.175 39.447 9.800 1.00 19.99 334 ARG B O 1
ATOM 6151 N N . GLY B 1 335 ? 95.444 38.928 11.131 1.00 20.09 335 GLY B N 1
ATOM 6152 C CA . GLY B 1 335 ? 96.253 38.924 12.356 1.00 20.21 335 GLY B CA 1
ATOM 6153 C C . GLY B 1 335 ? 96.823 40.315 12.594 1.00 20.56 335 GLY B C 1
ATOM 6154 O O . GLY B 1 335 ? 96.241 41.310 12.161 1.00 20.60 335 GLY B O 1
ATOM 6155 N N . GLY B 1 336 ? 97.965 40.397 13.270 1.00 20.72 336 GLY B N 1
ATOM 6156 C CA . GLY B 1 336 ? 98.581 41.691 13.544 1.00 21.29 336 GLY B CA 1
ATOM 6157 C C . GLY B 1 336 ? 97.820 42.497 14.578 1.00 21.89 336 GLY B C 1
ATOM 6158 O O . GLY B 1 336 ? 97.078 41.941 15.387 1.00 22.50 336 GLY B O 1
ATOM 6159 N N . TYR B 1 337 ? 97.997 43.816 14.552 1.00 22.36 337 TYR B N 1
ATOM 6160 C CA . TYR B 1 337 ? 97.387 44.686 15.552 1.00 22.41 337 TYR B CA 1
ATOM 6161 C C . TYR B 1 337 ? 97.269 46.122 15.064 1.00 22.45 337 TYR B C 1
ATOM 6162 O O . TYR B 1 337 ? 98.019 46.552 14.175 1.00 22.39 337 TYR B O 1
ATOM 6171 N N . MET B 1 338 ? 96.318 46.843 15.658 1.00 22.21 338 MET B N 1
ATOM 6172 C CA . MET B 1 338 ? 96.208 48.297 15.538 1.00 23.03 338 MET B CA 1
ATOM 6173 C C . MET B 1 338 ? 96.005 48.842 16.940 1.00 23.07 338 MET B C 1
ATOM 6174 O O . MET B 1 338 ? 95.038 48.485 17.607 1.00 23.78 338 MET B O 1
ATOM 6179 N N . GLU B 1 339 ? 96.933 49.671 17.409 1.00 23.32 339 GLU B N 1
ATOM 6180 C CA . GLU B 1 339 ? 96.866 50.204 18.777 1.00 23.34 339 GLU B CA 1
ATOM 6181 C C . GLU B 1 339 ? 97.593 51.543 18.925 1.00 22.93 339 GLU B C 1
ATOM 6182 O O . GLU B 1 339 ? 98.443 51.894 18.101 1.00 22.16 339 GLU B O 1
ATOM 6188 N N . ASN B 1 340 ? 97.247 52.281 19.979 1.00 22.55 340 ASN B N 1
ATOM 6189 C CA . ASN B 1 340 ? 97.820 53.607 20.232 1.00 22.51 340 ASN B CA 1
ATOM 6190 C C . ASN B 1 340 ? 97.702 54.520 19.015 1.00 22.42 340 ASN B C 1
ATOM 6191 O O . ASN B 1 340 ? 98.698 55.020 18.470 1.00 22.58 340 ASN B O 1
ATOM 6196 N N . ILE B 1 341 ? 96.458 54.691 18.585 1.00 22.08 341 ILE B N 1
ATOM 6197 C CA . ILE B 1 341 ? 96.107 55.592 17.500 1.00 22.23 341 ILE B CA 1
ATOM 6198 C C . ILE B 1 341 ? 95.466 56.825 18.144 1.00 21.94 341 ILE B C 1
ATOM 6199 O O . ILE B 1 341 ? 94.496 56.708 18.900 1.00 21.25 341 ILE B O 1
ATOM 6204 N N . PHE B 1 342 ? 96.022 57.994 17.846 1.00 21.87 342 PHE B N 1
ATOM 6205 C CA . PHE B 1 342 ? 95.592 59.242 18.475 1.00 22.09 342 PHE B CA 1
ATOM 6206 C C . PHE B 1 342 ? 95.074 60.201 17.412 1.00 22.27 342 PHE B C 1
ATOM 6207 O O . PHE B 1 342 ? 95.803 60.571 16.480 1.00 22.88 342 PHE B O 1
ATOM 6215 N N . PHE B 1 343 ? 93.814 60.596 17.561 1.00 21.97 343 PHE B N 1
ATOM 6216 C CA . PHE B 1 343 ? 93.119 61.443 16.593 1.00 21.87 343 PHE B CA 1
ATOM 6217 C C . PHE B 1 343 ? 92.643 62.676 17.360 1.00 21.84 343 PHE B C 1
ATOM 6218 O O . PHE B 1 343 ? 91.567 62.676 17.961 1.00 21.54 343 PHE B O 1
ATOM 6226 N N . ILE B 1 344 ? 93.469 63.717 17.329 1.00 22.12 344 ILE B N 1
ATOM 6227 C CA . ILE B 1 344 ? 93.416 64.834 18.285 1.00 22.62 344 ILE B CA 1
ATOM 6228 C C . ILE B 1 344 ? 93.255 66.183 17.583 1.00 22.40 344 ILE B C 1
ATOM 6229 O O . ILE B 1 344 ? 93.920 66.446 16.578 1.00 22.06 344 ILE B O 1
ATOM 6234 N N . ASP B 1 345 ? 92.401 67.050 18.133 1.00 22.20 345 ASP B N 1
ATOM 6235 C CA . ASP B 1 345 ? 92.242 68.434 17.642 1.00 22.28 345 ASP B CA 1
ATOM 6236 C C . ASP B 1 345 ? 91.923 68.497 16.141 1.00 21.79 345 ASP B C 1
ATOM 6237 O O . ASP B 1 345 ? 92.399 69.383 15.435 1.00 21.48 345 ASP B O 1
ATOM 6242 N N . ASN B 1 346 ? 91.121 67.555 15.660 1.00 21.51 346 ASN B N 1
ATOM 6243 C CA . ASN B 1 346 ? 90.720 67.559 14.271 1.00 21.30 346 ASN B CA 1
ATOM 6244 C C . ASN B 1 346 ? 89.343 68.170 14.049 1.00 21.33 346 ASN B C 1
ATOM 6245 O O . ASN B 1 346 ? 88.551 68.322 14.989 1.00 21.25 346 ASN B O 1
ATOM 6250 N N . VAL B 1 347 ? 89.078 68.537 12.798 1.00 20.87 347 VAL B N 1
ATOM 6251 C CA . VAL B 1 347 ? 87.786 69.067 12.395 1.00 20.45 347 VAL B CA 1
ATOM 6252 C C . VAL B 1 347 ? 87.341 68.284 11.164 1.00 20.45 347 VAL B C 1
ATOM 6253 O O . VAL B 1 347 ? 88.098 68.153 10.202 1.00 20.47 347 VAL B O 1
ATOM 6257 N N . ALA B 1 348 ? 86.128 67.747 11.199 1.00 20.27 348 ALA B N 1
ATOM 6258 C CA . ALA B 1 348 ? 85.604 66.981 10.067 1.00 20.89 348 ALA B CA 1
ATOM 6259 C C . ALA B 1 348 ? 84.168 67.369 9.758 1.00 20.97 348 ALA B C 1
ATOM 6260 O O . ALA B 1 348 ? 83.258 67.061 10.522 1.00 21.81 348 ALA B O 1
ATOM 6262 N N . VAL B 1 349 ? 83.964 68.054 8.638 1.00 21.18 349 VAL B N 1
ATOM 6263 C CA . VAL B 1 349 ? 82.661 68.660 8.359 1.00 21.18 349 VAL B CA 1
ATOM 6264 C C . VAL B 1 349 ? 82.004 68.099 7.090 1.00 21.04 349 VAL B C 1
ATOM 6265 O O . VAL B 1 349 ? 82.683 67.755 6.121 1.00 20.75 349 VAL B O 1
ATOM 6269 N N . ASN B 1 350 ? 80.678 67.996 7.124 1.00 20.95 350 ASN B N 1
ATOM 6270 C CA . ASN B 1 350 ? 79.897 67.457 6.008 1.00 21.51 350 ASN B CA 1
ATOM 6271 C C . ASN B 1 350 ? 80.356 66.031 5.637 1.00 21.22 350 ASN B C 1
ATOM 6272 O O . ASN B 1 350 ? 80.525 65.682 4.468 1.00 21.08 350 ASN B O 1
ATOM 6277 N N . VAL B 1 351 ? 80.553 65.226 6.675 1.00 20.78 351 VAL B N 1
ATOM 6278 C CA . VAL B 1 351 ? 80.926 63.820 6.558 1.00 20.59 351 VAL B CA 1
ATOM 6279 C C . VAL B 1 351 ? 79.707 63.032 6.062 1.00 20.80 351 VAL B C 1
ATOM 6280 O O . VAL B 1 351 ? 78.601 63.225 6.565 1.00 20.23 351 VAL B O 1
ATOM 6284 N N . SER B 1 352 ? 79.903 62.144 5.087 1.00 21.00 352 SER B N 1
ATOM 6285 C CA . SER B 1 352 ? 78.754 61.501 4.433 1.00 21.58 352 SER B CA 1
ATOM 6286 C C . SER B 1 352 ? 78.366 60.124 4.983 1.00 21.70 352 SER B C 1
ATOM 6287 O O . SER B 1 352 ? 77.191 59.767 4.944 1.00 22.39 352 SER B O 1
ATOM 6290 N N . GLU B 1 353 ? 79.324 59.358 5.490 1.00 21.91 353 GLU B N 1
ATOM 6291 C CA . GLU B 1 353 ? 79.022 58.007 5.985 1.00 22.08 353 GLU B CA 1
ATOM 6292 C C . GLU B 1 353 ? 79.167 57.893 7.507 1.00 22.14 353 GLU B C 1
ATOM 6293 O O . GLU B 1 353 ? 78.180 58.020 8.241 1.00 22.28 353 GLU B O 1
ATOM 6299 N N . GLU B 1 354 ? 80.387 57.659 7.982 1.00 21.63 354 GLU B N 1
ATOM 6300 C CA . GLU B 1 354 ? 80.638 57.563 9.419 1.00 21.84 354 GLU B CA 1
ATOM 6301 C C . GLU B 1 354 ? 81.757 58.518 9.795 1.00 21.84 354 GLU B C 1
ATOM 6302 O O . GLU B 1 354 ? 82.779 58.572 9.111 1.00 21.55 354 GLU B O 1
ATOM 6308 N N . VAL B 1 355 ? 81.578 59.262 10.881 1.00 21.14 355 VAL B N 1
ATOM 6309 C CA . VAL B 1 355 ? 82.662 60.123 11.346 1.00 21.14 355 VAL B CA 1
ATOM 6310 C C . VAL B 1 355 ? 83.811 59.246 11.853 1.00 21.26 355 VAL B C 1
ATOM 6311 O O . VAL B 1 355 ? 84.963 59.410 11.434 1.00 21.17 355 VAL B O 1
ATOM 6315 N N . ILE B 1 356 ? 83.471 58.293 12.720 1.00 21.00 356 ILE B N 1
ATOM 6316 C CA . ILE B 1 356 ? 84.424 57.320 13.234 1.00 20.58 356 ILE B CA 1
ATOM 6317 C C . ILE B 1 356 ? 83.929 55.905 12.931 1.00 20.92 356 ILE B C 1
ATOM 6318 O O . ILE B 1 356 ? 82.822 55.532 13.333 1.00 20.29 356 ILE B O 1
ATOM 6323 N N . ARG B 1 357 ? 84.768 55.126 12.241 1.00 21.00 357 ARG B N 1
ATOM 6324 C CA . ARG B 1 357 ? 84.427 53.754 11.860 1.00 21.71 357 ARG B CA 1
ATOM 6325 C C . ARG B 1 357 ? 85.511 52.749 12.239 1.00 21.66 357 ARG B C 1
ATOM 6326 O O . ARG B 1 357 ? 86.692 52.953 11.963 1.00 21.28 357 ARG B O 1
ATOM 6334 N N . ILE B 1 358 ? 85.090 51.666 12.886 1.00 21.51 358 ILE B N 1
ATOM 6335 C CA . ILE B 1 358 ? 85.951 50.526 13.141 1.00 21.61 358 ILE B CA 1
ATOM 6336 C C . ILE B 1 358 ? 85.146 49.271 12.821 1.00 22.49 358 ILE B C 1
ATOM 6337 O O . ILE B 1 358 ? 83.999 49.125 13.279 1.00 21.61 358 ILE B O 1
ATOM 6342 N N . ASN B 1 359 ? 85.742 48.382 12.023 1.00 22.78 359 ASN B N 1
ATOM 6343 C CA . ASN B 1 359 ? 85.078 47.156 11.586 1.00 23.46 359 ASN B CA 1
ATOM 6344 C C . ASN B 1 359 ? 86.093 46.033 11.373 1.00 23.24 359 ASN B C 1
ATOM 6345 O O . ASN B 1 359 ? 87.135 46.238 10.744 1.00 23.14 359 ASN B O 1
ATOM 6350 N N . LEU B 1 360 ? 85.754 44.848 11.871 1.00 22.51 360 LEU B N 1
ATOM 6351 C CA . LEU B 1 360 ? 86.658 43.703 11.871 1.00 22.32 360 LEU B CA 1
ATOM 6352 C C . LEU B 1 360 ? 86.244 42.598 10.896 1.00 22.08 360 LEU B C 1
ATOM 6353 O O . LEU B 1 360 ? 86.705 41.457 11.017 1.00 21.74 360 LEU B O 1
ATOM 6358 N N . ARG B 1 361 ? 85.395 42.938 9.924 1.00 22.04 361 ARG B N 1
ATOM 6359 C CA . ARG B 1 361 ? 84.992 41.975 8.884 1.00 22.30 361 ARG B CA 1
ATOM 6360 C C . ARG B 1 361 ? 85.270 42.476 7.471 1.00 22.81 361 ARG B C 1
ATOM 6361 O O . ARG B 1 361 ? 84.512 42.186 6.529 1.00 22.35 361 ARG B O 1
ATOM 6369 N N . TYR B 1 362 ? 86.354 43.227 7.323 1.00 23.05 362 TYR B N 1
ATOM 6370 C CA . TYR B 1 362 ? 86.716 43.791 6.032 1.00 23.66 362 TYR B CA 1
ATOM 6371 C C . TYR B 1 362 ? 86.721 42.774 4.890 1.00 23.80 362 TYR B C 1
ATOM 6372 O O . TYR B 1 362 ? 87.314 41.691 5.000 1.00 23.39 362 TYR B O 1
ATOM 6381 N N . ASP B 1 363 ? 86.048 43.154 3.803 1.00 24.42 363 ASP B N 1
ATOM 6382 C CA . ASP B 1 363 ? 85.926 42.368 2.565 1.00 25.66 363 ASP B CA 1
ATOM 6383 C C . ASP B 1 363 ? 85.278 41.008 2.712 1.00 25.73 363 ASP B C 1
ATOM 6384 O O . ASP B 1 363 ? 85.490 40.141 1.863 1.00 25.97 363 ASP B O 1
ATOM 6389 N N . ASN B 1 364 ? 84.498 40.809 3.774 1.00 26.06 364 ASN B N 1
ATOM 6390 C CA . ASN B 1 364 ? 83.766 39.562 3.945 1.00 26.58 364 ASN B CA 1
ATOM 6391 C C . ASN B 1 364 ? 84.742 38.370 3.947 1.00 26.70 364 ASN B C 1
ATOM 6392 O O . ASN B 1 364 ? 84.455 37.303 3.394 1.00 26.67 364 ASN B O 1
ATOM 6397 N N . GLU B 1 365 ? 85.911 38.582 4.550 1.00 26.75 365 GLU B N 1
ATOM 6398 C CA . GLU B 1 365 ? 86.959 37.571 4.645 1.00 27.42 365 GLU B CA 1
ATOM 6399 C C . GLU B 1 365 ? 87.150 37.141 6.084 1.00 27.31 365 GLU B C 1
ATOM 6400 O O . GLU B 1 365 ? 86.966 37.943 7.003 1.00 27.44 365 GLU B O 1
ATOM 6406 N N . GLU B 1 366 ? 87.541 35.879 6.265 1.00 26.92 366 GLU B N 1
ATOM 6407 C CA . GLU B 1 366 ? 87.768 35.293 7.587 1.00 26.92 366 GLU B CA 1
ATOM 6408 C C . GLU B 1 366 ? 88.991 34.402 7.562 1.00 26.06 366 GLU B C 1
ATOM 6409 O O . GLU B 1 366 ? 89.375 33.910 6.508 1.00 26.09 366 GLU B O 1
ATOM 6415 N N . GLY B 1 367 ? 89.582 34.185 8.732 1.00 25.28 367 GLY B N 1
ATOM 6416 C CA . GLY B 1 367 ? 90.725 33.291 8.870 1.00 25.26 367 GLY B CA 1
ATOM 6417 C C . GLY B 1 367 ? 90.915 32.896 10.317 1.00 25.00 367 GLY B C 1
ATOM 6418 O O . GLY B 1 367 ? 89.993 33.000 11.118 1.00 24.61 367 GLY B O 1
ATOM 6419 N N . GLU B 1 368 ? 92.123 32.462 10.654 1.00 25.10 368 GLU B N 1
ATOM 6420 C CA . GLU B 1 368 ? 92.443 32.050 12.027 1.00 25.10 368 GLU B CA 1
ATOM 6421 C C . GLU B 1 368 ? 93.497 32.954 12.686 1.00 24.43 368 GLU B C 1
ATOM 6422 O O . GLU B 1 368 ? 94.285 32.511 13.535 1.00 24.38 368 GLU B O 1
ATOM 6428 N N . TYR B 1 369 ? 93.496 34.222 12.292 1.00 23.22 369 TYR B N 1
ATOM 6429 C CA . TYR B 1 369 ? 94.420 35.206 12.849 1.00 22.54 369 TYR B CA 1
ATOM 6430 C C . TYR B 1 369 ? 93.622 36.428 13.313 1.00 21.66 369 TYR B C 1
ATOM 6431 O O . TYR B 1 369 ? 93.469 37.417 12.597 1.00 21.23 369 TYR B O 1
ATOM 6440 N N . LEU B 1 370 ? 93.079 36.316 14.518 1.00 21.16 370 LEU B N 1
ATOM 6441 C CA . LEU B 1 370 ? 92.281 37.381 15.103 1.00 20.58 370 LEU B CA 1
ATOM 6442 C C . LEU B 1 370 ? 93.161 38.602 15.360 1.00 20.61 370 LEU B C 1
ATOM 6443 O O . LEU B 1 370 ? 94.213 38.488 15.982 1.00 20.28 370 LEU B O 1
ATOM 6448 N N . PRO B 1 371 ? 92.746 39.766 14.843 1.00 20.65 371 PRO B N 1
ATOM 6449 C CA . PRO B 1 371 ? 93.540 40.979 15.027 1.00 21.06 371 PRO B CA 1
ATOM 6450 C C . PRO B 1 371 ? 93.305 41.644 16.387 1.00 21.32 371 PRO B C 1
ATOM 6451 O O . PRO B 1 371 ? 92.201 41.580 16.937 1.00 21.31 371 PRO B O 1
ATOM 6455 N N . VAL B 1 372 ? 94.350 42.256 16.932 1.00 21.86 372 VAL B N 1
ATOM 6456 C CA . VAL B 1 372 ? 94.221 43.009 18.166 1.00 22.18 372 VAL B CA 1
ATOM 6457 C C . VAL B 1 372 ? 93.906 44.449 17.773 1.00 22.32 372 VAL B C 1
ATOM 6458 O O . VAL B 1 372 ? 94.720 45.101 17.112 1.00 22.65 372 VAL B O 1
ATOM 6462 N N . VAL B 1 373 ? 92.711 44.924 18.138 1.00 21.99 373 VAL B N 1
ATOM 6463 C CA . VAL B 1 373 ? 92.325 46.316 17.898 1.00 21.98 373 VAL B CA 1
ATOM 6464 C C . VAL B 1 373 ? 91.947 46.963 19.221 1.00 22.01 373 VAL B C 1
ATOM 6465 O O . VAL B 1 373 ? 90.920 46.631 19.813 1.00 21.60 373 VAL B O 1
ATOM 6469 N N . ARG B 1 374 ? 92.783 47.890 19.680 1.00 22.06 374 ARG B N 1
ATOM 6470 C CA . ARG B 1 374 ? 92.590 48.511 20.991 1.00 21.89 374 ARG B CA 1
ATOM 6471 C C . ARG B 1 374 ? 93.264 49.877 21.086 1.00 21.75 374 ARG B C 1
ATOM 6472 O O . ARG B 1 374 ? 94.131 50.212 20.270 1.00 21.20 374 ARG B O 1
ATOM 6480 N N . SER B 1 375 ? 92.858 50.656 22.087 1.00 21.22 375 SER B N 1
ATOM 6481 C CA . SER B 1 375 ? 93.540 51.906 22.448 1.00 21.70 375 SER B CA 1
ATOM 6482 C C . SER B 1 375 ? 93.546 52.927 21.319 1.00 21.66 375 SER B C 1
ATOM 6483 O O . SER B 1 375 ? 94.603 53.310 20.801 1.00 21.25 375 SER B O 1
ATOM 6486 N N . VAL B 1 376 ? 92.343 53.325 20.924 1.00 21.65 376 VAL B N 1
ATOM 6487 C CA . VAL B 1 376 ? 92.163 54.358 19.918 1.00 21.77 376 VAL B CA 1
ATOM 6488 C C . VAL B 1 376 ? 91.565 55.525 20.669 1.00 21.77 376 VAL B C 1
ATOM 6489 O O . VAL B 1 376 ? 90.589 55.346 21.412 1.00 21.74 376 VAL B O 1
ATOM 6493 N N . PHE B 1 377 ? 92.175 56.699 20.508 1.00 21.38 377 PHE B N 1
ATOM 6494 C CA . PHE B 1 377 ? 91.814 57.878 21.284 1.00 21.83 377 PHE B CA 1
ATOM 6495 C C . PHE B 1 377 ? 91.412 59.062 20.396 1.00 22.23 377 PHE B C 1
ATOM 6496 O O . PHE B 1 377 ? 92.218 59.585 19.619 1.00 22.67 377 PHE B O 1
ATOM 6504 N N . VAL B 1 378 ? 90.149 59.454 20.506 1.00 22.21 378 VAL B N 1
ATOM 6505 C CA . VAL B 1 378 ? 89.639 60.628 19.821 1.00 22.66 378 VAL B CA 1
ATOM 6506 C C . VAL B 1 378 ? 89.432 61.722 20.863 1.00 22.50 378 VAL B C 1
ATOM 6507 O O . VAL B 1 378 ? 88.663 61.549 21.810 1.00 22.59 378 VAL B O 1
ATOM 6511 N N . LYS B 1 379 ? 90.128 62.840 20.686 1.00 22.24 379 LYS B N 1
ATOM 6512 C CA . LYS B 1 379 ? 90.066 63.947 21.630 1.00 22.32 379 LYS B CA 1
ATOM 6513 C C . LYS B 1 379 ? 89.981 65.288 20.912 1.00 21.95 379 LYS B C 1
ATOM 6514 O O . LYS B 1 379 ? 90.774 65.572 20.002 1.00 21.55 379 LYS B O 1
ATOM 6520 N N . ASN B 1 380 ? 89.022 66.109 21.334 1.00 21.42 380 ASN B N 1
ATOM 6521 C CA . ASN B 1 380 ? 88.826 67.453 20.785 1.00 21.29 380 ASN B CA 1
ATOM 6522 C C . ASN B 1 380 ? 88.541 67.419 19.276 1.00 20.94 380 ASN B C 1
ATOM 6523 O O . ASN B 1 380 ? 89.135 68.150 18.480 1.00 20.85 380 ASN B O 1
ATOM 6528 N N . LEU B 1 381 ? 87.641 66.518 18.897 1.00 20.24 381 LEU B N 1
ATOM 6529 C CA . LEU B 1 381 ? 87.098 66.491 17.556 1.00 19.78 381 LEU B CA 1
ATOM 6530 C C . LEU B 1 381 ? 85.853 67.380 17.511 1.00 20.18 381 LEU B C 1
ATOM 6531 O O . LEU B 1 381 ? 84.982 67.300 18.395 1.00 20.15 381 LEU B O 1
ATOM 6536 N N . LYS B 1 382 ? 85.793 68.254 16.515 1.00 20.04 382 LYS B N 1
ATOM 6537 C CA . LYS B 1 382 ? 84.540 68.913 16.161 1.00 20.64 382 LYS B CA 1
ATOM 6538 C C . LYS B 1 382 ? 84.148 68.345 14.805 1.00 20.54 382 LYS B C 1
ATOM 6539 O O . LYS B 1 382 ? 84.945 68.386 13.857 1.00 20.31 382 LYS B O 1
ATOM 6545 N N . ALA B 1 383 ? 82.936 67.812 14.700 1.00 20.33 383 ALA B N 1
ATOM 6546 C CA . ALA B 1 383 ? 82.503 67.199 13.446 1.00 20.53 383 ALA B CA 1
ATOM 6547 C C . ALA B 1 383 ? 81.020 67.416 13.155 1.00 21.09 383 ALA B C 1
ATOM 6548 O O . ALA B 1 383 ? 80.228 67.614 14.074 1.00 21.06 383 ALA B O 1
ATOM 6550 N N . THR B 1 384 ? 80.658 67.411 11.870 1.00 21.70 384 THR B N 1
ATOM 6551 C CA . THR B 1 384 ? 79.255 67.507 11.451 1.00 22.32 384 THR B CA 1
ATOM 6552 C C . THR B 1 384 ? 78.907 66.485 10.373 1.00 22.78 384 THR B C 1
ATOM 6553 O O . THR B 1 384 ? 79.748 66.142 9.535 1.00 22.95 384 THR B O 1
ATOM 6557 N N . GLY B 1 385 ? 77.654 66.027 10.393 1.00 22.95 385 GLY B N 1
ATOM 6558 C CA . GLY B 1 385 ? 77.115 65.158 9.356 1.00 23.23 385 GLY B CA 1
ATOM 6559 C C . GLY B 1 385 ? 77.409 63.692 9.582 1.00 23.59 385 GLY B C 1
ATOM 6560 O O . GLY B 1 385 ? 78.153 63.321 10.493 1.00 23.89 385 GLY B O 1
ATOM 6561 N N . GLY B 1 386 ? 76.820 62.855 8.739 1.00 23.57 386 GLY B N 1
ATOM 6562 C CA . GLY B 1 386 ? 77.085 61.427 8.775 1.00 23.06 386 GLY B CA 1
ATOM 6563 C C . GLY B 1 386 ? 75.817 60.631 8.959 1.00 22.79 386 GLY B C 1
ATOM 6564 O O . GLY B 1 386 ? 74.821 61.133 9.500 1.00 22.42 386 GLY B O 1
ATOM 6565 N N . LYS B 1 387 ? 75.850 59.392 8.484 1.00 22.39 387 LYS B N 1
ATOM 6566 C CA . LYS B 1 387 ? 74.798 58.439 8.788 1.00 22.26 387 LYS B CA 1
ATOM 6567 C C . LYS B 1 387 ? 75.057 57.920 10.209 1.00 21.93 387 LYS B C 1
ATOM 6568 O O . LYS B 1 387 ? 74.119 57.612 10.938 1.00 21.37 387 LYS B O 1
ATOM 6574 N N . TYR B 1 388 ? 76.339 57.835 10.579 1.00 21.53 388 TYR B N 1
ATOM 6575 C CA . TYR B 1 388 ? 76.770 57.479 11.930 1.00 21.64 388 TYR B CA 1
ATOM 6576 C C . TYR B 1 388 ? 77.762 58.502 12.471 1.00 21.45 388 TYR B C 1
ATOM 6577 O O . TYR B 1 388 ? 78.645 58.959 11.742 1.00 21.75 388 TYR B O 1
ATOM 6586 N N . ALA B 1 389 ? 77.637 58.850 13.750 1.00 20.89 389 ALA B N 1
ATOM 6587 C CA . ALA B 1 389 ? 78.735 59.544 14.428 1.00 20.87 389 ALA B CA 1
ATOM 6588 C C . ALA B 1 389 ? 79.857 58.551 14.749 1.00 20.77 389 ALA B C 1
ATOM 6589 O O . ALA B 1 389 ? 81.023 58.734 14.343 1.00 20.17 389 ALA B O 1
ATOM 6591 N N . VAL B 1 390 ? 79.482 57.480 15.444 1.00 20.68 390 VAL B N 1
ATOM 6592 C CA . VAL B 1 390 ? 80.420 56.467 15.925 1.00 20.66 390 VAL B CA 1
ATOM 6593 C C . VAL B 1 390 ? 79.874 55.091 15.552 1.00 20.91 390 VAL B C 1
ATOM 6594 O O . VAL B 1 390 ? 78.751 54.732 15.946 1.00 21.12 390 VAL B O 1
ATOM 6598 N N . ARG B 1 391 ? 80.653 54.332 14.779 1.00 20.51 391 ARG B N 1
ATOM 6599 C CA . ARG B 1 391 ? 80.240 53.002 14.358 1.00 20.79 391 ARG B CA 1
ATOM 6600 C C . ARG B 1 391 ? 81.372 51.981 14.556 1.00 20.41 391 ARG B C 1
ATOM 6601 O O . ARG B 1 391 ? 82.368 51.977 13.828 1.00 20.31 391 ARG B O 1
ATOM 6609 N N . ILE B 1 392 ? 81.213 51.125 15.555 1.00 20.06 392 ILE B N 1
ATOM 6610 C CA . ILE B 1 392 ? 82.300 50.253 15.997 1.00 19.87 392 ILE B CA 1
ATOM 6611 C C . ILE B 1 392 ? 81.792 48.815 16.089 1.00 20.45 392 ILE B C 1
ATOM 6612 O O . ILE B 1 392 ? 80.914 48.495 16.913 1.00 20.39 392 ILE B O 1
ATOM 6617 N N . GLU B 1 393 ? 82.319 47.958 15.217 1.00 20.32 393 GLU B N 1
ATOM 6618 C CA . GLU B 1 393 ? 81.936 46.551 15.209 1.00 20.61 393 GLU B CA 1
ATOM 6619 C C . GLU B 1 393 ? 83.162 45.654 15.368 1.00 20.05 393 GLU B C 1
ATOM 6620 O O . GLU B 1 393 ? 84.103 45.742 14.585 1.00 19.98 393 GLU B O 1
ATOM 6626 N N . GLY B 1 394 ? 83.140 44.792 16.380 1.00 19.67 394 GLY B N 1
ATOM 6627 C CA . GLY B 1 394 ? 84.181 43.780 16.563 1.00 19.21 394 GLY B CA 1
ATOM 6628 C C . GLY B 1 394 ? 83.645 42.407 16.201 1.00 19.40 394 GLY B C 1
ATOM 6629 O O . GLY B 1 394 ? 82.734 42.284 15.365 1.00 19.55 394 GLY B O 1
ATOM 6630 N N . LEU B 1 395 ? 84.211 41.376 16.824 1.00 18.65 395 LEU B N 1
ATOM 6631 C CA . LEU B 1 395 ? 83.742 40.015 16.657 1.00 18.63 395 LEU B CA 1
ATOM 6632 C C . LEU B 1 395 ? 83.373 39.493 18.028 1.00 18.93 395 LEU B C 1
ATOM 6633 O O . LEU B 1 395 ? 83.916 39.956 19.035 1.00 18.84 395 LEU B O 1
ATOM 6638 N N . GLU B 1 396 ? 82.441 38.548 18.067 1.00 19.04 396 GLU B N 1
ATOM 6639 C CA . GLU B 1 396 ? 82.029 37.895 19.318 1.00 19.56 396 GLU B CA 1
ATOM 6640 C C . GLU B 1 396 ? 83.229 37.305 20.076 1.00 19.21 396 GLU B C 1
ATOM 6641 O O . GLU B 1 396 ? 83.264 37.343 21.303 1.00 18.91 396 GLU B O 1
ATOM 6647 N N . ASN B 1 397 ? 84.194 36.762 19.332 1.00 18.87 397 ASN B N 1
ATOM 6648 C CA . ASN B 1 397 ? 85.431 36.221 19.904 1.00 19.09 397 ASN B CA 1
ATOM 6649 C C . ASN B 1 397 ? 86.638 37.175 19.802 1.00 19.23 397 ASN B C 1
ATOM 6650 O O . ASN B 1 397 ? 87.786 36.748 19.968 1.00 20.09 397 ASN B O 1
ATOM 6655 N N . ASP B 1 398 ? 86.381 38.457 19.529 1.00 19.14 398 ASP B N 1
ATOM 6656 C CA . ASP B 1 398 ? 87.441 39.478 19.384 1.00 19.01 398 ASP B CA 1
ATOM 6657 C C . ASP B 1 398 ? 86.837 40.888 19.416 1.00 18.80 398 ASP B C 1
ATOM 6658 O O . ASP B 1 398 ? 86.625 41.524 18.368 1.00 18.14 398 ASP B O 1
ATOM 6663 N N . TYR B 1 399 ? 86.565 41.369 20.627 1.00 18.78 399 TYR B N 1
ATOM 6664 C CA . TYR B 1 399 ? 85.998 42.704 20.825 1.00 19.52 399 TYR B CA 1
ATOM 6665 C C . TYR B 1 399 ? 86.997 43.777 20.424 1.00 19.66 399 TYR B C 1
ATOM 6666 O O . TYR B 1 399 ? 88.198 43.575 20.575 1.00 20.40 399 TYR B O 1
ATOM 6675 N N . VAL B 1 400 ? 86.498 44.900 19.901 1.00 19.92 400 VAL B N 1
ATOM 6676 C CA . VAL B 1 400 ? 87.286 46.133 19.810 1.00 20.16 400 VAL B CA 1
ATOM 6677 C C . VAL B 1 400 ? 87.391 46.662 21.243 1.00 20.92 400 VAL B C 1
ATOM 6678 O O . VAL B 1 400 ? 86.390 46.733 21.949 1.00 20.88 400 VAL B O 1
ATOM 6682 N N . LYS B 1 401 ? 88.603 46.991 21.687 1.00 21.63 401 LYS B N 1
ATOM 6683 C CA . LYS B 1 401 ? 88.836 47.294 23.109 1.00 21.90 401 LYS B CA 1
ATOM 6684 C C . LYS B 1 401 ? 89.384 48.696 23.338 1.00 21.92 401 LYS B C 1
ATOM 6685 O O . LYS B 1 401 ? 90.122 49.222 22.498 1.00 21.00 401 LYS B O 1
ATOM 6691 N N . ASP B 1 402 ? 89.040 49.280 24.490 1.00 22.27 402 ASP B N 1
ATOM 6692 C CA . ASP B 1 402 ? 89.672 50.526 24.964 1.00 23.06 402 ASP B CA 1
ATOM 6693 C C . ASP B 1 402 ? 89.629 51.633 23.900 1.00 22.77 402 ASP B C 1
ATOM 6694 O O . ASP B 1 402 ? 90.663 52.164 23.469 1.00 22.33 402 ASP B O 1
ATOM 6699 N N . ILE B 1 403 ? 88.414 51.953 23.464 1.00 22.20 403 ILE B N 1
ATOM 6700 C CA . ILE B 1 403 ? 88.185 53.090 22.584 1.00 21.81 403 ILE B CA 1
ATOM 6701 C C . ILE B 1 403 ? 87.671 54.235 23.455 1.00 21.44 403 ILE B C 1
ATOM 6702 O O . ILE B 1 403 ? 86.720 54.058 24.212 1.00 21.13 403 ILE B O 1
ATOM 6707 N N . LEU B 1 404 ? 88.315 55.396 23.361 1.00 21.05 404 LEU B N 1
ATOM 6708 C CA . LEU B 1 404 ? 87.932 56.554 24.168 1.00 20.31 404 LEU B CA 1
ATOM 6709 C C . LEU B 1 404 ? 87.753 57.784 23.294 1.00 20.33 404 LEU B C 1
ATOM 6710 O O . LEU B 1 404 ? 88.661 58.171 22.536 1.00 20.33 404 LEU B O 1
ATOM 6715 N N . ILE B 1 405 ? 86.574 58.388 23.414 1.00 19.83 405 ILE B N 1
ATOM 6716 C CA . ILE B 1 405 ? 86.239 59.627 22.729 1.00 19.56 405 ILE B CA 1
ATOM 6717 C C . ILE B 1 405 ? 86.002 60.674 23.803 1.00 19.33 405 ILE B C 1
ATOM 6718 O O . ILE B 1 405 ? 85.219 60.450 24.713 1.00 19.17 405 ILE B O 1
ATOM 6723 N N . SER B 1 406 ? 86.686 61.807 23.706 1.00 19.36 406 SER B N 1
ATOM 6724 C CA . SER B 1 406 ? 86.594 62.836 24.740 1.00 19.42 406 SER B CA 1
ATOM 6725 C C . SER B 1 406 ? 86.640 64.264 24.204 1.00 19.36 406 SER B C 1
ATOM 6726 O O . SER B 1 406 ? 87.288 64.547 23.182 1.00 18.30 406 SER B O 1
ATOM 6729 N N . ASP B 1 407 ? 85.945 65.158 24.912 1.00 19.36 407 ASP B N 1
ATOM 6730 C CA . ASP B 1 407 ? 85.942 66.597 24.605 1.00 20.23 407 ASP B CA 1
ATOM 6731 C C . ASP B 1 407 ? 85.548 66.843 23.151 1.00 19.96 407 ASP B C 1
ATOM 6732 O O . ASP B 1 407 ? 86.188 67.617 22.444 1.00 20.37 407 ASP B O 1
ATOM 6737 N N . THR B 1 408 ? 84.484 66.170 22.719 1.00 19.98 408 THR B N 1
ATOM 6738 C CA . THR B 1 408 ? 84.156 66.047 21.299 1.00 19.68 408 THR B CA 1
ATOM 6739 C C . THR B 1 408 ? 82.714 66.463 21.058 1.00 19.86 408 THR B C 1
ATOM 6740 O O . THR B 1 408 ? 81.834 66.186 21.879 1.00 19.58 408 THR B O 1
ATOM 6744 N N . ILE B 1 409 ? 82.483 67.150 19.940 1.00 19.69 409 ILE B N 1
ATOM 6745 C CA . ILE B 1 409 ? 81.139 67.574 19.551 1.00 20.07 409 ILE B CA 1
ATOM 6746 C C . ILE B 1 409 ? 80.858 67.111 18.119 1.00 20.30 409 ILE B C 1
ATOM 6747 O O . ILE B 1 409 ? 81.564 67.500 17.184 1.00 20.33 409 ILE B O 1
ATOM 6752 N N . ILE B 1 410 ? 79.826 66.282 17.961 1.00 20.52 410 ILE B N 1
ATOM 6753 C CA . ILE B 1 410 ? 79.386 65.798 16.649 1.00 20.41 410 ILE B CA 1
ATOM 6754 C C . ILE B 1 410 ? 77.918 66.158 16.410 1.00 20.55 410 ILE B C 1
ATOM 6755 O O . ILE B 1 410 ? 77.020 65.692 17.123 1.00 21.34 410 ILE B O 1
ATOM 6760 N N . GLU B 1 411 ? 77.690 66.988 15.399 1.00 20.36 411 GLU B N 1
ATOM 6761 C CA A GLU B 1 411 ? 76.358 67.494 15.107 0.70 20.60 411 GLU B CA 1
ATOM 6762 C CA B GLU B 1 411 ? 76.362 67.523 15.102 0.30 20.19 411 GLU B CA 1
ATOM 6763 C C . GLU B 1 411 ? 75.838 66.986 13.778 1.00 20.61 411 GLU B C 1
ATOM 6764 O O . GLU B 1 411 ? 76.597 66.877 12.805 1.00 20.93 411 GLU B O 1
ATOM 6775 N N . GLY B 1 412 ? 74.546 66.671 13.744 1.00 20.42 412 GLY B N 1
ATOM 6776 C CA . GLY B 1 412 ? 73.865 66.285 12.509 1.00 21.15 412 GLY B CA 1
ATOM 6777 C C . GLY B 1 412 ? 74.039 64.864 11.999 1.00 21.62 412 GLY B C 1
ATOM 6778 O O . GLY B 1 412 ? 73.585 64.554 10.900 1.00 21.85 412 GLY B O 1
ATOM 6779 N N . ALA B 1 413 ? 74.683 63.995 12.774 1.00 21.68 413 ALA B N 1
ATOM 6780 C CA . ALA B 1 413 ? 74.748 62.583 12.396 1.00 22.12 413 ALA B CA 1
ATOM 6781 C C . ALA B 1 413 ? 73.435 61.907 12.788 1.00 22.39 413 ALA B C 1
ATOM 6782 O O . ALA B 1 413 ? 72.886 62.204 13.851 1.00 22.25 413 ALA B O 1
ATOM 6784 N N . LYS B 1 414 ? 72.926 61.025 11.927 1.00 22.63 414 LYS B N 1
ATOM 6785 C CA . LYS B 1 414 ? 71.621 60.409 12.163 1.00 23.90 414 LYS B CA 1
ATOM 6786 C C . LYS B 1 414 ? 71.656 59.434 13.346 1.00 23.54 414 LYS B C 1
ATOM 6787 O O . LYS B 1 414 ? 70.814 59.510 14.235 1.00 23.82 414 LYS B O 1
ATOM 6793 N N . ILE B 1 415 ? 72.644 58.544 13.370 1.00 22.97 415 ILE B N 1
ATOM 6794 C CA . ILE B 1 415 ? 72.823 57.626 14.498 1.00 22.55 415 ILE B CA 1
ATOM 6795 C C . ILE B 1 415 ? 74.053 58.050 15.298 1.00 21.72 415 ILE B C 1
ATOM 6796 O O . ILE B 1 415 ? 75.117 58.242 14.731 1.00 21.84 415 ILE B O 1
ATOM 6801 N N . SER B 1 416 ? 73.912 58.195 16.611 1.00 20.83 416 SER B N 1
ATOM 6802 C CA . SER B 1 416 ? 75.048 58.645 17.434 1.00 20.32 416 SER B CA 1
ATOM 6803 C C . SER B 1 416 ? 76.080 57.555 17.656 1.00 19.90 416 SER B C 1
ATOM 6804 O O . SER B 1 416 ? 77.280 57.757 17.414 1.00 20.11 416 SER B O 1
ATOM 6807 N N . VAL B 1 417 ? 75.612 56.402 18.116 1.00 19.65 417 VAL B N 1
ATOM 6808 C CA . VAL B 1 417 ? 76.488 55.269 18.383 1.00 19.39 417 VAL B CA 1
ATOM 6809 C C . VAL B 1 417 ? 75.852 53.984 17.884 1.00 19.41 417 VAL B C 1
ATOM 6810 O O . VAL B 1 417 ? 74.709 53.683 18.212 1.00 19.32 417 VAL B O 1
ATOM 6814 N N . LEU B 1 418 ? 76.597 53.249 17.061 1.00 19.83 418 LEU B N 1
ATOM 6815 C CA . LEU B 1 418 ? 76.339 51.835 16.854 1.00 20.07 418 LEU B CA 1
ATOM 6816 C C . LEU B 1 418 ? 77.560 51.076 17.355 1.00 20.31 418 LEU B C 1
ATOM 6817 O O . LEU B 1 418 ? 78.671 51.241 16.833 1.00 20.36 418 LEU B O 1
ATOM 6822 N N . LEU B 1 419 ? 77.351 50.250 18.376 1.00 20.12 419 LEU B N 1
ATOM 6823 C CA . LEU B 1 419 ? 78.428 49.439 18.93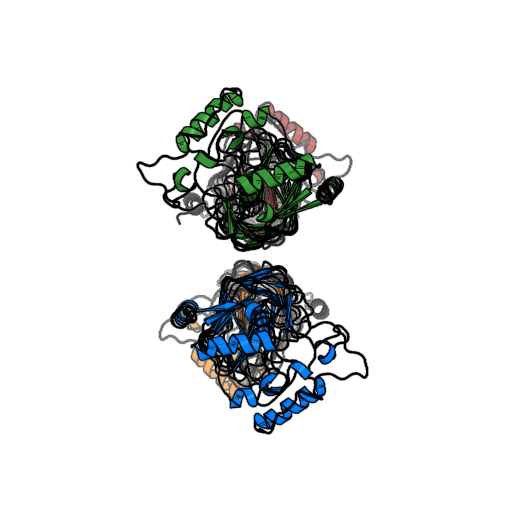6 1.00 20.00 419 LEU B CA 1
ATOM 6824 C C . LEU B 1 419 ? 78.058 47.960 18.876 1.00 19.90 419 LEU B C 1
ATOM 6825 O O . LEU B 1 419 ? 76.983 47.570 19.316 1.00 19.31 419 LEU B O 1
ATOM 6830 N N . GLU B 1 420 ? 78.954 47.142 18.334 1.00 20.54 420 GLU B N 1
ATOM 6831 C CA . GLU B 1 420 ? 78.707 45.705 18.236 1.00 21.77 420 GLU B CA 1
ATOM 6832 C C . GLU B 1 420 ? 79.980 44.938 18.587 1.00 21.36 420 GLU B C 1
ATOM 6833 O O . GLU B 1 420 ? 80.924 44.923 17.807 1.00 21.32 420 GLU B O 1
ATOM 6839 N N . PHE B 1 421 ? 79.990 44.311 19.765 1.00 21.19 421 PHE B N 1
ATOM 6840 C CA . PHE B 1 421 ? 81.140 43.550 20.281 1.00 21.26 421 PHE B CA 1
ATOM 6841 C C . PHE B 1 421 ? 82.359 44.451 20.445 1.00 21.68 421 PHE B C 1
ATOM 6842 O O . PHE B 1 421 ? 83.385 44.250 19.798 1.00 21.82 421 PHE B O 1
ATOM 6850 N N . GLY B 1 422 ? 82.226 45.459 21.302 1.00 22.04 422 GLY B N 1
ATOM 6851 C CA . GLY B 1 422 ? 83.297 46.414 21.554 1.00 21.84 422 GLY B CA 1
ATOM 6852 C C . GLY B 1 422 ? 83.164 47.099 22.902 1.00 22.14 422 GLY B C 1
ATOM 6853 O O . GLY B 1 422 ? 82.139 46.968 23.576 1.00 21.57 422 GLY B O 1
ATOM 6854 N N . GLN B 1 423 ? 84.219 47.814 23.291 1.00 22.42 423 GLN B N 1
ATOM 6855 C CA . GLN B 1 423 ? 84.245 48.621 24.517 1.00 23.04 423 GLN B CA 1
ATOM 6856 C C . GLN B 1 423 ? 84.397 50.084 24.119 1.00 22.93 423 GLN B C 1
ATOM 6857 O O . GLN B 1 423 ? 85.378 50.447 23.448 1.00 22.45 423 GLN B O 1
ATOM 6863 N N . LEU B 1 424 ? 83.450 50.915 24.540 1.00 22.42 424 LEU B N 1
ATOM 6864 C CA . LEU B 1 424 ? 83.498 52.335 24.235 1.00 22.23 424 LEU B CA 1
ATOM 6865 C C . LEU B 1 424 ? 83.388 53.190 25.494 1.00 22.20 424 LEU B C 1
ATOM 6866 O O . LEU B 1 424 ? 82.494 52.986 26.322 1.00 22.10 424 LEU B O 1
ATOM 6871 N N . GLY B 1 425 ? 84.312 54.142 25.626 1.00 22.01 425 GLY B N 1
ATOM 6872 C CA . GLY B 1 425 ? 84.241 55.182 26.650 1.00 21.76 425 GLY B CA 1
ATOM 6873 C C . GLY B 1 425 ? 84.071 56.541 25.998 1.00 22.14 425 GLY B C 1
ATOM 6874 O O . GLY B 1 425 ? 84.707 56.824 24.982 1.00 22.12 425 GLY B O 1
ATOM 6875 N N . MET B 1 426 ? 83.193 57.373 26.557 1.00 22.08 426 MET B N 1
ATOM 6876 C CA . MET B 1 426 ? 83.058 58.769 26.121 1.00 22.55 426 MET B CA 1
ATOM 6877 C C . MET B 1 426 ? 83.033 59.661 27.344 1.00 22.72 426 MET B C 1
ATOM 6878 O O . MET B 1 426 ? 82.314 59.376 28.308 1.00 22.63 426 MET B O 1
ATOM 6883 N N . GLU B 1 427 ? 83.843 60.720 27.311 1.00 22.44 427 GLU B N 1
ATOM 6884 C CA . GLU B 1 427 ? 83.900 61.703 28.397 1.00 22.89 427 GLU B CA 1
ATOM 6885 C C . GLU B 1 427 ? 83.798 63.107 27.820 1.00 22.40 427 GLU B C 1
ATOM 6886 O O . GLU B 1 427 ? 84.589 63.484 26.945 1.00 22.15 427 GLU B O 1
ATOM 6892 N N . ASN B 1 428 ? 82.817 63.863 28.301 1.00 21.96 428 ASN B N 1
ATOM 6893 C CA . ASN B 1 428 ? 82.522 65.208 27.793 1.00 22.05 428 ASN B CA 1
ATOM 6894 C C . ASN B 1 428 ? 82.263 65.233 26.273 1.00 21.17 428 ASN B C 1
ATOM 6895 O O . ASN B 1 428 ? 82.948 65.916 25.504 1.00 20.33 428 ASN B O 1
ATOM 6900 N N . VAL B 1 429 ? 81.267 64.466 25.846 1.00 20.92 429 VAL B N 1
ATOM 6901 C CA . VAL B 1 429 ? 80.930 64.384 24.426 1.00 20.47 429 VAL B CA 1
ATOM 6902 C C . VAL B 1 429 ? 79.498 64.857 24.197 1.00 20.56 429 VAL B C 1
ATOM 6903 O O . VAL B 1 429 ? 78.603 64.529 24.964 1.00 20.31 429 VAL B O 1
ATOM 6907 N N . ILE B 1 430 ? 79.292 65.636 23.141 1.00 20.96 430 ILE B N 1
ATOM 6908 C CA . ILE B 1 430 ? 77.950 66.075 22.749 1.00 21.33 430 ILE B CA 1
ATOM 6909 C C . ILE B 1 430 ? 77.595 65.563 21.348 1.00 21.74 430 ILE B C 1
ATOM 6910 O O . ILE B 1 430 ? 78.377 65.714 20.394 1.00 21.22 430 ILE B O 1
ATOM 6915 N N . MET B 1 431 ? 76.423 64.943 21.241 1.00 22.26 431 MET B N 1
ATOM 6916 C CA . MET B 1 431 ? 75.894 64.493 19.958 1.00 23.44 431 MET B CA 1
ATOM 6917 C C . MET B 1 431 ? 74.430 64.884 19.813 1.00 23.65 431 MET B C 1
ATOM 6918 O O . MET B 1 431 ? 73.549 64.295 20.449 1.00 23.49 431 MET B O 1
ATOM 6923 N N . ASN B 1 432 ? 74.177 65.895 18.985 1.00 24.29 432 ASN B N 1
ATOM 6924 C CA . ASN B 1 432 ? 72.833 66.456 18.845 1.00 24.93 432 ASN B CA 1
ATOM 6925 C C . ASN B 1 432 ? 72.213 66.747 20.222 1.00 24.77 432 ASN B C 1
ATOM 6926 O O . ASN B 1 432 ? 72.795 67.501 20.994 1.00 24.97 432 ASN B O 1
ATOM 6931 N N . GLY B 1 433 ? 71.073 66.135 20.543 1.00 24.66 433 GLY B N 1
ATOM 6932 C CA . GLY B 1 433 ? 70.410 66.347 21.840 1.00 24.73 433 GLY B CA 1
ATOM 6933 C C . GLY B 1 433 ? 70.843 65.454 23.004 1.00 24.81 433 GLY B C 1
ATOM 6934 O O . GLY B 1 433 ? 70.237 65.495 24.087 1.00 24.62 433 GLY B O 1
ATOM 6935 N N . SER B 1 434 ? 71.880 64.647 22.778 1.00 24.40 434 SER B N 1
ATOM 6936 C CA . SER B 1 434 ? 72.470 63.776 23.795 1.00 24.45 434 SER B CA 1
ATOM 6937 C C . SER B 1 434 ? 73.795 64.376 24.281 1.00 24.35 434 SER B C 1
ATOM 6938 O O . SER B 1 434 ? 74.621 64.805 23.468 1.00 23.93 434 SER B O 1
ATOM 6941 N N . ARG B 1 435 ? 73.995 64.389 25.599 1.00 24.25 435 ARG B N 1
ATOM 6942 C CA . ARG B 1 435 ? 75.256 64.841 26.204 1.00 24.32 435 ARG B CA 1
ATOM 6943 C C . ARG B 1 435 ? 75.776 63.784 27.177 1.00 23.86 435 ARG B C 1
ATOM 6944 O O . ARG B 1 435 ? 75.041 63.304 28.055 1.00 23.27 435 ARG B O 1
ATOM 6952 N N . PHE B 1 436 ? 77.047 63.438 27.019 1.00 23.25 436 PHE B N 1
ATOM 6953 C CA . PHE B 1 436 ? 77.656 62.389 27.817 1.00 23.32 436 PHE B CA 1
ATOM 6954 C C . PHE B 1 436 ? 78.795 62.978 28.637 1.00 22.98 436 PHE B C 1
ATOM 6955 O O . PHE B 1 436 ? 79.879 63.241 28.103 1.00 22.87 436 PHE B O 1
ATOM 6963 N N . GLU B 1 437 ? 78.539 63.212 29.923 1.00 22.38 437 GLU B N 1
ATOM 6964 C CA . GLU B 1 437 ? 79.609 63.583 30.846 1.00 22.57 437 GLU B CA 1
ATOM 6965 C C . GLU B 1 437 ? 80.573 62.405 30.965 1.00 22.52 437 GLU B C 1
ATOM 6966 O O . GLU B 1 437 ? 81.792 62.571 30.829 1.00 22.39 437 GLU B O 1
ATOM 6972 N N . LYS B 1 438 ? 80.013 61.219 31.204 1.00 22.09 438 LYS B N 1
ATOM 6973 C CA . LYS B 1 438 ? 80.793 59.998 31.246 1.00 22.61 438 LYS B CA 1
ATOM 6974 C C . LYS B 1 438 ? 79.948 58.791 30.855 1.00 22.50 438 LYS B C 1
ATOM 6975 O O . LYS B 1 438 ? 78.974 58.451 31.533 1.00 22.79 438 LYS B O 1
ATOM 6981 N N . LEU B 1 439 ? 80.319 58.174 29.740 1.00 22.30 439 LEU B N 1
ATOM 6982 C CA . LEU B 1 439 ? 79.671 56.966 29.237 1.00 22.49 439 LEU B CA 1
ATOM 6983 C C . LEU B 1 439 ? 80.712 55.859 29.108 1.00 22.39 439 LEU B C 1
ATOM 6984 O O . LEU B 1 439 ? 81.823 56.090 28.629 1.00 21.82 439 LEU B O 1
ATOM 6989 N N . TYR B 1 440 ? 80.337 54.662 29.541 1.00 21.95 440 TYR B N 1
ATOM 6990 C CA . TYR B 1 440 ? 81.105 53.471 29.258 1.00 22.19 440 TYR B CA 1
ATOM 6991 C C . TYR B 1 440 ? 80.146 52.364 28.844 1.00 21.71 440 TYR B C 1
ATOM 6992 O O . TYR B 1 440 ? 79.180 52.087 29.555 1.00 21.76 440 TYR B O 1
ATOM 7001 N N . ILE B 1 441 ? 80.403 51.742 27.696 1.00 21.04 441 ILE B N 1
ATOM 7002 C CA . ILE B 1 441 ? 79.615 50.584 27.256 1.00 20.51 441 ILE B CA 1
ATOM 7003 C C . ILE B 1 441 ? 80.536 49.445 26.786 1.00 20.63 441 ILE B C 1
ATOM 7004 O O . ILE B 1 441 ? 81.526 49.675 26.076 1.00 19.49 441 ILE B O 1
ATOM 7009 N N . GLU B 1 442 ? 80.201 48.228 27.206 1.00 20.72 442 GLU B N 1
ATOM 7010 C CA . GLU B 1 442 ? 80.817 47.016 26.679 1.00 21.40 442 GLU B CA 1
ATOM 7011 C C . GLU B 1 442 ? 79.713 46.053 26.256 1.00 21.09 442 GLU B C 1
ATOM 7012 O O . GLU B 1 442 ? 78.850 45.685 27.060 1.00 20.80 442 GLU B O 1
ATOM 7018 N N . GLY B 1 443 ? 79.739 45.650 24.993 1.00 20.95 443 GLY B N 1
ATOM 7019 C CA . GLY B 1 443 ? 78.707 44.769 24.465 1.00 20.94 443 GLY B CA 1
ATOM 7020 C C . GLY B 1 443 ? 78.150 45.284 23.155 1.00 21.24 443 GLY B C 1
ATOM 7021 O O . GLY B 1 443 ? 78.890 45.485 22.194 1.00 20.95 443 GLY B O 1
ATOM 7022 N N . LYS B 1 444 ? 76.833 45.462 23.119 1.00 21.27 444 LYS B N 1
ATOM 7023 C CA . LYS B 1 444 ? 76.138 45.979 21.945 1.00 21.60 444 LYS B CA 1
ATOM 7024 C C . LYS B 1 444 ? 75.351 47.204 22.362 1.00 21.33 444 LYS B C 1
ATOM 7025 O O . LYS B 1 444 ? 74.763 47.238 23.456 1.00 21.55 444 LYS B O 1
ATOM 7031 N N . ALA B 1 445 ? 75.318 48.195 21.485 1.00 20.62 445 ALA B N 1
ATOM 7032 C CA . ALA B 1 445 ? 74.564 49.408 21.754 1.00 20.45 445 ALA B CA 1
ATOM 7033 C C . ALA B 1 445 ? 74.115 50.094 20.478 1.00 20.11 445 ALA B C 1
ATOM 7034 O O . ALA B 1 445 ? 74.825 50.101 19.469 1.00 19.67 445 ALA B O 1
ATOM 7036 N N . LEU B 1 446 ? 72.926 50.669 20.548 1.00 19.78 446 LEU B N 1
ATOM 7037 C CA . LEU B 1 446 ? 72.460 51.602 19.548 1.00 20.44 446 LEU B CA 1
ATOM 7038 C C . LEU B 1 446 ? 71.907 52.850 20.243 1.00 20.73 446 LEU B C 1
ATOM 7039 O O . LEU B 1 446 ? 70.978 52.760 21.053 1.00 20.31 446 LEU B O 1
ATOM 7044 N N . LEU B 1 447 ? 72.487 54.004 19.918 1.00 21.23 447 LEU B N 1
ATOM 7045 C CA . LEU B 1 447 ? 72.076 55.286 20.473 1.00 22.05 447 LEU B CA 1
ATOM 7046 C C . LEU B 1 447 ? 71.711 56.232 19.335 1.00 22.67 447 LEU B C 1
ATOM 7047 O O . LEU B 1 447 ? 72.527 56.489 18.438 1.00 22.42 447 LEU B O 1
ATOM 7052 N N . LYS B 1 448 ? 70.496 56.771 19.397 1.00 23.25 448 LYS B N 1
ATOM 7053 C CA . LYS B 1 448 ? 69.922 57.563 18.311 1.00 24.32 448 LYS B CA 1
ATOM 7054 C C . LYS B 1 448 ? 69.125 58.745 18.876 1.00 24.68 448 LYS B C 1
ATOM 7055 O O . LYS B 1 448 ? 69.310 59.907 18.501 1.00 25.45 448 LYS B O 1
ATOM 7062 N N . GLU C 1 5 ? 64.688 88.028 52.752 1.00 38.49 5 GLU C N 1
ATOM 7063 C CA . GLU C 1 5 ? 63.680 87.733 51.690 1.00 38.45 5 GLU C CA 1
ATOM 7064 C C . GLU C 1 5 ? 62.252 87.770 52.233 1.00 37.71 5 GLU C C 1
ATOM 7065 O O . GLU C 1 5 ? 61.992 87.431 53.392 1.00 37.64 5 GLU C O 1
ATOM 7071 N N . LEU C 1 6 ? 61.338 88.167 51.359 1.00 36.77 6 LEU C N 1
ATOM 7072 C CA . LEU C 1 6 ? 59.999 88.580 51.743 1.00 35.96 6 LEU C CA 1
ATOM 7073 C C . LEU C 1 6 ? 59.119 87.447 52.282 1.00 35.03 6 LEU C C 1
ATOM 7074 O O . LEU C 1 6 ? 58.362 87.658 53.226 1.00 34.69 6 LEU C O 1
ATOM 7079 N N . ALA C 1 7 ? 59.242 86.252 51.703 1.00 34.11 7 ALA C N 1
ATOM 7080 C CA . ALA C 1 7 ? 58.353 85.125 52.032 1.00 33.41 7 ALA C CA 1
ATOM 7081 C C . ALA C 1 7 ? 58.411 84.693 53.495 1.00 32.91 7 ALA C C 1
ATOM 7082 O O . ALA C 1 7 ? 57.380 84.388 54.089 1.00 32.88 7 ALA C O 1
ATOM 7084 N N . LYS C 1 8 ? 59.615 84.664 54.061 1.00 32.51 8 LYS C N 1
ATOM 7085 C CA . LYS C 1 8 ? 59.810 84.317 55.466 1.00 31.93 8 LYS C CA 1
ATOM 7086 C C . LYS C 1 8 ? 59.317 85.425 56.381 1.00 31.25 8 LYS C C 1
ATOM 7087 O O . LYS C 1 8 ? 58.706 85.152 57.413 1.00 30.91 8 LYS C O 1
ATOM 7093 N N . LYS C 1 9 ? 59.582 86.669 55.992 1.00 30.44 9 LYS C N 1
ATOM 7094 C CA . LYS C 1 9 ? 59.104 87.840 56.720 1.00 30.03 9 LYS C CA 1
ATOM 7095 C C . LYS C 1 9 ? 57.578 87.865 56.812 1.00 29.36 9 LYS C C 1
ATOM 7096 O O . LYS C 1 9 ? 57.025 88.095 57.886 1.00 28.91 9 LYS C O 1
ATOM 7102 N N . ILE C 1 10 ? 56.908 87.612 55.686 1.00 28.63 10 ILE C N 1
ATOM 7103 C CA . ILE C 1 10 ? 55.446 87.590 55.639 1.00 28.14 10 ILE C CA 1
ATOM 7104 C C . ILE C 1 10 ? 54.880 86.470 56.524 1.00 27.95 10 ILE C C 1
ATOM 7105 O O . ILE C 1 10 ? 53.982 86.714 57.332 1.00 27.68 10 ILE C O 1
ATOM 7110 N N . GLU C 1 11 ? 55.423 85.259 56.383 1.00 27.86 11 GLU C N 1
ATOM 7111 C CA . GLU C 1 11 ? 55.027 84.135 57.226 1.00 28.20 11 GLU C CA 1
ATOM 7112 C C . GLU C 1 11 ? 55.168 84.468 58.721 1.00 28.25 11 GLU C C 1
ATOM 7113 O O . GLU C 1 11 ? 54.236 84.229 59.500 1.00 28.02 11 GLU C O 1
ATOM 7119 N N . GLU C 1 12 ? 56.315 85.038 59.101 1.00 28.01 12 GLU C N 1
ATOM 7120 C CA . GLU C 1 12 ? 56.579 85.454 60.482 1.00 28.46 12 GLU C CA 1
ATOM 7121 C C . GLU C 1 12 ? 55.552 86.483 60.962 1.00 28.26 12 GLU C C 1
ATOM 7122 O O . GLU C 1 12 ? 55.037 86.382 62.079 1.00 28.04 12 GLU C O 1
ATOM 7128 N N . GLU C 1 13 ? 55.262 87.465 60.111 1.00 28.04 13 GLU C N 1
ATOM 7129 C CA . GLU C 1 13 ? 54.239 88.463 60.401 1.00 28.30 13 GLU C CA 1
ATOM 7130 C C . GLU C 1 13 ? 52.854 87.819 60.642 1.00 27.89 13 GLU C C 1
ATOM 7131 O O . GLU C 1 13 ? 52.183 88.131 61.639 1.00 27.69 13 GLU C O 1
ATOM 7137 N N . ILE C 1 14 ? 52.448 86.911 59.748 1.00 27.40 14 ILE C N 1
ATOM 7138 C CA . ILE C 1 14 ? 51.165 86.194 59.872 1.00 26.94 14 ILE C CA 1
ATOM 7139 C C . ILE C 1 14 ? 51.084 85.421 61.187 1.00 27.11 14 ILE C C 1
ATOM 7140 O O . ILE C 1 14 ? 50.078 85.498 61.901 1.00 26.94 14 ILE C O 1
ATOM 7145 N N . LEU C 1 15 ? 52.156 84.698 61.506 1.00 27.25 15 LEU C N 1
ATOM 7146 C CA . LEU C 1 15 ? 52.206 83.867 62.706 1.00 27.48 15 LEU C CA 1
ATOM 7147 C C . LEU C 1 15 ? 52.206 84.664 64.013 1.00 27.58 15 LEU C C 1
ATOM 7148 O O . LEU C 1 15 ? 51.832 84.143 65.065 1.00 27.59 15 LEU C O 1
ATOM 7153 N N . ASN C 1 16 ? 52.609 85.930 63.934 1.00 27.71 16 ASN C N 1
ATOM 7154 C CA . ASN C 1 16 ? 52.575 86.830 65.087 1.00 27.90 16 ASN C CA 1
ATOM 7155 C C . ASN C 1 16 ? 51.187 87.376 65.427 1.00 27.78 16 ASN C C 1
ATOM 7156 O O . ASN C 1 16 ? 50.985 87.909 66.512 1.00 27.96 16 ASN C O 1
ATOM 7161 N N . HIS C 1 17 ? 50.245 87.241 64.498 1.00 27.66 17 HIS C N 1
ATOM 7162 C CA . HIS C 1 17 ? 48.911 87.822 64.650 1.00 27.56 17 HIS C CA 1
ATOM 7163 C C . HIS C 1 17 ? 47.792 86.792 64.636 1.00 27.12 17 HIS C C 1
ATOM 7164 O O . HIS C 1 17 ? 46.656 87.104 64.989 1.00 27.38 17 HIS C O 1
ATOM 7171 N N . VAL C 1 18 ? 48.123 85.571 64.234 1.00 26.31 18 VAL C N 1
ATOM 7172 C CA . VAL C 1 18 ? 47.175 84.472 64.208 1.00 26.00 18 VAL C CA 1
ATOM 7173 C C . VAL C 1 18 ? 47.143 83.790 65.587 1.00 25.77 18 VAL C C 1
ATOM 7174 O O . VAL C 1 18 ? 48.186 83.385 66.113 1.00 25.47 18 VAL C O 1
ATOM 7178 N N . ARG C 1 19 ? 45.945 83.698 66.172 1.00 25.38 19 ARG C N 1
ATOM 7179 C CA . ARG C 1 19 ? 45.762 83.175 67.531 1.00 25.54 19 ARG C CA 1
ATOM 7180 C C . ARG C 1 19 ? 44.424 82.460 67.667 1.00 25.63 19 ARG C C 1
ATOM 7181 O O . ARG C 1 19 ? 43.403 82.970 67.202 1.00 25.73 19 ARG C O 1
ATOM 7189 N N . GLU C 1 20 ? 44.431 81.295 68.316 1.00 26.02 20 GLU C N 1
ATOM 7190 C CA . GLU C 1 20 ? 43.200 80.552 68.618 1.00 26.59 20 GLU C CA 1
ATOM 7191 C C . GLU C 1 20 ? 42.192 81.396 69.396 1.00 26.00 20 GLU C C 1
ATOM 7192 O O . GLU C 1 20 ? 42.586 82.171 70.269 1.00 25.93 20 GLU C O 1
ATOM 7198 N N . PRO C 1 21 ? 40.889 81.247 69.085 1.00 25.56 21 PRO C N 1
ATOM 7199 C CA . PRO C 1 21 ? 39.859 81.990 69.812 1.00 25.36 21 PRO C CA 1
ATOM 7200 C C . PRO C 1 21 ? 39.714 81.526 71.260 1.00 25.16 21 PRO C C 1
ATOM 7201 O O . PRO C 1 21 ? 39.825 80.332 71.546 1.00 25.13 21 PRO C O 1
ATOM 7205 N N . GLN C 1 22 ? 39.479 82.476 72.159 1.00 24.89 22 GLN C N 1
ATOM 7206 C CA . GLN C 1 22 ? 39.175 82.162 73.543 1.00 24.78 22 GLN C CA 1
ATOM 7207 C C . GLN C 1 22 ? 37.727 81.705 73.639 1.00 24.73 22 GLN C C 1
ATOM 7208 O O . GLN C 1 22 ? 36.814 82.404 73.194 1.00 24.87 22 GLN C O 1
ATOM 7214 N N . ILE C 1 23 ? 37.532 80.519 74.205 1.00 24.52 23 ILE C N 1
ATOM 7215 C CA . ILE C 1 23 ? 36.202 79.954 74.396 1.00 24.31 23 ILE C CA 1
ATOM 7216 C C . ILE C 1 23 ? 36.007 79.657 75.882 1.00 24.56 23 ILE C C 1
ATOM 7217 O O . ILE C 1 23 ? 36.790 78.898 76.464 1.00 24.39 23 ILE C O 1
ATOM 7222 N N . PRO C 1 24 ? 34.974 80.264 76.506 1.00 24.77 24 PRO C N 1
ATOM 7223 C CA . PRO C 1 24 ? 34.718 80.038 77.924 1.00 25.19 24 PRO C CA 1
ATOM 7224 C C . PRO C 1 24 ? 34.686 78.556 78.279 1.00 25.68 24 PRO C C 1
ATOM 7225 O O . PRO C 1 24 ? 34.242 77.732 77.473 1.00 25.23 24 PRO C O 1
ATOM 7229 N N . ASP C 1 25 ? 35.178 78.241 79.479 1.00 26.22 25 ASP C N 1
ATOM 7230 C CA . ASP C 1 25 ? 35.241 76.873 79.993 1.00 26.85 25 ASP C CA 1
ATOM 7231 C C . ASP C 1 25 ? 33.855 76.418 80.462 1.00 26.93 25 ASP C C 1
ATOM 7232 O O . ASP C 1 25 ? 33.597 76.288 81.657 1.00 26.78 25 ASP C O 1
ATOM 7237 N N . ARG C 1 26 ? 32.971 76.177 79.498 1.00 27.04 26 ARG C N 1
ATOM 7238 C CA . ARG C 1 26 ? 31.567 75.889 79.769 1.00 27.33 26 ARG C CA 1
ATOM 7239 C C . ARG C 1 26 ? 30.998 75.108 78.587 1.00 27.29 26 ARG C C 1
ATOM 7240 O O . ARG C 1 26 ? 31.108 75.547 77.437 1.00 27.30 26 ARG C O 1
ATOM 7248 N N . GLU C 1 27 ? 30.404 73.950 78.864 1.00 27.11 27 GLU C N 1
ATOM 7249 C CA . GLU C 1 27 ? 29.876 73.115 77.788 1.00 26.97 27 GLU C CA 1
ATOM 7250 C C . GLU C 1 27 ? 28.452 72.634 77.998 1.00 26.61 27 GLU C C 1
ATOM 7251 O O . GLU C 1 27 ? 27.967 72.510 79.123 1.00 26.49 27 GLU C O 1
ATOM 7257 N N . VAL C 1 28 ? 27.804 72.352 76.878 1.00 26.32 28 VAL C N 1
ATOM 7258 C CA . VAL C 1 28 ? 26.405 71.992 76.840 1.00 25.90 28 VAL C CA 1
ATOM 7259 C C . VAL C 1 28 ? 26.200 70.972 75.721 1.00 25.76 28 VAL C C 1
ATOM 7260 O O . VAL C 1 28 ? 26.805 71.086 74.651 1.00 25.47 28 VAL C O 1
ATOM 7264 N N . ASN C 1 29 ? 25.368 69.970 75.992 1.00 25.40 29 ASN C N 1
ATOM 7265 C CA . ASN C 1 29 ? 25.071 68.905 75.039 1.00 25.37 29 ASN C CA 1
ATOM 7266 C C . ASN C 1 29 ? 23.732 69.137 74.337 1.00 25.33 29 ASN C C 1
ATOM 7267 O O . ASN C 1 29 ? 22.718 69.376 74.995 1.00 25.28 29 ASN C O 1
ATOM 7272 N N . LEU C 1 30 ? 23.740 69.055 73.005 1.00 25.40 30 LEU C N 1
ATOM 7273 C CA . LEU C 1 30 ? 22.551 69.310 72.179 1.00 25.23 30 LEU C CA 1
ATOM 7274 C C . LEU C 1 30 ? 21.335 68.426 72.503 1.00 25.37 30 LEU C C 1
ATOM 7275 O O . LEU C 1 30 ? 20.193 68.859 72.330 1.00 25.37 30 LEU C O 1
ATOM 7280 N N . LEU C 1 31 ? 21.578 67.201 72.968 1.00 25.38 31 LEU C N 1
ATOM 7281 C CA . LEU C 1 31 ? 20.494 66.280 73.343 1.00 25.61 31 LEU C CA 1
ATOM 7282 C C . LEU C 1 31 ? 19.607 66.811 74.473 1.00 25.82 31 LEU C C 1
ATOM 7283 O O . LEU C 1 31 ? 18.409 66.501 74.529 1.00 25.95 31 LEU C O 1
ATOM 7288 N N . ASP C 1 32 ? 20.197 67.608 75.364 1.00 26.08 32 ASP C N 1
ATOM 7289 C CA . ASP C 1 32 ? 19.477 68.197 76.501 1.00 26.31 32 ASP C CA 1
ATOM 7290 C C . ASP C 1 32 ? 18.461 69.257 76.063 1.00 26.27 32 ASP C C 1
ATOM 7291 O O . ASP C 1 32 ? 17.663 69.731 76.871 1.00 26.30 32 ASP C O 1
ATOM 7296 N N . PHE C 1 33 ? 18.490 69.607 74.778 1.00 26.15 33 PHE C N 1
ATOM 7297 C CA . PHE C 1 33 ? 17.574 70.588 74.207 1.00 26.10 33 PHE C CA 1
ATOM 7298 C C . PHE C 1 33 ? 16.535 69.948 73.278 1.00 26.29 33 PHE C C 1
ATOM 7299 O O . PHE C 1 33 ? 15.942 70.621 72.436 1.00 26.49 33 PHE C O 1
ATOM 7307 N N . GLY C 1 34 ? 16.318 68.646 73.444 1.00 26.39 34 GLY C N 1
ATOM 7308 C CA . GLY C 1 34 ? 15.281 67.927 72.699 1.00 26.48 34 GLY C CA 1
ATOM 7309 C C . GLY C 1 34 ? 15.683 67.445 71.316 1.00 26.48 34 GLY C C 1
ATOM 7310 O O . GLY C 1 34 ? 14.850 66.926 70.574 1.00 26.72 34 GLY C O 1
ATOM 7311 N N . ALA C 1 35 ? 16.956 67.609 70.964 1.00 26.40 35 ALA C N 1
ATOM 7312 C CA . ALA C 1 35 ? 17.460 67.158 69.665 1.00 26.25 35 ALA C CA 1
ATOM 7313 C C . ALA C 1 35 ? 17.583 65.639 69.618 1.00 26.08 35 ALA C C 1
ATOM 7314 O O . ALA C 1 35 ? 17.890 65.005 70.630 1.00 26.22 35 ALA C O 1
ATOM 7316 N N . ARG C 1 36 ? 17.333 65.063 68.445 1.00 25.71 36 ARG C N 1
ATOM 7317 C CA . ARG C 1 36 ? 17.526 63.629 68.226 1.00 25.67 36 ARG C CA 1
ATOM 7318 C C . ARG C 1 36 ? 18.386 63.394 66.984 1.00 25.28 36 ARG C C 1
ATOM 7319 O O . ARG C 1 36 ? 18.165 64.011 65.940 1.00 25.21 36 ARG C O 1
ATOM 7327 N N . GLY C 1 37 ? 19.366 62.504 67.106 1.00 24.80 37 GLY C N 1
ATOM 7328 C CA . GLY C 1 37 ? 20.275 62.212 66.007 1.00 24.82 37 GLY C CA 1
ATOM 7329 C C . GLY C 1 37 ? 19.766 61.125 65.083 1.00 24.63 37 GLY C C 1
ATOM 7330 O O . GLY C 1 37 ? 20.547 60.321 64.585 1.00 24.27 37 GLY C O 1
ATOM 7331 N N . ASP C 1 38 ? 18.456 61.126 64.841 1.00 24.76 38 ASP C N 1
ATOM 7332 C CA . ASP C 1 38 ? 17.781 60.075 64.073 1.00 25.11 38 ASP C CA 1
ATOM 7333 C C . ASP C 1 38 ? 17.654 60.381 62.567 1.00 25.29 38 ASP C C 1
ATOM 7334 O O . ASP C 1 38 ? 16.953 59.672 61.841 1.00 25.35 38 ASP C O 1
ATOM 7339 N N . GLY C 1 39 ? 18.321 61.440 62.113 1.00 25.48 39 GLY C N 1
ATOM 7340 C CA . GLY C 1 39 ? 18.211 61.907 60.727 1.00 25.76 39 GLY C CA 1
ATOM 7341 C C . GLY C 1 39 ? 16.788 62.226 60.299 1.00 25.97 39 GLY C C 1
ATOM 7342 O O . GLY C 1 39 ? 16.479 62.192 59.107 1.00 25.65 39 GLY C O 1
ATOM 7343 N N . ARG C 1 40 ? 15.935 62.547 61.277 1.00 26.31 40 ARG C N 1
ATOM 7344 C CA . ARG C 1 40 ? 14.492 62.701 61.077 1.00 26.92 40 ARG C CA 1
ATOM 7345 C C . ARG C 1 40 ? 13.915 63.929 61.782 1.00 26.69 40 ARG C C 1
ATOM 7346 O O . ARG C 1 40 ? 13.193 64.718 61.172 1.00 26.81 40 ARG C O 1
ATOM 7354 N N . THR C 1 41 ? 14.214 64.059 63.074 1.00 26.44 41 THR C N 1
ATOM 7355 C CA . THR C 1 41 ? 13.745 65.176 63.898 1.00 26.00 41 THR C CA 1
ATOM 7356 C C . THR C 1 41 ? 14.363 66.493 63.444 1.00 25.76 41 THR C C 1
ATOM 7357 O O . THR C 1 41 ? 15.564 66.568 63.199 1.00 25.71 41 THR C O 1
ATOM 7361 N N . ASP C 1 42 ? 13.536 67.528 63.330 1.00 25.55 42 ASP C N 1
ATOM 7362 C CA . ASP C 1 42 ? 14.027 68.876 63.065 1.00 25.04 42 ASP C CA 1
ATOM 7363 C C . ASP C 1 42 ? 14.669 69.437 64.331 1.00 24.91 42 ASP C C 1
ATOM 7364 O O . ASP C 1 42 ? 13.985 69.673 65.331 1.00 24.86 42 ASP C O 1
ATOM 7369 N N . CYS C 1 43 ? 15.984 69.636 64.285 1.00 24.67 43 CYS C N 1
ATOM 7370 C CA . CYS C 1 43 ? 16.740 70.115 65.442 1.00 24.55 43 CYS C CA 1
ATOM 7371 C C . CYS C 1 43 ? 17.001 71.617 65.415 1.00 24.52 43 CYS C C 1
ATOM 7372 O O . CYS C 1 43 ? 17.820 72.108 66.197 1.00 24.40 43 CYS C O 1
ATOM 7375 N N . SER C 1 44 ? 16.319 72.340 64.522 1.00 24.66 44 SER C N 1
ATOM 7376 C CA . SER C 1 44 ? 16.548 73.783 64.349 1.00 24.98 44 SER C CA 1
ATOM 7377 C C . SER C 1 44 ? 16.450 74.537 65.669 1.00 25.14 44 SER C C 1
ATOM 7378 O O . SER C 1 44 ? 17.347 75.317 66.012 1.00 25.30 44 SER C O 1
ATOM 7381 N N . GLU C 1 45 ? 15.358 74.292 66.396 1.00 25.33 45 GLU C N 1
ATOM 7382 C CA . GLU C 1 45 ? 15.090 74.943 67.679 1.00 25.61 45 GLU C CA 1
ATOM 7383 C C . GLU C 1 45 ? 16.071 74.570 68.786 1.00 25.39 45 GLU C C 1
ATOM 7384 O O . GLU C 1 45 ? 16.369 75.393 69.652 1.00 25.40 45 GLU C O 1
ATOM 7390 N N . SER C 1 46 ? 16.558 73.331 68.756 1.00 25.17 46 SER C N 1
ATOM 7391 C CA . SER C 1 46 ? 17.582 72.869 69.694 1.00 25.00 46 SER C CA 1
ATOM 7392 C C . SER C 1 46 ? 18.852 73.711 69.618 1.00 24.64 46 SER C C 1
ATOM 7393 O O . SER C 1 46 ? 19.349 74.169 70.649 1.00 24.17 46 SER C O 1
ATOM 7396 N N . PHE C 1 47 ? 19.365 73.906 68.399 1.00 24.40 47 PHE C N 1
ATOM 7397 C CA . PHE C 1 47 ? 20.532 74.755 68.159 1.00 24.34 47 PHE C CA 1
ATOM 7398 C C . PHE C 1 47 ? 20.302 76.190 68.619 1.00 24.68 47 PHE C C 1
ATOM 7399 O O . PHE C 1 47 ? 21.141 76.758 69.317 1.00 24.39 47 PHE C O 1
ATOM 7407 N N . LYS C 1 48 ? 19.164 76.762 68.229 1.00 25.44 48 LYS C N 1
ATOM 7408 C CA . LYS C 1 48 ? 18.784 78.116 68.641 1.00 26.48 48 LYS C CA 1
ATOM 7409 C C . LYS C 1 48 ? 18.776 78.269 70.172 1.00 26.52 48 LYS C C 1
ATOM 7410 O O . LYS C 1 48 ? 19.354 79.223 70.697 1.00 26.47 48 LYS C O 1
ATOM 7416 N N . ARG C 1 49 ? 18.146 77.323 70.876 1.00 26.63 49 ARG C N 1
ATOM 7417 C CA . ARG C 1 49 ? 18.046 77.359 72.345 1.00 26.67 49 ARG C CA 1
ATOM 7418 C C . ARG C 1 49 ? 19.394 77.169 73.056 1.00 26.48 49 ARG C C 1
ATOM 7419 O O . ARG C 1 49 ? 19.687 77.860 74.038 1.00 26.24 49 ARG C O 1
ATOM 7427 N N . ALA C 1 50 ? 20.198 76.227 72.564 1.00 26.19 50 ALA C N 1
ATOM 7428 C CA . ALA C 1 50 ? 21.502 75.929 73.164 1.00 26.23 50 ALA C CA 1
ATOM 7429 C C . ALA C 1 50 ? 22.496 77.081 73.013 1.00 26.09 50 ALA C C 1
ATOM 7430 O O . ALA C 1 50 ? 23.239 77.391 73.943 1.00 25.83 50 ALA C O 1
ATOM 7432 N N . ILE C 1 51 ? 22.495 77.709 71.839 1.00 26.31 51 ILE C N 1
ATOM 7433 C CA . ILE C 1 51 ? 23.374 78.842 71.551 1.00 26.43 51 ILE C CA 1
ATOM 7434 C C . ILE C 1 51 ? 22.991 80.067 72.389 1.00 26.88 51 ILE C C 1
ATOM 7435 O O . ILE C 1 51 ? 23.862 80.717 72.980 1.00 26.56 51 ILE C O 1
ATOM 7440 N N . GLU C 1 52 ? 21.691 80.359 72.448 1.00 27.37 52 GLU C N 1
ATOM 7441 C CA . GLU C 1 52 ? 21.174 81.483 73.231 1.00 28.00 52 GLU C CA 1
ATOM 7442 C C . GLU C 1 52 ? 21.465 81.328 74.725 1.00 28.02 52 GLU C C 1
ATOM 7443 O O . GLU C 1 52 ? 21.820 82.304 75.393 1.00 28.26 52 GLU C O 1
ATOM 7449 N N . GLU C 1 53 ? 21.340 80.105 75.239 1.00 27.85 53 GLU C N 1
ATOM 7450 C CA . GLU C 1 53 ? 21.660 79.836 76.641 1.00 27.82 53 GLU C CA 1
ATOM 7451 C C . GLU C 1 53 ? 23.146 80.031 76.959 1.00 27.57 53 GLU C C 1
ATOM 7452 O O . GLU C 1 53 ? 23.496 80.566 78.017 1.00 27.35 53 GLU C O 1
ATOM 7458 N N . LEU C 1 54 ? 24.008 79.576 76.051 1.00 27.50 54 LEU C N 1
ATOM 7459 C CA . LEU C 1 54 ? 25.454 79.727 76.212 1.00 27.42 54 LEU C CA 1
ATOM 7460 C C . LEU C 1 54 ? 25.893 81.194 76.206 1.00 27.40 54 LEU C C 1
ATOM 7461 O O . LEU C 1 54 ? 26.688 81.606 77.050 1.00 27.31 54 LEU C O 1
ATOM 7466 N N . SER C 1 55 ? 25.359 81.976 75.271 1.00 27.55 55 SER C N 1
ATOM 7467 C CA . SER C 1 55 ? 25.771 83.376 75.107 1.00 27.99 55 SER C CA 1
ATOM 7468 C C . SER C 1 55 ? 25.229 84.321 76.184 1.00 27.89 55 SER C C 1
ATOM 7469 O O . SER C 1 55 ? 25.796 85.393 76.407 1.00 27.79 55 SER C O 1
ATOM 7472 N N . LYS C 1 56 ? 24.140 83.923 76.844 1.00 27.87 56 LYS C N 1
ATOM 7473 C CA . LYS C 1 56 ? 23.625 84.657 78.004 1.00 28.08 56 LYS C CA 1
ATOM 7474 C C . LYS C 1 56 ? 24.565 84.512 79.196 1.00 27.99 56 LYS C C 1
ATOM 7475 O O . LYS C 1 56 ? 24.668 85.418 80.022 1.00 28.09 56 LYS C O 1
ATOM 7481 N N . GLN C 1 57 ? 25.247 83.370 79.272 1.00 27.96 57 GLN C N 1
ATOM 7482 C CA . GLN C 1 57 ? 26.245 83.116 80.311 1.00 27.87 57 GLN C CA 1
ATOM 7483 C C . GLN C 1 57 ? 27.642 83.596 79.899 1.00 27.66 57 GLN C C 1
ATOM 7484 O O . GLN C 1 57 ? 28.584 83.508 80.683 1.00 27.95 57 GLN C O 1
ATOM 7490 N N . GLY C 1 58 ? 27.775 84.097 78.673 1.00 27.28 58 GLY C N 1
ATOM 7491 C CA . GLY C 1 58 ? 29.053 84.638 78.200 1.00 26.79 58 GLY C CA 1
ATOM 7492 C C . GLY C 1 58 ? 29.714 83.822 77.099 1.00 26.57 58 GLY C C 1
ATOM 7493 O O . GLY C 1 58 ? 30.823 84.137 76.667 1.00 26.53 58 GLY C O 1
ATOM 7494 N N . GLY C 1 59 ? 29.031 82.773 76.645 1.00 26.30 59 GLY C N 1
ATOM 7495 C CA . GLY C 1 59 ? 29.545 81.900 75.587 1.00 25.99 59 GLY C CA 1
ATOM 7496 C C . GLY C 1 59 ? 29.883 80.501 76.070 1.00 25.73 59 GLY C C 1
ATOM 7497 O O . GLY C 1 59 ? 29.593 80.142 77.211 1.00 25.46 59 GLY C O 1
ATOM 7498 N N . GLY C 1 60 ? 30.487 79.704 75.193 1.00 25.46 60 GLY C N 1
ATOM 7499 C CA . GLY C 1 60 ? 30.891 78.346 75.546 1.00 25.36 60 GLY C CA 1
ATOM 7500 C C . GLY C 1 60 ? 30.872 77.343 74.403 1.00 25.22 60 GLY C C 1
ATOM 7501 O O . GLY C 1 60 ? 30.785 77.707 73.234 1.00 25.05 60 GLY C O 1
ATOM 7502 N N . ARG C 1 61 ? 30.939 76.067 74.770 1.00 25.30 61 ARG C N 1
ATOM 7503 C CA . ARG C 1 61 ? 31.086 74.959 73.839 1.00 25.02 61 ARG C CA 1
ATOM 7504 C C . ARG C 1 61 ? 29.786 74.155 73.737 1.00 24.73 61 ARG C C 1
ATOM 7505 O O . ARG C 1 61 ? 29.286 73.630 74.744 1.00 24.64 61 ARG C O 1
ATOM 7513 N N . LEU C 1 62 ? 29.237 74.072 72.528 1.00 24.10 62 LEU C N 1
ATOM 7514 C CA . LEU C 1 62 ? 28.056 73.243 72.267 1.00 23.48 62 LEU C CA 1
ATOM 7515 C C . LEU C 1 62 ? 28.485 71.919 71.645 1.00 23.26 62 LEU C C 1
ATOM 7516 O O . LEU C 1 62 ? 29.066 71.900 70.554 1.00 23.26 62 LEU C O 1
ATOM 7521 N N . ILE C 1 63 ? 28.205 70.817 72.338 1.00 22.89 63 ILE C N 1
ATOM 7522 C CA . ILE C 1 63 ? 28.567 69.491 71.835 1.00 22.89 63 ILE C CA 1
ATOM 7523 C C . ILE C 1 63 ? 27.436 68.857 71.023 1.00 22.87 63 ILE C C 1
ATOM 7524 O O . ILE C 1 63 ? 26.327 68.655 71.533 1.00 22.79 63 ILE C O 1
ATOM 7529 N N . VAL C 1 64 ? 27.738 68.551 69.761 1.00 22.67 64 VAL C N 1
ATOM 7530 C CA . VAL C 1 64 ? 26.841 67.799 68.888 1.00 22.43 64 VAL C CA 1
ATOM 7531 C C . VAL C 1 64 ? 27.358 66.360 68.850 1.00 22.56 64 VAL C C 1
ATOM 7532 O O . VAL C 1 64 ? 28.344 66.080 68.169 1.00 22.65 64 VAL C O 1
ATOM 7536 N N . PRO C 1 65 ? 26.699 65.444 69.589 1.00 22.62 65 PRO C N 1
ATOM 7537 C CA . PRO C 1 65 ? 27.214 64.081 69.741 1.00 23.03 65 PRO C CA 1
ATOM 7538 C C . PRO C 1 65 ? 27.059 63.232 68.476 1.00 23.57 65 PRO C C 1
ATOM 7539 O O . PRO C 1 65 ? 26.597 63.728 67.448 1.00 23.63 65 PRO C O 1
ATOM 7543 N N . GLU C 1 66 ? 27.446 61.963 68.564 1.00 24.41 66 GLU C N 1
ATOM 7544 C CA . GLU C 1 66 ? 27.301 61.016 67.456 1.00 25.42 66 GLU C CA 1
ATOM 7545 C C . GLU C 1 66 ? 25.841 60.907 67.003 1.00 25.17 66 GLU C C 1
ATOM 7546 O O . GLU C 1 66 ? 24.919 60.954 67.825 1.00 25.07 66 GLU C O 1
ATOM 7552 N N . GLY C 1 67 ? 25.642 60.779 65.695 1.00 24.87 67 GLY C N 1
ATOM 7553 C CA . GLY C 1 67 ? 24.299 60.726 65.111 1.00 24.38 67 GLY C CA 1
ATOM 7554 C C . GLY C 1 67 ? 24.161 61.703 63.958 1.00 23.83 67 GLY C C 1
ATOM 7555 O O . GLY C 1 67 ? 25.111 62.412 63.632 1.00 23.85 67 GLY C O 1
ATOM 7556 N N . VAL C 1 68 ? 22.976 61.736 63.348 1.00 23.40 68 VAL C N 1
ATOM 7557 C CA . VAL C 1 68 ? 22.672 62.646 62.242 1.00 22.93 68 VAL C CA 1
ATOM 7558 C C . VAL C 1 68 ? 21.593 63.635 62.691 1.00 22.68 68 VAL C C 1
ATOM 7559 O O . VAL C 1 68 ? 20.451 63.240 62.938 1.00 22.81 68 VAL C O 1
ATOM 7563 N N . PHE C 1 69 ? 21.950 64.914 62.783 1.00 22.23 69 PHE C N 1
ATOM 7564 C CA . PHE C 1 69 ? 21.033 65.938 63.288 1.00 22.19 69 PHE C CA 1
ATOM 7565 C C . PHE C 1 69 ? 20.583 66.886 62.172 1.00 22.29 69 PHE C C 1
ATOM 7566 O O . PHE C 1 69 ? 21.383 67.671 61.647 1.00 22.61 69 PHE C O 1
ATOM 7574 N N . LEU C 1 70 ? 19.306 66.798 61.808 1.00 22.36 70 LEU C N 1
ATOM 7575 C CA . LEU C 1 70 ? 18.722 67.653 60.772 1.00 22.43 70 LEU C CA 1
ATOM 7576 C C . LEU C 1 70 ? 18.440 69.040 61.321 1.00 22.48 70 LEU C C 1
ATOM 7577 O O . LEU C 1 70 ? 17.891 69.176 62.413 1.00 22.49 70 LEU C O 1
ATOM 7582 N N . THR C 1 71 ? 18.793 70.068 60.553 1.00 22.31 71 THR C N 1
ATOM 7583 C CA . THR C 1 71 ? 18.550 71.444 60.973 1.00 22.03 71 THR C CA 1
ATOM 7584 C C . THR C 1 71 ? 18.467 72.395 59.786 1.00 21.92 71 THR C C 1
ATOM 7585 O O . THR C 1 71 ? 18.999 72.116 58.713 1.00 21.61 71 THR C O 1
ATOM 7589 N N . GLY C 1 72 ? 17.776 73.512 59.988 1.00 21.71 72 GLY C N 1
ATOM 7590 C CA . GLY C 1 72 ? 17.924 74.662 59.107 1.00 21.48 72 GLY C CA 1
ATOM 7591 C C . GLY C 1 72 ? 19.240 75.352 59.437 1.00 21.22 72 GLY C C 1
ATOM 7592 O O . GLY C 1 72 ? 20.089 74.768 60.106 1.00 20.85 72 GLY C O 1
ATOM 7593 N N . PRO C 1 73 ? 19.411 76.610 58.991 1.00 21.30 73 PRO C N 1
ATOM 7594 C CA . PRO C 1 73 ? 20.651 77.349 59.228 1.00 21.37 73 PRO C CA 1
ATOM 7595 C C . PRO C 1 73 ? 20.979 77.514 60.719 1.00 21.39 73 PRO C C 1
ATOM 7596 O O . PRO C 1 73 ? 20.074 77.622 61.557 1.00 21.05 73 PRO C O 1
ATOM 7600 N N . ILE C 1 74 ? 22.271 77.511 61.036 1.00 21.38 74 ILE C N 1
ATOM 7601 C CA . ILE C 1 74 ? 22.738 77.745 62.396 1.00 21.48 74 ILE C CA 1
ATOM 7602 C C . ILE C 1 74 ? 23.345 79.147 62.462 1.00 21.81 74 ILE C C 1
ATOM 7603 O O . ILE C 1 74 ? 24.276 79.473 61.710 1.00 21.49 74 ILE C O 1
ATOM 7608 N N . HIS C 1 75 ? 22.800 79.975 63.349 1.00 21.74 75 HIS C N 1
ATOM 7609 C CA . HIS C 1 75 ? 23.314 81.320 63.555 1.00 22.05 75 HIS C CA 1
ATOM 7610 C C . HIS C 1 75 ? 24.124 81.374 64.837 1.00 22.10 75 HIS C C 1
ATOM 7611 O O . HIS C 1 75 ? 23.587 81.206 65.941 1.00 21.74 75 HIS C O 1
ATOM 7618 N N . LEU C 1 76 ? 25.430 81.574 64.671 1.00 22.08 76 LEU C N 1
ATOM 7619 C CA . LEU C 1 76 ? 26.358 81.592 65.791 1.00 22.56 76 LEU C CA 1
ATOM 7620 C C . LEU C 1 76 ? 26.384 82.981 66.415 1.00 22.94 76 LEU C C 1
ATOM 7621 O O . LEU C 1 76 ? 25.916 83.957 65.814 1.00 23.27 76 LEU C O 1
ATOM 7626 N N . LYS C 1 77 ? 26.900 83.054 67.637 1.00 22.67 77 LYS C N 1
ATOM 7627 C CA . LYS C 1 77 ? 27.082 84.320 68.332 1.00 22.48 77 LYS C CA 1
ATOM 7628 C C . LYS C 1 77 ? 28.510 84.320 68.852 1.00 22.18 77 LYS C C 1
ATOM 7629 O O . LYS C 1 77 ? 29.190 83.295 68.770 1.00 22.20 77 LYS C O 1
ATOM 7635 N N . SER C 1 78 ? 28.976 85.464 69.351 1.00 21.81 78 SER C N 1
ATOM 7636 C CA . SER C 1 78 ? 30.324 85.567 69.908 1.00 21.44 78 SER C CA 1
ATOM 7637 C C . SER C 1 78 ? 30.566 84.580 71.049 1.00 21.62 78 SER C C 1
ATOM 7638 O O . SER C 1 78 ? 29.655 84.283 71.832 1.00 21.42 78 SER C O 1
ATOM 7641 N N . ASN C 1 79 ? 31.806 84.096 71.141 1.00 21.61 79 ASN C N 1
ATOM 7642 C CA . ASN C 1 79 ? 32.255 83.223 72.243 1.00 21.69 79 ASN C CA 1
ATOM 7643 C C . ASN C 1 79 ? 31.625 81.833 72.211 1.00 21.69 79 ASN C C 1
ATOM 7644 O O . ASN C 1 79 ? 31.497 81.174 73.243 1.00 22.18 79 ASN C O 1
ATOM 7649 N N . ILE C 1 80 ? 31.253 81.384 71.017 1.00 21.54 80 ILE C N 1
ATOM 7650 C CA . ILE C 1 80 ? 30.590 80.087 70.853 1.00 21.30 80 ILE C CA 1
ATOM 7651 C C . ILE C 1 80 ? 31.467 79.138 70.035 1.00 21.21 80 ILE C C 1
ATOM 7652 O O . ILE C 1 80 ? 31.960 79.497 68.956 1.00 20.77 80 ILE C O 1
ATOM 7657 N N . GLU C 1 81 ? 31.678 77.941 70.581 1.00 21.04 81 GLU C N 1
ATOM 7658 C CA . GLU C 1 81 ? 32.298 76.853 69.839 1.00 20.93 81 GLU C CA 1
ATOM 7659 C C . GLU C 1 81 ? 31.278 75.763 69.532 1.00 20.80 81 GLU C C 1
ATOM 7660 O O . GLU C 1 81 ? 30.663 75.193 70.443 1.00 20.74 81 GLU C O 1
ATOM 7666 N N . LEU C 1 82 ? 31.117 75.482 68.245 1.00 20.29 82 LEU C N 1
ATOM 7667 C CA . LEU C 1 82 ? 30.287 74.383 67.777 1.00 20.40 82 LEU C CA 1
ATOM 7668 C C . LEU C 1 82 ? 31.180 73.158 67.609 1.00 20.55 82 LEU C C 1
ATOM 7669 O O . LEU C 1 82 ? 32.012 73.107 66.694 1.00 20.57 82 LEU C O 1
ATOM 7674 N N . HIS C 1 83 ? 31.025 72.189 68.511 1.00 20.51 83 HIS C N 1
ATOM 7675 C CA . HIS C 1 83 ? 31.878 71.001 68.540 1.00 20.53 83 HIS C CA 1
ATOM 7676 C C . HIS C 1 83 ? 31.149 69.780 67.977 1.00 20.82 83 HIS C C 1
ATOM 7677 O O . HIS C 1 83 ? 30.279 69.206 68.632 1.00 20.68 83 HIS C O 1
ATOM 7684 N N . VAL C 1 84 ? 31.526 69.392 66.758 1.00 20.82 84 VAL C N 1
ATOM 7685 C CA . VAL C 1 84 ? 30.774 68.410 65.984 1.00 21.11 84 VAL C CA 1
ATOM 7686 C C . VAL C 1 84 ? 31.416 67.016 66.032 1.00 21.32 84 VAL C C 1
ATOM 7687 O O . VAL C 1 84 ? 32.513 66.799 65.509 1.00 21.51 84 VAL C O 1
ATOM 7691 N N . LYS C 1 85 ? 30.720 66.078 66.663 1.00 21.58 85 LYS C N 1
ATOM 7692 C CA . LYS C 1 85 ? 31.162 64.687 66.725 1.00 22.20 85 LYS C CA 1
ATOM 7693 C C . LYS C 1 85 ? 30.446 63.866 65.656 1.00 21.81 85 LYS C C 1
ATOM 7694 O O . LYS C 1 85 ? 31.072 63.089 64.941 1.00 21.73 85 LYS C O 1
ATOM 7700 N N . GLY C 1 86 ? 29.134 64.056 65.551 1.00 21.81 86 GLY C N 1
ATOM 7701 C CA . GLY C 1 86 ? 28.319 63.351 64.563 1.00 21.36 86 GLY C CA 1
ATOM 7702 C C . GLY C 1 86 ? 28.176 64.157 63.292 1.00 21.19 86 GLY C C 1
ATOM 7703 O O . GLY C 1 86 ? 29.120 64.817 62.855 1.00 21.18 86 GLY C O 1
ATOM 7704 N N . THR C 1 87 ? 26.988 64.104 62.702 1.00 20.79 87 THR C N 1
ATOM 7705 C CA . THR C 1 87 ? 26.709 64.818 61.467 1.00 20.49 87 THR C CA 1
ATOM 7706 C C . THR C 1 87 ? 25.633 65.875 61.679 1.00 20.68 87 THR C C 1
ATOM 7707 O O . THR C 1 87 ? 24.583 65.593 62.270 1.00 20.73 87 THR C O 1
ATOM 7711 N N . ILE C 1 88 ? 25.911 67.091 61.215 1.00 20.39 88 ILE C N 1
ATOM 7712 C CA . ILE C 1 88 ? 24.885 68.107 61.089 1.00 20.46 88 ILE C CA 1
ATOM 7713 C C . ILE C 1 88 ? 24.470 68.117 59.623 1.00 20.88 88 ILE C C 1
ATOM 7714 O O . ILE C 1 88 ? 25.281 68.383 58.733 1.00 20.88 88 ILE C O 1
ATOM 7719 N N . LYS C 1 89 ? 23.217 67.764 59.379 1.00 21.32 89 LYS C N 1
ATOM 7720 C CA . LYS C 1 89 ? 22.703 67.667 58.025 1.00 22.01 89 LYS C CA 1
ATOM 7721 C C . LYS C 1 89 ? 21.662 68.748 57.846 1.00 22.06 89 LYS C C 1
ATOM 7722 O O . LYS C 1 89 ? 20.657 68.767 58.540 1.00 22.22 89 LYS C O 1
ATOM 7728 N N . PHE C 1 90 ? 21.925 69.659 56.922 1.00 22.37 90 PHE C N 1
ATOM 7729 C CA . PHE C 1 90 ? 21.063 70.812 56.724 1.00 22.71 90 PHE C CA 1
ATOM 7730 C C . PHE C 1 90 ? 19.888 70.451 55.839 1.00 23.06 90 PHE C C 1
ATOM 7731 O O . PHE C 1 90 ? 20.008 69.588 54.976 1.00 23.17 90 PHE C O 1
ATOM 7739 N N . ILE C 1 91 ? 18.740 71.070 56.104 1.00 23.69 91 ILE C N 1
ATOM 7740 C CA . ILE C 1 91 ? 17.515 70.778 55.358 1.00 24.09 91 ILE C CA 1
ATOM 7741 C C . ILE C 1 91 ? 17.421 71.725 54.164 1.00 24.56 91 ILE C C 1
ATOM 7742 O O . ILE C 1 91 ? 17.263 72.935 54.341 1.00 24.39 91 ILE C O 1
ATOM 7747 N N . PRO C 1 92 ? 17.524 71.171 52.939 1.00 25.02 92 PRO C N 1
ATOM 7748 C CA . PRO C 1 92 ? 17.605 71.964 51.710 1.00 25.40 92 PRO C CA 1
ATOM 7749 C C . PRO C 1 92 ? 16.252 72.544 51.267 1.00 25.90 92 PRO C C 1
ATOM 7750 O O . PRO C 1 92 ? 15.789 72.297 50.150 1.00 26.20 92 PRO C O 1
ATOM 7754 N N . ASP C 1 93 ? 15.634 73.311 52.158 1.00 26.44 93 ASP C N 1
ATOM 7755 C CA . ASP C 1 93 ? 14.375 73.988 51.889 1.00 26.88 93 ASP C CA 1
ATOM 7756 C C . ASP C 1 93 ? 14.620 75.489 52.032 1.00 26.91 93 ASP C C 1
ATOM 7757 O O . ASP C 1 93 ? 14.727 75.987 53.151 1.00 27.33 93 ASP C O 1
ATOM 7762 N N . PRO C 1 94 ? 14.689 76.213 50.896 1.00 26.73 94 PRO C N 1
ATOM 7763 C CA . PRO C 1 94 ? 15.054 77.637 50.870 1.00 26.45 94 PRO C CA 1
ATOM 7764 C C . PRO C 1 94 ? 14.308 78.513 51.885 1.00 26.20 94 PRO C C 1
ATOM 7765 O O . PRO C 1 94 ? 14.902 79.445 52.422 1.00 25.94 94 PRO C O 1
ATOM 7769 N N . GLU C 1 95 ? 13.040 78.203 52.161 1.00 25.85 95 GLU C N 1
ATOM 7770 C CA . GLU C 1 95 ? 12.237 78.977 53.123 1.00 25.87 95 GLU C CA 1
ATOM 7771 C C . GLU C 1 95 ? 12.853 78.992 54.529 1.00 25.38 95 GLU C C 1
ATOM 7772 O O . GLU C 1 95 ? 12.747 79.986 55.248 1.00 25.26 95 GLU C O 1
ATOM 7778 N N . ARG C 1 96 ? 13.510 77.896 54.903 1.00 24.85 96 ARG C N 1
ATOM 7779 C CA . ARG C 1 96 ? 14.197 77.797 56.192 1.00 24.50 96 ARG C CA 1
ATOM 7780 C C . ARG C 1 96 ? 15.382 78.752 56.342 1.00 24.14 96 ARG C C 1
ATOM 7781 O O . ARG C 1 96 ? 15.822 78.999 57.457 1.00 24.52 96 ARG C O 1
ATOM 7789 N N . TYR C 1 97 ? 15.878 79.296 55.229 1.00 23.64 97 TYR C N 1
ATOM 7790 C CA . TYR C 1 97 ? 17.051 80.195 55.232 1.00 23.08 97 TYR C CA 1
ATOM 7791 C C . TYR C 1 97 ? 16.649 81.671 55.131 1.00 23.02 97 TYR C C 1
ATOM 7792 O O . TYR C 1 97 ? 17.454 82.551 54.788 1.00 23.21 97 TYR C O 1
ATOM 7801 N N . LEU C 1 98 ? 15.387 81.912 55.465 1.00 22.85 98 LEU C N 1
ATOM 7802 C CA . LEU C 1 98 ? 14.809 83.242 55.564 1.00 22.62 98 LEU C CA 1
ATOM 7803 C C . LEU C 1 98 ? 14.493 83.553 57.030 1.00 22.50 98 LEU C C 1
ATOM 7804 O O . LEU C 1 98 ? 14.285 82.622 57.818 1.00 22.48 98 LEU C O 1
ATOM 7809 N N . PRO C 1 99 ? 14.421 84.854 57.402 1.00 22.33 99 PRO C N 1
ATOM 7810 C CA . PRO C 1 99 ? 14.528 86.053 56.545 1.00 22.01 99 PRO C CA 1
ATOM 7811 C C . PRO C 1 99 ? 15.933 86.295 55.977 1.00 21.65 99 PRO C C 1
ATOM 7812 O O . PRO C 1 99 ? 16.909 85.723 56.468 1.00 20.89 99 PRO C O 1
ATOM 7816 N N . VAL C 1 100 ? 16.014 87.137 54.947 1.00 21.52 100 VAL C N 1
ATOM 7817 C CA . VAL C 1 100 ? 17.288 87.476 54.305 1.00 21.73 100 VAL C CA 1
ATOM 7818 C C . VAL C 1 100 ? 18.291 88.068 55.305 1.00 21.71 100 VAL C C 1
ATOM 7819 O O . VAL C 1 100 ? 17.898 88.768 56.237 1.00 22.28 100 VAL C O 1
ATOM 7823 N N . VAL C 1 101 ? 19.571 87.765 55.115 1.00 21.41 101 VAL C N 1
ATOM 7824 C CA . VAL C 1 101 ? 20.649 88.331 55.933 1.00 21.25 101 VAL C CA 1
ATOM 7825 C C . VAL C 1 101 ? 21.674 89.042 55.046 1.00 21.34 101 VAL C C 1
ATOM 7826 O O . VAL C 1 101 ? 21.703 88.823 53.829 1.00 20.76 101 VAL C O 1
ATOM 7830 N N . LEU C 1 102 ? 22.495 89.899 55.661 1.00 21.25 102 LEU C N 1
ATOM 7831 C CA . LEU C 1 102 ? 23.629 90.513 54.975 1.00 21.41 102 LEU C CA 1
ATOM 7832 C C . LEU C 1 102 ? 24.614 89.426 54.574 1.00 21.58 102 LEU C C 1
ATOM 7833 O O . LEU C 1 102 ? 25.118 88.670 55.421 1.00 21.69 102 LEU C O 1
ATOM 7838 N N . THR C 1 103 ? 24.874 89.332 53.275 1.00 21.35 103 THR C N 1
ATOM 7839 C CA . THR C 1 103 ? 25.771 88.311 52.773 1.00 21.09 103 THR C CA 1
ATOM 7840 C C . THR C 1 103 ? 26.448 88.803 51.485 1.00 21.16 103 THR C C 1
ATOM 7841 O O . THR C 1 103 ? 26.485 90.003 51.229 1.00 20.57 103 THR C O 1
ATOM 7845 N N . ARG C 1 104 ? 27.008 87.891 50.699 1.00 21.73 104 ARG C N 1
ATOM 7846 C CA . ARG C 1 104 ? 27.773 88.269 49.511 1.00 22.20 104 ARG C CA 1
ATOM 7847 C C . ARG C 1 104 ? 27.612 87.168 48.469 1.00 22.36 104 ARG C C 1
ATOM 7848 O O . ARG C 1 104 ? 27.613 85.998 48.822 1.00 22.83 104 ARG C O 1
ATOM 7856 N N . PHE C 1 105 ? 27.438 87.534 47.200 1.00 22.21 105 PHE C N 1
ATOM 7857 C CA . PHE C 1 105 ? 27.386 86.539 46.115 1.00 21.79 105 PHE C CA 1
ATOM 7858 C C . PHE C 1 105 ? 28.381 86.915 45.025 1.00 21.73 105 PHE C C 1
ATOM 7859 O O . PHE C 1 105 ? 28.236 87.961 44.387 1.00 21.06 105 PHE C O 1
ATOM 7867 N N . GLU C 1 106 ? 29.397 86.068 44.834 1.00 21.49 106 GLU C N 1
ATOM 7868 C CA . GLU C 1 106 ? 30.461 86.301 43.835 1.00 21.79 106 GLU C CA 1
ATOM 7869 C C . GLU C 1 106 ? 30.999 87.731 43.896 1.00 22.02 106 GLU C C 1
ATOM 7870 O O . GLU C 1 106 ? 31.076 88.437 42.883 1.00 21.98 106 GLU C O 1
ATOM 7876 N N . GLY C 1 107 ? 31.346 88.150 45.116 1.00 21.95 107 GLY C N 1
ATOM 7877 C CA . GLY C 1 107 ? 32.036 89.414 45.355 1.00 21.58 107 GLY C CA 1
ATOM 7878 C C . GLY C 1 107 ? 31.191 90.667 45.496 1.00 21.55 107 GLY C C 1
ATOM 7879 O O . GLY C 1 107 ? 31.735 91.771 45.614 1.00 21.95 107 GLY C O 1
ATOM 7880 N N . ILE C 1 108 ? 29.869 90.518 45.456 1.00 21.40 108 ILE C N 1
ATOM 7881 C CA . ILE C 1 108 ? 28.963 91.663 45.599 1.00 21.21 108 ILE C CA 1
ATOM 7882 C C . ILE C 1 108 ? 28.058 91.473 46.812 1.00 20.82 108 ILE C C 1
ATOM 7883 O O . ILE C 1 108 ? 27.444 90.422 46.968 1.00 20.68 108 ILE C O 1
ATOM 7888 N N . GLU C 1 109 ? 27.990 92.494 47.665 1.00 20.64 109 GLU C N 1
ATOM 7889 C CA . GLU C 1 109 ? 27.148 92.465 48.862 1.00 20.38 109 GLU C CA 1
ATOM 7890 C C . GLU C 1 109 ? 25.682 92.570 48.498 1.00 19.82 109 GLU C C 1
ATOM 7891 O O . GLU C 1 109 ? 25.322 93.256 47.548 1.00 19.61 109 GLU C O 1
ATOM 7897 N N . LEU C 1 110 ? 24.849 91.875 49.267 1.00 19.71 110 LEU C N 1
ATOM 7898 C CA . LEU C 1 110 ? 23.403 91.844 49.062 1.00 19.32 110 LEU C CA 1
ATOM 7899 C C . LEU C 1 110 ? 22.720 91.289 50.310 1.00 19.59 110 LEU C C 1
ATOM 7900 O O . LEU C 1 110 ? 23.395 90.838 51.248 1.00 19.64 110 LEU C O 1
ATOM 7905 N N . TYR C 1 111 ? 21.388 91.322 50.308 1.00 19.31 111 TYR C N 1
ATOM 7906 C CA . TYR C 1 111 ? 20.578 90.578 51.278 1.00 19.49 111 TYR C CA 1
ATOM 7907 C C . TYR C 1 111 ? 19.949 89.362 50.600 1.00 19.15 111 TYR C C 1
ATOM 7908 O O . TYR C 1 111 ? 19.235 89.488 49.597 1.00 18.75 111 TYR C O 1
ATOM 7917 N N . ASN C 1 112 ? 20.223 88.186 51.156 1.00 19.06 112 ASN C N 1
ATOM 7918 C CA . ASN C 1 112 ? 19.852 86.925 50.519 1.00 19.53 112 ASN C CA 1
ATOM 7919 C C . ASN C 1 112 ? 19.704 85.839 51.566 1.00 19.83 112 ASN C C 1
ATOM 7920 O O . ASN C 1 112 ? 19.946 86.085 52.750 1.00 20.04 112 ASN C O 1
ATOM 7925 N N . TYR C 1 113 ? 19.288 84.647 51.131 1.00 20.16 113 TYR C N 1
ATOM 7926 C CA . TYR C 1 113 ? 19.279 83.445 51.973 1.00 19.98 113 TYR C CA 1
ATOM 7927 C C . TYR C 1 113 ? 20.481 83.352 52.898 1.00 19.80 113 TYR C C 1
ATOM 7928 O O . TYR C 1 113 ? 21.613 83.582 52.483 1.00 19.71 113 TYR C O 1
ATOM 7937 N N . SER C 1 114 ? 20.215 83.020 54.156 1.00 20.05 114 SER C N 1
ATOM 7938 C CA . SER C 1 114 ? 21.262 82.762 55.138 1.00 19.99 114 SER C CA 1
ATOM 7939 C C . SER C 1 114 ? 22.219 81.667 54.685 1.00 20.46 114 SER C C 1
ATOM 7940 O O . SER C 1 114 ? 21.779 80.631 54.169 1.00 20.44 114 SER C O 1
ATOM 7943 N N . PRO C 1 115 ? 23.532 81.878 54.894 1.00 20.55 115 PRO C N 1
ATOM 7944 C CA . PRO C 1 115 ? 24.436 80.742 54.832 1.00 20.67 115 PRO C CA 1
ATOM 7945 C C . PRO C 1 115 ? 24.006 79.688 55.851 1.00 20.68 115 PRO C C 1
ATOM 7946 O O . PRO C 1 115 ? 23.259 80.004 56.775 1.00 20.42 115 PRO C O 1
ATOM 7950 N N . LEU C 1 116 ? 24.444 78.446 55.656 1.00 20.74 116 LEU C N 1
ATOM 7951 C CA . LEU C 1 116 ? 24.006 77.330 56.493 1.00 20.69 116 LEU C CA 1
ATOM 7952 C C . LEU C 1 116 ? 24.605 77.410 57.896 1.00 20.50 116 LEU C C 1
ATOM 7953 O O . LEU C 1 116 ? 23.986 76.974 58.859 1.00 19.96 116 LEU C O 1
ATOM 7958 N N . VAL C 1 117 ? 25.818 77.957 57.996 1.00 20.80 117 VAL C N 1
ATOM 7959 C CA . VAL C 1 117 ? 26.399 78.331 59.295 1.00 21.07 117 VAL C CA 1
ATOM 7960 C C . VAL C 1 117 ? 26.860 79.777 59.169 1.00 21.38 117 VAL C C 1
ATOM 7961 O O . VAL C 1 117 ? 27.770 80.089 58.388 1.00 21.45 117 VAL C O 1
ATOM 7965 N N . TYR C 1 118 ? 26.221 80.652 59.936 1.00 20.99 118 TYR C N 1
ATOM 7966 C CA . TYR C 1 118 ? 26.349 82.087 59.735 1.00 20.95 118 TYR C CA 1
ATOM 7967 C C . TYR C 1 118 ? 26.692 82.801 61.031 1.00 20.92 118 TYR C C 1
ATOM 7968 O O . TYR C 1 118 ? 26.072 82.557 62.075 1.00 20.55 118 TYR C O 1
ATOM 7977 N N . ALA C 1 119 ? 27.691 83.678 60.951 1.00 20.94 119 ALA C N 1
ATOM 7978 C CA . ALA C 1 119 ? 28.063 84.539 62.070 1.00 20.93 119 ALA C CA 1
ATOM 7979 C C . ALA C 1 119 ? 28.349 85.939 61.544 1.00 21.01 119 ALA C C 1
ATOM 7980 O O . ALA C 1 119 ? 29.196 86.112 60.666 1.00 20.75 119 ALA C O 1
ATOM 7982 N N . LEU C 1 120 ? 27.634 86.928 62.075 1.00 20.75 120 LEU C N 1
ATOM 7983 C CA . LEU C 1 120 ? 27.803 88.320 61.661 1.00 20.83 120 LEU C CA 1
ATOM 7984 C C . LEU C 1 120 ? 28.284 89.192 62.820 1.00 21.22 120 LEU C C 1
ATOM 7985 O O . LEU C 1 120 ? 27.679 89.187 63.894 1.00 20.80 120 LEU C O 1
ATOM 7990 N N . ASP C 1 121 ? 29.369 89.939 62.591 1.00 21.88 121 ASP C N 1
ATOM 7991 C CA . ASP C 1 121 ? 29.923 90.871 63.589 1.00 22.88 121 ASP C CA 1
ATOM 7992 C C . ASP C 1 121 ? 30.186 90.190 64.932 1.00 23.15 121 ASP C C 1
ATOM 7993 O O . ASP C 1 121 ? 29.888 90.744 65.992 1.00 23.24 121 ASP C O 1
ATOM 7998 N N . CYS C 1 122 ? 30.720 88.973 64.866 1.00 23.52 122 CYS C N 1
ATOM 7999 C CA . CYS C 1 122 ? 31.009 88.171 66.045 1.00 24.08 122 CYS C CA 1
ATOM 8000 C C . CYS C 1 122 ? 32.516 88.113 66.330 1.00 24.30 122 CYS C C 1
ATOM 8001 O O . CYS C 1 122 ? 33.347 88.372 65.459 1.00 24.73 122 CYS C O 1
ATOM 8004 N N . GLU C 1 123 ? 32.856 87.747 67.554 1.00 24.18 123 GLU C N 1
ATOM 8005 C CA . GLU C 1 123 ? 34.242 87.629 67.971 1.00 24.53 123 GLU C CA 1
ATOM 8006 C C . GLU C 1 123 ? 34.372 86.268 68.656 1.00 24.10 123 GLU C C 1
ATOM 8007 O O . GLU C 1 123 ? 33.434 85.827 69.325 1.00 23.72 123 GLU C O 1
ATOM 8013 N N . ASN C 1 124 ? 35.514 85.601 68.478 1.00 23.58 124 ASN C N 1
ATOM 8014 C CA . ASN C 1 124 ? 35.819 84.338 69.174 1.00 23.05 124 ASN C CA 1
ATOM 8015 C C . ASN C 1 124 ? 34.800 83.238 68.877 1.00 23.04 124 ASN C C 1
ATOM 8016 O O . ASN C 1 124 ? 34.014 82.849 69.746 1.00 23.06 124 ASN C O 1
ATOM 8021 N N . VAL C 1 125 ? 34.815 82.752 67.641 1.00 23.03 125 VAL C N 1
ATOM 8022 C CA . VAL C 1 125 ? 33.854 81.752 67.180 1.00 22.88 125 VAL C CA 1
ATOM 8023 C C . VAL C 1 125 ? 34.598 80.553 66.591 1.00 22.44 125 VAL C C 1
ATOM 8024 O O . VAL C 1 125 ? 35.537 80.716 65.801 1.00 21.92 125 VAL C O 1
ATOM 8028 N N . ALA C 1 126 ? 34.173 79.353 66.984 1.00 21.74 126 ALA C N 1
ATOM 8029 C CA . ALA C 1 126 ? 34.855 78.134 66.577 1.00 21.31 126 ALA C CA 1
ATOM 8030 C C . ALA C 1 126 ? 33.909 77.035 66.091 1.00 21.07 126 ALA C C 1
ATOM 8031 O O . ALA C 1 126 ? 32.803 76.861 66.612 1.00 20.99 126 ALA C O 1
ATOM 8033 N N . ILE C 1 127 ? 34.356 76.313 65.071 1.00 20.95 127 ILE C N 1
ATOM 8034 C CA . ILE C 1 127 ? 33.749 75.043 64.672 1.00 20.75 127 ILE C CA 1
ATOM 8035 C C . ILE C 1 127 ? 34.867 74.023 64.766 1.00 20.63 127 ILE C C 1
ATOM 8036 O O . ILE C 1 127 ? 35.922 74.212 64.159 1.00 21.05 127 ILE C O 1
ATOM 8041 N N . THR C 1 128 ? 34.651 72.971 65.548 1.00 20.46 128 THR C N 1
ATOM 8042 C CA . THR C 1 128 ? 35.685 71.981 65.839 1.00 20.60 128 THR C CA 1
ATOM 8043 C C . THR C 1 128 ? 35.076 70.580 65.816 1.00 20.91 128 THR C C 1
ATOM 8044 O O . THR C 1 128 ? 33.876 70.433 65.600 1.00 21.26 128 THR C O 1
ATOM 8048 N N . GLY C 1 129 ? 35.905 69.564 66.052 1.00 21.22 129 GLY C N 1
ATOM 8049 C CA . GLY C 1 129 ? 35.452 68.170 66.119 1.00 21.73 129 GLY C CA 1
ATOM 8050 C C . GLY C 1 129 ? 35.800 67.416 64.848 1.00 21.97 129 GLY C C 1
ATOM 8051 O O . GLY C 1 129 ? 36.204 68.022 63.863 1.00 21.97 129 GLY C O 1
ATOM 8052 N N . SER C 1 130 ? 35.646 66.096 64.858 1.00 21.98 130 SER C N 1
ATOM 8053 C CA . SER C 1 130 ? 35.955 65.303 63.669 1.00 22.34 130 SER C CA 1
ATOM 8054 C C . SER C 1 130 ? 34.699 64.722 63.022 1.00 22.23 130 SER C C 1
ATOM 8055 O O . SER C 1 130 ? 34.744 63.655 62.410 1.00 22.84 130 SER C O 1
ATOM 8058 N N . GLY C 1 131 ? 33.588 65.440 63.152 1.00 21.62 131 GLY C N 1
ATOM 8059 C CA . GLY C 1 131 ? 32.325 65.045 62.540 1.00 21.11 131 GLY C CA 1
ATOM 8060 C C . GLY C 1 131 ? 32.083 65.693 61.184 1.00 20.56 131 GLY C C 1
ATOM 8061 O O . GLY C 1 131 ? 33.018 66.187 60.545 1.00 20.16 131 GLY C O 1
ATOM 8062 N N . VAL C 1 132 ? 30.823 65.694 60.748 1.00 19.96 132 VAL C N 1
ATOM 8063 C CA . VAL C 1 132 ? 30.491 66.086 59.374 1.00 19.65 132 VAL C CA 1
ATOM 8064 C C . VAL C 1 132 ? 29.484 67.237 59.314 1.00 19.65 132 VAL C C 1
ATOM 8065 O O . VAL C 1 132 ? 28.556 67.303 60.118 1.00 19.49 132 VAL C O 1
ATOM 8069 N N . LEU C 1 133 ? 29.707 68.162 58.382 1.00 19.47 133 LEU C N 1
ATOM 8070 C CA . LEU C 1 133 ? 28.702 69.153 58.017 1.00 19.25 133 LEU C CA 1
ATOM 8071 C C . LEU C 1 133 ? 28.207 68.844 56.606 1.00 19.25 133 LEU C C 1
ATOM 8072 O O . LEU C 1 133 ? 28.957 68.938 55.624 1.00 19.18 133 LEU C O 1
ATOM 8077 N N . ASP C 1 134 ? 26.936 68.481 56.518 1.00 19.25 134 ASP C N 1
ATOM 8078 C CA . ASP C 1 134 ? 26.353 67.995 55.280 1.00 19.46 134 ASP C CA 1
ATOM 8079 C C . ASP C 1 134 ? 25.328 68.998 54.774 1.00 19.49 134 ASP C C 1
ATOM 8080 O O . ASP C 1 134 ? 24.269 69.177 55.382 1.00 19.36 134 ASP C O 1
ATOM 8085 N N . GLY C 1 135 ? 25.648 69.658 53.664 1.00 19.27 135 GLY C N 1
ATOM 8086 C CA . GLY C 1 135 ? 24.799 70.732 53.151 1.00 19.97 135 GLY C CA 1
ATOM 8087 C C . GLY C 1 135 ? 23.540 70.260 52.442 1.00 20.30 135 GLY C C 1
ATOM 8088 O O . GLY C 1 135 ? 22.620 71.052 52.216 1.00 20.33 135 GLY C O 1
ATOM 8089 N N . SER C 1 136 ? 23.513 68.974 52.089 1.00 20.72 136 SER C N 1
ATOM 8090 C CA . SER C 1 136 ? 22.369 68.327 51.422 1.00 21.56 136 SER C CA 1
ATOM 8091 C C . SER C 1 136 ? 22.106 68.837 50.010 1.00 22.04 136 SER C C 1
ATOM 8092 O O . SER C 1 136 ? 21.014 68.639 49.465 1.00 22.64 136 SER C O 1
ATOM 8095 N N . ALA C 1 137 ? 23.100 69.486 49.415 1.00 22.60 137 ALA C N 1
ATOM 8096 C CA . ALA C 1 137 ? 22.993 69.904 48.033 1.00 23.00 137 ALA C CA 1
ATOM 8097 C C . ALA C 1 137 ? 23.212 68.704 47.124 1.00 23.59 137 ALA C C 1
ATOM 8098 O O . ALA C 1 137 ? 24.084 67.868 47.383 1.00 23.12 137 ALA C O 1
ATOM 8100 N N . ASP C 1 138 ? 22.384 68.605 46.085 1.00 24.25 138 ASP C N 1
ATOM 8101 C CA . ASP C 1 138 ? 22.561 67.609 45.018 1.00 25.33 138 ASP C CA 1
ATOM 8102 C C . ASP C 1 138 ? 21.844 68.066 43.741 1.00 25.97 138 ASP C C 1
ATOM 8103 O O . ASP C 1 138 ? 21.431 69.229 43.638 1.00 26.45 138 ASP C O 1
ATOM 8108 N N . ASN C 1 139 ? 21.690 67.161 42.779 1.00 26.37 139 ASN C N 1
ATOM 8109 C CA . ASN C 1 139 ? 21.028 67.490 41.518 1.00 26.77 139 ASN C CA 1
ATOM 8110 C C . ASN C 1 139 ? 19.561 67.911 41.655 1.00 26.44 139 ASN C C 1
ATOM 8111 O O . ASN C 1 139 ? 18.946 68.364 40.690 1.00 26.52 139 ASN C O 1
ATOM 8116 N N . GLU C 1 140 ? 19.016 67.771 42.860 1.00 26.34 140 GLU C N 1
ATOM 8117 C CA . GLU C 1 140 ? 17.637 68.164 43.143 1.00 26.20 140 GLU C CA 1
ATOM 8118 C C . GLU C 1 140 ? 17.524 69.301 44.177 1.00 25.79 140 GLU C C 1
ATOM 8119 O O . GLU C 1 140 ? 16.428 69.803 44.445 1.00 25.90 140 GLU C O 1
ATOM 8125 N N . HIS C 1 141 ? 18.658 69.716 44.742 1.00 25.07 141 HIS C N 1
ATOM 8126 C CA . HIS C 1 141 ? 18.665 70.726 45.795 1.00 24.57 141 HIS C CA 1
ATOM 8127 C C . HIS C 1 141 ? 19.838 71.702 45.682 1.00 24.15 141 HIS C C 1
ATOM 8128 O O . HIS C 1 141 ? 21.003 71.301 45.736 1.00 24.23 141 HIS C O 1
ATOM 8135 N N . TRP C 1 142 ? 19.504 72.986 45.537 1.00 23.87 142 TRP C N 1
ATOM 8136 C CA . TRP C 1 142 ? 20.462 74.096 45.395 1.00 23.20 142 TRP C CA 1
ATOM 8137 C C . TRP C 1 142 ? 21.166 74.133 44.034 1.00 22.97 142 TRP C C 1
ATOM 8138 O O . TRP C 1 142 ? 21.108 75.149 43.340 1.00 23.06 142 TRP C O 1
ATOM 8149 N N . TRP C 1 143 ? 21.807 73.026 43.649 1.00 22.30 143 TRP C N 1
ATOM 8150 C CA . TRP C 1 143 ? 22.637 72.979 42.439 1.00 21.93 143 TRP C CA 1
ATOM 8151 C C . TRP C 1 143 ? 21.924 73.288 41.104 1.00 21.88 143 TRP C C 1
ATOM 8152 O O . TRP C 1 143 ? 22.553 73.854 40.204 1.00 22.09 143 TRP C O 1
ATOM 8163 N N . PRO C 1 144 ? 20.633 72.908 40.956 1.00 21.69 144 PRO C N 1
ATOM 8164 C CA . PRO C 1 144 ? 19.965 73.274 39.692 1.00 21.73 144 PRO C CA 1
ATOM 8165 C C . PRO C 1 144 ? 19.951 74.784 39.409 1.00 21.79 144 PRO C C 1
ATOM 8166 O O . PRO C 1 144 ? 19.846 75.190 38.249 1.00 21.89 144 PRO C O 1
ATOM 8170 N N . TRP C 1 145 ? 20.074 75.598 40.461 1.00 21.75 145 TRP C N 1
ATOM 8171 C CA . TRP C 1 145 ? 20.022 77.058 40.336 1.00 21.70 145 TRP C CA 1
ATOM 8172 C C . TRP C 1 145 ? 21.159 77.628 39.489 1.00 21.70 145 TRP C C 1
ATOM 8173 O O . TRP C 1 145 ? 21.018 78.707 38.914 1.00 21.47 145 TRP C O 1
ATOM 8184 N N . LYS C 1 146 ? 22.271 76.896 39.404 1.00 21.61 146 LYS C N 1
ATOM 8185 C CA . LYS C 1 146 ? 23.379 77.275 38.534 1.00 22.04 146 LYS C CA 1
ATOM 8186 C C . LYS C 1 146 ? 22.949 77.384 37.068 1.00 22.52 146 LYS C C 1
ATOM 8187 O O . LYS C 1 146 ? 23.445 78.236 36.340 1.00 22.57 146 LYS C O 1
ATOM 8193 N N . GLY C 1 147 ? 22.019 76.530 36.646 1.00 23.03 147 GLY C N 1
ATOM 8194 C CA . GLY C 1 147 ? 21.576 76.514 35.256 1.00 23.98 147 GLY C CA 1
ATOM 8195 C C . GLY C 1 147 ? 22.372 75.566 34.374 1.00 24.62 147 GLY C C 1
ATOM 8196 O O . GLY C 1 147 ? 22.252 75.615 33.153 1.00 24.79 147 GLY C O 1
ATOM 8197 N N . LYS C 1 148 ? 23.185 74.710 34.989 1.00 25.29 148 LYS C N 1
ATOM 8198 C CA . LYS C 1 148 ? 23.915 73.666 34.267 1.00 26.43 148 LYS C CA 1
ATOM 8199 C C . LYS C 1 148 ? 23.158 72.336 34.332 1.00 26.84 148 LYS C C 1
ATOM 8200 O O . LYS C 1 148 ? 22.753 71.889 35.410 1.00 26.72 148 LYS C O 1
ATOM 8206 N N . LYS C 1 149 ? 22.949 71.717 33.172 1.00 27.65 149 LYS C N 1
ATOM 8207 C CA . LYS C 1 149 ? 22.244 70.428 33.107 1.00 28.54 149 LYS C CA 1
ATOM 8208 C C . LYS C 1 149 ? 23.038 69.291 33.763 1.00 28.93 149 LYS C C 1
ATOM 8209 O O . LYS C 1 149 ? 22.454 68.363 34.328 1.00 29.26 149 LYS C O 1
ATOM 8215 N N . ASP C 1 150 ? 24.363 69.388 33.694 1.00 29.52 150 ASP C N 1
ATOM 8216 C CA . ASP C 1 150 ? 25.278 68.533 34.458 1.00 30.01 150 ASP C CA 1
ATOM 8217 C C . ASP C 1 150 ? 24.832 68.367 35.910 1.00 29.64 150 ASP C C 1
ATOM 8218 O O . ASP C 1 150 ? 25.085 67.330 36.530 1.00 29.44 150 ASP C O 1
ATOM 8223 N N . PHE C 1 151 ? 24.169 69.394 36.442 1.00 29.13 151 PHE C N 1
ATOM 8224 C CA . PHE C 1 151 ? 23.822 69.431 37.857 1.00 28.62 151 PHE C CA 1
ATOM 8225 C C . PHE C 1 151 ? 22.331 69.626 38.137 1.00 28.10 151 PHE C C 1
ATOM 8226 O O . PHE C 1 151 ? 21.952 70.194 39.161 1.00 28.23 151 PHE C O 1
ATOM 8234 N N . GLY C 1 152 ? 21.491 69.144 37.226 1.00 27.47 152 GLY C N 1
ATOM 8235 C CA . GLY C 1 152 ? 20.062 69.062 37.486 1.00 26.83 152 GLY C CA 1
ATOM 8236 C C . GLY C 1 152 ? 19.196 70.208 37.012 1.00 26.44 152 GLY C C 1
ATOM 8237 O O . GLY C 1 152 ? 17.994 70.216 37.291 1.00 26.24 152 GLY C O 1
ATOM 8238 N N . TRP C 1 153 ? 19.777 71.179 36.306 1.00 25.95 153 TRP C N 1
ATOM 8239 C CA . TRP C 1 153 ? 18.938 72.186 35.658 1.00 25.82 153 TRP C CA 1
ATOM 8240 C C . TRP C 1 153 ? 18.278 71.606 34.412 1.00 26.23 153 TRP C C 1
ATOM 8241 O O . TRP C 1 153 ? 18.872 70.787 33.700 1.00 25.99 153 TRP C O 1
ATOM 8252 N N . LYS C 1 154 ? 17.046 72.047 34.168 1.00 26.57 154 LYS C N 1
ATOM 8253 C CA . LYS C 1 154 ? 16.285 71.692 32.976 1.00 27.38 154 LYS C CA 1
ATOM 8254 C C . LYS C 1 154 ? 15.530 72.921 32.475 1.00 27.38 154 LYS C C 1
ATOM 8255 O O . LYS C 1 154 ? 15.221 73.826 33.261 1.00 27.22 154 LYS C O 1
ATOM 8261 N N . GLU C 1 155 ? 15.225 72.941 31.176 1.00 27.52 155 GLU C N 1
ATOM 8262 C CA . GLU C 1 155 ? 14.357 73.966 30.583 1.00 27.61 155 GLU C CA 1
ATOM 8263 C C . GLU C 1 155 ? 13.055 74.007 31.361 1.00 27.33 155 GLU C C 1
ATOM 8264 O O . GLU C 1 155 ? 12.517 72.961 31.724 1.00 27.49 155 GLU C O 1
ATOM 8270 N N . GLY C 1 156 ? 12.549 75.209 31.621 1.00 27.22 156 GLY C N 1
ATOM 8271 C CA . GLY C 1 156 ? 11.287 75.372 32.347 1.00 26.93 156 GLY C CA 1
ATOM 8272 C C . GLY C 1 156 ? 11.484 75.549 33.841 1.00 26.83 156 GLY C C 1
ATOM 8273 O O . GLY C 1 156 ? 10.529 75.817 34.577 1.00 26.90 156 GLY C O 1
ATOM 8274 N N . LEU C 1 157 ? 12.725 75.378 34.288 1.00 26.50 157 LEU C N 1
ATOM 8275 C CA . LEU C 1 157 ? 13.087 75.626 35.675 1.00 26.28 157 LEU C CA 1
ATOM 8276 C C . LEU C 1 157 ? 13.912 76.907 35.775 1.00 25.84 157 LEU C C 1
ATOM 8277 O O . LEU C 1 157 ? 14.661 77.238 34.854 1.00 25.55 157 LEU C O 1
ATOM 8282 N N . PRO C 1 158 ? 13.759 77.644 36.888 1.00 25.69 158 PRO C N 1
ATOM 8283 C CA . PRO C 1 158 ? 14.535 78.863 37.118 1.00 25.30 158 PRO C CA 1
ATOM 8284 C C . PRO C 1 158 ? 16.012 78.611 37.388 1.00 24.90 158 PRO C C 1
ATOM 8285 O O . PRO C 1 158 ? 16.392 77.539 37.858 1.00 24.89 158 PRO C O 1
ATOM 8289 N N . ASN C 1 159 ? 16.828 79.608 37.068 1.00 24.34 159 ASN C N 1
ATOM 8290 C CA . ASN C 1 159 ? 18.240 79.619 37.418 1.00 23.90 159 ASN C CA 1
ATOM 8291 C C . ASN C 1 159 ? 18.701 81.027 37.791 1.00 23.51 159 ASN C C 1
ATOM 8292 O O . ASN C 1 159 ? 17.926 81.990 37.708 1.00 22.96 159 ASN C O 1
ATOM 8297 N N . GLN C 1 160 ? 19.971 81.129 38.168 1.00 23.24 160 GLN C N 1
ATOM 8298 C CA . GLN C 1 160 ? 20.557 82.335 38.761 1.00 23.10 160 GLN C CA 1
ATOM 8299 C C . GLN C 1 160 ? 20.855 83.468 37.778 1.00 23.32 160 GLN C C 1
ATOM 8300 O O . GLN C 1 160 ? 21.124 84.593 38.207 1.00 23.49 160 GLN C O 1
ATOM 8306 N N . GLN C 1 161 ? 20.819 83.178 36.478 1.00 23.31 161 GLN C N 1
ATOM 8307 C CA . GLN C 1 161 ? 21.346 84.101 35.460 1.00 23.53 161 GLN C CA 1
ATOM 8308 C C . GLN C 1 161 ? 20.780 85.527 35.529 1.00 23.32 161 GLN C C 1
ATOM 8309 O O . GLN C 1 161 ? 21.543 86.495 35.556 1.00 22.99 161 GLN C O 1
ATOM 8315 N N . GLU C 1 162 ? 19.459 85.661 35.568 1.00 23.36 162 GLU C N 1
ATOM 8316 C CA . GLU C 1 162 ? 18.855 86.997 35.627 1.00 23.96 162 GLU C CA 1
ATOM 8317 C C . GLU C 1 162 ? 19.190 87.746 36.923 1.00 23.61 162 GLU C C 1
ATOM 8318 O O . GLU C 1 162 ? 19.431 88.951 36.895 1.00 23.66 162 GLU C O 1
ATOM 8324 N N . ASP C 1 163 ? 19.233 87.024 38.039 1.00 23.34 163 ASP C N 1
ATOM 8325 C CA . ASP C 1 163 ? 19.561 87.616 39.334 1.00 23.23 163 ASP C CA 1
ATOM 8326 C C . ASP C 1 163 ? 21.010 88.107 39.409 1.00 23.12 163 ASP C C 1
ATOM 8327 O O . ASP C 1 163 ? 21.278 89.151 40.012 1.00 23.21 163 ASP C O 1
ATOM 8332 N N . VAL C 1 164 ? 21.927 87.357 38.790 1.00 22.63 164 VAL C N 1
ATOM 8333 C CA . VAL C 1 164 ? 23.342 87.728 38.698 1.00 22.23 164 VAL C CA 1
ATOM 8334 C C . VAL C 1 164 ? 23.513 89.020 37.885 1.00 22.02 164 VAL C C 1
ATOM 8335 O O . VAL C 1 164 ? 24.309 89.886 38.244 1.00 21.49 164 VAL C O 1
ATOM 8339 N N . LYS C 1 165 ? 22.746 89.143 36.805 1.00 21.82 165 LYS C N 1
ATOM 8340 C CA . LYS C 1 165 ? 22.759 90.330 35.963 1.00 22.04 165 LYS C CA 1
ATOM 8341 C C . LYS C 1 165 ? 22.228 91.560 36.718 1.00 21.91 165 LYS C C 1
ATOM 8342 O O . LYS C 1 165 ? 22.831 92.638 36.664 1.00 21.91 165 LYS C O 1
ATOM 8348 N N . LYS C 1 166 ? 21.112 91.386 37.424 1.00 21.45 166 LYS C N 1
ATOM 8349 C CA . LYS C 1 166 ? 20.518 92.455 38.228 1.00 21.46 166 LYS C CA 1
ATOM 8350 C C . LYS C 1 166 ? 21.474 92.910 39.341 1.00 21.38 166 LYS C C 1
ATOM 8351 O O . LYS C 1 166 ? 21.671 94.113 39.544 1.00 21.01 166 LYS C O 1
ATOM 8357 N N . LEU C 1 167 ? 22.067 91.944 40.041 1.00 21.31 167 LEU C N 1
ATOM 8358 C CA . LEU C 1 167 ? 23.015 92.228 41.127 1.00 21.83 167 LEU C CA 1
ATOM 8359 C C . LEU C 1 167 ? 24.231 93.041 40.671 1.00 22.05 167 LEU C C 1
ATOM 8360 O O . LEU C 1 167 ? 24.616 94.004 41.333 1.00 21.87 167 LEU C O 1
ATOM 8365 N N . LYS C 1 168 ? 24.825 92.647 39.545 1.00 22.65 168 LYS C N 1
ATOM 8366 C CA . LYS C 1 168 ? 25.951 93.378 38.958 1.00 23.31 168 LYS C CA 1
ATOM 8367 C C . LYS C 1 168 ? 25.531 94.805 38.573 1.00 23.75 168 LYS C C 1
ATOM 8368 O O . LYS C 1 168 ? 26.276 95.763 38.808 1.00 23.85 168 LYS C O 1
ATOM 8374 N N . GLU C 1 169 ? 24.334 94.937 38.002 1.00 24.06 169 GLU C N 1
ATOM 8375 C CA . GLU C 1 169 ? 23.764 96.244 37.660 1.00 24.75 169 GLU C CA 1
ATOM 8376 C C . GLU C 1 169 ? 23.559 97.154 38.880 1.00 24.83 169 GLU C C 1
ATOM 8377 O O . GLU C 1 169 ? 23.957 98.318 38.859 1.00 24.56 169 GLU C O 1
ATOM 8383 N N . MET C 1 170 ? 22.952 96.616 39.937 1.00 25.26 170 MET C N 1
ATOM 8384 C CA . MET C 1 170 ? 22.711 97.376 41.167 1.00 25.71 170 MET C CA 1
ATOM 8385 C C . MET C 1 170 ? 24.011 97.914 41.761 1.00 25.91 170 MET C C 1
ATOM 8386 O O . MET C 1 170 ? 24.075 99.082 42.162 1.00 25.46 170 MET C O 1
ATOM 8391 N N . ALA C 1 171 ? 25.037 97.060 41.797 1.00 25.87 171 ALA C N 1
ATOM 8392 C CA . ALA C 1 171 ? 26.357 97.435 42.302 1.00 26.58 171 ALA C CA 1
ATOM 8393 C C . ALA C 1 171 ? 27.088 98.423 41.384 1.00 27.03 171 ALA C C 1
ATOM 8394 O O . ALA C 1 171 ? 27.798 99.299 41.879 1.00 27.14 171 ALA C O 1
ATOM 8396 N N . GLU C 1 172 ? 26.914 98.269 40.064 1.00 27.35 172 GLU C N 1
ATOM 8397 C CA . GLU C 1 172 ? 27.399 99.228 39.058 1.00 27.98 172 GLU C CA 1
ATOM 8398 C C . GLU C 1 172 ? 26.842 100.622 39.307 1.00 27.81 172 GLU C C 1
ATOM 8399 O O . GLU C 1 172 ? 27.571 101.606 39.226 1.00 27.90 172 GLU C O 1
ATOM 8405 N N . ARG C 1 173 ? 25.539 100.686 39.581 1.00 27.73 173 ARG C N 1
ATOM 8406 C CA . ARG C 1 173 ? 24.835 101.940 39.829 1.00 27.66 173 ARG C CA 1
ATOM 8407 C C . ARG C 1 173 ? 25.016 102.438 41.267 1.00 27.15 173 ARG C C 1
ATOM 8408 O O . ARG C 1 173 ? 24.521 103.510 41.632 1.00 27.09 173 ARG C O 1
ATOM 8416 N N . GLY C 1 174 ? 25.726 101.649 42.072 1.00 26.67 174 GLY C N 1
ATOM 8417 C CA . GLY C 1 174 ? 26.087 102.013 43.438 1.00 26.01 174 GLY C CA 1
ATOM 8418 C C . GLY C 1 174 ? 24.906 102.185 44.369 1.00 25.62 174 GLY C C 1
ATOM 8419 O O . GLY C 1 174 ? 24.903 103.090 45.208 1.00 25.53 174 GLY C O 1
ATOM 8420 N N . THR C 1 175 ? 23.904 101.320 44.215 1.00 25.08 175 THR C N 1
ATOM 8421 C CA . THR C 1 175 ? 22.710 101.346 45.057 1.00 24.55 175 THR C CA 1
ATOM 8422 C C . THR C 1 175 ? 23.080 100.867 46.458 1.00 24.26 175 THR C C 1
ATOM 8423 O O . THR C 1 175 ? 23.996 100.053 46.605 1.00 24.12 175 THR C O 1
ATOM 8427 N N . PRO C 1 176 ? 22.368 101.356 47.496 1.00 24.06 176 PRO C N 1
ATOM 8428 C CA . PRO C 1 176 ? 22.702 100.882 48.839 1.00 23.88 176 PRO C CA 1
ATOM 8429 C C . PRO C 1 176 ? 22.470 99.376 48.958 1.00 23.75 176 PRO C C 1
ATOM 8430 O O . PRO C 1 176 ? 21.564 98.847 48.304 1.00 23.66 176 PRO C O 1
ATOM 8434 N N . VAL C 1 177 ? 23.293 98.704 49.766 1.00 23.52 177 VAL C N 1
ATOM 8435 C CA . VAL C 1 177 ? 23.184 97.255 50.003 1.00 23.41 177 VAL C CA 1
ATOM 8436 C C . VAL C 1 177 ? 21.772 96.836 50.446 1.00 23.53 177 VAL C C 1
ATOM 8437 O O . VAL C 1 177 ? 21.242 95.832 49.957 1.00 22.98 177 VAL C O 1
ATOM 8441 N N . GLU C 1 178 ? 21.166 97.626 51.342 1.00 23.68 178 GLU C N 1
ATOM 8442 C CA . GLU C 1 178 ? 19.840 97.338 51.906 1.00 24.13 178 GLU C CA 1
ATOM 8443 C C . GLU C 1 178 ? 18.771 97.277 50.818 1.00 23.81 178 GLU C C 1
ATOM 8444 O O . GLU C 1 178 ? 17.704 96.689 51.011 1.00 23.63 178 GLU C O 1
ATOM 8450 N N . GLU C 1 179 ? 19.072 97.893 49.679 1.00 23.43 179 GLU C N 1
ATOM 8451 C CA . GLU C 1 179 ? 18.169 97.921 48.536 1.00 23.71 179 GLU C CA 1
ATOM 8452 C C . GLU C 1 179 ? 18.305 96.662 47.659 1.00 22.87 179 GLU C C 1
ATOM 8453 O O . GLU C 1 179 ? 17.491 96.424 46.774 1.00 22.97 179 GLU C O 1
ATOM 8459 N N . ARG C 1 180 ? 19.323 95.851 47.921 1.00 22.25 180 ARG C N 1
ATOM 8460 C CA . ARG C 1 180 ? 19.587 94.666 47.104 1.00 21.35 180 ARG C CA 1
ATOM 8461 C C . ARG C 1 180 ?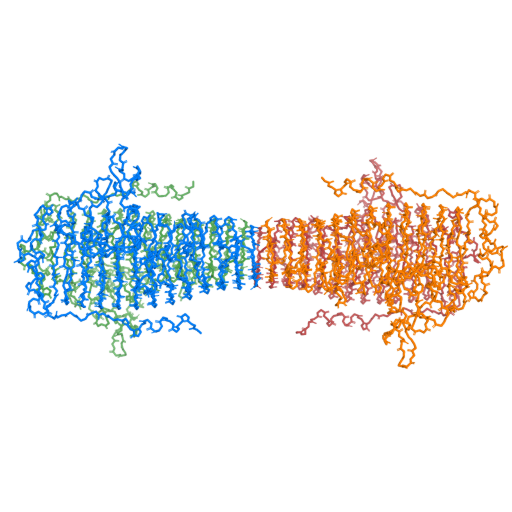 18.996 93.418 47.764 1.00 21.20 180 ARG C C 1
ATOM 8462 O O . ARG C 1 180 ? 19.723 92.581 48.299 1.00 20.73 180 ARG C O 1
ATOM 8470 N N . VAL C 1 181 ? 17.673 93.303 47.727 1.00 21.14 181 VAL C N 1
ATOM 8471 C CA . VAL C 1 181 ? 16.976 92.236 48.450 1.00 21.31 181 VAL C CA 1
ATOM 8472 C C . VAL C 1 181 ? 16.598 91.106 47.501 1.00 21.24 181 VAL C C 1
ATOM 8473 O O . VAL C 1 181 ? 15.800 91.300 46.580 1.00 21.26 181 VAL C O 1
ATOM 8477 N N . PHE C 1 182 ? 17.165 89.928 47.741 1.00 20.90 182 PHE C N 1
ATOM 8478 C CA . PHE C 1 182 ? 16.807 88.740 46.968 1.00 20.72 182 PHE C CA 1
ATOM 8479 C C . PHE C 1 182 ? 15.960 87.774 47.786 1.00 20.53 182 PHE C C 1
ATOM 8480 O O . PHE C 1 182 ? 14.790 88.056 48.022 1.00 20.50 182 PHE C O 1
ATOM 8488 N N . GLY C 1 183 ? 16.531 86.654 48.221 1.00 20.66 183 GLY C N 1
ATOM 8489 C CA . GLY C 1 183 ? 15.766 85.652 48.963 1.00 20.83 183 GLY C CA 1
ATOM 8490 C C . GLY C 1 183 ? 14.688 85.010 48.102 1.00 21.04 183 GLY C C 1
ATOM 8491 O O . GLY C 1 183 ? 14.966 84.583 46.977 1.00 20.69 183 GLY C O 1
ATOM 8492 N N . LYS C 1 184 ? 13.465 84.950 48.631 1.00 21.17 184 LYS C N 1
ATOM 8493 C CA . LYS C 1 184 ? 12.333 84.302 47.959 1.00 21.65 184 LYS C CA 1
ATOM 8494 C C . LYS C 1 184 ? 12.071 84.874 46.569 1.00 21.57 184 LYS C C 1
ATOM 8495 O O . LYS C 1 184 ? 12.107 86.089 46.373 1.00 21.54 184 LYS C O 1
ATOM 8501 N N . GLY C 1 185 ? 11.812 83.988 45.609 1.00 21.44 185 GLY C N 1
ATOM 8502 C CA . GLY C 1 185 ? 11.521 84.395 44.233 1.00 21.22 185 GLY C CA 1
ATOM 8503 C C . GLY C 1 185 ? 12.789 84.692 43.456 1.00 21.22 185 GLY C C 1
ATOM 8504 O O . GLY C 1 185 ? 12.733 85.128 42.302 1.00 21.41 185 GLY C O 1
ATOM 8505 N N . HIS C 1 186 ? 13.933 84.455 44.098 1.00 20.74 186 HIS C N 1
ATOM 8506 C CA . HIS C 1 186 ? 15.241 84.621 43.469 1.00 20.47 186 HIS C CA 1
ATOM 8507 C C . HIS C 1 186 ? 16.113 83.374 43.672 1.00 20.16 186 HIS C C 1
ATOM 8508 O O . HIS C 1 186 ? 15.827 82.548 44.539 1.00 19.83 186 HIS C O 1
ATOM 8515 N N . TYR C 1 187 ? 17.155 83.237 42.854 1.00 20.11 187 TYR C N 1
ATOM 8516 C CA . TYR C 1 187 ? 17.882 81.961 42.733 1.00 20.44 187 TYR C CA 1
ATOM 8517 C C . TYR C 1 187 ? 19.396 82.079 42.905 1.00 20.49 187 TYR C C 1
ATOM 8518 O O . TYR C 1 187 ? 20.184 81.509 42.148 1.00 20.47 187 TYR C O 1
ATOM 8527 N N . LEU C 1 188 ? 19.784 82.819 43.940 1.00 20.70 188 LEU C N 1
ATOM 8528 C CA . LEU C 1 188 ? 21.174 82.964 44.317 1.00 20.39 188 LEU C CA 1
ATOM 8529 C C . LEU C 1 188 ? 21.432 82.085 45.535 1.00 20.66 188 LEU C C 1
ATOM 8530 O O . LEU C 1 188 ? 20.856 82.308 46.604 1.00 20.69 188 LEU C O 1
ATOM 8535 N N . ARG C 1 189 ? 22.264 81.064 45.354 1.00 20.70 189 ARG C N 1
ATOM 8536 C CA . ARG C 1 189 ? 22.602 80.130 46.423 1.00 21.35 189 ARG C CA 1
ATOM 8537 C C . ARG C 1 189 ? 23.388 80.830 47.546 1.00 22.01 189 ARG C C 1
ATOM 8538 O O . ARG C 1 189 ? 24.113 81.799 47.290 1.00 21.76 189 ARG C O 1
ATOM 8546 N N . PRO C 1 190 ? 23.236 80.348 48.794 1.00 22.31 190 PRO C N 1
ATOM 8547 C CA . PRO C 1 190 ? 24.057 80.874 49.873 1.00 22.66 190 PRO C CA 1
ATOM 8548 C C . PRO C 1 190 ? 25.395 80.139 49.996 1.00 22.64 190 PRO C C 1
ATOM 8549 O O . PRO C 1 190 ? 25.565 79.042 49.442 1.00 22.44 190 PRO C O 1
ATOM 8553 N N . SER C 1 191 ? 26.328 80.749 50.718 1.00 22.59 191 SER C N 1
ATOM 8554 C CA . SER C 1 191 ? 27.547 80.065 51.152 1.00 22.62 191 SER C CA 1
ATOM 8555 C C . SER C 1 191 ? 27.199 79.037 52.225 1.00 22.48 191 SER C C 1
ATOM 8556 O O . SER C 1 191 ? 26.124 79.086 52.815 1.00 22.66 191 SER C O 1
ATOM 8559 N N . PHE C 1 192 ? 28.100 78.094 52.463 1.00 22.57 192 PHE C N 1
ATOM 8560 C CA . PHE C 1 192 ? 27.892 77.075 53.478 1.00 22.65 192 PHE C CA 1
ATOM 8561 C C . PHE C 1 192 ? 28.251 77.675 54.847 1.00 22.94 192 PHE C C 1
ATOM 8562 O O . PHE C 1 192 ? 27.374 78.003 55.635 1.00 22.87 192 PHE C O 1
ATOM 8570 N N . VAL C 1 193 ? 29.548 77.814 55.108 1.00 23.04 193 VAL C N 1
ATOM 8571 C CA . VAL C 1 193 ? 30.045 78.349 56.366 1.00 23.15 193 VAL C CA 1
ATOM 8572 C C . VAL C 1 193 ? 30.547 79.765 56.082 1.00 23.28 193 VAL C C 1
ATOM 8573 O O . VAL C 1 193 ? 31.505 79.939 55.326 1.00 23.44 193 VAL C O 1
ATOM 8577 N N . GLN C 1 194 ? 29.899 80.768 56.670 1.00 22.86 194 GLN C N 1
ATOM 8578 C CA . GLN C 1 194 ? 30.290 82.157 56.430 1.00 22.81 194 GLN C CA 1
ATOM 8579 C C . GLN C 1 194 ? 30.442 82.961 57.717 1.00 22.98 194 GLN C C 1
ATOM 8580 O O . GLN C 1 194 ? 29.507 83.041 58.519 1.00 22.58 194 GLN C O 1
ATOM 8586 N N . PHE C 1 195 ? 31.627 83.547 57.896 1.00 22.81 195 PHE C N 1
ATOM 8587 C CA . PHE C 1 195 ? 31.900 84.515 58.958 1.00 22.89 195 PHE C CA 1
ATOM 8588 C C . PHE C 1 195 ? 31.999 85.897 58.329 1.00 22.94 195 PHE C C 1
ATOM 8589 O O . PHE C 1 195 ? 32.907 86.162 57.536 1.00 22.88 195 PHE C O 1
ATOM 8597 N N . TYR C 1 196 ? 31.056 86.766 58.682 1.00 22.71 196 TYR C N 1
ATOM 8598 C CA . TYR C 1 196 ? 30.950 88.090 58.081 1.00 22.64 196 TYR C CA 1
ATOM 8599 C C . TYR C 1 196 ? 31.371 89.164 59.072 1.00 22.61 196 TYR C C 1
ATOM 8600 O O . TYR C 1 196 ? 30.704 89.354 60.093 1.00 22.47 196 TYR C O 1
ATOM 8609 N N . ARG C 1 197 ? 32.466 89.862 58.757 1.00 22.42 197 ARG C N 1
ATOM 8610 C CA . ARG C 1 197 ? 33.080 90.861 59.659 1.00 22.53 197 ARG C CA 1
ATOM 8611 C C . ARG C 1 197 ? 33.286 90.295 61.081 1.00 22.28 197 ARG C C 1
ATOM 8612 O O . ARG C 1 197 ? 32.837 90.877 62.064 1.00 21.59 197 ARG C O 1
ATOM 8620 N N . CYS C 1 198 ? 33.953 89.146 61.166 1.00 22.19 198 CYS C N 1
ATOM 8621 C CA . CYS C 1 198 ? 34.269 88.521 62.445 1.00 22.09 198 CYS C CA 1
ATOM 8622 C C . CYS C 1 198 ? 35.765 88.632 62.788 1.00 22.09 198 CYS C C 1
ATOM 8623 O O . CYS C 1 198 ? 36.595 88.899 61.925 1.00 22.06 198 CYS C O 1
ATOM 8626 N N . ARG C 1 199 ? 36.089 88.433 64.062 1.00 22.23 199 ARG C N 1
ATOM 8627 C CA . ARG C 1 199 ? 37.466 88.431 64.544 1.00 22.43 199 ARG C CA 1
ATOM 8628 C C . ARG C 1 199 ? 37.683 87.180 65.387 1.00 21.97 199 ARG C C 1
ATOM 8629 O O . ARG C 1 199 ? 36.799 86.801 66.166 1.00 21.78 199 ARG C O 1
ATOM 8637 N N . ASN C 1 200 ? 38.865 86.573 65.272 1.00 20.99 200 ASN C N 1
ATOM 8638 C CA . ASN C 1 200 ? 39.235 85.381 66.055 1.00 20.76 200 ASN C CA 1
ATOM 8639 C C . ASN C 1 200 ? 38.323 84.186 65.753 1.00 20.85 200 ASN C C 1
ATOM 8640 O O . ASN C 1 200 ? 37.436 83.834 66.540 1.00 20.58 200 ASN C O 1
ATOM 8645 N N . VAL C 1 201 ? 38.570 83.571 64.602 1.00 20.61 201 VAL C N 1
ATOM 8646 C CA . VAL C 1 201 ? 37.744 82.497 64.065 1.00 20.65 201 VAL C CA 1
ATOM 8647 C C . VAL C 1 201 ? 38.593 81.239 63.926 1.00 20.48 201 VAL C C 1
ATOM 8648 O O . VAL C 1 201 ? 39.754 81.299 63.477 1.00 19.80 201 VAL C O 1
ATOM 8652 N N . LEU C 1 202 ? 38.010 80.106 64.303 1.00 20.14 202 LEU C N 1
ATOM 8653 C CA . LEU C 1 202 ? 38.646 78.810 64.121 1.00 20.11 202 LEU C CA 1
ATOM 8654 C C . LEU C 1 202 ? 37.710 77.814 63.447 1.00 20.09 202 LEU C C 1
ATOM 8655 O O . LEU C 1 202 ? 36.577 77.599 63.900 1.00 19.86 202 LEU C O 1
ATOM 8660 N N . VAL C 1 203 ? 38.188 77.207 62.364 1.00 19.94 203 VAL C N 1
ATOM 8661 C CA . VAL C 1 203 ? 37.514 76.044 61.802 1.00 20.29 203 VAL C CA 1
ATOM 8662 C C . VAL C 1 203 ? 38.508 74.882 61.737 1.00 20.63 203 VAL C C 1
ATOM 8663 O O . VAL C 1 203 ? 39.560 74.987 61.094 1.00 20.39 203 VAL C O 1
ATOM 8667 N N . GLU C 1 204 ? 38.192 73.797 62.446 1.00 20.62 204 GLU C N 1
ATOM 8668 C CA . GLU C 1 204 ? 39.092 72.648 62.505 1.00 21.02 204 GLU C CA 1
ATOM 8669 C C . GLU C 1 204 ? 38.382 71.302 62.564 1.00 21.03 204 GLU C C 1
ATOM 8670 O O . GLU C 1 204 ? 37.230 71.199 63.012 1.00 21.21 204 GLU C O 1
ATOM 8676 N N . GLY C 1 205 ? 39.087 70.275 62.100 1.00 20.91 205 GLY C N 1
ATOM 8677 C CA . GLY C 1 205 ? 38.659 68.897 62.279 1.00 20.43 205 GLY C CA 1
ATOM 8678 C C . GLY C 1 205 ? 37.590 68.382 61.332 1.00 20.71 205 GLY C C 1
ATOM 8679 O O . GLY C 1 205 ? 37.686 67.240 60.869 1.00 20.69 205 GLY C O 1
ATOM 8680 N N . VAL C 1 206 ? 36.573 69.205 61.059 1.00 20.34 206 VAL C N 1
ATOM 8681 C CA . VAL C 1 206 ? 35.336 68.744 60.396 1.00 20.92 206 VAL C CA 1
ATOM 8682 C C . VAL C 1 206 ? 35.479 68.410 58.904 1.00 21.09 206 VAL C C 1
ATOM 8683 O O . VAL C 1 206 ? 36.307 68.993 58.204 1.00 20.77 206 VAL C O 1
ATOM 8687 N N . LYS C 1 207 ? 34.646 67.478 58.439 1.00 21.38 207 LYS C N 1
ATOM 8688 C CA . LYS C 1 207 ? 34.507 67.182 57.015 1.00 21.61 207 LYS C CA 1
ATOM 8689 C C . LYS C 1 207 ? 33.275 67.905 56.467 1.00 21.74 207 LYS C C 1
ATOM 8690 O O . LYS C 1 207 ? 32.199 67.826 57.052 1.00 21.86 207 LYS C O 1
ATOM 8696 N N . ILE C 1 208 ? 33.434 68.606 55.346 1.00 22.15 208 ILE C N 1
ATOM 8697 C CA . ILE C 1 208 ? 32.319 69.317 54.695 1.00 22.36 208 ILE C CA 1
ATOM 8698 C C . ILE C 1 208 ? 31.926 68.657 53.363 1.00 22.44 208 ILE C C 1
ATOM 8699 O O . ILE C 1 208 ? 32.771 68.453 52.481 1.00 22.43 208 ILE C O 1
ATOM 8704 N N . ILE C 1 209 ? 30.644 68.317 53.230 1.00 22.16 209 ILE C N 1
ATOM 8705 C CA . ILE C 1 209 ? 30.137 67.621 52.034 1.00 21.90 209 ILE C CA 1
ATOM 8706 C C . ILE C 1 209 ? 28.842 68.248 51.502 1.00 21.86 209 ILE C C 1
ATOM 8707 O O . ILE C 1 209 ? 28.142 68.958 52.233 1.00 21.60 209 ILE C O 1
ATOM 8712 N N . ASN C 1 210 ? 28.528 67.974 50.231 1.00 21.86 210 ASN C N 1
ATOM 8713 C CA . ASN C 1 210 ? 27.246 68.377 49.626 1.00 21.89 210 ASN C CA 1
ATOM 8714 C C . ASN C 1 210 ? 26.939 69.864 49.851 1.00 21.98 210 ASN C C 1
ATOM 8715 O O . ASN C 1 210 ? 25.869 70.231 50.344 1.00 21.54 210 ASN C O 1
ATOM 8720 N N . SER C 1 211 ? 27.896 70.712 49.491 1.00 22.08 211 SER C N 1
ATOM 8721 C CA . SER C 1 211 ? 27.775 72.144 49.721 1.00 22.14 211 SER C CA 1
ATOM 8722 C C . SER C 1 211 ? 26.944 72.802 48.623 1.00 22.24 211 SER C C 1
ATOM 8723 O O . SER C 1 211 ? 27.077 72.444 47.459 1.00 22.27 211 SER C O 1
ATOM 8726 N N . PRO C 1 212 ? 26.078 73.766 48.991 1.00 22.57 212 PRO C N 1
ATOM 8727 C CA . PRO C 1 212 ? 25.287 74.502 47.996 1.00 22.37 212 PRO C CA 1
ATOM 8728 C C . PRO C 1 212 ? 26.152 75.273 47.000 1.00 22.31 212 PRO C C 1
ATOM 8729 O O . PRO C 1 212 ? 25.837 75.310 45.805 1.00 22.19 212 PRO C O 1
ATOM 8733 N N . MET C 1 213 ? 27.228 75.881 47.498 1.00 22.15 213 MET C N 1
ATOM 8734 C CA . MET C 1 213 ? 28.130 76.703 46.689 1.00 22.41 213 MET C CA 1
ATOM 8735 C C . MET C 1 213 ? 29.507 76.789 47.385 1.00 22.48 213 MET C C 1
ATOM 8736 O O . MET C 1 213 ? 30.106 75.747 47.664 1.00 22.74 213 MET C O 1
ATOM 8741 N N . TRP C 1 214 ? 30.011 77.989 47.689 1.00 22.35 214 TRP C N 1
ATOM 8742 C CA . TRP C 1 214 ? 31.305 78.087 48.386 1.00 22.49 214 TRP C CA 1
ATOM 8743 C C . TRP C 1 214 ? 31.203 77.473 49.788 1.00 22.84 214 TRP C C 1
ATOM 8744 O O . TRP C 1 214 ? 30.219 77.710 50.501 1.00 22.68 214 TRP C O 1
ATOM 8755 N N . CYS C 1 215 ? 32.217 76.690 50.162 1.00 22.53 215 CYS C N 1
ATOM 8756 C CA . CYS C 1 215 ? 32.198 75.922 51.402 1.00 23.01 215 CYS C CA 1
ATOM 8757 C C . CYS C 1 215 ? 32.530 76.750 52.649 1.00 22.80 215 CYS C C 1
ATOM 8758 O O . CYS C 1 215 ? 31.710 76.855 53.558 1.00 23.17 215 CYS C O 1
ATOM 8761 N N . ILE C 1 216 ? 33.723 77.334 52.690 1.00 22.42 216 ILE C N 1
ATOM 8762 C CA . ILE C 1 216 ? 34.139 78.156 53.834 1.00 22.14 216 ILE C CA 1
ATOM 8763 C C . ILE C 1 216 ? 34.490 79.533 53.322 1.00 21.83 216 ILE C C 1
ATOM 8764 O O . ILE C 1 216 ? 35.384 79.693 52.482 1.00 20.95 216 ILE C O 1
ATOM 8769 N N . HIS C 1 217 ? 33.748 80.523 53.804 1.00 21.64 217 HIS C N 1
ATOM 8770 C CA . HIS C 1 217 ? 33.762 81.850 53.195 1.00 21.86 217 HIS C CA 1
ATOM 8771 C C . HIS C 1 217 ? 33.846 82.911 54.286 1.00 21.96 217 HIS C C 1
ATOM 8772 O O . HIS C 1 217 ? 32.829 83.479 54.680 1.00 22.02 217 HIS C O 1
ATOM 8779 N N . PRO C 1 218 ? 35.066 83.157 54.808 1.00 22.26 218 PRO C N 1
ATOM 8780 C CA . PRO C 1 218 ? 35.221 84.285 55.723 1.00 21.82 218 PRO C CA 1
ATOM 8781 C C . PRO C 1 218 ? 35.333 85.575 54.928 1.00 21.78 218 PRO C C 1
ATOM 8782 O O . PRO C 1 218 ? 36.065 85.636 53.928 1.00 21.60 218 PRO C O 1
ATOM 8786 N N . VAL C 1 219 ? 34.587 86.586 55.369 1.00 21.39 219 VAL C N 1
ATOM 8787 C CA . VAL C 1 219 ? 34.489 87.874 54.689 1.00 20.85 219 VAL C CA 1
ATOM 8788 C C . VAL C 1 219 ? 34.841 88.993 55.663 1.00 20.94 219 VAL C C 1
ATOM 8789 O O . VAL C 1 219 ? 34.299 89.044 56.772 1.00 20.77 219 VAL C O 1
ATOM 8793 N N . LEU C 1 220 ? 35.732 89.895 55.245 1.00 20.80 220 LEU C N 1
ATOM 8794 C CA . LEU C 1 220 ? 36.056 91.079 56.045 1.00 20.85 220 LEU C CA 1
ATOM 8795 C C . LEU C 1 220 ? 36.434 90.701 57.478 1.00 20.71 220 LEU C C 1
ATOM 8796 O O . LEU C 1 220 ? 36.091 91.401 58.423 1.00 20.56 220 LEU C O 1
ATOM 8801 N N . SER C 1 221 ? 37.155 89.590 57.617 1.00 20.96 221 SER C N 1
ATOM 8802 C CA . SER C 1 221 ? 37.445 89.019 58.922 1.00 20.80 221 SER C CA 1
ATOM 8803 C C . SER C 1 221 ? 38.945 89.029 59.199 1.00 21.16 221 SER C C 1
ATOM 8804 O O . SER C 1 221 ? 39.753 89.079 58.272 1.00 21.63 221 SER C O 1
ATOM 8807 N N . GLU C 1 222 ? 39.310 89.014 60.477 1.00 21.19 222 GLU C N 1
ATOM 8808 C CA . GLU C 1 222 ? 40.706 89.108 60.888 1.00 20.99 222 GLU C CA 1
ATOM 8809 C C . GLU C 1 222 ? 41.015 88.036 61.931 1.00 20.55 222 GLU C C 1
ATOM 8810 O O . GLU C 1 222 ? 40.170 87.737 62.786 1.00 19.92 222 GLU C O 1
ATOM 8816 N N . ASN C 1 223 ? 42.218 87.459 61.842 1.00 19.86 223 ASN C N 1
ATOM 8817 C CA . ASN C 1 223 ? 42.648 86.343 62.694 1.00 19.72 223 ASN C CA 1
ATOM 8818 C C . ASN C 1 223 ? 41.750 85.104 62.509 1.00 19.74 223 ASN C C 1
ATOM 8819 O O . ASN C 1 223 ? 40.893 84.789 63.351 1.00 19.04 223 ASN C O 1
ATOM 8824 N N . VAL C 1 224 ? 41.951 84.431 61.374 1.00 19.28 224 VAL C N 1
ATOM 8825 C CA . VAL C 1 224 ? 41.172 83.256 60.982 1.00 19.42 224 VAL C CA 1
ATOM 8826 C C . VAL C 1 224 ? 42.090 82.039 60.832 1.00 19.43 224 VAL C C 1
ATOM 8827 O O . VAL C 1 224 ? 43.128 82.102 60.158 1.00 18.86 224 VAL C O 1
ATOM 8831 N N . ILE C 1 225 ? 41.717 80.938 61.474 1.00 19.39 225 ILE C N 1
ATOM 8832 C CA . ILE C 1 225 ? 42.493 79.706 61.368 1.00 19.69 225 ILE C CA 1
ATOM 8833 C C . ILE C 1 225 ? 41.605 78.595 60.830 1.00 19.91 225 ILE C C 1
ATOM 8834 O O . ILE C 1 225 ? 40.569 78.274 61.426 1.00 19.78 225 ILE C O 1
ATOM 8839 N N . ILE C 1 226 ? 42.017 78.024 59.697 1.00 20.27 226 ILE C N 1
ATOM 8840 C CA . ILE C 1 226 ? 41.367 76.836 59.130 1.00 20.78 226 ILE C CA 1
ATOM 8841 C C . ILE C 1 226 ? 42.395 75.700 59.110 1.00 21.12 226 ILE C C 1
ATOM 8842 O O . ILE C 1 226 ? 43.385 75.767 58.380 1.00 21.02 226 ILE C O 1
ATOM 8847 N N . ARG C 1 227 ? 42.186 74.667 59.920 1.00 21.28 227 ARG C N 1
ATOM 8848 C CA A ARG C 1 227 ? 43.161 73.577 60.002 0.50 21.47 227 ARG C CA 1
ATOM 8849 C CA B ARG C 1 227 ? 43.162 73.580 60.008 0.50 21.34 227 ARG C CA 1
ATOM 8850 C C . ARG C 1 227 ? 42.524 72.200 60.135 1.00 21.58 227 ARG C C 1
ATOM 8851 O O . ARG C 1 227 ? 41.473 72.049 60.767 1.00 21.25 227 ARG C O 1
ATOM 8866 N N . ASN C 1 228 ? 43.176 71.209 59.520 1.00 21.60 228 ASN C N 1
ATOM 8867 C CA A ASN C 1 228 ? 42.780 69.805 59.626 0.60 22.09 228 ASN C CA 1
ATOM 8868 C CA B ASN C 1 228 ? 42.775 69.808 59.652 0.40 21.92 228 ASN C CA 1
ATOM 8869 C C . ASN C 1 228 ? 41.311 69.527 59.274 1.00 22.05 228 ASN C C 1
ATOM 8870 O O . ASN C 1 228 ? 40.677 68.643 59.839 1.00 22.09 228 ASN C O 1
ATOM 8879 N N . ILE C 1 229 ? 40.772 70.282 58.331 1.00 22.49 229 ILE C N 1
ATOM 8880 C CA . ILE C 1 229 ? 39.433 69.992 57.836 1.00 23.49 229 ILE C CA 1
ATOM 8881 C C . ILE C 1 229 ? 39.550 69.222 56.526 1.00 23.93 229 ILE C C 1
ATOM 8882 O O . ILE C 1 229 ? 40.619 69.212 55.892 1.00 24.02 229 ILE C O 1
ATOM 8887 N N . GLU C 1 230 ? 38.455 68.580 56.131 1.00 24.14 230 GLU C N 1
ATOM 8888 C CA . GLU C 1 230 ? 38.344 67.988 54.806 1.00 24.56 230 GLU C CA 1
ATOM 8889 C C . GLU C 1 230 ? 37.145 68.574 54.060 1.00 24.29 230 GLU C C 1
ATOM 8890 O O . GLU C 1 230 ? 36.037 68.608 54.594 1.00 24.64 230 GLU C O 1
ATOM 8896 N N . ILE C 1 231 ? 37.391 69.047 52.839 1.00 23.77 231 ILE C N 1
ATOM 8897 C CA . ILE C 1 231 ? 36.342 69.477 51.918 1.00 23.36 231 ILE C CA 1
ATOM 8898 C C . ILE C 1 231 ? 36.201 68.401 50.845 1.00 23.41 231 ILE C C 1
ATOM 8899 O O . ILE C 1 231 ? 37.181 68.028 50.186 1.00 22.11 231 ILE C O 1
ATOM 8904 N N . SER C 1 232 ? 34.988 67.881 50.697 1.00 22.94 232 SER C N 1
ATOM 8905 C CA . SER C 1 232 ? 34.715 66.867 49.684 1.00 23.27 232 SER C CA 1
ATOM 8906 C C . SER C 1 232 ? 33.367 67.181 49.058 1.00 22.99 232 SER C C 1
ATOM 8907 O O . SER C 1 232 ? 32.329 66.670 49.482 1.00 22.81 232 SER C O 1
ATOM 8910 N N . SER C 1 233 ? 33.398 68.067 48.069 1.00 23.05 233 SER C N 1
ATOM 8911 C CA . SER C 1 233 ? 32.186 68.547 47.413 1.00 23.27 233 SER C CA 1
ATOM 8912 C C . SER C 1 233 ? 32.534 69.075 46.032 1.00 23.11 233 SER C C 1
ATOM 8913 O O . SER C 1 233 ? 33.275 70.055 45.897 1.00 23.13 233 SER C O 1
ATOM 8916 N N . THR C 1 234 ? 31.983 68.427 45.012 1.00 23.13 234 THR C N 1
ATOM 8917 C CA . THR C 1 234 ? 32.380 68.680 43.628 1.00 23.06 234 THR C CA 1
ATOM 8918 C C . THR C 1 234 ? 31.245 69.176 42.727 1.00 23.56 234 THR C C 1
ATOM 8919 O O . THR C 1 234 ? 31.237 68.897 41.529 1.00 23.96 234 THR C O 1
ATOM 8923 N N . GLY C 1 235 ? 30.290 69.903 43.301 1.00 23.54 235 GLY C N 1
ATOM 8924 C CA . GLY C 1 235 ? 29.206 70.495 42.524 1.00 23.43 235 GLY C CA 1
ATOM 8925 C C . GLY C 1 235 ? 29.636 71.820 41.915 1.00 23.42 235 GLY C C 1
ATOM 8926 O O . GLY C 1 235 ? 30.790 72.216 42.056 1.00 23.47 235 GLY C O 1
ATOM 8927 N N . PRO C 1 236 ? 28.696 72.528 41.260 1.00 23.21 236 PRO C N 1
ATOM 8928 C CA . PRO C 1 236 ? 29.000 73.786 40.576 1.00 22.95 236 PRO C CA 1
ATOM 8929 C C . PRO C 1 236 ? 29.362 74.897 41.561 1.00 23.10 236 PRO C C 1
ATOM 8930 O O . PRO C 1 236 ? 28.608 75.160 42.497 1.00 22.85 236 PRO C O 1
ATOM 8934 N N . ASN C 1 237 ? 30.513 75.531 41.340 1.00 22.81 237 ASN C N 1
ATOM 8935 C CA . ASN C 1 237 ? 31.024 76.585 42.224 1.00 22.68 237 ASN C CA 1
ATOM 8936 C C . ASN C 1 237 ? 31.231 76.130 43.664 1.00 23.07 237 ASN C C 1
ATOM 8937 O O . ASN C 1 237 ? 31.076 76.922 44.598 1.00 23.30 237 ASN C O 1
ATOM 8942 N N . ASN C 1 238 ? 31.570 74.852 43.843 1.00 23.11 238 ASN C N 1
ATOM 8943 C CA . ASN C 1 238 ? 31.950 74.339 45.157 1.00 23.26 238 ASN C CA 1
ATOM 8944 C C . ASN C 1 238 ? 33.415 74.677 45.455 1.00 23.44 238 ASN C C 1
ATOM 8945 O O . ASN C 1 238 ? 34.254 73.782 45.501 1.00 23.49 238 ASN C O 1
ATOM 8950 N N . ASP C 1 239 ? 33.719 75.967 45.622 1.00 23.74 239 ASP C N 1
ATOM 8951 C CA . ASP C 1 239 ? 35.047 76.416 46.062 1.00 23.97 239 ASP C CA 1
ATOM 8952 C C . ASP C 1 239 ? 35.309 75.869 47.466 1.00 24.13 239 ASP C C 1
ATOM 8953 O O . ASP C 1 239 ? 34.363 75.659 48.244 1.00 24.53 239 ASP C O 1
ATOM 8958 N N . GLY C 1 240 ? 36.582 75.649 47.794 1.00 23.82 240 GLY C N 1
ATOM 8959 C CA . GLY C 1 240 ? 36.958 75.091 49.099 1.00 23.61 240 GLY C CA 1
ATOM 8960 C C . GLY C 1 240 ? 36.928 76.160 50.177 1.00 23.85 240 GLY C C 1
ATOM 8961 O O . GLY C 1 240 ? 36.050 76.161 51.041 1.00 23.29 240 GLY C O 1
ATOM 8962 N N . ILE C 1 241 ? 37.904 77.066 50.129 1.00 23.58 241 ILE C N 1
ATOM 8963 C CA . ILE C 1 241 ? 37.967 78.172 51.071 1.00 23.64 241 ILE C CA 1
ATOM 8964 C C . ILE C 1 241 ? 38.154 79.457 50.293 1.00 23.70 241 ILE C C 1
ATOM 8965 O O . ILE C 1 241 ? 39.084 79.569 49.485 1.00 23.41 241 ILE C O 1
ATOM 8970 N N . ASP C 1 242 ? 37.274 80.423 50.548 1.00 23.35 242 ASP C N 1
ATOM 8971 C CA . ASP C 1 242 ? 37.351 81.727 49.894 1.00 23.68 242 ASP C CA 1
ATOM 8972 C C . ASP C 1 242 ? 37.635 82.860 50.881 1.00 23.42 242 ASP C C 1
ATOM 8973 O O . ASP C 1 242 ? 36.697 83.492 51.361 1.00 23.66 242 ASP C O 1
ATOM 8978 N N . PRO C 1 243 ? 38.920 83.136 51.190 1.00 23.57 243 PRO C N 1
ATOM 8979 C CA . PRO C 1 243 ? 39.144 84.303 52.056 1.00 23.42 243 PRO C CA 1
ATOM 8980 C C . PRO C 1 243 ? 38.858 85.586 51.282 1.00 23.27 243 PRO C C 1
ATOM 8981 O O . PRO C 1 243 ? 39.510 85.851 50.274 1.00 23.57 243 PRO C O 1
ATOM 8985 N N . GLU C 1 244 ? 37.874 86.359 51.733 1.00 22.80 244 GLU C N 1
ATOM 8986 C CA . GLU C 1 244 ? 37.463 87.546 50.989 1.00 22.62 244 GLU C CA 1
ATOM 8987 C C . GLU C 1 244 ? 37.590 88.814 51.830 1.00 22.31 244 GLU C C 1
ATOM 8988 O O . GLU C 1 244 ? 36.882 88.984 52.834 1.00 22.12 244 GLU C O 1
ATOM 8994 N N . SER C 1 245 ? 38.502 89.693 51.414 1.00 21.91 245 SER C N 1
ATOM 8995 C CA . SER C 1 245 ? 38.871 90.865 52.195 1.00 22.45 245 SER C CA 1
ATOM 8996 C C . SER C 1 245 ? 39.224 90.498 53.640 1.00 22.53 245 SER C C 1
ATOM 8997 O O . SER C 1 245 ? 38.760 91.135 54.575 1.00 22.65 245 SER C O 1
ATOM 9000 N N . CYS C 1 246 ? 40.041 89.461 53.808 1.00 22.67 246 CYS C N 1
ATOM 9001 C CA . CYS C 1 246 ? 40.465 89.013 55.132 1.00 22.52 246 CYS C CA 1
ATOM 9002 C C . CYS C 1 246 ? 41.922 89.354 55.375 1.00 22.33 246 CYS C C 1
ATOM 9003 O O . CYS C 1 246 ? 42.702 89.501 54.424 1.00 22.10 246 CYS C O 1
ATOM 9006 N N . LYS C 1 247 ? 42.280 89.467 56.654 1.00 22.09 247 LYS C N 1
ATOM 9007 C CA . LYS C 1 247 ? 43.636 89.808 57.075 1.00 22.23 247 LYS C CA 1
ATOM 9008 C C . LYS C 1 247 ? 44.080 88.885 58.213 1.00 22.24 247 LYS C C 1
ATOM 9009 O O . LYS C 1 247 ? 43.342 88.693 59.191 1.00 21.50 247 LYS C O 1
ATOM 9015 N N . TYR C 1 248 ? 45.298 88.348 58.087 1.00 22.15 248 TYR C N 1
ATOM 9016 C CA . TYR C 1 248 ? 45.885 87.424 59.075 1.00 22.43 248 TYR C CA 1
ATOM 9017 C C . TYR C 1 248 ? 45.100 86.123 59.138 1.00 22.41 248 TYR C C 1
ATOM 9018 O O . TYR C 1 248 ? 44.214 85.946 59.980 1.00 22.39 248 TYR C O 1
ATOM 9027 N N . MET C 1 249 ? 45.438 85.213 58.233 1.00 22.45 249 MET C N 1
ATOM 9028 C CA . MET C 1 249 ? 44.715 83.961 58.121 1.00 22.30 249 MET C CA 1
ATOM 9029 C C . MET C 1 249 ? 45.661 82.815 57.834 1.00 22.02 249 MET C C 1
ATOM 9030 O O . MET C 1 249 ? 46.555 82.928 56.987 1.00 22.20 249 MET C O 1
ATOM 9035 N N . LEU C 1 250 ? 45.452 81.716 58.550 1.00 21.47 250 LEU C N 1
ATOM 9036 C CA . LEU C 1 250 ? 46.242 80.508 58.389 1.00 20.94 250 LEU C CA 1
ATOM 9037 C C . LEU C 1 250 ? 45.355 79.353 57.912 1.00 20.91 250 LEU C C 1
ATOM 9038 O O . LEU C 1 250 ? 44.315 79.071 58.511 1.00 20.88 250 LEU C O 1
ATOM 9043 N N . ILE C 1 251 ? 45.759 78.728 56.808 1.00 20.40 251 ILE C N 1
ATOM 9044 C CA . ILE C 1 251 ? 45.106 77.529 56.278 1.00 20.32 251 ILE C CA 1
ATOM 9045 C C . ILE C 1 251 ? 46.180 76.444 56.236 1.00 20.42 251 ILE C C 1
ATOM 9046 O O . ILE C 1 251 ? 47.156 76.555 55.490 1.00 20.28 251 ILE C O 1
ATOM 9051 N N . GLU C 1 252 ? 46.027 75.412 57.057 1.00 20.14 252 GLU C N 1
ATOM 9052 C CA . GLU C 1 252 ? 47.051 74.372 57.131 1.00 20.53 252 GLU C CA 1
ATOM 9053 C C . GLU C 1 252 ? 46.464 72.985 57.350 1.00 20.69 252 GLU C C 1
ATOM 9054 O O . GLU C 1 252 ? 45.402 72.844 57.963 1.00 20.65 252 GLU C O 1
ATOM 9060 N N . LYS C 1 253 ? 47.176 71.973 56.849 1.00 20.81 253 LYS C N 1
ATOM 9061 C CA . LYS C 1 253 ? 46.858 70.558 57.069 1.00 20.95 253 LYS C CA 1
ATOM 9062 C C . LYS C 1 253 ? 45.441 70.155 56.632 1.00 21.15 253 LYS C C 1
ATOM 9063 O O . LYS C 1 253 ? 44.831 69.272 57.234 1.00 21.25 253 LYS C O 1
ATOM 9069 N N . CYS C 1 254 ? 44.936 70.801 55.581 1.00 21.15 254 CYS C N 1
ATOM 9070 C CA . CYS C 1 254 ? 43.610 70.513 55.046 1.00 21.89 254 CYS C CA 1
ATOM 9071 C C . CYS C 1 254 ? 43.661 69.608 53.804 1.00 22.31 254 CYS C C 1
ATOM 9072 O O . CYS C 1 254 ? 44.650 69.592 53.058 1.00 22.35 254 CYS C O 1
ATOM 9075 N N . ARG C 1 255 ? 42.578 68.867 53.600 1.00 22.60 255 ARG C N 1
ATOM 9076 C CA . ARG C 1 255 ? 42.420 67.968 52.477 1.00 23.25 255 ARG C CA 1
ATOM 9077 C C . ARG C 1 255 ? 41.287 68.523 51.597 1.00 23.21 255 ARG C C 1
ATOM 9078 O O . ARG C 1 255 ? 40.214 68.851 52.094 1.00 23.50 255 ARG C O 1
ATOM 9086 N N . PHE C 1 256 ? 41.540 68.672 50.300 1.00 23.11 256 PHE C N 1
ATOM 9087 C CA . PHE C 1 256 ? 40.553 69.266 49.397 1.00 22.93 256 PHE C CA 1
ATOM 9088 C C . PHE C 1 256 ? 40.195 68.366 48.220 1.00 23.14 256 PHE C C 1
ATOM 9089 O O . PHE C 1 256 ? 41.069 67.758 47.593 1.00 22.94 256 PHE C O 1
ATOM 9097 N N . ASP C 1 257 ? 38.899 68.298 47.934 1.00 23.08 257 ASP C N 1
ATOM 9098 C CA . ASP C 1 257 ? 38.377 67.808 46.658 1.00 23.48 257 ASP C CA 1
ATOM 9099 C C . ASP C 1 257 ? 37.199 68.718 46.330 1.00 23.59 257 ASP C C 1
ATOM 9100 O O . ASP C 1 257 ? 36.136 68.614 46.955 1.00 23.51 257 ASP C O 1
ATOM 9105 N N . THR C 1 258 ? 37.411 69.644 45.388 1.00 23.70 258 THR C N 1
ATOM 9106 C CA . THR C 1 258 ? 36.453 70.728 45.126 1.00 24.13 258 THR C CA 1
ATOM 9107 C C . THR C 1 258 ? 35.918 70.732 43.690 1.00 24.58 258 THR C C 1
ATOM 9108 O O . THR C 1 258 ? 36.599 70.280 42.761 1.00 24.73 258 THR C O 1
ATOM 9112 N N . GLY C 1 259 ? 34.701 71.247 43.514 1.00 24.67 259 GLY C N 1
ATOM 9113 C CA . GLY C 1 259 ? 34.100 71.380 42.186 1.00 24.99 259 GLY C CA 1
ATOM 9114 C C . GLY C 1 259 ? 34.579 72.604 41.428 1.00 25.46 259 GLY C C 1
ATOM 9115 O O . GLY C 1 259 ? 34.273 72.761 40.247 1.00 25.63 259 GLY C O 1
ATOM 9116 N N . ASP C 1 260 ? 35.317 73.478 42.111 1.00 25.00 260 ASP C N 1
ATOM 9117 C CA . ASP C 1 260 ? 35.845 74.703 41.508 1.00 25.37 260 ASP C CA 1
ATOM 9118 C C . ASP C 1 260 ? 37.198 75.006 42.166 1.00 24.72 260 ASP C C 1
ATOM 9119 O O . ASP C 1 260 ? 37.877 74.080 42.581 1.00 25.18 260 ASP C O 1
ATOM 9124 N N . ASP C 1 261 ? 37.603 76.271 42.258 1.00 24.66 261 ASP C N 1
ATOM 9125 C CA . ASP C 1 261 ? 38.892 76.621 42.875 1.00 24.39 261 ASP C CA 1
ATOM 9126 C C . ASP C 1 261 ? 38.991 76.084 44.323 1.00 24.22 261 ASP C C 1
ATOM 9127 O O . ASP C 1 261 ? 38.002 76.107 45.061 1.00 24.08 261 ASP C O 1
ATOM 9132 N N . SER C 1 262 ? 40.164 75.594 44.726 1.00 23.58 262 SER C N 1
ATOM 9133 C CA . SER C 1 262 ? 40.312 74.983 46.056 1.00 23.31 262 SER C CA 1
ATOM 9134 C C . SER C 1 262 ? 40.513 76.005 47.177 1.00 23.15 262 SER C C 1
ATOM 9135 O O . SER C 1 262 ? 39.712 76.062 48.120 1.00 22.26 262 SER C O 1
ATOM 9138 N N . VAL C 1 263 ? 41.589 76.786 47.077 1.00 23.01 263 VAL C N 1
ATOM 9139 C CA . VAL C 1 263 ? 41.828 77.923 47.972 1.00 23.20 263 VAL C CA 1
ATOM 9140 C C . VAL C 1 263 ? 41.842 79.148 47.072 1.00 23.66 263 VAL C C 1
ATOM 9141 O O . VAL C 1 263 ? 42.670 79.240 46.155 1.00 23.42 263 VAL C O 1
ATOM 9145 N N . VAL C 1 264 ? 40.907 80.069 47.300 1.00 23.84 264 VAL C N 1
ATOM 9146 C CA . VAL C 1 264 ? 40.702 81.189 46.376 1.00 23.80 264 VAL C CA 1
ATOM 9147 C C . VAL C 1 264 ? 40.624 82.503 47.122 1.00 23.67 264 VAL C C 1
ATOM 9148 O O . VAL C 1 264 ? 39.662 82.739 47.858 1.00 23.09 264 VAL C O 1
ATOM 9152 N N . ILE C 1 265 ? 41.594 83.380 46.876 1.00 23.11 265 ILE C N 1
ATOM 9153 C CA . ILE C 1 265 ? 41.703 84.612 47.632 1.00 22.94 265 ILE C CA 1
ATOM 9154 C C . ILE C 1 265 ? 41.050 85.777 46.883 1.00 23.02 265 ILE C C 1
ATOM 9155 O O . ILE C 1 265 ? 41.365 86.047 45.713 1.00 22.31 265 ILE C O 1
ATOM 9160 N N . LYS C 1 266 ? 40.127 86.441 47.581 1.00 22.02 266 LYS C N 1
ATOM 9161 C CA . LYS C 1 266 ? 39.242 87.434 46.987 1.00 22.18 266 LYS C CA 1
ATOM 9162 C C . LYS C 1 266 ? 39.158 88.703 47.829 1.00 21.82 266 LYS C C 1
ATOM 9163 O O . LYS C 1 266 ? 39.708 88.772 48.939 1.00 21.82 266 LYS C O 1
ATOM 9169 N N . SER C 1 267 ? 38.482 89.714 47.289 1.00 21.63 267 SER C N 1
ATOM 9170 C CA . SER C 1 267 ? 38.248 90.965 48.006 1.00 21.30 267 SER C CA 1
ATOM 9171 C C . SER C 1 267 ? 37.170 91.832 47.354 1.00 21.02 267 SER C C 1
ATOM 9172 O O . SER C 1 267 ? 37.332 93.047 47.257 1.00 21.08 267 SER C O 1
ATOM 9175 N N . GLY C 1 268 ? 36.081 91.213 46.902 1.00 21.00 268 GLY C N 1
ATOM 9176 C CA . GLY C 1 268 ? 34.993 91.944 46.239 1.00 21.32 268 GLY C CA 1
ATOM 9177 C C . GLY C 1 268 ? 35.153 92.128 44.734 1.00 21.66 268 GLY C C 1
ATOM 9178 O O . GLY C 1 268 ? 36.258 92.034 44.200 1.00 21.86 268 GLY C O 1
ATOM 9179 N N . ARG C 1 269 ? 34.041 92.414 44.060 1.00 22.01 269 ARG C N 1
ATOM 9180 C CA . ARG C 1 269 ? 33.978 92.465 42.596 1.00 22.06 269 ARG C CA 1
ATOM 9181 C C . ARG C 1 269 ? 33.644 93.863 42.089 1.00 21.81 269 ARG C C 1
ATOM 9182 O O . ARG C 1 269 ? 32.691 94.483 42.557 1.00 21.87 269 ARG C O 1
ATOM 9190 N N . ASP C 1 270 ? 34.435 94.351 41.135 1.00 21.62 270 ASP C N 1
ATOM 9191 C CA . ASP C 1 270 ? 34.171 95.617 40.428 1.00 21.60 270 ASP C CA 1
ATOM 9192 C C . ASP C 1 270 ? 33.835 96.806 41.362 1.00 21.72 270 ASP C C 1
ATOM 9193 O O . ASP C 1 270 ? 34.515 97.011 42.371 1.00 21.64 270 ASP C O 1
ATOM 9198 N N . ALA C 1 271 ? 32.795 97.573 41.032 1.00 21.23 271 ALA C N 1
ATOM 9199 C CA . ALA C 1 271 ? 32.427 98.768 41.807 1.00 21.90 271 ALA C CA 1
ATOM 9200 C C . ALA C 1 271 ? 32.256 98.512 43.316 1.00 21.98 271 ALA C C 1
ATOM 9201 O O . ALA C 1 271 ? 32.806 99.247 44.133 1.00 21.41 271 ALA C O 1
ATOM 9203 N N . ASP C 1 272 ? 31.515 97.461 43.669 1.00 22.37 272 ASP C N 1
ATOM 9204 C CA . ASP C 1 272 ? 31.286 97.096 45.066 1.00 22.85 272 ASP C CA 1
ATOM 9205 C C . ASP C 1 272 ? 32.591 96.800 45.802 1.00 23.04 272 ASP C C 1
ATOM 9206 O O . ASP C 1 272 ? 32.791 97.262 46.921 1.00 23.08 272 ASP C O 1
ATOM 9211 N N . GLY C 1 273 ? 33.478 96.042 45.159 1.00 23.03 273 GLY C N 1
ATOM 9212 C CA . GLY C 1 273 ? 34.783 95.726 45.731 1.00 23.33 273 GLY C CA 1
ATOM 9213 C C . GLY C 1 273 ? 35.652 96.953 45.930 1.00 23.53 273 GLY C C 1
ATOM 9214 O O . GLY C 1 273 ? 36.335 97.075 46.959 1.00 23.71 273 GLY C O 1
ATOM 9215 N N . ARG C 1 274 ? 35.631 97.856 44.942 1.00 23.39 274 ARG C N 1
ATOM 9216 C CA . ARG C 1 274 ? 36.338 99.135 45.038 1.00 23.62 274 ARG C CA 1
ATOM 9217 C C . ARG C 1 274 ? 35.688 100.061 46.081 1.00 23.71 274 ARG C C 1
ATOM 9218 O O . ARG C 1 274 ? 36.380 100.854 46.717 1.00 23.82 274 ARG C O 1
ATOM 9226 N N . ARG C 1 275 ? 34.367 99.967 46.247 1.00 23.88 275 ARG C N 1
ATOM 9227 C CA . ARG C 1 275 ? 33.652 100.763 47.265 1.00 24.08 275 ARG C CA 1
ATOM 9228 C C . ARG C 1 275 ? 34.158 100.393 48.662 1.00 23.90 275 ARG C C 1
ATOM 9229 O O . ARG C 1 275 ? 34.557 101.256 49.431 1.00 24.12 275 ARG C O 1
ATOM 9237 N N . ILE C 1 276 ? 34.164 99.100 48.967 1.00 23.86 276 ILE C N 1
ATOM 9238 C CA . ILE C 1 276 ? 34.605 98.616 50.274 1.00 23.76 276 ILE C CA 1
ATOM 9239 C C . ILE C 1 276 ? 36.109 98.844 50.465 1.00 23.60 276 ILE C C 1
ATOM 9240 O O . ILE C 1 276 ? 36.542 99.279 51.535 1.00 23.59 276 ILE C O 1
ATOM 9245 N N . GLY C 1 277 ? 36.887 98.584 49.412 1.00 23.19 277 GLY C N 1
ATOM 9246 C CA . GLY C 1 277 ? 38.296 98.958 49.372 1.00 22.70 277 GLY C CA 1
ATOM 9247 C C . GLY C 1 277 ? 39.168 98.263 50.401 1.00 22.72 277 GLY C C 1
ATOM 9248 O O . GLY C 1 277 ? 40.140 98.844 50.877 1.00 22.90 277 GLY C O 1
ATOM 9249 N N . VAL C 1 278 ? 38.819 97.020 50.746 1.00 22.35 278 VAL C N 1
ATOM 9250 C CA . VAL C 1 278 ? 39.566 96.255 51.742 1.00 21.91 278 VAL C CA 1
ATOM 9251 C C . VAL C 1 278 ? 40.253 95.055 51.092 1.00 21.90 278 VAL C C 1
ATOM 9252 O O . VAL C 1 278 ? 39.582 94.158 50.573 1.00 22.24 278 VAL C O 1
ATOM 9256 N N . PRO C 1 279 ? 41.593 95.036 51.124 1.00 21.82 279 PRO C N 1
ATOM 9257 C CA . PRO C 1 279 ? 42.321 93.918 50.521 1.00 22.06 279 PRO C CA 1
ATOM 9258 C C . PRO C 1 279 ? 42.304 92.670 51.399 1.00 22.15 279 PRO C C 1
ATOM 9259 O O . PRO C 1 279 ? 42.073 92.769 52.608 1.00 22.43 279 PRO C O 1
ATOM 9263 N N . SER C 1 280 ? 42.491 91.506 50.776 1.00 22.35 280 SER C N 1
ATOM 9264 C CA . SER C 1 280 ? 42.961 90.304 51.475 1.00 22.22 280 SER C CA 1
ATOM 9265 C C . SER C 1 280 ? 44.476 90.383 51.516 1.00 22.23 280 SER C C 1
ATOM 9266 O O . SER C 1 280 ? 45.118 90.637 50.499 1.00 22.58 280 SER C O 1
ATOM 9269 N N . GLU C 1 281 ? 45.043 90.180 52.699 1.00 22.42 281 GLU C N 1
ATOM 9270 C CA . GLU C 1 281 ? 46.478 90.300 52.906 1.00 22.11 281 GLU C CA 1
ATOM 9271 C C . GLU C 1 281 ? 46.932 89.445 54.085 1.00 21.86 281 GLU C C 1
ATOM 9272 O O . GLU C 1 281 ? 46.151 89.150 54.994 1.00 21.55 281 GLU C O 1
ATOM 9278 N N . TYR C 1 282 ? 48.203 89.063 54.065 1.00 21.47 282 TYR C N 1
ATOM 9279 C CA . TYR C 1 282 ? 48.796 88.240 55.121 1.00 21.72 282 TYR C CA 1
ATOM 9280 C C . TYR C 1 282 ? 48.022 86.938 55.323 1.00 21.25 282 TYR C C 1
ATOM 9281 O O . TYR C 1 282 ? 47.474 86.683 56.390 1.00 20.89 282 TYR C O 1
ATOM 9290 N N . ILE C 1 283 ? 47.986 86.135 54.260 1.00 21.06 283 ILE C N 1
ATOM 9291 C CA . ILE C 1 283 ? 47.360 84.813 54.257 1.00 20.65 283 ILE C CA 1
ATOM 9292 C C . ILE C 1 283 ? 48.463 83.766 54.084 1.00 20.09 283 ILE C C 1
ATOM 9293 O O . ILE C 1 283 ? 49.286 83.867 53.170 1.00 20.49 283 ILE C O 1
ATOM 9298 N N . LEU C 1 284 ? 48.489 82.781 54.975 1.00 19.58 284 LEU C N 1
ATOM 9299 C CA . LEU C 1 284 ? 49.450 81.677 54.916 1.00 18.89 284 LEU C CA 1
ATOM 9300 C C . LEU C 1 284 ? 48.715 80.373 54.626 1.00 18.89 284 LEU C C 1
ATOM 9301 O O . LEU C 1 284 ? 47.783 80.004 55.353 1.00 18.43 284 LEU C O 1
ATOM 9306 N N . VAL C 1 285 ? 49.113 79.710 53.537 1.00 18.71 285 VAL C N 1
ATOM 9307 C CA . VAL C 1 285 ? 48.489 78.457 53.083 1.00 18.72 285 VAL C CA 1
ATOM 9308 C C . VAL C 1 285 ? 49.594 77.387 53.012 1.00 18.82 285 VAL C C 1
ATOM 9309 O O . VAL C 1 285 ? 50.457 77.426 52.134 1.00 19.12 285 VAL C O 1
ATOM 9313 N N . ARG C 1 286 ? 49.596 76.445 53.944 1.00 18.76 286 ARG C N 1
ATOM 9314 C CA . ARG C 1 286 ? 50.757 75.557 54.080 1.00 18.91 286 ARG C CA 1
ATOM 9315 C C . ARG C 1 286 ? 50.391 74.140 54.460 1.00 19.23 286 ARG C C 1
ATOM 9316 O O . ARG C 1 286 ? 49.429 73.924 55.184 1.00 18.77 286 ARG C O 1
ATOM 9324 N N . ASP C 1 287 ? 51.177 73.176 53.971 1.00 19.97 287 ASP C N 1
ATOM 9325 C CA . ASP C 1 287 ? 51.022 71.770 54.355 1.00 20.53 287 ASP C CA 1
ATOM 9326 C C . ASP C 1 287 ? 49.640 71.191 54.037 1.00 20.52 287 ASP C C 1
ATOM 9327 O O . ASP C 1 287 ? 49.130 70.352 54.785 1.00 20.77 287 ASP C O 1
ATOM 9332 N N . ASN C 1 288 ? 49.036 71.648 52.940 1.00 20.59 288 ASN C N 1
ATOM 9333 C CA . ASN C 1 288 ? 47.718 71.166 52.522 1.00 20.52 288 ASN C CA 1
ATOM 9334 C C . ASN C 1 288 ? 47.824 70.109 51.432 1.00 20.82 288 ASN C C 1
ATOM 9335 O O . ASN C 1 288 ? 48.852 70.005 50.752 1.00 20.99 288 ASN C O 1
ATOM 9340 N N . LEU C 1 289 ? 46.759 69.332 51.267 1.00 20.65 289 LEU C N 1
ATOM 9341 C CA . LEU C 1 289 ? 46.719 68.287 50.254 1.00 21.01 289 LEU C CA 1
ATOM 9342 C C . LEU C 1 289 ? 45.480 68.423 49.363 1.00 21.04 289 LEU C C 1
ATOM 9343 O O . LEU C 1 289 ? 44.352 68.293 49.848 1.00 21.32 289 LEU C O 1
ATOM 9348 N N . VAL C 1 290 ? 45.682 68.698 48.074 1.00 21.23 290 VAL C N 1
ATOM 9349 C CA . VAL C 1 290 ? 44.557 68.718 47.115 1.00 21.56 290 VAL C CA 1
ATOM 9350 C C . VAL C 1 290 ? 44.635 67.491 46.212 1.00 21.94 290 VAL C C 1
ATOM 9351 O O . VAL C 1 290 ? 45.630 67.297 45.501 1.00 21.54 290 VAL C O 1
ATOM 9355 N N . ILE C 1 291 ? 43.610 66.647 46.263 1.00 22.12 291 ILE C N 1
ATOM 9356 C CA . ILE C 1 291 ? 43.526 65.494 45.368 1.00 22.92 291 ILE C CA 1
ATOM 9357 C C . ILE C 1 291 ? 42.168 65.589 44.698 1.00 23.23 291 ILE C C 1
ATOM 9358 O O . ILE C 1 291 ? 41.149 65.190 45.268 1.00 23.10 291 ILE C O 1
ATOM 9363 N N . SER C 1 292 ? 42.158 66.144 43.493 1.00 23.37 292 SER C N 1
ATOM 9364 C CA . SER C 1 292 ? 40.920 66.641 42.920 1.00 23.79 292 SER C CA 1
ATOM 9365 C C . SER C 1 292 ? 41.059 66.906 41.434 1.00 23.86 292 SER C C 1
ATOM 9366 O O . SER C 1 292 ? 41.622 67.923 41.033 1.00 23.34 292 SER C O 1
ATOM 9369 N N . GLN C 1 293 ? 40.540 65.976 40.626 1.00 24.07 293 GLN C N 1
ATOM 9370 C CA . GLN C 1 293 ? 40.428 66.162 39.187 1.00 24.35 293 GLN C CA 1
ATOM 9371 C C . GLN C 1 293 ? 39.470 67.316 38.847 1.00 24.07 293 GLN C C 1
ATOM 9372 O O . GLN C 1 293 ? 39.654 68.020 37.851 1.00 23.92 293 GLN C O 1
ATOM 9378 N N . ALA C 1 294 ? 38.455 67.505 39.683 1.00 23.60 294 ALA C N 1
ATOM 9379 C CA . ALA C 1 294 ? 37.472 68.556 39.476 1.00 23.49 294 ALA C CA 1
ATOM 9380 C C . ALA C 1 294 ? 37.943 69.971 39.873 1.00 23.55 294 ALA C C 1
ATOM 9381 O O . ALA C 1 294 ? 37.351 70.951 39.420 1.00 23.80 294 ALA C O 1
ATOM 9383 N N . SER C 1 295 ? 38.987 70.092 40.699 1.00 23.06 295 SER C N 1
ATOM 9384 C CA . SER C 1 295 ? 39.460 71.425 41.113 1.00 23.15 295 SER C CA 1
ATOM 9385 C C . SER C 1 295 ? 39.954 72.277 39.938 1.00 23.35 295 SER C C 1
ATOM 9386 O O . SER C 1 295 ? 40.717 71.804 39.100 1.00 22.73 295 SER C O 1
ATOM 9389 N N . HIS C 1 296 ? 39.530 73.539 39.912 1.00 23.59 296 HIS C N 1
ATOM 9390 C CA . HIS C 1 296 ? 39.956 74.490 38.878 1.00 23.90 296 HIS C CA 1
ATOM 9391 C C . HIS C 1 296 ? 41.289 75.188 39.192 1.00 23.87 296 HIS C C 1
ATOM 9392 O O . HIS C 1 296 ? 41.862 75.860 38.332 1.00 24.32 296 HIS C O 1
ATOM 9399 N N . GLY C 1 297 ? 41.782 75.015 40.412 1.00 24.07 297 GLY C N 1
ATOM 9400 C CA . GLY C 1 297 ? 43.031 75.634 40.835 1.00 24.03 297 GLY C CA 1
ATOM 9401 C C . GLY C 1 297 ? 43.386 75.296 42.263 1.00 24.66 297 GLY C C 1
ATOM 9402 O O . GLY C 1 297 ? 42.517 75.287 43.143 1.00 25.19 297 GLY C O 1
ATOM 9403 N N . GLY C 1 298 ? 44.666 75.022 42.495 1.00 24.76 298 GLY C N 1
ATOM 9404 C CA . GLY C 1 298 ? 45.167 74.711 43.831 1.00 24.44 298 GLY C CA 1
ATOM 9405 C C . GLY C 1 298 ? 45.213 75.940 44.718 1.00 24.42 298 GLY C C 1
ATOM 9406 O O . GLY C 1 298 ? 44.553 75.979 45.771 1.00 24.59 298 GLY C O 1
ATOM 9407 N N . LEU C 1 299 ? 46.013 76.926 44.310 1.00 24.00 299 LEU C N 1
ATOM 9408 C CA . LEU C 1 299 ? 45.988 78.267 44.903 1.00 23.83 299 LEU C CA 1
ATOM 9409 C C . LEU C 1 299 ? 45.534 79.294 43.862 1.00 23.97 299 LEU C C 1
ATOM 9410 O O . LEU C 1 299 ? 46.147 79.429 42.790 1.00 23.50 299 LEU C O 1
ATOM 9415 N N . VAL C 1 300 ? 44.465 80.020 44.186 1.00 23.70 300 VAL C N 1
ATOM 9416 C CA . VAL C 1 300 ? 43.830 80.928 43.222 1.00 23.60 300 VAL C CA 1
ATOM 9417 C C . VAL C 1 300 ? 43.642 82.326 43.801 1.00 23.81 300 VAL C C 1
ATOM 9418 O O . VAL C 1 300 ? 43.257 82.485 44.962 1.00 23.82 300 VAL C O 1
ATOM 9422 N N . ILE C 1 301 ? 43.949 83.337 42.996 1.00 23.71 301 ILE C N 1
ATOM 9423 C CA . ILE C 1 301 ? 43.689 84.717 43.380 1.00 23.76 301 ILE C CA 1
ATOM 9424 C C . ILE C 1 301 ? 42.701 85.294 42.363 1.00 23.46 301 ILE C C 1
ATOM 9425 O O . ILE C 1 301 ? 42.917 85.167 41.162 1.00 23.37 301 ILE C O 1
ATOM 9430 N N . GLY C 1 302 ? 41.612 85.905 42.837 1.00 22.71 302 GLY C N 1
ATOM 9431 C CA . GLY C 1 302 ? 40.614 86.486 41.936 1.00 21.89 302 GLY C CA 1
ATOM 9432 C C . GLY C 1 302 ? 39.490 85.511 41.600 1.00 21.84 302 GLY C C 1
ATOM 9433 O O . GLY C 1 302 ? 39.409 84.446 42.204 1.00 21.73 302 GLY C O 1
ATOM 9434 N N . SER C 1 303 ? 38.621 85.846 40.641 1.00 21.43 303 SER C N 1
ATOM 9435 C CA . SER C 1 303 ? 38.703 87.073 39.843 1.00 21.47 303 SER C CA 1
ATOM 9436 C C . SER C 1 303 ? 38.218 88.293 40.606 1.00 21.60 303 SER C C 1
ATOM 9437 O O . SER C 1 303 ? 38.493 89.432 40.211 1.00 21.54 303 SER C O 1
ATOM 9440 N N . GLU C 1 304 ? 37.465 88.050 41.679 1.00 21.68 304 GLU C N 1
ATOM 9441 C CA . GLU C 1 304 ? 36.945 89.132 42.504 1.00 22.03 304 GLU C CA 1
ATOM 9442 C C . GLU C 1 304 ? 38.070 89.629 43.428 1.00 22.01 304 GLU C C 1
ATOM 9443 O O . GLU C 1 304 ? 38.166 89.213 44.580 1.00 22.38 304 GLU C O 1
ATOM 9449 N N . MET C 1 305 ? 38.923 90.503 42.906 1.00 21.75 305 MET C N 1
ATOM 9450 C CA . MET C 1 305 ? 40.078 91.018 43.654 1.00 21.68 305 MET C CA 1
ATOM 9451 C C . MET C 1 305 ? 40.155 92.546 43.633 1.00 21.84 305 MET C C 1
ATOM 9452 O O . MET C 1 305 ? 41.226 93.131 43.846 1.00 21.94 305 MET C O 1
ATOM 9457 N N . SER C 1 306 ? 39.008 93.187 43.415 1.00 21.96 306 SER C N 1
ATOM 9458 C CA . SER C 1 306 ? 38.933 94.647 43.272 1.00 22.24 306 SER C CA 1
ATOM 9459 C C . SER C 1 306 ? 39.346 95.444 44.512 1.00 22.03 306 SER C C 1
ATOM 9460 O O . SER C 1 306 ? 39.657 96.623 44.402 1.00 22.19 306 SER C O 1
ATOM 9463 N N . GLY C 1 307 ? 39.352 94.798 45.678 1.00 21.98 307 GLY C N 1
ATOM 9464 C CA . GLY C 1 307 ? 39.820 95.427 46.911 1.00 21.43 307 GLY C CA 1
ATOM 9465 C C . GLY C 1 307 ? 41.316 95.253 47.093 1.00 21.52 307 GLY C C 1
ATOM 9466 O O . GLY C 1 307 ? 41.915 95.833 48.006 1.00 21.50 307 GLY C O 1
ATOM 9467 N N . GLY C 1 308 ? 41.920 94.448 46.219 1.00 20.98 308 GLY C N 1
ATOM 9468 C CA . GLY C 1 308 ? 43.337 94.165 46.287 1.00 20.81 308 GLY C CA 1
ATOM 9469 C C . GLY C 1 308 ? 43.628 92.840 46.955 1.00 20.87 308 GLY C C 1
ATOM 9470 O O . GLY C 1 308 ? 42.879 92.395 47.815 1.00 20.54 308 GLY C O 1
ATOM 9471 N N . VAL C 1 309 ? 44.704 92.187 46.521 1.00 21.04 309 VAL C N 1
ATOM 9472 C CA . VAL C 1 309 ? 45.248 91.021 47.224 1.00 21.30 309 VAL C CA 1
ATOM 9473 C C . VAL C 1 309 ? 46.779 91.140 47.230 1.00 21.53 309 VAL C C 1
ATOM 9474 O O . VAL C 1 309 ? 47.395 91.355 46.185 1.00 20.97 309 VAL C O 1
ATOM 9478 N N . ARG C 1 310 ? 47.383 91.019 48.412 1.00 21.83 310 ARG C N 1
ATOM 9479 C CA . ARG C 1 310 ? 48.838 91.087 48.543 1.00 22.05 310 ARG C CA 1
ATOM 9480 C C . ARG C 1 310 ? 49.327 90.281 49.740 1.00 22.34 310 ARG C C 1
ATOM 9481 O O . ARG C 1 310 ? 48.548 89.969 50.643 1.00 22.20 310 ARG C O 1
ATOM 9489 N N . ASN C 1 311 ? 50.622 89.972 49.745 1.00 22.35 311 ASN C N 1
ATOM 9490 C CA . ASN C 1 311 ? 51.281 89.290 50.869 1.00 22.52 311 ASN C CA 1
ATOM 9491 C C . ASN C 1 311 ? 50.627 87.950 51.195 1.00 22.66 311 ASN C C 1
ATOM 9492 O O . ASN C 1 311 ? 50.024 87.762 52.257 1.00 22.77 311 ASN C O 1
ATOM 9497 N N . VAL C 1 312 ? 50.729 87.036 50.237 1.00 22.70 312 VAL C N 1
ATOM 9498 C CA . VAL C 1 312 ? 50.148 85.706 50.330 1.00 22.23 312 VAL C CA 1
ATOM 9499 C C . VAL C 1 312 ? 51.294 84.718 50.160 1.00 22.53 312 VAL C C 1
ATOM 9500 O O . VAL C 1 312 ? 52.046 84.802 49.187 1.00 22.52 312 VAL C O 1
ATOM 9504 N N . VAL C 1 313 ? 51.442 83.800 51.113 1.00 22.54 313 VAL C N 1
ATOM 9505 C CA . VAL C 1 313 ? 52.456 82.749 51.013 1.00 22.41 313 VAL C CA 1
ATOM 9506 C C . VAL C 1 313 ? 51.768 81.383 50.977 1.00 22.70 313 VAL C C 1
ATOM 9507 O O . VAL C 1 313 ? 51.016 81.025 51.890 1.00 22.30 313 VAL C O 1
ATOM 9511 N N . ALA C 1 314 ? 52.007 80.641 49.897 1.00 22.80 314 ALA C N 1
ATOM 9512 C CA . ALA C 1 314 ? 51.545 79.262 49.784 1.00 22.62 314 ALA C CA 1
ATOM 9513 C C . ALA C 1 314 ? 52.773 78.367 49.693 1.00 22.77 314 ALA C C 1
ATOM 9514 O O . ALA C 1 314 ? 53.535 78.429 48.723 1.00 22.53 314 ALA C O 1
ATOM 9516 N N . ARG C 1 315 ? 52.971 77.550 50.722 1.00 23.22 315 ARG C N 1
ATOM 9517 C CA . ARG C 1 315 ? 54.227 76.837 50.905 1.00 23.90 315 ARG C CA 1
ATOM 9518 C C . ARG C 1 315 ? 54.011 75.382 51.341 1.00 23.78 315 ARG C C 1
ATOM 9519 O O . ARG C 1 315 ? 53.165 75.106 52.185 1.00 23.49 315 ARG C O 1
ATOM 9527 N N . ASN C 1 316 ? 54.795 74.465 50.768 1.00 23.67 316 ASN C N 1
ATOM 9528 C CA . ASN C 1 316 ? 54.784 73.050 51.155 1.00 23.66 316 ASN C CA 1
ATOM 9529 C C . ASN C 1 316 ? 53.410 72.373 51.017 1.00 22.99 316 ASN C C 1
ATOM 9530 O O . ASN C 1 316 ? 52.983 71.604 51.884 1.00 22.51 316 ASN C O 1
ATOM 9535 N N . ASN C 1 317 ? 52.727 72.677 49.918 1.00 22.14 317 ASN C N 1
ATOM 9536 C CA . ASN C 1 317 ? 51.454 72.062 49.594 1.00 21.74 317 ASN C CA 1
ATOM 9537 C C . ASN C 1 317 ? 51.627 71.005 48.498 1.00 22.06 317 ASN C C 1
ATOM 9538 O O . ASN C 1 317 ? 52.589 71.045 47.723 1.00 21.51 317 ASN C O 1
ATOM 9543 N N . VAL C 1 318 ? 50.705 70.046 48.453 1.00 22.03 318 VAL C N 1
ATOM 9544 C CA . VAL C 1 318 ? 50.717 69.026 47.413 1.00 21.94 318 VAL C CA 1
ATOM 9545 C C . VAL C 1 318 ? 49.416 69.133 46.638 1.00 22.06 318 VAL C C 1
ATOM 9546 O O . VAL C 1 318 ? 48.338 69.129 47.231 1.00 22.18 318 VAL C O 1
ATOM 9550 N N . TYR C 1 319 ? 49.526 69.260 45.316 1.00 22.26 319 TYR C N 1
ATOM 9551 C CA . TYR C 1 319 ? 48.368 69.325 44.428 1.00 22.23 319 TYR C CA 1
ATOM 9552 C C . TYR C 1 319 ? 48.393 68.125 43.484 1.00 22.76 319 TYR C C 1
ATOM 9553 O O . TYR C 1 319 ? 49.407 67.863 42.833 1.00 22.67 319 TYR C O 1
ATOM 9562 N N . MET C 1 320 ? 47.287 67.384 43.431 1.00 22.81 320 MET C N 1
ATOM 9563 C CA . MET C 1 320 ? 47.183 66.192 42.588 1.00 22.94 320 MET C CA 1
ATOM 9564 C C . MET C 1 320 ? 45.962 66.251 41.697 1.00 22.16 320 MET C C 1
ATOM 9565 O O . MET C 1 320 ? 44.848 66.424 42.188 1.00 22.16 320 MET C O 1
ATOM 9570 N N . ASN C 1 321 ? 46.184 66.086 40.395 1.00 21.66 321 ASN C N 1
ATOM 9571 C CA . ASN C 1 321 ? 45.115 65.957 39.381 1.00 21.50 321 ASN C CA 1
ATOM 9572 C C . ASN C 1 321 ? 44.359 67.238 39.048 1.00 21.27 321 ASN C C 1
ATOM 9573 O O . ASN C 1 321 ? 43.497 67.228 38.170 1.00 21.74 321 ASN C O 1
ATOM 9578 N N . VAL C 1 322 ? 44.705 68.330 39.726 1.00 21.15 322 VAL C N 1
ATOM 9579 C CA . VAL C 1 322 ? 44.058 69.637 39.536 1.00 21.37 322 VAL C CA 1
ATOM 9580 C C . VAL C 1 322 ? 44.193 70.176 38.123 1.00 21.39 322 VAL C C 1
ATOM 9581 O O . VAL C 1 322 ? 45.120 69.798 37.393 1.00 21.16 322 VAL C O 1
ATOM 9585 N N . GLU C 1 323 ? 43.283 71.080 37.753 1.00 20.97 323 GLU C N 1
ATOM 9586 C CA . GLU C 1 323 ? 43.378 71.760 36.468 1.00 21.16 323 GLU C CA 1
ATOM 9587 C C . GLU C 1 323 ? 44.558 72.722 36.441 1.00 21.29 323 GLU C C 1
ATOM 9588 O O . GLU C 1 323 ? 45.243 72.814 35.427 1.00 21.27 323 GLU C O 1
ATOM 9594 N N . ARG C 1 324 ? 44.787 73.426 37.555 1.00 21.37 324 ARG C N 1
ATOM 9595 C CA . ARG C 1 324 ? 45.839 74.442 37.653 1.00 21.94 324 ARG C CA 1
ATOM 9596 C C . ARG C 1 324 ? 46.467 74.409 39.049 1.00 21.85 324 ARG C C 1
ATOM 9597 O O . ARG C 1 324 ? 45.783 74.156 40.034 1.00 21.97 324 ARG C O 1
ATOM 9605 N N . ALA C 1 325 ? 47.764 74.661 39.131 1.00 21.76 325 ALA C N 1
ATOM 9606 C CA . ALA C 1 325 ? 48.428 74.723 40.436 1.00 22.16 325 ALA C CA 1
ATOM 9607 C C . ALA C 1 325 ? 48.276 76.132 41.010 1.00 22.37 325 ALA C C 1
ATOM 9608 O O . ALA C 1 325 ? 47.709 76.317 42.092 1.00 22.74 325 ALA C O 1
ATOM 9610 N N . LEU C 1 326 ? 48.778 77.120 40.273 1.00 22.48 326 LEU C N 1
ATOM 9611 C CA . LEU C 1 326 ? 48.672 78.521 40.665 1.00 22.40 326 LEU C CA 1
ATOM 9612 C C . LEU C 1 326 ? 47.897 79.295 39.607 1.00 22.29 326 LEU C C 1
ATOM 9613 O O . LEU C 1 326 ? 48.245 79.258 38.429 1.00 22.29 326 LEU C O 1
ATOM 9618 N N . ARG C 1 327 ? 46.862 80.017 40.027 1.00 22.21 327 ARG C N 1
ATOM 9619 C CA . ARG C 1 327 ? 46.024 80.751 39.084 1.00 22.62 327 ARG C CA 1
ATOM 9620 C C . ARG C 1 327 ? 45.683 82.168 39.549 1.00 22.79 327 ARG C C 1
ATOM 9621 O O . ARG C 1 327 ? 45.127 82.360 40.635 1.00 22.48 327 ARG C O 1
ATOM 9629 N N . LEU C 1 328 ? 46.001 83.158 38.717 1.00 22.50 328 LEU C N 1
ATOM 9630 C CA . LEU C 1 328 ? 45.610 84.543 38.993 1.00 22.47 328 LEU C CA 1
ATOM 9631 C C . LEU C 1 328 ? 44.727 85.012 37.858 1.00 22.38 328 LEU C C 1
ATOM 9632 O O . LEU C 1 328 ? 45.122 84.957 36.700 1.00 22.28 328 LEU C O 1
ATOM 9637 N N . LYS C 1 329 ? 43.528 85.467 38.187 1.00 22.83 329 LYS C N 1
ATOM 9638 C CA . LYS C 1 329 ? 42.582 85.889 37.162 1.00 23.07 329 LYS C CA 1
ATOM 9639 C C . LYS C 1 329 ? 41.972 87.233 37.506 1.00 22.71 329 LYS C C 1
ATOM 9640 O O . LYS C 1 329 ? 41.629 87.506 38.666 1.00 22.65 329 LYS C O 1
ATOM 9646 N N . THR C 1 330 ? 41.868 88.078 36.484 1.00 21.91 330 THR C N 1
ATOM 9647 C CA . THR C 1 330 ? 41.332 89.422 36.625 1.00 21.24 330 THR C CA 1
ATOM 9648 C C . THR C 1 330 ? 40.992 89.969 35.238 1.00 21.27 330 THR C C 1
ATOM 9649 O O . THR C 1 330 ? 41.229 89.297 34.229 1.00 20.83 330 THR C O 1
ATOM 9653 N N . ASN C 1 331 ? 40.415 91.171 35.195 1.00 21.12 331 ASN C N 1
ATOM 9654 C CA . ASN C 1 331 ? 40.171 91.886 33.933 1.00 21.18 331 ASN C CA 1
ATOM 9655 C C . ASN C 1 331 ? 40.122 93.395 34.151 1.00 21.09 331 ASN C C 1
ATOM 9656 O O . ASN C 1 331 ? 40.312 93.858 35.271 1.00 21.44 331 ASN C O 1
ATOM 9661 N N . SER C 1 332 ? 39.866 94.157 33.091 1.00 21.23 332 SER C N 1
ATOM 9662 C CA . SER C 1 332 ? 39.865 95.616 33.192 1.00 21.48 332 SER C CA 1
ATOM 9663 C C . SER C 1 332 ? 38.550 96.211 33.725 1.00 21.68 332 SER C C 1
ATOM 9664 O O . SER C 1 332 ? 38.375 97.427 33.714 1.00 21.68 332 SER C O 1
ATOM 9667 N N . ARG C 1 333 ? 37.639 95.358 34.199 1.00 21.99 333 ARG C N 1
ATOM 9668 C CA . ARG C 1 333 ? 36.461 95.832 34.939 1.00 22.71 333 ARG C CA 1
ATOM 9669 C C . ARG C 1 333 ? 36.783 95.885 36.425 1.00 22.68 333 ARG C C 1
ATOM 9670 O O . ARG C 1 333 ? 36.156 96.632 37.177 1.00 22.78 333 ARG C O 1
ATOM 9678 N N . ARG C 1 334 ? 37.751 95.073 36.839 1.00 22.41 334 ARG C N 1
ATOM 9679 C CA . ARG C 1 334 ? 38.015 94.848 38.258 1.00 22.40 334 ARG C CA 1
ATOM 9680 C C . ARG C 1 334 ? 38.730 95.976 38.968 1.00 22.33 334 ARG C C 1
ATOM 9681 O O . ARG C 1 334 ? 38.361 96.319 40.086 1.00 22.83 334 ARG C O 1
ATOM 9689 N N . GLY C 1 335 ? 39.737 96.562 38.329 1.00 22.25 335 GLY C N 1
ATOM 9690 C CA . GLY C 1 335 ? 40.653 97.460 39.029 1.00 22.44 335 GLY C CA 1
ATOM 9691 C C . GLY C 1 335 ? 41.400 96.652 40.080 1.00 22.87 335 GLY C C 1
ATOM 9692 O O . GLY C 1 335 ? 41.567 95.439 39.929 1.00 23.01 335 GLY C O 1
ATOM 9693 N N . GLY C 1 336 ? 41.840 97.314 41.146 1.00 22.92 336 GLY C N 1
ATOM 9694 C CA . GLY C 1 336 ? 42.531 96.633 42.236 1.00 22.79 336 GLY C CA 1
ATOM 9695 C C . GLY C 1 336 ? 43.917 96.162 41.848 1.00 22.94 336 GLY C C 1
ATOM 9696 O O . GLY C 1 336 ? 44.537 96.701 40.921 1.00 23.04 336 GLY C O 1
ATOM 9697 N N . TYR C 1 337 ? 44.402 95.149 42.562 1.00 22.69 337 TYR C N 1
ATOM 9698 C CA . TYR C 1 337 ? 45.771 94.675 42.408 1.00 22.35 337 TYR C CA 1
ATOM 9699 C C . TYR C 1 337 ? 45.943 93.282 42.971 1.00 22.26 337 TYR C C 1
ATOM 9700 O O . TYR C 1 337 ? 45.183 92.861 43.836 1.00 22.33 337 TYR C O 1
ATOM 9709 N N . MET C 1 338 ? 46.932 92.570 42.434 1.00 22.27 338 MET C N 1
ATOM 9710 C CA . MET C 1 338 ? 47.418 91.311 42.975 1.00 22.28 338 MET C CA 1
ATOM 9711 C C . MET C 1 338 ? 48.941 91.434 42.956 1.00 22.73 338 MET C C 1
ATOM 9712 O O . MET C 1 338 ? 49.548 91.581 41.885 1.00 22.73 338 MET C O 1
ATOM 9717 N N . GLU C 1 339 ? 49.564 91.414 44.131 1.00 22.69 339 GLU C N 1
ATOM 9718 C CA . GLU C 1 339 ? 51.015 91.547 44.213 1.00 23.16 339 GLU C CA 1
ATOM 9719 C C . GLU C 1 339 ? 51.600 90.813 45.421 1.00 22.91 339 GLU C C 1
ATOM 9720 O O . GLU C 1 339 ? 50.880 90.500 46.374 1.00 22.83 339 GLU C O 1
ATOM 9726 N N . ASN C 1 340 ? 52.901 90.533 45.370 1.00 22.58 340 ASN C N 1
ATOM 9727 C CA . ASN C 1 340 ? 53.592 89.807 46.450 1.00 22.30 340 ASN C CA 1
ATOM 9728 C C . ASN C 1 340 ? 52.899 88.492 46.795 1.00 21.92 340 ASN C C 1
ATOM 9729 O O . ASN C 1 340 ? 52.449 88.271 47.936 1.00 21.15 340 ASN C O 1
ATOM 9734 N N . ILE C 1 341 ? 52.790 87.652 45.766 1.00 21.32 341 ILE C N 1
ATOM 9735 C CA . ILE C 1 341 ? 52.215 86.326 45.854 1.00 20.66 341 ILE C CA 1
ATOM 9736 C C . ILE C 1 341 ? 53.364 85.322 45.713 1.00 21.11 341 ILE C C 1
ATOM 9737 O O . ILE C 1 341 ? 54.065 85.291 44.687 1.00 21.09 341 ILE C O 1
ATOM 9742 N N . PHE C 1 342 ? 53.560 84.526 46.762 1.00 20.87 342 PHE C N 1
ATOM 9743 C CA . PHE C 1 342 ? 54.661 83.576 46.853 1.00 21.09 342 PHE C CA 1
ATOM 9744 C C . PHE C 1 342 ? 54.124 82.151 46.842 1.00 21.24 342 PHE C C 1
ATOM 9745 O O . PHE C 1 342 ? 53.233 81.805 47.632 1.00 21.24 342 PHE C O 1
ATOM 9753 N N . PHE C 1 343 ? 54.669 81.334 45.938 1.00 20.96 343 PHE C N 1
ATOM 9754 C CA . PHE C 1 343 ? 54.201 79.965 45.703 1.00 21.01 343 PHE C CA 1
ATOM 9755 C C . PHE C 1 343 ? 55.461 79.093 45.783 1.00 21.28 343 PHE C C 1
ATOM 9756 O O . PHE C 1 343 ? 56.198 78.942 44.811 1.00 21.14 343 PHE C O 1
ATOM 9764 N N . ILE C 1 344 ? 55.716 78.559 46.974 1.00 21.57 344 ILE C N 1
ATOM 9765 C CA . ILE C 1 344 ? 57.053 78.102 47.364 1.00 22.28 344 ILE C CA 1
ATOM 9766 C C . ILE C 1 344 ? 57.047 76.667 47.869 1.00 21.75 344 ILE C C 1
ATOM 9767 O O . ILE C 1 344 ? 56.170 76.290 48.639 1.00 21.57 344 ILE C O 1
ATOM 9772 N N . ASP C 1 345 ? 58.049 75.885 47.465 1.00 21.82 345 ASP C N 1
ATOM 9773 C CA . ASP C 1 345 ? 58.207 74.486 47.909 1.00 21.89 345 ASP C CA 1
ATOM 9774 C C . ASP C 1 345 ? 56.934 73.633 47.732 1.00 21.46 345 ASP C C 1
ATOM 9775 O O . ASP C 1 345 ? 56.631 72.771 48.562 1.00 21.67 345 ASP C O 1
ATOM 9780 N N . ASN C 1 346 ? 56.196 73.882 46.652 1.00 20.80 346 ASN C N 1
ATOM 9781 C CA . ASN C 1 346 ? 54.985 73.113 46.341 1.00 20.66 346 ASN C CA 1
ATOM 9782 C C . ASN C 1 346 ? 55.239 71.963 45.373 1.00 20.59 346 ASN C C 1
ATOM 9783 O O . ASN C 1 346 ? 56.255 71.933 44.676 1.00 20.12 346 ASN C O 1
ATOM 9788 N N . VAL C 1 347 ? 54.304 71.019 45.340 1.00 20.72 347 VAL C N 1
ATOM 9789 C CA . VAL C 1 347 ? 54.345 69.925 44.382 1.00 20.80 347 VAL C CA 1
ATOM 9790 C C . VAL C 1 347 ? 52.982 69.854 43.709 1.00 20.92 347 VAL C C 1
ATOM 9791 O O . VAL C 1 347 ? 51.949 69.788 44.387 1.00 20.78 347 VAL C O 1
ATOM 9795 N N . ALA C 1 348 ? 52.967 69.889 42.380 1.00 20.45 348 ALA C N 1
ATOM 9796 C CA . ALA C 1 348 ? 51.704 69.779 41.653 1.00 20.38 348 ALA C CA 1
ATOM 9797 C C . ALA C 1 348 ? 51.836 68.766 40.539 1.00 20.54 348 ALA C C 1
ATOM 9798 O O . ALA C 1 348 ? 52.585 68.988 39.597 1.00 20.03 348 ALA C O 1
ATOM 9800 N N . VAL C 1 349 ? 51.097 67.662 40.637 1.00 20.67 349 VAL C N 1
ATOM 9801 C CA . VAL C 1 349 ? 51.269 66.554 39.691 1.00 21.15 349 VAL C CA 1
ATOM 9802 C C . VAL C 1 349 ? 49.993 66.197 38.935 1.00 21.02 349 VAL C C 1
ATOM 9803 O O . VAL C 1 349 ? 48.879 66.359 39.443 1.00 21.05 349 VAL C O 1
ATOM 9807 N N . ASN C 1 350 ? 50.183 65.692 37.716 1.00 20.95 350 ASN C N 1
ATOM 9808 C CA . ASN C 1 350 ? 49.097 65.360 36.798 1.00 20.76 350 ASN C CA 1
ATOM 9809 C C . ASN C 1 350 ? 48.158 66.556 36.571 1.00 20.77 350 ASN C C 1
ATOM 9810 O O . ASN C 1 350 ? 46.934 66.412 36.550 1.00 21.02 350 ASN C O 1
ATOM 9815 N N . VAL C 1 351 ? 48.753 67.741 36.421 1.00 20.80 351 VAL C N 1
ATOM 9816 C CA . VAL C 1 351 ? 48.011 68.978 36.144 1.00 20.52 351 VAL C CA 1
ATOM 9817 C C . VAL C 1 351 ? 47.423 68.854 34.750 1.00 20.38 351 VAL C C 1
ATOM 9818 O O . VAL C 1 351 ? 48.099 68.366 33.850 1.00 20.69 351 VAL C O 1
ATOM 9822 N N . SER C 1 352 ? 46.166 69.264 34.573 1.00 20.35 352 SER C N 1
ATOM 9823 C CA . SER C 1 352 ? 45.483 69.049 33.291 1.00 20.92 352 SER C CA 1
ATOM 9824 C C . SER C 1 352 ? 45.491 70.244 32.346 1.00 21.08 352 SER C C 1
ATOM 9825 O O . SER C 1 352 ? 45.541 70.064 31.138 1.00 21.13 352 SER C O 1
ATOM 9828 N N . GLU C 1 353 ? 45.430 71.457 32.884 1.00 21.40 353 GLU C N 1
ATOM 9829 C CA . GLU C 1 353 ? 45.366 72.644 32.032 1.00 21.60 353 GLU C CA 1
ATOM 9830 C C . GLU C 1 353 ? 46.691 73.419 32.045 1.00 21.74 353 GLU C C 1
ATOM 9831 O O . GLU C 1 353 ? 47.511 73.252 31.144 1.00 21.72 353 GLU C O 1
ATOM 9837 N N . GLU C 1 354 ? 46.890 74.270 33.050 1.00 21.53 354 GLU C N 1
ATOM 9838 C CA . GLU C 1 354 ? 48.110 75.078 33.156 1.00 21.55 354 GLU C CA 1
ATOM 9839 C C . GLU C 1 354 ? 48.688 74.941 34.555 1.00 21.19 354 GLU C C 1
ATOM 9840 O O . GLU C 1 354 ? 47.957 75.072 35.536 1.00 20.68 354 GLU C O 1
ATOM 9846 N N . VAL C 1 355 ? 49.989 74.682 34.656 1.00 20.67 355 VAL C N 1
ATOM 9847 C CA . VAL C 1 355 ? 50.647 74.642 35.972 1.00 20.75 355 VAL C CA 1
ATOM 9848 C C . VAL C 1 355 ? 50.572 76.033 36.620 1.00 20.93 355 VAL C C 1
ATOM 9849 O O . VAL C 1 355 ? 50.106 76.176 37.749 1.00 20.91 355 VAL C O 1
ATOM 9853 N N . ILE C 1 356 ? 51.012 77.046 35.880 1.00 20.95 356 ILE C N 1
ATOM 9854 C CA . ILE C 1 356 ? 50.971 78.430 36.333 1.00 21.35 356 ILE C CA 1
ATOM 9855 C C . ILE C 1 356 ? 50.212 79.259 35.305 1.00 21.92 356 ILE C C 1
ATOM 9856 O O . ILE C 1 356 ? 50.591 79.303 34.122 1.00 21.99 356 ILE C O 1
ATOM 9861 N N . ARG C 1 357 ? 49.140 79.908 35.759 1.00 22.16 357 ARG C N 1
ATOM 9862 C CA . ARG C 1 357 ? 48.303 80.744 34.892 1.00 22.14 357 ARG C CA 1
ATOM 9863 C C . ARG C 1 357 ? 48.099 82.138 35.488 1.00 22.02 357 ARG C C 1
ATOM 9864 O O . ARG C 1 357 ? 47.683 82.286 36.638 1.00 22.00 357 ARG C O 1
ATOM 9872 N N . ILE C 1 358 ? 48.426 83.158 34.704 1.00 21.73 358 ILE C N 1
ATOM 9873 C CA . ILE C 1 358 ? 48.065 84.517 35.045 1.00 21.34 358 ILE C CA 1
ATOM 9874 C C . ILE C 1 358 ? 47.268 85.071 33.872 1.00 21.34 358 ILE C C 1
ATOM 9875 O O . ILE C 1 358 ? 47.774 85.135 32.749 1.00 21.19 358 ILE C O 1
ATOM 9880 N N . ASN C 1 359 ? 46.019 85.454 34.133 1.00 21.17 359 ASN C N 1
ATOM 9881 C CA . ASN C 1 359 ? 45.118 85.895 33.069 1.00 21.80 359 ASN C CA 1
ATOM 9882 C C . ASN C 1 359 ? 44.466 87.238 33.381 1.00 21.81 359 ASN C C 1
ATOM 9883 O O . ASN C 1 359 ? 43.742 87.375 34.377 1.00 21.60 359 ASN C O 1
ATOM 9888 N N . LEU C 1 360 ? 44.731 88.228 32.535 1.00 21.75 360 LEU C N 1
ATOM 9889 C CA . LEU C 1 360 ? 44.133 89.560 32.702 1.00 21.66 360 LEU C CA 1
ATOM 9890 C C . LEU C 1 360 ? 42.948 89.801 31.777 1.00 22.23 360 LEU C C 1
ATOM 9891 O O . LEU C 1 360 ? 42.499 90.941 31.617 1.00 21.97 360 LEU C O 1
ATOM 9896 N N . ARG C 1 361 ? 42.434 88.722 31.189 1.00 23.44 361 ARG C N 1
ATOM 9897 C CA . ARG C 1 361 ? 41.277 88.783 30.293 1.00 24.71 361 ARG C CA 1
ATOM 9898 C C . ARG C 1 361 ? 40.123 87.901 30.759 1.00 24.99 361 ARG C C 1
ATOM 9899 O O . ARG C 1 361 ? 39.340 87.424 29.938 1.00 24.59 361 ARG C O 1
ATOM 9907 N N . TYR C 1 362 ? 40.012 87.695 32.071 1.00 25.96 362 TYR C N 1
ATOM 9908 C CA . TYR C 1 362 ? 38.972 86.839 32.640 1.00 26.94 362 TYR C CA 1
ATOM 9909 C C . TYR C 1 362 ? 37.598 87.154 32.081 1.00 27.50 362 TYR C C 1
ATOM 9910 O O . TYR C 1 362 ? 37.194 88.313 32.031 1.00 27.51 362 TYR C O 1
ATOM 9919 N N . ASP C 1 363 ? 36.901 86.106 31.646 1.00 28.69 363 ASP C N 1
ATOM 9920 C CA . ASP C 1 363 ? 35.525 86.201 31.135 1.00 29.79 363 ASP C CA 1
ATOM 9921 C C . ASP C 1 363 ? 35.380 87.076 29.898 1.00 30.03 363 ASP C C 1
ATOM 9922 O O . ASP C 1 363 ? 34.264 87.368 29.475 1.00 30.09 363 ASP C O 1
ATOM 9927 N N . ASN C 1 364 ? 36.512 87.478 29.320 1.00 30.75 364 ASN C N 1
ATOM 9928 C CA . ASN C 1 364 ? 36.547 88.421 28.194 1.00 31.37 364 ASN C CA 1
ATOM 9929 C C . ASN C 1 364 ? 35.810 89.745 28.452 1.00 31.22 364 ASN C C 1
ATOM 9930 O O . ASN C 1 364 ? 35.330 90.384 27.516 1.00 31.27 364 ASN C O 1
ATOM 9935 N N . GLU C 1 365 ? 35.728 90.150 29.722 1.00 31.39 365 GLU C N 1
ATOM 9936 C CA . GLU C 1 365 ? 35.075 91.411 30.104 1.00 31.45 365 GLU C CA 1
ATOM 9937 C C . GLU C 1 365 ? 36.084 92.550 30.080 1.00 31.11 365 GLU C C 1
ATOM 9938 O O . GLU C 1 365 ? 37.240 92.373 30.477 1.00 31.16 365 GLU C O 1
ATOM 9944 N N . GLU C 1 366 ? 35.641 93.719 29.635 1.00 30.60 366 GLU C N 1
ATOM 9945 C CA . GLU C 1 366 ? 36.493 94.908 29.600 1.00 30.38 366 GLU C CA 1
ATOM 9946 C C . GLU C 1 366 ? 35.826 96.107 30.262 1.00 29.68 366 GLU C C 1
ATOM 9947 O O . GLU C 1 366 ? 34.604 96.173 30.354 1.00 29.77 366 GLU C O 1
ATOM 9953 N N . GLY C 1 367 ? 36.647 97.044 30.725 1.00 29.07 367 GLY C N 1
ATOM 9954 C CA . GLY C 1 367 ? 36.178 98.294 31.317 1.00 28.36 367 GLY C CA 1
ATOM 9955 C C . GLY C 1 367 ? 37.333 99.268 31.456 1.00 27.92 367 GLY C C 1
ATOM 9956 O O . GLY C 1 367 ? 38.335 99.145 30.752 1.00 27.94 367 GLY C O 1
ATOM 9957 N N . GLU C 1 368 ? 37.206 100.222 32.375 1.00 27.43 368 GLU C N 1
ATOM 9958 C CA . GLU C 1 368 ? 38.208 101.283 32.526 1.00 27.04 368 GLU C CA 1
ATOM 9959 C C . GLU C 1 368 ? 38.991 101.249 33.837 1.00 26.09 368 GLU C C 1
ATOM 9960 O O . GLU C 1 368 ? 39.425 102.296 34.323 1.00 25.93 368 GLU C O 1
ATOM 9966 N N . TYR C 1 369 ? 39.178 100.060 34.403 1.00 24.82 369 TYR C N 1
ATOM 9967 C CA . TYR C 1 369 ? 39.914 99.929 35.657 1.00 24.00 369 TYR C CA 1
ATOM 9968 C C . TYR C 1 369 ? 40.982 98.844 35.530 1.00 23.51 369 TYR C C 1
ATOM 9969 O O . TYR C 1 369 ? 40.745 97.673 35.850 1.00 23.13 369 TYR C O 1
ATOM 9978 N N . LEU C 1 370 ? 42.153 99.252 35.042 1.00 23.14 370 LEU C N 1
ATOM 9979 C CA . LEU C 1 370 ? 43.264 98.338 34.773 1.00 22.74 370 LEU C CA 1
ATOM 9980 C C . LEU C 1 370 ? 43.865 97.809 36.082 1.00 22.75 370 LEU C C 1
ATOM 9981 O O . LEU C 1 370 ? 44.314 98.597 36.919 1.00 23.05 370 LEU C O 1
ATOM 9986 N N . PRO C 1 371 ? 43.855 96.472 36.272 1.00 22.56 371 PRO C N 1
ATOM 9987 C CA . PRO C 1 371 ? 44.410 95.863 37.484 1.00 22.35 371 PRO C CA 1
ATOM 9988 C C . PRO C 1 371 ? 45.938 95.872 37.495 1.00 22.43 371 PRO C C 1
ATOM 9989 O O . PRO C 1 371 ? 46.569 95.674 36.452 1.00 22.16 371 PRO C O 1
ATOM 9993 N N . VAL C 1 372 ? 46.523 96.098 38.668 1.00 22.26 372 VAL C N 1
ATOM 9994 C CA . VAL C 1 372 ? 47.967 95.979 38.840 1.00 22.05 372 VAL C CA 1
ATOM 9995 C C . VAL C 1 372 ? 48.266 94.543 39.231 1.00 21.80 372 VAL C C 1
ATOM 9996 O O . VAL C 1 372 ? 47.787 94.061 40.254 1.00 22.16 372 VAL C O 1
ATOM 10000 N N . VAL C 1 373 ? 49.032 93.847 38.394 1.00 21.44 373 VAL C N 1
ATOM 10001 C CA . VAL C 1 373 ? 49.421 92.470 38.671 1.00 20.69 373 VAL C CA 1
ATOM 10002 C C . VAL C 1 373 ? 50.934 92.397 38.529 1.00 21.15 373 VAL C C 1
ATOM 10003 O O . VAL C 1 373 ? 51.475 92.589 37.434 1.00 20.54 373 VAL C O 1
ATOM 10007 N N . ARG C 1 374 ? 51.612 92.149 39.649 1.00 21.12 374 ARG C N 1
ATOM 10008 C CA . ARG C 1 374 ? 53.075 92.177 39.690 1.00 21.58 374 ARG C CA 1
ATOM 10009 C C . ARG C 1 374 ? 53.594 91.375 40.872 1.00 21.29 374 ARG C C 1
ATOM 10010 O O . ARG C 1 374 ? 52.828 91.037 41.782 1.00 20.67 374 ARG C O 1
ATOM 10018 N N . SER C 1 375 ? 54.894 91.084 40.846 1.00 20.88 375 SER C N 1
ATOM 10019 C CA . SER C 1 375 ? 55.604 90.473 41.972 1.00 21.28 375 SER C CA 1
ATOM 10020 C C . SER C 1 375 ? 54.979 89.143 42.382 1.00 20.97 375 SER C C 1
ATOM 10021 O O . SER C 1 375 ? 54.366 89.016 43.448 1.00 21.16 375 SER C O 1
ATOM 10024 N N . VAL C 1 376 ? 55.117 88.161 41.500 1.00 20.73 376 VAL C N 1
ATOM 10025 C CA . VAL C 1 376 ? 54.623 86.818 41.748 1.00 20.54 376 VAL C CA 1
ATOM 10026 C C . VAL C 1 376 ? 55.848 85.927 41.669 1.00 20.73 376 VAL C C 1
ATOM 10027 O O . VAL C 1 376 ? 56.625 86.006 40.711 1.00 20.40 376 VAL C O 1
ATOM 10031 N N . PHE C 1 377 ? 56.029 85.109 42.696 1.00 20.93 377 PHE C N 1
ATOM 10032 C CA . PHE C 1 377 ? 57.264 84.365 42.889 1.00 21.30 377 PHE C CA 1
ATOM 10033 C C . PHE C 1 377 ? 56.995 82.883 43.070 1.00 21.27 377 PHE C C 1
ATOM 10034 O O . PHE C 1 377 ? 56.272 82.472 43.979 1.00 21.47 377 PHE C O 1
ATOM 10042 N N . VAL C 1 378 ? 57.578 82.089 42.184 1.00 21.02 378 VAL C N 1
ATOM 10043 C CA . VAL C 1 378 ? 57.466 80.644 42.228 1.00 20.96 378 VAL C CA 1
ATOM 10044 C C . VAL C 1 378 ? 58.873 80.115 42.449 1.00 20.84 378 VAL C C 1
ATOM 10045 O O . VAL C 1 378 ? 59.784 80.401 41.669 1.00 20.94 378 VAL C O 1
ATOM 10049 N N . LYS C 1 379 ? 59.062 79.366 43.529 1.00 20.74 379 LYS C N 1
ATOM 10050 C CA . LYS C 1 379 ? 60.369 78.810 43.828 1.00 20.44 379 LYS C CA 1
ATOM 10051 C C . LYS C 1 379 ? 60.264 77.387 44.334 1.00 19.88 379 LYS C C 1
ATOM 10052 O O . LYS C 1 379 ? 59.395 77.077 45.148 1.00 19.64 379 LYS C O 1
ATOM 10058 N N . ASN C 1 380 ? 61.177 76.537 43.861 1.00 19.24 380 ASN C N 1
ATOM 10059 C CA . ASN C 1 380 ? 61.225 75.128 44.248 1.00 19.49 380 ASN C CA 1
ATOM 10060 C C . ASN C 1 380 ? 59.884 74.406 44.034 1.00 19.12 380 ASN C C 1
ATOM 10061 O O . ASN C 1 380 ? 59.383 73.727 44.927 1.00 19.65 380 ASN C O 1
ATOM 10066 N N . LEU C 1 381 ? 59.300 74.596 42.856 1.00 18.58 381 LEU C N 1
ATOM 10067 C CA . LEU C 1 381 ? 58.135 73.832 42.438 1.00 18.12 381 LEU C CA 1
ATOM 10068 C C . LEU C 1 381 ? 58.596 72.597 41.690 1.00 18.35 381 LEU C C 1
ATOM 10069 O O . LEU C 1 381 ? 59.479 72.671 40.826 1.00 18.34 381 LEU C O 1
ATOM 10074 N N . LYS C 1 382 ? 58.020 71.456 42.048 1.00 18.43 382 LYS C N 1
ATOM 10075 C CA . LYS C 1 382 ? 58.156 70.240 41.250 1.00 18.93 382 LYS C CA 1
ATOM 10076 C C . LYS C 1 382 ? 56.780 69.987 40.671 1.00 18.74 382 LYS C C 1
ATOM 10077 O O . LYS C 1 382 ? 55.807 69.848 41.414 1.00 18.90 382 LYS C O 1
ATOM 10083 N N . ALA C 1 383 ? 56.678 69.957 39.351 1.00 18.91 383 ALA C N 1
ATOM 10084 C CA . ALA C 1 383 ? 55.370 69.816 38.719 1.00 18.69 383 ALA C CA 1
ATOM 10085 C C . ALA C 1 383 ? 55.377 68.888 37.524 1.00 19.26 383 ALA C C 1
ATOM 10086 O O . ALA C 1 383 ? 56.412 68.649 36.897 1.00 18.81 383 ALA C O 1
ATOM 10088 N N . THR C 1 384 ? 54.192 68.389 37.204 1.00 19.51 384 THR C N 1
ATOM 10089 C CA . THR C 1 384 ? 54.030 67.397 36.171 1.00 20.35 384 THR C CA 1
ATOM 10090 C C . THR C 1 384 ? 52.718 67.647 35.423 1.00 20.63 384 THR C C 1
ATOM 10091 O O . THR C 1 384 ? 51.681 67.906 36.043 1.00 20.68 384 THR C O 1
ATOM 10095 N N . GLY C 1 385 ? 52.783 67.606 34.094 1.00 20.80 385 GLY C N 1
ATOM 10096 C CA . GLY C 1 385 ? 51.594 67.631 33.254 1.00 20.83 385 GLY C CA 1
ATOM 10097 C C . GLY C 1 385 ? 51.155 68.999 32.784 1.00 21.40 385 GLY C C 1
ATOM 10098 O O . GLY C 1 385 ? 51.673 70.030 33.226 1.00 21.28 385 GLY C O 1
ATOM 10099 N N . GLY C 1 386 ? 50.200 69.003 31.860 1.00 21.40 386 GLY C N 1
ATOM 10100 C CA . GLY C 1 386 ? 49.543 70.234 31.462 1.00 21.53 386 GLY C CA 1
ATOM 10101 C C . GLY C 1 386 ? 49.591 70.560 29.988 1.00 21.10 386 GLY C C 1
ATOM 10102 O O . GLY C 1 386 ? 50.478 70.123 29.261 1.00 20.93 386 GLY C O 1
ATOM 10103 N N . LYS C 1 387 ? 48.608 71.331 29.548 1.00 21.20 387 LYS C N 1
ATOM 10104 C CA . LYS C 1 387 ? 48.649 71.925 28.216 1.00 21.31 387 LYS C CA 1
ATOM 10105 C C . LYS C 1 387 ? 49.694 73.058 28.178 1.00 20.94 387 LYS C C 1
ATOM 10106 O O . LYS C 1 387 ? 50.331 73.282 27.148 1.00 20.70 387 LYS C O 1
ATOM 10112 N N . TYR C 1 388 ? 49.868 73.744 29.314 1.00 20.26 388 TYR C N 1
ATOM 10113 C CA . TYR C 1 388 ? 50.868 74.802 29.479 1.00 19.86 388 TYR C CA 1
ATOM 10114 C C . TYR C 1 388 ? 51.583 74.650 30.821 1.00 19.98 388 TYR C C 1
ATOM 10115 O O . TYR C 1 388 ? 50.933 74.416 31.854 1.00 19.73 388 TYR C O 1
ATOM 10124 N N . ALA C 1 389 ? 52.905 74.813 30.828 1.00 19.27 389 ALA C N 1
ATOM 10125 C CA . ALA C 1 389 ? 53.618 74.947 32.105 1.00 19.55 389 ALA C CA 1
ATOM 10126 C C . ALA C 1 389 ? 53.363 76.356 32.647 1.00 19.42 389 ALA C C 1
ATOM 10127 O O . ALA C 1 389 ? 52.950 76.530 33.788 1.00 19.47 389 ALA C O 1
ATOM 10129 N N . VAL C 1 390 ? 53.575 77.353 31.791 1.00 19.51 390 VAL C N 1
ATOM 10130 C CA . VAL C 1 390 ? 53.469 78.754 32.168 1.00 19.42 390 VAL C CA 1
ATOM 10131 C C . VAL C 1 390 ? 52.635 79.504 31.132 1.00 19.47 390 VAL C C 1
ATOM 10132 O O . VAL C 1 390 ? 52.988 79.552 29.948 1.00 19.63 390 VAL C O 1
ATOM 10136 N N . ARG C 1 391 ? 51.520 80.078 31.573 1.00 19.70 391 ARG C N 1
ATOM 10137 C CA . ARG C 1 391 ? 50.661 80.847 30.674 1.00 19.86 391 ARG C CA 1
ATOM 10138 C C . ARG C 1 391 ? 50.326 82.205 31.289 1.00 19.95 391 ARG C C 1
ATOM 10139 O O . ARG C 1 391 ? 49.558 82.302 32.245 1.00 19.93 391 ARG C O 1
ATOM 10147 N N . ILE C 1 392 ? 50.917 83.253 30.728 1.00 20.28 392 ILE C N 1
ATOM 10148 C CA . ILE C 1 392 ? 50.833 84.588 31.310 1.00 20.49 392 ILE C CA 1
ATOM 10149 C C . ILE C 1 392 ? 50.370 85.576 30.258 1.00 21.35 392 ILE C C 1
ATOM 10150 O O . ILE C 1 392 ? 51.065 85.819 29.263 1.00 21.16 392 ILE C O 1
ATOM 10155 N N . GLU C 1 393 ? 49.194 86.155 30.483 1.00 21.52 393 GLU C N 1
ATOM 10156 C CA . GLU C 1 393 ? 48.616 87.066 29.510 1.00 22.13 393 GLU C CA 1
ATOM 10157 C C . GLU C 1 393 ? 48.140 88.381 30.141 1.00 22.01 393 GLU C C 1
ATOM 10158 O O . GLU C 1 393 ? 47.167 88.411 30.898 1.00 21.35 393 GLU C O 1
ATOM 10164 N N . GLY C 1 394 ? 48.862 89.455 29.827 1.00 21.73 394 GLY C N 1
ATOM 10165 C CA . GLY C 1 394 ? 48.498 90.787 30.255 1.00 21.71 394 GLY C CA 1
ATOM 10166 C C . GLY C 1 394 ? 47.758 91.520 29.152 1.00 21.81 394 GLY C C 1
ATOM 10167 O O . GLY C 1 394 ? 47.134 90.902 28.281 1.00 22.14 394 GLY C O 1
ATOM 10168 N N . LEU C 1 395 ? 47.839 92.842 29.190 1.00 21.46 395 LEU C N 1
ATOM 10169 C CA . LEU C 1 395 ? 47.145 93.698 28.242 1.00 21.57 395 LEU C CA 1
ATOM 10170 C C . LEU C 1 395 ? 48.185 94.641 27.651 1.00 21.78 395 LEU C C 1
ATOM 10171 O O . LEU C 1 395 ? 49.223 94.878 28.274 1.00 21.50 395 LEU C O 1
ATOM 10176 N N . GLU C 1 396 ? 47.922 95.151 26.448 1.00 22.05 396 GLU C N 1
ATOM 10177 C CA . GLU C 1 396 ? 48.869 96.030 25.754 1.00 22.59 396 GLU C CA 1
ATOM 10178 C C . GLU C 1 396 ? 49.220 97.277 26.576 1.00 22.17 396 GLU C C 1
ATOM 10179 O O . GLU C 1 396 ? 50.346 97.772 26.514 1.00 22.27 396 GLU C O 1
ATOM 10185 N N . ASN C 1 397 ? 48.249 97.766 27.343 1.00 21.50 397 ASN C N 1
ATOM 10186 C CA . ASN C 1 397 ? 48.429 98.945 28.182 1.00 20.96 397 ASN C CA 1
ATOM 10187 C C . ASN C 1 397 ? 48.482 98.589 29.673 1.00 20.49 397 ASN C C 1
ATOM 10188 O O . ASN C 1 397 ? 48.195 99.426 30.530 1.00 20.53 397 ASN C O 1
ATOM 10193 N N . ASP C 1 398 ? 48.862 97.350 29.977 1.00 19.89 398 ASP C N 1
ATOM 10194 C CA . ASP C 1 398 ? 48.891 96.862 31.357 1.00 19.44 398 ASP C CA 1
ATOM 10195 C C . ASP C 1 398 ? 49.610 95.511 31.434 1.00 19.28 398 ASP C C 1
ATOM 10196 O O . ASP C 1 398 ? 48.980 94.458 31.598 1.00 19.44 398 ASP C O 1
ATOM 10201 N N . TYR C 1 399 ? 50.933 95.559 31.315 1.00 18.71 399 TYR C N 1
ATOM 10202 C CA . TYR C 1 399 ? 51.774 94.372 31.372 1.00 18.51 399 TYR C CA 1
ATOM 10203 C C . TYR C 1 399 ? 51.693 93.683 32.728 1.00 18.64 399 TYR C C 1
ATOM 10204 O O . TYR C 1 399 ? 51.567 94.344 33.761 1.00 18.69 399 TYR C O 1
ATOM 10213 N N . VAL C 1 400 ? 51.753 92.355 32.713 1.00 18.67 400 VAL C N 1
ATOM 10214 C CA . VAL C 1 400 ? 52.032 91.585 33.922 1.00 19.46 400 VAL C CA 1
ATOM 10215 C C . VAL C 1 400 ? 53.513 91.790 34.251 1.00 19.95 400 VAL C C 1
ATOM 10216 O O . VAL C 1 400 ? 54.384 91.568 33.396 1.00 19.50 400 VAL C O 1
ATOM 10220 N N . LYS C 1 401 ? 53.804 92.255 35.464 1.00 20.50 401 LYS C N 1
ATOM 10221 C CA . LYS C 1 401 ? 55.183 92.659 35.777 1.00 21.40 401 LYS C CA 1
ATOM 10222 C C . LYS C 1 401 ? 55.841 91.810 36.854 1.00 21.22 401 LYS C C 1
ATOM 10223 O O . LYS C 1 401 ? 55.156 91.240 37.685 1.00 20.92 401 LYS C O 1
ATOM 10229 N N . ASP C 1 402 ? 57.177 91.734 36.810 1.00 21.77 402 ASP C N 1
ATOM 10230 C CA . ASP C 1 402 ? 58.005 91.141 37.877 1.00 21.87 402 ASP C CA 1
ATOM 10231 C C . ASP C 1 402 ? 57.532 89.733 38.299 1.00 21.55 402 ASP C C 1
ATOM 10232 O O . ASP C 1 402 ? 57.237 89.468 39.477 1.00 21.14 402 ASP C O 1
ATOM 10237 N N . ILE C 1 403 ? 57.434 88.842 37.313 1.00 20.91 403 ILE C N 1
ATOM 10238 C CA . ILE C 1 403 ? 57.137 87.440 37.573 1.00 20.02 403 ILE C CA 1
ATOM 10239 C C . ILE C 1 403 ? 58.439 86.638 37.565 1.00 19.83 403 ILE C C 1
ATOM 10240 O O . ILE C 1 403 ? 59.185 86.657 36.581 1.00 19.55 403 ILE C O 1
ATOM 10245 N N . LEU C 1 404 ? 58.717 85.938 38.661 1.00 19.73 404 LEU C N 1
ATOM 10246 C CA . LEU C 1 404 ? 59.953 85.156 38.753 1.00 20.02 404 LEU C CA 1
ATOM 10247 C C . LEU C 1 404 ? 59.726 83.695 39.142 1.00 19.82 404 LEU C C 1
ATOM 10248 O O . LEU C 1 404 ? 59.057 83.389 40.133 1.00 19.30 404 LEU C O 1
ATOM 10253 N N . ILE C 1 405 ? 60.298 82.803 38.339 1.00 19.55 405 ILE C N 1
ATOM 10254 C CA . ILE C 1 405 ? 60.235 81.369 38.580 1.00 19.27 405 ILE C CA 1
ATOM 10255 C C . ILE C 1 405 ? 61.655 80.859 38.746 1.00 19.36 405 ILE C C 1
ATOM 10256 O O . ILE C 1 405 ? 62.509 81.087 37.882 1.00 19.07 405 ILE C O 1
ATOM 10261 N N . SER C 1 406 ? 61.924 80.179 39.853 1.00 18.97 406 SER C N 1
ATOM 10262 C CA . SER C 1 406 ? 63.285 79.711 40.093 1.00 19.24 406 SER C CA 1
ATOM 10263 C C . SER C 1 406 ? 63.370 78.344 40.767 1.00 19.04 406 SER C C 1
ATOM 10264 O O . SER C 1 406 ? 62.433 77.921 41.452 1.00 18.66 406 SER C O 1
ATOM 10267 N N . ASP C 1 407 ? 64.499 77.662 40.545 1.00 19.00 407 ASP C N 1
ATOM 10268 C CA . ASP C 1 407 ? 64.776 76.338 41.105 1.00 19.11 407 ASP C CA 1
ATOM 10269 C C . ASP C 1 407 ? 63.592 75.384 40.910 1.00 18.92 407 ASP C C 1
ATOM 10270 O O . ASP C 1 407 ? 63.153 74.716 41.850 1.00 18.84 407 ASP C O 1
ATOM 10275 N N . THR C 1 408 ? 63.070 75.343 39.690 1.00 18.55 408 THR C N 1
ATOM 10276 C CA . THR C 1 408 ? 61.809 74.664 39.402 1.00 18.26 408 THR C CA 1
ATOM 10277 C C . THR C 1 408 ? 61.948 73.650 38.270 1.00 18.32 408 THR C C 1
ATOM 10278 O O . THR C 1 408 ? 62.720 73.866 37.321 1.00 17.77 408 THR C O 1
ATOM 10282 N N . ILE C 1 409 ? 61.219 72.539 38.395 1.00 18.10 409 ILE C N 1
ATOM 10283 C CA . ILE C 1 409 ? 61.164 71.496 37.365 1.00 18.44 409 ILE C CA 1
ATOM 10284 C C . ILE C 1 409 ? 59.712 71.187 37.009 1.00 18.78 409 ILE C C 1
ATOM 10285 O O . ILE C 1 409 ? 58.912 70.815 37.878 1.00 18.88 409 ILE C O 1
ATOM 10290 N N . ILE C 1 410 ? 59.367 71.367 35.737 1.00 18.84 410 ILE C N 1
ATOM 10291 C CA . ILE C 1 410 ? 58.037 71.036 35.234 1.00 18.89 410 ILE C CA 1
ATOM 10292 C C . ILE C 1 410 ? 58.199 70.039 34.083 1.00 19.42 410 ILE C C 1
ATOM 10293 O O . ILE C 1 410 ? 58.841 70.344 33.074 1.00 19.89 410 ILE C O 1
ATOM 10298 N N . GLU C 1 411 ? 57.647 68.839 34.251 1.00 19.54 411 GLU C N 1
ATOM 10299 C CA . GLU C 1 411 ? 57.808 67.776 33.254 1.00 19.68 411 GLU C CA 1
ATOM 10300 C C . GLU C 1 411 ? 56.476 67.476 32.581 1.00 19.73 411 GLU C C 1
ATOM 10301 O O . GLU C 1 411 ? 55.422 67.501 33.223 1.00 19.18 411 GLU C O 1
ATOM 10307 N N . GLY C 1 412 ? 56.536 67.216 31.281 1.00 19.49 412 GLY C N 1
ATOM 10308 C CA . GLY C 1 412 ? 55.385 66.738 30.527 1.00 19.85 412 GLY C CA 1
ATOM 10309 C C . GLY C 1 412 ? 54.339 67.759 30.135 1.00 19.95 412 GLY C C 1
ATOM 10310 O O . GLY C 1 412 ? 53.243 67.385 29.742 1.00 20.55 412 GLY C O 1
ATOM 10311 N N . ALA C 1 413 ? 54.652 69.046 30.247 1.00 19.96 413 ALA C N 1
ATOM 10312 C CA . ALA C 1 413 ? 53.743 70.087 29.745 1.00 19.94 413 ALA C CA 1
ATOM 10313 C C . ALA C 1 413 ? 53.907 70.254 28.232 1.00 19.97 413 ALA C C 1
ATOM 10314 O O . ALA C 1 413 ? 55.033 70.272 27.727 1.00 20.00 413 ALA C O 1
ATOM 10316 N N . LYS C 1 414 ? 52.798 70.392 27.509 1.00 19.96 414 LYS C N 1
ATOM 10317 C CA . LYS C 1 414 ? 52.868 70.475 26.046 1.00 20.60 414 LYS C CA 1
ATOM 10318 C C . LYS C 1 414 ? 53.555 71.762 25.564 1.00 20.23 414 LYS C C 1
ATOM 10319 O O . LYS C 1 414 ? 54.468 71.719 24.736 1.00 20.64 414 LYS C O 1
ATOM 10325 N N . ILE C 1 415 ? 53.102 72.895 26.087 1.00 20.04 415 ILE C N 1
ATOM 10326 C CA . ILE C 1 415 ? 53.702 74.196 25.820 1.00 19.82 415 ILE C CA 1
ATOM 10327 C C . ILE C 1 415 ? 54.420 74.672 27.090 1.00 19.50 415 ILE C C 1
ATOM 10328 O O . ILE C 1 415 ? 53.842 74.677 28.178 1.00 18.91 415 ILE C O 1
ATOM 10333 N N . SER C 1 416 ? 55.687 75.050 26.951 1.00 19.12 416 SER C N 1
ATOM 10334 C CA . SER C 1 416 ? 56.480 75.517 28.102 1.00 19.09 416 SER C CA 1
ATOM 10335 C C . SER C 1 416 ? 56.061 76.911 28.568 1.00 18.63 416 SER C C 1
ATOM 10336 O O . SER C 1 416 ? 55.766 77.120 29.744 1.00 18.54 416 SER C O 1
ATOM 10339 N N . VAL C 1 417 ? 56.055 77.865 27.642 1.00 18.28 417 VAL C N 1
ATOM 10340 C CA . VAL C 1 417 ? 55.728 79.246 27.968 1.00 18.27 417 VAL C CA 1
ATOM 10341 C C . VAL C 1 417 ? 54.843 79.852 26.885 1.00 18.39 417 VAL C C 1
ATOM 10342 O O . VAL C 1 417 ? 55.192 79.819 25.702 1.00 18.05 417 VAL C O 1
ATOM 10346 N N . LEU C 1 418 ? 53.694 80.376 27.302 1.00 18.76 418 LEU C N 1
ATOM 10347 C CA . LEU C 1 418 ? 52.943 81.343 26.506 1.00 19.44 418 LEU C CA 1
ATOM 10348 C C . LEU C 1 418 ? 52.940 82.666 27.272 1.00 19.26 418 LEU C C 1
ATOM 10349 O O . LEU C 1 418 ? 52.393 82.761 28.374 1.00 19.22 418 LEU C O 1
ATOM 10354 N N . LEU C 1 419 ? 53.570 83.679 26.691 1.00 19.12 419 LEU C N 1
ATOM 10355 C CA . LEU C 1 419 ? 53.640 85.003 27.311 1.00 18.97 419 LEU C CA 1
ATOM 10356 C C . LEU C 1 419 ? 53.145 86.054 26.331 1.00 18.77 419 LEU C C 1
ATOM 10357 O O . LEU C 1 419 ? 53.603 86.102 25.198 1.00 18.03 419 LEU C O 1
ATOM 10362 N N . GLU C 1 420 ? 52.201 86.880 26.776 1.00 19.40 420 GLU C N 1
ATOM 10363 C CA . GLU C 1 420 ? 51.729 88.007 25.982 1.00 20.41 420 GLU C CA 1
ATOM 10364 C C . GLU C 1 420 ? 51.554 89.219 26.895 1.00 20.14 420 GLU C C 1
ATOM 10365 O O . GLU C 1 420 ? 50.777 89.179 27.851 1.00 20.38 420 GLU C O 1
ATOM 10371 N N . PHE C 1 421 ? 52.293 90.285 26.595 1.00 20.03 421 PHE C N 1
ATOM 10372 C CA . PHE C 1 421 ? 52.274 91.515 27.395 1.00 19.94 421 PHE C CA 1
ATOM 10373 C C . PHE C 1 421 ? 52.635 91.236 28.850 1.00 20.09 421 PHE C C 1
ATOM 10374 O O . PHE C 1 421 ? 51.835 91.439 29.765 1.00 19.94 421 PHE C O 1
ATOM 10382 N N . GLY C 1 422 ? 53.855 90.754 29.050 1.00 20.30 422 GLY C N 1
ATOM 10383 C CA . GLY C 1 422 ? 54.331 90.456 30.387 1.00 20.64 422 GLY C CA 1
ATOM 10384 C C . GLY C 1 422 ? 55.836 90.484 30.472 1.00 20.90 422 GLY C C 1
ATOM 10385 O O . GLY C 1 422 ? 56.525 90.539 29.457 1.00 21.05 422 GLY C O 1
ATOM 10386 N N . GLN C 1 423 ? 56.342 90.465 31.695 1.00 21.63 423 GLN C N 1
ATOM 10387 C CA . GLN C 1 423 ? 57.760 90.295 31.917 1.00 22.28 423 GLN C CA 1
ATOM 10388 C C . GLN C 1 423 ? 57.980 89.100 32.835 1.00 22.09 423 GLN C C 1
ATOM 10389 O O . GLN C 1 423 ? 57.362 88.987 33.907 1.00 22.39 423 GLN C O 1
ATOM 10395 N N . LEU C 1 424 ? 58.830 88.190 32.366 1.00 21.34 424 LEU C N 1
ATOM 10396 C CA . LEU C 1 424 ? 59.055 86.895 32.993 1.00 20.92 424 LEU C CA 1
ATOM 10397 C C . LEU C 1 424 ? 60.540 86.659 33.205 1.00 20.70 424 LEU C C 1
ATOM 10398 O O . LEU C 1 424 ? 61.332 86.786 32.273 1.00 20.33 424 LEU C O 1
ATOM 10403 N N . GLY C 1 425 ? 60.905 86.307 34.433 1.00 20.33 425 GLY C N 1
ATOM 10404 C CA . GLY C 1 425 ? 62.253 85.841 34.725 1.00 20.11 425 GLY C CA 1
ATOM 10405 C C . GLY C 1 425 ? 62.214 84.383 35.141 1.00 20.28 425 GLY C C 1
ATOM 10406 O O . GLY C 1 425 ? 61.317 83.963 35.885 1.00 19.70 425 GLY C O 1
ATOM 10407 N N . MET C 1 426 ? 63.172 83.599 34.646 1.00 20.43 426 MET C N 1
ATOM 10408 C CA . MET C 1 426 ? 63.357 82.225 35.125 1.00 20.71 426 MET C CA 1
ATOM 10409 C C . MET C 1 426 ? 64.825 81.981 35.476 1.00 20.66 426 MET C C 1
ATOM 10410 O O . MET C 1 426 ? 65.725 82.377 34.730 1.00 20.73 426 MET C O 1
ATOM 10415 N N . GLU C 1 427 ? 65.065 81.367 36.630 1.00 20.67 427 GLU C N 1
ATOM 10416 C CA . GLU C 1 427 ? 66.429 81.076 37.088 1.00 20.99 427 GLU C CA 1
ATOM 10417 C C . GLU C 1 427 ? 66.522 79.634 37.562 1.00 20.26 427 GLU C C 1
ATOM 10418 O O . GLU C 1 427 ? 65.797 79.234 38.473 1.00 19.63 427 GLU C O 1
ATOM 10424 N N . ASN C 1 428 ? 67.400 78.855 36.935 1.00 19.83 428 ASN C N 1
ATOM 10425 C CA . ASN C 1 428 ? 67.525 77.420 37.229 1.00 20.24 428 ASN C CA 1
ATOM 10426 C C . ASN C 1 428 ? 66.178 76.671 37.120 1.00 20.21 428 ASN C C 1
ATOM 10427 O O . ASN C 1 428 ? 65.685 76.078 38.086 1.00 19.72 428 ASN C O 1
ATOM 10432 N N . VAL C 1 429 ? 65.581 76.739 35.933 1.00 20.22 429 VAL C N 1
ATOM 10433 C CA . VAL C 1 429 ? 64.296 76.104 35.653 1.00 20.22 429 VAL C CA 1
ATOM 10434 C C . VAL C 1 429 ? 64.496 75.050 34.562 1.00 20.63 429 VAL C C 1
ATOM 10435 O O . VAL C 1 429 ? 65.211 75.282 33.575 1.00 20.11 429 VAL C O 1
ATOM 10439 N N . ILE C 1 430 ? 63.875 73.890 34.758 1.00 21.02 430 ILE C N 1
ATOM 10440 C CA . ILE C 1 430 ? 63.933 72.788 33.796 1.00 21.68 430 ILE C CA 1
ATOM 10441 C C . ILE C 1 430 ? 62.523 72.487 33.282 1.00 22.48 430 ILE C C 1
ATOM 10442 O O . ILE C 1 430 ? 61.607 72.257 34.070 1.00 22.37 430 ILE C O 1
ATOM 10447 N N . MET C 1 431 ? 62.354 72.524 31.962 1.00 23.67 431 MET C N 1
ATOM 10448 C CA . MET C 1 431 ? 61.072 72.215 31.319 1.00 25.27 431 MET C CA 1
ATOM 10449 C C . MET C 1 431 ? 61.254 71.255 30.153 1.00 26.24 431 MET C C 1
ATOM 10450 O O . MET C 1 431 ? 61.713 71.658 29.080 1.00 26.94 431 MET C O 1
ATOM 10455 N N . ASN C 1 432 ? 60.892 69.992 30.366 1.00 27.17 432 ASN C N 1
ATOM 10456 C CA . ASN C 1 432 ? 61.109 68.923 29.384 1.00 28.24 432 ASN C CA 1
ATOM 10457 C C . ASN C 1 432 ? 62.533 68.884 28.836 1.00 28.52 432 ASN C C 1
ATOM 10458 O O . ASN C 1 432 ? 63.495 68.734 29.604 1.00 29.13 432 ASN C O 1
ATOM 10463 N N . GLY C 1 433 ? 62.662 69.026 27.517 1.00 28.70 433 GLY C N 1
ATOM 10464 C CA . GLY C 1 433 ? 63.972 69.062 26.846 1.00 28.84 433 GLY C CA 1
ATOM 10465 C C . GLY C 1 433 ? 64.592 70.451 26.755 1.00 28.93 433 GLY C C 1
ATOM 10466 O O . GLY C 1 433 ? 65.432 70.704 25.892 1.00 28.88 433 GLY C O 1
ATOM 10467 N N . SER C 1 434 ? 64.177 71.349 27.649 1.00 28.85 434 SER C N 1
ATOM 10468 C CA . SER C 1 434 ? 64.739 72.699 27.738 1.00 28.89 434 SER C CA 1
ATOM 10469 C C . SER C 1 434 ? 65.163 73.004 29.174 1.00 28.62 434 SER C C 1
ATOM 10470 O O . SER C 1 434 ? 64.413 72.743 30.128 1.00 28.30 434 SER C O 1
ATOM 10473 N N . ARG C 1 435 ? 66.352 73.568 29.331 1.00 28.00 435 ARG C N 1
ATOM 10474 C CA . ARG C 1 435 ? 66.786 74.040 30.647 1.00 27.71 435 ARG C CA 1
ATOM 10475 C C . ARG C 1 435 ? 67.261 75.489 30.599 1.00 26.61 435 ARG C C 1
ATOM 10476 O O . ARG C 1 435 ? 67.958 75.894 29.669 1.00 26.49 435 ARG C O 1
ATOM 10484 N N . PHE C 1 436 ? 66.858 76.266 31.599 1.00 25.18 436 PHE C N 1
ATOM 10485 C CA . PHE C 1 436 ? 67.165 77.687 31.644 1.00 24.24 436 PHE C CA 1
ATOM 10486 C C . PHE C 1 436 ? 67.995 78.030 32.882 1.00 23.46 436 PHE C C 1
ATOM 10487 O O . PHE C 1 436 ? 67.476 78.018 34.003 1.00 23.01 436 PHE C O 1
ATOM 10495 N N . GLU C 1 437 ? 69.276 78.335 32.687 1.00 22.42 437 GLU C N 1
ATOM 10496 C CA . GLU C 1 437 ? 70.083 78.850 33.788 1.00 22.11 437 GLU C CA 1
ATOM 10497 C C . GLU C 1 437 ? 69.544 80.228 34.172 1.00 21.57 437 GLU C C 1
ATOM 10498 O O . GLU C 1 437 ? 69.204 80.470 35.327 1.00 20.57 437 GLU C O 1
ATOM 10504 N N . LYS C 1 438 ? 69.440 81.110 33.183 1.00 21.62 438 LYS C N 1
ATOM 10505 C CA . LYS C 1 438 ? 68.840 82.425 33.376 1.00 22.11 438 LYS C CA 1
ATOM 10506 C C . LYS C 1 438 ? 68.075 82.830 32.118 1.00 22.05 438 LYS C C 1
ATOM 10507 O O . LYS C 1 438 ? 68.644 82.931 31.038 1.00 22.36 438 LYS C O 1
ATOM 10513 N N . LEU C 1 439 ? 66.773 83.035 32.262 1.00 22.23 439 LEU C N 1
ATOM 10514 C CA . LEU C 1 439 ? 65.955 83.551 31.181 1.00 22.13 439 LEU C CA 1
ATOM 10515 C C . LEU C 1 439 ? 65.246 84.814 31.650 1.00 22.03 439 LEU C C 1
ATOM 10516 O O . LEU C 1 439 ? 64.676 84.843 32.744 1.00 22.40 439 LEU C O 1
ATOM 10521 N N . TYR C 1 440 ? 65.286 85.846 30.817 1.00 21.38 440 TYR C N 1
ATOM 10522 C CA . TYR C 1 440 ? 64.460 87.032 31.008 1.00 21.12 440 TYR C CA 1
ATOM 10523 C C . TYR C 1 440 ? 63.795 87.431 29.689 1.00 20.30 440 TYR C C 1
ATOM 10524 O O . TYR C 1 440 ? 64.467 87.537 28.658 1.00 20.06 440 TYR C O 1
ATOM 10533 N N . ILE C 1 441 ? 62.488 87.657 29.723 1.00 19.09 441 ILE C N 1
ATOM 10534 C CA . ILE C 1 441 ? 61.764 88.125 28.536 1.00 18.90 441 ILE C CA 1
ATOM 10535 C C . ILE C 1 441 ? 60.770 89.218 28.917 1.00 18.87 441 ILE C C 1
ATOM 10536 O O . ILE C 1 441 ? 60.048 89.083 29.912 1.00 18.53 441 ILE C O 1
ATOM 10541 N N . GLU C 1 442 ? 60.739 90.285 28.119 1.00 18.67 442 GLU C N 1
ATOM 10542 C CA . GLU C 1 442 ? 59.684 91.288 28.199 1.00 19.26 442 GLU C CA 1
ATOM 10543 C C . GLU C 1 442 ? 59.036 91.496 26.820 1.00 18.88 442 GLU C C 1
ATOM 10544 O O . GLU C 1 442 ? 59.714 91.799 25.839 1.00 18.36 442 GLU C O 1
ATOM 10550 N N . GLY C 1 443 ? 57.720 91.312 26.765 1.00 18.94 443 GLY C N 1
ATOM 10551 C CA . GLY C 1 443 ? 56.966 91.428 25.519 1.00 19.16 443 GLY C CA 1
ATOM 10552 C C . GLY C 1 443 ? 56.084 90.211 25.291 1.00 19.20 443 GLY C C 1
ATOM 10553 O O . GLY C 1 443 ? 55.167 89.951 26.069 1.00 19.38 443 GLY C O 1
ATOM 10554 N N . LYS C 1 444 ? 56.380 89.462 24.230 1.00 19.05 444 LYS C N 1
ATOM 10555 C CA . LYS C 1 444 ? 55.589 88.298 23.823 1.00 19.07 444 LYS C CA 1
ATOM 10556 C C . LYS C 1 444 ? 56.508 87.124 23.486 1.00 18.89 444 LYS C C 1
ATOM 10557 O O . LYS C 1 444 ? 57.558 87.309 22.870 1.00 18.34 444 LYS C O 1
ATOM 10563 N N . ALA C 1 445 ? 56.100 85.917 23.878 1.00 18.41 445 ALA C N 1
ATOM 10564 C CA . ALA C 1 445 ? 56.892 84.724 23.607 1.00 18.56 445 ALA C CA 1
ATOM 10565 C C . ALA C 1 445 ? 56.059 83.447 23.600 1.00 18.57 445 ALA C C 1
ATOM 10566 O O . ALA C 1 445 ? 55.060 83.327 24.323 1.00 18.28 445 ALA C O 1
ATOM 10568 N N . LEU C 1 446 ? 56.481 82.509 22.760 1.00 18.83 446 LEU C N 1
ATOM 10569 C CA . LEU C 1 446 ? 55.955 81.159 22.766 1.00 19.23 446 LEU C CA 1
ATOM 10570 C C . LEU C 1 446 ? 57.147 80.204 22.759 1.00 19.50 446 LEU C C 1
ATOM 10571 O O . LEU C 1 446 ? 57.969 80.229 21.843 1.00 19.35 446 LEU C O 1
ATOM 10576 N N . LEU C 1 447 ? 57.248 79.394 23.807 1.00 20.16 447 LEU C N 1
ATOM 10577 C CA . LEU C 1 447 ? 58.294 78.375 23.929 1.00 21.04 447 LEU C CA 1
ATOM 10578 C C . LEU C 1 447 ? 57.662 76.989 24.042 1.00 21.41 447 LEU C C 1
ATOM 10579 O O . LEU C 1 447 ? 56.869 76.732 24.947 1.00 20.80 447 LEU C O 1
ATOM 10584 N N . LYS C 1 448 ? 57.991 76.107 23.103 1.00 22.31 448 LYS C N 1
ATOM 10585 C CA . LYS C 1 448 ? 57.627 74.698 23.238 1.00 23.57 448 LYS C CA 1
ATOM 10586 C C . LYS C 1 448 ? 58.679 73.765 22.670 1.00 23.83 448 LYS C C 1
ATOM 10587 O O . LYS C 1 448 ? 58.760 72.617 23.115 1.00 24.23 448 LYS C O 1
ATOM 10594 N N . MET D 1 3 ? 59.396 71.005 0.305 1.00 38.79 3 MET D N 1
ATOM 10595 C CA . MET D 1 3 ? 58.658 72.290 0.136 1.00 39.16 3 MET D CA 1
ATOM 10596 C C . MET D 1 3 ? 59.420 73.214 -0.813 1.00 38.27 3 MET D C 1
ATOM 10597 O O . MET D 1 3 ? 60.643 73.167 -0.871 1.00 38.24 3 MET D O 1
ATOM 10602 N N . GLU D 1 4 ? 58.687 74.044 -1.550 1.00 37.53 4 GLU D N 1
ATOM 10603 C CA . GLU D 1 4 ? 59.283 75.059 -2.416 1.00 36.94 4 GLU D CA 1
ATOM 10604 C C . GLU D 1 4 ? 59.929 76.180 -1.586 1.00 36.22 4 GLU D C 1
ATOM 10605 O O . GLU D 1 4 ? 59.236 76.920 -0.885 1.00 36.18 4 GLU D O 1
ATOM 10611 N N . GLU D 1 5 ? 61.256 76.280 -1.662 1.00 35.07 5 GLU D N 1
ATOM 10612 C CA . GLU D 1 5 ? 62.015 77.282 -0.902 1.00 34.46 5 GLU D CA 1
ATOM 10613 C C . GLU D 1 5 ? 62.411 78.482 -1.757 1.00 33.23 5 GLU D C 1
ATOM 10614 O O . GLU D 1 5 ? 62.921 78.325 -2.870 1.00 33.14 5 GLU D O 1
ATOM 10620 N N . LEU D 1 6 ? 62.167 79.680 -1.232 1.00 31.80 6 LEU D N 1
ATOM 10621 C CA . LEU D 1 6 ? 62.554 80.918 -1.912 1.00 30.34 6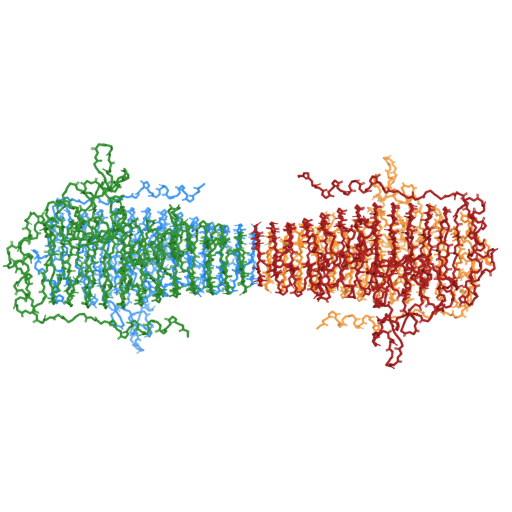 LEU D CA 1
ATOM 10622 C C . LEU D 1 6 ? 64.071 81.024 -2.134 1.00 29.42 6 LEU D C 1
ATOM 10623 O O . LEU D 1 6 ? 64.516 81.525 -3.170 1.00 28.88 6 LEU D O 1
ATOM 10628 N N . ALA D 1 7 ? 64.853 80.541 -1.171 1.00 28.47 7 ALA D N 1
ATOM 10629 C CA . ALA D 1 7 ? 66.314 80.571 -1.274 1.00 28.22 7 ALA D CA 1
ATOM 10630 C C . ALA D 1 7 ? 66.809 79.860 -2.529 1.00 27.72 7 ALA D C 1
ATOM 10631 O O . ALA D 1 7 ? 67.741 80.331 -3.174 1.00 27.31 7 ALA D O 1
ATOM 10633 N N . LYS D 1 8 ? 66.183 78.731 -2.861 1.00 27.35 8 LYS D N 1
ATOM 10634 C CA . LYS D 1 8 ? 66.496 77.994 -4.084 1.00 27.43 8 LYS D CA 1
ATOM 10635 C C . LYS D 1 8 ? 66.161 78.822 -5.328 1.00 27.29 8 LYS D C 1
ATOM 10636 O O . LYS D 1 8 ? 66.977 78.906 -6.249 1.00 27.38 8 LYS D O 1
ATOM 10642 N N . LYS D 1 9 ? 64.985 79.451 -5.335 1.00 27.00 9 LYS D N 1
ATOM 10643 C CA . LYS D 1 9 ? 64.556 80.297 -6.461 1.00 27.21 9 LYS D CA 1
ATOM 10644 C C . LYS D 1 9 ? 65.492 81.488 -6.676 1.00 26.94 9 LYS D C 1
ATOM 10645 O O . LYS D 1 9 ? 65.763 81.867 -7.813 1.00 27.45 9 LYS D O 1
ATOM 10651 N N . ILE D 1 10 ? 65.985 82.077 -5.589 1.00 26.38 10 ILE D N 1
ATOM 10652 C CA . ILE D 1 10 ? 66.930 83.183 -5.706 1.00 26.07 10 ILE D CA 1
ATOM 10653 C C . ILE D 1 10 ? 68.271 82.698 -6.281 1.00 25.56 10 ILE D C 1
ATOM 10654 O O . ILE D 1 10 ? 68.812 83.326 -7.193 1.00 25.25 10 ILE D O 1
ATOM 10659 N N . GLU D 1 11 ? 68.775 81.570 -5.772 1.00 25.37 11 GLU D N 1
ATOM 10660 C CA . GLU D 1 11 ? 70.012 80.968 -6.285 1.00 25.75 11 GLU D CA 1
ATOM 10661 C C . GLU D 1 11 ? 69.903 80.653 -7.788 1.00 26.00 11 GLU D C 1
ATOM 10662 O O . GLU D 1 11 ? 70.853 80.872 -8.547 1.00 26.15 11 GLU D O 1
ATOM 10668 N N . GLU D 1 12 ? 68.730 80.177 -8.205 1.00 26.47 12 GLU D N 1
ATOM 10669 C CA . GLU D 1 12 ? 68.424 79.905 -9.613 1.00 27.28 12 GLU D CA 1
ATOM 10670 C C . GLU D 1 12 ? 68.567 81.165 -10.446 1.00 27.03 12 GLU D C 1
ATOM 10671 O O . GLU D 1 12 ? 69.242 81.169 -11.468 1.00 27.07 12 GLU D O 1
ATOM 10677 N N . GLU D 1 13 ? 67.897 82.222 -9.991 1.00 27.12 13 GLU D N 1
ATOM 10678 C CA . GLU D 1 13 ? 67.880 83.521 -10.646 1.00 27.07 13 GLU D CA 1
ATOM 10679 C C . GLU D 1 13 ? 69.293 84.089 -10.819 1.00 26.83 13 GLU D C 1
ATOM 10680 O O . GLU D 1 13 ? 69.640 84.571 -11.902 1.00 26.97 13 GLU D O 1
ATOM 10686 N N . ILE D 1 14 ? 70.100 84.018 -9.759 1.00 26.19 14 ILE D N 1
ATOM 10687 C CA . ILE D 1 14 ? 71.497 84.438 -9.820 1.00 25.81 14 ILE D CA 1
ATOM 10688 C C . ILE D 1 14 ? 72.274 83.642 -10.875 1.00 25.84 14 ILE D C 1
ATOM 10689 O O . ILE D 1 14 ? 72.932 84.228 -11.739 1.00 25.64 14 ILE D O 1
ATOM 10694 N N . LEU D 1 15 ? 72.188 82.314 -10.805 1.00 26.11 15 LEU D N 1
ATOM 10695 C CA . LEU D 1 15 ? 72.879 81.438 -11.762 1.00 26.72 15 LEU D CA 1
ATOM 10696 C C . LEU D 1 15 ? 72.431 81.648 -13.217 1.00 27.06 15 LEU D C 1
ATOM 10697 O O . LEU D 1 15 ? 73.196 81.386 -14.151 1.00 27.34 15 LEU D O 1
ATOM 10702 N N . ASN D 1 16 ? 71.203 82.124 -13.405 1.00 27.39 16 ASN D N 1
ATOM 10703 C CA . ASN D 1 16 ? 70.695 82.410 -14.749 1.00 27.95 16 ASN D CA 1
ATOM 10704 C C . ASN D 1 16 ? 71.273 83.681 -15.374 1.00 27.83 16 ASN D C 1
ATOM 10705 O O . ASN D 1 16 ? 71.203 83.863 -16.588 1.00 27.98 16 ASN D O 1
ATOM 10710 N N . HIS D 1 17 ? 71.842 84.556 -14.548 1.00 27.94 17 HIS D N 1
ATOM 10711 C CA . HIS D 1 17 ? 72.375 85.829 -15.039 1.00 28.13 17 HIS D CA 1
ATOM 10712 C C . HIS D 1 17 ? 73.868 85.994 -14.736 1.00 28.07 17 HIS D C 1
ATOM 10713 O O . HIS D 1 17 ? 74.408 87.103 -14.726 1.00 28.24 17 HIS D O 1
ATOM 10720 N N . VAL D 1 18 ? 74.529 84.868 -14.505 1.00 27.89 18 VAL D N 1
ATOM 10721 C CA . VAL D 1 18 ? 75.956 84.845 -14.246 1.00 27.87 18 VAL D CA 1
ATOM 10722 C C . VAL D 1 18 ? 76.636 83.977 -15.313 1.00 27.87 18 VAL D C 1
ATOM 10723 O O . VAL D 1 18 ? 76.224 82.843 -15.550 1.00 27.35 18 VAL D O 1
ATOM 10727 N N . ARG D 1 19 ? 77.644 84.533 -15.985 1.00 28.07 19 ARG D N 1
ATOM 10728 C CA . ARG D 1 19 ? 78.477 83.752 -16.911 1.00 28.45 19 ARG D CA 1
ATOM 10729 C C . ARG D 1 19 ? 79.864 84.342 -17.124 1.00 28.53 19 ARG D C 1
ATOM 10730 O O . ARG D 1 19 ? 80.044 85.562 -17.074 1.00 28.31 19 ARG D O 1
ATOM 10738 N N . GLU D 1 20 ? 80.829 83.453 -17.345 1.00 28.79 20 GLU D N 1
ATOM 10739 C CA . GLU D 1 20 ? 82.215 83.815 -17.652 1.00 29.62 20 GLU D CA 1
ATOM 10740 C C . GLU D 1 20 ? 82.319 84.796 -18.823 1.00 29.25 20 GLU D C 1
ATOM 10741 O O . GLU D 1 20 ? 81.563 84.679 -19.792 1.00 29.18 20 GLU D O 1
ATOM 10747 N N . PRO D 1 21 ? 83.261 85.758 -18.745 1.00 29.02 21 PRO D N 1
ATOM 10748 C CA . PRO D 1 21 ? 83.474 86.672 -19.865 1.00 29.00 21 PRO D CA 1
ATOM 10749 C C . PRO D 1 21 ? 84.116 85.980 -21.068 1.00 29.02 21 PRO D C 1
ATOM 10750 O O . PRO D 1 21 ? 85.001 85.134 -20.898 1.00 29.04 21 PRO D O 1
ATOM 10754 N N . GLN D 1 22 ? 83.656 86.319 -22.269 1.00 28.95 22 GLN D N 1
ATOM 10755 C CA . GLN D 1 22 ? 84.359 85.919 -23.482 1.00 29.07 22 GLN D CA 1
ATOM 10756 C C . GLN D 1 22 ? 85.650 86.732 -23.574 1.00 28.86 22 GLN D C 1
ATOM 10757 O O . GLN D 1 22 ? 85.638 87.957 -23.439 1.00 28.60 22 GLN D O 1
ATOM 10763 N N . ILE D 1 23 ? 86.761 86.031 -23.769 1.00 28.74 23 ILE D N 1
ATOM 10764 C CA . ILE D 1 23 ? 88.067 86.659 -23.945 1.00 28.74 23 ILE D CA 1
ATOM 10765 C C . ILE D 1 23 ? 88.615 86.203 -25.291 1.00 28.67 23 ILE D C 1
ATOM 10766 O O . ILE D 1 23 ? 88.746 84.998 -25.520 1.00 28.67 23 ILE D O 1
ATOM 10771 N N . PRO D 1 24 ? 88.926 87.161 -26.192 1.00 28.92 24 PRO D N 1
ATOM 10772 C CA . PRO D 1 24 ? 89.449 86.840 -27.524 1.00 28.84 24 PRO D CA 1
ATOM 10773 C C . PRO D 1 24 ? 90.594 85.824 -27.486 1.00 29.00 24 PRO D C 1
ATOM 10774 O O . PRO D 1 24 ? 91.435 85.867 -26.583 1.00 28.89 24 PRO D O 1
ATOM 10778 N N . ASP D 1 25 ? 90.612 84.916 -28.461 1.00 29.14 25 ASP D N 1
ATOM 10779 C CA . ASP D 1 25 ? 91.660 83.902 -28.560 1.00 29.20 25 ASP D CA 1
ATOM 10780 C C . ASP D 1 25 ? 92.927 84.534 -29.133 1.00 29.03 25 ASP D C 1
ATOM 10781 O O . ASP D 1 25 ? 93.121 84.590 -30.350 1.00 29.17 25 ASP D O 1
ATOM 10786 N N . ARG D 1 26 ? 93.778 85.013 -28.232 1.00 28.82 26 ARG D N 1
ATOM 10787 C CA . ARG D 1 26 ? 94.930 85.839 -28.574 1.00 28.65 26 ARG D CA 1
ATOM 10788 C C . ARG D 1 26 ? 95.709 86.048 -27.280 1.00 28.57 26 ARG D C 1
ATOM 10789 O O . ARG D 1 26 ? 95.108 86.314 -26.236 1.00 28.46 26 ARG D O 1
ATOM 10797 N N . GLU D 1 27 ? 97.033 85.910 -27.335 1.00 28.38 27 GLU D N 1
ATOM 10798 C CA . GLU D 1 27 ? 97.865 86.075 -26.138 1.00 28.30 27 GLU D CA 1
ATOM 10799 C C . G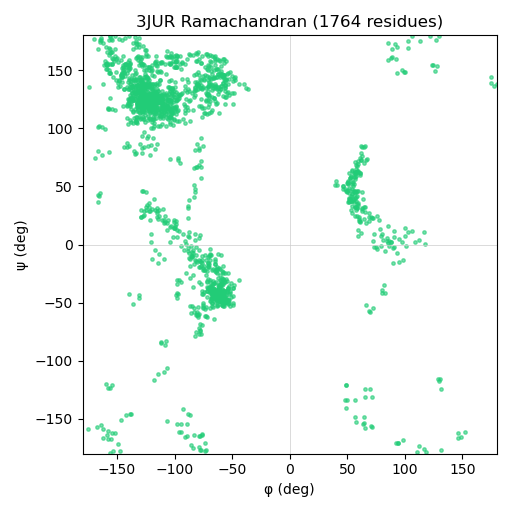LU D 1 27 ? 99.249 86.666 -26.402 1.00 28.10 27 GLU D C 1
ATOM 10800 O O . GLU D 1 27 ? 99.874 86.397 -27.429 1.00 28.04 27 GLU D O 1
ATOM 10806 N N . VAL D 1 28 ? 99.717 87.480 -25.461 1.00 27.84 28 VAL D N 1
ATOM 10807 C CA . VAL D 1 28 ? 101.093 87.968 -25.486 1.00 27.40 28 VAL D CA 1
ATOM 10808 C C . VAL D 1 28 ? 101.753 87.697 -24.125 1.00 27.11 28 VAL D C 1
ATOM 10809 O O . VAL D 1 28 ? 101.068 87.589 -23.104 1.00 27.02 28 VAL D O 1
ATOM 10813 N N . ASN D 1 29 ? 103.077 87.558 -24.130 1.00 26.63 29 ASN D N 1
ATOM 10814 C CA . ASN D 1 29 ? 103.857 87.273 -22.929 1.00 26.24 29 ASN D CA 1
ATOM 10815 C C . ASN D 1 29 ? 104.552 88.534 -22.414 1.00 26.11 29 ASN D C 1
ATOM 10816 O O . ASN D 1 29 ? 105.154 89.283 -23.192 1.00 26.35 29 ASN D O 1
ATOM 10821 N N . LEU D 1 30 ? 104.479 88.748 -21.100 1.00 25.90 30 LEU D N 1
ATOM 10822 C CA . LEU D 1 30 ? 105.040 89.942 -20.458 1.00 25.71 30 LEU D CA 1
ATOM 10823 C C . LEU D 1 30 ? 106.548 90.123 -20.672 1.00 25.62 30 LEU D C 1
ATOM 10824 O O . LEU D 1 30 ? 107.040 91.253 -20.692 1.00 25.31 30 LEU D O 1
ATOM 10829 N N . LEU D 1 31 ? 107.266 89.012 -20.832 1.00 25.75 31 LEU D N 1
ATOM 10830 C CA . LEU D 1 31 ? 108.715 89.036 -21.057 1.00 25.90 31 LEU D CA 1
ATOM 10831 C C . LEU D 1 31 ? 109.103 89.579 -22.430 1.00 26.05 31 LEU D C 1
ATOM 10832 O O . LEU D 1 31 ? 110.282 89.829 -22.691 1.00 26.28 31 LEU D O 1
ATOM 10837 N N . ASP D 1 32 ? 108.113 89.767 -23.300 1.00 26.26 32 ASP D N 1
ATOM 10838 C CA . ASP D 1 32 ? 108.346 90.359 -24.615 1.00 26.51 32 ASP D CA 1
ATOM 10839 C C . ASP D 1 32 ? 108.237 91.890 -24.574 1.00 26.57 32 ASP D C 1
ATOM 10840 O O . ASP D 1 32 ? 108.285 92.555 -25.615 1.00 26.25 32 ASP D O 1
ATOM 10845 N N . PHE D 1 33 ? 108.101 92.439 -23.365 1.00 26.53 33 PHE D N 1
ATOM 10846 C CA . PHE D 1 33 ? 107.950 93.882 -23.182 1.00 26.66 33 PHE D CA 1
ATOM 10847 C C . PHE D 1 33 ? 108.917 94.470 -22.149 1.00 26.66 33 PHE D C 1
ATOM 10848 O O . PHE D 1 33 ? 108.611 95.467 -21.492 1.00 26.87 33 PHE D O 1
ATOM 10856 N N . GLY D 1 34 ? 110.086 93.851 -22.017 1.00 26.61 34 GLY D N 1
ATOM 10857 C CA . GLY D 1 34 ? 111.155 94.386 -21.176 1.00 26.45 34 GLY D CA 1
ATOM 10858 C C . GLY D 1 34 ? 111.107 94.004 -19.706 1.00 26.39 34 GLY D C 1
ATOM 10859 O O . GLY D 1 34 ? 111.990 94.395 -18.939 1.00 26.22 34 GLY D O 1
ATOM 10860 N N . ALA D 1 35 ? 110.084 93.244 -19.314 1.00 26.36 35 ALA D N 1
ATOM 10861 C CA . ALA D 1 35 ? 109.936 92.783 -17.932 1.00 26.46 35 ALA D CA 1
ATOM 10862 C C . ALA D 1 35 ? 110.972 91.726 -17.559 1.00 26.60 35 ALA D C 1
ATOM 10863 O O . ALA D 1 35 ? 111.497 91.021 -18.423 1.00 26.80 35 ALA D O 1
ATOM 10865 N N . ARG D 1 36 ? 111.257 91.634 -16.264 1.00 26.75 36 ARG D N 1
ATOM 10866 C CA . ARG D 1 36 ? 112.127 90.608 -15.712 1.00 27.06 36 ARG D CA 1
ATOM 10867 C C . ARG D 1 36 ? 111.539 90.131 -14.385 1.00 27.13 36 ARG D C 1
ATOM 10868 O O . ARG D 1 36 ? 111.119 90.943 -13.554 1.00 27.10 36 ARG D O 1
ATOM 10876 N N . GLY D 1 37 ? 111.499 88.814 -14.199 1.00 27.00 37 GLY D N 1
ATOM 10877 C CA . GLY D 1 37 ? 110.972 88.223 -12.974 1.00 26.78 37 GLY D CA 1
ATOM 10878 C C . GLY D 1 37 ? 112.020 88.068 -11.888 1.00 26.76 37 GLY D C 1
ATOM 10879 O O . GLY D 1 37 ? 111.959 87.129 -11.093 1.00 26.73 37 GLY D O 1
ATOM 10880 N N . ASP D 1 38 ? 112.971 89.000 -11.846 1.00 26.57 38 ASP D N 1
ATOM 10881 C CA . ASP D 1 38 ? 114.071 88.973 -10.876 1.00 26.64 38 ASP D CA 1
ATOM 10882 C C . ASP D 1 38 ? 113.723 89.632 -9.532 1.00 26.79 38 ASP D C 1
ATOM 10883 O O . ASP D 1 38 ? 114.552 89.664 -8.620 1.00 26.79 38 ASP D O 1
ATOM 10888 N N . GLY D 1 39 ? 112.500 90.155 -9.421 1.00 27.03 39 GLY D N 1
ATOM 10889 C CA . GLY D 1 39 ? 112.045 90.856 -8.216 1.00 27.19 39 GLY D CA 1
ATOM 10890 C C . GLY D 1 39 ? 112.811 92.142 -7.953 1.00 27.34 39 GLY D C 1
ATOM 10891 O O . GLY D 1 39 ? 112.948 92.567 -6.803 1.00 27.43 39 GLY D O 1
ATOM 10892 N N . ARG D 1 40 ? 113.312 92.758 -9.025 1.00 27.46 40 ARG D N 1
ATOM 10893 C CA . ARG D 1 40 ? 114.149 93.960 -8.934 1.00 27.42 40 ARG D CA 1
ATOM 10894 C C . ARG D 1 40 ? 113.797 94.970 -10.026 1.00 27.11 40 ARG D C 1
ATOM 10895 O O . ARG D 1 40 ? 113.719 96.172 -9.764 1.00 27.25 40 ARG D O 1
ATOM 10903 N N . THR D 1 41 ? 113.587 94.474 -11.243 1.00 26.61 41 THR D N 1
ATOM 10904 C CA . THR D 1 41 ? 113.258 95.313 -12.394 1.00 26.17 41 THR D CA 1
ATOM 10905 C C . THR D 1 41 ? 111.853 95.891 -12.270 1.00 26.06 41 THR D C 1
ATOM 10906 O O . THR D 1 41 ? 110.909 95.182 -11.895 1.00 25.88 41 THR D O 1
ATOM 10910 N N . ASP D 1 42 ? 111.723 97.178 -12.582 1.00 25.65 42 ASP D N 1
ATOM 10911 C CA . ASP D 1 42 ? 110.423 97.833 -12.623 1.00 25.70 42 ASP D CA 1
ATOM 10912 C C . ASP D 1 42 ? 109.695 97.427 -13.899 1.00 25.58 42 ASP D C 1
ATOM 10913 O O . ASP D 1 42 ? 110.082 97.829 -14.996 1.00 25.28 42 ASP D O 1
ATOM 10918 N N . CYS D 1 43 ? 108.645 96.622 -13.746 1.00 25.31 43 CYS D N 1
ATOM 10919 C CA . CYS D 1 43 ? 107.877 96.130 -14.887 1.00 25.53 43 CYS D CA 1
ATOM 10920 C C . CYS D 1 43 ? 106.628 96.965 -15.169 1.00 25.35 43 CYS D C 1
ATOM 10921 O O . CYS D 1 43 ? 105.781 96.550 -15.959 1.00 25.38 43 CYS D O 1
ATOM 10924 N N . SER D 1 44 ? 106.519 98.135 -14.533 1.00 25.43 44 SER D N 1
ATOM 10925 C CA . SER D 1 44 ? 105.348 99.016 -14.685 1.00 25.48 44 SER D CA 1
ATOM 10926 C C . SER D 1 44 ? 104.960 99.258 -16.146 1.00 25.63 44 SER D C 1
ATOM 10927 O O . SER D 1 44 ? 103.804 99.058 -16.528 1.00 25.56 44 SER D O 1
ATOM 10930 N N . GLU D 1 45 ? 105.934 99.679 -16.951 1.00 25.75 45 GLU D N 1
ATOM 10931 C CA . GLU D 1 45 ? 105.724 99.967 -18.375 1.00 26.14 45 GLU D CA 1
ATOM 10932 C C . GLU D 1 45 ? 105.500 98.705 -19.198 1.00 25.87 45 GLU D C 1
ATOM 10933 O O . GLU D 1 45 ? 104.819 98.738 -20.228 1.00 25.89 45 GLU D O 1
ATOM 10939 N N . SER D 1 46 ? 106.089 97.603 -18.746 1.00 25.61 46 SER D N 1
ATOM 10940 C CA . SER D 1 46 ? 105.905 96.310 -19.387 1.00 25.67 46 SER D CA 1
ATOM 10941 C C . SER D 1 46 ? 104.431 95.935 -19.403 1.00 25.33 46 SER D C 1
ATOM 10942 O O . SER D 1 46 ? 103.899 95.565 -20.449 1.00 25.33 46 SER D O 1
ATOM 10945 N N . PHE D 1 47 ? 103.778 96.055 -18.246 1.00 25.09 47 PHE D N 1
ATOM 10946 C CA . PHE D 1 47 ? 102.342 95.813 -18.134 1.00 24.93 47 PHE D CA 1
ATOM 10947 C C . PHE D 1 47 ? 101.547 96.746 -19.037 1.00 24.94 47 PHE D C 1
ATOM 10948 O O . PHE D 1 47 ? 100.654 96.300 -19.759 1.00 24.94 47 PHE D O 1
ATOM 10956 N N . LYS D 1 48 ? 101.886 98.033 -18.998 1.00 25.00 48 LYS D N 1
ATOM 10957 C CA . LYS D 1 48 ? 101.132 99.054 -19.720 1.00 25.21 48 LYS D CA 1
ATOM 10958 C C . LYS D 1 48 ? 101.203 98.836 -21.236 1.00 25.20 48 LYS D C 1
ATOM 10959 O O . LYS D 1 48 ? 100.190 98.930 -21.927 1.00 25.23 48 LYS D O 1
ATOM 10965 N N . ARG D 1 49 ? 102.395 98.524 -21.741 1.00 25.18 49 ARG D N 1
ATOM 10966 C CA . ARG D 1 49 ? 102.590 98.309 -23.173 1.00 25.34 49 ARG D CA 1
ATOM 10967 C C . ARG D 1 49 ? 101.959 96.993 -23.635 1.00 24.96 49 ARG D C 1
ATOM 10968 O O . ARG D 1 49 ? 101.407 96.916 -24.733 1.00 24.63 49 ARG D O 1
ATOM 10976 N N . ALA D 1 50 ? 102.030 95.967 -22.786 1.00 24.78 50 ALA D N 1
ATOM 10977 C CA . ALA D 1 50 ? 101.427 94.666 -23.091 1.00 24.57 50 ALA D CA 1
ATOM 10978 C C . ALA D 1 50 ? 99.904 94.743 -23.181 1.00 24.47 50 ALA D C 1
ATOM 10979 O O . ALA D 1 50 ? 99.305 94.147 -24.075 1.00 24.10 50 ALA D O 1
ATOM 10981 N N . ILE D 1 51 ? 99.291 95.478 -22.254 1.00 24.82 51 ILE D N 1
ATOM 10982 C CA . ILE D 1 51 ? 97.836 95.665 -22.227 1.00 25.12 51 ILE D CA 1
ATOM 10983 C C . ILE D 1 51 ? 97.363 96.463 -23.450 1.00 25.68 51 ILE D C 1
ATOM 10984 O O . ILE D 1 51 ? 96.347 96.121 -24.067 1.00 25.61 51 ILE D O 1
ATOM 10989 N N . GLU D 1 52 ? 98.110 97.510 -23.797 1.00 26.11 52 GLU D N 1
ATOM 10990 C CA . GLU D 1 52 ? 97.802 98.333 -24.966 1.00 27.05 52 GLU D CA 1
ATOM 10991 C C . GLU D 1 52 ? 97.990 97.566 -26.283 1.00 27.18 52 GLU D C 1
ATOM 10992 O O . GLU D 1 52 ? 97.171 97.695 -27.194 1.00 27.14 52 GLU D O 1
ATOM 10998 N N . GLU D 1 53 ? 99.049 96.762 -26.375 1.00 27.51 53 GLU D N 1
ATOM 10999 C CA . GLU D 1 53 ? 99.254 95.917 -27.554 1.00 28.03 53 GLU D CA 1
ATOM 11000 C C . GLU D 1 53 ? 98.075 94.959 -27.744 1.00 27.96 53 GLU D C 1
ATOM 11001 O O . GLU D 1 53 ? 97.593 94.781 -28.860 1.00 28.20 53 GLU D O 1
ATOM 11007 N N . LEU D 1 54 ? 97.607 94.363 -26.651 1.00 27.99 54 LEU D N 1
ATOM 11008 C CA . LEU D 1 54 ? 96.443 93.474 -26.690 1.00 27.91 54 LEU D CA 1
ATOM 11009 C C . LEU D 1 54 ? 95.161 94.223 -27.019 1.00 27.89 54 LEU D C 1
ATOM 11010 O O . LEU D 1 54 ? 94.378 93.787 -27.857 1.00 27.85 54 LEU D O 1
ATOM 11015 N N . SER D 1 55 ? 94.962 95.352 -26.344 1.00 28.14 55 SER D N 1
ATOM 11016 C CA . SER D 1 55 ? 93.793 96.200 -26.538 1.00 28.50 55 SER D CA 1
ATOM 11017 C C . SER D 1 55 ? 93.698 96.720 -27.977 1.00 28.69 55 SER D C 1
ATOM 11018 O O . SER D 1 55 ? 92.596 96.853 -28.521 1.00 28.85 55 SER D O 1
ATOM 11021 N N . LYS D 1 56 ? 94.858 97.000 -28.580 1.00 28.64 56 LYS D N 1
ATOM 11022 C CA . LYS D 1 56 ? 94.970 97.436 -29.979 1.00 28.73 56 LYS D CA 1
ATOM 11023 C C . LYS D 1 56 ? 94.340 96.421 -30.939 1.00 28.59 56 LYS D C 1
ATOM 11024 O O . LYS D 1 56 ? 93.630 96.794 -31.876 1.00 28.68 56 LYS D O 1
ATOM 11030 N N . GLN D 1 57 ? 94.605 95.141 -30.690 1.00 28.41 57 GLN D N 1
ATOM 11031 C CA . GLN D 1 57 ? 94.092 94.050 -31.519 1.00 28.14 57 GLN D CA 1
ATOM 11032 C C . GLN D 1 57 ? 92.641 93.669 -31.186 1.00 27.88 57 GLN D C 1
ATOM 11033 O O . GLN D 1 57 ? 91.989 92.968 -31.963 1.00 27.63 57 GLN D O 1
ATOM 11039 N N . GLY D 1 58 ? 92.148 94.125 -30.033 1.00 27.62 58 GLY D N 1
ATOM 11040 C CA . GLY D 1 58 ? 90.769 93.862 -29.610 1.00 27.08 58 GLY D CA 1
ATOM 11041 C C . GLY D 1 58 ? 90.650 93.042 -28.336 1.00 27.00 58 GLY D C 1
ATOM 11042 O O . GLY D 1 58 ? 89.560 92.585 -27.981 1.00 26.67 58 GLY D O 1
ATOM 11043 N N . GLY D 1 59 ? 91.774 92.859 -27.646 1.00 26.76 59 GLY D N 1
ATOM 11044 C CA . GLY D 1 59 ? 91.798 92.119 -26.389 1.00 26.48 59 GLY D CA 1
ATOM 11045 C C . GLY D 1 59 ? 92.514 90.785 -26.462 1.00 26.24 59 GLY D C 1
ATOM 11046 O O . GLY D 1 59 ? 93.046 90.403 -27.504 1.00 26.37 59 GLY D O 1
ATOM 11047 N N . GLY D 1 60 ? 92.526 90.075 -25.340 1.00 26.22 60 GLY D N 1
ATOM 11048 C CA . GLY D 1 60 ? 93.189 88.781 -25.247 1.00 25.93 60 GLY D CA 1
ATOM 11049 C C . GLY D 1 60 ? 93.799 88.543 -23.883 1.00 25.75 60 GLY D C 1
ATOM 11050 O O . GLY D 1 60 ? 93.442 89.220 -22.915 1.00 25.55 60 GLY D O 1
ATOM 11051 N N . ARG D 1 61 ? 94.726 87.585 -23.821 1.00 25.62 61 ARG D N 1
ATOM 11052 C CA . ARG D 1 61 ? 95.361 87.156 -22.575 1.00 25.77 61 ARG D CA 1
ATOM 11053 C C . ARG D 1 61 ? 96.781 87.706 -22.435 1.00 25.42 61 ARG D C 1
ATOM 11054 O O . ARG D 1 61 ? 97.584 87.628 -23.368 1.00 25.65 61 ARG D O 1
ATOM 11062 N N . LEU D 1 62 ? 97.076 88.270 -21.265 1.00 25.08 62 LEU D N 1
ATOM 11063 C CA . LEU D 1 62 ? 98.432 88.690 -20.915 1.00 24.57 62 LEU D CA 1
ATOM 11064 C C . LEU D 1 62 ? 99.024 87.648 -19.970 1.00 24.57 62 LEU D C 1
ATOM 11065 O O . LEU D 1 62 ? 98.551 87.476 -18.846 1.00 24.36 62 LEU D O 1
ATOM 11070 N N . ILE D 1 63 ? 100.055 86.951 -20.436 1.00 24.42 63 ILE D N 1
ATOM 11071 C CA . ILE D 1 63 ? 100.677 85.896 -19.644 1.00 24.23 63 ILE D CA 1
ATOM 11072 C C . ILE D 1 63 ? 101.824 86.447 -18.795 1.00 24.17 63 ILE D C 1
ATOM 11073 O O . ILE D 1 63 ? 102.792 87.003 -19.319 1.00 24.12 63 ILE D O 1
ATOM 11078 N N . VAL D 1 64 ? 101.677 86.306 -17.481 1.00 24.06 64 VAL D N 1
ATOM 11079 C CA . VAL D 1 64 ? 102.727 86.623 -16.520 1.00 24.23 64 VAL D CA 1
ATOM 11080 C C . VAL D 1 64 ? 103.322 85.295 -16.043 1.00 24.55 64 VAL D C 1
ATOM 11081 O O . VAL D 1 64 ? 102.706 84.599 -15.230 1.00 24.90 64 VAL D O 1
ATOM 11085 N N . PRO D 1 65 ? 104.518 84.938 -16.545 1.00 24.94 65 PRO D N 1
ATOM 11086 C CA . PRO D 1 65 ? 105.109 83.634 -16.238 1.00 25.21 65 PRO D CA 1
ATOM 11087 C C . PRO D 1 65 ? 105.759 83.571 -14.849 1.00 25.68 65 PRO D C 1
ATOM 11088 O O . PRO D 1 65 ? 105.641 84.520 -14.062 1.00 25.37 65 PRO D O 1
ATOM 11092 N N . GLU D 1 66 ? 106.422 82.449 -14.562 1.00 25.93 66 GLU D N 1
ATOM 11093 C CA . GLU D 1 66 ? 107.216 82.261 -13.343 1.00 26.44 66 GLU D CA 1
ATOM 11094 C C . GLU D 1 66 ? 108.142 83.457 -13.082 1.00 26.08 66 GLU D C 1
ATOM 11095 O O . GLU D 1 66 ? 108.670 84.063 -14.018 1.00 25.80 66 GLU D O 1
ATOM 11101 N N . GLY D 1 67 ? 108.326 83.781 -11.805 1.00 25.85 67 GLY D N 1
ATOM 11102 C CA . GLY D 1 67 ? 109.208 84.868 -11.383 1.00 25.26 67 GLY D CA 1
ATOM 11103 C C . GLY D 1 67 ? 108.474 85.836 -10.475 1.00 24.98 67 GLY D C 1
ATOM 11104 O O . GLY D 1 67 ? 107.269 85.679 -10.234 1.00 24.90 67 GLY D O 1
ATOM 11105 N N . VAL D 1 68 ? 109.201 86.826 -9.957 1.00 24.57 68 VAL D N 1
ATOM 11106 C CA . VAL D 1 68 ? 108.588 87.918 -9.194 1.00 24.22 68 VAL D CA 1
ATOM 11107 C C . VAL D 1 68 ? 108.698 89.211 -10.002 1.00 23.98 68 VAL D C 1
ATOM 11108 O O . VAL D 1 68 ? 109.794 89.635 -10.368 1.00 24.16 68 VAL D O 1
ATOM 11112 N N . PHE D 1 69 ? 107.550 89.821 -10.283 1.00 23.76 69 PHE D N 1
ATOM 11113 C CA . PHE D 1 69 ? 107.477 90.998 -11.145 1.00 23.62 69 PHE D CA 1
ATOM 11114 C C . PHE D 1 69 ? 107.070 92.253 -10.369 1.00 23.63 69 PHE D C 1
ATOM 11115 O O . PHE D 1 69 ? 105.927 92.363 -9.902 1.00 23.78 69 PHE D O 1
ATOM 11123 N N . LEU D 1 70 ? 108.018 93.179 -10.222 1.00 23.29 70 LEU D N 1
ATOM 11124 C CA . LEU D 1 70 ? 107.783 94.445 -9.519 1.00 23.10 70 LEU D CA 1
ATOM 11125 C C . LEU D 1 70 ? 107.099 95.442 -10.435 1.00 22.72 70 LEU D C 1
ATOM 11126 O O . LEU D 1 70 ? 107.517 95.626 -11.574 1.00 22.66 70 LEU D O 1
ATOM 11131 N N . THR D 1 71 ? 106.056 96.088 -9.926 1.00 22.34 71 THR D N 1
ATOM 11132 C CA . THR D 1 71 ? 105.277 97.044 -10.709 1.00 22.14 71 THR D CA 1
ATOM 11133 C C . THR D 1 71 ? 104.480 97.995 -9.819 1.00 21.96 71 THR D C 1
ATOM 11134 O O . THR D 1 71 ? 104.160 97.670 -8.671 1.00 21.81 71 THR D O 1
ATOM 11138 N N . GLY D 1 72 ? 104.166 99.169 -10.362 1.00 21.62 72 GLY D N 1
ATOM 11139 C CA . GLY D 1 72 ? 103.163 100.045 -9.774 1.00 21.58 72 GLY D CA 1
ATOM 11140 C C . GLY D 1 72 ? 101.798 99.505 -10.162 1.00 21.62 72 GLY D C 1
ATOM 11141 O O . GLY D 1 72 ? 101.698 98.371 -10.634 1.00 21.51 72 GLY D O 1
ATOM 11142 N N . PRO D 1 73 ? 100.736 100.315 -9.994 1.00 21.73 73 PRO D N 1
ATOM 11143 C CA . PRO D 1 73 ? 99.379 99.837 -10.266 1.00 21.70 73 PRO D CA 1
ATOM 11144 C C . PRO D 1 73 ? 99.198 99.379 -11.717 1.00 21.81 73 PRO D C 1
ATOM 11145 O O . PRO D 1 73 ? 99.813 99.934 -12.623 1.00 21.81 73 PRO D O 1
ATOM 11149 N N . ILE D 1 74 ? 98.366 98.363 -11.915 1.00 22.10 74 ILE D N 1
ATOM 11150 C CA . ILE D 1 74 ? 98.057 97.842 -13.248 1.00 22.04 74 ILE D CA 1
ATOM 11151 C C . ILE D 1 74 ? 96.658 98.289 -13.632 1.00 22.31 74 ILE D C 1
ATOM 11152 O O . ILE D 1 74 ? 95.700 98.061 -12.883 1.00 22.05 74 ILE D O 1
ATOM 11157 N N . HIS D 1 75 ? 96.547 98.936 -14.788 1.00 22.41 75 HIS D N 1
ATOM 11158 C CA . HIS D 1 75 ? 95.253 99.379 -15.301 1.00 22.93 75 HIS D CA 1
ATOM 11159 C C . HIS D 1 75 ? 94.778 98.490 -16.443 1.00 23.06 75 HIS D C 1
ATOM 11160 O O . HIS D 1 75 ? 95.356 98.490 -17.529 1.00 23.34 75 HIS D O 1
ATOM 11167 N N . LEU D 1 76 ? 93.738 97.708 -16.172 1.00 23.29 76 LEU D N 1
ATOM 11168 C CA . LEU D 1 76 ? 93.159 96.823 -17.172 1.00 23.61 76 LEU D CA 1
ATOM 11169 C C . LEU D 1 76 ? 92.260 97.607 -18.126 1.00 23.74 76 LEU D C 1
ATOM 11170 O O . LEU D 1 76 ? 91.839 98.722 -17.823 1.00 24.20 76 LEU D O 1
ATOM 11175 N N . LYS D 1 77 ? 92.004 97.033 -19.296 1.00 23.65 77 LYS D N 1
ATOM 11176 C CA . LYS D 1 77 ? 91.038 97.590 -20.237 1.00 23.34 77 LYS D CA 1
ATOM 11177 C C . LYS D 1 77 ? 90.056 96.483 -20.598 1.00 23.05 77 LYS D C 1
ATOM 11178 O O . LYS D 1 77 ? 90.259 95.331 -20.211 1.00 23.22 77 LYS D O 1
ATOM 11184 N N . SER D 1 78 ? 88.986 96.833 -21.308 1.00 22.70 78 SER D N 1
ATOM 11185 C CA . SER D 1 78 ? 87.991 95.860 -21.761 1.00 22.29 78 SER D CA 1
ATOM 11186 C C . SER D 1 78 ? 88.600 94.712 -22.571 1.00 22.20 78 SER D C 1
ATOM 11187 O O . SER D 1 78 ? 89.534 94.923 -23.351 1.00 21.66 78 SER D O 1
ATOM 11190 N N . ASN D 1 79 ? 88.063 93.506 -22.371 1.00 21.82 79 ASN D N 1
ATOM 11191 C CA . ASN D 1 79 ? 88.457 92.302 -23.131 1.00 21.93 79 ASN D CA 1
ATOM 11192 C C . ASN D 1 79 ? 89.851 91.766 -22.808 1.00 21.92 79 ASN D C 1
ATOM 11193 O O . ASN D 1 79 ? 90.463 91.059 -23.622 1.00 21.90 79 ASN D O 1
ATOM 11198 N N . ILE D 1 80 ? 90.333 92.094 -21.612 1.00 22.01 80 ILE D N 1
ATOM 11199 C CA . ILE D 1 80 ? 91.665 91.700 -21.159 1.00 22.13 80 ILE D CA 1
ATOM 11200 C C . ILE D 1 80 ? 91.603 90.666 -20.034 1.00 22.34 80 ILE D C 1
ATOM 11201 O O . ILE D 1 80 ? 90.893 90.852 -19.031 1.00 22.04 80 ILE D O 1
ATOM 11206 N N . GLU D 1 81 ? 92.345 89.576 -20.220 1.00 22.55 81 GLU D N 1
ATOM 11207 C CA . GLU D 1 81 ? 92.566 88.591 -19.167 1.00 22.83 81 GLU D CA 1
ATOM 11208 C C . GLU D 1 81 ? 94.010 88.680 -18.679 1.00 22.63 81 GLU D C 1
ATOM 11209 O O . GLU D 1 81 ? 94.951 88.505 -19.459 1.00 22.85 81 GLU D O 1
ATOM 11215 N N . LEU D 1 82 ? 94.178 88.976 -17.395 1.00 22.16 82 LEU D N 1
ATOM 11216 C CA . LEU D 1 82 ? 95.493 88.971 -16.776 1.00 22.01 82 LEU D C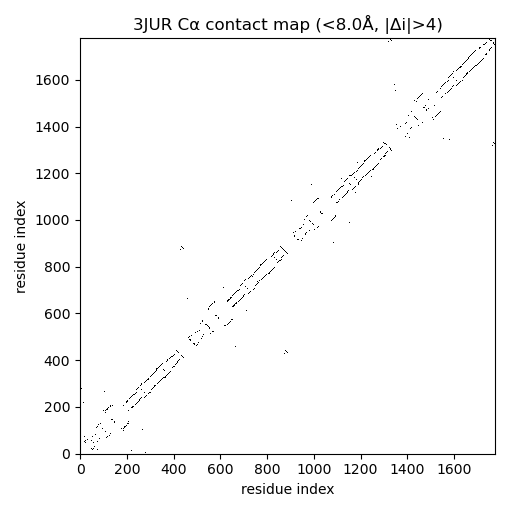A 1
ATOM 11217 C C . LEU D 1 82 ? 95.766 87.577 -16.197 1.00 22.06 82 LEU D C 1
ATOM 11218 O O . LEU D 1 82 ? 95.217 87.211 -15.158 1.00 21.73 82 LEU D O 1
ATOM 11223 N N . HIS D 1 83 ? 96.606 86.806 -16.887 1.00 22.08 83 HIS D N 1
ATOM 11224 C CA . HIS D 1 83 ? 96.885 85.418 -16.511 1.00 22.06 83 HIS D CA 1
ATOM 11225 C C . HIS D 1 83 ? 98.184 85.324 -15.708 1.00 21.90 83 HIS D C 1
ATOM 11226 O O . HIS D 1 83 ? 99.283 85.471 -16.252 1.00 21.40 83 HIS D O 1
ATOM 11233 N N . VAL D 1 84 ? 98.037 85.092 -14.403 1.00 21.60 84 VAL D N 1
ATOM 11234 C CA . VAL D 1 84 ? 99.151 85.152 -13.460 1.00 21.50 84 VAL D CA 1
ATOM 11235 C C . VAL D 1 84 ? 99.644 83.761 -13.052 1.00 21.67 84 VAL D C 1
ATOM 11236 O O . VAL D 1 84 ? 98.944 83.023 -12.329 1.00 21.47 84 VAL D O 1
ATOM 11240 N N . LYS D 1 85 ? 100.844 83.412 -13.519 1.00 21.62 85 LYS D N 1
ATOM 11241 C CA . LYS D 1 85 ? 101.506 82.161 -13.134 1.00 21.87 85 LYS D CA 1
ATOM 11242 C C . LYS D 1 85 ? 102.533 82.416 -12.030 1.00 21.54 85 LYS D C 1
ATOM 11243 O O . LYS D 1 85 ? 102.618 81.652 -11.071 1.00 21.21 85 LYS D O 1
ATOM 11249 N N . GLY D 1 86 ? 103.315 83.485 -12.181 1.00 21.39 86 GLY D N 1
ATOM 11250 C CA . GLY D 1 86 ? 104.305 83.880 -11.177 1.00 21.53 86 GLY D CA 1
ATOM 11251 C C . GLY D 1 86 ? 103.689 84.760 -10.101 1.00 21.86 86 GLY D C 1
ATOM 11252 O O . GLY D 1 86 ? 102.525 84.589 -9.742 1.00 21.72 86 GLY D O 1
ATOM 11253 N N . THR D 1 87 ? 104.481 85.697 -9.589 1.00 21.91 87 THR D N 1
ATOM 11254 C CA . THR D 1 87 ? 104.032 86.661 -8.596 1.00 21.68 87 THR D CA 1
ATOM 11255 C C . THR D 1 87 ? 104.058 88.063 -9.205 1.00 22.05 87 THR D C 1
ATOM 11256 O O . THR D 1 87 ? 105.044 88.454 -9.847 1.00 21.99 87 THR D O 1
ATOM 11260 N N . ILE D 1 88 ? 102.967 88.803 -9.030 1.00 22.03 88 ILE D N 1
ATOM 11261 C CA . ILE D 1 88 ? 102.974 90.240 -9.284 1.00 22.36 88 ILE D CA 1
ATOM 11262 C C . ILE D 1 88 ? 103.137 90.925 -7.932 1.00 22.56 88 ILE D C 1
ATOM 11263 O O . ILE D 1 88 ? 102.247 90.843 -7.076 1.00 22.35 88 ILE D O 1
ATOM 11268 N N . LYS D 1 89 ? 104.288 91.565 -7.731 1.00 22.66 89 LYS D N 1
ATOM 11269 C CA . LYS D 1 89 ? 104.586 92.226 -6.463 1.00 22.83 89 LYS D CA 1
ATOM 11270 C C . LYS D 1 89 ? 104.558 93.733 -6.651 1.00 23.05 89 LYS D C 1
ATOM 11271 O O . LYS D 1 89 ? 105.383 94.298 -7.380 1.00 22.72 89 LYS D O 1
ATOM 11277 N N . PHE D 1 90 ? 103.611 94.382 -5.981 1.00 23.12 90 PHE D N 1
ATOM 11278 C CA . PHE D 1 90 ? 103.394 95.809 -6.158 1.00 23.57 90 PHE D CA 1
ATOM 11279 C C . PHE D 1 90 ? 104.354 96.647 -5.338 1.00 23.84 90 PHE D C 1
ATOM 11280 O O . PHE D 1 90 ? 104.566 96.377 -4.159 1.00 24.15 90 PHE D O 1
ATOM 11288 N N . ILE D 1 91 ? 104.949 97.649 -5.982 1.00 24.16 91 ILE D N 1
ATOM 11289 C CA . ILE D 1 91 ? 105.880 98.557 -5.310 1.00 24.37 91 ILE D CA 1
ATOM 11290 C C . ILE D 1 91 ? 105.096 99.533 -4.417 1.00 24.78 91 ILE D C 1
ATOM 11291 O O . ILE D 1 91 ? 104.282 100.314 -4.913 1.00 24.69 91 ILE D O 1
ATOM 11296 N N . PRO D 1 92 ? 105.335 99.473 -3.091 1.00 25.15 92 PRO D N 1
ATOM 11297 C CA . PRO D 1 92 ? 104.550 100.232 -2.121 1.00 25.53 92 PRO D CA 1
ATOM 11298 C C . PRO D 1 92 ? 105.016 101.691 -1.950 1.00 26.05 92 PRO D C 1
ATOM 11299 O O . PRO D 1 92 ? 105.253 102.137 -0.822 1.00 26.31 92 PRO D O 1
ATOM 11303 N N . ASP D 1 93 ? 105.152 102.414 -3.061 1.00 26.35 93 ASP D N 1
ATOM 11304 C CA . ASP D 1 93 ? 105.400 103.860 -3.035 1.00 26.84 93 ASP D CA 1
ATOM 11305 C C . ASP D 1 93 ? 104.145 104.584 -3.525 1.00 26.75 93 ASP D C 1
ATOM 11306 O O . ASP D 1 93 ? 103.805 104.489 -4.708 1.00 26.65 93 ASP D O 1
ATOM 11311 N N . PRO D 1 94 ? 103.454 105.315 -2.619 1.00 26.63 94 PRO D N 1
ATOM 11312 C CA . PRO D 1 94 ? 102.172 105.957 -2.951 1.00 26.44 94 PRO D CA 1
ATOM 11313 C C . PRO D 1 94 ? 102.238 106.831 -4.203 1.00 26.12 94 PRO D C 1
ATOM 11314 O O . PRO D 1 94 ? 101.277 106.881 -4.972 1.00 25.83 94 PRO D O 1
ATOM 11318 N N . GLU D 1 95 ? 103.375 107.497 -4.398 1.00 26.09 95 GLU D N 1
ATOM 11319 C CA . GLU D 1 95 ? 103.633 108.325 -5.579 1.00 26.11 95 GLU D CA 1
ATOM 11320 C C . GLU D 1 95 ? 103.304 107.587 -6.882 1.00 25.76 95 GLU D C 1
ATOM 11321 O O . GLU D 1 95 ? 102.771 108.179 -7.823 1.00 25.71 95 GLU D O 1
ATOM 11327 N N . ARG D 1 96 ? 103.598 106.287 -6.912 1.00 25.45 96 ARG D N 1
ATOM 11328 C CA . ARG D 1 96 ? 103.325 105.432 -8.075 1.00 24.91 96 ARG D CA 1
ATOM 11329 C C . ARG D 1 96 ? 101.845 105.246 -8.399 1.00 24.39 96 ARG D C 1
ATOM 11330 O O . ARG D 1 96 ? 101.505 104.789 -9.488 1.00 24.09 96 ARG D O 1
ATOM 11338 N N . TYR D 1 97 ? 100.976 105.619 -7.461 1.00 24.25 97 TYR D N 1
ATOM 11339 C CA . TYR D 1 97 ? 99.536 105.373 -7.567 1.00 23.98 97 TYR D CA 1
ATOM 11340 C C . TYR D 1 97 ? 98.772 106.659 -7.883 1.00 23.99 97 TYR D C 1
ATOM 11341 O O . TYR D 1 97 ? 97.563 106.770 -7.658 1.00 23.95 97 TYR D O 1
ATOM 11350 N N . LEU D 1 98 ? 99.506 107.624 -8.422 1.00 24.00 98 LEU D N 1
ATOM 11351 C CA . LEU D 1 98 ? 98.947 108.879 -8.899 1.00 24.07 98 LEU D CA 1
ATOM 11352 C C . LEU D 1 98 ? 99.160 108.970 -10.418 1.00 24.06 98 LEU D C 1
ATOM 11353 O O . LEU D 1 98 ? 100.057 108.310 -10.948 1.00 24.07 98 LEU D O 1
ATOM 11358 N N . PRO D 1 99 ? 98.353 109.788 -11.127 1.00 24.03 99 PRO D N 1
ATOM 11359 C CA . PRO D 1 99 ? 97.293 110.677 -10.632 1.00 23.80 99 PRO D CA 1
ATOM 11360 C C . PRO D 1 99 ? 96.119 109.951 -9.990 1.00 23.58 99 PRO D C 1
ATOM 11361 O O . PRO D 1 99 ? 95.931 108.741 -10.197 1.00 23.49 99 PRO D O 1
ATOM 11365 N N . VAL D 1 100 ? 95.341 110.704 -9.215 1.00 23.41 100 VAL D N 1
ATOM 11366 C CA . VAL D 1 100 ? 94.123 110.201 -8.580 1.00 23.50 100 VAL D CA 1
ATOM 11367 C C . VAL D 1 100 ? 93.135 109.655 -9.615 1.00 23.34 100 VAL D C 1
ATOM 11368 O O . VAL D 1 100 ? 93.052 110.163 -10.730 1.00 23.16 100 VAL D O 1
ATOM 11372 N N . VAL D 1 101 ? 92.415 108.601 -9.243 1.00 23.49 101 VAL D N 1
ATOM 11373 C CA . VAL D 1 101 ? 91.384 108.012 -10.102 1.00 23.51 101 VAL D CA 1
ATOM 11374 C C . VAL D 1 101 ? 90.052 107.949 -9.356 1.00 23.63 101 VAL D C 1
ATOM 11375 O O . VAL D 1 101 ? 90.025 108.054 -8.127 1.00 23.81 101 VAL D O 1
ATOM 11379 N N . LEU D 1 102 ? 88.956 107.788 -10.097 1.00 23.68 102 LEU D N 1
ATOM 11380 C CA . LEU D 1 102 ? 87.644 107.572 -9.497 1.00 23.83 102 LEU D CA 1
ATOM 11381 C C . LEU D 1 102 ? 87.665 106.271 -8.717 1.00 23.99 102 LEU D C 1
ATOM 11382 O O . LEU D 1 102 ? 87.958 105.210 -9.270 1.00 23.89 102 LEU D O 1
ATOM 11387 N N . THR D 1 103 ? 87.360 106.366 -7.427 1.00 24.14 103 THR D N 1
ATOM 11388 C CA . THR D 1 103 ? 87.400 105.211 -6.539 1.00 24.25 103 THR D CA 1
ATOM 11389 C C . THR D 1 103 ? 86.451 105.423 -5.350 1.00 24.19 103 THR D C 1
ATOM 11390 O O . THR D 1 103 ? 85.555 106.279 -5.399 1.00 24.15 103 THR D O 1
ATOM 11394 N N . ARG D 1 104 ? 86.637 104.647 -4.294 1.00 24.03 104 ARG D N 1
ATOM 11395 C CA . ARG D 1 104 ? 85.731 104.698 -3.163 1.00 24.19 104 ARG D CA 1
ATOM 11396 C C . ARG D 1 104 ? 86.497 104.396 -1.881 1.00 24.13 104 ARG D C 1
ATOM 11397 O O . ARG D 1 104 ? 87.402 103.563 -1.881 1.00 24.60 104 ARG D O 1
ATOM 11405 N N . PHE D 1 105 ? 86.163 105.087 -0.797 1.00 23.90 105 PHE D N 1
ATOM 11406 C CA . PHE D 1 105 ? 86.735 104.763 0.511 1.00 23.70 105 PHE D CA 1
ATOM 11407 C C . PHE D 1 105 ? 85.636 104.595 1.553 1.00 23.60 105 PHE D C 1
ATOM 11408 O O . PHE D 1 105 ? 84.900 105.535 1.851 1.00 23.74 105 PHE D O 1
ATOM 11416 N N . GLU D 1 106 ? 85.543 103.387 2.098 1.00 23.48 106 GLU D N 1
ATOM 11417 C CA . GLU D 1 106 ? 84.513 103.013 3.083 1.00 23.39 106 GLU D CA 1
ATOM 11418 C C . GLU D 1 106 ? 83.125 103.567 2.742 1.00 23.09 106 GLU D C 1
ATOM 11419 O O . GLU D 1 106 ? 82.464 104.206 3.572 1.00 22.90 106 GLU D O 1
ATOM 11425 N N . GLY D 1 107 ? 82.707 103.316 1.500 1.00 22.72 107 GLY D N 1
ATOM 11426 C CA . GLY D 1 107 ? 81.357 103.631 1.039 1.00 22.24 107 GLY D CA 1
ATOM 11427 C C . GLY D 1 107 ? 81.114 105.024 0.475 1.00 22.16 107 GLY D C 1
ATOM 11428 O O . GLY D 1 107 ? 79.983 105.348 0.106 1.00 21.92 107 GLY D O 1
ATOM 11429 N N . ILE D 1 108 ? 82.153 105.852 0.405 1.00 21.93 108 ILE D N 1
ATOM 11430 C CA . ILE D 1 108 ? 82.013 107.196 -0.175 1.00 22.03 108 ILE D CA 1
ATOM 11431 C C . ILE D 1 108 ? 82.958 107.383 -1.370 1.00 22.40 108 ILE D C 1
ATOM 11432 O O . ILE D 1 108 ? 84.161 107.116 -1.269 1.00 22.54 108 ILE D O 1
ATOM 11437 N N . GLU D 1 109 ? 82.396 107.832 -2.494 1.00 22.23 109 GLU D N 1
ATOM 11438 C CA . GLU D 1 109 ? 83.161 108.069 -3.718 1.00 22.44 109 GLU D CA 1
ATOM 11439 C C . GLU D 1 109 ? 84.110 109.252 -3.580 1.00 22.06 109 GLU D C 1
ATOM 11440 O O . GLU D 1 109 ? 83.791 110.247 -2.927 1.00 22.01 109 GLU D O 1
ATOM 11446 N N . LEU D 1 110 ? 85.279 109.129 -4.198 1.00 21.83 110 LEU D N 1
ATOM 11447 C CA . LEU D 1 110 ? 86.287 110.186 -4.184 1.00 21.45 110 LEU D CA 1
ATOM 11448 C C . LEU D 1 110 ? 87.316 109.968 -5.294 1.00 21.51 110 LEU D C 1
ATOM 11449 O O . LEU D 1 110 ? 87.300 108.942 -5.982 1.00 21.53 110 LEU D O 1
ATOM 11454 N N . TYR D 1 111 ? 88.199 110.946 -5.468 1.00 21.55 111 TYR D N 1
ATOM 11455 C CA . TYR D 1 111 ? 89.399 110.761 -6.273 1.00 21.50 111 TYR D CA 1
ATOM 11456 C C . TYR D 1 111 ? 90.586 110.584 -5.339 1.00 21.43 111 TYR D C 1
ATOM 11457 O O . TYR D 1 111 ? 90.839 111.417 -4.465 1.00 21.76 111 TYR D O 1
ATOM 11466 N N . ASN D 1 112 ? 91.289 109.473 -5.515 1.00 21.46 112 ASN D N 1
ATOM 11467 C CA . ASN D 1 112 ? 92.341 109.058 -4.598 1.00 21.55 112 ASN D CA 1
ATOM 11468 C C . ASN D 1 112 ? 93.328 108.139 -5.312 1.00 21.58 112 ASN D C 1
ATOM 11469 O O . ASN D 1 112 ? 93.158 107.845 -6.498 1.00 21.42 112 ASN D O 1
ATOM 11474 N N . TYR D 1 113 ? 94.353 107.699 -4.581 1.00 21.70 113 TYR D N 1
ATOM 11475 C CA . TYR D 1 113 ? 95.348 106.753 -5.079 1.00 21.72 113 TYR D CA 1
ATOM 11476 C C . TYR D 1 113 ? 94.691 105.611 -5.841 1.00 21.76 113 TYR D C 1
ATOM 11477 O O . TYR D 1 113 ? 93.646 105.091 -5.425 1.00 21.59 113 TYR D O 1
ATOM 11486 N N . SER D 1 114 ? 95.302 105.232 -6.959 1.00 21.61 114 SER D N 1
ATOM 11487 C CA . SER D 1 114 ? 94.830 104.100 -7.751 1.00 21.48 114 SER D CA 1
ATOM 11488 C C . SER D 1 114 ? 94.833 102.800 -6.942 1.00 21.61 114 SER D C 1
ATOM 11489 O O . SER D 1 114 ? 95.794 102.524 -6.220 1.00 21.67 114 SER D O 1
ATOM 11492 N N . PRO D 1 115 ? 93.756 101.997 -7.055 1.00 21.68 115 PRO D N 1
ATOM 11493 C CA . PRO D 1 115 ? 93.856 100.607 -6.597 1.00 21.84 115 PRO D CA 1
ATOM 11494 C C . PRO D 1 115 ? 95.003 99.907 -7.336 1.00 22.11 115 PRO D C 1
ATOM 11495 O O . PRO D 1 115 ? 95.377 100.339 -8.433 1.00 22.11 115 PRO D O 1
ATOM 11499 N N . LEU D 1 116 ? 95.554 98.848 -6.741 1.00 22.25 116 LEU D N 1
ATOM 11500 C CA . LEU D 1 116 ? 96.732 98.178 -7.299 1.00 22.55 116 LEU D CA 1
ATOM 11501 C C . LEU D 1 116 ? 96.425 97.503 -8.643 1.00 22.62 116 LEU D C 1
ATOM 11502 O O . LEU D 1 116 ? 97.246 97.520 -9.555 1.00 22.82 116 LEU D O 1
ATOM 11507 N N . VAL D 1 117 ? 95.241 96.909 -8.755 1.00 22.99 117 VAL D N 1
ATOM 11508 C CA . VAL D 1 117 ? 94.732 96.432 -10.043 1.00 23.09 117 VAL D CA 1
ATOM 11509 C C . VAL D 1 117 ? 93.391 97.133 -10.255 1.00 22.97 117 VAL D C 1
ATOM 11510 O O . VAL D 1 117 ? 92.499 97.042 -9.415 1.00 22.89 117 VAL D O 1
ATOM 11514 N N . TYR D 1 118 ? 93.263 97.847 -11.366 1.00 23.12 118 TYR D N 1
ATOM 11515 C CA . TYR D 1 118 ? 92.145 98.770 -11.562 1.00 23.24 118 TYR D CA 1
ATOM 11516 C C . TYR D 1 118 ? 91.524 98.668 -12.949 1.00 23.38 118 TYR D C 1
ATOM 11517 O O . TYR D 1 118 ? 92.230 98.694 -13.971 1.00 23.30 118 TYR D O 1
ATOM 11526 N N . ALA D 1 119 ? 90.198 98.557 -12.970 1.00 23.56 119 ALA D N 1
ATOM 11527 C CA . ALA D 1 119 ? 89.417 98.686 -14.201 1.00 23.89 119 ALA D CA 1
ATOM 11528 C C . ALA D 1 119 ? 88.227 99.614 -13.966 1.00 24.05 119 ALA D C 1
ATOM 11529 O O . ALA D 1 119 ? 87.495 99.456 -12.988 1.00 24.02 119 ALA D O 1
ATOM 11531 N N . LEU D 1 120 ? 88.041 100.578 -14.862 1.00 24.12 120 LEU D N 1
ATOM 11532 C CA . LEU D 1 120 ? 86.928 101.519 -14.767 1.00 24.49 120 LEU D CA 1
ATOM 11533 C C . LEU D 1 120 ? 86.106 101.489 -16.047 1.00 24.77 120 LEU D C 1
ATOM 11534 O O . LEU D 1 120 ? 86.655 101.649 -17.135 1.00 24.65 120 LEU D O 1
ATOM 11539 N N . ASP D 1 121 ? 84.796 101.288 -15.908 1.00 25.26 121 ASP D N 1
ATOM 11540 C CA . ASP D 1 121 ? 83.858 101.289 -17.046 1.00 25.86 121 ASP D CA 1
ATOM 11541 C C . ASP D 1 121 ? 84.217 100.252 -18.119 1.00 25.97 121 ASP D C 1
ATOM 11542 O O . ASP D 1 121 ? 83.991 100.467 -19.313 1.00 26.10 121 ASP D O 1
ATOM 11547 N N . CYS D 1 122 ? 84.785 99.136 -17.681 1.00 26.19 122 CYS D N 1
ATOM 11548 C CA . CYS D 1 122 ? 85.258 98.093 -18.585 1.00 26.61 122 CYS D CA 1
ATOM 11549 C C . CYS D 1 122 ? 84.273 96.937 -18.686 1.00 26.54 122 CYS D C 1
ATOM 11550 O O . CYS D 1 122 ? 83.409 96.751 -17.821 1.00 26.44 122 CYS D O 1
ATOM 11553 N N . GLU D 1 123 ? 84.442 96.145 -19.738 1.00 26.29 123 GLU D N 1
ATOM 11554 C CA . GLU D 1 123 ? 83.590 95.006 -20.017 1.00 26.31 123 GLU D CA 1
ATOM 11555 C C . GLU D 1 123 ? 84.476 93.807 -20.357 1.00 26.05 123 GLU D C 1
ATOM 11556 O O . GLU D 1 123 ? 85.504 93.970 -21.020 1.00 25.88 123 GLU D O 1
ATOM 11562 N N . ASN D 1 124 ? 84.080 92.616 -19.903 1.00 25.59 124 ASN D N 1
ATOM 11563 C CA . ASN D 1 124 ? 84.795 91.360 -20.190 1.00 25.55 124 ASN D CA 1
ATOM 11564 C C . ASN D 1 124 ? 86.249 91.392 -19.722 1.00 25.57 124 ASN D C 1
ATOM 11565 O O . ASN D 1 124 ? 87.179 91.406 -20.535 1.00 25.78 124 ASN D O 1
ATOM 11570 N N . VAL D 1 125 ? 86.435 91.428 -18.409 1.00 25.32 125 VAL D N 1
ATOM 11571 C CA . VAL D 1 125 ? 87.759 91.537 -17.816 1.00 25.37 125 VAL D CA 1
ATOM 11572 C C . VAL D 1 125 ? 87.968 90.377 -16.844 1.00 25.18 125 VAL D C 1
ATOM 11573 O O . VAL D 1 125 ? 87.074 90.051 -16.065 1.00 25.01 125 VAL D O 1
ATOM 11577 N N . ALA D 1 126 ? 89.133 89.734 -16.910 1.00 24.83 126 ALA D N 1
ATOM 11578 C CA . ALA D 1 126 ? 89.395 88.562 -16.073 1.00 24.75 126 ALA D CA 1
ATOM 11579 C C . ALA D 1 126 ? 90.786 88.563 -15.455 1.00 24.70 126 ALA D C 1
ATOM 11580 O O . ALA D 1 126 ? 91.743 89.060 -16.053 1.00 24.23 126 ALA D O 1
ATOM 11582 N N . ILE D 1 127 ? 90.880 88.021 -14.241 1.00 24.44 127 ILE D N 1
ATOM 11583 C CA . ILE D 1 127 ? 92.166 87.721 -13.618 1.00 24.10 127 ILE D CA 1
ATOM 11584 C C . ILE D 1 127 ? 92.182 86.228 -13.296 1.00 24.15 127 ILE D C 1
ATOM 11585 O O . ILE D 1 127 ? 91.374 85.753 -12.500 1.00 24.07 127 ILE D O 1
ATOM 11590 N N . THR D 1 128 ? 93.089 85.494 -13.934 1.00 23.85 128 THR D N 1
ATOM 11591 C CA . THR D 1 128 ? 93.105 84.031 -13.856 1.00 23.79 128 THR D CA 1
ATOM 11592 C C . THR D 1 128 ? 94.517 83.528 -13.532 1.00 23.96 128 THR D C 1
ATOM 11593 O O . THR D 1 128 ? 95.455 84.325 -13.427 1.00 23.88 128 THR D O 1
ATOM 11597 N N . GLY D 1 129 ? 94.663 82.214 -13.378 1.00 23.83 129 GLY D N 1
ATOM 11598 C CA . GLY D 1 129 ? 95.966 81.600 -13.130 1.00 24.02 129 GLY D CA 1
ATOM 11599 C C . GLY D 1 129 ? 96.146 81.210 -11.680 1.00 24.14 129 GLY D C 1
ATOM 11600 O O . GLY D 1 129 ? 95.304 81.510 -10.847 1.00 24.68 129 GLY D O 1
ATOM 11601 N N . SER D 1 130 ? 97.253 80.550 -11.372 1.00 24.04 130 SER D N 1
ATOM 11602 C CA . SER D 1 130 ? 97.486 80.054 -10.022 1.00 24.36 130 SER D CA 1
ATOM 11603 C C . SER D 1 130 ? 98.622 80.795 -9.311 1.00 23.97 130 SER D C 1
ATOM 11604 O O . SER D 1 130 ? 99.189 80.287 -8.340 1.00 24.18 130 SER D O 1
ATOM 11607 N N . GLY D 1 131 ? 98.930 81.999 -9.780 1.00 23.49 131 GLY D N 1
ATOM 11608 C CA . GLY D 1 131 ? 100.019 82.787 -9.221 1.00 23.12 131 GLY D CA 1
ATOM 11609 C C . GLY D 1 131 ? 99.582 83.680 -8.078 1.00 22.87 131 GLY D C 1
ATOM 11610 O O . GLY D 1 131 ? 98.492 83.514 -7.536 1.00 23.48 131 GLY D O 1
ATOM 11611 N N . VAL D 1 132 ? 100.432 84.645 -7.726 1.00 22.40 132 VAL D N 1
ATOM 11612 C CA . VAL D 1 132 ? 100.232 85.464 -6.532 1.00 21.48 132 VAL D CA 1
ATOM 11613 C C . VAL D 1 132 ? 100.160 86.956 -6.863 1.00 21.40 132 VAL D C 1
ATOM 11614 O O . VAL D 1 132 ? 100.931 87.465 -7.689 1.00 21.12 132 VAL D O 1
ATOM 11618 N N . LEU D 1 133 ? 99.223 87.645 -6.222 1.00 20.86 133 LEU D N 1
ATOM 11619 C CA . LEU D 1 133 ? 99.211 89.105 -6.206 1.00 20.54 133 LEU D CA 1
ATOM 11620 C C . LEU D 1 133 ? 99.662 89.556 -4.819 1.00 20.50 133 LEU D C 1
ATOM 11621 O O . LEU D 1 133 ? 99.025 89.245 -3.806 1.00 19.80 133 LEU D O 1
ATOM 11626 N N . ASP D 1 134 ? 100.784 90.265 -4.780 1.00 20.76 134 ASP D N 1
ATOM 11627 C CA . ASP D 1 134 ? 101.415 90.661 -3.520 1.00 21.32 134 ASP D CA 1
ATOM 11628 C C . ASP D 1 134 ? 101.443 92.189 -3.407 1.00 21.70 134 ASP D C 1
ATOM 11629 O O . ASP D 1 134 ? 102.240 92.858 -4.070 1.00 21.51 134 ASP D O 1
ATOM 11634 N N . GLY D 1 135 ? 100.558 92.726 -2.570 1.00 21.93 135 GLY D N 1
ATOM 11635 C CA . GLY D 1 135 ? 100.401 94.170 -2.409 1.00 22.37 135 GLY D CA 1
ATOM 11636 C C . GLY D 1 135 ? 101.501 94.870 -1.633 1.00 22.86 135 GLY D C 1
ATOM 11637 O O . GLY D 1 135 ? 101.533 96.104 -1.584 1.00 22.99 135 GLY D O 1
ATOM 11638 N N . SER D 1 136 ? 102.383 94.078 -1.021 1.00 23.15 136 SER D N 1
ATOM 11639 C CA . SER D 1 136 ? 103.537 94.559 -0.252 1.00 24.04 136 SER D CA 1
ATOM 11640 C C . SER D 1 136 ? 103.214 95.431 0.968 1.00 24.75 136 SER D C 1
ATOM 11641 O O . SER D 1 136 ? 104.087 96.157 1.460 1.00 25.07 136 SER D O 1
ATOM 11644 N N . ALA D 1 137 ? 101.981 95.360 1.459 1.00 25.18 137 ALA D N 1
ATOM 11645 C CA . ALA D 1 137 ? 101.620 96.069 2.684 1.00 25.84 137 ALA D CA 1
ATOM 11646 C C . ALA D 1 137 ? 102.150 95.329 3.912 1.00 26.27 137 ALA D C 1
ATOM 11647 O O . ALA D 1 137 ? 102.151 94.097 3.962 1.00 26.62 137 ALA D O 1
ATOM 11649 N N . ASP D 1 138 ? 102.604 96.097 4.892 1.00 26.57 138 ASP D N 1
ATOM 11650 C CA . ASP D 1 138 ? 103.087 95.564 6.160 1.00 27.04 138 ASP D CA 1
ATOM 11651 C C . ASP D 1 138 ? 103.090 96.713 7.173 1.00 27.20 138 ASP D C 1
ATOM 11652 O O . ASP D 1 138 ? 102.495 97.760 6.913 1.00 27.37 138 ASP D O 1
ATOM 11657 N N . ASN D 1 139 ? 103.756 96.526 8.310 1.00 27.31 139 ASN D N 1
ATOM 11658 C CA . ASN D 1 139 ? 103.816 97.554 9.351 1.00 27.51 139 ASN D CA 1
ATOM 11659 C C . ASN D 1 139 ? 104.614 98.800 8.965 1.00 27.54 139 ASN D C 1
ATOM 11660 O O . ASN D 1 139 ? 104.600 99.798 9.688 1.00 27.45 139 ASN D O 1
ATOM 11665 N N . GLU D 1 140 ? 105.307 98.740 7.829 1.00 27.64 140 GLU D N 1
ATOM 11666 C CA . GLU D 1 140 ? 106.079 99.881 7.331 1.00 27.44 140 GLU D CA 1
ATOM 11667 C C . GLU D 1 140 ? 105.433 100.502 6.088 1.00 26.91 140 GLU D C 1
ATOM 11668 O O . GLU D 1 140 ? 105.812 101.600 5.675 1.00 26.68 140 GLU D O 1
ATOM 11674 N N . HIS D 1 141 ? 104.462 99.802 5.497 1.00 26.15 141 HIS D N 1
ATOM 11675 C CA . HIS D 1 141 ? 103.857 100.228 4.230 1.00 25.54 141 HIS D CA 1
ATOM 11676 C C . HIS D 1 141 ? 102.330 100.137 4.217 1.00 25.29 141 HIS D C 1
ATOM 11677 O O . HIS D 1 141 ? 101.752 99.071 4.483 1.00 25.21 141 HIS D O 1
ATOM 11684 N N . TRP D 1 142 ? 101.690 101.267 3.908 1.00 24.86 142 TRP D N 1
ATOM 11685 C CA . TRP D 1 142 ? 100.222 101.414 3.899 1.00 24.61 142 TRP D CA 1
ATOM 11686 C C . TRP D 1 142 ? 99.527 101.300 5.268 1.00 24.66 142 TRP D C 1
ATOM 11687 O O . TRP D 1 142 ? 98.734 102.173 5.630 1.00 24.51 142 TRP D O 1
ATOM 11698 N N . TRP D 1 143 ? 99.805 100.225 6.012 1.00 24.54 143 TRP D N 1
ATOM 11699 C CA . TRP D 1 143 ? 99.072 99.935 7.259 1.00 24.42 143 TRP D CA 1
ATOM 11700 C C . TRP D 1 143 ? 99.191 101.002 8.359 1.00 24.43 143 TRP D C 1
ATOM 11701 O O . TRP D 1 143 ? 98.209 101.251 9.066 1.00 24.51 143 TRP D O 1
ATOM 11712 N N . PRO D 1 144 ? 100.378 101.631 8.517 1.00 24.51 144 PRO D N 1
ATOM 11713 C CA . PRO D 1 144 ? 100.460 102.718 9.498 1.00 24.84 144 PRO D CA 1
ATOM 11714 C C . PRO D 1 144 ? 99.403 103.816 9.312 1.00 25.14 144 PRO D C 1
ATOM 11715 O O . PRO D 1 144 ? 99.050 104.493 10.282 1.00 25.57 144 PRO D O 1
ATOM 11719 N N . TRP D 1 145 ? 98.888 103.972 8.094 1.00 25.08 145 TRP D N 1
ATOM 11720 C CA . TRP D 1 145 ? 97.883 105.001 7.811 1.00 25.37 145 TRP D CA 1
ATOM 11721 C C . TRP D 1 145 ? 96.570 104.813 8.580 1.00 25.76 145 TRP D C 1
ATOM 11722 O O . TRP D 1 145 ? 95.823 105.775 8.771 1.00 25.83 145 TRP D O 1
ATOM 11733 N N . LYS D 1 146 ? 96.302 103.582 9.025 1.00 26.26 146 LYS D N 1
ATOM 11734 C CA . LYS D 1 146 ? 95.113 103.271 9.826 1.00 26.45 146 LYS D CA 1
ATOM 11735 C C . LYS D 1 146 ? 95.093 104.006 11.174 1.00 26.90 146 LYS D C 1
ATOM 11736 O O . LYS D 1 146 ? 94.035 104.449 11.629 1.00 26.88 146 LYS D O 1
ATOM 11742 N N . GLY D 1 147 ? 96.260 104.133 11.802 1.00 27.40 147 GLY D N 1
ATOM 11743 C CA . GLY D 1 147 ? 96.381 104.836 13.079 1.00 28.23 147 GLY D CA 1
ATOM 11744 C C . GLY D 1 147 ? 96.510 103.924 14.289 1.00 28.94 147 GLY D C 1
ATOM 11745 O O . GLY D 1 147 ? 96.420 104.388 15.427 1.00 28.99 147 GLY D O 1
ATOM 11746 N N . LYS D 1 148 ? 96.723 102.628 14.041 1.00 29.44 148 LYS D N 1
ATOM 11747 C CA . LYS D 1 148 ? 96.887 101.629 15.099 1.00 29.94 148 LYS D CA 1
ATOM 11748 C C . LYS D 1 148 ? 98.353 101.250 15.305 1.00 30.19 148 LYS D C 1
ATOM 11749 O O . LYS D 1 148 ? 99.060 100.956 14.336 1.00 30.23 148 LYS D O 1
ATOM 11755 N N . LYS D 1 149 ? 98.789 101.232 16.568 1.00 30.44 149 LYS D N 1
ATOM 11756 C CA . LYS D 1 149 ? 100.194 100.968 16.925 1.00 30.99 149 LYS D CA 1
ATOM 11757 C C . LYS D 1 149 ? 100.667 99.552 16.592 1.00 31.25 149 LYS D C 1
ATOM 11758 O O . LYS D 1 149 ? 101.786 99.367 16.113 1.00 31.14 149 LYS D O 1
ATOM 11764 N N . ASP D 1 150 ? 99.820 98.558 16.848 1.00 31.76 150 ASP D N 1
ATOM 11765 C CA . ASP D 1 150 ? 100.149 97.168 16.507 1.00 32.39 150 ASP D CA 1
ATOM 11766 C C . ASP D 1 150 ? 100.282 96.941 14.995 1.00 32.20 150 ASP D C 1
ATOM 11767 O O . ASP D 1 150 ? 100.788 95.900 14.564 1.00 32.38 150 ASP D O 1
ATOM 11772 N N . PHE D 1 151 ? 99.850 97.925 14.202 1.00 31.82 151 PHE D N 1
ATOM 11773 C CA . PHE D 1 151 ? 100.007 97.877 12.747 1.00 31.36 151 PHE D CA 1
ATOM 11774 C C . PHE D 1 151 ? 100.935 98.965 12.190 1.00 31.35 151 PHE D C 1
ATOM 11775 O O . PHE D 1 151 ? 100.785 99.410 11.046 1.00 31.08 151 PHE D O 1
ATOM 11783 N N . GLY D 1 152 ? 101.893 99.390 13.010 1.00 31.10 152 GLY D N 1
ATOM 11784 C CA . GLY D 1 152 ? 102.986 100.229 12.536 1.00 31.04 152 GLY D CA 1
ATOM 11785 C C . GLY D 1 152 ? 102.871 101.724 12.751 1.00 30.97 152 GLY D C 1
ATOM 11786 O O . GLY D 1 152 ? 103.860 102.436 12.581 1.00 30.95 152 GLY D O 1
ATOM 11787 N N . TRP D 1 153 ? 101.679 102.207 13.110 1.00 30.95 153 TRP D N 1
ATOM 11788 C CA . TRP D 1 153 ? 101.487 103.636 13.378 1.00 31.18 153 TRP D CA 1
ATOM 11789 C C . TRP D 1 153 ? 102.296 104.071 14.590 1.00 31.32 153 TRP D C 1
ATOM 11790 O O . TRP D 1 153 ? 102.306 103.390 15.620 1.00 31.28 153 TRP D O 1
ATOM 11801 N N . LYS D 1 154 ? 102.969 105.210 14.448 1.00 31.68 154 LYS D N 1
ATOM 11802 C CA . LYS D 1 154 ? 103.794 105.770 15.510 1.00 31.74 154 LYS D CA 1
ATOM 11803 C C . LYS D 1 154 ? 103.228 107.092 16.012 1.00 31.73 154 LYS D C 1
ATOM 11804 O O . LYS D 1 154 ? 102.606 107.841 15.254 1.00 31.52 154 LYS D O 1
ATOM 11810 N N . GLU D 1 155 ? 103.448 107.362 17.298 1.00 31.80 155 GLU D N 1
ATOM 11811 C CA . GLU D 1 155 ? 102.999 108.592 17.945 1.00 31.91 155 GLU D CA 1
ATOM 11812 C C . GLU D 1 155 ? 103.525 109.832 17.224 1.00 31.68 155 GLU D C 1
ATOM 11813 O O . GLU D 1 155 ? 104.729 109.959 16.987 1.00 31.78 155 GLU D O 1
ATOM 11819 N N . GLY D 1 156 ? 102.609 110.730 16.870 1.00 31.44 156 GLY D N 1
ATOM 11820 C CA . GLY D 1 156 ? 102.957 111.990 16.218 1.00 31.09 156 GLY D CA 1
ATOM 11821 C C . GLY D 1 156 ? 103.039 111.909 14.704 1.00 30.86 156 GLY D C 1
ATOM 11822 O O . GLY D 1 156 ? 103.374 112.894 14.044 1.00 31.07 156 GLY D O 1
ATOM 11823 N N . LEU D 1 157 ? 102.750 110.733 14.153 1.00 30.39 157 LEU D N 1
ATOM 11824 C CA . LEU D 1 157 ? 102.724 110.547 12.704 1.00 29.86 157 LEU D CA 1
ATOM 11825 C C . LEU D 1 157 ? 101.281 110.616 12.198 1.00 29.13 157 LEU D C 1
ATOM 11826 O O . LEU D 1 157 ? 100.351 110.346 12.955 1.00 29.15 157 LEU D O 1
ATOM 11831 N N . PRO D 1 158 ? 101.091 111.018 10.927 1.00 28.50 158 PRO D N 1
ATOM 11832 C CA . PRO D 1 158 ? 99.755 111.124 10.330 1.00 27.93 158 PRO D CA 1
ATOM 11833 C C . PRO D 1 158 ? 98.977 109.810 10.222 1.00 27.37 158 PRO D C 1
ATOM 11834 O O . PRO D 1 158 ? 99.561 108.723 10.253 1.00 27.01 158 PRO D O 1
ATOM 11838 N N . ASN D 1 159 ? 97.659 109.940 10.096 1.00 26.84 159 ASN D N 1
ATOM 11839 C CA . ASN D 1 159 ? 96.767 108.820 9.818 1.00 26.16 159 ASN D CA 1
ATOM 11840 C C . ASN D 1 159 ? 95.514 109.282 9.071 1.00 26.06 159 ASN D C 1
ATOM 11841 O O . ASN D 1 159 ? 95.358 110.478 8.791 1.00 25.85 159 ASN D O 1
ATOM 11846 N N . GLN D 1 160 ? 94.631 108.330 8.764 1.00 25.78 160 GLN D N 1
ATOM 11847 C CA . GLN D 1 160 ? 93.448 108.560 7.933 1.00 25.66 160 GLN D CA 1
ATOM 11848 C C . GLN D 1 160 ? 92.332 109.388 8.584 1.00 25.93 160 GLN D C 1
ATOM 11849 O O . GLN D 1 160 ? 91.483 109.935 7.876 1.00 25.79 160 GLN D O 1
ATOM 11855 N N . GLN D 1 161 ? 92.338 109.477 9.915 1.00 26.20 161 GLN D N 1
ATOM 11856 C CA . GLN D 1 161 ? 91.208 110.039 10.685 1.00 26.59 161 GLN D CA 1
ATOM 11857 C C . GLN D 1 161 ? 90.674 111.413 10.248 1.00 26.47 161 GLN D C 1
ATOM 11858 O O . GLN D 1 161 ? 89.458 111.596 10.148 1.00 26.33 161 GLN D O 1
ATOM 11864 N N . GLU D 1 162 ? 91.566 112.367 9.988 1.00 26.29 162 GLU D N 1
ATOM 11865 C CA . GLU D 1 162 ? 91.137 113.688 9.524 1.00 26.47 162 GLU D CA 1
ATOM 11866 C C . GLU D 1 162 ? 90.530 113.653 8.122 1.00 26.18 162 GLU D C 1
ATOM 11867 O O . GLU D 1 162 ? 89.518 114.304 7.863 1.00 26.07 162 GLU D O 1
ATOM 11873 N N . ASP D 1 163 ? 91.144 112.880 7.231 1.00 26.05 163 ASP D N 1
ATOM 11874 C CA . ASP D 1 163 ? 90.648 112.728 5.866 1.00 25.86 163 ASP D CA 1
ATOM 11875 C C . ASP D 1 163 ? 89.298 112.012 5.794 1.00 25.82 163 ASP D C 1
ATOM 11876 O O . ASP D 1 163 ? 88.445 112.387 4.990 1.00 25.83 163 ASP D O 1
ATOM 11881 N N . VAL D 1 164 ? 89.110 110.990 6.633 1.00 25.69 164 VAL D N 1
ATOM 11882 C CA . VAL D 1 164 ? 87.820 110.299 6.752 1.00 25.56 164 VAL D CA 1
ATOM 11883 C C . VAL D 1 164 ? 86.742 111.281 7.206 1.00 25.87 164 VAL D C 1
ATOM 11884 O O . VAL D 1 164 ? 85.643 111.309 6.644 1.00 26.00 164 VAL D O 1
ATOM 11888 N N . LYS D 1 165 ? 87.079 112.092 8.208 1.00 26.14 165 LYS D N 1
ATOM 11889 C CA . LYS D 1 165 ? 86.202 113.136 8.727 1.00 26.33 165 LYS D CA 1
ATOM 11890 C C . LYS D 1 165 ? 85.819 114.127 7.626 1.00 26.38 165 LYS D C 1
ATOM 11891 O O . LYS D 1 165 ? 84.639 114.432 7.448 1.00 26.41 165 LYS D O 1
ATOM 11897 N N . LYS D 1 166 ? 86.820 114.604 6.884 1.00 26.49 166 LYS D N 1
ATOM 11898 C CA . LYS D 1 166 ? 86.610 115.552 5.781 1.00 26.49 166 LYS D CA 1
ATOM 11899 C C . LYS D 1 166 ? 85.763 114.967 4.652 1.00 26.20 166 LYS D C 1
ATOM 11900 O O . LYS D 1 166 ? 84.839 115.620 4.165 1.00 26.21 166 LYS D O 1
ATOM 11906 N N . LEU D 1 167 ? 86.082 113.737 4.250 1.00 25.99 167 LEU D N 1
ATOM 11907 C CA . LEU D 1 167 ? 85.343 113.031 3.200 1.00 25.71 167 LEU D CA 1
ATOM 11908 C C . LEU D 1 167 ? 83.848 112.886 3.520 1.00 25.75 167 LEU D C 1
ATOM 11909 O O . LEU D 1 167 ? 83.001 113.079 2.642 1.00 25.52 167 LEU D O 1
ATOM 11914 N N . LYS D 1 168 ? 83.533 112.547 4.769 1.00 26.07 168 LYS D N 1
ATOM 11915 C CA . LYS D 1 168 ? 82.138 112.410 5.202 1.00 26.62 168 LYS D CA 1
ATOM 11916 C C . LYS D 1 168 ? 81.403 113.746 5.118 1.00 26.80 168 LYS D C 1
ATOM 11917 O O . LYS D 1 168 ? 80.280 113.816 4.614 1.00 26.43 168 LYS D O 1
ATOM 11923 N N . GLU D 1 169 ? 82.056 114.802 5.599 1.00 27.42 169 GLU D N 1
ATOM 11924 C CA . GLU D 1 169 ? 81.492 116.154 5.552 1.00 28.29 169 GLU D CA 1
ATOM 11925 C C . GLU D 1 169 ? 81.212 116.635 4.129 1.00 28.43 169 GLU D C 1
ATOM 11926 O O . GLU D 1 169 ? 80.165 117.225 3.873 1.00 28.32 169 GLU D O 1
ATOM 11932 N N . MET D 1 170 ? 82.137 116.354 3.212 1.00 29.07 170 MET D N 1
ATOM 11933 C CA . MET D 1 170 ? 81.963 116.673 1.792 1.00 29.65 170 MET D CA 1
ATOM 11934 C C . MET D 1 170 ? 80.738 115.975 1.202 1.00 29.90 170 MET D C 1
ATOM 11935 O O . MET D 1 170 ? 79.943 116.600 0.504 1.00 30.29 170 MET D O 1
ATOM 11940 N N . ALA D 1 171 ? 80.587 114.684 1.490 1.00 30.21 171 ALA D N 1
ATOM 11941 C CA . ALA D 1 171 ? 79.443 113.919 1.005 1.00 30.49 171 ALA D CA 1
ATOM 11942 C C . ALA D 1 171 ? 78.136 114.495 1.544 1.00 30.85 171 ALA D C 1
ATOM 11943 O O . ALA D 1 171 ? 77.166 114.648 0.793 1.00 30.93 171 ALA D O 1
ATOM 11945 N N . GLU D 1 172 ? 78.122 114.838 2.833 1.00 31.18 172 GLU D N 1
ATOM 11946 C CA . GLU D 1 172 ? 76.964 115.494 3.448 1.00 31.70 172 GLU D CA 1
ATOM 11947 C C . GLU D 1 172 ? 76.535 116.776 2.729 1.00 31.81 172 GLU D C 1
ATOM 11948 O O . GLU D 1 172 ? 75.338 116.989 2.527 1.00 31.87 172 GLU D O 1
ATOM 11954 N N . ARG D 1 173 ? 77.512 117.610 2.350 1.00 31.97 173 ARG D N 1
ATOM 11955 C CA . ARG D 1 173 ? 77.261 118.873 1.631 1.00 32.27 173 ARG D CA 1
ATOM 11956 C C . ARG D 1 173 ? 76.555 118.623 0.308 1.00 31.92 173 ARG D C 1
ATOM 11957 O O . ARG D 1 173 ? 75.617 119.331 -0.052 1.00 32.05 173 ARG D O 1
ATOM 11965 N N . GLY D 1 174 ? 77.022 117.608 -0.410 1.00 31.49 174 GLY D N 1
ATOM 11966 C CA . GLY D 1 174 ? 76.615 117.380 -1.784 1.00 30.96 174 GLY D CA 1
ATOM 11967 C C . GLY D 1 174 ? 77.731 117.771 -2.731 1.00 30.57 174 GLY D C 1
ATOM 11968 O O . GLY D 1 174 ? 77.513 117.862 -3.938 1.00 30.79 174 GLY D O 1
ATOM 11969 N N . THR D 1 175 ? 78.923 118.012 -2.178 1.00 30.15 175 THR D N 1
ATOM 11970 C CA . THR D 1 175 ? 80.126 118.318 -2.964 1.00 29.68 175 THR D CA 1
ATOM 11971 C C . THR D 1 175 ? 80.291 117.279 -4.076 1.00 29.39 175 THR D C 1
ATOM 11972 O O . THR D 1 175 ? 80.384 116.087 -3.791 1.00 29.18 175 THR D O 1
ATOM 11976 N N . PRO D 1 176 ? 80.310 117.728 -5.347 1.00 29.19 176 PRO D N 1
ATOM 11977 C CA . PRO D 1 176 ? 80.505 116.794 -6.457 1.00 28.94 176 PRO D CA 1
ATOM 11978 C C . PRO D 1 176 ? 81.756 115.942 -6.269 1.00 28.73 176 PRO D C 1
ATOM 11979 O O . PRO D 1 176 ? 82.736 116.407 -5.680 1.00 28.74 176 PRO D O 1
ATOM 11983 N N . VAL D 1 177 ? 81.706 114.708 -6.765 1.00 28.32 177 VAL D N 1
ATOM 11984 C CA . VAL D 1 177 ? 82.811 113.752 -6.636 1.00 28.05 177 VAL D CA 1
ATOM 11985 C C . VAL D 1 177 ? 84.119 114.293 -7.222 1.00 27.93 177 VAL D C 1
ATOM 11986 O O . VAL D 1 177 ? 85.187 114.102 -6.633 1.00 27.76 177 VAL D O 1
ATOM 11990 N N . GLU D 1 178 ? 84.017 114.982 -8.363 1.00 27.75 178 GLU D N 1
ATOM 11991 C CA . GLU D 1 178 ? 85.168 115.557 -9.072 1.00 27.80 178 GLU D CA 1
ATOM 11992 C C . GLU D 1 178 ? 85.949 116.535 -8.198 1.00 27.45 178 GLU D C 1
ATOM 11993 O O . GLU D 1 178 ? 87.105 116.845 -8.484 1.00 27.45 178 GLU D O 1
ATOM 11999 N N . GLU D 1 179 ? 85.308 117.016 -7.136 1.00 27.07 179 GLU D N 1
ATOM 12000 C CA . GLU D 1 179 ? 85.913 117.995 -6.235 1.00 26.78 179 GLU D CA 1
ATOM 12001 C C . GLU D 1 179 ? 86.385 117.373 -4.916 1.00 26.32 179 GLU D C 1
ATOM 12002 O O . GLU D 1 179 ? 86.901 118.068 -4.039 1.00 26.52 179 GLU D O 1
ATOM 12008 N N . ARG D 1 180 ? 86.220 116.059 -4.794 1.00 25.82 180 ARG D N 1
ATOM 12009 C CA . ARG D 1 180 ? 86.683 115.319 -3.626 1.00 25.27 180 ARG D CA 1
ATOM 12010 C C . ARG D 1 180 ? 88.038 114.694 -3.935 1.00 25.13 180 ARG D C 1
ATOM 12011 O O . ARG D 1 180 ? 88.144 113.481 -4.144 1.00 25.32 180 ARG D O 1
ATOM 12019 N N . VAL D 1 181 ? 89.069 115.531 -3.959 1.00 24.92 181 VAL D N 1
ATOM 12020 C CA . VAL D 1 181 ? 90.400 115.107 -4.387 1.00 24.80 181 VAL D CA 1
ATOM 12021 C C . VAL D 1 181 ? 91.320 114.896 -3.187 1.00 24.55 181 VAL D C 1
ATOM 12022 O O . VAL D 1 181 ? 91.540 115.812 -2.392 1.00 25.01 181 VAL D O 1
ATOM 12026 N N . PHE D 1 182 ? 91.851 113.684 -3.068 1.00 24.06 182 PHE D N 1
ATOM 12027 C CA . PHE D 1 182 ? 92.771 113.346 -1.984 1.00 23.72 182 PHE D CA 1
ATOM 12028 C C . PHE D 1 182 ? 94.138 112.949 -2.548 1.00 23.31 182 PHE D C 1
ATOM 12029 O O . PHE D 1 182 ? 94.803 113.774 -3.170 1.00 23.40 182 PHE D O 1
ATOM 12037 N N . GLY D 1 183 ? 94.559 111.705 -2.346 1.00 22.97 183 GLY D N 1
ATOM 12038 C CA . GLY D 1 183 ? 95.866 111.268 -2.831 1.00 22.60 183 GLY D CA 1
ATOM 12039 C C . GLY D 1 183 ? 97.009 111.901 -2.063 1.00 22.48 183 GLY D C 1
ATOM 12040 O O . GLY D 1 183 ? 97.068 111.792 -0.835 1.00 22.21 183 GLY D O 1
ATOM 12041 N N . LYS D 1 184 ? 97.903 112.570 -2.797 1.00 22.43 184 LYS D N 1
ATOM 12042 C CA . LYS D 1 184 ? 99.124 113.184 -2.255 1.00 22.42 184 LYS D CA 1
ATOM 12043 C C . LYS D 1 184 ? 98.819 114.152 -1.111 1.00 22.29 184 LYS D C 1
ATOM 12044 O O . LYS D 1 184 ? 98.002 115.069 -1.257 1.00 22.08 184 LYS D O 1
ATOM 12050 N N . GLY D 1 185 ? 99.482 113.936 0.023 1.00 22.36 185 GLY D N 1
ATOM 12051 C CA . GLY D 1 185 ? 99.274 114.755 1.221 1.00 22.44 185 GLY D CA 1
ATOM 12052 C C . GLY D 1 185 ? 98.109 114.276 2.078 1.00 22.45 185 GLY D C 1
ATOM 12053 O O . GLY D 1 185 ? 97.789 114.885 3.098 1.00 22.47 185 GLY D O 1
ATOM 12054 N N . HIS D 1 186 ? 97.474 113.189 1.654 1.00 22.36 186 HIS D N 1
ATOM 12055 C CA . HIS D 1 186 ? 96.354 112.597 2.387 1.00 22.52 186 HIS D CA 1
ATOM 12056 C C . HIS D 1 186 ? 96.594 111.114 2.617 1.00 22.53 186 HIS D C 1
ATOM 12057 O O . HIS D 1 186 ? 97.430 110.503 1.947 1.00 22.43 186 HIS D O 1
ATOM 12064 N N . TYR D 1 187 ? 95.865 110.538 3.571 1.00 22.73 187 TYR D N 1
ATOM 12065 C CA . TYR D 1 187 ? 96.230 109.227 4.107 1.00 22.90 187 TYR D CA 1
ATOM 12066 C C . TYR D 1 187 ? 95.116 108.183 4.034 1.00 22.94 187 TYR D C 1
ATOM 12067 O O . TYR D 1 187 ? 94.866 107.443 4.993 1.00 23.20 187 TYR D O 1
ATOM 12076 N N . LEU D 1 188 ? 94.465 108.128 2.874 1.00 22.90 188 LEU D N 1
ATOM 12077 C CA . LEU D 1 188 ? 93.438 107.131 2.594 1.00 23.01 188 LEU D CA 1
ATOM 12078 C C . LEU D 1 188 ? 93.996 106.049 1.666 1.00 23.14 188 LEU D C 1
ATOM 12079 O O . LEU D 1 188 ? 94.258 106.309 0.482 1.00 23.03 188 LEU D O 1
ATOM 12084 N N . ARG D 1 189 ? 94.191 104.850 2.218 1.00 23.14 189 ARG D N 1
ATOM 12085 C CA . ARG D 1 189 ? 94.680 103.687 1.460 1.00 23.51 189 ARG D CA 1
ATOM 12086 C C . ARG D 1 189 ? 93.748 103.306 0.307 1.00 23.63 189 ARG D C 1
ATOM 12087 O O . ARG D 1 189 ? 92.540 103.517 0.391 1.00 23.72 189 ARG D O 1
ATOM 12095 N N . PRO D 1 190 ? 94.312 102.751 -0.780 1.00 23.87 190 PRO D N 1
ATOM 12096 C CA . PRO D 1 190 ? 93.493 102.271 -1.890 1.00 23.89 190 PRO D CA 1
ATOM 12097 C C . PRO D 1 190 ? 93.084 100.803 -1.699 1.00 23.96 190 PRO D C 1
ATOM 12098 O O . PRO D 1 190 ? 93.722 100.088 -0.921 1.00 24.19 190 PRO D O 1
ATOM 12102 N N . SER D 1 191 ? 92.027 100.373 -2.390 1.00 23.62 191 SER D N 1
ATOM 12103 C CA . SER D 1 191 ? 91.678 98.950 -2.481 1.00 23.53 191 SER D CA 1
ATOM 12104 C C . SER D 1 191 ? 92.779 98.203 -3.247 1.00 23.25 191 SER D C 1
ATOM 12105 O O . SER D 1 191 ? 93.584 98.826 -3.950 1.00 23.40 191 SER D O 1
ATOM 12108 N N . PHE D 1 192 ? 92.830 96.881 -3.100 1.00 22.58 192 PHE D N 1
ATOM 12109 C CA . PHE D 1 192 ? 93.788 96.075 -3.851 1.00 22.40 192 PHE D CA 1
ATOM 12110 C C . PHE D 1 192 ? 93.294 95.898 -5.298 1.00 22.62 192 PHE D C 1
ATOM 12111 O O . PHE D 1 192 ? 93.781 96.565 -6.205 1.00 22.40 192 PHE D O 1
ATOM 12119 N N . VAL D 1 193 ? 92.323 95.008 -5.499 1.00 22.86 193 VAL D N 1
ATOM 12120 C CA . VAL D 1 193 ? 91.739 94.784 -6.821 1.00 22.99 193 VAL D CA 1
ATOM 12121 C C . VAL D 1 193 ? 90.368 95.464 -6.876 1.00 23.43 193 VAL D C 1
ATOM 12122 O O . VAL D 1 193 ? 89.484 95.155 -6.076 1.00 23.56 193 VAL D O 1
ATOM 12126 N N . GLN D 1 194 ? 90.198 96.398 -7.809 1.00 23.90 194 GLN D N 1
ATOM 12127 C CA . GLN D 1 194 ? 88.941 97.132 -7.920 1.00 24.26 194 GLN D CA 1
ATOM 12128 C C . GLN D 1 194 ? 88.440 97.187 -9.354 1.00 24.32 194 GLN D C 1
ATOM 12129 O O . GLN D 1 194 ? 89.156 97.605 -10.261 1.00 24.36 194 GLN D O 1
ATOM 12135 N N . PHE D 1 195 ? 87.210 96.717 -9.540 1.00 24.60 195 PHE D N 1
ATOM 12136 C CA . PHE D 1 195 ? 86.474 96.869 -10.786 1.00 24.65 195 PHE D CA 1
ATOM 12137 C C . PHE D 1 195 ? 85.392 97.902 -10.520 1.00 24.70 195 PHE D C 1
ATOM 12138 O O . PHE D 1 195 ? 84.523 97.694 -9.667 1.00 24.59 195 PHE D O 1
ATOM 12146 N N . TYR D 1 196 ? 85.454 99.019 -11.234 1.00 24.87 196 TYR D N 1
ATOM 12147 C CA . TYR D 1 196 ? 84.512 100.120 -11.027 1.00 25.05 196 TYR D CA 1
ATOM 12148 C C . TYR D 1 196 ? 83.577 100.274 -12.225 1.00 25.17 196 TYR D C 1
ATOM 12149 O O . TYR D 1 196 ? 84.024 100.565 -13.342 1.00 24.93 196 TYR D O 1
ATOM 12158 N N . ARG D 1 197 ? 82.283 100.064 -11.976 1.00 25.14 197 ARG D N 1
ATOM 12159 C CA . ARG D 1 197 ? 81.233 100.114 -13.001 1.00 25.44 197 ARG D CA 1
ATOM 12160 C C . ARG D 1 197 ? 81.541 99.189 -14.189 1.00 25.84 197 ARG D C 1
ATOM 12161 O O . ARG D 1 197 ? 81.521 99.612 -15.351 1.00 25.89 197 ARG D O 1
ATOM 12169 N N . CYS D 1 198 ? 81.833 97.927 -13.884 1.00 26.17 198 CYS D N 1
ATOM 12170 C CA . CYS D 1 198 ? 82.216 96.963 -14.908 1.00 26.52 198 CYS D CA 1
ATOM 12171 C C . CYS D 1 198 ? 81.146 95.900 -15.117 1.00 26.30 198 CYS D C 1
ATOM 12172 O O . CYS D 1 198 ? 80.334 95.644 -14.233 1.00 26.40 198 CYS D O 1
ATOM 12175 N N . ARG D 1 199 ? 81.169 95.290 -16.298 1.00 26.22 199 ARG D N 1
ATOM 12176 C CA . ARG D 1 199 ? 80.292 94.182 -16.654 1.00 26.43 199 ARG D CA 1
ATOM 12177 C C . ARG D 1 199 ? 81.132 92.978 -17.056 1.00 25.77 199 ARG D C 1
ATOM 12178 O O . ARG D 1 199 ? 82.147 93.135 -17.738 1.00 25.64 199 ARG D O 1
ATOM 12186 N N . ASN D 1 200 ? 80.691 91.782 -16.660 1.00 25.08 200 ASN D N 1
ATOM 12187 C CA . ASN D 1 200 ? 81.328 90.512 -17.055 1.00 24.61 200 ASN D CA 1
ATOM 12188 C C . ASN D 1 200 ? 82.768 90.420 -16.564 1.00 24.70 200 ASN D C 1
ATOM 12189 O O . ASN D 1 200 ? 83.723 90.626 -17.330 1.00 24.65 200 ASN D O 1
ATOM 12194 N N . VAL D 1 201 ? 82.913 90.108 -15.284 1.00 24.04 201 VAL D N 1
ATOM 12195 C CA . VAL D 1 201 ? 84.208 90.097 -14.627 1.00 24.29 201 VAL D CA 1
ATOM 12196 C C . VAL D 1 201 ? 84.431 88.738 -13.984 1.00 24.05 201 VAL D C 1
ATOM 12197 O O . VAL D 1 201 ? 83.527 88.183 -13.356 1.00 24.29 201 VAL D O 1
ATOM 12201 N N . LEU D 1 202 ? 85.635 88.207 -14.153 1.00 23.79 202 LEU D N 1
ATOM 12202 C CA . LEU D 1 202 ? 86.024 86.942 -13.545 1.00 23.56 202 LEU D CA 1
ATOM 12203 C C . LEU D 1 202 ? 87.342 87.110 -12.802 1.00 23.50 202 LEU D C 1
ATOM 12204 O O . LEU D 1 202 ? 88.286 87.669 -13.342 1.00 23.75 202 LEU D O 1
ATOM 12209 N N . VAL D 1 203 ? 87.391 86.645 -11.559 1.00 23.30 203 VAL D N 1
ATOM 12210 C CA . VAL D 1 203 ? 88.646 86.523 -10.825 1.00 23.25 203 VAL D CA 1
ATOM 12211 C C . VAL D 1 203 ? 88.742 85.084 -10.336 1.00 23.38 203 VAL D C 1
ATOM 12212 O O . VAL D 1 203 ? 87.867 84.614 -9.589 1.00 22.65 203 VAL D O 1
ATOM 12216 N N . GLU D 1 204 ? 89.792 84.383 -10.751 1.00 23.31 204 GLU D N 1
ATOM 12217 C CA . GLU D 1 204 ? 89.931 82.973 -10.395 1.00 24.10 204 GLU D CA 1
ATOM 12218 C C . GLU D 1 204 ? 91.372 82.541 -10.171 1.00 24.06 204 GLU D C 1
ATOM 12219 O O . GLU D 1 204 ? 92.299 83.122 -10.733 1.00 24.20 204 GLU D O 1
ATOM 12225 N N . GLY D 1 205 ? 91.547 81.528 -9.328 1.00 24.14 205 GLY D N 1
ATOM 12226 C CA . GLY D 1 205 ? 92.829 80.842 -9.197 1.00 24.32 205 GLY D CA 1
ATOM 12227 C C . GLY D 1 205 ? 93.860 81.501 -8.295 1.00 24.44 205 GLY D C 1
ATOM 12228 O O . GLY D 1 205 ? 94.536 80.819 -7.530 1.00 24.54 205 GLY D O 1
ATOM 12229 N N . VAL D 1 206 ? 93.984 82.822 -8.388 1.00 24.34 206 VAL D N 1
ATOM 12230 C CA . VAL D 1 206 ? 95.088 83.551 -7.749 1.00 24.21 206 VAL D CA 1
ATOM 12231 C C . VAL D 1 206 ? 95.048 83.577 -6.220 1.00 24.12 206 VAL D C 1
ATOM 12232 O O . VAL D 1 206 ? 93.984 83.468 -5.607 1.00 24.53 206 VAL D O 1
ATOM 12236 N N . LYS D 1 207 ? 96.225 83.702 -5.618 1.00 23.98 207 LYS D N 1
ATOM 12237 C CA . LYS D 1 207 ? 96.360 83.984 -4.197 1.00 23.79 207 LYS D CA 1
ATOM 12238 C C . LYS D 1 207 ? 96.633 85.477 -4.007 1.00 23.61 207 LYS D C 1
ATOM 12239 O O . LYS D 1 207 ? 97.385 86.081 -4.783 1.00 23.67 207 LYS D O 1
ATOM 12245 N N . ILE D 1 208 ? 96.023 86.067 -2.981 1.00 23.30 208 ILE D N 1
ATOM 12246 C CA . ILE D 1 208 ? 96.209 87.491 -2.664 1.00 23.41 208 ILE D CA 1
ATOM 12247 C C . ILE D 1 208 ? 96.732 87.679 -1.241 1.00 23.06 208 ILE D C 1
ATOM 12248 O O . ILE D 1 208 ? 96.093 87.243 -0.279 1.00 22.62 208 ILE D O 1
ATOM 12253 N N . ILE D 1 209 ? 97.889 88.340 -1.134 1.00 22.71 209 ILE D N 1
ATOM 12254 C CA . ILE D 1 209 ? 98.600 88.583 0.132 1.00 22.56 209 ILE D CA 1
ATOM 12255 C C . ILE D 1 209 ? 98.990 90.063 0.319 1.00 23.07 209 ILE D C 1
ATOM 12256 O O . ILE D 1 209 ? 99.056 90.834 -0.657 1.00 23.06 209 ILE D O 1
ATOM 12261 N N . ASN D 1 210 ? 99.249 90.444 1.575 1.00 23.04 210 ASN D N 1
ATOM 12262 C CA . ASN D 1 210 ? 99.776 91.764 1.924 1.00 23.12 210 ASN D CA 1
ATOM 12263 C C . ASN D 1 210 ? 98.969 92.901 1.286 1.00 23.15 210 ASN D C 1
ATOM 12264 O O . ASN D 1 210 ? 99.525 93.768 0.598 1.00 23.24 210 ASN D O 1
ATOM 12269 N N . SER D 1 211 ? 97.660 92.886 1.515 1.00 23.06 211 SER D N 1
ATOM 12270 C CA . SER D 1 211 ? 96.763 93.889 0.949 1.00 22.52 211 SER D CA 1
ATOM 12271 C C . SER D 1 211 ? 96.816 95.192 1.749 1.00 22.85 211 SER D C 1
ATOM 12272 O O . SER D 1 211 ? 96.845 95.156 2.989 1.00 22.49 211 SER D O 1
ATOM 12275 N N . PRO D 1 212 ? 96.841 96.344 1.044 1.00 22.60 212 PRO D N 1
ATOM 12276 C CA . PRO D 1 212 ? 96.808 97.647 1.715 1.00 22.95 212 PRO D CA 1
ATOM 12277 C C . PRO D 1 212 ? 95.563 97.796 2.587 1.00 23.07 212 PRO D C 1
ATOM 12278 O O . PRO D 1 212 ? 95.657 98.257 3.731 1.00 23.03 212 PRO D O 1
ATOM 12282 N N . MET D 1 213 ? 94.424 97.373 2.040 1.00 23.24 213 MET D N 1
ATOM 12283 C CA . MET D 1 213 ? 93.122 97.476 2.685 1.00 23.34 213 MET D CA 1
ATOM 12284 C C . MET D 1 213 ? 92.209 96.371 2.107 1.00 23.22 213 MET D C 1
ATOM 12285 O O . MET D 1 213 ? 92.561 95.190 2.194 1.00 23.31 213 MET D O 1
ATOM 12290 N N . TRP D 1 214 ? 91.070 96.726 1.505 1.00 23.06 214 TRP D N 1
ATOM 12291 C CA . TRP D 1 214 ? 90.137 95.706 0.980 1.00 22.84 214 TRP D CA 1
ATOM 12292 C C . TRP D 1 214 ? 90.752 94.974 -0.212 1.00 23.22 214 TRP D C 1
ATOM 12293 O O . TRP D 1 214 ? 91.383 95.601 -1.077 1.00 23.25 214 TRP D O 1
ATOM 12304 N N . CYS D 1 215 ? 90.574 93.655 -0.257 1.00 23.28 215 CYS D N 1
ATOM 12305 C CA . CYS D 1 215 ? 91.307 92.823 -1.214 1.00 24.07 215 CYS D CA 1
ATOM 12306 C C . CYS D 1 215 ? 90.650 92.793 -2.586 1.00 24.15 215 CYS D C 1
ATOM 12307 O O . CYS D 1 215 ? 91.277 93.170 -3.576 1.00 24.76 215 CYS D O 1
ATOM 12310 N N . ILE D 1 216 ? 89.395 92.358 -2.647 1.00 24.13 216 ILE D N 1
ATOM 12311 C CA . ILE D 1 216 ? 88.647 92.354 -3.906 1.00 23.96 216 ILE D CA 1
ATOM 12312 C C . ILE D 1 216 ? 87.391 93.213 -3.799 1.00 24.05 216 ILE D C 1
ATOM 12313 O O . ILE D 1 216 ? 86.462 92.896 -3.037 1.00 23.87 216 ILE D O 1
ATOM 12318 N N . HIS D 1 217 ? 87.369 94.293 -4.577 1.00 23.68 217 HIS D N 1
ATOM 12319 C CA . HIS D 1 217 ? 86.364 95.338 -4.409 1.00 23.38 217 HIS D CA 1
ATOM 12320 C C . HIS D 1 217 ? 85.647 95.693 -5.716 1.00 23.38 217 HIS D C 1
ATOM 12321 O O . HIS D 1 217 ? 85.975 96.698 -6.349 1.00 23.64 217 HIS D O 1
ATOM 12328 N N . PRO D 1 218 ? 84.668 94.857 -6.134 1.00 23.47 218 PRO D N 1
ATOM 12329 C CA . PRO D 1 218 ? 83.848 95.247 -7.277 1.00 23.20 218 PRO D CA 1
ATOM 12330 C C . PRO D 1 218 ? 82.801 96.268 -6.849 1.00 23.16 218 PRO D C 1
ATOM 12331 O O . PRO D 1 218 ? 82.154 96.098 -5.803 1.00 23.14 218 PRO D O 1
ATOM 12335 N N . VAL D 1 219 ? 82.648 97.319 -7.649 1.00 22.71 219 VAL D N 1
ATOM 12336 C CA . VAL D 1 219 ? 81.755 98.426 -7.324 1.00 22.59 219 VAL D CA 1
ATOM 12337 C C . VAL D 1 219 ? 80.859 98.707 -8.517 1.00 22.66 219 VAL D C 1
ATOM 12338 O O . VAL D 1 219 ? 81.341 98.830 -9.645 1.00 22.63 219 VAL D O 1
ATOM 12342 N N . LEU D 1 220 ? 79.558 98.803 -8.258 1.00 22.96 220 LEU D N 1
ATOM 12343 C CA . LEU D 1 220 ? 78.558 99.155 -9.274 1.00 23.05 220 LEU D CA 1
ATOM 12344 C C . LEU D 1 220 ? 78.704 98.281 -10.515 1.00 23.30 220 LEU D C 1
ATOM 12345 O O . LEU D 1 220 ? 78.514 98.729 -11.654 1.00 23.41 220 LEU D O 1
ATOM 12350 N N . SER D 1 221 ? 79.041 97.020 -10.263 1.00 23.48 221 SER D N 1
ATOM 12351 C CA . SER D 1 221 ? 79.359 96.064 -11.307 1.00 23.51 221 SER D CA 1
ATOM 12352 C C . SER D 1 221 ? 78.296 94.979 -11.406 1.00 23.62 221 SER D C 1
ATOM 12353 O O . SER D 1 221 ? 77.572 94.701 -10.441 1.00 23.52 221 SER D O 1
ATOM 12356 N N . GLU D 1 222 ? 78.224 94.362 -12.579 1.00 23.47 222 GLU D N 1
ATOM 12357 C CA . GLU D 1 222 ? 77.220 93.350 -12.859 1.00 23.70 222 GLU D CA 1
ATOM 12358 C C . GLU D 1 222 ? 77.840 92.148 -13.564 1.00 23.12 222 GLU D C 1
ATOM 12359 O O . GLU D 1 222 ? 78.716 92.301 -14.427 1.00 22.70 222 GLU D O 1
ATOM 12365 N N . ASN D 1 223 ? 77.367 90.959 -13.195 1.00 22.59 223 ASN D N 1
ATOM 12366 C CA . ASN D 1 223 ? 77.907 89.688 -13.686 1.00 21.82 223 ASN D CA 1
ATOM 12367 C C . ASN D 1 223 ? 79.374 89.493 -13.286 1.00 21.55 223 ASN D C 1
ATOM 12368 O O . ASN D 1 223 ? 80.292 89.582 -14.116 1.00 20.72 223 ASN D O 1
ATOM 12373 N N . VAL D 1 224 ? 79.578 89.220 -11.998 1.00 21.20 224 VAL D N 1
ATOM 12374 C CA . VAL D 1 224 ? 80.913 89.056 -11.444 1.00 21.15 224 VAL D CA 1
ATOM 12375 C C . VAL D 1 224 ? 81.062 87.643 -10.854 1.00 21.66 224 VAL D C 1
ATOM 12376 O O . VAL D 1 224 ? 80.210 87.190 -10.080 1.00 21.72 224 VAL D O 1
ATOM 12380 N N . ILE D 1 225 ? 82.129 86.950 -11.250 1.00 21.83 225 ILE D N 1
ATOM 12381 C CA . ILE D 1 225 ? 82.454 85.626 -10.720 1.00 22.19 225 ILE D CA 1
ATOM 12382 C C . ILE D 1 225 ? 83.825 85.668 -10.029 1.00 22.68 225 ILE D C 1
ATOM 12383 O O . ILE D 1 225 ? 84.825 86.074 -10.624 1.00 22.23 225 ILE D O 1
ATOM 12388 N N . ILE D 1 226 ? 83.853 85.266 -8.764 1.00 23.14 226 ILE D N 1
ATOM 12389 C CA . ILE D 1 226 ? 85.110 85.089 -8.046 1.00 23.75 226 ILE D CA 1
ATOM 12390 C C . ILE D 1 226 ? 85.117 83.663 -7.528 1.00 24.53 226 ILE D C 1
ATOM 12391 O O . ILE D 1 226 ? 84.247 83.255 -6.749 1.00 24.52 226 ILE D O 1
ATOM 12396 N N . ARG D 1 227 ? 86.092 82.892 -7.986 1.00 25.18 227 ARG D N 1
ATOM 12397 C CA . ARG D 1 227 ? 86.057 81.458 -7.787 1.00 25.86 227 ARG D CA 1
ATOM 12398 C C . ARG D 1 227 ? 87.465 80.899 -7.650 1.00 25.90 227 ARG D C 1
ATOM 12399 O O . ARG D 1 227 ? 88.384 81.352 -8.332 1.00 25.89 227 ARG D O 1
ATOM 12407 N N . ASN D 1 228 ? 87.622 79.938 -6.744 1.00 25.86 228 ASN D N 1
ATOM 12408 C CA . ASN D 1 228 ? 88.899 79.250 -6.507 1.00 26.71 228 ASN D CA 1
ATOM 12409 C C . ASN D 1 228 ? 90.110 80.162 -6.263 1.00 26.02 228 ASN D C 1
ATOM 12410 O O . ASN D 1 228 ? 91.224 79.860 -6.693 1.00 26.01 228 ASN D O 1
ATOM 12415 N N . ILE D 1 229 ? 89.882 81.265 -5.558 1.00 25.78 229 ILE D N 1
ATOM 12416 C CA . ILE D 1 229 ? 90.973 82.135 -5.129 1.00 25.87 229 ILE D CA 1
ATOM 12417 C C . ILE D 1 229 ? 91.292 81.929 -3.646 1.00 26.01 229 ILE D C 1
ATOM 12418 O O . ILE D 1 229 ? 90.484 81.378 -2.895 1.00 25.64 229 ILE D O 1
ATOM 12423 N N . GLU D 1 230 ? 92.482 82.358 -3.237 1.00 26.39 230 GLU D N 1
ATOM 12424 C CA . GLU D 1 230 ? 92.819 82.395 -1.830 1.00 26.57 230 GLU D CA 1
ATOM 12425 C C . GLU D 1 230 ? 93.186 83.801 -1.384 1.00 26.59 230 GLU D C 1
ATOM 12426 O O . GLU D 1 230 ? 94.073 84.427 -1.966 1.00 26.36 230 GLU D O 1
ATOM 12432 N N . ILE D 1 231 ? 92.485 84.288 -0.360 1.00 26.25 231 ILE D N 1
ATOM 12433 C CA . ILE D 1 231 ? 92.864 85.512 0.336 1.00 26.29 231 ILE D CA 1
ATOM 12434 C C . ILE D 1 231 ? 93.587 85.129 1.615 1.00 26.29 231 ILE D C 1
ATOM 12435 O O . ILE D 1 231 ? 93.067 84.352 2.429 1.00 26.02 231 ILE D O 1
ATOM 12440 N N . SER D 1 232 ? 94.779 85.688 1.791 1.00 26.10 232 SER D N 1
ATOM 12441 C CA . SER D 1 232 ? 95.553 85.504 3.007 1.00 26.17 232 SER D CA 1
ATOM 12442 C C . SER D 1 232 ? 96.241 86.819 3.369 1.00 25.89 232 SER D C 1
ATOM 12443 O O . SER D 1 232 ? 97.378 87.067 2.970 1.00 26.38 232 SER D O 1
ATOM 12446 N N . SER D 1 233 ? 95.527 87.661 4.115 1.00 25.58 233 SER D N 1
ATOM 12447 C CA . SER D 1 233 ? 96.004 88.991 4.486 1.00 25.11 233 SER D CA 1
ATOM 12448 C C . SER D 1 233 ? 95.276 89.447 5.739 1.00 24.68 233 SER D C 1
ATOM 12449 O O . SER D 1 233 ? 94.057 89.614 5.732 1.00 24.42 233 SER D O 1
ATOM 12452 N N . THR D 1 234 ? 96.021 89.643 6.821 1.00 24.62 234 THR D N 1
ATOM 12453 C CA . THR D 1 234 ? 95.401 89.859 8.132 1.00 24.29 234 THR D CA 1
ATOM 12454 C C . THR D 1 234 ? 95.646 91.241 8.750 1.00 24.10 234 THR D C 1
ATOM 12455 O O . THR D 1 234 ? 95.537 91.416 9.972 1.00 24.35 234 THR D O 1
ATOM 12459 N N . GLY D 1 235 ? 95.945 92.225 7.902 1.00 23.48 235 GLY D N 1
ATOM 12460 C CA . GLY D 1 235 ? 96.136 93.607 8.347 1.00 22.86 235 GLY D CA 1
ATOM 12461 C C . GLY D 1 235 ? 94.846 94.360 8.647 1.00 22.62 235 GLY D C 1
ATOM 12462 O O . GLY D 1 235 ? 93.757 93.788 8.570 1.00 22.40 235 GLY D O 1
ATOM 12463 N N . PRO D 1 236 ? 94.960 95.657 8.996 1.00 22.70 236 PRO D N 1
ATOM 12464 C CA . PRO D 1 236 ? 93.777 96.433 9.373 1.00 22.70 236 PRO D CA 1
ATOM 12465 C C . PRO D 1 236 ? 92.883 96.692 8.165 1.00 23.00 236 PRO D C 1
ATOM 12466 O O . PRO D 1 236 ? 93.361 97.140 7.117 1.00 23.11 236 PRO D O 1
ATOM 12470 N N . ASN D 1 237 ? 91.602 96.370 8.308 1.00 23.46 237 ASN D N 1
ATOM 12471 C CA . ASN D 1 237 ? 90.628 96.537 7.230 1.00 23.96 237 ASN D CA 1
ATOM 12472 C C . ASN D 1 237 ? 90.946 95.668 6.009 1.00 24.39 237 ASN D C 1
ATOM 12473 O O . ASN D 1 237 ? 90.614 96.026 4.877 1.00 24.40 237 ASN D O 1
ATOM 12478 N N . ASN D 1 238 ? 91.591 94.526 6.250 1.00 24.82 238 ASN D N 1
ATOM 12479 C CA . ASN D 1 238 ? 91.844 93.547 5.196 1.00 25.39 238 ASN D CA 1
ATOM 12480 C C . ASN D 1 238 ? 90.607 92.681 4.925 1.00 25.54 238 ASN D C 1
ATOM 12481 O O . ASN D 1 238 ? 90.615 91.480 5.192 1.00 25.63 238 ASN D O 1
ATOM 12486 N N . ASP D 1 239 ? 89.545 93.303 4.407 1.00 25.88 239 ASP D N 1
ATOM 12487 C CA . ASP D 1 239 ? 88.358 92.582 3.960 1.00 25.95 239 ASP D CA 1
ATOM 12488 C C . ASP D 1 239 ? 88.739 91.711 2.766 1.00 26.06 239 ASP D C 1
ATOM 12489 O O . ASP D 1 239 ? 89.551 92.120 1.930 1.00 26.18 239 ASP D O 1
ATOM 12494 N N . GLY D 1 240 ? 88.138 90.527 2.664 1.00 25.81 240 GLY D N 1
ATOM 12495 C CA . GLY D 1 240 ? 88.424 89.612 1.555 1.00 25.27 240 GLY D CA 1
ATOM 12496 C C . GLY D 1 240 ? 87.750 90.067 0.275 1.00 25.19 240 GLY D C 1
ATOM 12497 O O . GLY D 1 240 ? 88.411 90.494 -0.679 1.00 25.23 240 GLY D O 1
ATOM 12498 N N . ILE D 1 241 ? 86.425 89.975 0.254 1.00 25.09 241 ILE D N 1
ATOM 12499 C CA . ILE D 1 241 ? 85.637 90.400 -0.894 1.00 24.90 241 ILE D CA 1
ATOM 12500 C C . ILE D 1 241 ? 84.497 91.318 -0.440 1.00 25.18 241 ILE D C 1
ATOM 12501 O O . ILE D 1 241 ? 83.683 90.931 0.419 1.00 24.71 241 ILE D O 1
ATOM 12506 N N . ASP D 1 242 ? 84.458 92.517 -1.037 1.00 24.75 242 ASP D N 1
ATOM 12507 C CA . ASP D 1 242 ? 83.460 93.548 -0.752 1.00 25.07 242 ASP D CA 1
ATOM 12508 C C . ASP D 1 242 ? 82.588 93.893 -1.961 1.00 25.12 242 ASP D C 1
ATOM 12509 O O . ASP D 1 242 ? 82.859 94.882 -2.644 1.00 25.64 242 ASP D O 1
ATOM 12514 N N . PRO D 1 243 ? 81.544 93.092 -2.239 1.00 25.21 243 PRO D N 1
ATOM 12515 C CA . PRO D 1 243 ? 80.638 93.479 -3.324 1.00 24.94 243 PRO D CA 1
ATOM 12516 C C . PRO D 1 243 ? 79.854 94.739 -2.936 1.00 25.03 243 PRO D C 1
ATOM 12517 O O . PRO D 1 243 ? 79.036 94.699 -1.995 1.00 24.93 243 PRO D O 1
ATOM 12521 N N . GLU D 1 244 ? 80.105 95.839 -3.646 1.00 24.61 244 GLU D N 1
ATOM 12522 C CA . GLU D 1 244 ? 79.485 97.119 -3.326 1.00 24.52 244 GLU D CA 1
ATOM 12523 C C . GLU D 1 244 ? 78.613 97.650 -4.465 1.00 24.53 244 GLU D C 1
ATOM 12524 O O . GLU D 1 244 ? 79.123 98.003 -5.530 1.00 24.77 244 GLU D O 1
ATOM 12530 N N . SER D 1 245 ? 77.305 97.716 -4.208 1.00 24.26 245 SER D N 1
ATOM 12531 C CA . SER D 1 245 ? 76.271 98.041 -5.209 1.00 24.60 245 SER D CA 1
ATOM 12532 C C . SER D 1 245 ? 76.365 97.163 -6.465 1.00 24.67 245 SER D C 1
ATOM 12533 O O . SER D 1 245 ? 76.164 97.637 -7.583 1.00 25.05 245 SER D O 1
ATOM 12536 N N . CYS D 1 246 ? 76.678 95.887 -6.260 1.00 24.75 246 CYS D N 1
ATOM 12537 C CA . CYS D 1 246 ? 76.795 94.919 -7.349 1.00 25.01 246 CYS D CA 1
ATOM 12538 C C . CYS D 1 246 ? 75.531 94.088 -7.511 1.00 24.89 246 CYS D C 1
ATOM 12539 O O . CYS D 1 246 ? 74.784 93.883 -6.552 1.00 25.34 246 CYS D O 1
ATOM 12542 N N . LYS D 1 247 ? 75.306 93.614 -8.730 1.00 24.70 247 LYS D N 1
ATOM 12543 C CA . LYS D 1 247 ? 74.127 92.820 -9.067 1.00 24.80 247 LYS D CA 1
ATOM 12544 C C . LYS D 1 247 ? 74.548 91.567 -9.844 1.00 24.46 247 LYS D C 1
ATOM 12545 O O . LYS D 1 247 ? 75.318 91.663 -10.798 1.00 24.34 247 LYS D O 1
ATOM 12551 N N . TYR D 1 248 ? 74.026 90.410 -9.438 1.00 23.99 248 TYR D N 1
ATOM 12552 C CA . TYR D 1 248 ? 74.351 89.110 -10.047 1.00 24.23 248 TYR D CA 1
ATOM 12553 C C . TYR D 1 248 ? 75.825 88.776 -9.895 1.00 24.02 248 TYR D C 1
ATOM 12554 O O . TYR D 1 248 ? 76.644 89.036 -10.790 1.00 24.13 248 TYR D O 1
ATOM 12563 N N . MET D 1 249 ? 76.153 88.211 -8.743 1.00 23.92 249 MET D N 1
ATOM 12564 C CA . MET D 1 249 ? 77.517 87.857 -8.420 1.00 23.88 249 MET D CA 1
ATOM 12565 C C . MET D 1 249 ? 77.562 86.475 -7.795 1.00 23.51 249 MET D C 1
ATOM 12566 O O . MET D 1 249 ? 76.674 86.103 -7.011 1.00 23.77 249 MET D O 1
ATOM 12571 N N . LEU D 1 250 ? 78.600 85.725 -8.155 1.00 22.98 250 LEU D N 1
ATOM 12572 C CA . LEU D 1 250 ? 78.874 84.420 -7.573 1.00 22.62 250 LEU D CA 1
ATOM 12573 C C . LEU D 1 250 ? 80.254 84.410 -6.939 1.00 22.59 250 LEU D C 1
ATOM 12574 O O . LEU D 1 250 ? 81.235 84.834 -7.551 1.00 23.29 250 LEU D O 1
ATOM 12579 N N . ILE D 1 251 ? 80.312 83.954 -5.697 1.00 22.34 251 ILE D N 1
ATOM 12580 C CA . ILE D 1 251 ? 81.571 83.744 -4.981 1.00 22.23 251 ILE D CA 1
ATOM 12581 C C . ILE D 1 251 ? 81.533 82.295 -4.517 1.00 22.15 251 ILE D C 1
ATOM 12582 O O . ILE D 1 251 ? 80.693 81.928 -3.691 1.00 21.35 251 ILE D O 1
ATOM 12587 N N . GLU D 1 252 ? 82.429 81.475 -5.061 1.00 22.19 252 GLU D N 1
ATOM 12588 C CA . GLU D 1 252 ? 82.398 80.041 -4.787 1.00 22.44 252 GLU D CA 1
ATOM 12589 C C . GLU D 1 252 ? 83.788 79.427 -4.721 1.00 22.87 252 GLU D C 1
ATOM 12590 O O . GLU D 1 252 ? 84.723 79.912 -5.368 1.00 22.45 252 GLU D O 1
ATOM 12596 N N . LYS D 1 253 ? 83.919 78.374 -3.917 1.00 23.54 253 LYS D N 1
ATOM 12597 C CA . LYS D 1 253 ? 85.148 77.573 -3.835 1.00 24.53 253 LYS D CA 1
ATOM 12598 C C . LYS D 1 253 ? 86.397 78.369 -3.438 1.00 24.50 253 LYS D C 1
ATOM 12599 O O . LYS D 1 253 ? 87.517 77.966 -3.751 1.00 25.13 253 LYS D O 1
ATOM 12605 N N . CYS D 1 254 ? 86.206 79.492 -2.747 1.00 24.31 254 CYS D N 1
ATOM 12606 C CA . CYS D 1 254 ? 87.325 80.329 -2.301 1.00 24.44 254 CYS D CA 1
ATOM 12607 C C . CYS D 1 254 ? 87.793 79.987 -0.878 1.00 24.91 254 CYS D C 1
ATOM 12608 O O . CYS D 1 254 ? 87.026 79.447 -0.071 1.00 24.98 254 CYS D O 1
ATOM 12611 N N . ARG D 1 255 ? 89.053 80.316 -0.593 1.00 25.16 255 ARG D N 1
ATOM 12612 C CA . ARG D 1 255 ? 89.656 80.170 0.734 1.00 25.62 255 ARG D CA 1
ATOM 12613 C C . ARG D 1 255 ? 90.018 81.549 1.296 1.00 25.30 255 ARG D C 1
ATOM 12614 O O . ARG D 1 255 ? 90.617 82.366 0.588 1.00 25.05 255 ARG D O 1
ATOM 12622 N N . PHE D 1 256 ? 89.665 81.790 2.564 1.00 24.84 256 PHE D N 1
ATOM 12623 C CA . PHE D 1 256 ? 89.854 83.093 3.218 1.00 24.42 256 PHE D CA 1
ATOM 12624 C C . PHE D 1 256 ? 90.563 83.008 4.564 1.00 24.73 256 PHE D C 1
ATOM 12625 O O . PHE D 1 256 ? 90.194 82.206 5.430 1.00 24.35 256 PHE D O 1
ATOM 12633 N N . ASP D 1 257 ? 91.562 83.869 4.726 1.00 24.55 257 ASP D N 1
ATOM 12634 C CA . ASP D 1 257 ? 92.106 84.241 6.021 1.00 25.01 257 ASP D CA 1
ATOM 12635 C C . ASP D 1 257 ? 92.230 85.771 5.985 1.00 25.29 257 ASP D C 1
ATOM 12636 O O . ASP D 1 257 ? 93.111 86.311 5.295 1.00 25.68 257 ASP D O 1
ATOM 12641 N N . THR D 1 258 ? 91.330 86.459 6.691 1.00 24.97 258 THR D N 1
ATOM 12642 C CA . THR D 1 258 ? 91.190 87.915 6.542 1.00 25.02 258 THR D CA 1
ATOM 12643 C C . THR D 1 258 ? 91.389 88.691 7.836 1.00 25.10 258 THR D C 1
ATOM 12644 O O . THR D 1 258 ? 91.155 88.169 8.919 1.00 25.36 258 THR D O 1
ATOM 12648 N N . GLY D 1 259 ? 91.822 89.943 7.706 1.00 25.39 259 GLY D N 1
ATOM 12649 C CA . GLY D 1 259 ? 92.063 90.820 8.849 1.00 25.45 259 GLY D CA 1
ATOM 12650 C C . GLY D 1 259 ? 90.804 91.504 9.346 1.00 25.84 259 GLY D C 1
ATOM 12651 O O . GLY D 1 259 ? 90.770 92.020 10.455 1.00 25.89 259 GLY D O 1
ATOM 12652 N N . ASP D 1 260 ? 89.765 91.513 8.522 1.00 26.06 260 ASP D N 1
ATOM 12653 C CA . ASP D 1 260 ? 88.481 92.070 8.920 1.00 26.81 260 ASP D CA 1
ATOM 12654 C C . ASP D 1 260 ? 87.396 91.123 8.410 1.00 26.62 260 ASP D C 1
ATOM 12655 O O . ASP D 1 260 ? 87.603 89.906 8.367 1.00 26.76 260 ASP D O 1
ATOM 12660 N N . ASP D 1 261 ? 86.246 91.661 8.017 1.00 26.70 261 ASP D N 1
ATOM 12661 C CA . ASP D 1 261 ? 85.164 90.846 7.462 1.00 26.20 261 ASP D CA 1
ATOM 12662 C C . ASP D 1 261 ? 85.624 90.065 6.223 1.00 26.42 261 ASP D C 1
ATOM 12663 O O . ASP D 1 261 ? 86.354 90.603 5.382 1.00 26.43 261 ASP D O 1
ATOM 12668 N N . SER D 1 262 ? 85.208 88.804 6.102 1.00 25.64 262 SER D N 1
ATOM 12669 C CA . SER D 1 262 ? 85.680 87.964 4.994 1.00 25.58 262 SER D CA 1
ATOM 12670 C C . SER D 1 262 ? 84.936 88.247 3.685 1.00 25.26 262 SER D C 1
ATOM 12671 O O . SER D 1 262 ? 85.544 88.665 2.696 1.00 25.51 262 SER D O 1
ATOM 12674 N N . VAL D 1 263 ? 83.629 88.008 3.675 1.00 24.72 263 VAL D N 1
ATOM 12675 C CA . VAL D 1 263 ? 82.785 88.389 2.549 1.00 24.61 263 VAL D CA 1
ATOM 12676 C C . VAL D 1 263 ? 81.774 89.406 3.081 1.00 24.43 263 VAL D C 1
ATOM 12677 O O . VAL D 1 263 ? 80.967 89.083 3.958 1.00 24.12 263 VAL D O 1
ATOM 12681 N N . VAL D 1 264 ? 81.839 90.629 2.550 1.00 24.17 264 VAL D N 1
ATOM 12682 C CA . VAL D 1 264 ? 81.080 91.765 3.077 1.00 24.45 264 VAL D CA 1
ATOM 12683 C C . VAL D 1 264 ? 80.294 92.451 1.988 1.00 24.09 264 VAL D C 1
ATOM 12684 O O . VAL D 1 264 ? 80.877 93.074 1.109 1.00 23.87 264 VAL D O 1
ATOM 12688 N N . ILE D 1 265 ? 78.974 92.399 2.078 1.00 24.27 265 ILE D N 1
ATOM 12689 C CA . ILE D 1 265 ? 78.148 93.012 1.052 1.00 24.48 265 ILE D CA 1
ATOM 12690 C C . ILE D 1 265 ? 77.753 94.429 1.464 1.00 24.88 265 ILE D C 1
ATOM 12691 O O . ILE D 1 265 ? 77.268 94.653 2.583 1.00 25.18 265 ILE D O 1
ATOM 12696 N N . LYS D 1 266 ? 77.985 95.371 0.548 1.00 24.73 266 LYS D N 1
ATOM 12697 C CA . LYS D 1 266 ? 77.848 96.807 0.808 1.00 25.05 266 LYS D CA 1
ATOM 12698 C C . LYS D 1 266 ? 77.133 97.516 -0.343 1.00 25.26 266 LYS D C 1
ATOM 12699 O O . LYS D 1 266 ? 76.842 96.897 -1.373 1.00 25.98 266 LYS D O 1
ATOM 12705 N N . SER D 1 267 ? 76.832 98.803 -0.161 1.00 25.44 267 SER D N 1
ATOM 12706 C CA . SER D 1 267 ? 76.152 99.617 -1.183 1.00 25.27 267 SER D CA 1
ATOM 12707 C C . SER D 1 267 ? 76.203 101.123 -0.890 1.00 25.25 267 SER D C 1
ATOM 12708 O O . SER D 1 267 ? 75.245 101.863 -1.164 1.00 25.17 267 SER D O 1
ATOM 12711 N N . GLY D 1 268 ? 77.328 101.576 -0.347 1.00 25.14 268 GLY D N 1
ATOM 12712 C CA . GLY D 1 268 ? 77.525 102.997 -0.076 1.00 24.69 268 GLY D CA 1
ATOM 12713 C C . GLY D 1 268 ? 77.118 103.413 1.327 1.00 24.61 268 GLY D C 1
ATOM 12714 O O . GLY D 1 268 ? 76.326 102.742 1.994 1.00 23.99 268 GLY D O 1
ATOM 12715 N N . ARG D 1 269 ? 77.659 104.544 1.757 1.00 24.68 269 ARG D N 1
ATOM 12716 C CA . ARG D 1 269 ? 77.492 105.028 3.116 1.00 24.70 269 ARG D CA 1
ATOM 12717 C C . ARG D 1 269 ? 76.740 106.356 3.125 1.00 24.59 269 ARG D C 1
ATOM 12718 O O . ARG D 1 269 ? 77.059 107.267 2.359 1.00 24.39 269 ARG D O 1
ATOM 12726 N N . ASP D 1 270 ? 75.737 106.448 3.996 1.00 24.62 270 ASP D N 1
ATOM 12727 C CA . ASP D 1 270 ? 75.028 107.700 4.282 1.00 24.74 270 ASP D CA 1
ATOM 12728 C C . ASP D 1 270 ? 74.576 108.451 3.017 1.00 24.78 270 ASP D C 1
ATOM 12729 O O . ASP D 1 270 ? 74.138 107.818 2.052 1.00 24.98 270 ASP D O 1
ATOM 12734 N N . ALA D 1 271 ? 74.683 109.779 3.018 1.00 24.61 271 ALA D N 1
ATOM 12735 C CA . ALA D 1 271 ? 74.198 110.600 1.904 1.00 24.96 271 ALA D CA 1
ATOM 12736 C C . ALA D 1 271 ? 74.670 110.129 0.520 1.00 25.05 271 ALA D C 1
ATOM 12737 O O . ALA D 1 271 ? 73.868 110.064 -0.413 1.00 24.95 271 ALA D O 1
ATOM 12739 N N . ASP D 1 272 ? 75.953 109.787 0.403 1.00 25.24 272 ASP D N 1
ATOM 12740 C CA . ASP D 1 272 ? 76.533 109.336 -0.871 1.00 25.78 272 ASP D CA 1
ATOM 12741 C C . ASP D 1 272 ? 75.892 108.030 -1.347 1.00 25.60 272 ASP D C 1
ATOM 12742 O O . ASP D 1 272 ? 75.617 107.862 -2.537 1.00 25.67 272 ASP D O 1
ATOM 12747 N N . GLY D 1 273 ? 75.658 107.119 -0.406 1.00 25.46 273 GLY D N 1
ATOM 12748 C CA . GLY D 1 273 ? 74.966 105.861 -0.676 1.00 25.43 273 GLY D CA 1
ATOM 12749 C C . GLY D 1 273 ? 73.518 106.047 -1.098 1.00 25.53 273 GLY D C 1
ATOM 12750 O O . GLY D 1 273 ? 73.039 105.353 -1.994 1.00 25.39 273 GLY D O 1
ATOM 12751 N N . ARG D 1 274 ? 72.820 106.985 -0.455 1.00 25.82 274 ARG D N 1
ATOM 12752 C CA . ARG D 1 274 ? 71.441 107.321 -0.835 1.00 26.12 274 ARG D CA 1
ATOM 12753 C C . ARG D 1 274 ? 71.356 108.037 -2.176 1.00 26.06 274 ARG D C 1
ATOM 12754 O O . ARG D 1 274 ? 70.416 107.808 -2.934 1.00 26.29 274 ARG D O 1
ATOM 12762 N N . ARG D 1 275 ? 72.320 108.916 -2.449 1.00 26.28 275 ARG D N 1
ATOM 12763 C CA . ARG D 1 275 ? 72.394 109.640 -3.725 1.00 26.24 275 ARG D CA 1
ATOM 12764 C C . ARG D 1 275 ? 72.479 108.668 -4.907 1.00 26.16 275 ARG D C 1
ATOM 12765 O O . ARG D 1 275 ? 71.677 108.757 -5.841 1.00 26.33 275 ARG D O 1
ATOM 12773 N N . ILE D 1 276 ? 73.443 107.747 -4.853 1.00 25.88 276 ILE D N 1
ATOM 12774 C CA . ILE D 1 276 ? 73.640 106.754 -5.915 1.00 25.54 276 ILE D CA 1
ATOM 12775 C C . ILE D 1 276 ? 72.453 105.784 -5.947 1.00 25.52 276 ILE D C 1
ATOM 12776 O O . ILE D 1 276 ? 71.968 105.423 -7.021 1.00 25.54 276 ILE D O 1
ATOM 12781 N N . GLY D 1 277 ? 71.984 105.393 -4.762 1.00 25.16 277 GLY D N 1
ATOM 12782 C CA . GLY D 1 277 ? 70.764 104.599 -4.602 1.00 24.96 277 GLY D CA 1
ATOM 12783 C C . GLY D 1 277 ? 70.715 103.280 -5.357 1.00 24.71 277 GLY D C 1
ATOM 12784 O O . GLY D 1 277 ? 69.668 102.909 -5.878 1.00 24.73 277 GLY D O 1
ATOM 12785 N N . VAL D 1 278 ? 71.845 102.578 -5.426 1.00 24.33 278 VAL D N 1
ATOM 12786 C CA . VAL D 1 278 ? 71.905 101.279 -6.096 1.00 23.92 278 VAL D CA 1
ATOM 12787 C C . VAL D 1 278 ? 72.218 100.198 -5.065 1.00 23.74 278 VAL D C 1
ATOM 12788 O O . VAL D 1 278 ? 73.232 100.279 -4.374 1.00 23.72 278 VAL D O 1
ATOM 12792 N N . PRO D 1 279 ? 71.334 99.192 -4.943 1.00 23.60 279 PRO D N 1
ATOM 12793 C CA . PRO D 1 279 ? 71.567 98.155 -3.941 1.00 23.52 279 PRO D CA 1
ATOM 12794 C C . PRO D 1 279 ? 72.551 97.104 -4.430 1.00 23.42 279 PRO D C 1
ATOM 12795 O O . PRO D 1 279 ? 72.755 96.978 -5.630 1.00 23.54 279 PRO D O 1
ATOM 12799 N N . SER D 1 280 ? 73.183 96.380 -3.506 1.00 23.37 280 SER D N 1
ATOM 12800 C CA . SER D 1 280 ? 73.769 95.090 -3.847 1.00 23.22 280 SER D CA 1
ATOM 12801 C C . SER D 1 280 ? 72.635 94.080 -3.768 1.00 23.21 280 SER D C 1
ATOM 12802 O O . SER D 1 280 ? 71.873 94.071 -2.795 1.00 22.62 280 SER D O 1
ATOM 12805 N N . GLU D 1 281 ? 72.513 93.244 -4.795 1.00 23.02 281 GLU D N 1
ATOM 12806 C CA . GLU D 1 281 ? 71.410 92.294 -4.877 1.00 23.21 281 GLU D CA 1
ATOM 12807 C C . GLU D 1 281 ? 71.745 91.112 -5.781 1.00 22.84 281 GLU D C 1
ATOM 12808 O O . GLU D 1 281 ? 72.526 91.239 -6.730 1.00 22.69 281 GLU D O 1
ATOM 12814 N N . TYR D 1 282 ? 71.147 89.964 -5.471 1.00 22.36 282 TYR D N 1
ATOM 12815 C CA . TYR D 1 282 ? 71.366 88.729 -6.214 1.00 21.83 282 TYR D CA 1
ATOM 12816 C C . TYR D 1 282 ? 72.833 88.316 -6.157 1.00 21.38 282 TYR D C 1
ATOM 12817 O O . TYR D 1 282 ? 73.521 88.238 -7.177 1.00 21.46 282 TYR D O 1
ATOM 12826 N N . ILE D 1 283 ? 73.302 88.096 -4.931 1.00 21.11 283 ILE D N 1
ATOM 12827 C CA . ILE D 1 283 ? 74.667 87.665 -4.646 1.00 20.22 283 ILE D CA 1
ATOM 12828 C C . ILE D 1 283 ? 74.601 86.254 -4.075 1.00 19.94 283 ILE D C 1
ATOM 12829 O O . ILE D 1 283 ? 73.890 86.003 -3.091 1.00 19.08 283 ILE D O 1
ATOM 12834 N N . LEU D 1 284 ? 75.337 85.342 -4.706 1.00 19.53 284 LEU D N 1
ATOM 12835 C CA . LEU D 1 284 ? 75.396 83.955 -4.285 1.00 19.26 284 LEU D CA 1
ATOM 12836 C C . LEU D 1 284 ? 76.795 83.656 -3.752 1.00 19.47 284 LEU D C 1
ATOM 12837 O O . LEU D 1 284 ? 77.789 83.858 -4.449 1.00 19.36 284 LEU D O 1
ATOM 12842 N N . VAL D 1 285 ? 76.857 83.208 -2.500 1.00 19.41 285 VAL D N 1
ATOM 12843 C CA . VAL D 1 285 ? 78.116 82.862 -1.836 1.00 19.50 285 VAL D CA 1
ATOM 12844 C C . VAL D 1 285 ? 78.026 81.390 -1.420 1.00 19.76 285 VAL D C 1
ATOM 12845 O O . VAL D 1 285 ? 77.268 81.051 -0.506 1.00 19.81 285 VAL D O 1
ATOM 12849 N N . ARG D 1 286 ? 78.766 80.510 -2.097 1.00 19.25 286 ARG D N 1
ATOM 12850 C CA . ARG D 1 286 ? 78.614 79.073 -1.831 1.00 19.42 286 ARG D CA 1
ATOM 12851 C C . ARG D 1 286 ? 79.925 78.288 -1.885 1.00 19.77 286 ARG D C 1
ATOM 12852 O O . ARG D 1 286 ? 80.863 78.665 -2.607 1.00 19.31 286 ARG D O 1
ATOM 12860 N N . ASP D 1 287 ? 79.967 77.183 -1.133 1.00 19.95 287 ASP D N 1
ATOM 12861 C CA . ASP D 1 287 ? 81.098 76.240 -1.150 1.00 20.70 287 ASP D CA 1
ATOM 12862 C C . ASP D 1 287 ? 82.459 76.877 -0.822 1.00 20.62 287 ASP D C 1
ATOM 12863 O O . ASP D 1 287 ? 83.495 76.441 -1.343 1.00 21.05 287 ASP D O 1
ATOM 12868 N N . ASN D 1 288 ? 82.454 77.898 0.029 1.00 20.42 288 ASN D N 1
ATOM 12869 C CA . ASN D 1 288 ? 83.684 78.573 0.440 1.00 20.25 288 ASN D CA 1
ATOM 12870 C C . ASN D 1 288 ? 84.195 78.083 1.779 1.00 20.43 288 ASN D C 1
ATOM 12871 O O . ASN D 1 288 ? 83.447 77.484 2.562 1.00 20.66 288 ASN D O 1
ATOM 12876 N N . LEU D 1 289 ? 85.472 78.363 2.037 1.00 19.98 289 LEU D N 1
ATOM 12877 C CA . LEU D 1 289 ? 86.123 77.958 3.268 1.00 20.20 289 LEU D CA 1
ATOM 12878 C C . LEU D 1 289 ? 86.866 79.134 3.894 1.00 20.33 289 LEU D C 1
ATOM 12879 O O . LEU D 1 289 ? 87.773 79.700 3.284 1.00 20.01 289 LEU D O 1
ATOM 12884 N N . VAL D 1 290 ? 86.455 79.508 5.103 1.00 20.53 290 VAL D N 1
ATOM 12885 C CA . VAL D 1 290 ? 87.164 80.523 5.874 1.00 21.01 290 VAL D CA 1
ATOM 12886 C C . VAL D 1 290 ? 87.799 79.836 7.080 1.00 21.60 290 VAL D C 1
ATOM 12887 O O . VAL D 1 290 ? 87.094 79.303 7.930 1.00 21.84 290 VAL D O 1
ATOM 12891 N N . ILE D 1 291 ? 89.125 79.818 7.142 1.00 21.99 291 ILE D N 1
ATOM 12892 C CA . ILE D 1 291 ? 89.812 79.390 8.369 1.00 22.67 291 ILE D CA 1
ATOM 12893 C C . ILE D 1 291 ? 90.635 80.578 8.831 1.00 22.88 291 ILE D C 1
ATOM 12894 O O . ILE D 1 291 ? 91.708 80.858 8.290 1.00 22.50 291 ILE D O 1
ATOM 12899 N N . SER D 1 292 ? 90.100 81.298 9.812 1.00 23.25 292 SER D N 1
ATOM 12900 C CA . SER D 1 292 ? 90.616 82.622 10.119 1.00 24.11 292 SER D CA 1
ATOM 12901 C C . SER D 1 292 ? 90.241 83.107 11.515 1.00 24.23 292 SER D C 1
ATOM 12902 O O . SER D 1 292 ? 89.132 83.595 11.740 1.00 24.53 292 SER D O 1
ATOM 12905 N N . GLN D 1 293 ? 91.179 82.972 12.445 1.00 24.65 293 GLN D N 1
ATOM 12906 C CA . GLN D 1 293 ? 91.061 83.566 13.772 1.00 25.30 293 GLN D CA 1
ATOM 12907 C C . GLN D 1 293 ? 90.805 85.076 13.686 1.00 25.11 293 GLN D C 1
ATOM 12908 O O . GLN D 1 293 ? 89.997 85.625 14.447 1.00 25.19 293 GLN D O 1
ATOM 12914 N N . ALA D 1 294 ? 91.484 85.729 12.740 1.00 24.50 294 ALA D N 1
ATOM 12915 C CA . ALA D 1 294 ? 91.423 87.180 12.581 1.00 24.33 294 ALA D CA 1
ATOM 12916 C C . ALA D 1 294 ? 90.116 87.716 11.974 1.00 24.26 294 ALA D C 1
ATOM 12917 O O . ALA D 1 294 ? 89.790 88.893 12.162 1.00 24.36 294 ALA D O 1
ATOM 12919 N N . SER D 1 295 ? 89.375 86.871 11.251 1.00 24.12 295 SER D N 1
ATOM 12920 C CA . SER D 1 295 ? 88.168 87.314 10.550 1.00 24.10 295 SER D CA 1
ATOM 12921 C C . SER D 1 295 ? 87.099 87.857 11.493 1.00 24.51 295 SER D C 1
ATOM 12922 O O . SER D 1 295 ? 86.770 87.228 12.488 1.00 24.36 295 SER D O 1
ATOM 12925 N N . HIS D 1 296 ? 86.550 89.018 11.149 1.00 25.02 296 HIS D N 1
ATOM 12926 C CA . HIS D 1 296 ? 85.487 89.657 11.933 1.00 25.41 296 HIS D CA 1
ATOM 12927 C C . HIS D 1 296 ? 84.089 89.127 11.606 1.00 25.58 296 HIS D C 1
ATOM 12928 O O . HIS D 1 296 ? 83.107 89.488 12.267 1.00 26.16 296 HIS D O 1
ATOM 12935 N N . GLY D 1 297 ? 83.998 88.291 10.574 1.00 25.81 297 GLY D N 1
ATOM 12936 C CA . GLY D 1 297 ? 82.733 87.724 10.142 1.00 25.47 297 GLY D CA 1
ATOM 12937 C C . GLY D 1 297 ? 82.873 86.894 8.876 1.00 25.29 297 GLY D C 1
ATOM 12938 O O . GLY D 1 297 ? 83.669 87.218 7.990 1.00 25.26 297 GLY D O 1
ATOM 12939 N N . GLY D 1 298 ? 82.100 85.818 8.795 1.00 24.91 298 GLY D N 1
ATOM 12940 C CA . GLY D 1 298 ? 82.133 84.933 7.635 1.00 24.66 298 GLY D CA 1
ATOM 12941 C C . GLY D 1 298 ? 81.338 85.516 6.481 1.00 24.68 298 GLY D C 1
ATOM 12942 O O . GLY D 1 298 ? 81.878 85.740 5.393 1.00 24.14 298 GLY D O 1
ATOM 12943 N N . LEU D 1 299 ? 80.046 85.733 6.723 1.00 24.56 299 LEU D N 1
ATOM 12944 C CA . LEU D 1 299 ? 79.182 86.461 5.802 1.00 24.48 299 LEU D CA 1
ATOM 12945 C C . LEU D 1 299 ? 78.667 87.708 6.497 1.00 24.47 299 LEU D C 1
ATOM 12946 O O . LEU D 1 299 ? 77.969 87.621 7.515 1.00 24.60 299 LEU D O 1
ATOM 12951 N N . VAL D 1 300 ? 79.000 88.868 5.934 1.00 24.20 300 VAL D N 1
ATOM 12952 C CA . VAL D 1 300 ? 78.707 90.140 6.571 1.00 23.84 300 VAL D CA 1
ATOM 12953 C C . VAL D 1 300 ? 77.894 91.042 5.641 1.00 24.25 300 VAL D C 1
ATOM 12954 O O . VAL D 1 300 ? 78.137 91.081 4.430 1.00 24.70 300 VAL D O 1
ATOM 12958 N N . ILE D 1 301 ? 76.901 91.729 6.202 1.00 24.16 301 ILE D N 1
ATOM 12959 C CA . ILE D 1 301 ? 76.183 92.770 5.466 1.00 24.16 301 ILE D CA 1
ATOM 12960 C C . ILE D 1 301 ? 76.411 94.101 6.195 1.00 24.17 301 ILE D C 1
ATOM 12961 O O . ILE D 1 301 ? 76.242 94.176 7.418 1.00 24.18 301 ILE D O 1
ATOM 12966 N N . GLY D 1 302 ? 76.819 95.133 5.450 1.00 24.05 302 GLY D N 1
ATOM 12967 C CA . GLY D 1 302 ? 77.044 96.469 6.014 1.00 23.37 302 GLY D CA 1
ATOM 12968 C C . GLY D 1 302 ? 78.485 96.738 6.426 1.00 23.32 302 GLY D C 1
ATOM 12969 O O . GLY D 1 302 ? 79.371 95.933 6.138 1.00 23.95 302 GLY D O 1
ATOM 12970 N N . SER D 1 303 ? 78.742 97.846 7.122 1.00 22.83 303 SER D N 1
ATOM 12971 C CA . SER D 1 303 ? 77.712 98.782 7.595 1.00 22.51 303 SER D CA 1
ATOM 12972 C C . SER D 1 303 ? 77.280 99.775 6.520 1.00 22.64 303 SER D C 1
ATOM 12973 O O . SER D 1 303 ? 76.280 100.477 6.674 1.00 22.31 303 SER D O 1
ATOM 12976 N N . GLU D 1 304 ? 78.055 99.846 5.443 1.00 22.77 304 GLU D N 1
ATOM 12977 C CA . GLU D 1 304 ? 77.737 100.741 4.345 1.00 23.03 304 GLU D CA 1
ATOM 12978 C C . GLU D 1 304 ? 76.701 100.057 3.456 1.00 23.04 304 GLU D C 1
ATOM 12979 O O . GLU D 1 304 ? 77.037 99.477 2.434 1.00 22.90 304 GLU D O 1
ATOM 12985 N N . MET D 1 305 ? 75.438 100.131 3.865 1.00 22.74 305 MET D N 1
ATOM 12986 C CA . MET D 1 305 ? 74.354 99.486 3.134 1.00 22.82 305 MET D CA 1
ATOM 12987 C C . MET D 1 305 ? 73.238 100.485 2.803 1.00 22.65 305 MET D C 1
ATOM 12988 O O . MET D 1 305 ? 72.080 100.097 2.610 1.00 22.45 305 MET D O 1
ATOM 12993 N N . SER D 1 306 ? 73.602 101.767 2.720 1.00 22.31 306 SER D N 1
ATOM 12994 C CA . SER D 1 306 ? 72.634 102.853 2.516 1.00 22.49 306 SER D CA 1
ATOM 12995 C C . SER D 1 306 ? 71.880 102.770 1.185 1.00 22.41 306 SER D C 1
ATOM 12996 O O . SER D 1 306 ? 70.812 103.357 1.038 1.00 22.29 306 SER D O 1
ATOM 12999 N N . GLY D 1 307 ? 72.450 102.056 0.218 1.00 22.53 307 GLY D N 1
ATOM 13000 C CA . GLY D 1 307 ? 71.794 101.831 -1.067 1.00 22.71 307 GLY D CA 1
ATOM 13001 C C . GLY D 1 307 ? 70.855 100.638 -1.036 1.00 23.01 307 GLY D C 1
ATOM 13002 O O . GLY D 1 307 ? 70.083 100.426 -1.973 1.00 23.15 307 GLY D O 1
ATOM 13003 N N . GLY D 1 308 ? 70.915 99.867 0.049 1.00 23.15 308 GLY D N 1
ATOM 13004 C CA . GLY D 1 308 ? 70.123 98.650 0.191 1.00 23.57 308 GLY D CA 1
ATOM 13005 C C . GLY D 1 308 ? 70.937 97.400 -0.104 1.00 24.03 308 GLY D C 1
ATOM 13006 O O . GLY D 1 308 ? 71.877 97.430 -0.905 1.00 24.18 308 GLY D O 1
ATOM 13007 N N . VAL D 1 309 ? 70.595 96.311 0.581 1.00 24.33 309 VAL D N 1
ATOM 13008 C CA . VAL D 1 309 ? 71.114 94.973 0.283 1.00 24.22 309 VAL D CA 1
ATOM 13009 C C . VAL D 1 309 ? 69.931 94.010 0.360 1.00 24.50 309 VAL D C 1
ATOM 13010 O O . VAL D 1 309 ? 69.214 93.969 1.368 1.00 24.46 309 VAL D O 1
ATOM 13014 N N . ARG D 1 310 ? 69.711 93.251 -0.708 1.00 24.65 310 ARG D N 1
ATOM 13015 C CA . ARG D 1 310 ? 68.600 92.294 -0.742 1.00 25.22 310 ARG D CA 1
ATOM 13016 C C . ARG D 1 310 ? 68.974 91.068 -1.563 1.00 25.11 310 ARG D C 1
ATOM 13017 O O . ARG D 1 310 ? 69.883 91.137 -2.393 1.00 25.02 310 ARG D O 1
ATOM 13025 N N . ASN D 1 311 ? 68.270 89.962 -1.327 1.00 24.57 311 ASN D N 1
ATOM 13026 C CA . ASN D 1 311 ? 68.428 88.726 -2.100 1.00 24.64 311 ASN D CA 1
ATOM 13027 C C . ASN D 1 311 ? 69.863 88.220 -2.156 1.00 24.58 311 ASN D C 1
ATOM 13028 O O . ASN D 1 311 ? 70.502 88.175 -3.212 1.00 24.75 311 ASN D O 1
ATOM 13033 N N . VAL D 1 312 ? 70.363 87.861 -0.983 1.00 24.61 312 VAL D N 1
ATOM 13034 C CA . VAL D 1 312 ? 71.687 87.300 -0.849 1.00 24.40 312 VAL D CA 1
ATOM 13035 C C . VAL D 1 312 ? 71.519 85.899 -0.294 1.00 24.46 312 VAL D C 1
ATOM 13036 O O . VAL D 1 312 ? 70.836 85.707 0.721 1.00 24.70 312 VAL D O 1
ATOM 13040 N N . VAL D 1 313 ? 72.120 84.926 -0.974 1.00 23.69 313 VAL D N 1
ATOM 13041 C CA . VAL D 1 313 ? 72.118 83.548 -0.518 1.00 23.27 313 VAL D CA 1
ATOM 13042 C C . VAL D 1 313 ? 73.555 83.108 -0.251 1.00 23.13 313 VAL D C 1
ATOM 13043 O O . VAL D 1 313 ? 74.413 83.168 -1.144 1.00 22.92 313 VAL D O 1
ATOM 13047 N N . ALA D 1 314 ? 73.800 82.669 0.982 1.00 22.51 314 ALA D N 1
ATOM 13048 C CA . ALA D 1 314 ? 75.066 82.058 1.372 1.00 22.29 314 ALA D CA 1
ATOM 13049 C C . ALA D 1 314 ? 74.787 80.611 1.760 1.00 22.25 314 ALA D C 1
ATOM 13050 O O . ALA D 1 314 ? 74.176 80.344 2.804 1.00 22.08 314 ALA D O 1
ATOM 13052 N N . ARG D 1 315 ? 75.228 79.682 0.913 1.00 21.91 315 ARG D N 1
ATOM 13053 C CA . ARG D 1 315 ? 74.913 78.279 1.090 1.00 22.05 315 ARG D CA 1
ATOM 13054 C C . ARG D 1 315 ? 76.153 77.386 1.102 1.00 22.16 315 ARG D C 1
ATOM 13055 O O . ARG D 1 315 ? 77.064 77.562 0.289 1.00 21.56 315 ARG D O 1
ATOM 13063 N N . ASN D 1 316 ? 76.158 76.418 2.023 1.00 22.02 316 ASN D N 1
ATOM 13064 C CA . ASN D 1 316 ? 77.192 75.381 2.096 1.00 22.34 316 ASN D CA 1
ATOM 13065 C C . ASN D 1 316 ? 78.599 75.948 2.228 1.00 22.01 316 ASN D C 1
ATOM 13066 O O . ASN D 1 316 ? 79.521 75.521 1.541 1.00 21.99 316 ASN D O 1
ATOM 13071 N N . ASN D 1 317 ? 78.754 76.921 3.115 1.00 21.68 317 ASN D N 1
ATOM 13072 C CA . ASN D 1 317 ? 80.062 77.452 3.418 1.00 21.53 317 ASN D CA 1
ATOM 13073 C C . ASN D 1 317 ? 80.554 76.873 4.732 1.00 21.37 317 ASN D C 1
ATOM 13074 O O . ASN D 1 317 ? 79.757 76.397 5.556 1.00 20.58 317 ASN D O 1
ATOM 13079 N N . VAL D 1 318 ? 81.872 76.905 4.913 1.00 21.26 318 VAL D N 1
ATOM 13080 C CA . VAL D 1 318 ? 82.494 76.434 6.143 1.00 21.33 318 VAL D CA 1
ATOM 13081 C C . VAL D 1 318 ? 83.341 77.550 6.755 1.00 21.64 318 VAL D C 1
ATOM 13082 O O . VAL D 1 318 ? 84.248 78.069 6.104 1.00 21.47 318 VAL D O 1
ATOM 13086 N N . TYR D 1 319 ? 83.031 77.899 8.003 1.00 21.57 319 TYR D N 1
ATOM 13087 C CA . TYR D 1 319 ? 83.712 78.979 8.721 1.00 21.75 319 TYR D CA 1
ATOM 13088 C C . TYR D 1 319 ? 84.388 78.412 9.958 1.00 21.91 319 TYR D C 1
ATOM 13089 O O . TYR D 1 319 ? 83.752 77.734 10.760 1.00 22.31 319 TYR D O 1
ATOM 13098 N N . MET D 1 320 ? 85.682 78.663 10.100 1.00 21.88 320 MET D N 1
ATOM 13099 C CA . MET D 1 320 ? 86.441 78.116 11.217 1.00 22.33 320 MET D CA 1
ATOM 13100 C C . MET D 1 320 ? 87.226 79.206 11.936 1.00 22.21 320 MET D C 1
ATOM 13101 O O . MET D 1 320 ? 87.950 79.966 11.294 1.00 22.05 320 MET D O 1
ATOM 13106 N N . ASN D 1 321 ? 87.066 79.261 13.262 1.00 22.00 321 ASN D N 1
ATOM 13107 C CA . ASN D 1 321 ? 87.825 80.151 14.167 1.00 21.98 321 ASN D CA 1
ATOM 13108 C C . ASN D 1 321 ? 87.432 81.629 14.070 1.00 21.87 321 ASN D C 1
ATOM 13109 O O . ASN D 1 321 ? 88.019 82.478 14.754 1.00 22.19 321 ASN D O 1
ATOM 13114 N N . VAL D 1 322 ? 86.431 81.920 13.241 1.00 21.56 322 VAL D N 1
ATOM 13115 C CA . VAL D 1 322 ? 86.004 83.294 12.949 1.00 21.79 322 VAL D CA 1
ATOM 13116 C C . VAL D 1 322 ? 85.335 83.959 14.146 1.00 21.92 322 VAL D C 1
ATOM 13117 O O . VAL D 1 322 ? 84.842 83.279 15.051 1.00 22.15 322 VAL D O 1
ATOM 13121 N N . GLU D 1 323 ? 85.316 85.289 14.158 1.00 21.79 323 GLU D N 1
ATOM 13122 C CA . GLU D 1 323 ? 84.663 85.997 15.254 1.00 21.66 323 GLU D CA 1
ATOM 13123 C C . GLU D 1 323 ? 83.156 85.811 15.202 1.00 21.68 323 GLU D C 1
ATOM 13124 O O . GLU D 1 323 ? 82.510 85.655 16.246 1.00 21.39 323 GLU D O 1
ATOM 13130 N N . ARG D 1 324 ? 82.614 85.851 13.981 1.00 21.39 324 ARG D N 1
ATOM 13131 C CA . ARG D 1 324 ? 81.179 85.773 13.729 1.00 21.57 324 ARG D CA 1
ATOM 13132 C C . ARG D 1 324 ? 80.925 85.028 12.431 1.00 21.52 324 ARG D C 1
ATOM 13133 O O . ARG D 1 324 ? 81.681 85.170 11.458 1.00 22.03 324 ARG D O 1
ATOM 13141 N N . ALA D 1 325 ? 79.849 84.254 12.400 1.00 21.28 325 ALA D N 1
ATOM 13142 C CA . ALA D 1 325 ? 79.490 83.532 11.186 1.00 21.94 325 ALA D CA 1
ATOM 13143 C C . ALA D 1 325 ? 78.675 84.428 10.258 1.00 22.08 325 ALA D C 1
ATOM 13144 O O . ALA D 1 325 ? 79.019 84.596 9.083 1.00 21.86 325 ALA D O 1
ATOM 13146 N N . LEU D 1 326 ? 77.600 85.001 10.803 1.00 22.07 326 LEU D N 1
ATOM 13147 C CA . LEU D 1 326 ? 76.707 85.890 10.070 1.00 22.32 326 LEU D CA 1
ATOM 13148 C C . LEU D 1 326 ? 76.598 87.195 10.854 1.00 22.58 326 LEU D C 1
ATOM 13149 O O . LEU D 1 326 ? 76.294 87.190 12.051 1.00 22.78 326 LEU D O 1
ATOM 13154 N N . ARG D 1 327 ? 76.830 88.305 10.164 1.00 22.82 327 ARG D N 1
ATOM 13155 C CA . ARG D 1 327 ? 76.874 89.618 10.789 1.00 23.05 327 ARG D CA 1
ATOM 13156 C C . ARG D 1 327 ? 76.148 90.653 9.926 1.00 22.66 327 ARG D C 1
ATOM 13157 O O . ARG D 1 327 ? 76.511 90.852 8.774 1.00 22.25 327 ARG D O 1
ATOM 13165 N N . LEU D 1 328 ? 75.115 91.288 10.483 1.00 22.63 328 LEU D N 1
ATOM 13166 C CA . LEU D 1 328 ? 74.474 92.450 9.856 1.00 22.42 328 LEU D CA 1
ATOM 13167 C C . LEU D 1 328 ? 74.727 93.707 10.704 1.00 22.48 328 LEU D C 1
ATOM 13168 O O . LEU D 1 328 ? 74.448 93.721 11.909 1.00 21.88 328 LEU D O 1
ATOM 13173 N N . LYS D 1 329 ? 75.289 94.741 10.069 1.00 22.38 329 LYS D N 1
ATOM 13174 C CA . LYS D 1 329 ? 75.662 95.992 10.743 1.00 22.27 329 LYS D CA 1
ATOM 13175 C C . LYS D 1 329 ? 75.030 97.190 10.048 1.00 21.89 329 LYS D C 1
ATOM 13176 O O . LYS D 1 329 ? 75.118 97.321 8.825 1.00 21.78 329 LYS D O 1
ATOM 13182 N N . THR D 1 330 ? 74.439 98.083 10.837 1.00 21.17 330 THR D N 1
ATOM 13183 C CA . THR D 1 330 ? 73.882 99.336 10.337 1.00 20.52 330 THR D CA 1
ATOM 13184 C C . THR D 1 330 ? 73.628 100.276 11.518 1.00 20.45 330 THR D C 1
ATOM 13185 O O . THR D 1 330 ? 73.835 99.894 12.672 1.00 20.27 330 THR D O 1
ATOM 13189 N N . ASN D 1 331 ? 73.199 101.501 11.225 1.00 19.98 331 ASN D N 1
ATOM 13190 C CA . ASN D 1 331 ? 72.759 102.449 12.248 1.00 20.04 331 ASN D CA 1
ATOM 13191 C C . ASN D 1 331 ? 71.805 103.483 11.648 1.00 20.24 331 ASN D C 1
ATOM 13192 O O . ASN D 1 331 ? 71.532 103.444 10.445 1.00 20.18 331 ASN D O 1
ATOM 13197 N N . SER D 1 332 ? 71.306 104.406 12.474 1.00 20.49 332 SER D N 1
ATOM 13198 C CA . SER D 1 332 ? 70.317 105.384 12.009 1.00 20.86 332 SER D CA 1
ATOM 13199 C C . SER D 1 332 ? 70.886 106.576 11.208 1.00 21.30 332 SER D C 1
ATOM 13200 O O . SER D 1 332 ? 70.141 107.493 10.856 1.00 21.44 332 SER D O 1
ATOM 13203 N N . ARG D 1 333 ? 72.186 106.567 10.916 1.00 21.55 333 ARG D N 1
ATOM 13204 C CA . ARG D 1 333 ? 72.740 107.499 9.922 1.00 22.39 333 ARG D CA 1
ATOM 13205 C C . ARG D 1 333 ? 72.627 106.908 8.513 1.00 22.28 333 ARG D C 1
ATOM 13206 O O . ARG D 1 333 ? 72.722 107.646 7.535 1.00 22.42 333 ARG D O 1
ATOM 13214 N N . ARG D 1 334 ? 72.428 105.587 8.418 1.00 22.08 334 ARG D N 1
ATOM 13215 C CA . ARG D 1 334 ? 72.560 104.858 7.150 1.00 21.68 334 ARG D CA 1
ATOM 13216 C C . ARG D 1 334 ? 71.332 104.862 6.251 1.00 21.63 334 ARG D C 1
ATOM 13217 O O . ARG D 1 334 ? 71.469 104.877 5.030 1.00 21.40 334 ARG D O 1
ATOM 13225 N N . GLY D 1 335 ? 70.143 104.803 6.840 1.00 21.45 335 GLY D N 1
ATOM 13226 C CA . GLY D 1 335 ? 68.929 104.538 6.066 1.00 21.95 335 GLY D CA 1
ATOM 13227 C C . GLY D 1 335 ? 69.089 103.224 5.319 1.00 22.30 335 GLY D C 1
ATOM 13228 O O . GLY D 1 335 ? 69.777 102.316 5.796 1.00 22.48 335 GLY D O 1
ATOM 13229 N N . GLY D 1 336 ? 68.466 103.130 4.145 1.00 22.50 336 GLY D N 1
ATOM 13230 C CA . GLY D 1 336 ? 68.531 101.928 3.319 1.00 22.65 336 GLY D CA 1
ATOM 13231 C C . GLY D 1 336 ? 67.868 100.729 3.966 1.00 23.01 336 GLY D C 1
ATOM 13232 O O . GLY D 1 336 ? 67.014 100.877 4.854 1.00 23.20 336 GLY D O 1
ATOM 13233 N N . TYR D 1 337 ? 68.263 99.538 3.519 1.00 22.98 337 TYR D N 1
ATOM 13234 C CA . TYR D 1 337 ? 67.679 98.289 4.006 1.00 23.05 337 TYR D CA 1
ATOM 13235 C C . TYR D 1 337 ? 68.656 97.117 3.911 1.00 23.06 337 TYR D C 1
ATOM 13236 O O . TYR D 1 337 ? 69.621 97.155 3.145 1.00 23.18 337 TYR D O 1
ATOM 13245 N N . MET D 1 338 ? 68.405 96.096 4.723 1.00 23.04 338 MET D N 1
ATOM 13246 C CA . MET D 1 338 ? 68.983 94.768 4.558 1.00 23.13 338 MET D CA 1
ATOM 13247 C C . MET D 1 338 ? 67.816 93.813 4.696 1.00 23.23 338 MET D C 1
ATOM 13248 O O . MET D 1 338 ? 67.115 93.826 5.714 1.00 23.29 338 MET D O 1
ATOM 13253 N N . GLU D 1 339 ? 67.570 93.018 3.658 1.00 23.24 339 GLU D N 1
ATOM 13254 C CA . GLU D 1 339 ? 66.408 92.126 3.646 1.00 23.76 339 GLU D CA 1
ATOM 13255 C C . GLU D 1 339 ? 66.555 90.965 2.671 1.00 23.30 339 GLU D C 1
ATOM 13256 O O . GLU D 1 339 ? 67.283 91.070 1.684 1.00 22.96 339 GLU D O 1
ATOM 13262 N N . ASN D 1 340 ? 65.843 89.875 2.952 1.00 22.53 340 ASN D N 1
ATOM 13263 C CA . ASN D 1 340 ? 65.938 88.653 2.166 1.00 22.71 340 ASN D CA 1
ATOM 13264 C C . ASN D 1 340 ? 67.378 88.153 2.106 1.00 22.45 340 ASN D C 1
ATOM 13265 O O . ASN D 1 340 ? 67.971 88.030 1.022 1.00 22.58 340 ASN D O 1
ATOM 13270 N N . ILE D 1 341 ? 67.942 87.913 3.288 1.00 21.94 341 ILE D N 1
ATOM 13271 C CA . ILE D 1 341 ? 69.285 87.373 3.426 1.00 21.64 341 ILE D CA 1
ATOM 13272 C C . ILE D 1 341 ? 69.126 85.923 3.880 1.00 21.70 341 ILE D C 1
ATOM 13273 O O . ILE D 1 341 ? 68.458 85.648 4.890 1.00 21.13 341 ILE D O 1
ATOM 13278 N N . PHE D 1 342 ? 69.722 85.004 3.123 1.00 21.34 342 PHE D N 1
ATOM 13279 C CA . PHE D 1 342 ? 69.548 83.577 3.347 1.00 21.81 342 PHE D CA 1
ATOM 13280 C C . PHE D 1 342 ? 70.876 82.914 3.662 1.00 21.99 342 PHE D C 1
ATOM 13281 O O . PHE D 1 342 ? 71.785 82.914 2.838 1.00 22.26 342 PHE D O 1
ATOM 13289 N N . PHE D 1 343 ? 70.964 82.344 4.859 1.00 22.03 343 PHE D N 1
ATOM 13290 C CA . PHE D 1 343 ? 72.188 81.747 5.384 1.00 21.89 343 PHE D CA 1
ATOM 13291 C C . PHE D 1 343 ? 71.876 80.270 5.623 1.00 21.82 343 PHE D C 1
ATOM 13292 O O . PHE D 1 343 ? 71.389 79.898 6.693 1.00 21.93 343 PHE D O 1
ATOM 13300 N N . ILE D 1 344 ? 72.149 79.441 4.612 1.00 21.55 344 ILE D N 1
ATOM 13301 C CA . ILE D 1 344 ? 71.626 78.071 4.541 1.00 21.63 344 ILE D CA 1
ATOM 13302 C C . ILE D 1 344 ? 72.729 77.026 4.447 1.00 21.30 344 ILE D C 1
ATOM 13303 O O . ILE D 1 344 ? 73.663 77.180 3.662 1.00 20.73 344 ILE D O 1
ATOM 13308 N N . ASP D 1 345 ? 72.584 75.942 5.210 1.00 21.35 345 ASP D N 1
ATOM 13309 C CA . ASP D 1 345 ? 73.485 74.773 5.136 1.00 21.90 345 ASP D CA 1
ATOM 13310 C C . ASP D 1 345 ? 74.936 75.079 5.500 1.00 21.47 345 ASP D C 1
ATOM 13311 O O . ASP D 1 345 ? 75.855 74.437 5.000 1.00 21.76 345 ASP D O 1
ATOM 13316 N N . ASN D 1 346 ? 75.136 76.044 6.385 1.00 21.31 346 ASN D N 1
ATOM 13317 C CA . ASN D 1 346 ? 76.486 76.462 6.739 1.00 21.26 346 ASN D CA 1
ATOM 13318 C C . ASN D 1 346 ? 77.003 75.771 7.982 1.00 21.21 346 ASN D C 1
ATOM 13319 O O . ASN D 1 346 ? 76.220 75.293 8.804 1.00 21.67 346 ASN D O 1
ATOM 13324 N N . VAL D 1 347 ? 78.326 75.689 8.090 1.00 21.07 347 VAL D N 1
ATOM 13325 C CA . VAL D 1 347 ? 78.989 75.125 9.257 1.00 20.90 347 VAL D CA 1
ATOM 13326 C C . VAL D 1 347 ? 79.936 76.180 9.817 1.00 20.90 347 VAL D C 1
ATOM 13327 O O . VAL D 1 347 ? 80.708 76.790 9.076 1.00 21.38 347 VAL D O 1
ATOM 13331 N N . ALA D 1 348 ? 79.863 76.406 11.122 1.00 20.85 348 ALA D N 1
ATOM 13332 C CA . ALA D 1 348 ? 80.771 77.330 11.794 1.00 21.33 348 ALA D CA 1
ATOM 13333 C C . ALA D 1 348 ? 81.365 76.644 13.009 1.00 21.54 348 ALA D C 1
ATOM 13334 O O . ALA D 1 348 ? 80.643 76.215 13.899 1.00 22.06 348 ALA D O 1
ATOM 13336 N N . VAL D 1 349 ? 82.686 76.517 13.040 1.00 21.72 349 VAL D N 1
ATOM 13337 C CA . VAL D 1 349 ? 83.344 75.839 14.157 1.00 21.79 349 VAL D CA 1
ATOM 13338 C C . VAL D 1 349 ? 84.325 76.742 14.891 1.00 21.66 349 VAL D C 1
ATOM 13339 O O . VAL D 1 349 ? 85.093 77.479 14.269 1.00 21.28 349 VAL D O 1
ATOM 13343 N N . ASN D 1 350 ? 84.250 76.708 16.221 1.00 21.78 350 ASN D N 1
ATOM 13344 C CA . ASN D 1 350 ? 85.073 77.556 17.097 1.00 21.80 350 ASN D CA 1
ATOM 13345 C C . ASN D 1 350 ? 84.886 79.063 16.850 1.00 21.50 350 ASN D C 1
ATOM 13346 O O . ASN D 1 350 ? 85.860 79.817 16.743 1.00 21.06 350 ASN D O 1
ATOM 13351 N N . VAL D 1 351 ? 83.625 79.489 16.735 1.00 21.21 351 VAL D N 1
ATOM 13352 C CA . VAL D 1 351 ? 83.288 80.914 16.701 1.00 20.91 351 VAL D CA 1
ATOM 13353 C C . VAL D 1 351 ? 83.702 81.566 18.034 1.00 21.03 351 VAL D C 1
ATOM 13354 O O . VAL D 1 351 ? 83.470 80.994 19.096 1.00 20.99 351 VAL D O 1
ATOM 13358 N N . SER D 1 352 ? 84.328 82.743 17.984 1.00 21.42 352 SER D N 1
ATOM 13359 C CA . SER D 1 352 ? 84.826 83.389 19.219 1.00 21.91 352 SER D CA 1
ATOM 13360 C C . SER D 1 352 ? 83.918 84.481 19.829 1.00 21.93 352 SER D C 1
ATOM 13361 O O . SER D 1 352 ? 83.915 84.660 21.044 1.00 22.32 352 SER D O 1
ATOM 13364 N N . GLU D 1 353 ? 83.164 85.201 19.003 1.00 21.64 353 GLU D N 1
ATOM 13365 C CA . GLU D 1 353 ? 82.294 86.279 19.502 1.00 21.45 353 GLU D CA 1
ATOM 13366 C C . GLU D 1 353 ? 80.811 85.915 19.440 1.00 21.67 353 GLU D C 1
ATOM 13367 O O . GLU D 1 353 ? 80.261 85.429 20.427 1.00 21.38 353 GLU D O 1
ATOM 13373 N N . GLU D 1 354 ? 80.167 86.157 18.293 1.00 21.34 354 GLU D N 1
ATOM 13374 C CA . GLU D 1 354 ? 78.753 85.831 18.126 1.00 21.38 354 GLU D CA 1
ATOM 13375 C C . GLU D 1 354 ? 78.564 85.003 16.874 1.00 20.98 354 GLU D C 1
ATOM 13376 O O . GLU D 1 354 ? 79.100 85.347 15.829 1.00 20.92 354 GLU D O 1
ATOM 13382 N N . VAL D 1 355 ? 77.796 83.921 16.969 1.00 20.83 355 VAL D N 1
ATOM 13383 C CA . VAL D 1 355 ? 77.535 83.095 15.804 1.00 20.50 355 VAL D CA 1
ATOM 13384 C C . VAL D 1 355 ? 76.669 83.874 14.815 1.00 21.11 355 VAL D C 1
ATOM 13385 O O . VAL D 1 355 ? 76.976 83.943 13.624 1.00 21.32 355 VAL D O 1
ATOM 13389 N N . ILE D 1 356 ? 75.592 84.465 15.330 1.00 21.57 356 ILE D N 1
ATOM 13390 C CA . ILE D 1 356 ? 74.678 85.300 14.553 1.00 21.91 356 ILE D CA 1
ATOM 13391 C C . ILE D 1 356 ? 74.567 86.669 15.240 1.00 22.26 356 ILE D C 1
ATOM 13392 O O . ILE D 1 356 ? 74.196 86.758 16.409 1.00 22.16 356 ILE D O 1
ATOM 13397 N N . ARG D 1 357 ? 74.904 87.723 14.500 1.00 22.48 357 ARG D N 1
ATOM 13398 C CA . ARG D 1 357 ? 74.905 89.072 15.024 1.00 23.04 357 ARG D CA 1
ATOM 13399 C C . ARG D 1 357 ? 74.109 90.009 14.127 1.00 22.80 357 ARG D C 1
ATOM 13400 O O . ARG D 1 357 ? 74.393 90.125 12.936 1.00 23.00 357 ARG D O 1
ATOM 13408 N N . ILE D 1 358 ? 73.118 90.678 14.704 1.00 22.57 358 ILE D N 1
ATOM 13409 C CA . ILE D 1 358 ? 72.422 91.757 14.002 1.00 22.84 358 ILE D CA 1
ATOM 13410 C C . ILE D 1 358 ? 72.446 92.982 14.897 1.00 23.04 358 ILE D C 1
ATOM 13411 O O . ILE D 1 358 ? 71.950 92.947 16.031 1.00 23.15 358 ILE D O 1
ATOM 13416 N N . ASN D 1 359 ? 73.061 94.048 14.395 1.00 22.96 359 ASN D N 1
ATOM 13417 C CA . ASN D 1 359 ? 73.318 95.249 15.191 1.00 22.95 359 ASN D CA 1
ATOM 13418 C C . ASN D 1 359 ? 72.880 96.520 14.464 1.00 22.84 359 ASN D C 1
ATOM 13419 O O . ASN D 1 359 ? 73.388 96.827 13.367 1.00 22.04 359 ASN D O 1
ATOM 13424 N N . LEU D 1 360 ? 71.936 97.248 15.064 1.00 22.38 360 LEU D N 1
ATOM 13425 C CA . LEU D 1 360 ? 71.472 98.505 14.474 1.00 22.76 360 LEU D CA 1
ATOM 13426 C C . LEU D 1 360 ? 72.053 99.722 15.191 1.00 23.24 360 LEU D C 1
ATOM 13427 O O . LEU D 1 360 ? 71.565 100.840 15.016 1.00 23.16 360 LEU D O 1
ATOM 13432 N N . ARG D 1 361 ? 73.106 99.493 15.976 1.00 24.17 361 ARG D N 1
ATOM 13433 C CA . ARG D 1 361 ? 73.789 100.554 16.722 1.00 25.29 361 ARG D CA 1
ATOM 13434 C C . ARG D 1 361 ? 75.274 100.638 16.367 1.00 25.43 361 ARG D C 1
ATOM 13435 O O . ARG D 1 361 ? 76.097 100.983 17.213 1.00 25.33 361 ARG D O 1
ATOM 13443 N N . TYR D 1 362 ? 75.603 100.324 15.120 1.00 25.92 362 TYR D N 1
ATOM 13444 C CA . TYR D 1 362 ? 76.982 100.319 14.645 1.00 26.63 362 TYR D CA 1
ATOM 13445 C C . TYR D 1 362 ? 77.713 101.646 14.885 1.00 26.88 362 TYR D C 1
ATOM 13446 O O . TYR D 1 362 ? 77.195 102.713 14.539 1.00 26.75 362 TYR D O 1
ATOM 13455 N N . ASP D 1 363 ? 78.913 101.554 15.464 1.00 27.60 363 ASP D N 1
ATOM 13456 C CA . ASP D 1 363 ? 79.753 102.716 15.859 1.00 28.63 363 ASP D CA 1
ATOM 13457 C C . ASP D 1 363 ? 79.088 103.672 16.863 1.00 28.86 363 ASP D C 1
ATOM 13458 O O . ASP D 1 363 ? 79.591 104.773 17.098 1.00 29.13 363 ASP D O 1
ATOM 13463 N N . ASN D 1 364 ? 77.975 103.243 17.457 1.00 29.35 364 ASN D N 1
ATOM 13464 C CA . ASN D 1 364 ? 77.188 104.071 18.390 1.00 29.93 364 ASN D CA 1
ATOM 13465 C C . ASN D 1 364 ? 76.830 105.448 17.822 1.00 29.78 364 ASN D C 1
ATOM 13466 O O . ASN D 1 364 ? 76.851 106.450 18.532 1.00 29.63 364 ASN D O 1
ATOM 13471 N N . GLU D 1 365 ? 76.497 105.471 16.536 1.00 29.61 365 GLU D N 1
ATOM 13472 C CA . GLU D 1 365 ? 76.187 106.698 15.825 1.00 29.78 365 GLU D CA 1
ATOM 13473 C C . GLU D 1 365 ? 74.725 106.724 15.431 1.00 29.57 365 GLU D C 1
ATOM 13474 O O . GLU D 1 365 ? 74.163 105.694 15.041 1.00 29.52 365 GLU D O 1
ATOM 13480 N N . GLU D 1 366 ? 74.127 107.909 15.525 1.00 29.07 366 GLU D N 1
ATOM 13481 C CA . GLU D 1 366 ? 72.695 108.090 15.303 1.00 28.93 366 GLU D CA 1
ATOM 13482 C C . GLU D 1 366 ? 72.385 109.209 14.317 1.00 28.29 366 GLU D C 1
ATOM 13483 O O . GLU D 1 366 ? 73.177 110.135 14.144 1.00 28.03 366 GLU D O 1
ATOM 13489 N N . GLY D 1 367 ? 71.221 109.114 13.683 1.00 27.84 367 GLY D N 1
ATOM 13490 C CA . GLY D 1 367 ? 70.760 110.126 12.737 1.00 27.46 367 GLY D CA 1
ATOM 13491 C C . GLY D 1 367 ? 69.275 110.008 12.453 1.00 27.24 367 GLY D C 1
ATOM 13492 O O . GLY D 1 367 ? 68.518 109.461 13.260 1.00 27.02 367 GLY D O 1
ATOM 13493 N N . GLU D 1 368 ? 68.869 110.499 11.287 1.00 27.10 368 GLU D N 1
ATOM 13494 C CA . GLU D 1 368 ? 67.454 110.607 10.929 1.00 27.12 368 GLU D CA 1
ATOM 13495 C C . GLU D 1 368 ? 67.005 109.583 9.892 1.00 26.30 368 GLU D C 1
ATOM 13496 O O . GLU D 1 368 ? 65.908 109.700 9.342 1.00 26.31 368 GLU D O 1
ATOM 13502 N N . TYR D 1 369 ? 67.846 108.585 9.631 1.00 25.51 369 TYR D N 1
ATOM 13503 C CA . TYR D 1 369 ? 67.576 107.608 8.572 1.00 24.80 369 TYR D CA 1
ATOM 13504 C C . TYR D 1 369 ? 67.552 106.175 9.099 1.00 24.16 369 TYR D C 1
ATOM 13505 O O . TYR D 1 369 ? 68.554 105.460 9.050 1.00 24.14 369 TYR D O 1
ATOM 13514 N N . LEU D 1 370 ? 66.387 105.770 9.606 1.00 23.62 370 LEU D N 1
ATOM 13515 C CA . LEU D 1 370 ? 66.205 104.461 10.228 1.00 22.95 370 LEU D CA 1
ATOM 13516 C C . LEU D 1 370 ? 66.284 103.341 9.183 1.00 22.70 370 LEU D C 1
ATOM 13517 O O . LEU D 1 370 ? 65.551 103.363 8.197 1.00 22.63 370 LEU D O 1
ATOM 13522 N N . PRO D 1 371 ? 67.198 102.375 9.382 1.00 22.48 371 PRO D N 1
ATOM 13523 C CA . PRO D 1 371 ? 67.362 101.287 8.411 1.00 22.40 371 PRO D CA 1
ATOM 13524 C C . PRO D 1 371 ? 66.276 100.219 8.530 1.00 22.30 371 PRO D C 1
ATOM 13525 O O . PRO D 1 371 ? 65.833 99.895 9.636 1.00 22.25 371 PRO D O 1
ATOM 13529 N N . VAL D 1 372 ? 65.849 99.685 7.393 1.00 22.24 372 VAL D N 1
ATOM 13530 C CA . VAL D 1 372 ? 64.895 98.587 7.389 1.00 22.20 372 VAL D CA 1
ATOM 13531 C C . VAL D 1 372 ? 65.705 97.296 7.468 1.00 22.44 372 VAL D C 1
ATOM 13532 O O . VAL D 1 372 ? 66.498 97.013 6.574 1.00 22.03 372 VAL D O 1
ATOM 13536 N N . VAL D 1 373 ? 65.538 96.542 8.555 1.00 22.61 373 VAL D N 1
ATOM 13537 C CA . VAL D 1 373 ? 66.251 95.266 8.729 1.00 22.65 373 VAL D CA 1
ATOM 13538 C C . VAL D 1 373 ? 65.223 94.180 9.012 1.00 23.09 373 VAL D C 1
ATOM 13539 O O . VAL D 1 373 ? 64.637 94.123 10.107 1.00 22.98 373 VAL D O 1
ATOM 13543 N N . ARG D 1 374 ? 64.979 93.344 8.001 1.00 23.00 374 ARG D N 1
ATOM 13544 C CA . ARG D 1 374 ? 63.957 92.294 8.078 1.00 23.19 374 ARG D CA 1
ATOM 13545 C C . ARG D 1 374 ? 64.224 91.101 7.162 1.00 22.73 374 ARG D C 1
ATOM 13546 O O . ARG D 1 374 ? 65.067 91.171 6.257 1.00 22.58 374 ARG D O 1
ATOM 13554 N N . SER D 1 375 ? 63.505 90.008 7.417 1.00 22.13 375 SER D N 1
ATOM 13555 C CA . SER D 1 375 ? 63.528 88.808 6.569 1.00 22.18 375 SER D CA 1
ATOM 13556 C C . SER D 1 375 ? 64.918 88.204 6.399 1.00 22.29 375 SER D C 1
ATOM 13557 O O . SER D 1 375 ? 65.471 88.158 5.292 1.00 22.09 375 SER D O 1
ATOM 13560 N N . VAL D 1 376 ? 65.485 87.769 7.521 1.00 22.52 376 VAL D N 1
ATOM 13561 C CA . VAL D 1 376 ? 66.765 87.080 7.537 1.00 22.58 376 VAL D CA 1
ATOM 13562 C C . VAL D 1 376 ? 66.480 85.641 7.952 1.00 23.07 376 VAL D C 1
ATOM 13563 O O . VAL D 1 376 ? 65.789 85.392 8.955 1.00 22.39 376 VAL D O 1
ATOM 13567 N N . PHE D 1 377 ? 66.991 84.701 7.160 1.00 23.21 377 PHE D N 1
ATOM 13568 C CA . PHE D 1 377 ? 66.670 83.290 7.320 1.00 23.27 377 PHE D CA 1
ATOM 13569 C C . PHE D 1 377 ? 67.931 82.449 7.472 1.00 23.26 377 PHE D C 1
ATOM 13570 O O . PHE D 1 377 ? 68.815 82.447 6.602 1.00 22.96 377 PHE D O 1
ATOM 13578 N N . VAL D 1 378 ? 68.017 81.771 8.614 1.00 23.24 378 VAL D N 1
ATOM 13579 C CA . VAL D 1 378 ? 69.102 80.861 8.903 1.00 22.58 378 VAL D CA 1
ATOM 13580 C C . VAL D 1 378 ? 68.469 79.477 8.935 1.00 22.64 378 VAL D C 1
ATOM 13581 O O . VAL D 1 378 ? 67.523 79.218 9.690 1.00 22.47 378 VAL D O 1
ATOM 13585 N N . LYS D 1 379 ? 68.966 78.583 8.095 1.00 22.49 379 LYS D N 1
ATOM 13586 C CA . LYS D 1 379 ? 68.416 77.240 8.065 1.00 22.39 379 LYS D CA 1
ATOM 13587 C C . LYS D 1 379 ? 69.541 76.237 7.935 1.00 21.98 379 LYS D C 1
ATOM 13588 O O . LYS D 1 379 ? 70.468 76.425 7.130 1.00 22.30 379 LYS D O 1
ATOM 13594 N N . ASN D 1 380 ? 69.456 75.171 8.724 1.00 21.43 380 ASN D N 1
ATOM 13595 C CA . ASN D 1 380 ? 70.465 74.101 8.713 1.00 21.90 380 ASN D CA 1
ATOM 13596 C C . ASN D 1 380 ? 71.878 74.605 9.009 1.00 21.58 380 ASN D C 1
ATOM 13597 O O . ASN D 1 380 ? 72.839 74.240 8.328 1.00 21.65 380 ASN D O 1
ATOM 13602 N N . LEU D 1 381 ? 71.987 75.459 10.026 1.00 21.61 381 LEU D N 1
ATOM 13603 C CA . LEU D 1 381 ? 73.286 75.883 10.537 1.00 21.25 381 LEU D CA 1
ATOM 13604 C C . LEU D 1 381 ? 73.739 74.912 11.614 1.00 21.18 381 LEU D C 1
ATOM 13605 O O . LEU D 1 381 ? 72.959 74.511 12.486 1.00 21.43 381 LEU D O 1
ATOM 13610 N N . LYS D 1 382 ? 74.998 74.503 11.527 1.00 21.28 382 LYS D N 1
ATOM 13611 C CA . LYS D 1 382 ? 75.623 73.730 12.582 1.00 21.13 382 LYS D CA 1
ATOM 13612 C C . LYS D 1 382 ? 76.806 74.546 13.068 1.00 21.47 382 LYS D C 1
ATOM 13613 O O . LYS D 1 382 ? 77.723 74.869 12.285 1.00 21.02 382 LYS D O 1
ATOM 13619 N N . ALA D 1 383 ? 76.766 74.921 14.344 1.00 20.88 383 ALA D N 1
ATOM 13620 C CA . ALA D 1 383 ? 77.774 75.817 14.879 1.00 21.44 383 ALA D CA 1
ATOM 13621 C C . ALA D 1 383 ? 78.242 75.470 16.271 1.00 21.57 383 ALA D C 1
ATOM 13622 O O . ALA D 1 383 ? 77.514 74.906 17.094 1.00 21.34 383 ALA D O 1
ATOM 13624 N N . THR D 1 384 ? 79.477 75.867 16.523 1.00 21.46 384 THR D N 1
ATOM 13625 C CA . THR D 1 384 ? 80.166 75.546 17.735 1.00 21.86 384 THR D CA 1
ATOM 13626 C C . THR D 1 384 ? 80.828 76.833 18.254 1.00 21.57 384 THR D C 1
ATOM 13627 O O . THR D 1 384 ? 81.360 77.609 17.472 1.00 21.29 384 THR D O 1
ATOM 13631 N N . GLY D 1 385 ? 80.720 77.079 19.561 1.00 21.73 385 GLY D N 1
ATOM 13632 C CA . GLY D 1 385 ? 81.450 78.159 20.229 1.00 21.52 385 GLY D CA 1
ATOM 13633 C C . GLY D 1 385 ? 80.789 79.525 20.277 1.00 21.51 385 GLY D C 1
ATOM 13634 O O . GLY D 1 385 ? 79.797 79.771 19.600 1.00 21.49 385 GLY D O 1
ATOM 13635 N N . GLY D 1 386 ? 81.345 80.418 21.094 1.00 21.56 386 GLY D N 1
ATOM 13636 C CA . GLY D 1 386 ? 80.917 81.818 21.102 1.00 21.49 386 GLY D CA 1
ATOM 13637 C C . GLY D 1 386 ? 80.548 82.382 22.464 1.00 21.24 386 GLY D C 1
ATOM 13638 O O . GLY D 1 386 ? 80.158 81.653 23.371 1.00 20.52 386 GLY D O 1
ATOM 13639 N N . LYS D 1 387 ? 80.685 83.696 22.596 1.00 20.87 387 LYS D N 1
ATOM 13640 C CA . LYS D 1 387 ? 80.109 84.420 23.728 1.00 20.95 387 LYS D CA 1
ATOM 13641 C C . LYS D 1 387 ? 78.592 84.450 23.572 1.00 20.48 387 LYS D C 1
ATOM 13642 O O . LYS D 1 387 ? 77.867 84.344 24.563 1.00 20.27 387 LYS D O 1
ATOM 13648 N N . TYR D 1 388 ? 78.135 84.585 22.323 1.00 20.07 388 TYR D N 1
ATOM 13649 C CA . TYR D 1 388 ? 76.709 84.585 21.971 1.00 20.27 388 TYR D CA 1
ATOM 13650 C C . TYR D 1 388 ? 76.414 83.643 20.810 1.00 20.31 388 TYR D C 1
ATOM 13651 O O . TYR D 1 388 ? 77.169 83.595 19.838 1.00 20.26 388 TYR D O 1
ATOM 13660 N N . ALA D 1 389 ? 75.322 82.894 20.906 1.00 19.97 389 ALA D N 1
ATOM 13661 C CA . ALA D 1 389 ? 74.820 82.179 19.735 1.00 19.90 389 ALA D CA 1
ATOM 13662 C C . ALA D 1 389 ? 74.051 83.171 18.867 1.00 19.66 389 ALA D C 1
ATOM 13663 O O . ALA D 1 389 ? 74.330 83.317 17.673 1.00 19.58 389 ALA D O 1
ATOM 13665 N N . VAL D 1 390 ? 73.088 83.855 19.477 1.00 19.40 390 VAL D N 1
ATOM 13666 C CA . VAL D 1 390 ? 72.255 84.833 18.772 1.00 19.74 390 VAL D CA 1
ATOM 13667 C C . VAL D 1 390 ? 72.221 86.158 19.552 1.00 20.40 390 VAL D C 1
ATOM 13668 O O . VAL D 1 390 ? 71.780 86.207 20.707 1.00 20.71 390 VAL D O 1
ATOM 13672 N N . ARG D 1 391 ? 72.708 87.219 18.913 1.00 20.47 391 ARG D N 1
ATOM 13673 C CA . ARG D 1 391 ? 72.696 88.554 19.484 1.00 20.49 391 ARG D CA 1
ATOM 13674 C C . ARG D 1 391 ? 72.050 89.507 18.477 1.00 20.93 391 ARG D C 1
ATOM 13675 O O . ARG D 1 391 ? 72.629 89.797 17.425 1.00 20.11 391 ARG D O 1
ATOM 13683 N N . ILE D 1 392 ? 70.830 89.957 18.787 1.00 21.00 392 ILE D N 1
ATOM 13684 C CA . ILE D 1 392 ? 70.048 90.780 17.855 1.00 21.43 392 ILE D CA 1
ATOM 13685 C C . ILE D 1 392 ? 69.593 92.051 18.555 1.00 21.61 392 ILE D C 1
ATOM 13686 O O . ILE D 1 392 ? 68.855 91.999 19.537 1.00 21.43 392 ILE D O 1
ATOM 13691 N N . GLU D 1 393 ? 70.069 93.190 18.065 1.00 21.74 393 GLU D N 1
ATOM 13692 C CA . GLU D 1 393 ? 69.748 94.468 18.691 1.00 22.52 393 GLU D CA 1
ATOM 13693 C C . GLU D 1 393 ? 69.225 95.505 17.695 1.00 21.96 393 GLU D C 1
ATOM 13694 O O . GLU D 1 393 ? 69.967 96.016 16.835 1.00 22.01 393 GLU D O 1
ATOM 13700 N N . GLY D 1 394 ? 67.933 95.781 17.809 1.00 21.66 394 GLY D N 1
ATOM 13701 C CA . GLY D 1 394 ? 67.276 96.819 17.019 1.00 21.40 394 GLY D CA 1
ATOM 13702 C C . GLY D 1 394 ? 67.180 98.128 17.786 1.00 21.52 394 GLY D C 1
ATOM 13703 O O . GLY D 1 394 ? 67.905 98.349 18.757 1.00 21.26 394 GLY D O 1
ATOM 13704 N N . LEU D 1 395 ? 66.284 99.000 17.343 1.00 21.72 395 LEU D N 1
ATOM 13705 C CA . LEU D 1 395 ? 66.039 100.278 18.025 1.00 21.99 395 LEU D CA 1
ATOM 13706 C C . LEU D 1 395 ? 64.590 100.356 18.493 1.00 21.86 395 LEU D C 1
ATOM 13707 O O . LEU D 1 395 ? 63.723 99.701 17.923 1.00 21.65 395 LEU D O 1
ATOM 13712 N N . GLU D 1 396 ? 64.341 101.144 19.538 1.00 22.10 396 GLU D N 1
ATOM 13713 C CA . GLU D 1 396 ? 62.997 101.339 20.094 1.00 22.81 396 GLU D CA 1
ATOM 13714 C C . GLU D 1 396 ? 61.947 101.743 19.035 1.00 22.42 396 GLU D C 1
ATOM 13715 O O . GLU D 1 396 ? 60.811 101.261 19.057 1.00 22.72 396 GLU D O 1
ATOM 13721 N N . ASN D 1 397 ? 62.341 102.612 18.109 1.00 21.85 397 ASN D N 1
ATOM 13722 C CA . ASN D 1 397 ? 61.493 103.009 16.983 1.00 21.51 397 ASN D CA 1
ATOM 13723 C C . ASN D 1 397 ? 61.803 102.272 15.658 1.00 21.38 397 ASN D C 1
ATOM 13724 O O . ASN D 1 397 ? 61.398 102.719 14.582 1.00 21.47 397 ASN D O 1
ATOM 13729 N N . ASP D 1 398 ? 62.515 101.151 15.737 1.00 20.96 398 ASP D N 1
ATOM 13730 C CA . ASP D 1 398 ? 62.923 100.403 14.547 1.00 20.96 398 ASP D CA 1
ATOM 13731 C C . ASP D 1 398 ? 63.338 98.979 14.942 1.00 20.61 398 ASP D C 1
ATOM 13732 O O . ASP D 1 398 ? 64.521 98.667 15.045 1.00 20.78 398 ASP D O 1
ATOM 13737 N N . TYR D 1 399 ? 62.350 98.128 15.192 1.00 20.01 399 TYR D N 1
ATOM 13738 C CA . TYR D 1 399 ? 62.598 96.729 15.514 1.00 19.65 399 TYR D CA 1
ATOM 13739 C C . TYR D 1 399 ? 63.251 95.990 14.351 1.00 19.47 399 TYR D C 1
ATOM 13740 O O . TYR D 1 399 ? 62.938 96.262 13.192 1.00 19.25 399 TYR D O 1
ATOM 13749 N N . VAL D 1 400 ? 64.146 95.056 14.675 1.00 19.48 400 VAL D N 1
ATOM 13750 C CA . VAL D 1 400 ? 64.561 94.005 13.746 1.00 20.08 400 VAL D CA 1
ATOM 13751 C C . VAL D 1 400 ? 63.360 93.050 13.572 1.00 20.82 400 VAL D C 1
ATOM 13752 O O . VAL D 1 400 ? 62.776 92.578 14.560 1.00 20.07 400 VAL D O 1
ATOM 13756 N N . LYS D 1 401 ? 62.964 92.805 12.325 1.00 21.53 401 LYS D N 1
ATOM 13757 C CA . LYS D 1 401 ? 61.735 92.057 12.054 1.00 22.66 401 LYS D CA 1
ATOM 13758 C C . LYS D 1 401 ? 61.991 90.780 11.276 1.00 23.28 401 LYS D C 1
ATOM 13759 O O . LYS D 1 401 ? 62.931 90.706 10.470 1.00 22.77 401 LYS D O 1
ATOM 13765 N N . ASP D 1 402 ? 61.137 89.781 11.514 1.00 24.11 402 ASP D N 1
ATOM 13766 C CA . ASP D 1 402 ? 61.083 88.568 10.687 1.00 25.13 402 ASP D CA 1
ATOM 13767 C C . ASP D 1 402 ? 62.434 87.848 10.568 1.00 24.61 402 ASP D C 1
ATOM 13768 O O . ASP D 1 402 ? 62.929 87.581 9.469 1.00 24.90 402 ASP D O 1
ATOM 13773 N N . ILE D 1 403 ? 63.031 87.539 11.713 1.00 24.22 403 ILE D N 1
ATOM 13774 C CA . ILE D 1 403 ? 64.235 86.731 11.749 1.00 23.50 403 ILE D CA 1
ATOM 13775 C C . ILE D 1 403 ? 63.815 85.311 12.089 1.00 23.63 403 ILE D C 1
ATOM 13776 O O . ILE D 1 403 ? 63.149 85.083 13.109 1.00 23.56 403 ILE D O 1
ATOM 13781 N N . LEU D 1 404 ? 64.194 84.366 11.232 1.00 23.03 404 LEU D N 1
ATOM 13782 C CA . LEU D 1 404 ? 63.837 82.961 11.418 1.00 23.00 404 LEU D CA 1
ATOM 13783 C C . LEU D 1 404 ? 65.074 82.069 11.385 1.00 22.88 404 LEU D C 1
ATOM 13784 O O . LEU D 1 404 ? 65.875 82.125 10.438 1.00 23.13 404 LEU D O 1
ATOM 13789 N N . ILE D 1 405 ? 65.232 81.275 12.444 1.00 22.62 405 ILE D N 1
ATOM 13790 C CA . ILE D 1 405 ? 66.294 80.284 12.556 1.00 22.00 405 ILE D CA 1
ATOM 13791 C C . ILE D 1 405 ? 65.643 78.905 12.693 1.00 21.93 405 ILE D C 1
ATOM 13792 O O . ILE D 1 405 ? 64.825 78.680 13.588 1.00 21.45 405 ILE D O 1
ATOM 13797 N N . SER D 1 406 ? 65.988 77.984 11.793 1.00 20.98 406 SER D N 1
ATOM 13798 C CA . SER D 1 406 ? 65.347 76.677 11.797 1.00 20.94 406 SER D CA 1
ATOM 13799 C C . SER D 1 406 ? 66.300 75.538 11.467 1.00 20.55 406 SER D C 1
ATOM 13800 O O . SER D 1 406 ? 67.335 75.746 10.816 1.00 19.95 406 SER D O 1
ATOM 13803 N N . ASP D 1 407 ? 65.944 74.339 11.932 1.00 20.43 407 ASP D N 1
ATOM 13804 C CA . ASP D 1 407 ? 66.743 73.128 11.705 1.00 21.32 407 ASP D CA 1
ATOM 13805 C C . ASP D 1 407 ? 68.221 73.367 12.035 1.00 21.09 407 ASP D C 1
ATOM 13806 O O . ASP D 1 407 ? 69.107 73.008 11.260 1.00 21.05 407 ASP D O 1
ATOM 13811 N N . THR D 1 408 ? 68.470 73.990 13.182 1.00 20.55 408 THR D N 1
ATOM 13812 C CA . THR D 1 408 ? 69.789 74.531 13.506 1.00 20.91 408 THR D CA 1
ATOM 13813 C C . THR D 1 408 ? 70.260 74.063 14.886 1.00 20.81 408 THR D C 1
ATOM 13814 O O . THR D 1 408 ? 69.463 73.964 15.825 1.00 20.58 408 THR D O 1
ATOM 13818 N N . ILE D 1 409 ? 71.553 73.761 14.982 1.00 20.73 409 ILE D N 1
ATOM 13819 C CA . ILE D 1 409 ? 72.185 73.330 16.221 1.00 20.83 409 ILE D CA 1
ATOM 13820 C C . ILE D 1 409 ? 73.352 74.265 16.512 1.00 21.12 409 ILE D C 1
ATOM 13821 O O . ILE D 1 409 ? 74.253 74.407 15.684 1.00 20.46 409 ILE D O 1
ATOM 13826 N N . ILE D 1 410 ? 73.331 74.901 17.683 1.00 21.49 410 ILE D N 1
ATOM 13827 C CA . ILE D 1 410 ? 74.462 75.720 18.147 1.00 22.22 410 ILE D CA 1
ATOM 13828 C C . ILE D 1 410 ? 74.874 75.254 19.542 1.00 22.43 410 ILE D C 1
ATOM 13829 O O . ILE D 1 410 ? 74.057 75.243 20.468 1.00 23.20 410 ILE D O 1
ATOM 13834 N N . GLU D 1 411 ? 76.132 74.854 19.684 1.00 22.49 411 GLU D N 1
ATOM 13835 C CA . GLU D 1 411 ? 76.623 74.319 20.947 1.00 23.22 411 GLU D CA 1
ATOM 13836 C C . GLU D 1 411 ? 77.817 75.086 21.492 1.00 23.13 411 GLU D C 1
ATOM 13837 O O . GLU D 1 411 ? 78.673 75.530 20.734 1.00 23.30 411 GLU D O 1
ATOM 13843 N N . GLY D 1 412 ? 77.864 75.228 22.813 1.00 23.22 412 GLY D N 1
ATOM 13844 C CA . GLY D 1 412 ? 79.022 75.813 23.488 1.00 23.25 412 GLY D CA 1
ATOM 13845 C C . GLY D 1 412 ? 79.107 77.324 23.409 1.00 23.55 412 GLY D C 1
ATOM 13846 O O . GLY D 1 412 ? 80.186 77.890 23.558 1.00 24.00 412 GLY D O 1
ATOM 13847 N N . ALA D 1 413 ? 77.980 77.982 23.156 1.00 23.64 413 ALA D N 1
ATOM 13848 C CA . ALA D 1 413 ? 77.915 79.431 23.254 1.00 23.78 413 ALA D CA 1
ATOM 13849 C C . ALA D 1 413 ? 77.552 79.796 24.693 1.00 23.90 413 ALA D C 1
ATOM 13850 O O . ALA D 1 413 ? 76.728 79.130 25.313 1.00 23.53 413 ALA D O 1
ATOM 13852 N N . LYS D 1 414 ? 78.175 80.838 25.231 1.00 23.79 414 LYS D N 1
ATOM 13853 C CA . LYS D 1 414 ? 77.922 81.215 26.620 1.00 24.32 414 LYS D CA 1
ATOM 13854 C C . LYS D 1 414 ? 76.494 81.731 26.827 1.00 23.88 414 LYS D C 1
ATOM 13855 O O . LYS D 1 414 ? 75.777 81.234 27.687 1.00 24.03 414 LYS D O 1
ATOM 13861 N N . ILE D 1 415 ? 76.092 82.716 26.029 1.00 23.24 415 ILE D N 1
ATOM 13862 C CA . ILE D 1 415 ? 74.716 83.198 26.019 1.00 22.80 415 ILE D CA 1
ATOM 13863 C C . ILE D 1 415 ? 74.013 82.682 24.762 1.00 22.29 415 ILE D C 1
ATOM 13864 O O . ILE D 1 415 ? 74.551 82.794 23.659 1.00 22.75 415 ILE D O 1
ATOM 13869 N N . SER D 1 416 ? 72.833 82.088 24.934 1.00 21.31 416 SER D N 1
ATOM 13870 C CA . SER D 1 416 ? 72.043 81.607 23.788 1.00 21.06 416 SER D CA 1
ATOM 13871 C C . SER D 1 416 ? 71.403 82.748 23.000 1.00 20.85 416 SER D C 1
ATOM 13872 O O . SER D 1 416 ? 71.596 82.853 21.786 1.00 21.09 416 SER D O 1
ATOM 13875 N N . VAL D 1 417 ? 70.630 83.594 23.680 1.00 20.58 417 VAL D N 1
ATOM 13876 C CA . VAL D 1 417 ? 69.947 84.699 23.005 1.00 20.75 417 VAL D CA 1
ATOM 13877 C C . VAL D 1 417 ? 70.099 86.017 23.779 1.00 21.02 417 VAL D C 1
ATOM 13878 O O . VAL D 1 417 ? 69.857 86.087 24.993 1.00 20.28 417 VAL D O 1
ATOM 13882 N N . LEU D 1 418 ? 70.541 87.044 23.064 1.00 21.07 418 LEU D N 1
ATOM 13883 C CA . LEU D 1 418 ? 70.372 88.414 23.514 1.00 21.13 418 LEU D CA 1
ATOM 13884 C C . LEU D 1 418 ? 69.509 89.076 22.458 1.00 20.78 418 LEU D C 1
ATOM 13885 O O . LEU D 1 418 ? 69.900 89.156 21.288 1.00 20.78 418 LEU D O 1
ATOM 13890 N N . LEU D 1 419 ? 68.320 89.506 22.868 1.00 20.64 419 LEU D N 1
ATOM 13891 C CA . LEU D 1 419 ? 67.386 90.177 21.974 1.00 20.68 419 LEU D CA 1
ATOM 13892 C C . LEU D 1 419 ? 66.951 91.497 22.586 1.00 20.77 419 LEU D C 1
ATOM 13893 O O . LEU D 1 419 ? 66.517 91.536 23.734 1.00 20.60 419 LEU D O 1
ATOM 13898 N N . GLU D 1 420 ? 67.078 92.575 21.819 1.00 21.18 420 GLU D N 1
ATOM 13899 C CA . GLU D 1 420 ? 66.512 93.855 22.218 1.00 22.07 420 GLU D CA 1
ATOM 13900 C C . GLU D 1 420 ? 65.913 94.551 21.007 1.00 21.87 420 GLU D C 1
ATOM 13901 O O . GLU D 1 420 ? 66.611 94.814 20.014 1.00 22.18 420 GLU D O 1
ATOM 13907 N N . PHE D 1 421 ? 64.621 94.851 21.100 1.00 21.56 421 PHE D N 1
ATOM 13908 C CA . PHE D 1 421 ? 63.871 95.487 20.009 1.00 21.52 421 PHE D CA 1
ATOM 13909 C C . PHE D 1 421 ? 63.938 94.653 18.723 1.00 21.77 421 PHE D C 1
ATOM 13910 O O . PHE D 1 421 ? 64.402 95.107 17.668 1.00 21.49 421 PHE D O 1
ATOM 13918 N N . GLY D 1 422 ? 63.467 93.418 18.828 1.00 21.74 422 GLY D N 1
ATOM 13919 C CA . GLY D 1 422 ? 63.485 92.500 17.709 1.00 21.72 422 GLY D CA 1
ATOM 13920 C C . GLY D 1 422 ? 62.367 91.485 17.787 1.00 21.91 422 GLY D C 1
ATOM 13921 O O . GLY D 1 422 ? 61.701 91.342 18.818 1.00 21.98 422 GLY D O 1
ATOM 13922 N N . GLN D 1 423 ? 62.177 90.783 16.681 1.00 22.26 423 GLN D N 1
ATOM 13923 C CA . GLN D 1 423 ? 61.175 89.742 16.543 1.00 22.79 423 GLN D CA 1
ATOM 13924 C C . GLN D 1 423 ? 61.935 88.502 16.067 1.00 22.64 423 GLN D C 1
ATOM 13925 O O . GLN D 1 423 ? 62.460 88.483 14.958 1.00 22.83 423 GLN D O 1
ATOM 13931 N N . LEU D 1 424 ? 62.035 87.489 16.925 1.00 22.55 424 LEU D N 1
ATOM 13932 C CA . LEU D 1 424 ? 62.818 86.296 16.604 1.00 22.49 424 LEU D CA 1
ATOM 13933 C C . LEU D 1 424 ? 61.948 85.043 16.624 1.00 22.55 424 LEU D C 1
ATOM 13934 O O . LEU D 1 424 ? 61.213 84.791 17.589 1.00 21.70 424 LEU D O 1
ATOM 13939 N N . GLY D 1 425 ? 62.033 84.273 15.543 1.00 22.19 425 GLY D N 1
ATOM 13940 C CA . GLY D 1 425 ? 61.423 82.954 15.486 1.00 22.47 425 GLY D CA 1
ATOM 13941 C C . GLY D 1 425 ? 62.457 81.857 15.318 1.00 22.88 425 GLY D C 1
ATOM 13942 O O . GLY D 1 425 ? 63.431 82.004 14.555 1.00 22.85 425 GLY D O 1
ATOM 13943 N N . MET D 1 426 ? 62.253 80.764 16.048 1.00 23.12 426 MET D N 1
ATOM 13944 C CA . MET D 1 426 ? 63.082 79.563 15.925 1.00 23.50 426 MET D CA 1
ATOM 13945 C C . MET D 1 426 ? 62.179 78.334 15.812 1.00 23.60 426 MET D C 1
ATOM 13946 O O . MET D 1 426 ? 61.190 78.213 16.542 1.00 23.17 426 MET D O 1
ATOM 13951 N N . GLU D 1 427 ? 62.501 77.450 14.871 1.00 23.32 427 GLU D N 1
ATOM 13952 C CA . GLU D 1 427 ? 61.741 76.221 14.663 1.00 24.00 427 GLU D CA 1
ATOM 13953 C C . GLU D 1 427 ? 62.699 75.034 14.559 1.00 23.36 427 GLU D C 1
ATOM 13954 O O . GLU D 1 427 ? 63.630 75.073 13.772 1.00 22.98 427 GLU D O 1
ATOM 13960 N N . ASN D 1 428 ? 62.471 73.992 15.365 1.00 22.99 428 ASN D N 1
ATOM 13961 C CA . ASN D 1 428 ? 63.353 72.818 15.406 1.00 23.12 428 ASN D CA 1
ATOM 13962 C C . ASN D 1 428 ? 64.842 73.196 15.601 1.00 22.96 428 ASN D C 1
ATOM 13963 O O . ASN D 1 428 ? 65.692 72.935 14.732 1.00 21.50 428 ASN D O 1
ATOM 13968 N N . VAL D 1 429 ? 65.138 73.832 16.738 1.00 22.56 429 VAL D N 1
ATOM 13969 C CA . VAL D 1 429 ? 66.511 74.260 17.064 1.00 22.93 429 VAL D CA 1
ATOM 13970 C C . VAL D 1 429 ? 67.023 73.619 18.349 1.00 23.14 429 VAL D C 1
ATOM 13971 O O . VAL D 1 429 ? 66.261 73.375 19.288 1.00 23.36 429 VAL D O 1
ATOM 13975 N N . ILE D 1 430 ? 68.322 73.341 18.371 1.00 23.42 430 ILE D N 1
ATOM 13976 C CA . ILE D 1 430 ? 69.003 72.912 19.580 1.00 23.52 430 ILE D CA 1
ATOM 13977 C C . ILE D 1 430 ? 70.020 74.001 19.901 1.00 23.93 430 ILE D C 1
ATOM 13978 O O . ILE D 1 430 ? 70.835 74.375 19.052 1.00 23.29 430 ILE D O 1
ATOM 13983 N N . MET D 1 431 ? 69.944 74.526 21.118 1.00 24.71 431 MET D N 1
ATOM 13984 C CA . MET D 1 431 ? 70.820 75.607 21.562 1.00 26.07 431 MET D CA 1
ATOM 13985 C C . MET D 1 431 ? 71.411 75.248 22.901 1.00 25.74 431 MET D C 1
ATOM 13986 O O . MET D 1 431 ? 70.679 75.163 23.882 1.00 25.49 431 MET D O 1
ATOM 13991 N N . ASN D 1 432 ? 72.728 75.044 22.939 1.00 26.07 432 ASN D N 1
ATOM 13992 C CA . ASN D 1 432 ? 73.431 74.591 24.148 1.00 26.88 432 ASN D CA 1
ATOM 13993 C C . ASN D 1 432 ? 72.637 73.534 24.926 1.00 27.05 432 ASN D C 1
ATOM 13994 O O . ASN D 1 432 ? 72.410 73.672 26.130 1.00 26.90 432 ASN D O 1
ATOM 13999 N N . GLY D 1 433 ? 72.189 72.493 24.223 1.00 26.88 433 GLY D N 1
ATOM 14000 C CA . GLY D 1 433 ? 71.502 71.379 24.873 1.00 27.06 433 GLY D CA 1
ATOM 14001 C C . GLY D 1 433 ? 69.993 71.486 25.020 1.00 26.94 433 GLY D C 1
ATOM 14002 O O . GLY D 1 433 ? 69.330 70.481 25.279 1.00 27.18 433 GLY D O 1
ATOM 14003 N N . SER D 1 434 ? 69.452 72.692 24.858 1.00 26.46 434 SER D N 1
ATOM 14004 C CA . SER D 1 434 ? 68.008 72.911 24.938 1.00 26.25 434 SER D CA 1
ATOM 14005 C C . SER D 1 434 ? 67.371 72.744 23.565 1.00 25.89 434 SER D C 1
ATOM 14006 O O . SER D 1 434 ? 67.777 73.391 22.604 1.00 25.71 434 SER D O 1
ATOM 14009 N N . ARG D 1 435 ? 66.373 71.874 23.486 1.00 25.69 435 ARG D N 1
ATOM 14010 C CA . ARG D 1 435 ? 65.652 71.646 22.252 1.00 26.29 435 ARG D CA 1
ATOM 14011 C C . ARG D 1 435 ? 64.394 72.504 22.231 1.00 25.49 435 ARG D C 1
ATOM 14012 O O . ARG D 1 435 ? 63.610 72.490 23.178 1.00 25.42 435 ARG D O 1
ATOM 14020 N N . PHE D 1 436 ? 64.207 73.249 21.152 1.00 25.02 436 PHE D N 1
ATOM 14021 C CA . PHE D 1 436 ? 62.985 74.014 20.974 1.00 24.87 436 PHE D CA 1
ATOM 14022 C C . PHE D 1 436 ? 62.312 73.608 19.679 1.00 24.83 436 PHE D C 1
ATOM 14023 O O . PHE D 1 436 ? 62.873 73.814 18.600 1.00 24.68 436 PHE D O 1
ATOM 14031 N N . GLU D 1 437 ? 61.120 73.024 19.783 1.00 24.67 437 GLU D N 1
ATOM 14032 C CA . GLU D 1 437 ? 60.270 72.841 18.614 1.00 25.16 437 GLU D CA 1
ATOM 14033 C C . GLU D 1 437 ? 59.885 74.216 18.061 1.00 25.15 437 GLU D C 1
ATOM 14034 O O . GLU D 1 437 ? 59.984 74.443 16.856 1.00 24.74 437 GLU D O 1
ATOM 14040 N N . LYS D 1 438 ? 59.464 75.119 18.957 1.00 25.31 438 LYS D N 1
ATOM 14041 C CA . LYS D 1 438 ? 59.150 76.509 18.618 1.00 25.66 438 LYS D CA 1
ATOM 14042 C C . LYS D 1 438 ? 59.698 77.494 19.652 1.00 25.55 438 LYS D C 1
ATOM 14043 O O . LYS D 1 438 ? 59.502 77.327 20.856 1.00 25.72 438 LYS D O 1
ATOM 14049 N N . LEU D 1 439 ? 60.396 78.520 19.188 1.00 25.23 439 LEU D N 1
ATOM 14050 C CA . LEU D 1 439 ? 60.782 79.608 20.076 1.00 25.24 439 LEU D CA 1
ATOM 14051 C C . LEU D 1 439 ? 60.546 80.917 19.363 1.00 24.99 439 LEU D C 1
ATOM 14052 O O . LEU D 1 439 ? 61.302 81.278 18.449 1.00 25.63 439 LEU D O 1
ATOM 14057 N N . TYR D 1 440 ? 59.477 81.603 19.766 1.00 24.29 440 TYR D N 1
ATOM 14058 C CA A TYR D 1 440 ? 59.143 82.917 19.216 0.50 24.09 440 TYR D CA 1
ATOM 14059 C CA B TYR D 1 440 ? 59.158 82.909 19.212 0.50 24.21 440 TYR D CA 1
ATOM 14060 C C . TYR D 1 440 ? 59.180 83.965 20.313 1.00 24.05 440 TYR D C 1
ATOM 14061 O O . TYR D 1 440 ? 58.531 83.811 21.342 1.00 23.86 440 TYR D O 1
ATOM 14078 N N . ILE D 1 441 ? 59.953 85.024 20.092 1.00 23.57 441 ILE D N 1
ATOM 14079 C CA . ILE D 1 441 ? 60.043 86.120 21.053 1.00 23.48 441 ILE D CA 1
ATOM 14080 C C . ILE D 1 441 ? 59.926 87.451 20.318 1.00 23.15 441 ILE D C 1
ATOM 14081 O O . ILE D 1 441 ? 60.602 87.662 19.316 1.00 22.78 441 ILE D O 1
ATOM 14086 N N . GLU D 1 442 ? 59.052 88.331 20.808 1.00 23.03 442 GLU D N 1
ATOM 14087 C CA . GLU D 1 442 ? 58.998 89.712 20.323 1.00 22.95 442 GLU D CA 1
ATOM 14088 C C . GLU D 1 442 ? 59.180 90.672 21.488 1.00 22.48 442 GLU D C 1
ATOM 14089 O O . GLU D 1 442 ? 58.400 90.661 22.442 1.00 21.91 442 GLU D O 1
ATOM 14095 N N . GLY D 1 443 ? 60.226 91.488 21.402 1.00 22.18 443 GLY D N 1
ATOM 14096 C CA . GLY D 1 443 ? 60.538 92.470 22.428 1.00 21.58 443 GLY D CA 1
ATOM 14097 C C . GLY D 1 443 ? 61.983 92.417 22.885 1.00 21.43 443 GLY D C 1
ATOM 14098 O O . GLY D 1 443 ? 62.910 92.669 22.100 1.00 21.23 443 GLY D O 1
ATOM 14099 N N . LYS D 1 444 ? 62.166 92.107 24.167 1.00 21.27 444 LYS D N 1
ATOM 14100 C CA . LYS D 1 444 ? 63.486 92.019 24.788 1.00 21.29 444 LYS D CA 1
ATOM 14101 C C . LYS D 1 444 ? 63.653 90.649 25.423 1.00 21.42 444 LYS D C 1
ATOM 14102 O O . LYS D 1 444 ? 62.699 90.095 25.974 1.00 21.07 444 LYS D O 1
ATOM 14108 N N . ALA D 1 445 ? 64.864 90.103 25.353 1.00 21.04 445 ALA D N 1
ATOM 14109 C CA . ALA D 1 445 ? 65.146 88.846 26.021 1.00 20.98 445 ALA D CA 1
ATOM 14110 C C . ALA D 1 445 ? 66.635 88.593 26.270 1.00 21.11 445 ALA D C 1
ATOM 14111 O O . ALA D 1 445 ? 67.511 89.063 25.530 1.00 21.19 445 ALA D O 1
ATOM 14113 N N . LEU D 1 446 ? 66.899 87.840 27.327 1.00 21.30 446 LEU D N 1
ATOM 14114 C CA . LEU D 1 446 ? 68.222 87.300 27.599 1.00 21.86 446 LEU D CA 1
ATOM 14115 C C . LEU D 1 446 ? 68.088 85.836 28.022 1.00 22.23 446 LEU D C 1
ATOM 14116 O O . LEU D 1 446 ? 67.518 85.531 29.078 1.00 21.97 446 LEU D O 1
ATOM 14121 N N . LEU D 1 447 ? 68.606 84.939 27.183 1.00 22.36 447 LEU D N 1
ATOM 14122 C CA . LEU D 1 447 ? 68.541 83.506 27.444 1.00 23.03 447 LEU D CA 1
ATOM 14123 C C . LEU D 1 447 ? 69.929 82.911 27.581 1.00 23.18 447 LEU D C 1
ATOM 14124 O O . LEU D 1 447 ? 70.785 83.065 26.704 1.00 22.78 447 LEU D O 1
ATOM 14129 N N . LYS D 1 448 ? 70.133 82.232 28.697 1.00 23.74 448 LYS D N 1
ATOM 14130 C CA . LYS D 1 448 ? 71.382 81.560 28.989 1.00 24.53 448 LYS D CA 1
ATOM 14131 C C . LYS D 1 448 ? 71.069 80.193 29.622 1.00 24.62 448 LYS D C 1
ATOM 14132 O O . LYS D 1 448 ? 71.805 79.214 29.448 1.00 25.11 448 LYS D O 1
#

CATH classification: 2.160.20.10